Protein 9N5V (pdb70)

Secondary structure (DSSP, 8-state):
-EEEETTEEEE--SSS-HHHHHHHHS----SS--TTS----SS---EEEETTEEEESSSPPP-TT-EEBSS-HHHHHHHHHHHHHHHHH--S-SS-HHHHHSTT---HHHHHHHHHHT-HHHHHHHHHTT-S-HHHHHHH---STTTS-TTTTTSS---HHHHHHHHHHHHHHS-----PPPPP-S-EEEEE--SHHHHHHHHHHHTTT-EEEEEESSSSSSGGGTTTS-TTTS-HHHHHHHHHHHHTTT-EEEES--BTTTB-HHHHHHTSSEEEE--TTBBPPP---BTTTSBTEEEHHHHHHHHHHT------SEEEEE--SHHHHHHHHHHHHTT-EEEEEESS-STT--S-HHHHHHHHHHT-EEEESEEEEEEE-SSB--EEEEEEEE--------EE-S---EEEE-SEEEE-S--B--HHHHHHTT--EETTEEP--TTT-B-SSTTEEE-THHHHSS--HHHHHHHHHHHHHHHHHHHTT-HHHHHHHHH-GGGSHHHHHH-HHHHHHHHHHS---------GGGGSSSPP-PPP-PPPPPHHHHTT--S-SSPPPPHHHHHHHHTT----S-TTTTT-HHHHHHHHTT--TTSS---------B--SSSEEE-GGG-----HHHHIIIIIS-----EEES-GGG-EEESBTTB-GGG---S-STTHHHH-SSSSEEE--SSS-------EEEEEE--SSTT--EEEEEEETTEEEEEE--TTSSS----HIIIII-GGG---SS-EETTEE--HHHHHHHHHHS--EEEE-S-S-HHHHHHHHHHHHHHT--EEES---------HHHHHH--EEEE-S-TTTSTHHHHHTTT-EE-SSS-SEEEEESS----SS-EEEE-SSTTGGGGTTS---S----SSEEEES--GGGGG--S-EEEE----GGG--EEEE-TT--EEEE--SS--SS-STT-/----EEEEE-SHHHHHHTHHHHHHHHHHHHHHTT---EEEEE---S-GGG-SEEEEE-SSEEEEEES--TTTHHHHIIIIIII----TTTEEEEEEEETTEEEEEETTSTTSS---STTSSTTTS-TT-HHHHHHTTTTHHHHHHHTS-HHHHHHHHHHTT-B-TTTT--BHHHHHHHHHHSS-S--EEEEEE----TT--HHHHHHHH-HHHHHHHHHHHHHHHT-SEEEEEEETT-HHHHHHHHHHHHHHHHTTSSBSSGGGSS--BEEEEEEE---SSTTSHHHHHHHHTTS------SSS-TTTS-GGGS-EEEEEHHHHHHHHHHHHHHHHHHHTSB-SSSBSEEEEEEEESBSS-EEEEEESSEEHHIIIIIIS-SBTTSPPEEEEEESGGGSEEEEGGGTTSEESHHHHHHHT---TTSEEEEEETT--HHHHHHHHHHHHHHH--S-SHIIIIIIHHHHHHHHHHHTT---HHHHHHHHHHHHHHHHH-SSHHHHSTTHHHHHHHHH-HHHHHHHHTT--TTS--TTTB--EE-TTT----S-HHHHS----S-----SSS-----TTTSS-SSS-EE--B-/-GGGGGGGS-SSGGGHHHHHHHHHHHHSS--HHHHHHHHHHHT--HHHHHHHHHHSTT---S--

Structure (mmCIF, N/CA/C/O backbone):
data_9N5V
#
_entry.id   9N5V
#
_cell.length_a   1.00
_cell.length_b   1.00
_cell.length_c   1.00
_cell.angle_alpha   90.00
_cell.angle_beta   90.00
_cell.angle_gamma   90.00
#
_symmetry.space_group_name_H-M   'P 1'
#
loop_
_entity.id
_entity.type
_entity.pdbx_description
1 polymer NfnA
2 polymer NfnB
3 polymer NfnC
4 non-polymer 'IRON/SULFUR CLUSTER'
5 non-polymer 'FLAVIN-ADENINE DINUCLEOTIDE'
6 non-polymer 'FE2/S2 (INORGANIC) CLUSTER'
7 non-polymer 'FLAVIN MONONUCLEOTIDE'
8 non-polymer NICOTINAMIDE-ADENINE-DINUCLEOTIDE
9 non-polymer 'ZINC ION'
#
loop_
_atom_site.group_PDB
_atom_site.id
_atom_site.type_symbol
_atom_site.label_atom_id
_atom_site.label_alt_id
_atom_site.label_comp_id
_atom_site.label_asym_id
_atom_site.label_entity_id
_atom_site.label_seq_id
_atom_site.pdbx_PDB_ins_code
_atom_site.Cartn_x
_atom_site.Cartn_y
_atom_site.Cartn_z
_atom_site.occupancy
_atom_site.B_iso_or_equiv
_atom_site.auth_seq_id
_atom_site.auth_comp_id
_atom_site.auth_asym_id
_atom_site.auth_atom_id
_atom_site.pdbx_PDB_model_num
ATOM 1 N N . VAL A 1 10 ? 104.508 116.803 146.164 1.00 103.67 10 VAL A N 1
ATOM 2 C CA . VAL A 1 10 ? 104.058 118.171 146.383 1.00 103.83 10 VAL A CA 1
ATOM 3 C C . VAL A 1 10 ? 103.799 118.853 145.048 1.00 104.24 10 VAL A C 1
ATOM 4 O O . VAL A 1 10 ? 104.312 118.425 144.016 1.00 103.98 10 VAL A O 1
ATOM 8 N N . LYS A 1 11 ? 103.002 119.916 145.069 1.00 102.95 11 LYS A N 1
ATOM 9 C CA . LYS A 1 11 ? 102.672 120.667 143.867 1.00 102.86 11 LYS A CA 1
ATOM 10 C C . LYS A 1 11 ? 103.069 122.125 144.042 1.00 103.31 11 LYS A C 1
ATOM 11 O O . LYS A 1 11 ? 102.886 122.706 145.116 1.00 103.40 11 LYS A O 1
ATOM 17 N N . ILE A 1 12 ? 103.632 122.705 142.983 1.00 92.34 12 ILE A N 1
ATOM 18 C CA . ILE A 1 12 ? 104.037 124.103 142.973 1.00 90.99 12 ILE A CA 1
ATOM 19 C C . ILE A 1 12 ? 103.453 124.763 141.733 1.00 90.96 12 ILE A C 1
ATOM 20 O O . ILE A 1 12 ? 103.034 124.100 140.782 1.00 90.22 12 ILE A O 1
ATOM 25 N N . THR A 1 13 ? 103.425 126.090 141.756 1.00 90.60 13 THR A N 1
ATOM 26 C CA . THR A 1 13 ? 102.936 126.885 140.639 1.00 90.07 13 THR A CA 1
ATOM 27 C C . THR A 1 13 ? 104.101 127.665 140.048 1.00 90.26 13 THR A C 1
ATOM 28 O O . THR A 1 13 ? 104.770 128.421 140.759 1.00 88.75 13 THR A O 1
ATOM 32 N N . VAL A 1 14 ? 104.343 127.479 138.755 1.00 83.56 14 VAL A N 1
ATOM 33 C CA . VAL A 1 14 ? 105.401 128.183 138.041 1.00 80.56 14 VAL A CA 1
ATOM 34 C C . VAL A 1 14 ? 104.748 129.032 136.962 1.00 81.18 14 VAL A C 1
ATOM 35 O O . VAL A 1 14 ? 104.079 128.499 136.067 1.00 80.42 14 VAL A O 1
ATOM 39 N N . ASN A 1 15 ? 104.946 130.349 137.048 1.00 77.63 15 ASN A N 1
ATOM 40 C CA . ASN A 1 15 ? 104.383 131.315 136.104 1.00 76.34 15 ASN A CA 1
ATOM 41 C C . ASN A 1 15 ? 102.864 131.197 136.005 1.00 77.09 15 ASN A C 1
ATOM 42 O O . ASN A 1 15 ? 102.282 131.413 134.940 1.00 77.50 15 ASN A O 1
ATOM 47 N N . GLY A 1 16 ? 102.212 130.853 137.113 1.00 84.59 16 GLY A N 1
ATOM 48 C CA . GLY A 1 16 ? 100.769 130.793 137.167 1.00 84.77 16 GLY A CA 1
ATOM 49 C C . GLY A 1 16 ? 100.148 129.486 136.726 1.00 86.29 16 GLY A C 1
ATOM 50 O O . GLY A 1 16 ? 98.920 129.352 136.796 1.00 88.24 16 GLY A O 1
ATOM 51 N N . LYS A 1 17 ? 100.943 128.522 136.276 1.00 86.85 17 LYS A N 1
ATOM 52 C CA . LYS A 1 17 ? 100.439 127.226 135.845 1.00 89.22 17 LYS A CA 1
ATOM 53 C C . LYS A 1 17 ? 100.765 126.186 136.907 1.00 91.09 17 LYS A C 1
ATOM 54 O O . LYS A 1 17 ? 101.893 126.136 137.406 1.00 92.65 17 LYS A O 1
ATOM 60 N N . GLU A 1 18 ? 99.776 125.369 137.257 1.00 93.69 18 GLU A N 1
ATOM 61 C CA . GLU A 1 18 ? 99.945 124.389 138.320 1.00 93.58 18 GLU A CA 1
ATOM 62 C C . GLU A 1 18 ? 100.800 123.226 137.835 1.00 94.25 18 GLU A C 1
ATOM 63 O O . GLU A 1 18 ? 100.587 122.702 136.737 1.00 92.73 18 GLU A O 1
ATOM 69 N N . PHE A 1 19 ? 101.763 122.822 138.658 1.00 91.65 19 PHE A N 1
ATOM 70 C CA . PHE A 1 19 ? 102.703 121.768 138.312 1.00 90.34 19 PHE A CA 1
ATOM 71 C C . PHE A 1 19 ? 102.864 120.805 139.478 1.00 91.15 19 PHE A C 1
ATOM 72 O O . PHE A 1 19 ? 102.624 121.150 140.637 1.00 89.70 19 PHE A O 1
ATOM 80 N N . GLU A 1 20 ? 103.278 119.584 139.153 1.00 96.45 20 GLU A N 1
ATOM 81 C CA . GLU A 1 20 ? 103.623 118.568 140.139 1.00 96.53 20 GLU A CA 1
ATOM 82 C C . GLU A 1 20 ? 105.104 118.243 140.014 1.00 96.31 20 GLU A C 1
ATOM 83 O O . GLU A 1 20 ? 105.580 117.920 138.921 1.00 96.05 20 GLU A O 1
ATOM 89 N N . ALA A 1 21 ? 105.827 118.323 141.126 1.00 97.74 21 ALA A N 1
ATOM 90 C CA . ALA A 1 21 ? 107.267 118.128 141.106 1.00 96.81 21 ALA A CA 1
ATOM 91 C C . ALA A 1 21 ? 107.704 117.192 142.222 1.00 96.67 21 ALA A C 1
ATOM 92 O O . ALA A 1 21 ? 107.070 117.141 143.281 1.00 95.56 21 ALA A O 1
ATOM 94 N N . PRO A 1 22 ? 108.778 116.432 142.008 1.00 94.23 22 PRO A N 1
ATOM 95 C CA . PRO A 1 22 ? 109.327 115.607 143.090 1.00 94.00 22 PRO A CA 1
ATOM 96 C C . PRO A 1 22 ? 109.889 116.463 144.213 1.00 93.31 22 PRO A C 1
ATOM 97 O O . PRO A 1 22 ? 110.418 117.554 143.990 1.00 92.44 22 PRO A O 1
ATOM 101 N N . LYS A 1 23 ? 109.782 115.944 145.434 1.00 89.14 23 LYS A N 1
ATOM 102 C CA . LYS A 1 23 ? 110.086 116.729 146.623 1.00 87.41 23 LYS A CA 1
ATOM 103 C C . LYS A 1 23 ? 111.563 116.748 146.988 1.00 87.61 23 LYS A C 1
ATOM 104 O O . LYS A 1 23 ? 112.001 117.677 147.674 1.00 86.61 23 LYS A O 1
ATOM 110 N N . ASP A 1 24 ? 112.339 115.758 146.556 1.00 87.46 24 ASP A N 1
ATOM 111 C CA . ASP A 1 24 ? 113.745 115.670 146.929 1.00 87.02 24 ASP A CA 1
ATOM 112 C C . ASP A 1 24 ? 114.681 116.276 145.895 1.00 84.31 24 ASP A C 1
ATOM 113 O O . ASP A 1 24 ? 115.668 116.917 146.266 1.00 83.85 24 ASP A O 1
ATOM 118 N N . LYS A 1 25 ? 114.399 116.087 144.610 1.00 73.13 25 LYS A N 1
ATOM 119 C CA . LYS A 1 25 ? 115.260 116.627 143.570 1.00 73.33 25 LYS A CA 1
ATOM 120 C C . LYS A 1 25 ? 115.210 118.149 143.566 1.00 71.57 25 LYS A C 1
ATOM 121 O O . LYS A 1 25 ? 114.240 118.764 144.014 1.00 72.45 25 LYS A O 1
ATOM 127 N N . SER A 1 26 ? 116.280 118.754 143.063 1.00 54.20 26 SER A N 1
ATOM 128 C CA . SER A 1 26 ? 116.341 120.202 142.966 1.00 50.57 26 SER A CA 1
ATOM 129 C C . SER A 1 26 ? 115.320 120.712 141.956 1.00 51.46 26 SER A C 1
ATOM 130 O O . SER A 1 26 ? 114.898 119.995 141.046 1.00 51.36 26 SER A O 1
ATOM 133 N N . LEU A 1 27 ? 114.910 121.966 142.136 1.00 30.00 27 LEU A N 1
ATOM 134 C CA . LEU A 1 27 ? 113.914 122.549 141.248 1.00 30.00 27 LEU A CA 1
ATOM 135 C C . LEU A 1 27 ? 114.468 122.838 139.862 1.00 30.00 27 LEU A C 1
ATOM 136 O O . LEU A 1 27 ? 113.687 122.934 138.910 1.00 30.00 27 LEU A O 1
ATOM 141 N N . ILE A 1 28 ? 115.789 122.987 139.727 1.00 34.39 28 ILE A N 1
ATOM 142 C CA . ILE A 1 28 ? 116.352 123.377 138.439 1.00 30.22 28 ILE A CA 1
ATOM 143 C C . ILE A 1 28 ? 116.124 122.291 137.395 1.00 36.83 28 ILE A C 1
ATOM 144 O O . ILE A 1 28 ? 115.922 122.595 136.217 1.00 47.10 28 ILE A O 1
ATOM 149 N N . GLU A 1 29 ? 116.106 121.021 137.804 1.00 39.72 29 GLU A N 1
ATOM 150 C CA . GLU A 1 29 ? 115.853 119.937 136.860 1.00 40.03 29 GLU A CA 1
ATOM 151 C C . GLU A 1 29 ? 114.446 120.028 136.278 1.00 48.53 29 GLU A C 1
ATOM 152 O O . GLU A 1 29 ? 114.263 120.035 135.054 1.00 50.42 29 GLU A O 1
ATOM 158 N N . PHE A 1 30 ? 113.438 120.125 137.148 1.00 53.04 30 PHE A N 1
ATOM 159 C CA . PHE A 1 30 ? 112.056 120.220 136.689 1.00 48.99 30 PHE A CA 1
ATOM 160 C C . PHE A 1 30 ? 111.823 121.493 135.881 1.00 46.41 30 PHE A C 1
ATOM 161 O O . PHE A 1 30 ? 111.135 121.472 134.851 1.00 51.26 30 PHE A O 1
ATOM 169 N N . LEU A 1 31 ? 112.398 122.610 136.331 1.00 38.33 31 LEU A N 1
ATOM 170 C CA . LEU A 1 31 ? 112.229 123.872 135.619 1.00 37.92 31 LEU A CA 1
ATOM 171 C C . LEU A 1 31 ? 112.880 123.834 134.241 1.00 36.99 31 LEU A C 1
ATOM 172 O O . LEU A 1 31 ? 112.295 124.314 133.265 1.00 39.85 31 LEU A O 1
ATOM 177 N N . ARG A 1 32 ? 114.086 123.269 134.135 1.00 33.97 32 ARG A N 1
ATOM 178 C CA . ARG A 1 32 ? 114.717 123.111 132.830 1.00 37.26 32 ARG A CA 1
ATOM 179 C C . ARG A 1 32 ? 113.930 122.160 131.945 1.00 43.98 32 ARG A C 1
ATOM 180 O O . ARG A 1 32 ? 113.972 122.280 130.716 1.00 44.84 32 ARG A O 1
ATOM 188 N N . GLU A 1 33 ? 113.230 121.197 132.545 1.00 49.43 33 GLU A N 1
ATOM 189 C CA . GLU A 1 33 ? 112.315 120.376 131.762 1.00 49.46 33 GLU A CA 1
ATOM 190 C C . GLU A 1 33 ? 111.173 121.211 131.194 1.00 49.30 33 GLU A C 1
ATOM 191 O O . GLU A 1 33 ? 110.797 121.045 130.028 1.00 50.20 33 GLU A O 1
ATOM 197 N N . ILE A 1 34 ? 110.611 122.117 131.993 1.00 44.73 34 ILE A N 1
ATOM 198 C CA . ILE A 1 34 ? 109.434 122.844 131.521 1.00 44.76 34 ILE A CA 1
ATOM 199 C C . ILE A 1 34 ? 109.778 124.172 130.842 1.00 46.52 34 ILE A C 1
ATOM 200 O O . ILE A 1 34 ? 109.108 124.557 129.879 1.00 51.70 34 ILE A O 1
ATOM 205 N N . THR A 1 35 ? 110.798 124.889 131.306 1.00 42.73 35 THR A N 1
ATOM 206 C CA . THR A 1 35 ? 111.133 126.185 130.724 1.00 44.82 35 THR A CA 1
ATOM 207 C C . THR A 1 35 ? 112.645 126.269 130.552 1.00 45.42 35 THR A C 1
ATOM 208 O O . THR A 1 35 ? 113.367 125.279 130.706 1.00 45.37 35 THR A O 1
ATOM 212 N N . HIS A 1 36 ? 113.125 127.461 130.215 1.00 38.88 36 HIS A N 1
ATOM 213 C CA . HIS A 1 36 ? 114.548 127.716 130.029 1.00 36.38 36 HIS A CA 1
ATOM 214 C C . HIS A 1 36 ? 115.092 128.346 131.303 1.00 39.56 36 HIS A C 1
ATOM 215 O O . HIS A 1 36 ? 114.729 129.473 131.652 1.00 36.47 36 HIS A O 1
ATOM 222 N N . VAL A 1 37 ? 115.950 127.612 132.000 1.00 42.17 37 VAL A N 1
ATOM 223 C CA . VAL A 1 37 ? 116.625 128.131 133.184 1.00 30.55 37 VAL A CA 1
ATOM 224 C C . VAL A 1 37 ? 118.125 128.002 132.954 1.00 25.74 37 VAL A C 1
ATOM 225 O O . VAL A 1 37 ? 118.661 126.886 132.988 1.00 34.82 37 VAL A O 1
ATOM 229 N N . PRO A 1 38 ? 118.832 129.096 132.689 1.00 15.10 38 PRO A N 1
ATOM 230 C CA . PRO A 1 38 ? 120.279 129.002 132.478 1.00 26.23 38 PRO A CA 1
ATOM 231 C C . PRO A 1 38 ? 121.014 128.618 133.751 1.00 25.20 38 PRO A C 1
ATOM 232 O O . PRO A 1 38 ? 120.564 128.885 134.867 1.00 33.42 38 PRO A O 1
ATOM 236 N N . GLY A 1 39 ? 122.163 127.976 133.568 1.00 19.09 39 GLY A N 1
ATOM 237 C CA . GLY A 1 39 ? 123.001 127.591 134.683 1.00 8.66 39 GLY A CA 1
ATOM 238 C C . GLY A 1 39 ? 124.170 126.727 134.263 1.00 19.99 39 GLY A C 1
ATOM 239 O O . GLY A 1 39 ? 124.013 125.802 133.462 1.00 30.86 39 GLY A O 1
ATOM 240 N N . PHE A 1 40 ? 125.348 127.016 134.808 1.00 26.66 40 PHE A N 1
ATOM 241 C CA . PHE A 1 40 ? 126.575 126.310 134.466 1.00 11.81 40 PHE A CA 1
ATOM 242 C C . PHE A 1 40 ? 126.943 125.222 135.464 1.00 10.83 40 PHE A C 1
ATOM 243 O O . PHE A 1 40 ? 127.398 124.149 135.062 1.00 24.25 40 PHE A O 1
ATOM 251 N N . CYS A 1 41 ? 126.749 125.472 136.758 1.00 13.80 41 CYS A N 1
ATOM 252 C CA . CYS A 1 41 ? 127.415 124.718 137.812 1.00 26.98 41 CYS A CA 1
ATOM 253 C C . CYS A 1 41 ? 126.513 123.686 138.477 1.00 23.80 41 CYS A C 1
ATOM 254 O O . CYS A 1 41 ? 126.685 123.396 139.664 1.00 32.38 41 CYS A O 1
ATOM 257 N N . TYR A 1 42 ? 125.562 123.115 137.751 1.00 26.85 42 TYR A N 1
ATOM 258 C CA . TYR A 1 42 ? 124.711 122.088 138.327 1.00 26.76 42 TYR A CA 1
ATOM 259 C C . TYR A 1 42 ? 124.845 120.780 137.564 1.00 37.91 42 TYR A C 1
ATOM 260 O O . TYR A 1 42 ? 124.878 120.763 136.330 1.00 41.38 42 TYR A O 1
ATOM 269 N N . THR A 1 43 ? 124.928 119.690 138.321 1.00 28.69 43 THR A N 1
ATOM 270 C CA . THR A 1 43 ? 124.807 118.337 137.802 1.00 23.25 43 THR A CA 1
ATOM 271 C C . THR A 1 43 ? 124.360 117.438 138.944 1.00 27.65 43 THR A C 1
ATOM 272 O O . THR A 1 43 ? 124.621 117.727 140.114 1.00 32.37 43 THR A O 1
ATOM 276 N N . GLU A 1 44 ? 123.677 116.349 138.592 1.00 25.99 44 GLU A N 1
ATOM 277 C CA . GLU A 1 44 ? 123.118 115.466 139.611 1.00 26.12 44 GLU A CA 1
ATOM 278 C C . GLU A 1 44 ? 124.200 114.714 140.373 1.00 29.36 44 GLU A C 1
ATOM 279 O O . GLU A 1 44 ? 123.961 114.264 141.498 1.00 31.89 44 GLU A O 1
ATOM 285 N N . ALA A 1 45 ? 125.388 114.573 139.782 1.00 28.79 45 ALA A N 1
ATOM 286 C CA . ALA A 1 45 ? 126.431 113.742 140.373 1.00 32.05 45 ALA A CA 1
ATOM 287 C C . ALA A 1 45 ? 126.942 114.308 141.690 1.00 28.19 45 ALA A C 1
ATOM 288 O O . ALA A 1 45 ? 127.307 113.542 142.589 1.00 28.78 45 ALA A O 1
ATOM 290 N N . PHE A 1 46 ? 126.984 115.628 141.826 1.00 24.33 46 PHE A N 1
ATOM 291 C CA . PHE A 1 46 ? 127.460 116.269 143.040 1.00 26.98 46 PHE A CA 1
ATOM 292 C C . PHE A 1 46 ? 126.332 117.071 143.675 1.00 29.97 46 PHE A C 1
ATOM 293 O O . PHE A 1 46 ? 125.242 117.211 143.116 1.00 27.15 46 PHE A O 1
ATOM 301 N N . ASP A 1 47 ? 126.609 117.597 144.865 1.00 26.41 47 ASP A N 1
ATOM 302 C CA . ASP A 1 47 ? 125.649 118.428 145.566 1.00 26.00 47 ASP A CA 1
ATOM 303 C C . ASP A 1 47 ? 125.438 119.736 144.808 1.00 29.59 47 ASP A C 1
ATOM 304 O O . ASP A 1 47 ? 126.262 120.116 143.973 1.00 24.50 47 ASP A O 1
ATOM 309 N N . PRO A 1 48 ? 124.322 120.425 145.054 1.00 31.99 48 PRO A N 1
ATOM 310 C CA . PRO A 1 48 ? 124.094 121.709 144.381 1.00 23.01 48 PRO A CA 1
ATOM 311 C C . PRO A 1 48 ? 125.209 122.705 144.663 1.00 22.53 48 PRO A C 1
ATOM 312 O O . PRO A 1 48 ? 125.751 122.777 145.767 1.00 20.12 48 PRO A O 1
ATOM 316 N N . TYR A 1 49 ? 125.553 123.464 143.631 1.00 22.41 49 TYR A N 1
ATOM 317 C CA . TYR A 1 49 ? 126.627 124.443 143.658 1.00 14.14 49 TYR A CA 1
ATOM 318 C C . TYR A 1 49 ? 126.033 125.788 143.272 1.00 31.87 49 TYR A C 1
ATOM 319 O O . TYR A 1 49 ? 125.243 125.869 142.327 1.00 32.19 49 TYR A O 1
ATOM 328 N N . GLY A 1 50 ? 126.394 126.835 144.006 1.00 30.52 50 GLY A N 1
ATOM 329 C CA . GLY A 1 50 ? 125.855 128.152 143.729 1.00 21.21 50 GLY A CA 1
ATOM 330 C C . GLY A 1 50 ? 126.876 129.127 143.181 1.00 24.61 50 GLY A C 1
ATOM 331 O O . GLY A 1 50 ? 126.911 130.289 143.594 1.00 33.29 50 GLY A O 1
ATOM 332 N N . SER A 1 51 ? 127.719 128.672 142.255 1.00 1.64 51 SER A N 1
ATOM 333 C CA . SER A 1 51 ? 128.846 129.468 141.793 1.00 3.54 51 SER A CA 1
ATOM 334 C C . SER A 1 51 ? 128.569 130.269 140.526 1.00 25.91 51 SER A C 1
ATOM 335 O O . SER A 1 51 ? 129.423 131.067 140.128 1.00 33.56 51 SER A O 1
ATOM 338 N N . CYS A 1 52 ? 127.421 130.087 139.877 1.00 28.95 52 CYS A N 1
ATOM 339 C CA . CYS A 1 52 ? 127.117 130.850 138.672 1.00 13.14 52 CYS A CA 1
ATOM 340 C C . CYS A 1 52 ? 125.954 131.814 138.836 1.00 20.53 52 CYS A C 1
ATOM 341 O O . CYS A 1 52 ? 125.927 132.842 138.157 1.00 27.37 52 CYS A O 1
ATOM 344 N N . ARG A 1 53 ? 125.004 131.507 139.723 1.00 23.55 53 ARG A N 1
ATOM 345 C CA . ARG A 1 53 ? 123.903 132.406 140.081 1.00 16.70 53 ARG A CA 1
ATOM 346 C C . ARG A 1 53 ? 123.049 132.788 138.875 1.00 17.67 53 ARG A C 1
ATOM 347 O O . ARG A 1 53 ? 122.544 133.909 138.795 1.00 22.00 53 ARG A O 1
ATOM 355 N N . LEU A 1 54 ? 122.869 131.861 137.936 1.00 18.04 54 LEU A N 1
ATOM 356 C CA . LEU A 1 54 ? 122.114 132.124 136.718 1.00 17.00 54 LEU A CA 1
ATOM 357 C C . LEU A 1 54 ? 120.727 131.497 136.713 1.00 21.57 54 LEU A C 1
ATOM 358 O O . LEU A 1 54 ? 119.909 131.855 135.861 1.00 30.88 54 LEU A O 1
ATOM 363 N N . CYS A 1 55 ? 120.438 130.586 137.640 1.00 16.85 55 CYS A N 1
ATOM 364 C CA . CYS A 1 55 ? 119.164 129.879 137.677 1.00 17.64 55 CYS A CA 1
ATOM 365 C C . CYS A 1 55 ? 118.132 130.582 138.545 1.00 30.20 55 CYS A C 1
ATOM 366 O O . CYS A 1 55 ? 117.277 129.921 139.147 1.00 34.64 55 CYS A O 1
ATOM 369 N N . LEU A 1 56 ? 118.201 131.907 138.625 1.00 32.72 56 LEU A N 1
ATOM 370 C CA . LEU A 1 56 ? 117.364 132.669 139.537 1.00 25.97 56 LEU A CA 1
ATOM 371 C C . LEU A 1 56 ? 115.888 132.543 139.179 1.00 28.30 56 LEU A C 1
ATOM 372 O O . LEU A 1 56 ? 115.513 132.494 138.005 1.00 28.23 56 LEU A O 1
ATOM 377 N N . VAL A 1 57 ? 115.051 132.479 140.212 1.00 35.39 57 VAL A N 1
ATOM 378 C CA . VAL A 1 57 ? 113.605 132.516 140.072 1.00 41.20 57 VAL A CA 1
ATOM 379 C C . VAL A 1 57 ? 113.069 133.504 141.097 1.00 42.75 57 VAL A C 1
ATOM 380 O O . VAL A 1 57 ? 113.745 133.861 142.063 1.00 40.13 57 VAL A O 1
ATOM 384 N N . GLN A 1 58 ? 111.842 133.957 140.872 1.00 50.34 58 GLN A N 1
ATOM 385 C CA . GLN A 1 58 ? 111.179 134.868 141.794 1.00 49.94 58 GLN A CA 1
ATOM 386 C C . GLN A 1 58 ? 110.265 134.068 142.710 1.00 54.07 58 GLN A C 1
ATOM 387 O O . GLN A 1 58 ? 109.329 133.409 142.244 1.00 59.12 58 GLN A O 1
ATOM 393 N N . THR A 1 59 ? 110.545 134.124 143.999 1.00 59.52 59 THR A N 1
ATOM 394 C CA . THR A 1 59 ? 109.802 133.453 145.046 1.00 60.38 59 THR A CA 1
ATOM 395 C C . THR A 1 59 ? 109.112 134.484 145.927 1.00 64.12 59 THR A C 1
ATOM 396 O O . THR A 1 59 ? 109.396 135.682 145.839 1.00 65.04 59 THR A O 1
ATOM 400 N N . PRO A 1 60 ? 108.165 134.058 146.769 1.00 70.15 60 PRO A N 1
ATOM 401 C CA . PRO A 1 60 ? 107.590 135.001 147.742 1.00 69.63 60 PRO A CA 1
ATOM 402 C C . PRO A 1 60 ? 108.616 135.634 148.666 1.00 67.98 60 PRO A C 1
ATOM 403 O O . PRO A 1 60 ? 108.454 136.800 149.044 1.00 67.06 60 PRO A O 1
ATOM 407 N N . ARG A 1 61 ? 109.673 134.911 149.037 1.00 71.63 61 ARG A N 1
ATOM 408 C CA . ARG A 1 61 ? 110.700 135.467 149.909 1.00 73.44 61 ARG A CA 1
ATOM 409 C C . ARG A 1 61 ? 111.713 136.329 149.170 1.00 73.57 61 ARG A C 1
ATOM 410 O O . ARG A 1 61 ? 112.559 136.952 149.819 1.00 72.82 61 ARG A O 1
ATOM 418 N N . GLY A 1 62 ? 111.658 136.379 147.844 1.00 59.90 62 GLY A N 1
ATOM 419 C CA . GLY A 1 62 ? 112.588 137.155 147.059 1.00 57.19 62 GLY A CA 1
ATOM 420 C C . GLY A 1 62 ? 113.119 136.334 145.909 1.00 56.64 62 GLY A C 1
ATOM 421 O O . GLY A 1 62 ? 112.526 135.325 145.515 1.00 56.49 62 GLY A O 1
ATOM 422 N N . ILE A 1 63 ? 114.247 136.769 145.369 1.00 44.34 63 ILE A N 1
ATOM 423 C CA . ILE A 1 63 ? 114.877 136.099 144.239 1.00 42.08 63 ILE A CA 1
ATOM 424 C C . ILE A 1 63 ? 115.929 135.138 144.772 1.00 38.08 63 ILE A C 1
ATOM 425 O O . ILE A 1 63 ? 116.800 135.530 145.556 1.00 43.23 63 ILE A O 1
ATOM 430 N N . THR A 1 64 ? 115.847 133.877 144.353 1.00 35.39 64 THR A N 1
ATOM 431 C CA . THR A 1 64 ? 116.782 132.866 144.818 1.00 39.14 64 THR A CA 1
ATOM 432 C C . THR A 1 64 ? 116.965 131.809 143.738 1.00 35.91 64 THR A C 1
ATOM 433 O O . THR A 1 64 ? 116.138 131.662 142.836 1.00 36.90 64 THR A O 1
ATOM 437 N N . THR A 1 65 ? 118.066 131.072 143.847 1.00 31.47 65 THR A N 1
ATOM 438 C CA . THR A 1 65 ? 118.464 130.132 142.811 1.00 29.46 65 THR A CA 1
ATOM 439 C C . THR A 1 65 ? 117.656 128.845 142.890 1.00 31.61 65 THR A C 1
ATOM 440 O O . THR A 1 65 ? 117.418 128.307 143.974 1.00 39.52 65 THR A O 1
ATOM 444 N N . SER A 1 66 ? 117.243 128.349 141.724 1.00 28.72 66 SER A N 1
ATOM 445 C CA . SER A 1 66 ? 116.379 127.179 141.659 1.00 26.31 66 SER A CA 1
ATOM 446 C C . SER A 1 66 ? 117.119 125.871 141.899 1.00 23.60 66 SER A C 1
ATOM 447 O O . SER A 1 66 ? 116.480 124.876 142.254 1.00 27.90 66 SER A O 1
ATOM 450 N N . CYS A 1 67 ? 118.440 125.840 141.713 1.00 28.50 67 CYS A N 1
ATOM 451 C CA . CYS A 1 67 ? 119.175 124.605 141.965 1.00 28.64 67 CYS A CA 1
ATOM 452 C C . CYS A 1 67 ? 119.242 124.289 143.453 1.00 30.75 67 CYS A C 1
ATOM 453 O O . CYS A 1 67 ? 119.283 123.115 143.837 1.00 33.34 67 CYS A O 1
ATOM 456 N N . THR A 1 68 ? 119.250 125.311 144.298 1.00 30.46 68 THR A N 1
ATOM 457 C CA . THR A 1 68 ? 119.237 125.125 145.740 1.00 27.98 68 THR A CA 1
ATOM 458 C C . THR A 1 68 ? 117.827 125.048 146.305 1.00 35.61 68 THR A C 1
ATOM 459 O O . THR A 1 68 ? 117.665 124.803 147.504 1.00 40.51 68 THR A O 1
ATOM 463 N N . LEU A 1 69 ? 116.811 125.247 145.475 1.00 38.46 69 LEU A N 1
ATOM 464 C CA . LEU A 1 69 ? 115.426 125.224 145.920 1.00 35.07 69 LEU A CA 1
ATOM 465 C C . LEU A 1 69 ? 114.869 123.815 145.792 1.00 44.39 69 LEU A C 1
ATOM 466 O O . LEU A 1 69 ? 114.795 123.267 144.688 1.00 48.31 69 LEU A O 1
ATOM 471 N N . LYS A 1 70 ? 114.517 123.252 146.868 1.00 62.27 70 LYS A N 1
ATOM 472 C CA . LYS A 1 70 ? 113.707 122.066 146.669 1.00 62.58 70 LYS A CA 1
ATOM 473 C C . LYS A 1 70 ? 112.233 122.446 146.717 1.00 64.02 70 LYS A C 1
ATOM 474 O O . LYS A 1 70 ? 111.851 123.374 147.437 1.00 63.97 70 LYS A O 1
ATOM 480 N N . PRO A 1 71 ? 111.395 121.766 145.937 1.00 73.73 71 PRO A N 1
ATOM 481 C CA . PRO A 1 71 ? 109.985 122.160 145.857 1.00 74.86 71 PRO A CA 1
ATOM 482 C C . PRO A 1 71 ? 109.296 122.109 147.212 1.00 76.38 71 PRO A C 1
ATOM 483 O O . PRO A 1 71 ? 109.474 121.171 147.992 1.00 79.48 71 PRO A O 1
ATOM 487 N N . MET A 1 72 ? 108.503 123.139 147.482 1.00 92.44 72 MET A N 1
ATOM 488 C CA . MET A 1 72 ? 107.714 123.241 148.696 1.00 94.13 72 MET A CA 1
ATOM 489 C C . MET A 1 72 ? 106.273 123.528 148.304 1.00 96.85 72 MET A C 1
ATOM 490 O O . MET A 1 72 ? 106.013 124.152 147.272 1.00 98.68 72 MET A O 1
ATOM 495 N N . GLU A 1 73 ? 105.340 123.056 149.128 1.00 101.99 73 GLU A N 1
ATOM 496 C CA . GLU A 1 73 ? 103.923 123.163 148.805 1.00 101.25 73 GLU A CA 1
ATOM 497 C C . GLU A 1 73 ? 103.501 124.616 148.635 1.00 99.58 73 GLU A C 1
ATOM 498 O O . GLU A 1 73 ? 103.807 125.470 149.472 1.00 99.59 73 GLU A O 1
ATOM 504 N N . GLY A 1 74 ? 102.795 124.891 147.541 1.00 104.17 74 GLY A N 1
ATOM 505 C CA . GLY A 1 74 ? 102.239 126.205 147.299 1.00 106.00 74 GLY A CA 1
ATOM 506 C C . GLY A 1 74 ? 103.225 127.264 146.865 1.00 107.23 74 GLY A C 1
ATOM 507 O O . GLY A 1 74 ? 102.877 128.449 146.878 1.00 106.94 74 GLY A O 1
ATOM 508 N N . LEU A 1 75 ? 104.439 126.884 146.481 1.00 93.44 75 LEU A N 1
ATOM 509 C CA . LEU A 1 75 ? 105.450 127.862 146.108 1.00 91.09 75 LEU A CA 1
ATOM 510 C C . LEU A 1 75 ? 105.153 128.430 144.726 1.00 88.95 75 LEU A C 1
ATOM 511 O O . LEU A 1 75 ? 104.840 127.685 143.793 1.00 88.08 75 LEU A O 1
ATOM 516 N N . SER A 1 76 ? 105.252 129.749 144.599 1.00 84.83 76 SER A N 1
ATOM 517 C CA . SER A 1 76 ? 105.029 130.437 143.336 1.00 87.04 76 SER A CA 1
ATOM 518 C C . SER A 1 76 ? 106.369 130.829 142.732 1.00 84.03 76 SER A C 1
ATOM 519 O O . SER A 1 76 ? 107.178 131.496 143.384 1.00 83.55 76 SER A O 1
ATOM 522 N N . ILE A 1 77 ? 106.595 130.419 141.488 1.00 67.93 77 ILE A N 1
ATOM 523 C CA . ILE A 1 77 ? 107.862 130.626 140.798 1.00 65.84 77 ILE A CA 1
ATOM 524 C C . ILE A 1 77 ? 107.608 131.475 139.563 1.00 68.98 77 ILE A C 1
ATOM 525 O O . ILE A 1 77 ? 106.792 131.108 138.709 1.00 69.64 77 ILE A O 1
ATOM 530 N N . GLU A 1 78 ? 108.304 132.605 139.465 1.00 61.46 78 GLU A N 1
ATOM 531 C CA . GLU A 1 78 ? 108.289 133.441 138.269 1.00 59.88 78 GLU A CA 1
ATOM 532 C C . GLU A 1 78 ? 109.660 133.342 137.615 1.00 60.96 78 GLU A C 1
ATOM 533 O O . GLU A 1 78 ? 110.653 133.840 138.156 1.00 52.33 78 GLU A O 1
ATOM 539 N N . THR A 1 79 ? 109.708 132.694 136.454 1.00 52.73 79 THR A N 1
ATOM 540 C CA . THR A 1 79 ? 110.965 132.416 135.775 1.00 43.72 79 THR A CA 1
ATOM 541 C C . THR A 1 79 ? 111.409 133.536 134.848 1.00 45.06 79 THR A C 1
ATOM 542 O O . THR A 1 79 ? 112.608 133.657 134.577 1.00 44.83 79 THR A O 1
ATOM 546 N N . LEU A 1 80 ? 110.485 134.346 134.339 1.00 45.82 80 LEU A N 1
ATOM 547 C CA . LEU A 1 80 ? 110.827 135.368 133.353 1.00 44.19 80 LEU A CA 1
ATOM 548 C C . LEU A 1 80 ? 110.161 136.699 133.686 1.00 41.57 80 LEU A C 1
ATOM 549 O O . LEU A 1 80 ? 109.534 137.337 132.840 1.00 48.76 80 LEU A O 1
ATOM 554 N N . SER A 1 81 ? 110.283 137.133 134.935 1.00 33.06 81 SER A N 1
ATOM 555 C CA . SER A 1 81 ? 109.896 138.494 135.258 1.00 30.48 81 SER A CA 1
ATOM 556 C C . SER A 1 81 ? 110.948 139.472 134.739 1.00 31.12 81 SER A C 1
ATOM 557 O O . SER A 1 81 ? 112.037 139.085 134.307 1.00 33.79 81 SER A O 1
ATOM 560 N N . ASP A 1 82 ? 110.603 140.760 134.767 1.00 32.30 82 ASP A N 1
ATOM 561 C CA . ASP A 1 82 ? 111.533 141.783 134.300 1.00 33.15 82 ASP A CA 1
ATOM 562 C C . ASP A 1 82 ? 112.791 141.813 135.157 1.00 36.85 82 ASP A C 1
ATOM 563 O O . ASP A 1 82 ? 113.904 141.955 134.636 1.00 35.00 82 ASP A O 1
ATOM 568 N N . GLU A 1 83 ? 112.632 141.677 136.474 1.00 32.10 83 GLU A N 1
ATOM 569 C CA . GLU A 1 83 ? 113.788 141.669 137.363 1.00 28.72 83 GLU A CA 1
ATOM 570 C C . GLU A 1 83 ? 114.653 140.436 137.139 1.00 34.85 83 GLU A C 1
ATOM 571 O O . GLU A 1 83 ? 115.881 140.520 137.206 1.00 36.45 83 GLU A O 1
ATOM 577 N N . ILE A 1 84 ? 114.034 139.282 136.880 1.00 36.38 84 ILE A N 1
ATOM 578 C CA . ILE A 1 84 ? 114.805 138.065 136.636 1.00 24.89 84 ILE A CA 1
ATOM 579 C C . ILE A 1 84 ? 115.612 138.188 135.349 1.00 27.68 84 ILE A C 1
ATOM 580 O O . ILE A 1 84 ? 116.791 137.813 135.302 1.00 34.61 84 ILE A O 1
ATOM 585 N N . ILE A 1 85 ? 114.995 138.714 134.288 1.00 29.11 85 ILE A N 1
ATOM 586 C CA . ILE A 1 85 ? 115.717 138.945 133.040 1.00 26.97 85 ILE A CA 1
ATOM 587 C C . ILE A 1 85 ? 116.854 139.931 133.261 1.00 32.28 85 ILE A C 1
ATOM 588 O O . ILE A 1 85 ? 117.965 139.740 132.755 1.00 24.75 85 ILE A O 1
ATOM 593 N N . GLU A 1 86 ? 116.595 141.000 134.016 1.00 35.66 86 GLU A N 1
ATOM 594 C CA . GLU A 1 86 ? 117.637 141.988 134.273 1.00 31.16 86 GLU A CA 1
ATOM 595 C C . GLU A 1 86 ? 118.802 141.375 135.039 1.00 29.74 86 GLU A C 1
ATOM 596 O O . GLU A 1 86 ? 119.968 141.605 134.699 1.00 36.31 86 GLU A O 1
ATOM 602 N N . MET A 1 87 ? 118.505 140.567 136.059 1.00 25.89 87 MET A N 1
ATOM 603 C CA . MET A 1 87 ? 119.561 139.933 136.842 1.00 27.70 87 MET A CA 1
ATOM 604 C C . MET A 1 87 ? 120.363 138.945 136.007 1.00 30.12 87 MET A C 1
ATOM 605 O O . MET A 1 87 ? 121.595 138.916 136.093 1.00 26.22 87 MET A O 1
ATOM 610 N N . ARG A 1 88 ? 119.687 138.124 135.199 1.00 29.76 88 ARG A N 1
ATOM 611 C CA . ARG A 1 88 ? 120.396 137.152 134.371 1.00 19.55 88 ARG A CA 1
ATOM 612 C C . ARG A 1 88 ? 121.233 137.838 133.299 1.00 20.56 88 ARG A C 1
ATOM 613 O O . ARG A 1 88 ? 122.359 137.412 133.020 1.00 18.76 88 ARG A O 1
ATOM 621 N N . LYS A 1 89 ? 120.703 138.901 132.689 1.00 26.76 89 LYS A N 1
ATOM 622 C CA . LYS A 1 89 ? 121.469 139.657 131.706 1.00 22.81 89 LYS A CA 1
ATOM 623 C C . LYS A 1 89 ? 122.694 140.295 132.341 1.00 26.07 89 LYS A C 1
ATOM 624 O O . LYS A 1 89 ? 123.784 140.277 131.759 1.00 21.60 89 LYS A O 1
ATOM 630 N N . THR A 1 90 ? 122.537 140.856 133.540 1.00 31.97 90 THR A N 1
ATOM 631 C CA . THR A 1 90 ? 123.673 141.460 134.223 1.00 22.09 90 THR A CA 1
ATOM 632 C C . THR A 1 90 ? 124.707 140.412 134.607 1.00 27.93 90 THR A C 1
ATOM 633 O O . THR A 1 90 ? 125.912 140.656 134.495 1.00 28.14 90 THR A O 1
ATOM 637 N N . ALA A 1 91 ? 124.258 139.235 135.049 1.00 28.64 91 ALA A N 1
ATOM 638 C CA . ALA A 1 91 ? 125.190 138.164 135.387 1.00 21.57 91 ALA A CA 1
ATOM 639 C C . ALA A 1 91 ? 125.951 137.682 134.159 1.00 25.72 91 ALA A C 1
ATOM 640 O O . ALA A 1 91 ? 127.164 137.447 134.221 1.00 27.64 91 ALA A O 1
ATOM 642 N N . LEU A 1 92 ? 125.255 137.533 133.030 1.00 25.97 92 LEU A N 1
ATOM 643 C CA . LEU A 1 92 ? 125.927 137.137 131.799 1.00 16.86 92 LEU A CA 1
ATOM 644 C C . LEU A 1 92 ? 126.914 138.200 131.339 1.00 16.15 92 LEU A C 1
ATOM 645 O O . LEU A 1 92 ? 127.997 137.873 130.850 1.00 28.29 92 LEU A O 1
ATOM 650 N N . GLU A 1 93 ? 126.556 139.479 131.476 1.00 22.31 93 GLU A N 1
ATOM 651 C CA . GLU A 1 93 ? 127.485 140.545 131.112 1.00 20.71 93 GLU A CA 1
ATOM 652 C C . GLU A 1 93 ? 128.703 140.551 132.028 1.00 27.92 93 GLU A C 1
ATOM 653 O O . GLU A 1 93 ? 129.826 140.796 131.574 1.00 25.51 93 GLU A O 1
ATOM 659 N N . LEU A 1 94 ? 128.501 140.267 133.316 1.00 22.06 94 LEU A N 1
ATOM 660 C CA . LEU A 1 94 ? 129.625 140.142 134.239 1.00 16.19 94 LEU A CA 1
ATOM 661 C C . LEU A 1 94 ? 130.544 138.996 133.837 1.00 25.25 94 LEU A C 1
ATOM 662 O O . LEU A 1 94 ? 131.772 139.129 133.887 1.00 32.11 94 LEU A O 1
ATOM 667 N N . ILE A 1 95 ? 129.965 137.858 133.451 1.00 24.53 95 ILE A N 1
ATOM 668 C CA . ILE A 1 95 ? 130.770 136.721 133.013 1.00 11.67 95 ILE A CA 1
ATOM 669 C C . ILE A 1 95 ? 131.519 137.053 131.727 1.00 14.38 95 ILE A C 1
ATOM 670 O O . ILE A 1 95 ? 132.703 136.728 131.580 1.00 26.44 95 ILE A O 1
ATOM 675 N N . LEU A 1 96 ? 130.844 137.707 130.779 1.00 22.91 96 LEU A N 1
ATOM 676 C CA . LEU A 1 96 ? 131.466 138.055 129.505 1.00 17.06 96 LEU A CA 1
ATOM 677 C C . LEU A 1 96 ? 132.557 139.101 129.671 1.00 21.65 96 LEU A C 1
ATOM 678 O O . LEU A 1 96 ? 133.479 139.165 128.851 1.00 25.35 96 LEU A O 1
ATOM 683 N N . SER A 1 97 ? 132.461 139.931 130.710 1.00 21.30 97 SER A N 1
ATOM 684 C CA . SER A 1 97 ? 133.521 140.884 131.009 1.00 18.26 97 SER A CA 1
ATOM 685 C C . SER A 1 97 ? 134.832 140.195 131.350 1.00 25.38 97 SER A C 1
ATOM 686 O O . SER A 1 97 ? 135.896 140.806 131.215 1.00 28.81 97 SER A O 1
ATOM 689 N N . ASP A 1 98 ? 134.777 138.940 131.793 1.00 25.77 98 ASP A N 1
ATOM 690 C CA . ASP A 1 98 ? 135.972 138.170 132.089 1.00 25.10 98 ASP A CA 1
ATOM 691 C C . ASP A 1 98 ? 136.312 137.155 131.005 1.00 28.88 98 ASP A C 1
ATOM 692 O O . ASP A 1 98 ? 137.449 136.674 130.968 1.00 31.96 98 ASP A O 1
ATOM 697 N N . HIS A 1 99 ? 135.366 136.825 130.129 1.00 26.05 99 HIS A N 1
ATOM 698 C CA . HIS A 1 99 ? 135.624 135.860 129.070 1.00 18.81 99 HIS A CA 1
ATOM 699 C C . HIS A 1 99 ? 136.642 136.416 128.084 1.00 20.56 99 HIS A C 1
ATOM 700 O O . HIS A 1 99 ? 136.643 137.608 127.769 1.00 31.33 99 HIS A O 1
ATOM 707 N N . TYR A 1 100 ? 137.518 135.542 127.603 1.00 20.63 100 TYR A N 1
ATOM 708 C CA . TYR A 1 100 ? 138.530 135.905 126.622 1.00 19.51 100 TYR A CA 1
ATOM 709 C C . TYR A 1 100 ? 138.501 134.872 125.509 1.00 21.74 100 TYR A C 1
ATOM 710 O O . TYR A 1 100 ? 138.634 133.673 125.772 1.00 24.33 100 TYR A O 1
ATOM 719 N N . GLY A 1 101 ? 138.316 135.326 124.284 1.00 21.01 101 GLY A N 1
ATOM 720 C CA . GLY A 1 101 ? 138.338 134.429 123.147 1.00 18.23 101 GLY A CA 1
ATOM 721 C C . GLY A 1 101 ? 137.448 134.931 122.033 1.00 19.39 101 GLY A C 1
ATOM 722 O O . GLY A 1 101 ? 136.721 135.911 122.169 1.00 23.78 101 GLY A O 1
ATOM 723 N N . ASP A 1 102 ? 137.527 134.228 120.909 1.00 21.18 102 ASP A N 1
ATOM 724 C CA . ASP A 1 102 ? 136.677 134.463 119.753 1.00 15.50 102 ASP A CA 1
ATOM 725 C C . ASP A 1 102 ? 135.739 133.279 119.583 1.00 12.81 102 ASP A C 1
ATOM 726 O O . ASP A 1 102 ? 136.190 132.130 119.561 1.00 19.34 102 ASP A O 1
ATOM 731 N N . CYS A 1 103 ? 134.440 133.556 119.474 1.00 3.87 103 CYS A N 1
ATOM 732 C CA . CYS A 1 103 ? 133.498 132.500 119.122 1.00 4.21 103 CYS A CA 1
ATOM 733 C C . CYS A 1 103 ? 133.745 132.016 117.701 1.00 16.96 103 CYS A C 1
ATOM 734 O O . CYS A 1 103 ? 133.881 130.814 117.454 1.00 17.91 103 CYS A O 1
ATOM 737 N N . ILE A 1 104 ? 133.820 132.949 116.758 1.00 25.17 104 ILE A N 1
ATOM 738 C CA . ILE A 1 104 ? 134.130 132.663 115.368 1.00 5.34 104 ILE A CA 1
ATOM 739 C C . ILE A 1 104 ? 135.377 133.451 115.000 1.00 7.98 104 ILE A C 1
ATOM 740 O O . ILE A 1 104 ? 135.793 134.369 115.709 1.00 26.29 104 ILE A O 1
ATOM 745 N N . GLY A 1 105 ? 135.984 133.075 113.882 1.00 0.00 105 GLY A N 1
ATOM 746 C CA . GLY A 1 105 ? 137.100 133.819 113.357 1.00 0.00 105 GLY A CA 1
ATOM 747 C C . GLY A 1 105 ? 136.629 135.085 112.674 1.00 7.04 105 GLY A C 1
ATOM 748 O O . GLY A 1 105 ? 135.491 135.172 112.205 1.00 28.49 105 GLY A O 1
ATOM 749 N N . PRO A 1 106 ? 137.498 136.096 112.608 1.00 1.23 106 PRO A N 1
ATOM 750 C CA . PRO A 1 106 ? 137.124 137.343 111.918 1.00 10.17 106 PRO A CA 1
ATOM 751 C C . PRO A 1 106 ? 136.840 137.151 110.442 1.00 19.84 106 PRO A C 1
ATOM 752 O O . PRO A 1 106 ? 136.196 138.011 109.832 1.00 10.72 106 PRO A O 1
ATOM 756 N N . CYS A 1 107 ? 137.315 136.052 109.854 1.00 24.00 107 CYS A N 1
ATOM 757 C CA . CYS A 1 107 ? 136.998 135.736 108.467 1.00 5.60 107 CYS A CA 1
ATOM 758 C C . CYS A 1 107 ? 135.500 135.544 108.268 1.00 17.35 107 CYS A C 1
ATOM 759 O O . CYS A 1 107 ? 134.952 135.915 107.224 1.00 27.37 107 CYS A O 1
ATOM 762 N N . GLN A 1 108 ? 134.824 134.949 109.249 1.00 7.57 108 GLN A N 1
ATOM 763 C CA . GLN A 1 108 ? 133.383 134.756 109.149 1.00 4.27 108 GLN A CA 1
ATOM 764 C C . GLN A 1 108 ? 132.618 136.054 109.372 1.00 15.06 108 GLN A C 1
ATOM 765 O O . GLN A 1 108 ? 131.573 136.269 108.751 1.00 23.53 108 GLN A O 1
ATOM 771 N N . ASN A 1 109 ? 133.121 136.928 110.244 1.00 14.13 109 ASN A N 1
ATOM 772 C CA . ASN A 1 109 ? 132.463 138.211 110.465 1.00 8.40 109 ASN A CA 1
ATOM 773 C C . ASN A 1 109 ? 132.620 139.129 109.261 1.00 18.34 109 ASN A C 1
ATOM 774 O O . ASN A 1 109 ? 131.702 139.883 108.922 1.00 25.56 109 ASN A O 1
ATOM 779 N N . GLY A 1 110 ? 133.783 139.091 108.611 1.00 20.64 110 GLY A N 1
ATOM 780 C CA . GLY A 1 110 ? 134.006 139.956 107.469 1.00 18.29 110 GLY A CA 1
ATOM 781 C C . GLY A 1 110 ? 133.223 139.548 106.242 1.00 18.44 110 GLY A C 1
ATOM 782 O O . GLY A 1 110 ? 132.882 140.395 105.413 1.00 30.70 110 GLY A O 1
ATOM 783 N N . CYS A 1 111 ? 132.931 138.265 106.105 1.00 5.69 111 CYS A N 1
ATOM 784 C CA . CYS A 1 111 ? 132.129 137.798 104.985 1.00 17.50 111 CYS A CA 1
ATOM 785 C C . CYS A 1 111 ? 130.711 138.332 105.122 1.00 24.75 111 CYS A C 1
ATOM 786 O O . CYS A 1 111 ? 130.080 138.121 106.165 1.00 24.88 111 CYS A O 1
ATOM 789 N N . PRO A 1 112 ? 130.182 139.043 104.123 1.00 13.56 112 PRO A N 1
ATOM 790 C CA . PRO A 1 112 ? 128.789 139.507 104.211 1.00 11.34 112 PRO A CA 1
ATOM 791 C C . PRO A 1 112 ? 127.781 138.385 104.376 1.00 18.06 112 PRO A C 1
ATOM 792 O O . PRO A 1 112 ? 126.754 138.585 105.035 1.00 21.49 112 PRO A O 1
ATOM 796 N N . ALA A 1 113 ? 128.036 137.211 103.800 1.00 22.43 113 ALA A N 1
ATOM 797 C CA . ALA A 1 113 ? 127.166 136.069 104.040 1.00 18.51 113 ALA A CA 1
ATOM 798 C C . ALA A 1 113 ? 127.439 135.386 105.372 1.00 21.37 113 ALA A C 1
ATOM 799 O O . ALA A 1 113 ? 126.602 134.596 105.817 1.00 26.08 113 ALA A O 1
ATOM 801 N N . HIS A 1 114 ? 128.574 135.679 106.011 1.00 21.33 114 HIS A N 1
ATOM 802 C CA . HIS A 1 114 ? 128.966 135.097 107.297 1.00 19.91 114 HIS A CA 1
ATOM 803 C C . HIS A 1 114 ? 129.081 133.573 107.204 1.00 19.87 114 HIS A C 1
ATOM 804 O O . HIS A 1 114 ? 128.393 132.824 107.899 1.00 20.29 114 HIS A O 1
ATOM 811 N N . SER A 1 115 ? 129.982 133.125 106.337 1.00 15.63 115 SER A N 1
ATOM 812 C CA . SER A 1 115 ? 130.171 131.704 106.086 1.00 18.55 115 SER A CA 1
ATOM 813 C C . SER A 1 115 ? 131.266 131.131 106.975 1.00 30.51 115 SER A C 1
ATOM 814 O O . SER A 1 115 ? 132.194 131.833 107.385 1.00 34.47 115 SER A O 1
ATOM 817 N N . ASP A 1 116 ? 131.158 129.831 107.255 1.00 24.81 116 ASP A N 1
ATOM 818 C CA . ASP A 1 116 ? 132.092 129.136 108.142 1.00 8.13 116 ASP A CA 1
ATOM 819 C C . ASP A 1 116 ? 133.401 128.906 107.390 1.00 12.93 116 ASP A C 1
ATOM 820 O O . ASP A 1 116 ? 133.694 127.816 106.895 1.00 24.51 116 ASP A O 1
ATOM 825 N N . VAL A 1 117 ? 134.202 129.970 107.317 1.00 16.23 117 VAL A N 1
ATOM 826 C CA . VAL A 1 117 ? 135.444 129.942 106.547 1.00 13.08 117 VAL A CA 1
ATOM 827 C C . VAL A 1 117 ? 136.438 128.953 107.147 1.00 12.00 117 VAL A C 1
ATOM 828 O O . VAL A 1 117 ? 137.058 128.158 106.428 1.00 20.37 117 VAL A O 1
ATOM 832 N N . GLN A 1 118 ? 136.588 128.977 108.472 1.00 20.75 118 GLN A N 1
ATOM 833 C CA . GLN A 1 118 ? 137.567 128.132 109.150 1.00 15.42 118 GLN A CA 1
ATOM 834 C C . GLN A 1 118 ? 137.261 126.651 108.954 1.00 12.35 118 GLN A C 1
ATOM 835 O O . GLN A 1 118 ? 138.174 125.842 108.735 1.00 26.69 118 GLN A O 1
ATOM 841 N N . GLY A 1 119 ? 135.980 126.282 109.009 1.00 15.68 119 GLY A N 1
ATOM 842 C CA . GLY A 1 119 ? 135.613 124.882 108.865 1.00 14.77 119 GLY A CA 1
ATOM 843 C C . GLY A 1 119 ? 135.947 124.316 107.497 1.00 12.97 119 GLY A C 1
ATOM 844 O O . GLY A 1 119 ? 136.513 123.224 107.384 1.00 18.49 119 GLY A O 1
ATOM 845 N N . TYR A 1 120 ? 135.613 125.049 106.432 1.00 15.21 120 TYR A N 1
ATOM 846 C CA . TYR A 1 120 ? 135.919 124.501 105.119 1.00 12.28 120 TYR A CA 1
ATOM 847 C C . TYR A 1 120 ? 137.385 124.672 104.747 1.00 14.52 120 TYR A C 1
ATOM 848 O O . TYR A 1 120 ? 137.885 123.905 103.922 1.00 37.63 120 TYR A O 1
ATOM 857 N N . LEU A 1 121 ? 138.103 125.613 105.364 1.00 12.24 121 LEU A N 1
ATOM 858 C CA . LEU A 1 121 ? 139.557 125.610 105.227 1.00 9.40 121 LEU A CA 1
ATOM 859 C C . LEU A 1 121 ? 140.164 124.358 105.851 1.00 6.27 121 LEU A C 1
ATOM 860 O O . LEU A 1 121 ? 141.088 123.757 105.288 1.00 18.14 121 LEU A O 1
ATOM 865 N N . ALA A 1 122 ? 139.655 123.950 107.017 1.00 15.62 122 ALA A N 1
ATOM 866 C CA . ALA A 1 122 ? 140.105 122.701 107.625 1.00 11.50 122 ALA A CA 1
ATOM 867 C C . ALA A 1 122 ? 139.765 121.501 106.746 1.00 21.83 122 ALA A C 1
ATOM 868 O O . ALA A 1 122 ? 140.576 120.576 106.599 1.00 20.75 122 ALA A O 1
ATOM 870 N N . LEU A 1 123 ? 138.567 121.499 106.156 1.00 19.25 123 LEU A N 1
ATOM 871 C CA . LEU A 1 123 ? 138.182 120.415 105.254 1.00 13.95 123 LEU A CA 1
ATOM 872 C C . LEU A 1 123 ? 139.040 120.387 103.994 1.00 14.96 123 LEU A C 1
ATOM 873 O O . LEU A 1 123 ? 139.301 119.310 103.449 1.00 23.30 123 LEU A O 1
ATOM 878 N N . ILE A 1 124 ? 139.461 121.554 103.506 1.00 19.81 124 ILE A N 1
ATOM 879 C CA . ILE A 1 124 ? 140.366 121.617 102.364 1.00 17.03 124 ILE A CA 1
ATOM 880 C C . ILE A 1 124 ? 141.742 121.085 102.744 1.00 25.43 124 ILE A C 1
ATOM 881 O O . ILE A 1 124 ? 142.396 120.391 101.956 1.00 24.73 124 ILE A O 1
ATOM 886 N N . ALA A 1 125 ? 142.200 121.395 103.959 1.00 31.58 125 ALA A N 1
ATOM 887 C CA . ALA A 1 125 ? 143.479 120.865 104.423 1.00 18.30 125 ALA A CA 1
ATOM 888 C C . ALA A 1 125 ? 143.433 119.348 104.555 1.00 17.86 125 ALA A C 1
ATOM 889 O O . ALA A 1 125 ? 144.420 118.662 104.269 1.00 28.22 125 ALA A O 1
ATOM 891 N N . MET A 1 126 ? 142.297 118.802 104.994 1.00 21.64 126 MET A N 1
ATOM 892 C CA . MET A 1 126 ? 142.175 117.351 105.085 1.00 27.22 126 MET A CA 1
ATOM 893 C C . MET A 1 126 ? 142.048 116.687 103.718 1.00 26.74 126 MET A C 1
ATOM 894 O O . MET A 1 126 ? 142.262 115.475 103.611 1.00 30.60 126 MET A O 1
ATOM 899 N N . GLY A 1 127 ? 141.719 117.443 102.678 1.00 24.37 127 GLY A N 1
ATOM 900 C CA . GLY A 1 127 ? 141.606 116.898 101.344 1.00 22.66 127 GLY A CA 1
ATOM 901 C C . GLY A 1 127 ? 140.208 116.530 100.907 1.00 26.28 127 GLY A C 1
ATOM 902 O O . GLY A 1 127 ? 140.058 115.876 99.871 1.00 32.92 127 GLY A O 1
ATOM 903 N N . ARG A 1 128 ? 139.184 116.922 101.660 1.00 23.61 128 ARG A N 1
ATOM 904 C CA . ARG A 1 128 ? 137.800 116.596 101.327 1.00 23.96 128 ARG A CA 1
ATOM 905 C C . ARG A 1 128 ? 137.144 117.837 100.730 1.00 26.78 128 ARG A C 1
ATOM 906 O O . ARG A 1 128 ? 136.464 118.607 101.406 1.00 33.12 128 ARG A O 1
ATOM 914 N N . TYR A 1 129 ? 137.357 118.020 99.425 1.00 29.59 129 TYR A N 1
ATOM 915 C CA . TYR A 1 129 ? 136.914 119.239 98.754 1.00 22.02 129 TYR A CA 1
ATOM 916 C C . TYR A 1 129 ? 135.397 119.297 98.606 1.00 23.61 129 TYR A C 1
ATOM 917 O O . TYR A 1 129 ? 134.809 120.385 98.682 1.00 31.81 129 TYR A O 1
ATOM 926 N N . HIS A 1 130 ? 134.749 118.149 98.400 1.00 32.65 130 HIS A N 1
ATOM 927 C CA . HIS A 1 130 ? 133.291 118.126 98.327 1.00 29.88 130 HIS A CA 1
ATOM 928 C C . HIS A 1 130 ? 132.668 118.571 99.642 1.00 35.04 130 HIS A C 1
ATOM 929 O O . HIS A 1 130 ? 131.663 119.291 99.651 1.00 37.21 130 HIS A O 1
ATOM 936 N N . GLU A 1 131 ? 133.260 118.164 100.767 1.00 27.66 131 GLU A N 1
ATOM 937 C CA . GLU A 1 131 ? 132.739 118.570 102.068 1.00 24.34 131 GLU A CA 1
ATOM 938 C C . GLU A 1 131 ? 132.972 120.055 102.320 1.00 24.79 131 GLU A C 1
ATOM 939 O O . GLU A 1 131 ? 132.134 120.728 102.936 1.00 32.12 131 GLU A O 1
ATOM 945 N N . ALA A 1 132 ? 134.102 120.585 101.847 1.00 20.79 132 ALA A N 1
ATOM 946 C CA . ALA A 1 132 ? 134.337 122.020 101.948 1.00 7.21 132 ALA A CA 1
ATOM 947 C C . ALA A 1 132 ? 133.295 122.799 101.158 1.00 18.51 132 ALA A C 1
ATOM 948 O O . ALA A 1 132 ? 132.757 123.801 101.644 1.00 34.12 132 ALA A O 1
ATOM 950 N N . VAL A 1 133 ? 132.978 122.340 99.946 1.00 24.56 133 VAL A N 1
ATOM 951 C CA . VAL A 1 133 ? 131.952 123.008 99.150 1.00 23.94 133 VAL A CA 1
ATOM 952 C C . VAL A 1 133 ? 130.589 122.888 99.823 1.00 20.48 133 VAL A C 1
ATOM 953 O O . VAL A 1 133 ? 129.784 123.827 99.797 1.00 28.42 133 VAL A O 1
ATOM 957 N N . LYS A 1 134 ? 130.312 121.739 100.445 1.00 28.78 134 LYS A N 1
ATOM 958 C CA . LYS A 1 134 ? 129.061 121.570 101.176 1.00 24.75 134 LYS A CA 1
ATOM 959 C C . LYS A 1 134 ? 128.948 122.574 102.317 1.00 26.82 134 LYS A C 1
ATOM 960 O O . LYS A 1 134 ? 127.873 123.136 102.558 1.00 29.97 134 LYS A O 1
ATOM 966 N N . LEU A 1 135 ? 130.047 122.813 103.030 1.00 22.15 135 LEU A N 1
ATOM 967 C CA . LEU A 1 135 ? 130.024 123.834 104.073 1.00 20.72 135 LEU A CA 1
ATOM 968 C C . LEU A 1 135 ? 129.885 125.236 103.486 1.00 28.37 135 LEU A C 1
ATOM 969 O O . LEU A 1 135 ? 129.272 126.109 104.110 1.00 30.04 135 LEU A O 1
ATOM 974 N N . MET A 1 136 ? 130.447 125.471 102.297 1.00 31.60 136 MET A N 1
ATOM 975 C CA . MET A 1 136 ? 130.276 126.763 101.633 1.00 18.74 136 MET A CA 1
ATOM 976 C C . MET A 1 136 ? 128.822 127.009 101.245 1.00 13.83 136 MET A C 1
ATOM 977 O O . MET A 1 136 ? 128.342 128.146 101.301 1.00 27.52 136 MET A O 1
ATOM 982 N N . LYS A 1 137 ? 128.114 125.957 100.827 1.00 20.86 137 LYS A N 1
ATOM 983 C CA . LYS A 1 137 ? 126.752 126.107 100.325 1.00 20.20 137 LYS A CA 1
ATOM 984 C C . LYS A 1 137 ? 125.763 126.536 101.400 1.00 28.54 137 LYS A C 1
ATOM 985 O O . LYS A 1 137 ? 124.675 127.014 101.063 1.00 37.80 137 LYS A O 1
ATOM 991 N N . GLU A 1 138 ? 126.101 126.363 102.678 1.00 24.34 138 GLU A N 1
ATOM 992 C CA . GLU A 1 138 ? 125.167 126.699 103.745 1.00 27.35 138 GLU A CA 1
ATOM 993 C C . GLU A 1 138 ? 124.933 128.196 103.873 1.00 28.59 138 GLU A C 1
ATOM 994 O O . GLU A 1 138 ? 123.896 128.603 104.404 1.00 35.89 138 GLU A O 1
ATOM 1000 N N . LYS A 1 139 ? 125.862 129.019 103.407 1.00 19.22 139 LYS A N 1
ATOM 1001 C CA . LYS A 1 139 ? 125.737 130.461 103.542 1.00 16.12 139 LYS A CA 1
ATOM 1002 C C . LYS A 1 139 ? 125.652 131.206 102.223 1.00 29.92 139 LYS A C 1
ATOM 1003 O O . LYS A 1 139 ? 125.021 132.263 102.177 1.00 36.06 139 LYS A O 1
ATOM 1009 N N . TYR A 1 140 ? 126.253 130.696 101.152 1.00 24.06 140 TYR A N 1
ATOM 1010 C CA . TYR A 1 140 ? 126.145 131.372 99.870 1.00 18.41 140 TYR A CA 1
ATOM 1011 C C . TYR A 1 140 ? 126.149 130.364 98.733 1.00 16.21 140 TYR A C 1
ATOM 1012 O O . TYR A 1 140 ? 126.688 129.261 98.851 1.00 21.89 140 TYR A O 1
ATOM 1021 N N . ILE A 1 141 ? 125.521 130.762 97.632 1.00 27.37 141 ILE A N 1
ATOM 1022 C CA . ILE A 1 141 ? 125.514 130.006 96.389 1.00 21.71 141 ILE A CA 1
ATOM 1023 C C . ILE A 1 141 ? 126.715 130.409 95.548 1.00 24.44 141 ILE A C 1
ATOM 1024 O O . ILE A 1 141 ? 127.376 131.414 95.834 1.00 36.37 141 ILE A O 1
ATOM 1029 N N . LEU A 1 142 ? 126.998 129.627 94.510 1.00 13.94 142 LEU A N 1
ATOM 1030 C CA . LEU A 1 142 ? 128.002 129.926 93.495 1.00 16.19 142 LEU A CA 1
ATOM 1031 C C . LEU A 1 142 ? 129.385 130.132 94.100 1.00 19.68 142 LEU A C 1
ATOM 1032 O O . LEU A 1 142 ? 129.918 131.247 94.048 1.00 31.87 142 LEU A O 1
ATOM 1037 N N . PRO A 1 143 ? 130.003 129.098 94.676 1.00 21.25 143 PRO A N 1
ATOM 1038 C CA . PRO A 1 143 ? 131.355 129.277 95.221 1.00 19.28 143 PRO A CA 1
ATOM 1039 C C . PRO A 1 143 ? 132.424 129.452 94.157 1.00 23.39 143 PRO A C 1
ATOM 1040 O O . PRO A 1 143 ? 133.455 130.065 94.445 1.00 29.71 143 PRO A O 1
ATOM 1044 N N . ALA A 1 144 ? 132.219 128.940 92.942 1.00 30.66 144 ALA A N 1
ATOM 1045 C CA . ALA A 1 144 ? 133.198 129.153 91.879 1.00 26.25 144 ALA A CA 1
ATOM 1046 C C . ALA A 1 144 ? 133.161 130.590 91.379 1.00 29.69 144 ALA A C 1
ATOM 1047 O O . ALA A 1 144 ? 134.210 131.218 91.177 1.00 36.48 144 ALA A O 1
ATOM 1049 N N . VAL A 1 145 ? 131.957 131.133 91.195 1.00 33.64 145 VAL A N 1
ATOM 1050 C CA . VAL A 1 145 ? 131.817 132.525 90.784 1.00 27.54 145 VAL A CA 1
ATOM 1051 C C . VAL A 1 145 ? 132.435 133.449 91.823 1.00 21.24 145 VAL A C 1
ATOM 1052 O O . VAL A 1 145 ? 133.169 134.381 91.482 1.00 26.02 145 VAL A O 1
ATOM 1056 N N . LEU A 1 146 ? 132.164 133.196 93.105 1.00 17.43 146 LEU A N 1
ATOM 1057 C CA . LEU A 1 146 ? 132.733 134.023 94.162 1.00 18.69 146 LEU A CA 1
ATOM 1058 C C . LEU A 1 146 ? 134.237 133.823 94.290 1.00 16.85 146 LEU A C 1
ATOM 1059 O O . LEU A 1 146 ? 134.964 134.777 94.579 1.00 19.35 146 LEU A O 1
ATOM 1064 N N . GLY A 1 147 ? 134.726 132.602 94.074 1.00 17.84 147 GLY A N 1
ATOM 1065 C CA . GLY A 1 147 ? 136.158 132.386 94.043 1.00 22.11 147 GLY A CA 1
ATOM 1066 C C . GLY A 1 147 ? 136.842 133.081 92.891 1.00 25.59 147 GLY A C 1
ATOM 1067 O O . GLY A 1 147 ? 138.054 133.308 92.945 1.00 29.98 147 GLY A O 1
ATOM 1068 N N . ARG A 1 148 ? 136.092 133.410 91.843 1.00 23.50 148 ARG A N 1
ATOM 1069 C CA . ARG A 1 148 ? 136.668 134.166 90.739 1.00 17.17 148 ARG A CA 1
ATOM 1070 C C . ARG A 1 148 ? 136.515 135.681 90.890 1.00 22.53 148 ARG A C 1
ATOM 1071 O O . ARG A 1 148 ? 137.421 136.424 90.503 1.00 31.05 148 ARG A O 1
ATOM 1079 N N . VAL A 1 149 ? 135.409 136.169 91.450 1.00 23.87 149 VAL A N 1
ATOM 1080 C CA . VAL A 1 149 ? 135.110 137.595 91.390 1.00 17.63 149 VAL A CA 1
ATOM 1081 C C . VAL A 1 149 ? 135.000 138.272 92.754 1.00 25.44 149 VAL A C 1
ATOM 1082 O O . VAL A 1 149 ? 135.191 139.496 92.821 1.00 33.23 149 VAL A O 1
ATOM 1086 N N . CYS A 1 150 ? 134.715 137.554 93.840 1.00 14.92 150 CYS A N 1
ATOM 1087 C CA . CYS A 1 150 ? 134.348 138.218 95.089 1.00 10.25 150 CYS A CA 1
ATOM 1088 C C . CYS A 1 150 ? 135.487 139.102 95.591 1.00 22.68 150 CYS A C 1
ATOM 1089 O O . CYS A 1 150 ? 136.658 138.710 95.520 1.00 33.27 150 CYS A O 1
ATOM 1092 N N . PRO A 1 151 ? 135.182 140.303 96.098 1.00 19.55 151 PRO A N 1
ATOM 1093 C CA . PRO A 1 151 ? 136.238 141.218 96.558 1.00 15.59 151 PRO A CA 1
ATOM 1094 C C . PRO A 1 151 ? 137.028 140.714 97.757 1.00 29.49 151 PRO A C 1
ATOM 1095 O O . PRO A 1 151 ? 137.963 141.387 98.200 1.00 29.17 151 PRO A O 1
ATOM 1099 N N . ALA A 1 152 ? 136.655 139.546 98.286 1.00 24.13 152 ALA A N 1
ATOM 1100 C CA . ALA A 1 152 ? 137.340 138.896 99.405 1.00 6.98 152 ALA A CA 1
ATOM 1101 C C . ALA A 1 152 ? 137.327 139.776 100.658 1.00 17.88 152 ALA A C 1
ATOM 1102 O O . ALA A 1 152 ? 138.362 140.227 101.151 1.00 16.79 152 ALA A O 1
ATOM 1104 N N . PHE A 1 153 ? 136.116 140.015 101.165 1.00 20.32 153 PHE A N 1
ATOM 1105 C CA . PHE A 1 153 ? 135.954 140.724 102.428 1.00 14.51 153 PHE A CA 1
ATOM 1106 C C . PHE A 1 153 ? 136.486 139.927 103.611 1.00 21.79 153 PHE A C 1
ATOM 1107 O O . PHE A 1 153 ? 136.824 140.520 104.640 1.00 27.53 153 PHE A O 1
ATOM 1115 N N . CYS A 1 154 ? 136.548 138.600 103.491 1.00 23.46 154 CYS A N 1
ATOM 1116 C CA . CYS A 1 154 ? 137.022 137.760 104.584 1.00 11.48 154 CYS A CA 1
ATOM 1117 C C . CYS A 1 154 ? 138.518 137.921 104.813 1.00 15.87 154 CYS A C 1
ATOM 1118 O O . CYS A 1 154 ? 138.993 137.762 105.942 1.00 27.10 154 CYS A O 1
ATOM 1121 N N . GLU A 1 155 ? 139.275 138.219 103.759 1.00 24.44 155 GLU A N 1
ATOM 1122 C CA . GLU A 1 155 ? 140.711 138.408 103.887 1.00 14.87 155 GLU A CA 1
ATOM 1123 C C . GLU A 1 155 ? 141.083 139.810 104.345 1.00 23.88 155 GLU A C 1
ATOM 1124 O O . GLU A 1 155 ? 142.262 140.061 104.613 1.00 35.29 155 GLU A O 1
ATOM 1130 N N . GLU A 1 156 ? 140.116 140.724 104.440 1.00 21.72 156 GLU A N 1
ATOM 1131 C CA . GLU A 1 156 ? 140.419 142.073 104.901 1.00 21.59 156 GLU A CA 1
ATOM 1132 C C . GLU A 1 156 ? 140.748 142.109 106.388 1.00 29.36 156 GLU A C 1
ATOM 1133 O O . GLU A 1 156 ? 141.591 142.905 106.812 1.00 43.03 156 GLU A O 1
ATOM 1139 N N . GLU A 1 157 ? 140.099 141.268 107.195 1.00 26.77 157 GLU A N 1
ATOM 1140 C CA . GLU A 1 157 ? 140.299 141.285 108.641 1.00 32.28 157 GLU A CA 1
ATOM 1141 C C . GLU A 1 157 ? 140.753 139.933 109.184 1.00 26.79 157 GLU A C 1
ATOM 1142 O O . GLU A 1 157 ? 140.620 139.678 110.384 1.00 35.81 157 GLU A O 1
ATOM 1148 N N . CYS A 1 158 ? 141.308 139.076 108.332 1.00 21.34 158 CYS A N 1
ATOM 1149 C CA . CYS A 1 158 ? 141.823 137.790 108.781 1.00 16.75 158 CYS A CA 1
ATOM 1150 C C . CYS A 1 158 ? 142.944 137.989 109.795 1.00 22.47 158 CYS A C 1
ATOM 1151 O O . CYS A 1 158 ? 143.693 138.966 109.745 1.00 28.53 158 CYS A O 1
ATOM 1154 N N . ARG A 1 159 ? 143.038 137.060 110.744 1.00 15.74 159 ARG A N 1
ATOM 1155 C CA . ARG A 1 159 ? 144.059 137.150 111.779 1.00 17.82 159 ARG A CA 1
ATOM 1156 C C . ARG A 1 159 ? 145.454 136.824 111.265 1.00 26.38 159 ARG A C 1
ATOM 1157 O O . ARG A 1 159 ? 146.429 137.046 111.989 1.00 33.08 159 ARG A O 1
ATOM 1165 N N . ARG A 1 160 ? 145.568 136.293 110.050 1.00 21.41 160 ARG A N 1
ATOM 1166 C CA . ARG A 1 160 ? 146.858 136.146 109.394 1.00 20.23 160 ARG A CA 1
ATOM 1167 C C . ARG A 1 160 ? 147.377 137.461 108.830 1.00 19.82 160 ARG A C 1
ATOM 1168 O O . ARG A 1 160 ? 148.561 137.543 108.489 1.00 31.11 160 ARG A O 1
ATOM 1176 N N . ASN A 1 161 ? 146.522 138.483 108.714 1.00 16.28 161 ASN A N 1
ATOM 1177 C CA . ASN A 1 161 ? 147.008 139.824 108.408 1.00 19.14 161 ASN A CA 1
ATOM 1178 C C . ASN A 1 161 ? 147.906 140.345 109.518 1.00 23.36 161 ASN A C 1
ATOM 1179 O O . ASN A 1 161 ? 148.778 141.185 109.275 1.00 30.41 161 ASN A O 1
ATOM 1184 N N . LEU A 1 162 ? 147.698 139.865 110.740 1.00 29.56 162 LEU A N 1
ATOM 1185 C CA . LEU A 1 162 ? 148.530 140.222 111.877 1.00 34.81 162 LEU A CA 1
ATOM 1186 C C . LEU A 1 162 ? 149.810 139.402 111.952 1.00 32.67 162 LEU A C 1
ATOM 1187 O O . LEU A 1 162 ? 150.647 139.676 112.818 1.00 32.25 162 LEU A O 1
ATOM 1192 N N . VAL A 1 163 ? 149.988 138.406 111.084 1.00 36.14 163 VAL A N 1
ATOM 1193 C CA . VAL A 1 163 ? 151.225 137.637 111.099 1.00 33.25 163 VAL A CA 1
ATOM 1194 C C . VAL A 1 163 ? 152.040 137.910 109.844 1.00 35.50 163 VAL A C 1
ATOM 1195 O O . VAL A 1 163 ? 153.066 138.595 109.896 1.00 46.50 163 VAL A O 1
ATOM 1199 N N . GLU A 1 164 ? 151.589 137.385 108.706 1.00 30.60 164 GLU A N 1
ATOM 1200 C CA . GLU A 1 164 ? 152.270 137.653 107.448 1.00 33.16 164 GLU A CA 1
ATOM 1201 C C . GLU A 1 164 ? 151.330 138.175 106.371 1.00 37.43 164 GLU A C 1
ATOM 1202 O O . GLU A 1 164 ? 151.532 139.266 105.828 1.00 42.53 164 GLU A O 1
ATOM 1208 N N . GLU A 1 165 ? 150.280 137.403 106.079 1.00 33.62 165 GLU A N 1
ATOM 1209 C CA . GLU A 1 165 ? 149.466 137.581 104.886 1.00 27.61 165 GLU A CA 1
ATOM 1210 C C . GLU A 1 165 ? 148.176 136.806 105.061 1.00 25.51 165 GLU A C 1
ATOM 1211 O O . GLU A 1 165 ? 148.221 135.663 105.533 1.00 27.73 165 GLU A O 1
ATOM 1217 N N . PRO A 1 166 ? 147.030 137.365 104.676 1.00 20.33 166 PRO A N 1
ATOM 1218 C CA . PRO A 1 166 ? 145.760 136.669 104.897 1.00 18.09 166 PRO A CA 1
ATOM 1219 C C . PRO A 1 166 ? 145.683 135.380 104.098 1.00 23.84 166 PRO A C 1
ATOM 1220 O O . PRO A 1 166 ? 146.293 135.241 103.036 1.00 32.07 166 PRO A O 1
ATOM 1224 N N . LEU A 1 167 ? 144.930 134.427 104.634 1.00 17.46 167 LEU A N 1
ATOM 1225 C CA . LEU A 1 167 ? 144.813 133.126 103.995 1.00 13.79 167 LEU A CA 1
ATOM 1226 C C . LEU A 1 167 ? 144.116 133.255 102.647 1.00 30.69 167 LEU A C 1
ATOM 1227 O O . LEU A 1 167 ? 143.207 134.070 102.473 1.00 37.96 167 LEU A O 1
ATOM 1232 N N . ALA A 1 168 ? 144.556 132.446 101.685 1.00 29.98 168 ALA A N 1
ATOM 1233 C CA . ALA A 1 168 ? 143.982 132.475 100.346 1.00 19.26 168 ALA A CA 1
ATOM 1234 C C . ALA A 1 168 ? 142.616 131.808 100.346 1.00 15.41 168 ALA A C 1
ATOM 1235 O O . ALA A 1 168 ? 142.430 130.755 99.729 1.00 25.45 168 ALA A O 1
ATOM 1237 N N . ILE A 1 169 ? 141.658 132.419 101.041 1.00 17.63 169 ILE A N 1
ATOM 1238 C CA . ILE A 1 169 ? 140.335 131.824 101.177 1.00 16.37 169 ILE A CA 1
ATOM 1239 C C . ILE A 1 169 ? 139.625 131.785 99.832 1.00 17.34 169 ILE A C 1
ATOM 1240 O O . ILE A 1 169 ? 138.995 130.784 99.477 1.00 25.74 169 ILE A O 1
ATOM 1245 N N . ARG A 1 170 ? 139.725 132.866 99.058 1.00 17.98 170 ARG A N 1
ATOM 1246 C CA . ARG A 1 170 ? 139.071 132.903 97.756 1.00 23.09 170 ARG A CA 1
ATOM 1247 C C . ARG A 1 170 ? 139.690 131.897 96.791 1.00 34.66 170 ARG A C 1
ATOM 1248 O O . ARG A 1 170 ? 138.973 131.220 96.049 1.00 36.80 170 ARG A O 1
ATOM 1256 N N . GLN A 1 171 ? 141.018 131.766 96.802 1.00 26.32 171 GLN A N 1
ATOM 1257 C CA . GLN A 1 171 ? 141.677 130.857 95.867 1.00 15.45 171 GLN A CA 1
ATOM 1258 C C . GLN A 1 171 ? 141.456 129.396 96.245 1.00 28.70 171 GLN A C 1
ATOM 1259 O O . GLN A 1 171 ? 141.233 128.550 95.371 1.00 33.31 171 GLN A O 1
ATOM 1265 N N . LEU A 1 172 ? 141.521 129.075 97.539 1.00 25.89 172 LEU A N 1
ATOM 1266 C CA . LEU A 1 172 ? 141.226 127.711 97.972 1.00 15.30 172 LEU A CA 1
ATOM 1267 C C . LEU A 1 172 ? 139.759 127.368 97.741 1.00 18.18 172 LEU A C 1
ATOM 1268 O O . LEU A 1 172 ? 139.429 126.232 97.382 1.00 31.92 172 LEU A O 1
ATOM 1273 N N . LYS A 1 173 ? 138.868 128.341 97.943 1.00 23.95 173 LYS A N 1
ATOM 1274 C CA . LYS A 1 173 ? 137.458 128.140 97.632 1.00 24.90 173 LYS A CA 1
ATOM 1275 C C . LYS A 1 173 ? 137.256 127.897 96.144 1.00 28.28 173 LYS A C 1
ATOM 1276 O O . LYS A 1 173 ? 136.447 127.051 95.752 1.00 34.59 173 LYS A O 1
ATOM 1282 N N . ARG A 1 174 ? 137.990 128.626 95.301 1.00 28.05 174 ARG A N 1
ATOM 1283 C CA . ARG A 1 174 ? 137.923 128.396 93.864 1.00 29.22 174 ARG A CA 1
ATOM 1284 C C . ARG A 1 174 ? 138.412 127.001 93.502 1.00 31.69 174 ARG A C 1
ATOM 1285 O O . ARG A 1 174 ? 137.798 126.320 92.674 1.00 32.94 174 ARG A O 1
ATOM 1293 N N . PHE A 1 175 ? 139.513 126.559 94.114 1.00 31.62 175 PHE A N 1
ATOM 1294 C CA . PHE A 1 175 ? 140.022 125.218 93.835 1.00 31.20 175 PHE A CA 1
ATOM 1295 C C . PHE A 1 175 ? 139.011 124.154 94.242 1.00 26.18 175 PHE A C 1
ATOM 1296 O O . PHE A 1 175 ? 138.746 123.212 93.487 1.00 33.26 175 PHE A O 1
ATOM 1304 N N . ALA A 1 176 ? 138.444 124.286 95.443 1.00 15.21 176 ALA A N 1
ATOM 1305 C CA . ALA A 1 176 ? 137.477 123.303 95.922 1.00 17.33 176 ALA A CA 1
ATOM 1306 C C . ALA A 1 176 ? 136.212 123.309 95.074 1.00 25.43 176 ALA A C 1
ATOM 1307 O O . ALA A 1 176 ? 135.656 122.247 94.773 1.00 28.26 176 ALA A O 1
ATOM 1309 N N . ALA A 1 177 ? 135.751 124.493 94.668 1.00 29.18 177 ALA A N 1
ATOM 1310 C CA . ALA A 1 177 ? 134.561 124.586 93.834 1.00 23.88 177 ALA A CA 1
ATOM 1311 C C . ALA A 1 177 ? 134.802 123.995 92.452 1.00 34.02 177 ALA A C 1
ATOM 1312 O O . ALA A 1 177 ? 133.923 123.329 91.902 1.00 40.76 177 ALA A O 1
ATOM 1314 N N . ASP A 1 178 ? 135.983 124.226 91.873 1.00 32.75 178 ASP A N 1
ATOM 1315 C CA . ASP A 1 178 ? 136.311 123.614 90.588 1.00 30.69 178 ASP A CA 1
ATOM 1316 C C . ASP A 1 178 ? 136.404 122.098 90.703 1.00 33.68 178 ASP A C 1
ATOM 1317 O O . ASP A 1 178 ? 135.923 121.372 89.823 1.00 34.64 178 ASP A O 1
ATOM 1322 N N . TYR A 1 179 ? 137.016 121.605 91.784 1.00 38.26 179 TYR A N 1
ATOM 1323 C CA . TYR A 1 179 ? 137.088 120.167 92.021 1.00 35.17 179 TYR A CA 1
ATOM 1324 C C . TYR A 1 179 ? 135.695 119.565 92.145 1.00 32.58 179 TYR A C 1
ATOM 1325 O O . TYR A 1 179 ? 135.435 118.467 91.642 1.00 40.85 179 TYR A O 1
ATOM 1334 N N . ASP A 1 180 ? 134.790 120.270 92.823 1.00 31.22 180 ASP A N 1
ATOM 1335 C CA . ASP A 1 180 ? 133.425 119.781 92.972 1.00 29.87 180 ASP A CA 1
ATOM 1336 C C . ASP A 1 180 ? 132.663 119.841 91.652 1.00 36.29 180 ASP A C 1
ATOM 1337 O O . ASP A 1 180 ? 131.854 118.957 91.358 1.00 47.62 180 ASP A O 1
ATOM 1342 N N . LEU A 1 181 ? 132.905 120.877 90.848 1.00 36.05 181 LEU A N 1
ATOM 1343 C CA . LEU A 1 181 ? 132.228 120.992 89.560 1.00 41.33 181 LEU A CA 1
ATOM 1344 C C . LEU A 1 181 ? 132.674 119.901 88.596 1.00 42.97 181 LEU A C 1
ATOM 1345 O O . LEU A 1 181 ? 131.861 119.377 87.826 1.00 39.97 181 LEU A O 1
ATOM 1350 N N . GLU A 1 182 ? 133.960 119.545 88.622 1.00 45.40 182 GLU A N 1
ATOM 1351 C CA . GLU A 1 182 ? 134.471 118.578 87.656 1.00 41.81 182 GLU A CA 1
ATOM 1352 C C . GLU A 1 182 ? 134.256 117.139 88.109 1.00 43.69 182 GLU A C 1
ATOM 1353 O O . GLU A 1 182 ? 133.943 116.271 87.288 1.00 52.65 182 GLU A O 1
ATOM 1359 N N . ASN A 1 183 ? 134.421 116.863 89.400 1.00 36.04 183 ASN A N 1
ATOM 1360 C CA . ASN A 1 183 ? 134.405 115.497 89.921 1.00 35.10 183 ASN A CA 1
ATOM 1361 C C . ASN A 1 183 ? 133.060 115.132 90.531 1.00 35.02 183 ASN A C 1
ATOM 1362 O O . ASN A 1 183 ? 132.995 114.405 91.524 1.00 38.21 183 ASN A O 1
ATOM 1367 N N . GLY A 1 184 ? 131.970 115.629 89.957 1.00 40.67 184 GLY A N 1
ATOM 1368 C CA . GLY A 1 184 ? 130.650 115.329 90.451 1.00 44.48 184 GLY A CA 1
ATOM 1369 C C . GLY A 1 184 ? 130.168 116.404 91.397 1.00 47.89 184 GLY A C 1
ATOM 1370 O O . GLY A 1 184 ? 130.682 116.558 92.509 1.00 53.12 184 GLY A O 1
ATOM 1371 N N . PRO A 1 185 ? 129.177 117.179 90.968 1.00 47.45 185 PRO A N 1
ATOM 1372 C CA . PRO A 1 185 ? 128.710 118.297 91.792 1.00 46.60 185 PRO A CA 1
ATOM 1373 C C . PRO A 1 185 ? 128.039 117.814 93.066 1.00 47.47 185 PRO A C 1
ATOM 1374 O O . PRO A 1 185 ? 127.469 116.723 93.122 1.00 48.91 185 PRO A O 1
ATOM 1378 N N . TRP A 1 186 ? 128.120 118.640 94.103 1.00 46.19 186 TRP A N 1
ATOM 1379 C CA . TRP A 1 186 ? 127.412 118.368 95.345 1.00 44.68 186 TRP A CA 1
ATOM 1380 C C . TRP A 1 186 ? 126.051 119.049 95.293 1.00 46.22 186 TRP A C 1
ATOM 1381 O O . TRP A 1 186 ? 125.968 120.272 95.146 1.00 50.51 186 TRP A O 1
ATOM 1392 N N . MET A 1 187 ? 124.992 118.259 95.415 1.00 50.06 187 MET A N 1
ATOM 1393 C CA . MET A 1 187 ? 123.642 118.787 95.402 1.00 47.09 187 MET A CA 1
ATOM 1394 C C . MET A 1 187 ? 122.993 118.577 96.757 1.00 49.27 187 MET A C 1
ATOM 1395 O O . MET A 1 187 ? 123.073 117.473 97.310 1.00 56.30 187 MET A O 1
ATOM 1400 N N . PRO A 1 188 ? 122.354 119.597 97.321 1.00 46.17 188 PRO A N 1
ATOM 1401 C CA . PRO A 1 188 ? 121.750 119.444 98.649 1.00 50.06 188 PRO A CA 1
ATOM 1402 C C . PRO A 1 188 ? 120.504 118.576 98.637 1.00 53.48 188 PRO A C 1
ATOM 1403 O O . PRO A 1 188 ? 120.043 118.145 97.577 1.00 52.64 188 PRO A O 1
ATOM 1407 N N . GLU A 1 189 ? 119.959 118.311 99.818 1.00 61.14 189 GLU A N 1
ATOM 1408 C CA . GLU A 1 189 ? 118.731 117.546 99.966 1.00 59.25 189 GLU A CA 1
ATOM 1409 C C . GLU A 1 189 ? 117.560 118.506 100.104 1.00 58.10 189 GLU A C 1
ATOM 1410 O O . GLU A 1 189 ? 117.610 119.442 100.908 1.00 61.35 189 GLU A O 1
ATOM 1416 N N . ILE A 1 190 ? 116.515 118.277 99.321 1.00 53.43 190 ILE A N 1
ATOM 1417 C CA . ILE A 1 190 ? 115.349 119.154 99.281 1.00 54.21 190 ILE A CA 1
ATOM 1418 C C . ILE A 1 190 ? 114.289 118.581 100.214 1.00 55.76 190 ILE A C 1
ATOM 1419 O O . ILE A 1 190 ? 113.836 117.448 99.994 1.00 57.98 190 ILE A O 1
ATOM 1424 N N . PRO A 1 191 ? 113.883 119.303 101.253 1.00 54.85 191 PRO A N 1
ATOM 1425 C CA . PRO A 1 191 ? 112.838 118.813 102.155 1.00 57.37 191 PRO A CA 1
ATOM 1426 C C . PRO A 1 191 ? 111.511 118.669 101.433 1.00 60.70 191 PRO A C 1
ATOM 1427 O O . PRO A 1 191 ? 111.322 119.242 100.349 1.00 57.69 191 PRO A O 1
ATOM 1431 N N . PRO A 1 192 ? 110.573 117.904 101.994 1.00 74.10 192 PRO A N 1
ATOM 1432 C CA . PRO A 1 192 ? 109.278 117.710 101.333 1.00 72.45 192 PRO A CA 1
ATOM 1433 C C . PRO A 1 192 ? 108.545 119.024 101.112 1.00 72.12 192 PRO A C 1
ATOM 1434 O O . PRO A 1 192 ? 108.774 120.022 101.798 1.00 72.75 192 PRO A O 1
ATOM 1438 N N . SER A 1 193 ? 107.656 119.006 100.121 1.00 75.22 193 SER A N 1
ATOM 1439 C CA . SER A 1 193 ? 107.008 120.226 99.658 1.00 75.04 193 SER A CA 1
ATOM 1440 C C . SER A 1 193 ? 106.174 120.864 100.760 1.00 73.13 193 SER A C 1
ATOM 1441 O O . SER A 1 193 ? 105.372 120.198 101.419 1.00 71.38 193 SER A O 1
ATOM 1444 N N . THR A 1 194 ? 106.369 122.165 100.949 1.00 73.35 194 THR A N 1
ATOM 1445 C CA . THR A 1 194 ? 105.589 122.952 101.891 1.00 78.82 194 THR A CA 1
ATOM 1446 C C . THR A 1 194 ? 104.290 123.467 101.289 1.00 78.49 194 THR A C 1
ATOM 1447 O O . THR A 1 194 ? 103.505 124.106 101.996 1.00 77.03 194 THR A O 1
ATOM 1451 N N . GLY A 1 195 ? 104.046 123.210 100.007 1.00 80.01 195 GLY A N 1
ATOM 1452 C CA . GLY A 1 195 ? 102.818 123.618 99.365 1.00 80.73 195 GLY A CA 1
ATOM 1453 C C . GLY A 1 195 ? 102.755 125.071 98.959 1.00 83.38 195 GLY A C 1
ATOM 1454 O O . GLY A 1 195 ? 101.709 125.512 98.467 1.00 84.92 195 GLY A O 1
ATOM 1455 N N . LYS A 1 196 ? 103.829 125.830 99.147 1.00 67.26 196 LYS A N 1
ATOM 1456 C CA . LYS A 1 196 ? 103.867 127.242 98.800 1.00 65.03 196 LYS A CA 1
ATOM 1457 C C . LYS A 1 196 ? 104.799 127.457 97.618 1.00 65.60 196 LYS A C 1
ATOM 1458 O O . LYS A 1 196 ? 105.867 126.844 97.539 1.00 64.34 196 LYS A O 1
ATOM 1464 N N . ARG A 1 197 ? 104.390 128.321 96.696 1.00 59.87 197 ARG A N 1
ATOM 1465 C CA . ARG A 1 197 ? 105.205 128.680 95.547 1.00 54.23 197 ARG A CA 1
ATOM 1466 C C . ARG A 1 197 ? 105.645 130.132 95.670 1.00 51.26 197 ARG A C 1
ATOM 1467 O O . ARG A 1 197 ? 104.870 130.993 96.096 1.00 54.42 197 ARG A O 1
ATOM 1475 N N . ILE A 1 198 ? 106.897 130.400 95.312 1.00 40.60 198 ILE A N 1
ATOM 1476 C CA . ILE A 1 198 ? 107.478 131.730 95.431 1.00 42.35 198 ILE A CA 1
ATOM 1477 C C . ILE A 1 198 ? 107.880 132.217 94.048 1.00 44.33 198 ILE A C 1
ATOM 1478 O O . ILE A 1 198 ? 108.413 131.451 93.238 1.00 40.62 198 ILE A O 1
ATOM 1483 N N . ALA A 1 199 ? 107.619 133.491 93.782 1.00 38.76 199 ALA A N 1
ATOM 1484 C CA . ALA A 1 199 ? 107.996 134.133 92.534 1.00 36.02 199 ALA A CA 1
ATOM 1485 C C . ALA A 1 199 ? 109.171 135.066 92.788 1.00 33.38 199 ALA A C 1
ATOM 1486 O O . ALA A 1 199 ? 109.148 135.857 93.735 1.00 40.27 199 ALA A O 1
ATOM 1488 N N . VAL A 1 200 ? 110.199 134.964 91.955 1.00 24.82 200 VAL A N 1
ATOM 1489 C CA . VAL A 1 200 ? 111.370 135.824 92.043 1.00 18.07 200 VAL A CA 1
ATOM 1490 C C . VAL A 1 200 ? 111.504 136.576 90.729 1.00 29.13 200 VAL A C 1
ATOM 1491 O O . VAL A 1 200 ? 111.504 135.963 89.656 1.00 38.72 200 VAL A O 1
ATOM 1495 N N . VAL A 1 201 ? 111.613 137.895 90.814 1.00 30.22 201 VAL A N 1
ATOM 1496 C CA . VAL A 1 201 ? 111.738 138.759 89.648 1.00 31.06 201 VAL A CA 1
ATOM 1497 C C . VAL A 1 201 ? 113.186 139.229 89.601 1.00 30.18 201 VAL A C 1
ATOM 1498 O O . VAL A 1 201 ? 113.584 140.138 90.337 1.00 31.77 201 VAL A O 1
ATOM 1502 N N . GLY A 1 202 ? 113.978 138.614 88.729 1.00 27.77 202 GLY A N 1
ATOM 1503 C CA . GLY A 1 202 ? 115.393 138.910 88.641 1.00 26.00 202 GLY A CA 1
ATOM 1504 C C . GLY A 1 202 ? 116.238 137.656 88.699 1.00 34.71 202 GLY A C 1
ATOM 1505 O O . GLY A 1 202 ? 116.140 136.878 89.653 1.00 45.47 202 GLY A O 1
ATOM 1506 N N . GLY A 1 203 ? 117.073 137.448 87.686 1.00 26.80 203 GLY A N 1
ATOM 1507 C CA . GLY A 1 203 ? 117.854 136.231 87.593 1.00 27.52 203 GLY A CA 1
ATOM 1508 C C . GLY A 1 203 ? 119.291 136.390 88.037 1.00 26.86 203 GLY A C 1
ATOM 1509 O O . GLY A 1 203 ? 120.138 135.550 87.723 1.00 31.50 203 GLY A O 1
ATOM 1510 N N . GLY A 1 204 ? 119.579 137.458 88.772 1.00 23.00 204 GLY A N 1
ATOM 1511 C CA . GLY A 1 204 ? 120.923 137.730 89.216 1.00 19.32 204 GLY A CA 1
ATOM 1512 C C . GLY A 1 204 ? 121.300 136.943 90.452 1.00 27.05 204 GLY A C 1
ATOM 1513 O O . GLY A 1 204 ? 120.607 136.006 90.858 1.00 34.19 204 GLY A O 1
ATOM 1514 N N . PRO A 1 205 ? 122.431 137.304 91.064 1.00 29.35 205 PRO A N 1
ATOM 1515 C CA . PRO A 1 205 ? 122.847 136.618 92.299 1.00 19.70 205 PRO A CA 1
ATOM 1516 C C . PRO A 1 205 ? 121.823 136.678 93.419 1.00 20.85 205 PRO A C 1
ATOM 1517 O O . PRO A 1 205 ? 121.654 135.689 94.139 1.00 32.41 205 PRO A O 1
ATOM 1521 N N . ALA A 1 206 ? 121.132 137.807 93.587 1.00 23.33 206 ALA A N 1
ATOM 1522 C CA . ALA A 1 206 ? 120.139 137.910 94.653 1.00 24.13 206 ALA A CA 1
ATOM 1523 C C . ALA A 1 206 ? 118.949 136.998 94.385 1.00 22.50 206 ALA A C 1
ATOM 1524 O O . ALA A 1 206 ? 118.480 136.289 95.285 1.00 38.62 206 ALA A O 1
ATOM 1526 N N . GLY A 1 207 ? 118.445 137.006 93.151 1.00 14.54 207 GLY A N 1
ATOM 1527 C CA . GLY A 1 207 ? 117.344 136.125 92.809 1.00 18.05 207 GLY A CA 1
ATOM 1528 C C . GLY A 1 207 ? 117.719 134.661 92.912 1.00 24.19 207 GLY A C 1
ATOM 1529 O O . GLY A 1 207 ? 116.945 133.845 93.416 1.00 26.48 207 GLY A O 1
ATOM 1530 N N . LEU A 1 208 ? 118.922 134.315 92.453 1.00 28.29 208 LEU A N 1
ATOM 1531 C CA . LEU A 1 208 ? 119.385 132.936 92.542 1.00 21.89 208 LEU A CA 1
ATOM 1532 C C . LEU A 1 208 ? 119.553 132.499 93.992 1.00 19.15 208 LEU A C 1
ATOM 1533 O O . LEU A 1 208 ? 119.222 131.364 94.345 1.00 22.76 208 LEU A O 1
ATOM 1538 N N . ALA A 1 209 ? 120.060 133.388 94.850 1.00 23.33 209 ALA A N 1
ATOM 1539 C CA . ALA A 1 209 ? 120.214 133.054 96.262 1.00 21.13 209 ALA A CA 1
ATOM 1540 C C . ALA A 1 209 ? 118.863 132.872 96.944 1.00 26.51 209 ALA A C 1
ATOM 1541 O O . ALA A 1 209 ? 118.669 131.914 97.704 1.00 33.82 209 ALA A O 1
ATOM 1543 N N . CYS A 1 210 ? 117.918 133.779 96.683 1.00 26.93 210 CYS A N 1
ATOM 1544 C CA . CYS A 1 210 ? 116.580 133.639 97.248 1.00 18.57 210 CYS A CA 1
ATOM 1545 C C . CYS A 1 210 ? 115.923 132.348 96.779 1.00 27.35 210 CYS A C 1
ATOM 1546 O O . CYS A 1 210 ? 115.327 131.618 97.580 1.00 34.75 210 CYS A O 1
ATOM 1549 N N . ALA A 1 211 ? 116.055 132.035 95.488 1.00 25.57 211 ALA A N 1
ATOM 1550 C CA . ALA A 1 211 ? 115.472 130.814 94.946 1.00 19.11 211 ALA A CA 1
ATOM 1551 C C . ALA A 1 211 ? 116.111 129.571 95.551 1.00 17.94 211 ALA A C 1
ATOM 1552 O O . ALA A 1 211 ? 115.408 128.627 95.920 1.00 30.38 211 ALA A O 1
ATOM 1554 N N . TYR A 1 212 ? 117.441 129.554 95.662 1.00 23.97 212 TYR A N 1
ATOM 1555 C CA . TYR A 1 212 ? 118.129 128.393 96.214 1.00 25.98 212 TYR A CA 1
ATOM 1556 C C . TYR A 1 212 ? 117.744 128.161 97.666 1.00 28.70 212 TYR A C 1
ATOM 1557 O O . TYR A 1 212 ? 117.486 127.023 98.073 1.00 31.14 212 TYR A O 1
ATOM 1566 N N . TYR A 1 213 ? 117.681 129.227 98.463 1.00 28.55 213 TYR A N 1
ATOM 1567 C CA . TYR A 1 213 ? 117.401 129.037 99.878 1.00 18.86 213 TYR A CA 1
ATOM 1568 C C . TYR A 1 213 ? 115.916 128.899 100.187 1.00 26.03 213 TYR A C 1
ATOM 1569 O O . TYR A 1 213 ? 115.575 128.454 101.286 1.00 38.74 213 TYR A O 1
ATOM 1578 N N . LEU A 1 214 ? 115.027 129.237 99.254 1.00 27.10 214 LEU A N 1
ATOM 1579 C CA . LEU A 1 214 ? 113.631 128.850 99.397 1.00 31.76 214 LEU A CA 1
ATOM 1580 C C . LEU A 1 214 ? 113.346 127.469 98.829 1.00 35.00 214 LEU A C 1
ATOM 1581 O O . LEU A 1 214 ? 112.361 126.839 99.229 1.00 44.35 214 LEU A O 1
ATOM 1586 N N . ARG A 1 215 ? 114.182 126.990 97.909 1.00 36.23 215 ARG A N 1
ATOM 1587 C CA . ARG A 1 215 ? 114.074 125.622 97.424 1.00 32.39 215 ARG A CA 1
ATOM 1588 C C . ARG A 1 215 ? 114.612 124.634 98.450 1.00 36.92 215 ARG A C 1
ATOM 1589 O O . ARG A 1 215 ? 114.063 123.539 98.608 1.00 38.96 215 ARG A O 1
ATOM 1597 N N . THR A 1 216 ? 115.678 125.007 99.162 1.00 38.70 216 THR A N 1
ATOM 1598 C CA . THR A 1 216 ? 116.216 124.150 100.210 1.00 35.62 216 THR A CA 1
ATOM 1599 C C . THR A 1 216 ? 115.366 124.152 101.472 1.00 43.23 216 THR A C 1
ATOM 1600 O O . THR A 1 216 ? 115.663 123.389 102.396 1.00 46.89 216 THR A O 1
ATOM 1604 N N . MET A 1 217 ? 114.341 124.999 101.549 1.00 36.92 217 MET A N 1
ATOM 1605 C CA . MET A 1 217 ? 113.386 124.944 102.645 1.00 38.75 217 MET A CA 1
ATOM 1606 C C . MET A 1 217 ? 112.109 124.200 102.283 1.00 42.44 217 MET A C 1
ATOM 1607 O O . MET A 1 217 ? 111.419 123.714 103.184 1.00 49.00 217 MET A O 1
ATOM 1612 N N . GLY A 1 218 ? 111.782 124.097 100.997 1.00 40.01 218 GLY A N 1
ATOM 1613 C CA . GLY A 1 218 ? 110.632 123.322 100.577 1.00 45.42 218 GLY A CA 1
ATOM 1614 C C . GLY A 1 218 ? 109.761 123.998 99.539 1.00 42.95 218 GLY A C 1
ATOM 1615 O O . GLY A 1 218 ? 109.164 123.328 98.692 1.00 45.61 218 GLY A O 1
ATOM 1616 N N . HIS A 1 219 ? 109.683 125.324 99.590 1.00 38.90 219 HIS A N 1
ATOM 1617 C CA . HIS A 1 219 ? 108.804 126.058 98.692 1.00 40.96 219 HIS A CA 1
ATOM 1618 C C . HIS A 1 219 ? 109.360 126.056 97.273 1.00 43.74 219 HIS A C 1
ATOM 1619 O O . HIS A 1 219 ? 110.538 126.351 97.056 1.00 46.39 219 HIS A O 1
ATOM 1626 N N . ASP A 1 220 ? 108.509 125.719 96.308 1.00 43.64 220 ASP A N 1
ATOM 1627 C CA . ASP A 1 220 ? 108.909 125.773 94.910 1.00 42.12 220 ASP A CA 1
ATOM 1628 C C . ASP A 1 220 ? 109.066 127.221 94.470 1.00 46.78 220 ASP A C 1
ATOM 1629 O O . ASP A 1 220 ? 108.263 128.085 94.830 1.00 49.85 220 ASP A O 1
ATOM 1634 N N . VAL A 1 221 ? 110.109 127.491 93.693 1.00 38.33 221 VAL A N 1
ATOM 1635 C CA . VAL A 1 221 ? 110.459 128.852 93.314 1.00 35.39 221 VAL A CA 1
ATOM 1636 C C . VAL A 1 221 ? 110.399 128.989 91.801 1.00 39.27 221 VAL A C 1
ATOM 1637 O O . VAL A 1 221 ? 110.833 128.095 91.067 1.00 45.37 221 VAL A O 1
ATOM 1641 N N . THR A 1 222 ? 109.856 130.112 91.341 1.00 39.27 222 THR A N 1
ATOM 1642 C CA . THR A 1 222 ? 109.836 130.474 89.932 1.00 36.96 222 THR A CA 1
ATOM 1643 C C . THR A 1 222 ? 110.606 131.773 89.750 1.00 36.99 222 THR A C 1
ATOM 1644 O O . THR A 1 222 ? 110.317 132.768 90.423 1.00 47.83 222 THR A O 1
ATOM 1648 N N . ILE A 1 223 ? 111.575 131.767 88.842 1.00 23.29 223 ILE A N 1
ATOM 1649 C CA . ILE A 1 223 ? 112.426 132.924 88.592 1.00 23.08 223 ILE A CA 1
ATOM 1650 C C . ILE A 1 223 ? 111.947 133.623 87.329 1.00 34.47 223 ILE A C 1
ATOM 1651 O O . ILE A 1 223 ? 111.780 132.986 86.282 1.00 41.16 223 ILE A O 1
ATOM 1656 N N . PHE A 1 224 ? 111.725 134.929 87.427 1.00 37.27 224 PHE A N 1
ATOM 1657 C CA . PHE A 1 224 ? 111.351 135.762 86.292 1.00 32.43 224 PHE A CA 1
ATOM 1658 C C . PHE A 1 224 ? 112.541 136.635 85.923 1.00 36.29 224 PHE A C 1
ATOM 1659 O O . PHE A 1 224 ? 113.025 137.412 86.753 1.00 37.47 224 PHE A O 1
ATOM 1667 N N . ASP A 1 225 ? 113.008 136.506 84.686 1.00 35.30 225 ASP A N 1
ATOM 1668 C CA . ASP A 1 225 ? 114.144 137.274 84.205 1.00 38.31 225 ASP A CA 1
ATOM 1669 C C . ASP A 1 225 ? 113.839 137.787 82.807 1.00 38.62 225 ASP A C 1
ATOM 1670 O O . ASP A 1 225 ? 113.303 137.055 81.972 1.00 41.12 225 ASP A O 1
ATOM 1675 N N . ALA A 1 226 ? 114.174 139.054 82.562 1.00 39.58 226 ALA A N 1
ATOM 1676 C CA . ALA A 1 226 ? 113.928 139.645 81.252 1.00 44.47 226 ALA A CA 1
ATOM 1677 C C . ALA A 1 226 ? 114.843 139.040 80.195 1.00 48.53 226 ALA A C 1
ATOM 1678 O O . ALA A 1 226 ? 114.390 138.659 79.110 1.00 50.44 226 ALA A O 1
ATOM 1680 N N . MET A 1 227 ? 116.135 138.943 80.497 1.00 47.30 227 MET A N 1
ATOM 1681 C CA . MET A 1 227 ? 117.101 138.420 79.549 1.00 46.56 227 MET A CA 1
ATOM 1682 C C . MET A 1 227 ? 116.927 136.912 79.371 1.00 48.88 227 MET A C 1
ATOM 1683 O O . MET A 1 227 ? 116.415 136.226 80.259 1.00 52.81 227 MET A O 1
ATOM 1688 N N . PRO A 1 228 ? 117.334 136.372 78.216 1.00 43.53 228 PRO A N 1
ATOM 1689 C CA . PRO A 1 228 ? 117.134 134.935 77.970 1.00 43.56 228 PRO A CA 1
ATOM 1690 C C . PRO A 1 228 ? 117.959 134.023 78.863 1.00 47.01 228 PRO A C 1
ATOM 1691 O O . PRO A 1 228 ? 117.623 132.838 78.977 1.00 47.40 228 PRO A O 1
ATOM 1695 N N . HIS A 1 229 ? 119.022 134.519 79.488 1.00 47.61 229 HIS A N 1
ATOM 1696 C CA . HIS A 1 229 ? 119.899 133.697 80.306 1.00 40.95 229 HIS A CA 1
ATOM 1697 C C . HIS A 1 229 ? 119.834 134.135 81.762 1.00 41.67 229 HIS A C 1
ATOM 1698 O O . HIS A 1 229 ? 119.348 135.220 82.089 1.00 43.41 229 HIS A O 1
ATOM 1705 N N . LEU A 1 230 ? 120.336 133.270 82.634 1.00 39.51 230 LEU A N 1
ATOM 1706 C CA . LEU A 1 230 ? 120.409 133.553 84.055 1.00 37.93 230 LEU A CA 1
ATOM 1707 C C . LEU A 1 230 ? 121.763 134.149 84.418 1.00 34.19 230 LEU A C 1
ATOM 1708 O O . LEU A 1 230 ? 122.713 134.141 83.633 1.00 38.89 230 LEU A O 1
ATOM 1713 N N . GLY A 1 231 ? 121.845 134.664 85.641 1.00 26.22 231 GLY A N 1
ATOM 1714 C CA . GLY A 1 231 ? 123.016 135.326 86.141 1.00 31.14 231 GLY A CA 1
ATOM 1715 C C . GLY A 1 231 ? 122.919 136.836 86.122 1.00 30.16 231 GLY A C 1
ATOM 1716 O O . GLY A 1 231 ? 123.594 137.500 86.916 1.00 32.93 231 GLY A O 1
ATOM 1717 N N . GLY A 1 232 ? 122.081 137.389 85.250 1.00 25.40 232 GLY A N 1
ATOM 1718 C CA . GLY A 1 232 ? 121.923 138.824 85.154 1.00 30.14 232 GLY A CA 1
ATOM 1719 C C . GLY A 1 232 ? 123.207 139.531 84.782 1.00 24.71 232 GLY A C 1
ATOM 1720 O O . GLY A 1 232 ? 123.714 139.374 83.668 1.00 37.95 232 GLY A O 1
ATOM 1721 N N . MET A 1 233 ? 123.749 140.306 85.716 1.00 22.27 233 MET A N 1
ATOM 1722 C CA . MET A 1 233 ? 125.006 141.001 85.485 1.00 24.38 233 MET A CA 1
ATOM 1723 C C . MET A 1 233 ? 126.220 140.117 85.731 1.00 31.51 233 MET A C 1
ATOM 1724 O O . MET A 1 233 ? 127.350 140.599 85.612 1.00 30.49 233 MET A O 1
ATOM 1729 N N . MET A 1 234 ? 126.023 138.855 86.105 1.00 38.29 234 MET A N 1
ATOM 1730 C CA . MET A 1 234 ? 127.124 137.904 86.047 1.00 29.48 234 MET A CA 1
ATOM 1731 C C . MET A 1 234 ? 127.385 137.449 84.618 1.00 32.01 234 MET A C 1
ATOM 1732 O O . MET A 1 234 ? 128.521 137.108 84.276 1.00 38.73 234 MET A O 1
ATOM 1737 N N . ARG A 1 235 ? 126.351 137.448 83.780 1.00 33.39 235 ARG A N 1
ATOM 1738 C CA . ARG A 1 235 ? 126.451 137.067 82.378 1.00 25.57 235 ARG A CA 1
ATOM 1739 C C . ARG A 1 235 ? 126.602 138.262 81.447 1.00 31.83 235 ARG A C 1
ATOM 1740 O O . ARG A 1 235 ? 127.429 138.226 80.534 1.00 46.28 235 ARG A O 1
ATOM 1748 N N . TYR A 1 236 ? 125.828 139.324 81.661 1.00 36.56 236 TYR A N 1
ATOM 1749 C CA . TYR A 1 236 ? 125.852 140.496 80.797 1.00 37.76 236 TYR A CA 1
ATOM 1750 C C . TYR A 1 236 ? 126.622 141.658 81.405 1.00 36.65 236 TYR A C 1
ATOM 1751 O O . TYR A 1 236 ? 126.638 142.750 80.832 1.00 42.71 236 TYR A O 1
ATOM 1760 N N . GLY A 1 237 ? 127.248 141.444 82.554 1.00 38.75 237 GLY A N 1
ATOM 1761 C CA . GLY A 1 237 ? 128.034 142.449 83.235 1.00 36.41 237 GLY A CA 1
ATOM 1762 C C . GLY A 1 237 ? 129.501 142.089 83.232 1.00 39.20 237 GLY A C 1
ATOM 1763 O O . GLY A 1 237 ? 130.234 142.445 82.305 1.00 40.09 237 GLY A O 1
ATOM 1764 N N . ILE A 1 238 ? 129.936 141.444 84.312 1.00 36.44 238 ILE A N 1
ATOM 1765 C CA . ILE A 1 238 ? 131.290 140.923 84.495 1.00 34.35 238 ILE A CA 1
ATOM 1766 C C . ILE A 1 238 ? 131.791 140.273 83.210 1.00 37.94 238 ILE A C 1
ATOM 1767 O O . ILE A 1 238 ? 131.177 139.322 82.707 1.00 40.83 238 ILE A O 1
ATOM 1772 N N . PRO A 1 239 ? 132.891 140.761 82.651 1.00 31.80 239 PRO A N 1
ATOM 1773 C CA . PRO A 1 239 ? 133.348 140.291 81.342 1.00 35.88 239 PRO A CA 1
ATOM 1774 C C . PRO A 1 239 ? 133.925 138.889 81.424 1.00 37.86 239 PRO A C 1
ATOM 1775 O O . PRO A 1 239 ? 134.255 138.409 82.519 1.00 40.18 239 PRO A O 1
ATOM 1779 N N . PRO A 1 240 ? 134.050 138.192 80.288 1.00 38.68 240 PRO A N 1
ATOM 1780 C CA . PRO A 1 240 ? 134.446 136.775 80.330 1.00 36.77 240 PRO A CA 1
ATOM 1781 C C . PRO A 1 240 ? 135.908 136.519 80.682 1.00 42.36 240 PRO A C 1
ATOM 1782 O O . PRO A 1 240 ? 136.238 135.374 81.013 1.00 47.98 240 PRO A O 1
ATOM 1786 N N . TYR A 1 241 ? 136.794 137.514 80.626 1.00 37.24 241 TYR A N 1
ATOM 1787 C CA . TYR A 1 241 ? 138.169 137.261 81.048 1.00 35.66 241 TYR A CA 1
ATOM 1788 C C . TYR A 1 241 ? 138.320 137.204 82.562 1.00 43.10 241 TYR A C 1
ATOM 1789 O O . TYR A 1 241 ? 139.371 136.777 83.049 1.00 47.54 241 TYR A O 1
ATOM 1798 N N . ARG A 1 242 ? 137.304 137.621 83.311 1.00 44.13 242 ARG A N 1
ATOM 1799 C CA . ARG A 1 242 ? 137.258 137.442 84.755 1.00 40.22 242 ARG A CA 1
ATOM 1800 C C . ARG A 1 242 ? 136.379 136.274 85.163 1.00 40.50 242 ARG A C 1
ATOM 1801 O O . ARG A 1 242 ? 136.702 135.555 86.112 1.00 40.85 242 ARG A O 1
ATOM 1809 N N . LEU A 1 243 ? 135.270 136.079 84.459 1.00 38.39 243 LEU A N 1
ATOM 1810 C CA . LEU A 1 243 ? 134.313 135.018 84.758 1.00 36.89 243 LEU A CA 1
ATOM 1811 C C . LEU A 1 243 ? 133.942 134.344 83.445 1.00 43.56 243 LEU A C 1
ATOM 1812 O O . LEU A 1 243 ? 133.092 134.862 82.700 1.00 49.55 243 LEU A O 1
ATOM 1817 N N . PRO A 1 244 ? 134.581 133.226 83.107 1.00 34.75 244 PRO A N 1
ATOM 1818 C CA . PRO A 1 244 ? 134.180 132.484 81.907 1.00 32.37 244 PRO A CA 1
ATOM 1819 C C . PRO A 1 244 ? 132.739 132.010 82.011 1.00 36.40 244 PRO A C 1
ATOM 1820 O O . PRO A 1 244 ? 132.258 131.652 83.088 1.00 44.41 244 PRO A O 1
ATOM 1824 N N . LYS A 1 245 ? 132.046 132.015 80.874 1.00 35.92 245 LYS A N 1
ATOM 1825 C CA . LYS A 1 245 ? 130.618 131.736 80.883 1.00 35.28 245 LYS A CA 1
ATOM 1826 C C . LYS A 1 245 ? 130.299 130.250 80.961 1.00 40.24 245 LYS A C 1
ATOM 1827 O O . LYS A 1 245 ? 129.167 129.898 81.298 1.00 43.77 245 LYS A O 1
ATOM 1833 N N . ASP A 1 246 ? 131.258 129.370 80.665 1.00 34.82 246 ASP A N 1
ATOM 1834 C CA . ASP A 1 246 ? 131.030 127.949 80.908 1.00 34.12 246 ASP A CA 1
ATOM 1835 C C . ASP A 1 246 ? 131.073 127.640 82.399 1.00 42.40 246 ASP A C 1
ATOM 1836 O O . ASP A 1 246 ? 130.294 126.815 82.893 1.00 47.38 246 ASP A O 1
ATOM 1841 N N . VAL A 1 247 ? 131.965 128.310 83.132 1.00 42.33 247 VAL A N 1
ATOM 1842 C CA . VAL A 1 247 ? 131.975 128.213 84.589 1.00 40.77 247 VAL A CA 1
ATOM 1843 C C . VAL A 1 247 ? 130.659 128.724 85.158 1.00 36.31 247 VAL A C 1
ATOM 1844 O O . VAL A 1 247 ? 130.082 128.125 86.075 1.00 38.69 247 VAL A O 1
ATOM 1848 N N . LEU A 1 248 ? 130.164 129.840 84.621 1.00 37.02 248 LEU A N 1
ATOM 1849 C CA . LEU A 1 248 ? 128.885 130.374 85.069 1.00 40.89 248 LEU A CA 1
ATOM 1850 C C . LEU A 1 248 ? 127.743 129.424 84.739 1.00 36.27 248 LEU A C 1
ATOM 1851 O O . LEU A 1 248 ? 126.820 129.261 85.541 1.00 42.19 248 LEU A O 1
ATOM 1856 N N . ASP A 1 249 ? 127.781 128.795 83.563 1.00 26.85 249 ASP A N 1
ATOM 1857 C CA . ASP A 1 249 ? 126.746 127.828 83.217 1.00 29.94 249 ASP A CA 1
ATOM 1858 C C . ASP A 1 249 ? 126.763 126.640 84.167 1.00 34.86 249 ASP A C 1
ATOM 1859 O O . ASP A 1 249 ? 125.707 126.180 84.606 1.00 40.55 249 ASP A O 1
ATOM 1864 N N . LYS A 1 250 ? 127.953 126.149 84.522 1.00 42.21 250 LYS A N 1
ATOM 1865 C CA . LYS A 1 250 ? 128.045 125.040 85.471 1.00 43.59 250 LYS A CA 1
ATOM 1866 C C . LYS A 1 250 ? 127.552 125.439 86.863 1.00 42.35 250 LYS A C 1
ATOM 1867 O O . LYS A 1 250 ? 126.841 124.669 87.520 1.00 44.10 250 LYS A O 1
ATOM 1873 N N . ASP A 1 251 ? 127.898 126.644 87.323 1.00 34.10 251 ASP A N 1
ATOM 1874 C CA . ASP A 1 251 ? 127.483 127.074 88.659 1.00 34.23 251 ASP A CA 1
ATOM 1875 C C . ASP A 1 251 ? 125.980 127.352 88.724 1.00 38.83 251 ASP A C 1
ATOM 1876 O O . ASP A 1 251 ? 125.297 126.952 89.681 1.00 45.79 251 ASP A O 1
ATOM 1881 N N . ILE A 1 252 ? 125.444 128.039 87.716 1.00 38.52 252 ILE A N 1
ATOM 1882 C CA . ILE A 1 252 ? 124.007 128.260 87.655 1.00 31.11 252 ILE A CA 1
ATOM 1883 C C . ILE A 1 252 ? 123.275 126.940 87.469 1.00 37.59 252 ILE A C 1
ATOM 1884 O O . ILE A 1 252 ? 122.161 126.775 87.964 1.00 36.83 252 ILE A O 1
ATOM 1889 N N . ALA A 1 253 ? 123.880 125.974 86.774 1.00 33.65 253 ALA A N 1
ATOM 1890 C CA . ALA A 1 253 ? 123.292 124.643 86.709 1.00 33.49 253 ALA A CA 1
ATOM 1891 C C . ALA A 1 253 ? 123.241 124.009 88.088 1.00 36.83 253 ALA A C 1
ATOM 1892 O O . ALA A 1 253 ? 122.248 123.372 88.447 1.00 38.31 253 ALA A O 1
ATOM 1894 N N . THR A 1 254 ? 124.301 124.184 88.879 1.00 33.52 254 THR A N 1
ATOM 1895 C CA . THR A 1 254 ? 124.291 123.687 90.252 1.00 30.53 254 THR A CA 1
ATOM 1896 C C . THR A 1 254 ? 123.127 124.276 91.040 1.00 37.70 254 THR A C 1
ATOM 1897 O O . THR A 1 254 ? 122.453 123.566 91.794 1.00 41.25 254 THR A O 1
ATOM 1901 N N . VAL A 1 255 ? 122.869 125.572 90.865 1.00 43.30 255 VAL A N 1
ATOM 1902 C CA . VAL A 1 255 ? 121.744 126.200 91.562 1.00 37.38 255 VAL A CA 1
ATOM 1903 C C . VAL A 1 255 ? 120.406 125.690 91.022 1.00 37.57 255 VAL A C 1
ATOM 1904 O O . VAL A 1 255 ? 119.509 125.318 91.788 1.00 38.94 255 VAL A O 1
ATOM 1908 N N . ILE A 1 256 ? 120.256 125.654 89.697 1.00 39.17 256 ILE A N 1
ATOM 1909 C CA . ILE A 1 256 ? 118.957 125.438 89.063 1.00 39.97 256 ILE A CA 1
ATOM 1910 C C . ILE A 1 256 ? 118.539 123.970 89.057 1.00 41.17 256 ILE A C 1
ATOM 1911 O O . ILE A 1 256 ? 117.337 123.674 89.014 1.00 42.92 256 ILE A O 1
ATOM 1916 N N . ASN A 1 257 ? 119.485 123.035 89.153 1.00 43.09 257 ASN A N 1
ATOM 1917 C CA . ASN A 1 257 ? 119.133 121.623 89.216 1.00 43.94 257 ASN A CA 1
ATOM 1918 C C . ASN A 1 257 ? 118.414 121.252 90.505 1.00 46.61 257 ASN A C 1
ATOM 1919 O O . ASN A 1 257 ? 117.888 120.139 90.601 1.00 49.44 257 ASN A O 1
ATOM 1924 N N . THR A 1 258 ? 118.386 122.147 91.494 1.00 38.37 258 THR A N 1
ATOM 1925 C CA . THR A 1 258 ? 117.620 121.918 92.711 1.00 40.87 258 THR A CA 1
ATOM 1926 C C . THR A 1 258 ? 116.115 121.932 92.475 1.00 46.36 258 THR A C 1
ATOM 1927 O O . THR A 1 258 ? 115.368 121.478 93.347 1.00 50.70 258 THR A O 1
ATOM 1931 N N . GLY A 1 259 ? 115.652 122.438 91.334 1.00 38.52 259 GLY A N 1
ATOM 1932 C CA . GLY A 1 259 ? 114.246 122.353 90.992 1.00 38.33 259 GLY A CA 1
ATOM 1933 C C . GLY A 1 259 ? 113.562 123.689 90.799 1.00 42.45 259 GLY A C 1
ATOM 1934 O O . GLY A 1 259 ? 112.347 123.802 90.983 1.00 45.30 259 GLY A O 1
ATOM 1935 N N . ILE A 1 260 ? 114.325 124.708 90.424 1.00 43.83 260 ILE A N 1
ATOM 1936 C CA . ILE A 1 260 ? 113.796 126.055 90.252 1.00 37.70 260 ILE A CA 1
ATOM 1937 C C . ILE A 1 260 ? 113.409 126.232 88.791 1.00 41.16 260 ILE A C 1
ATOM 1938 O O . ILE A 1 260 ? 114.264 126.159 87.902 1.00 43.56 260 ILE A O 1
ATOM 1943 N N . GLU A 1 261 ? 112.124 126.461 88.536 1.00 44.00 261 GLU A N 1
ATOM 1944 C CA . GLU A 1 261 ? 111.673 126.676 87.171 1.00 45.38 261 GLU A CA 1
ATOM 1945 C C . GLU A 1 261 ? 112.047 128.084 86.731 1.00 39.98 261 GLU A C 1
ATOM 1946 O O . GLU A 1 261 ? 111.780 129.062 87.435 1.00 42.59 261 GLU A O 1
ATOM 1952 N N . VAL A 1 262 ? 112.683 128.180 85.573 1.00 40.31 262 VAL A N 1
ATOM 1953 C CA . VAL A 1 262 ? 113.253 129.429 85.094 1.00 40.43 262 VAL A CA 1
ATOM 1954 C C . VAL A 1 262 ? 112.358 129.971 83.993 1.00 42.29 262 VAL A C 1
ATOM 1955 O O . VAL A 1 262 ? 112.111 129.293 82.988 1.00 48.86 262 VAL A O 1
ATOM 1959 N N . LYS A 1 263 ? 111.867 131.185 84.183 1.00 38.69 263 LYS A N 1
ATOM 1960 C CA . LYS A 1 263 ? 111.080 131.880 83.176 1.00 42.77 263 LYS A CA 1
ATOM 1961 C C . LYS A 1 263 ? 111.914 133.050 82.673 1.00 45.13 263 LYS A C 1
ATOM 1962 O O . LYS A 1 263 ? 112.125 134.028 83.397 1.00 43.37 263 LYS A O 1
ATOM 1968 N N . THR A 1 264 ? 112.400 132.937 81.444 1.00 47.72 264 THR A N 1
ATOM 1969 C CA . THR A 1 264 ? 113.164 133.988 80.794 1.00 48.31 264 THR A CA 1
ATOM 1970 C C . THR A 1 264 ? 112.330 134.617 79.686 1.00 52.81 264 THR A C 1
ATOM 1971 O O . THR A 1 264 ? 111.391 134.009 79.165 1.00 55.16 264 THR A O 1
ATOM 1975 N N . ASN A 1 265 ? 112.687 135.857 79.341 1.00 51.59 265 ASN A N 1
ATOM 1976 C CA . ASN A 1 265 ? 111.904 136.696 78.434 1.00 52.24 265 ASN A CA 1
ATOM 1977 C C . ASN A 1 2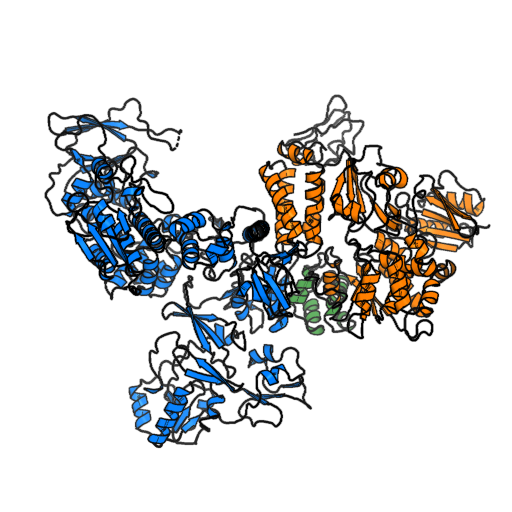65 ? 110.477 136.881 78.939 1.00 54.56 265 ASN A C 1
ATOM 1978 O O . ASN A 1 265 ? 109.538 137.020 78.152 1.00 56.66 265 ASN A O 1
ATOM 1983 N N . THR A 1 266 ? 110.310 136.882 80.261 1.00 50.15 266 THR A N 1
ATOM 1984 C CA . THR A 1 266 ? 109.030 137.135 80.919 1.00 50.65 266 THR A CA 1
ATOM 1985 C C . THR A 1 266 ? 109.296 138.211 81.966 1.00 50.86 266 THR A C 1
ATOM 1986 O O . THR A 1 266 ? 109.633 137.905 83.112 1.00 52.51 266 THR A O 1
ATOM 1990 N N . ALA A 1 267 ? 109.146 139.470 81.570 1.00 56.26 267 ALA A N 1
ATOM 1991 C CA . ALA A 1 267 ? 109.553 140.599 82.390 1.00 59.89 267 ALA A CA 1
ATOM 1992 C C . ALA A 1 267 ? 108.364 141.191 83.135 1.00 64.87 267 ALA A C 1
ATOM 1993 O O . ALA A 1 267 ? 107.239 141.203 82.627 1.00 66.66 267 ALA A O 1
ATOM 1995 N N . LEU A 1 268 ? 108.625 141.676 84.346 1.00 65.50 268 LEU A N 1
ATOM 1996 C CA . LEU A 1 268 ? 107.626 142.401 85.118 1.00 61.02 268 LEU A CA 1
ATOM 1997 C C . LEU A 1 268 ? 107.478 143.813 84.567 1.00 65.50 268 LEU A C 1
ATOM 1998 O O . LEU A 1 268 ? 108.472 144.514 84.357 1.00 64.53 268 LEU A O 1
ATOM 2003 N N . GLY A 1 269 ? 106.235 144.229 84.340 1.00 77.46 269 GLY A N 1
ATOM 2004 C CA . GLY A 1 269 ? 105.935 145.502 83.732 1.00 76.69 269 GLY A CA 1
ATOM 2005 C C . GLY A 1 269 ? 105.668 145.435 82.244 1.00 77.85 269 GLY A C 1
ATOM 2006 O O . GLY A 1 269 ? 105.073 146.366 81.692 1.00 79.30 269 GLY A O 1
ATOM 2007 N N . LYS A 1 270 ? 106.087 144.358 81.585 1.00 75.75 270 LYS A N 1
ATOM 2008 C CA . LYS A 1 270 ? 105.841 144.159 80.166 1.00 76.01 270 LYS A CA 1
ATOM 2009 C C . LYS A 1 270 ? 105.017 142.921 79.857 1.00 76.65 270 LYS A C 1
ATOM 2010 O O . LYS A 1 270 ? 104.259 142.933 78.886 1.00 76.59 270 LYS A O 1
ATOM 2016 N N . ASP A 1 271 ? 105.140 141.859 80.648 1.00 71.73 271 ASP A N 1
ATOM 2017 C CA . ASP A 1 271 ? 104.362 140.645 80.449 1.00 72.08 271 ASP A CA 1
ATOM 2018 C C . ASP A 1 271 ? 103.305 140.443 81.523 1.00 72.60 271 ASP A C 1
ATOM 2019 O O . ASP A 1 271 ? 102.142 140.179 81.203 1.00 75.30 271 ASP A O 1
ATOM 2024 N N . ILE A 1 272 ? 103.678 140.561 82.797 1.00 71.11 272 ILE A N 1
ATOM 2025 C CA . ILE A 1 272 ? 102.741 140.427 83.902 1.00 72.11 272 ILE A CA 1
ATOM 2026 C C . ILE A 1 272 ? 102.896 141.631 84.820 1.00 74.10 272 ILE A C 1
ATOM 2027 O O . ILE A 1 272 ? 103.933 142.298 84.842 1.00 73.33 272 ILE A O 1
ATOM 2032 N N . ALA A 1 273 ? 101.843 141.905 85.579 1.00 77.28 273 ALA A N 1
ATOM 2033 C CA . ALA A 1 273 ? 101.817 143.026 86.504 1.00 75.37 273 ALA A CA 1
ATOM 2034 C C . ALA A 1 273 ? 102.084 142.549 87.926 1.00 78.30 273 ALA A C 1
ATOM 2035 O O . ALA A 1 273 ? 101.870 141.383 88.265 1.00 76.94 273 ALA A O 1
ATOM 2037 N N . LEU A 1 274 ? 102.558 143.477 88.760 1.00 75.17 274 LEU A N 1
ATOM 2038 C CA . LEU A 1 274 ? 102.906 143.123 90.132 1.00 72.37 274 LEU A CA 1
ATOM 2039 C C . LEU A 1 274 ? 101.673 142.775 90.956 1.00 73.01 274 LEU A C 1
ATOM 2040 O O . LEU A 1 274 ? 101.751 141.924 91.848 1.00 75.30 274 LEU A O 1
ATOM 2045 N N . GLU A 1 275 ? 100.533 143.413 90.679 1.00 77.93 275 GLU A N 1
ATOM 2046 C CA . GLU A 1 275 ? 99.298 143.042 91.365 1.00 78.82 275 GLU A CA 1
ATOM 2047 C C . GLU A 1 275 ? 98.889 141.616 91.018 1.00 77.92 275 GLU A C 1
ATOM 2048 O O . GLU A 1 275 ? 98.572 140.813 91.904 1.00 75.80 275 GLU A O 1
ATOM 2054 N N . GLU A 1 276 ? 98.909 141.277 89.728 1.00 78.20 276 GLU A N 1
ATOM 2055 C CA . GLU A 1 276 ? 98.650 139.900 89.328 1.00 78.45 276 GLU A CA 1
ATOM 2056 C C . GLU A 1 276 ? 99.736 138.962 89.834 1.00 77.91 276 GLU A C 1
ATOM 2057 O O . GLU A 1 276 ? 99.452 137.801 90.149 1.00 77.31 276 GLU A O 1
ATOM 2063 N N . LEU A 1 277 ? 100.977 139.446 89.922 1.00 70.99 277 LEU A N 1
ATOM 2064 C CA . LEU A 1 277 ? 102.060 138.623 90.450 1.00 70.35 277 LEU A CA 1
ATOM 2065 C C . LEU A 1 277 ? 101.804 138.246 91.904 1.00 72.07 277 LEU A C 1
ATOM 2066 O O . LEU A 1 277 ? 102.023 137.096 92.303 1.00 72.09 277 LEU A O 1
ATOM 2071 N N . ARG A 1 278 ? 101.339 139.200 92.710 1.00 68.95 278 ARG A N 1
ATOM 2072 C CA . ARG A 1 278 ? 100.985 138.896 94.092 1.00 66.98 278 ARG A CA 1
ATOM 2073 C C . ARG A 1 278 ? 99.745 138.016 94.166 1.00 70.71 278 ARG A C 1
ATOM 2074 O O . ARG A 1 278 ? 99.648 137.142 95.034 1.00 70.90 278 ARG A O 1
ATOM 2082 N N . GLU A 1 279 ? 98.781 138.240 93.272 1.00 75.27 279 GLU A N 1
ATOM 2083 C CA . GLU A 1 279 ? 97.554 137.452 93.296 1.00 74.74 279 GLU A CA 1
ATOM 2084 C C . GLU A 1 279 ? 97.809 135.995 92.930 1.00 75.55 279 GLU A C 1
ATOM 2085 O O . GLU A 1 279 ? 97.102 135.104 93.412 1.00 75.72 279 GLU A O 1
ATOM 2091 N N . GLN A 1 280 ? 98.807 135.731 92.090 1.00 69.58 280 GLN A N 1
ATOM 2092 C CA . GLN A 1 280 ? 99.074 134.388 91.598 1.00 69.52 280 GLN A CA 1
ATOM 2093 C C . GLN A 1 280 ? 100.224 133.697 92.322 1.00 70.56 280 GLN A C 1
ATOM 2094 O O . GLN A 1 280 ? 100.608 132.592 91.928 1.00 71.01 280 GLN A O 1
ATOM 2100 N N . TYR A 1 281 ? 100.783 134.310 93.364 1.00 60.86 281 TYR A N 1
ATOM 2101 C CA . TYR A 1 281 ? 101.918 133.715 94.056 1.00 60.74 281 TYR A CA 1
ATOM 2102 C C . TYR A 1 281 ? 101.839 134.028 95.543 1.00 63.82 281 TYR A C 1
ATOM 2103 O O . TYR A 1 281 ? 101.197 134.992 95.963 1.00 61.17 281 TYR A O 1
ATOM 2112 N N . ASP A 1 282 ? 102.504 133.186 96.339 1.00 59.70 282 ASP A N 1
ATOM 2113 C CA . ASP A 1 282 ? 102.481 133.342 97.790 1.00 56.20 282 ASP A CA 1
ATOM 2114 C C . ASP A 1 282 ? 103.391 134.472 98.263 1.00 55.88 282 ASP A C 1
ATOM 2115 O O . ASP A 1 282 ? 103.031 135.213 99.184 1.00 57.14 282 ASP A O 1
ATOM 2120 N N . ALA A 1 283 ? 104.565 134.621 97.656 1.00 44.72 283 ALA A N 1
ATOM 2121 C CA . ALA A 1 283 ? 105.471 135.703 98.011 1.00 39.60 283 ALA A CA 1
ATOM 2122 C C . ALA A 1 283 ? 106.290 136.078 96.787 1.00 42.00 283 ALA A C 1
ATOM 2123 O O . ALA A 1 283 ? 106.427 135.293 95.846 1.00 44.86 283 ALA A O 1
ATOM 2125 N N . VAL A 1 284 ? 106.831 137.294 96.806 1.00 34.95 284 VAL A N 1
ATOM 2126 C CA . VAL A 1 284 ? 107.561 137.843 95.668 1.00 34.84 284 VAL A CA 1
ATOM 2127 C C . VAL A 1 284 ? 108.801 138.576 96.167 1.00 31.73 284 VAL A C 1
ATOM 2128 O O . VAL A 1 284 ? 108.742 139.331 97.142 1.00 37.54 284 VAL A O 1
ATOM 2132 N N . PHE A 1 285 ? 109.929 138.335 95.499 1.00 22.57 285 PHE A N 1
ATOM 2133 C CA . PHE A 1 285 ? 111.189 139.015 95.764 1.00 15.78 285 PHE A CA 1
ATOM 2134 C C . PHE A 1 285 ? 111.585 139.804 94.525 1.00 23.14 285 PHE A C 1
ATOM 2135 O O . PHE A 1 285 ? 111.571 139.266 93.414 1.00 29.29 285 PHE A O 1
ATOM 2143 N N . LEU A 1 286 ? 111.933 141.075 94.713 1.00 37.90 286 LEU A N 1
ATOM 2144 C CA . LEU A 1 286 ? 112.303 141.959 93.608 1.00 33.81 286 LEU A CA 1
ATOM 2145 C C . LEU A 1 286 ? 113.823 142.067 93.567 1.00 29.15 286 LEU A C 1
ATOM 2146 O O . LEU A 1 286 ? 114.425 142.922 94.215 1.00 33.99 286 LEU A O 1
ATOM 2151 N N . GLY A 1 287 ? 114.445 141.182 92.797 1.00 27.24 287 GLY A N 1
ATOM 2152 C CA . GLY A 1 287 ? 115.871 141.248 92.559 1.00 28.56 287 GLY A CA 1
ATOM 2153 C C . GLY A 1 287 ? 116.154 141.729 91.153 1.00 36.30 287 GLY A C 1
ATOM 2154 O O . GLY A 1 287 ? 117.036 141.201 90.470 1.00 39.98 287 GLY A O 1
ATOM 2155 N N . VAL A 1 288 ? 115.406 142.741 90.713 1.00 38.33 288 VAL A N 1
ATOM 2156 C CA . VAL A 1 288 ? 115.460 143.224 89.337 1.00 32.22 288 VAL A CA 1
ATOM 2157 C C . VAL A 1 288 ? 116.737 144.017 89.099 1.00 26.14 288 VAL A C 1
ATOM 2158 O O . VAL A 1 288 ? 116.973 144.514 87.994 1.00 35.11 288 VAL A O 1
ATOM 2162 N N . GLY A 1 289 ? 117.564 144.145 90.129 1.00 24.59 289 GLY A N 1
ATOM 2163 C CA . GLY A 1 289 ? 118.809 144.848 89.953 1.00 29.79 289 GLY A CA 1
ATOM 2164 C C . GLY A 1 289 ? 118.594 146.340 89.773 1.00 33.80 289 GLY A C 1
ATOM 2165 O O . GLY A 1 289 ? 117.583 146.918 90.177 1.00 38.16 289 GLY A O 1
ATOM 2166 N N . ALA A 1 290 ? 119.582 146.962 89.144 1.00 40.46 290 ALA A N 1
ATOM 2167 C CA . ALA A 1 290 ? 119.616 148.400 88.918 1.00 42.12 290 ALA A CA 1
ATOM 2168 C C . ALA A 1 290 ? 120.019 148.690 87.479 1.00 45.30 290 ALA A C 1
ATOM 2169 O O . ALA A 1 290 ? 120.927 149.475 87.203 1.00 43.89 290 ALA A O 1
ATOM 2171 N N . TRP A 1 291 ? 119.329 148.045 86.536 1.00 39.71 291 TRP A N 1
ATOM 2172 C CA . TRP A 1 291 ? 119.802 147.971 85.157 1.00 36.96 291 TRP A CA 1
ATOM 2173 C C . TRP A 1 291 ? 119.846 149.318 84.450 1.00 39.76 291 TRP A C 1
ATOM 2174 O O . TRP A 1 291 ? 120.459 149.417 83.382 1.00 48.06 291 TRP A O 1
ATOM 2185 N N . LYS A 1 292 ? 119.222 150.352 85.000 1.00 52.09 292 LYS A N 1
ATOM 2186 C CA . LYS A 1 292 ? 119.263 151.668 84.381 1.00 56.19 292 LYS A CA 1
ATOM 2187 C C . LYS A 1 292 ? 120.494 152.423 84.865 1.00 54.93 292 LYS A C 1
ATOM 2188 O O . LYS A 1 292 ? 120.780 152.455 86.066 1.00 60.76 292 LYS A O 1
ATOM 2194 N N . SER A 1 293 ? 121.223 153.018 83.928 1.00 58.14 293 SER A N 1
ATOM 2195 C CA . SER A 1 293 ? 122.435 153.755 84.246 1.00 61.05 293 SER A CA 1
ATOM 2196 C C . SER A 1 293 ? 122.102 155.206 84.560 1.00 64.66 293 SER A C 1
ATOM 2197 O O . SER A 1 293 ? 121.292 155.833 83.872 1.00 67.79 293 SER A O 1
ATOM 2200 N N . ARG A 1 294 ? 122.735 155.735 85.600 1.00 69.15 294 ARG A N 1
ATOM 2201 C CA . ARG A 1 294 ? 122.451 157.089 86.052 1.00 69.87 294 ARG A CA 1
ATOM 2202 C C . ARG A 1 294 ? 123.190 158.092 85.176 1.00 73.50 294 ARG A C 1
ATOM 2203 O O . ARG A 1 294 ? 124.417 158.036 85.055 1.00 74.48 294 ARG A O 1
ATOM 2211 N N . LYS A 1 295 ? 122.439 159.002 84.565 1.00 87.41 295 LYS A N 1
ATOM 2212 C CA . LYS A 1 295 ? 123.036 160.045 83.747 1.00 86.73 295 LYS A CA 1
ATOM 2213 C C . LYS A 1 295 ? 123.809 161.020 84.624 1.00 87.91 295 LYS A C 1
ATOM 2214 O O . LYS A 1 295 ? 123.394 161.339 85.741 1.00 87.65 295 LYS A O 1
ATOM 2220 N N . MET A 1 296 ? 124.947 161.488 84.111 1.00 95.83 296 MET A N 1
ATOM 2221 C CA . MET A 1 296 ? 125.821 162.346 84.904 1.00 96.88 296 MET A CA 1
ATOM 2222 C C . MET A 1 296 ? 125.146 163.667 85.247 1.00 95.92 296 MET A C 1
ATOM 2223 O O . MET A 1 296 ? 125.273 164.163 86.373 1.00 94.82 296 MET A O 1
ATOM 2228 N N . GLY A 1 297 ? 124.429 164.253 84.295 1.00 102.56 297 GLY A N 1
ATOM 2229 C CA . GLY A 1 297 ? 123.702 165.477 84.559 1.00 104.21 297 GLY A CA 1
ATOM 2230 C C . GLY A 1 297 ? 124.485 166.725 84.220 1.00 104.90 297 GLY A C 1
ATOM 2231 O O . GLY A 1 297 ? 124.569 167.651 85.030 1.00 104.89 297 GLY A O 1
ATOM 2232 N N . ILE A 1 298 ? 125.068 166.759 83.023 1.00 102.83 298 ILE A N 1
ATOM 2233 C CA . ILE A 1 298 ? 125.796 167.919 82.532 1.00 102.55 298 ILE A CA 1
ATOM 2234 C C . ILE A 1 298 ? 125.283 168.258 81.139 1.00 102.96 298 ILE A C 1
ATOM 2235 O O . ILE A 1 298 ? 124.577 167.477 80.502 1.00 103.18 298 ILE A O 1
ATOM 2240 N N . GLU A 1 299 ? 125.644 169.449 80.675 1.00 101.09 299 GLU A N 1
ATOM 2241 C CA . GLU A 1 299 ? 125.184 169.908 79.373 1.00 101.47 299 GLU A CA 1
ATOM 2242 C C . GLU A 1 299 ? 125.931 169.182 78.262 1.00 100.85 299 GLU A C 1
ATOM 2243 O O . GLU A 1 299 ? 127.143 168.967 78.342 1.00 100.77 299 GLU A O 1
ATOM 2249 N N . GLY A 1 300 ? 125.198 168.807 77.219 1.00 103.91 300 GLY A N 1
ATOM 2250 C CA . GLY A 1 300 ? 125.794 168.154 76.073 1.00 105.24 300 GLY A CA 1
ATOM 2251 C C . GLY A 1 300 ? 125.918 166.654 76.171 1.00 105.95 300 GLY A C 1
ATOM 2252 O O . GLY A 1 300 ? 126.711 166.064 75.430 1.00 106.65 300 GLY A O 1
ATOM 2253 N N . GLU A 1 301 ? 125.161 166.011 77.060 1.00 103.83 301 GLU A N 1
ATOM 2254 C CA . GLU A 1 301 ? 125.236 164.563 77.197 1.00 104.71 301 GLU A CA 1
ATOM 2255 C C . GLU A 1 301 ? 124.590 163.821 76.038 1.00 105.23 301 GLU A C 1
ATOM 2256 O O . GLU A 1 301 ? 124.793 162.609 75.915 1.00 104.07 301 GLU A O 1
ATOM 2262 N N . ASP A 1 302 ? 123.824 164.505 75.196 1.00 110.55 302 ASP A N 1
ATOM 2263 C CA . ASP A 1 302 ? 123.112 163.862 74.101 1.00 110.75 302 ASP A CA 1
ATOM 2264 C C . ASP A 1 302 ? 123.957 163.717 72.845 1.00 110.91 302 ASP A C 1
ATOM 2265 O O . ASP A 1 302 ? 123.456 163.207 71.838 1.00 110.87 302 ASP A O 1
ATOM 2270 N N . LEU A 1 303 ? 125.212 164.155 72.874 1.00 110.01 303 LEU A N 1
ATOM 2271 C CA . LEU A 1 303 ? 126.058 164.092 71.693 1.00 109.23 303 LEU A CA 1
ATOM 2272 C C . LEU A 1 303 ? 126.343 162.648 71.300 1.00 108.63 303 LEU A C 1
ATOM 2273 O O . LEU A 1 303 ? 126.431 161.754 72.146 1.00 109.26 303 LEU A O 1
ATOM 2278 N N . ASP A 1 304 ? 126.472 162.426 69.994 1.00 107.80 304 ASP A N 1
ATOM 2279 C CA . ASP A 1 304 ? 126.839 161.110 69.492 1.00 108.73 304 ASP A CA 1
ATOM 2280 C C . ASP A 1 304 ? 128.234 160.739 69.977 1.00 109.79 304 ASP A C 1
ATOM 2281 O O . ASP A 1 304 ? 129.157 161.556 69.955 1.00 109.52 304 ASP A O 1
ATOM 2286 N N . GLY A 1 305 ? 128.386 159.496 70.417 1.00 99.68 305 GLY A N 1
ATOM 2287 C CA . GLY A 1 305 ? 129.608 159.062 71.052 1.00 97.04 305 GLY A CA 1
ATOM 2288 C C . GLY A 1 305 ? 129.591 159.110 72.562 1.00 96.14 305 GLY A C 1
ATOM 2289 O O . GLY A 1 305 ? 130.653 158.978 73.180 1.00 95.67 305 GLY A O 1
ATOM 2290 N N . VAL A 1 306 ? 128.430 159.317 73.171 1.00 87.43 306 VAL A N 1
ATOM 2291 C CA . VAL A 1 306 ? 128.249 159.202 74.611 1.00 85.77 306 VAL A CA 1
ATOM 2292 C C . VAL A 1 306 ? 127.375 157.981 74.850 1.00 85.77 306 VAL A C 1
ATOM 2293 O O . VAL A 1 306 ? 126.194 157.965 74.481 1.00 86.97 306 VAL A O 1
ATOM 2297 N N . ILE A 1 307 ? 127.954 156.953 75.464 1.00 74.39 307 ILE A N 1
ATOM 2298 C CA . ILE A 1 307 ? 127.273 155.690 75.696 1.00 72.38 307 ILE A CA 1
ATOM 2299 C C . ILE A 1 307 ? 127.405 155.355 77.174 1.00 71.48 307 ILE A C 1
ATOM 2300 O O . ILE A 1 307 ? 128.273 155.873 77.877 1.00 74.10 307 ILE A O 1
ATOM 2305 N N . HIS A 1 308 ? 126.508 154.504 77.652 1.00 68.96 308 HIS A N 1
ATOM 2306 C CA . HIS A 1 308 ? 126.523 154.089 79.044 1.00 71.59 308 HIS A CA 1
ATOM 2307 C C . HIS A 1 308 ? 127.398 152.855 79.221 1.00 72.09 308 HIS A C 1
ATOM 2308 O O . HIS A 1 308 ? 127.512 152.018 78.322 1.00 73.67 308 HIS A O 1
ATOM 2315 N N . GLY A 1 309 ? 128.023 152.757 80.395 1.00 64.57 309 GLY A N 1
ATOM 2316 C CA . GLY A 1 309 ? 128.947 151.661 80.642 1.00 63.33 309 GLY A CA 1
ATOM 2317 C C . GLY A 1 309 ? 128.273 150.305 80.649 1.00 60.26 309 GLY A C 1
ATOM 2318 O O . GLY A 1 309 ? 128.789 149.341 80.076 1.00 63.53 309 GLY A O 1
ATOM 2319 N N . THR A 1 310 ? 127.115 150.209 81.302 1.00 56.89 310 THR A N 1
ATOM 2320 C CA . THR A 1 310 ? 126.396 148.941 81.349 1.00 58.82 310 THR A CA 1
ATOM 2321 C C . THR A 1 310 ? 125.914 148.529 79.965 1.00 61.52 310 THR A C 1
ATOM 2322 O O . THR A 1 310 ? 125.961 147.345 79.614 1.00 61.87 310 THR A O 1
ATOM 2326 N N . GLU A 1 311 ? 125.444 149.491 79.168 1.00 62.92 311 GLU A N 1
ATOM 2327 C CA . GLU A 1 311 ? 125.007 149.179 77.811 1.00 61.49 311 GLU A CA 1
ATOM 2328 C C . GLU A 1 311 ? 126.176 148.701 76.959 1.00 64.18 311 GLU A C 1
ATOM 2329 O O . GLU A 1 311 ? 126.043 147.745 76.186 1.00 67.78 311 GLU A O 1
ATOM 2335 N N . PHE A 1 312 ? 127.335 149.342 77.107 1.00 57.19 312 PHE A N 1
ATOM 2336 C CA . PHE A 1 312 ? 128.539 148.909 76.407 1.00 54.29 312 PHE A CA 1
ATOM 2337 C C . PHE A 1 312 ? 128.927 147.487 76.803 1.00 59.02 312 PHE A C 1
ATOM 2338 O O . PHE A 1 312 ? 129.235 146.650 75.945 1.00 63.74 312 PHE A O 1
ATOM 2346 N N . LEU A 1 313 ? 128.895 147.191 78.105 1.00 52.25 313 LEU A N 1
ATOM 2347 C CA . LEU A 1 313 ? 129.281 145.862 78.571 1.00 45.38 313 LEU A CA 1
ATOM 2348 C C . LEU A 1 313 ? 128.309 144.791 78.099 1.00 44.30 313 LEU A C 1
ATOM 2349 O O . LEU A 1 313 ? 128.731 143.694 77.720 1.00 47.18 313 LEU A O 1
ATOM 2354 N N . ARG A 1 314 ? 127.005 145.073 78.129 1.00 49.35 314 ARG A N 1
ATOM 2355 C CA . ARG A 1 314 ? 126.056 144.067 77.668 1.00 49.19 314 ARG A CA 1
ATOM 2356 C C . ARG A 1 314 ? 126.118 143.898 76.157 1.00 54.23 314 ARG A C 1
ATOM 2357 O O . ARG A 1 314 ? 125.856 142.804 75.652 1.00 58.41 314 ARG A O 1
ATOM 2365 N N . LYS A 1 315 ? 126.472 144.955 75.420 1.00 63.27 315 LYS A N 1
ATOM 2366 C CA . LYS A 1 315 ? 126.694 144.797 73.987 1.00 65.93 315 LYS A CA 1
ATOM 2367 C C . LYS A 1 315 ? 127.911 143.923 73.711 1.00 66.72 315 LYS A C 1
ATOM 2368 O O . LYS A 1 315 ? 127.890 143.098 72.792 1.00 67.23 315 LYS A O 1
ATOM 2374 N N . VAL A 1 316 ? 128.981 144.093 74.490 1.00 55.88 316 VAL A N 1
ATOM 2375 C CA . VAL A 1 316 ? 130.182 143.289 74.271 1.00 55.83 316 VAL A CA 1
ATOM 2376 C C . VAL A 1 316 ? 129.946 141.834 74.670 1.00 60.01 316 VAL A C 1
ATOM 2377 O O . VAL A 1 316 ? 130.363 140.908 73.964 1.00 58.90 316 VAL A O 1
ATOM 2381 N N . ASN A 1 317 ? 129.280 141.607 75.805 1.00 59.51 317 ASN A N 1
ATOM 2382 C CA . ASN A 1 317 ? 129.056 140.243 76.276 1.00 53.70 317 ASN A CA 1
ATOM 2383 C C . ASN A 1 317 ? 128.114 139.475 75.358 1.00 54.74 317 ASN A C 1
ATOM 2384 O O . ASN A 1 317 ? 128.340 138.292 75.080 1.00 57.26 317 ASN A O 1
ATOM 2389 N N . MET A 1 318 ? 127.051 140.124 74.881 1.00 61.33 318 MET A N 1
ATOM 2390 C CA . MET A 1 318 ? 126.041 139.417 74.103 1.00 67.97 318 MET A CA 1
ATOM 2391 C C . MET A 1 318 ? 126.511 139.053 72.701 1.00 67.25 318 MET A C 1
ATOM 2392 O O . MET A 1 318 ? 125.831 138.275 72.026 1.00 64.94 318 MET A O 1
ATOM 2397 N N . GLY A 1 319 ? 127.642 139.582 72.250 1.00 77.21 319 GLY A N 1
ATOM 2398 C CA . GLY A 1 319 ? 128.140 139.246 70.933 1.00 79.03 319 GLY A CA 1
ATOM 2399 C C . GLY A 1 319 ? 127.642 140.188 69.860 1.00 79.12 319 GLY A C 1
ATOM 2400 O O . GLY A 1 319 ? 127.247 139.756 68.774 1.00 79.18 319 GLY A O 1
ATOM 2401 N N . GLU A 1 320 ? 127.655 141.482 70.155 1.00 85.64 320 GLU A N 1
ATOM 2402 C CA . GLU A 1 320 ? 127.219 142.505 69.222 1.00 87.66 320 GLU A CA 1
ATOM 2403 C C . GLU A 1 320 ? 128.375 143.446 68.909 1.00 89.33 320 GLU A C 1
ATOM 2404 O O . GLU A 1 320 ? 129.404 143.457 69.589 1.00 86.40 320 GLU A O 1
ATOM 2410 N N . LYS A 1 321 ? 128.192 144.235 67.856 1.00 107.03 321 LYS A N 1
ATOM 2411 C CA . LYS A 1 321 ? 129.215 145.159 67.390 1.00 106.25 321 LYS A CA 1
ATOM 2412 C C . LYS A 1 321 ? 128.995 146.520 68.035 1.00 105.57 321 LYS A C 1
ATOM 2413 O O . LYS A 1 321 ? 127.921 147.113 67.895 1.00 104.14 321 LYS A O 1
ATOM 2419 N N . VAL A 1 322 ? 130.008 147.009 68.741 1.00 107.13 322 VAL A N 1
ATOM 2420 C CA . VAL A 1 322 ? 129.981 148.328 69.357 1.00 107.40 322 VAL A CA 1
ATOM 2421 C C . VAL A 1 322 ? 131.090 149.154 68.723 1.00 107.28 322 VAL A C 1
ATOM 2422 O O . VAL A 1 322 ? 132.259 148.751 68.738 1.00 107.26 322 VAL A O 1
ATOM 2426 N N . GLU A 1 323 ? 130.723 150.294 68.149 1.00 106.16 323 GLU A N 1
ATOM 2427 C CA . GLU A 1 323 ? 131.685 151.139 67.452 1.00 106.93 323 GLU A CA 1
ATOM 2428 C C . GLU A 1 323 ? 132.466 151.940 68.483 1.00 105.62 323 GLU A C 1
ATOM 2429 O O . GLU A 1 323 ? 131.934 152.874 69.090 1.00 103.97 323 GLU A O 1
ATOM 2435 N N . LEU A 1 324 ? 133.728 151.578 68.683 1.00 95.91 324 LEU A N 1
ATOM 2436 C CA . LEU A 1 324 ? 134.571 152.204 69.689 1.00 94.51 324 LEU A CA 1
ATOM 2437 C C . LEU A 1 324 ? 135.796 152.809 69.022 1.00 94.71 324 LEU A C 1
ATOM 2438 O O . LEU A 1 324 ? 136.486 152.134 68.252 1.00 94.23 324 LEU A O 1
ATOM 2443 N N . GLY A 1 325 ? 136.066 154.073 69.325 1.00 99.08 325 GLY A N 1
ATOM 2444 C CA . GLY A 1 325 ? 137.206 154.765 68.771 1.00 99.05 325 GLY A CA 1
ATOM 2445 C C . GLY A 1 325 ? 138.483 154.473 69.533 1.00 99.30 325 GLY A C 1
ATOM 2446 O O . GLY A 1 325 ? 138.534 153.656 70.453 1.00 98.54 325 GLY A O 1
ATOM 2447 N N . LYS A 1 326 ? 139.544 155.169 69.124 1.00 94.36 326 LYS A N 1
ATOM 2448 C CA . LYS A 1 326 ? 140.852 154.955 69.732 1.00 92.73 326 LYS A CA 1
ATOM 2449 C C . LYS A 1 326 ? 140.918 155.535 71.139 1.00 92.70 326 LYS A C 1
ATOM 2450 O O . LYS A 1 326 ? 141.452 154.897 72.054 1.00 92.38 326 LYS A O 1
ATOM 2456 N N . ARG A 1 327 ? 140.385 156.738 71.336 1.00 92.82 327 ARG A N 1
ATOM 2457 C CA . ARG A 1 327 ? 140.488 157.446 72.608 1.00 90.70 327 ARG A CA 1
ATOM 2458 C C . ARG A 1 327 ? 139.148 157.375 73.327 1.00 91.21 327 ARG A C 1
ATOM 2459 O O . ARG A 1 327 ? 138.161 157.964 72.878 1.00 94.22 327 ARG A O 1
ATOM 2467 N N . VAL A 1 328 ? 139.121 156.669 74.451 1.00 80.96 328 VAL A N 1
ATOM 2468 C CA . VAL A 1 328 ? 137.912 156.466 75.236 1.00 81.59 328 VAL A CA 1
ATOM 2469 C C . VAL A 1 328 ? 138.152 157.014 76.633 1.00 82.87 328 VAL A C 1
ATOM 2470 O O . VAL A 1 328 ? 139.180 156.719 77.251 1.00 85.86 328 VAL A O 1
ATOM 2474 N N . ILE A 1 329 ? 137.217 157.821 77.120 1.00 81.43 329 ILE A N 1
ATOM 2475 C CA . ILE A 1 329 ? 137.212 158.273 78.504 1.00 79.09 329 ILE A CA 1
ATOM 2476 C C . ILE A 1 329 ? 136.038 157.605 79.205 1.00 78.45 329 ILE A C 1
ATOM 2477 O O . ILE A 1 329 ? 134.930 157.543 78.660 1.00 83.82 329 ILE A O 1
ATOM 2482 N N . VAL A 1 330 ? 136.294 157.071 80.393 1.00 69.95 330 VAL A N 1
ATOM 2483 C CA . VAL A 1 330 ? 135.291 156.386 81.194 1.00 69.72 330 VAL A CA 1
ATOM 2484 C C . VAL A 1 330 ? 135.113 157.157 82.492 1.00 72.69 330 VAL A C 1
ATOM 2485 O O . VAL A 1 330 ? 136.097 157.497 83.157 1.00 74.33 330 VAL A O 1
ATOM 2489 N N . VAL A 1 331 ? 133.865 157.438 82.846 1.00 76.79 331 VAL A N 1
ATOM 2490 C CA . VAL A 1 331 ? 133.536 158.144 84.077 1.00 77.56 331 VAL A CA 1
ATOM 2491 C C . VAL A 1 331 ? 132.986 157.139 85.077 1.00 76.59 331 VAL A C 1
ATOM 2492 O O . VAL A 1 331 ? 132.025 156.420 84.780 1.00 78.00 331 VAL A O 1
ATOM 2496 N N . GLY A 1 332 ? 133.592 157.079 86.248 1.00 69.80 332 GLY A N 1
ATOM 2497 C CA . GLY A 1 332 ? 133.145 156.167 87.283 1.00 68.05 332 GLY A CA 1
ATOM 2498 C C . GLY A 1 332 ? 134.309 155.664 88.107 1.00 69.48 332 GLY A C 1
ATOM 2499 O O . GLY A 1 332 ? 135.474 155.799 87.744 1.00 69.60 332 GLY A O 1
ATOM 2500 N N . GLY A 1 333 ? 133.966 155.069 89.244 1.00 67.66 333 GLY A N 1
ATOM 2501 C CA . GLY A 1 333 ? 134.964 154.511 90.130 1.00 66.78 333 GLY A CA 1
ATOM 2502 C C . GLY A 1 333 ? 134.591 153.135 90.632 1.00 65.28 333 GLY A C 1
ATOM 2503 O O . GLY A 1 333 ? 135.360 152.498 91.355 1.00 64.59 333 GLY A O 1
ATOM 2504 N N . GLY A 1 334 ? 133.411 152.661 90.251 1.00 56.28 334 GLY A N 1
ATOM 2505 C CA . GLY A 1 334 ? 132.943 151.363 90.678 1.00 54.05 334 GLY A CA 1
ATOM 2506 C C . GLY A 1 334 ? 133.574 150.243 89.878 1.00 53.90 334 GLY A C 1
ATOM 2507 O O . GLY A 1 334 ? 134.494 150.436 89.083 1.00 60.59 334 GLY A O 1
ATOM 2508 N N . ASN A 1 335 ? 133.064 149.034 90.117 1.00 44.64 335 ASN A N 1
ATOM 2509 C CA . ASN A 1 335 ? 133.496 147.883 89.332 1.00 38.07 335 ASN A CA 1
ATOM 2510 C C . ASN A 1 335 ? 133.087 148.017 87.872 1.00 41.01 335 ASN A C 1
ATOM 2511 O O . ASN A 1 335 ? 133.748 147.456 86.988 1.00 48.96 335 ASN A O 1
ATOM 2516 N N . THR A 1 336 ? 132.005 148.755 87.606 1.00 37.84 336 THR A N 1
ATOM 2517 C CA . THR A 1 336 ? 131.556 148.958 86.233 1.00 37.30 336 THR A CA 1
ATOM 2518 C C . THR A 1 336 ? 132.606 149.696 85.417 1.00 39.34 336 THR A C 1
ATOM 2519 O O . THR A 1 336 ? 132.877 149.333 84.267 1.00 42.49 336 THR A O 1
ATOM 2523 N N . ALA A 1 337 ? 133.206 150.737 85.999 1.00 52.17 337 ALA A N 1
ATOM 2524 C CA . ALA A 1 337 ? 134.236 151.491 85.295 1.00 48.96 337 ALA A CA 1
ATOM 2525 C C . ALA A 1 337 ? 135.448 150.619 85.002 1.00 49.95 337 ALA A C 1
ATOM 2526 O O . ALA A 1 337 ? 136.028 150.694 83.915 1.00 58.46 337 ALA A O 1
ATOM 2528 N N . MET A 1 338 ? 135.832 149.772 85.955 1.00 48.34 338 MET A N 1
ATOM 2529 C CA . MET A 1 338 ? 136.963 148.879 85.735 1.00 51.28 338 MET A CA 1
ATOM 2530 C C . MET A 1 338 ? 136.680 147.884 84.621 1.00 57.30 338 MET A C 1
ATOM 2531 O O . MET A 1 338 ? 137.546 147.620 83.777 1.00 61.91 338 MET A O 1
ATOM 2536 N N . ASP A 1 339 ? 135.474 147.318 84.601 1.00 49.17 339 ASP A N 1
ATOM 2537 C CA . ASP A 1 339 ? 135.168 146.326 83.579 1.00 41.22 339 ASP A CA 1
ATOM 2538 C C . ASP A 1 339 ? 135.041 146.965 82.201 1.00 45.52 339 ASP A C 1
ATOM 2539 O O . ASP A 1 339 ? 135.525 146.403 81.212 1.00 50.17 339 ASP A O 1
ATOM 2544 N N . VAL A 1 340 ? 134.438 148.155 82.110 1.00 48.69 340 VAL A N 1
ATOM 2545 C CA . VAL A 1 340 ? 134.392 148.817 80.809 1.00 48.56 340 VAL A CA 1
ATOM 2546 C C . VAL A 1 340 ? 135.794 149.220 80.367 1.00 46.46 340 VAL A C 1
ATOM 2547 O O . VAL A 1 340 ? 136.113 149.146 79.179 1.00 50.89 340 VAL A O 1
ATOM 2551 N N . ALA A 1 341 ? 136.667 149.608 81.303 1.00 45.85 341 ALA A N 1
ATOM 2552 C CA . ALA A 1 341 ? 138.025 149.992 80.938 1.00 48.48 341 ALA A CA 1
ATOM 2553 C C . ALA A 1 341 ? 138.816 148.805 80.406 1.00 50.21 341 ALA A C 1
ATOM 2554 O O . ALA A 1 341 ? 139.428 148.883 79.335 1.00 57.93 341 ALA A O 1
ATOM 2556 N N . ARG A 1 342 ? 138.810 147.692 81.138 1.00 48.72 342 ARG A N 1
ATOM 2557 C CA . ARG A 1 342 ? 139.583 146.536 80.711 1.00 51.51 342 ARG A CA 1
ATOM 2558 C C . ARG A 1 342 ? 138.939 145.795 79.544 1.00 51.25 342 ARG A C 1
ATOM 2559 O O . ARG A 1 342 ? 139.620 145.009 78.879 1.00 50.87 342 ARG A O 1
ATOM 2567 N N . THR A 1 343 ? 137.655 146.034 79.267 1.00 51.14 343 THR A N 1
ATOM 2568 C CA . THR A 1 343 ? 137.032 145.478 78.074 1.00 47.49 343 THR A CA 1
ATOM 2569 C C . THR A 1 343 ? 137.266 146.350 76.845 1.00 51.39 343 THR A C 1
ATOM 2570 O O . THR A 1 343 ? 137.448 145.827 75.740 1.00 54.00 343 THR A O 1
ATOM 2574 N N . ALA A 1 344 ? 137.270 147.674 77.016 1.00 49.82 344 ALA A N 1
ATOM 2575 C CA . ALA A 1 344 ? 137.587 148.573 75.915 1.00 52.16 344 ALA A CA 1
ATOM 2576 C C . ALA A 1 344 ? 139.064 148.517 75.558 1.00 56.90 344 ALA A C 1
ATOM 2577 O O . ALA A 1 344 ? 139.431 148.763 74.405 1.00 58.25 344 ALA A O 1
ATOM 2579 N N . LEU A 1 345 ? 139.921 148.212 76.534 1.00 52.11 345 LEU A N 1
ATOM 2580 C CA . LEU A 1 345 ? 141.339 148.031 76.249 1.00 49.33 345 LEU A CA 1
ATOM 2581 C C . LEU A 1 345 ? 141.571 146.831 75.341 1.00 52.14 345 LEU A C 1
ATOM 2582 O O . LEU A 1 345 ? 142.431 146.872 74.455 1.00 54.82 345 LEU A O 1
ATOM 2587 N N . ARG A 1 346 ? 140.816 145.751 75.548 1.00 50.86 346 ARG A N 1
ATOM 2588 C CA . ARG A 1 346 ? 140.953 144.571 74.703 1.00 49.75 346 ARG A CA 1
ATOM 2589 C C . ARG A 1 346 ? 140.369 144.779 73.313 1.00 47.78 346 ARG A C 1
ATOM 2590 O O . ARG A 1 346 ? 140.760 144.072 72.381 1.00 51.12 346 ARG A O 1
ATOM 2598 N N . LEU A 1 347 ? 139.446 145.725 73.153 1.00 53.45 347 LEU A N 1
ATOM 2599 C CA . LEU A 1 347 ? 138.873 146.005 71.844 1.00 56.34 347 LEU A CA 1
ATOM 2600 C C . LEU A 1 347 ? 139.757 146.901 70.987 1.00 55.33 347 LEU A C 1
ATOM 2601 O O . LEU A 1 347 ? 139.466 147.074 69.799 1.00 58.18 347 LEU A O 1
ATOM 2606 N N . GLY A 1 348 ? 140.822 147.463 71.548 1.00 56.91 348 GLY A N 1
ATOM 2607 C CA . GLY A 1 348 ? 141.741 148.262 70.764 1.00 58.83 348 GLY A CA 1
ATOM 2608 C C . GLY A 1 348 ? 141.613 149.754 70.983 1.00 59.32 348 GLY A C 1
ATOM 2609 O O . GLY A 1 348 ? 141.679 150.532 70.028 1.00 59.61 348 GLY A O 1
ATOM 2610 N N . ALA A 1 349 ? 141.435 150.168 72.232 1.00 64.96 349 ALA A N 1
ATOM 2611 C CA . ALA A 1 349 ? 141.275 151.572 72.571 1.00 65.83 349 ALA A CA 1
ATOM 2612 C C . ALA A 1 349 ? 142.320 151.996 73.595 1.00 64.77 349 ALA A C 1
ATOM 2613 O O . ALA A 1 349 ? 143.023 151.173 74.186 1.00 64.29 349 ALA A O 1
ATOM 2615 N N . ASP A 1 350 ? 142.422 153.307 73.788 1.00 71.90 350 ASP A N 1
ATOM 2616 C CA . ASP A 1 350 ? 143.259 153.909 74.823 1.00 71.13 350 ASP A CA 1
ATOM 2617 C C . ASP A 1 350 ? 142.307 154.519 75.844 1.00 71.89 350 ASP A C 1
ATOM 2618 O O . ASP A 1 350 ? 141.804 155.630 75.654 1.00 71.86 350 ASP A O 1
ATOM 2623 N N . VAL A 1 351 ? 142.065 153.792 76.929 1.00 66.76 351 VAL A N 1
ATOM 2624 C CA . VAL A 1 351 ? 140.948 154.066 77.823 1.00 66.92 351 VAL A CA 1
ATOM 2625 C C . VAL A 1 351 ? 141.454 154.763 79.078 1.00 65.84 351 VAL A C 1
ATOM 2626 O O . VAL A 1 351 ? 142.428 154.322 79.700 1.00 70.91 351 VAL A O 1
ATOM 2630 N N . THR A 1 352 ? 140.799 155.860 79.439 1.00 71.21 352 THR A N 1
ATOM 2631 C CA . THR A 1 352 ? 141.055 156.576 80.678 1.00 70.73 352 THR A CA 1
ATOM 2632 C C . THR A 1 352 ? 139.821 156.492 81.566 1.00 70.52 352 THR A C 1
ATOM 2633 O O . THR A 1 352 ? 138.689 156.492 81.074 1.00 76.78 352 THR A O 1
ATOM 2637 N N . VAL A 1 353 ? 140.041 156.414 82.874 1.00 69.74 353 VAL A N 1
ATOM 2638 C CA . VAL A 1 353 ? 138.969 156.278 83.853 1.00 72.94 353 VAL A CA 1
ATOM 2639 C C . VAL A 1 353 ? 138.997 157.493 84.767 1.00 74.21 353 VAL A C 1
ATOM 2640 O O . VAL A 1 353 ? 140.050 157.843 85.308 1.00 74.75 353 VAL A O 1
ATOM 2644 N N . VAL A 1 354 ? 137.843 158.132 84.936 1.00 75.16 354 VAL A N 1
ATOM 2645 C CA . VAL A 1 354 ? 137.724 159.362 85.707 1.00 75.25 354 VAL A CA 1
ATOM 2646 C C . VAL A 1 354 ? 136.860 159.095 86.931 1.00 77.78 354 VAL A C 1
ATOM 2647 O O . VAL A 1 354 ? 135.807 158.457 86.834 1.00 79.77 354 VAL A O 1
ATOM 2651 N N . TYR A 1 355 ? 137.313 159.584 88.084 1.00 76.01 355 TYR A N 1
ATOM 2652 C CA . TYR A 1 355 ? 136.658 159.326 89.357 1.00 74.61 355 TYR A CA 1
ATOM 2653 C C . TYR A 1 355 ? 136.732 160.573 90.225 1.00 78.46 355 TYR A C 1
ATOM 2654 O O . TYR A 1 355 ? 137.736 161.291 90.209 1.00 78.93 355 TYR A O 1
ATOM 2663 N N . ARG A 1 356 ? 135.663 160.827 90.983 1.00 84.76 356 ARG A N 1
ATOM 2664 C CA . ARG A 1 356 ? 135.604 162.028 91.810 1.00 82.83 356 ARG A CA 1
ATOM 2665 C C . ARG A 1 356 ? 136.545 161.958 93.005 1.00 83.59 356 ARG A C 1
ATOM 2666 O O . ARG A 1 356 ? 137.080 162.990 93.425 1.00 86.72 356 ARG A O 1
ATOM 2674 N N . ARG A 1 357 ? 136.751 160.777 93.572 1.00 87.56 357 ARG A N 1
ATOM 2675 C CA . ARG A 1 357 ? 137.450 160.633 94.838 1.00 87.38 357 ARG A CA 1
ATOM 2676 C C . ARG A 1 357 ? 138.849 160.057 94.622 1.00 89.26 357 ARG A C 1
ATOM 2677 O O . ARG A 1 357 ? 139.305 159.875 93.488 1.00 91.19 357 ARG A O 1
ATOM 2685 N N . SER A 1 358 ? 139.537 159.778 95.726 1.00 86.71 358 SER A N 1
ATOM 2686 C CA . SER A 1 358 ? 140.921 159.327 95.689 1.00 87.38 358 SER A CA 1
ATOM 2687 C C . SER A 1 358 ? 140.981 157.832 95.380 1.00 89.31 358 SER A C 1
ATOM 2688 O O . SER A 1 358 ? 139.969 157.184 95.098 1.00 86.94 358 SER A O 1
ATOM 2691 N N . LYS A 1 359 ? 142.190 157.266 95.433 1.00 90.81 359 LYS A N 1
ATOM 2692 C CA . LYS A 1 359 ? 142.369 155.856 95.100 1.00 89.01 359 LYS A CA 1
ATOM 2693 C C . LYS A 1 359 ? 141.807 154.949 96.186 1.00 87.15 359 LYS A C 1
ATOM 2694 O O . LYS A 1 359 ? 141.147 153.948 95.886 1.00 86.48 359 LYS A O 1
ATOM 2700 N N . SER A 1 360 ? 142.063 155.279 97.453 1.00 85.13 360 SER A N 1
ATOM 2701 C CA . SER A 1 360 ? 141.642 154.419 98.551 1.00 84.87 360 SER A CA 1
ATOM 2702 C C . SER A 1 360 ? 140.128 154.350 98.695 1.00 85.64 360 SER A C 1
ATOM 2703 O O . SER A 1 360 ? 139.614 153.359 99.223 1.00 86.69 360 SER A O 1
ATOM 2706 N N . GLU A 1 361 ? 139.406 155.369 98.240 1.00 85.22 361 GLU A N 1
ATOM 2707 C CA . GLU A 1 361 ? 137.955 155.395 98.336 1.00 84.25 361 GLU A CA 1
ATOM 2708 C C . GLU A 1 361 ? 137.281 154.757 97.132 1.00 85.33 361 GLU A C 1
ATOM 2709 O O . GLU A 1 361 ? 136.054 154.821 97.018 1.00 85.65 361 GLU A O 1
ATOM 2715 N N . MET A 1 362 ? 138.051 154.151 96.241 1.00 78.80 362 MET A N 1
ATOM 2716 C CA . MET A 1 362 ? 137.494 153.533 95.047 1.00 72.65 362 MET A CA 1
ATOM 2717 C C . MET A 1 362 ? 136.691 152.300 95.433 1.00 70.75 362 MET A C 1
ATOM 2718 O O . MET A 1 362 ? 137.251 151.369 96.024 1.00 71.59 362 MET A O 1
ATOM 2723 N N . PRO A 1 363 ? 135.393 152.242 95.120 1.00 59.90 363 PRO A N 1
ATOM 2724 C CA . PRO A 1 363 ? 134.599 151.057 95.478 1.00 62.13 363 PRO A CA 1
ATOM 2725 C C . PRO A 1 363 ? 134.963 149.818 94.684 1.00 63.92 363 PRO A C 1
ATOM 2726 O O . PRO A 1 363 ? 134.447 148.736 94.990 1.00 60.18 363 PRO A O 1
ATOM 2730 N N . ALA A 1 364 ? 135.821 149.942 93.680 1.00 61.67 364 ALA A N 1
ATOM 2731 C CA . ALA A 1 364 ? 136.164 148.822 92.826 1.00 53.65 364 ALA A CA 1
ATOM 2732 C C . ALA A 1 364 ? 137.034 147.812 93.565 1.00 53.78 364 ALA A C 1
ATOM 2733 O O . ALA A 1 364 ? 137.693 148.122 94.561 1.00 55.79 364 ALA A O 1
ATOM 2735 N N . ASN A 1 365 ? 137.015 146.582 93.060 1.00 51.85 365 ASN A N 1
ATOM 2736 C CA . ASN A 1 365 ? 137.892 145.539 93.567 1.00 48.35 365 ASN A CA 1
ATOM 2737 C C . ASN A 1 365 ? 139.346 145.944 93.361 1.00 52.08 365 ASN A C 1
ATOM 2738 O O . ASN A 1 365 ? 139.738 146.353 92.265 1.00 58.92 365 ASN A O 1
ATOM 2743 N N . SER A 1 366 ? 140.148 145.836 94.423 1.00 43.62 366 SER A N 1
ATOM 2744 C CA . SER A 1 366 ? 141.495 146.401 94.394 1.00 43.56 366 SER A CA 1
ATOM 2745 C C . SER A 1 366 ? 142.420 145.612 93.476 1.00 45.30 366 SER A C 1
ATOM 2746 O O . SER A 1 366 ? 143.244 146.199 92.761 1.00 50.32 366 SER A O 1
ATOM 2749 N N . ARG A 1 367 ? 142.305 144.282 93.483 1.00 42.44 367 ARG A N 1
ATOM 2750 C CA . ARG A 1 367 ? 143.144 143.478 92.603 1.00 43.54 367 ARG A CA 1
ATOM 2751 C C . ARG A 1 367 ? 142.831 143.747 91.140 1.00 45.94 367 ARG A C 1
ATOM 2752 O O . ARG A 1 367 ? 143.730 143.700 90.297 1.00 49.93 367 ARG A O 1
ATOM 2760 N N . GLU A 1 368 ? 141.573 144.052 90.820 1.00 51.19 368 GLU A N 1
ATOM 2761 C CA . GLU A 1 368 ? 141.235 144.400 89.445 1.00 48.74 368 GLU A CA 1
ATOM 2762 C C . GLU A 1 368 ? 141.834 145.744 89.053 1.00 49.78 368 GLU A C 1
ATOM 2763 O O . GLU A 1 368 ? 142.250 145.929 87.905 1.00 61.01 368 GLU A O 1
ATOM 2769 N N . VAL A 1 369 ? 141.904 146.687 89.995 1.00 52.06 369 VAL A N 1
ATOM 2770 C CA . VAL A 1 369 ? 142.575 147.959 89.734 1.00 53.98 369 VAL A CA 1
ATOM 2771 C C . VAL A 1 369 ? 144.059 147.737 89.465 1.00 57.46 369 VAL A C 1
ATOM 2772 O O . VAL A 1 369 ? 144.631 148.310 88.527 1.00 61.00 369 VAL A O 1
ATOM 2776 N N . GLU A 1 370 ? 144.704 146.897 90.279 1.00 58.11 370 GLU A N 1
ATOM 2777 C CA . GLU A 1 370 ? 146.117 146.598 90.060 1.00 58.15 370 GLU A CA 1
ATOM 2778 C C . GLU A 1 370 ? 146.340 145.899 88.721 1.00 59.65 370 GLU A C 1
ATOM 2779 O O . GLU A 1 370 ? 147.284 146.227 87.989 1.00 61.68 370 GLU A O 1
ATOM 2785 N N . GLU A 1 371 ? 145.474 144.941 88.380 1.00 58.80 371 GLU A N 1
ATOM 2786 C CA . GLU A 1 371 ? 145.587 144.255 87.097 1.00 57.71 371 GLU A CA 1
ATOM 2787 C C . GLU A 1 371 ? 145.397 145.218 85.935 1.00 62.81 371 GLU A C 1
ATOM 2788 O O . GLU A 1 371 ? 146.105 145.127 84.927 1.00 70.53 371 GLU A O 1
ATOM 2794 N N . ALA A 1 372 ? 144.440 146.141 86.052 1.00 57.35 372 ALA A N 1
ATOM 2795 C CA . ALA A 1 372 ? 144.230 147.125 84.997 1.00 56.74 372 ALA A CA 1
ATOM 2796 C C . ALA A 1 372 ? 145.440 148.032 84.847 1.00 56.88 372 ALA A C 1
ATOM 2797 O O . ALA A 1 372 ? 145.789 148.432 83.730 1.00 61.83 372 ALA A O 1
ATOM 2799 N N . GLU A 1 373 ? 146.085 148.378 85.963 1.00 61.51 373 GLU A N 1
ATOM 2800 C CA . GLU A 1 373 ? 147.347 149.103 85.877 1.00 66.87 373 GLU A CA 1
ATOM 2801 C C . GLU A 1 373 ? 148.396 148.284 85.138 1.00 67.42 373 GLU A C 1
ATOM 2802 O O . GLU A 1 373 ? 149.189 148.830 84.364 1.00 65.18 373 GLU A O 1
ATOM 2808 N N . GLU A 1 374 ? 148.414 146.968 85.366 1.00 69.70 374 GLU A N 1
ATOM 2809 C CA . GLU A 1 374 ? 149.334 146.103 84.633 1.00 67.34 374 GLU A CA 1
ATOM 2810 C C . GLU A 1 374 ? 148.994 146.031 83.149 1.00 66.57 374 GLU A C 1
ATOM 2811 O O . GLU A 1 374 ? 149.897 145.920 82.313 1.00 66.33 374 GLU A O 1
ATOM 2817 N N . GLU A 1 375 ? 147.708 146.074 82.802 1.00 65.20 375 GLU A N 1
ATOM 2818 C CA . GLU A 1 375 ? 147.297 145.957 81.410 1.00 67.52 375 GLU A CA 1
ATOM 2819 C C . GLU A 1 375 ? 147.384 147.269 80.643 1.00 67.69 375 GLU A C 1
ATOM 2820 O O . GLU A 1 375 ? 147.331 147.247 79.410 1.00 64.14 375 GLU A O 1
ATOM 2826 N N . GLY A 1 376 ? 147.519 148.401 81.326 1.00 69.71 376 GLY A N 1
ATOM 2827 C CA . GLY A 1 376 ? 147.682 149.666 80.638 1.00 66.99 376 GLY A CA 1
ATOM 2828 C C . GLY A 1 376 ? 146.434 150.522 80.593 1.00 69.73 376 GLY A C 1
ATOM 2829 O O . GLY A 1 376 ? 146.099 151.086 79.548 1.00 73.60 376 GLY A O 1
ATOM 2830 N N . VAL A 1 377 ? 145.732 150.622 81.715 1.00 70.14 377 VAL A N 1
ATOM 2831 C CA . VAL A 1 377 ? 144.563 151.483 81.838 1.00 68.82 377 VAL A CA 1
ATOM 2832 C C . VAL A 1 377 ? 144.972 152.732 82.602 1.00 68.77 377 VAL A C 1
ATOM 2833 O O . VAL A 1 377 ? 145.503 152.643 83.715 1.00 71.20 377 VAL A O 1
ATOM 2837 N N . LYS A 1 378 ? 144.736 153.894 82.002 1.00 64.64 378 LYS A N 1
ATOM 2838 C CA . LYS A 1 378 ? 145.095 155.166 82.612 1.00 63.90 378 LYS A CA 1
ATOM 2839 C C . LYS A 1 378 ? 143.985 155.608 83.554 1.00 66.19 378 LYS A C 1
ATOM 2840 O O . LYS A 1 378 ? 142.808 155.605 83.183 1.00 67.78 378 LYS A O 1
ATOM 2846 N N . PHE A 1 379 ? 144.360 155.983 84.770 1.00 68.76 379 PHE A N 1
ATOM 2847 C CA . PHE A 1 379 ? 143.403 156.358 85.799 1.00 68.36 379 PHE A CA 1
ATOM 2848 C C . PHE A 1 379 ? 143.506 157.844 86.096 1.00 68.45 379 PHE A C 1
ATOM 2849 O O . PHE A 1 379 ? 144.597 158.358 86.356 1.00 70.15 379 PHE A O 1
ATOM 2857 N N . MET A 1 380 ? 142.367 158.521 86.057 1.00 74.90 380 MET A N 1
ATOM 2858 C CA . MET A 1 380 ? 142.238 159.890 86.528 1.00 76.92 380 MET A CA 1
ATOM 2859 C C . MET A 1 380 ? 141.403 159.863 87.800 1.00 79.13 380 MET A C 1
ATOM 2860 O O . MET A 1 380 ? 140.232 159.472 87.768 1.00 78.04 380 MET A O 1
ATOM 2865 N N . PHE A 1 381 ? 142.003 160.262 88.913 1.00 87.93 381 PHE A N 1
ATOM 2866 C CA . PHE A 1 381 ? 141.294 160.376 90.176 1.00 86.66 381 PHE A CA 1
ATOM 2867 C C . PHE A 1 381 ? 141.183 161.841 90.571 1.00 88.47 381 PHE A C 1
ATOM 2868 O O . PHE A 1 381 ? 142.001 162.672 90.164 1.00 88.93 381 PHE A O 1
ATOM 2876 N N . LEU A 1 382 ? 140.153 162.144 91.362 1.00 90.14 382 LEU A N 1
ATOM 2877 C CA . LEU A 1 382 ? 139.852 163.509 91.796 1.00 93.20 382 LEU A CA 1
ATOM 2878 C C . LEU A 1 382 ? 139.624 164.437 90.601 1.00 92.86 382 LEU A C 1
ATOM 2879 O O . LEU A 1 382 ? 140.192 165.526 90.511 1.00 93.24 382 LEU A O 1
ATOM 2884 N N . THR A 1 383 ? 138.782 163.988 89.671 1.00 89.79 383 THR A N 1
ATOM 2885 C CA . THR A 1 383 ? 138.376 164.798 88.530 1.00 89.71 383 THR A CA 1
ATOM 2886 C C . THR A 1 383 ? 136.957 164.400 88.143 1.00 90.85 383 THR A C 1
ATOM 2887 O O . THR A 1 383 ? 136.503 163.296 88.453 1.00 91.96 383 THR A O 1
ATOM 2891 N N . ASN A 1 384 ? 136.252 165.308 87.467 1.00 97.36 384 ASN A N 1
ATOM 2892 C CA . ASN A 1 384 ? 134.881 165.030 87.055 1.00 98.79 384 ASN A CA 1
ATOM 2893 C C . ASN A 1 384 ? 134.523 165.881 85.847 1.00 100.27 384 ASN A C 1
ATOM 2894 O O . ASN A 1 384 ? 135.000 167.015 85.727 1.00 100.78 384 ASN A O 1
ATOM 2899 N N . PRO A 1 385 ? 133.685 165.372 84.946 1.00 99.58 385 PRO A N 1
ATOM 2900 C CA . PRO A 1 385 ? 133.325 166.136 83.745 1.00 98.80 385 PRO A CA 1
ATOM 2901 C C . PRO A 1 385 ? 132.372 167.286 84.028 1.00 96.61 385 PRO A C 1
ATOM 2902 O O . PRO A 1 385 ? 131.569 167.255 84.963 1.00 96.47 385 PRO A O 1
ATOM 2906 N N . VAL A 1 386 ? 132.465 168.310 83.181 1.00 99.46 386 VAL A N 1
ATOM 2907 C CA . VAL A 1 386 ? 131.654 169.516 83.291 1.00 101.13 386 VAL A CA 1
ATOM 2908 C C . VAL A 1 386 ? 130.703 169.655 82.110 1.00 101.91 386 VAL A C 1
ATOM 2909 O O . VAL A 1 386 ? 129.517 169.932 82.288 1.00 103.62 386 VAL A O 1
ATOM 2913 N N . LYS A 1 387 ? 131.215 169.500 80.891 1.00 102.47 387 LYS A N 1
ATOM 2914 C CA . LYS A 1 387 ? 130.369 169.494 79.706 1.00 102.17 387 LYS A CA 1
ATOM 2915 C C . LYS A 1 387 ? 131.096 168.751 78.597 1.00 101.88 387 LYS A C 1
ATOM 2916 O O . LYS A 1 387 ? 132.322 168.615 78.614 1.00 101.45 387 LYS A O 1
ATOM 2922 N N . ILE A 1 388 ? 130.320 168.275 77.631 1.00 103.96 388 ILE A N 1
ATOM 2923 C CA . ILE A 1 388 ? 130.829 167.486 76.516 1.00 104.22 388 ILE A CA 1
ATOM 2924 C C . ILE A 1 388 ? 130.742 168.347 75.265 1.00 105.74 388 ILE A C 1
ATOM 2925 O O . ILE A 1 388 ? 129.646 168.736 74.844 1.00 104.76 388 ILE A O 1
ATOM 2930 N N . ILE A 1 389 ? 131.893 168.642 74.669 1.00 112.60 389 ILE A N 1
ATOM 2931 C CA . ILE A 1 389 ? 132.004 169.648 73.620 1.00 113.05 389 ILE A CA 1
ATOM 2932 C C . ILE A 1 389 ? 132.102 168.954 72.271 1.00 112.98 389 ILE A C 1
ATOM 2933 O O . ILE A 1 389 ? 132.879 168.007 72.103 1.00 112.19 389 ILE A O 1
ATOM 2938 N N . GLY A 1 390 ? 131.314 169.428 71.311 1.00 118.27 390 GLY A N 1
ATOM 2939 C CA . GLY A 1 390 ? 131.318 168.892 69.967 1.00 117.58 390 GLY A CA 1
ATOM 2940 C C . GLY A 1 390 ? 130.103 169.345 69.189 1.00 118.32 390 GLY A C 1
ATOM 2941 O O . GLY A 1 390 ? 129.061 169.641 69.780 1.00 118.13 390 GLY A O 1
ATOM 2942 N N . LYS A 1 391 ? 130.227 169.424 67.863 1.00 116.41 391 LYS A N 1
ATOM 2943 C CA . LYS A 1 391 ? 129.094 169.824 67.035 1.00 116.62 391 LYS A CA 1
ATOM 2944 C C . LYS A 1 391 ? 127.960 168.813 67.142 1.00 116.74 391 LYS A C 1
ATOM 2945 O O . LYS A 1 391 ? 126.870 169.126 67.635 1.00 116.60 391 LYS A O 1
ATOM 2951 N N . GLU A 1 392 ? 128.202 167.599 66.694 1.00 122.70 392 GLU A N 1
ATOM 2952 C CA . GLU A 1 392 ? 127.243 166.508 66.809 1.00 122.68 392 GLU A CA 1
ATOM 2953 C C . GLU A 1 392 ? 127.845 165.277 67.464 1.00 122.09 392 GLU A C 1
ATOM 2954 O O . GLU A 1 392 ? 127.151 164.584 68.210 1.00 121.49 392 GLU A O 1
ATOM 2960 N N . LYS A 1 393 ? 129.113 164.990 67.205 1.00 118.15 393 LYS A N 1
ATOM 2961 C CA . LYS A 1 393 ? 129.830 163.922 67.880 1.00 117.65 393 LYS A CA 1
ATOM 2962 C C . LYS A 1 393 ? 130.752 164.508 68.941 1.00 117.66 393 LYS A C 1
ATOM 2963 O O . LYS A 1 393 ? 131.110 165.687 68.904 1.00 117.96 393 LYS A O 1
ATOM 2969 N N . VAL A 1 394 ? 131.127 163.670 69.899 1.00 111.57 394 VAL A N 1
ATOM 2970 C CA . VAL A 1 394 ? 131.983 164.111 70.994 1.00 111.62 394 VAL A CA 1
ATOM 2971 C C . VAL A 1 394 ? 133.418 164.217 70.498 1.00 112.74 394 VAL A C 1
ATOM 2972 O O . VAL A 1 394 ? 133.948 163.288 69.878 1.00 111.47 394 VAL A O 1
ATOM 2976 N N . GLU A 1 395 ? 134.042 165.357 70.753 1.00 113.45 395 GLU A N 1
ATOM 2977 C CA . GLU A 1 395 ? 135.434 165.583 70.393 1.00 111.63 395 GLU A CA 1
ATOM 2978 C C . GLU A 1 395 ? 136.303 165.946 71.583 1.00 111.26 395 GLU A C 1
ATOM 2979 O O . GLU A 1 395 ? 137.465 165.540 71.636 1.00 110.88 395 GLU A O 1
ATOM 2985 N N . GLU A 1 396 ? 135.776 166.706 72.539 1.00 112.94 396 GLU A N 1
ATOM 2986 C CA . GLU A 1 396 ? 136.503 166.990 73.765 1.00 112.49 396 GLU A CA 1
ATOM 2987 C C . GLU A 1 396 ? 135.509 167.165 74.902 1.00 112.63 396 GLU A C 1
ATOM 2988 O O . GLU A 1 396 ? 134.355 167.544 74.688 1.00 112.89 396 GLU A O 1
ATOM 2994 N N . VAL A 1 397 ? 135.969 166.877 76.115 1.00 108.11 397 VAL A N 1
ATOM 2995 C CA . VAL A 1 397 ? 135.164 167.017 77.320 1.00 107.77 397 VAL A CA 1
ATOM 2996 C C . VAL A 1 397 ? 135.984 167.793 78.340 1.00 107.11 397 VAL A C 1
ATOM 2997 O O . VAL A 1 397 ? 137.164 167.494 78.553 1.00 108.00 397 VAL A O 1
ATOM 3001 N N . GLU A 1 398 ? 135.378 168.810 78.940 1.00 104.67 398 GLU A N 1
ATOM 3002 C CA . GLU A 1 398 ? 136.068 169.643 79.911 1.00 105.20 398 GLU A CA 1
ATOM 3003 C C . GLU A 1 398 ? 135.785 169.124 81.313 1.00 106.73 398 GLU A C 1
ATOM 3004 O O . GLU A 1 398 ? 134.628 168.900 81.681 1.00 107.83 398 GLU A O 1
ATOM 3010 N N . LEU A 1 399 ? 136.845 168.904 82.077 1.00 102.39 399 LEU A N 1
ATOM 3011 C CA . LEU A 1 399 ? 136.730 168.443 83.448 1.00 101.73 399 LEU A CA 1
ATOM 3012 C C . LEU A 1 399 ? 137.300 169.501 84.381 1.00 101.86 399 LEU A C 1
ATOM 3013 O O . LEU A 1 399 ? 137.927 170.473 83.954 1.00 102.78 399 LEU A O 1
ATOM 3018 N N . ILE A 1 400 ? 137.058 169.309 85.672 1.00 107.14 400 ILE A N 1
ATOM 3019 C CA . ILE A 1 400 ? 137.617 170.152 86.718 1.00 106.77 400 ILE A CA 1
ATOM 3020 C C . ILE A 1 400 ? 138.234 169.239 87.766 1.00 105.89 400 ILE A C 1
ATOM 3021 O O . ILE A 1 400 ? 137.618 168.245 88.168 1.00 107.80 400 ILE A O 1
ATOM 3026 N N . LYS A 1 401 ? 139.460 169.548 88.175 1.00 100.01 401 LYS A N 1
ATOM 3027 C CA . LYS A 1 401 ? 140.085 168.803 89.256 1.00 101.19 401 LYS A CA 1
ATOM 3028 C C . LYS A 1 401 ? 139.287 168.996 90.540 1.00 103.11 401 LYS A C 1
ATOM 3029 O O . LYS A 1 401 ? 138.772 170.082 90.811 1.00 103.96 401 LYS A O 1
ATOM 3035 N N . MET A 1 402 ? 139.166 167.931 91.324 1.00 99.65 402 MET A N 1
ATOM 3036 C CA . MET A 1 402 ? 138.350 167.950 92.526 1.00 100.61 402 MET A CA 1
ATOM 3037 C C . MET A 1 402 ? 139.209 167.786 93.771 1.00 100.80 402 MET A C 1
ATOM 3038 O O . MET A 1 402 ? 140.281 167.176 93.734 1.00 100.29 402 MET A O 1
ATOM 3043 N N . LYS A 1 403 ? 138.723 168.348 94.875 1.00 105.34 403 LYS A N 1
ATOM 3044 C CA . LYS A 1 403 ? 139.363 168.213 96.177 1.00 105.46 403 LYS A CA 1
ATOM 3045 C C . LYS A 1 403 ? 138.278 168.214 97.241 1.00 106.32 403 LYS A C 1
ATOM 3046 O O . LYS A 1 403 ? 137.576 169.214 97.410 1.00 106.78 403 LYS A O 1
ATOM 3052 N N . LEU A 1 404 ? 138.146 167.099 97.956 1.00 108.01 404 LEU A N 1
ATOM 3053 C CA . LEU A 1 404 ? 137.106 166.926 98.965 1.00 107.81 404 LEU A CA 1
ATOM 3054 C C . LEU A 1 404 ? 137.649 167.361 100.321 1.00 108.16 404 LEU A C 1
ATOM 3055 O O . LEU A 1 404 ? 138.577 166.744 100.854 1.00 107.48 404 LEU A O 1
ATOM 3060 N N . GLY A 1 405 ? 137.070 168.426 100.876 1.00 115.07 405 GLY A N 1
ATOM 3061 C CA . GLY A 1 405 ? 137.460 168.914 102.180 1.00 115.13 405 GLY A CA 1
ATOM 3062 C C . GLY A 1 405 ? 136.689 168.246 103.305 1.00 115.95 405 GLY A C 1
ATOM 3063 O O . GLY A 1 405 ? 135.795 167.428 103.094 1.00 116.78 405 GLY A O 1
ATOM 3064 N N . GLU A 1 406 ? 137.060 168.612 104.529 1.00 117.69 406 GLU A N 1
ATOM 3065 C CA . GLU A 1 406 ? 136.383 168.087 105.701 1.00 118.09 406 GLU A CA 1
ATOM 3066 C C . GLU A 1 406 ? 134.965 168.652 105.793 1.00 118.66 406 GLU A C 1
ATOM 3067 O O . GLU A 1 406 ? 134.710 169.783 105.369 1.00 118.08 406 GLU A O 1
ATOM 3073 N N . PRO A 1 407 ? 134.014 167.873 106.337 1.00 30.00 407 PRO A N 1
ATOM 3074 C CA . PRO A 1 407 ? 132.625 168.317 106.503 1.00 30.00 407 PRO A CA 1
ATOM 3075 C C . PRO A 1 407 ? 132.494 169.545 107.401 1.00 30.00 407 PRO A C 1
ATOM 3076 O O . PRO A 1 407 ? 132.038 170.585 106.924 1.00 30.00 407 PRO A O 1
ATOM 3080 N N . ARG A 1 412 ? 132.487 162.596 106.186 1.00 120.10 412 ARG A N 1
ATOM 3081 C CA . ARG A 1 412 ? 131.920 162.263 104.885 1.00 120.49 412 ARG A CA 1
ATOM 3082 C C . ARG A 1 412 ? 132.870 162.667 103.764 1.00 120.09 412 ARG A C 1
ATOM 3083 O O . ARG A 1 412 ? 133.184 161.860 102.889 1.00 119.61 412 ARG A O 1
ATOM 3091 N N . ARG A 1 413 ? 133.320 163.924 103.811 1.00 116.80 413 ARG A N 1
ATOM 3092 C CA . ARG A 1 413 ? 134.236 164.488 102.817 1.00 117.00 413 ARG A CA 1
ATOM 3093 C C . ARG A 1 413 ? 133.668 164.356 101.405 1.00 116.60 413 ARG A C 1
ATOM 3094 O O . ARG A 1 413 ? 134.285 163.771 100.513 1.00 116.18 413 ARG A O 1
ATOM 3102 N N . ARG A 1 414 ? 132.468 164.893 101.216 1.00 117.60 414 ARG A N 1
ATOM 3103 C CA . ARG A 1 414 ? 131.850 164.872 99.901 1.00 118.16 414 ARG A CA 1
ATOM 3104 C C . ARG A 1 414 ? 132.667 165.733 98.940 1.00 118.57 414 ARG A C 1
ATOM 3105 O O . ARG A 1 414 ? 133.088 166.838 99.303 1.00 118.92 414 ARG A O 1
ATOM 3113 N N . PRO A 1 415 ? 132.928 165.256 97.723 1.00 113.85 415 PRO A N 1
ATOM 3114 C CA . PRO A 1 415 ? 133.793 166.009 96.808 1.00 113.13 415 PRO A CA 1
ATOM 3115 C C . PRO A 1 415 ? 133.172 167.333 96.386 1.00 112.67 415 PRO A C 1
ATOM 3116 O O . PRO A 1 415 ? 131.981 167.418 96.081 1.00 113.27 415 PRO A O 1
ATOM 3120 N N . MET A 1 416 ? 134.003 168.373 96.371 1.00 108.92 416 MET A N 1
ATOM 3121 C CA . MET A 1 416 ? 133.612 169.698 95.903 1.00 109.18 416 MET A CA 1
ATOM 3122 C C . MET A 1 416 ? 134.695 170.174 94.947 1.00 109.29 416 MET A C 1
ATOM 3123 O O . MET A 1 416 ? 135.884 170.195 95.325 1.00 108.30 416 MET A O 1
ATOM 3128 N N . PRO A 1 417 ? 134.354 170.552 93.719 1.00 109.36 417 PRO A N 1
ATOM 3129 C CA . PRO A 1 417 ? 135.390 170.879 92.736 1.00 109.65 417 PRO A CA 1
ATOM 3130 C C . PRO A 1 417 ? 136.128 172.161 93.081 1.00 109.35 417 PRO A C 1
ATOM 3131 O O . PRO A 1 417 ? 135.600 173.054 93.747 1.00 109.54 417 PRO A O 1
ATOM 3135 N N . ILE A 1 418 ? 137.376 172.238 92.617 1.00 107.71 418 ILE A N 1
ATOM 3136 C CA . ILE A 1 418 ? 138.124 173.482 92.724 1.00 108.39 418 ILE A CA 1
ATOM 3137 C C . ILE A 1 418 ? 137.506 174.525 91.793 1.00 108.47 418 ILE A C 1
ATOM 3138 O O . ILE A 1 418 ? 136.724 174.210 90.889 1.00 107.79 418 ILE A O 1
ATOM 3143 N N . GLU A 1 419 ? 137.856 175.792 92.034 1.00 103.86 419 GLU A N 1
ATOM 3144 C CA . GLU A 1 419 ? 137.195 176.899 91.347 1.00 103.79 419 GLU A CA 1
ATOM 3145 C C . GLU A 1 419 ? 137.386 176.820 89.837 1.00 104.78 419 GLU A C 1
ATOM 3146 O O . GLU A 1 419 ? 136.438 177.041 89.075 1.00 105.28 419 GLU A O 1
ATOM 3152 N N . GLY A 1 420 ? 138.596 176.510 89.382 1.00 104.70 420 GLY A N 1
ATOM 3153 C CA . GLY A 1 420 ? 138.808 176.364 87.956 1.00 104.44 420 GLY A CA 1
ATOM 3154 C C . GLY A 1 420 ? 140.145 175.774 87.563 1.00 105.33 420 GLY A C 1
ATOM 3155 O O . GLY A 1 420 ? 141.197 176.233 88.019 1.00 104.62 420 GLY A O 1
ATOM 3156 N N . SER A 1 421 ? 140.111 174.749 86.712 1.00 106.93 421 SER A N 1
ATOM 3157 C CA . SER A 1 421 ? 141.318 174.159 86.148 1.00 106.92 421 SER A CA 1
ATOM 3158 C C . SER A 1 421 ? 141.225 173.869 84.659 1.00 105.70 421 SER A C 1
ATOM 3159 O O . SER A 1 421 ? 142.274 173.781 84.008 1.00 106.53 421 SER A O 1
ATOM 3162 N N . GLU A 1 422 ? 140.021 173.716 84.103 1.00 103.95 422 GLU A N 1
ATOM 3163 C CA . GLU A 1 422 ? 139.799 173.512 82.670 1.00 105.11 422 GLU A CA 1
ATOM 3164 C C . GLU A 1 422 ? 140.557 172.287 82.153 1.00 104.78 422 GLU A C 1
ATOM 3165 O O . GLU A 1 422 ? 141.438 172.376 81.297 1.00 103.91 422 GLU A O 1
ATOM 3171 N N . PHE A 1 423 ? 140.192 171.127 82.697 1.00 105.03 423 PHE A N 1
ATOM 3172 C CA . PHE A 1 423 ? 140.734 169.848 82.243 1.00 104.71 423 PHE A CA 1
ATOM 3173 C C . PHE A 1 423 ? 140.029 169.469 80.945 1.00 104.76 423 PHE A C 1
ATOM 3174 O O . PHE A 1 423 ? 139.069 168.695 80.917 1.00 103.83 423 PHE A O 1
ATOM 3182 N N . ARG A 1 424 ? 140.516 170.034 79.847 1.00 109.47 424 ARG A N 1
ATOM 3183 C CA . ARG A 1 424 ? 139.974 169.763 78.523 1.00 109.39 424 ARG A CA 1
ATOM 3184 C C . ARG A 1 424 ? 140.858 168.734 77.834 1.00 109.89 424 ARG A C 1
ATOM 3185 O O . ARG A 1 424 ? 142.065 168.950 77.682 1.00 109.82 424 ARG A O 1
ATOM 3193 N N . VAL A 1 425 ? 140.261 167.619 77.424 1.00 111.62 425 VAL A N 1
ATOM 3194 C CA . VAL A 1 425 ? 140.982 166.533 76.775 1.00 110.90 425 VAL A CA 1
ATOM 3195 C C . VAL A 1 425 ? 140.229 166.145 75.510 1.00 110.40 425 VAL A C 1
ATOM 3196 O O . VAL A 1 425 ? 139.000 166.027 75.527 1.00 110.61 425 VAL A O 1
ATOM 3200 N N . LYS A 1 426 ? 140.961 165.973 74.410 1.00 110.15 426 LYS A N 1
ATOM 3201 C CA . LYS A 1 426 ? 140.358 165.578 73.141 1.00 111.49 426 LYS A CA 1
ATOM 3202 C C . LYS A 1 426 ? 140.179 164.065 73.124 1.00 111.23 426 LYS A C 1
ATOM 3203 O O . LYS A 1 426 ? 141.161 163.315 73.112 1.00 110.62 426 LYS A O 1
ATOM 3209 N N . VAL A 1 427 ? 138.926 163.612 73.121 1.00 103.24 427 VAL A N 1
ATOM 3210 C CA . VAL A 1 427 ? 138.604 162.195 73.192 1.00 101.23 427 VAL A CA 1
ATOM 3211 C C . VAL A 1 427 ? 137.558 161.864 72.139 1.00 101.70 427 VAL A C 1
ATOM 3212 O O . VAL A 1 427 ? 136.820 162.729 71.662 1.00 102.80 427 VAL A O 1
ATOM 3216 N N . ASP A 1 428 ? 137.495 160.583 71.786 1.00 100.30 428 ASP A N 1
ATOM 3217 C CA . ASP A 1 428 ? 136.601 160.118 70.736 1.00 100.45 428 ASP A CA 1
ATOM 3218 C C . ASP A 1 428 ? 135.293 159.555 71.267 1.00 100.90 428 ASP A C 1
ATOM 3219 O O . ASP A 1 428 ? 134.254 159.721 70.622 1.00 101.11 428 ASP A O 1
ATOM 3224 N N . ASN A 1 429 ? 135.313 158.897 72.422 1.00 93.76 429 ASN A N 1
ATOM 3225 C CA . ASN A 1 429 ? 134.113 158.348 73.031 1.00 91.06 429 ASN A CA 1
ATOM 3226 C C . ASN A 1 429 ? 134.085 158.684 74.513 1.00 91.48 429 ASN A C 1
ATOM 3227 O O . ASN A 1 429 ? 135.124 158.754 75.172 1.00 91.05 429 ASN A O 1
ATOM 3232 N N . VAL A 1 430 ? 132.878 158.890 75.031 1.00 85.97 430 VAL A N 1
ATOM 3233 C CA . VAL A 1 430 ? 132.639 159.070 76.456 1.00 85.11 430 VAL A CA 1
ATOM 3234 C C . VAL A 1 430 ? 131.727 157.945 76.917 1.00 84.87 430 VAL A C 1
ATOM 3235 O O . VAL A 1 430 ? 130.698 157.677 76.287 1.00 87.33 430 VAL A O 1
ATOM 3239 N N . ILE A 1 431 ? 132.112 157.276 77.998 1.00 71.35 431 ILE A N 1
ATOM 3240 C CA . ILE A 1 431 ? 131.350 156.165 78.552 1.00 71.53 431 ILE A CA 1
ATOM 3241 C C . ILE A 1 431 ? 131.016 156.497 80.000 1.00 74.50 431 ILE A C 1
ATOM 3242 O O . ILE A 1 431 ? 131.915 156.783 80.801 1.00 74.23 431 ILE A O 1
ATOM 3247 N N . LEU A 1 432 ? 129.730 156.460 80.334 1.00 78.30 432 LEU A N 1
ATOM 3248 C CA . LEU A 1 432 ? 129.241 156.860 81.648 1.00 78.71 432 LEU A CA 1
ATOM 3249 C C . LEU A 1 432 ? 128.971 155.625 82.498 1.00 78.19 432 LEU A C 1
ATOM 3250 O O . LEU A 1 432 ? 128.172 154.764 82.117 1.00 77.17 432 LEU A O 1
ATOM 3255 N N . ALA A 1 433 ? 129.633 155.548 83.646 1.00 69.96 433 ALA A N 1
ATOM 3256 C CA . ALA A 1 433 ? 129.415 154.509 84.644 1.00 66.95 433 ALA A CA 1
ATOM 3257 C C . ALA A 1 433 ? 129.325 155.138 86.026 1.00 69.19 433 ALA A C 1
ATOM 3258 O O . ALA A 1 433 ? 129.976 154.711 86.982 1.00 69.02 433 ALA A O 1
ATOM 3260 N N . ILE A 1 434 ? 128.517 156.196 86.129 1.00 70.38 434 ILE A N 1
ATOM 3261 C CA . ILE A 1 434 ? 128.396 156.939 87.381 1.00 71.75 434 ILE A CA 1
ATOM 3262 C C . ILE A 1 434 ? 127.847 156.042 88.480 1.00 71.67 434 ILE A C 1
ATOM 3263 O O . ILE A 1 434 ? 128.356 156.029 89.607 1.00 73.98 434 ILE A O 1
ATOM 3268 N N . GLY A 1 435 ? 126.819 155.267 88.165 1.00 64.37 435 GLY A N 1
ATOM 3269 C CA . GLY A 1 435 ? 126.247 154.346 89.120 1.00 63.27 435 GLY A CA 1
ATOM 3270 C C . GLY A 1 435 ? 125.175 153.502 88.475 1.00 62.02 435 GLY A C 1
ATOM 3271 O O . GLY A 1 435 ? 125.285 153.146 87.299 1.00 63.92 435 GLY A O 1
ATOM 3272 N N . GLN A 1 436 ? 124.127 153.188 89.229 1.00 50.28 436 GLN A N 1
ATOM 3273 C CA . GLN A 1 436 ? 123.025 152.395 88.712 1.00 46.16 436 GLN A CA 1
ATOM 3274 C C . GLN A 1 436 ? 121.787 152.683 89.547 1.00 48.36 436 GLN A C 1
ATOM 3275 O O . GLN A 1 436 ? 121.882 153.092 90.707 1.00 55.42 436 GLN A O 1
ATOM 3281 N N . TYR A 1 437 ? 120.625 152.464 88.937 1.00 53.43 437 TYR A N 1
ATOM 3282 C CA . TYR A 1 437 ? 119.352 152.490 89.645 1.00 55.40 437 TYR A CA 1
ATOM 3283 C C . TYR A 1 437 ? 118.325 151.754 88.797 1.00 53.36 437 TYR A C 1
ATOM 3284 O O . TYR A 1 437 ? 118.579 151.406 87.643 1.00 58.88 437 TYR A O 1
ATOM 3293 N N . CYS A 1 438 ? 117.159 151.521 89.385 1.00 52.78 438 CYS A N 1
ATOM 3294 C CA . CYS A 1 438 ? 116.022 150.984 88.656 1.00 58.86 438 CYS A CA 1
ATOM 3295 C C . CYS A 1 438 ? 115.087 152.122 88.270 1.00 63.71 438 CYS A C 1
ATOM 3296 O O . CYS A 1 438 ? 114.956 153.110 88.997 1.00 63.65 438 CYS A O 1
ATOM 3299 N N . ASP A 1 439 ? 114.434 151.966 87.117 1.00 70.15 439 ASP A N 1
ATOM 3300 C CA . ASP A 1 439 ? 113.675 153.054 86.511 1.00 65.90 439 ASP A CA 1
ATOM 3301 C C . ASP A 1 439 ? 112.608 153.578 87.463 1.00 67.33 439 ASP A C 1
ATOM 3302 O O . ASP A 1 439 ? 111.796 152.813 87.990 1.00 69.01 439 ASP A O 1
ATOM 3307 N N . GLU A 1 440 ? 112.619 154.895 87.682 1.00 71.64 440 GLU A N 1
ATOM 3308 C CA . GLU A 1 440 ? 111.652 155.502 88.587 1.00 74.84 440 GLU A CA 1
ATOM 3309 C C . GLU A 1 440 ? 110.237 155.415 88.036 1.00 76.99 440 GLU A C 1
ATOM 3310 O O . GLU A 1 440 ? 109.284 155.290 88.810 1.00 78.50 440 GLU A O 1
ATOM 3316 N N . GLU A 1 441 ? 110.077 155.492 86.713 1.00 78.58 441 GLU A N 1
ATOM 3317 C CA . GLU A 1 441 ? 108.753 155.320 86.125 1.00 78.87 441 GLU A CA 1
ATOM 3318 C C . GLU A 1 441 ? 108.230 153.909 86.359 1.00 78.38 441 GLU A C 1
ATOM 3319 O O . GLU A 1 441 ? 107.056 153.720 86.701 1.00 80.04 441 GLU A O 1
ATOM 3325 N N . PHE A 1 442 ? 109.091 152.906 86.186 1.00 76.43 442 PHE A N 1
ATOM 3326 C CA . PHE A 1 442 ? 108.691 151.529 86.454 1.00 76.02 442 PHE A CA 1
ATOM 3327 C C . PHE A 1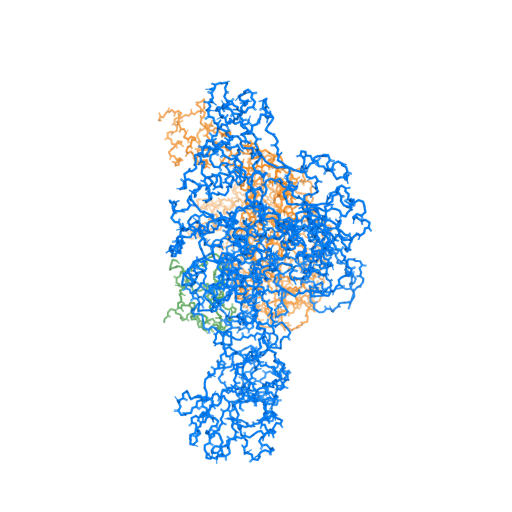 442 ? 108.437 151.304 87.938 1.00 75.78 442 PHE A C 1
ATOM 3328 O O . PHE A 1 442 ? 107.505 150.583 88.308 1.00 80.25 442 PHE A O 1
ATOM 3336 N N . LEU A 1 443 ? 109.262 151.898 88.803 1.00 69.53 443 LEU A N 1
ATOM 3337 C CA . LEU A 1 443 ? 109.043 151.764 90.239 1.00 70.98 443 LEU A CA 1
ATOM 3338 C C . LEU A 1 443 ? 107.742 152.425 90.672 1.00 71.94 443 LEU A C 1
ATOM 3339 O O . LEU A 1 443 ? 107.069 151.932 91.584 1.00 70.45 443 LEU A O 1
ATOM 3344 N N . ARG A 1 444 ? 107.374 153.533 90.032 1.00 82.19 444 ARG A N 1
ATOM 3345 C CA . ARG A 1 444 ? 106.132 154.214 90.370 1.00 81.85 444 ARG A CA 1
ATOM 3346 C C . ARG A 1 444 ? 104.921 153.461 89.835 1.00 81.26 444 ARG A C 1
ATOM 3347 O O . ARG A 1 444 ? 103.887 153.384 90.509 1.00 82.37 444 ARG A O 1
ATOM 3355 N N . THR A 1 445 ? 105.024 152.899 88.628 1.00 81.43 445 THR A N 1
ATOM 3356 C CA . THR A 1 445 ? 103.860 152.274 88.009 1.00 82.06 445 THR A CA 1
ATOM 3357 C C . THR A 1 445 ? 103.517 150.926 88.632 1.00 80.51 445 THR A C 1
ATOM 3358 O O . THR A 1 445 ? 102.411 150.424 88.413 1.00 83.46 445 THR A O 1
ATOM 3362 N N . ILE A 1 446 ? 104.430 150.331 89.401 1.00 74.39 446 ILE A N 1
ATOM 3363 C CA . ILE A 1 446 ? 104.158 149.077 90.091 1.00 76.10 446 ILE A CA 1
ATOM 3364 C C . ILE A 1 446 ? 103.744 149.292 91.535 1.00 76.92 446 ILE A C 1
ATOM 3365 O O . ILE A 1 446 ? 103.461 148.316 92.243 1.00 75.06 446 ILE A O 1
ATOM 3370 N N . GLY A 1 447 ? 103.697 150.539 91.995 1.00 75.26 447 GLY A N 1
ATOM 3371 C CA . GLY A 1 447 ? 103.322 150.828 93.364 1.00 74.40 447 GLY A CA 1
ATOM 3372 C C . GLY A 1 447 ? 104.304 150.334 94.399 1.00 76.40 447 GLY A C 1
ATOM 3373 O O . GLY A 1 447 ? 103.893 149.937 95.494 1.00 78.15 447 GLY A O 1
ATOM 3374 N N . ILE A 1 448 ? 105.595 150.348 94.086 1.00 68.43 448 ILE A N 1
ATOM 3375 C CA . ILE A 1 448 ? 106.644 149.979 95.028 1.00 67.30 448 ILE A CA 1
ATOM 3376 C C . ILE A 1 448 ? 107.442 151.235 95.332 1.00 64.47 448 ILE A C 1
ATOM 3377 O O . ILE A 1 448 ? 107.982 151.873 94.421 1.00 62.64 448 ILE A O 1
ATOM 3382 N N . GLU A 1 449 ? 107.510 151.593 96.609 1.00 61.45 449 GLU A N 1
ATOM 3383 C CA . GLU A 1 449 ? 108.155 152.835 96.996 1.00 62.38 449 GLU A CA 1
ATOM 3384 C C . GLU A 1 449 ? 109.669 152.722 96.878 1.00 60.25 449 GLU A C 1
ATOM 3385 O O . GLU A 1 449 ? 110.262 151.671 97.131 1.00 61.68 449 GLU A O 1
ATOM 3391 N N . ALA A 1 450 ? 110.291 153.828 96.485 1.00 54.99 450 ALA A N 1
ATOM 3392 C CA . ALA A 1 450 ? 111.733 153.889 96.307 1.00 51.40 450 ALA A CA 1
ATOM 3393 C C . ALA A 1 450 ? 112.159 155.346 96.378 1.00 55.16 450 ALA A C 1
ATOM 3394 O O . ALA A 1 450 ? 111.339 156.259 96.266 1.00 60.89 450 ALA A O 1
ATOM 3396 N N . LYS A 1 451 ? 113.459 155.553 96.568 1.00 55.97 451 LYS A N 1
ATOM 3397 C CA . LYS A 1 451 ? 114.027 156.894 96.622 1.00 57.68 451 LYS A CA 1
ATOM 3398 C C . LYS A 1 451 ? 115.316 156.895 95.821 1.00 55.60 451 LYS A C 1
ATOM 3399 O O . LYS A 1 451 ? 116.228 156.118 96.119 1.00 56.78 451 LYS A O 1
ATOM 3405 N N . ARG A 1 452 ? 115.380 157.759 94.804 1.00 58.75 452 ARG A N 1
ATOM 3406 C CA . ARG A 1 452 ? 116.498 157.819 93.859 1.00 59.87 452 ARG A CA 1
ATOM 3407 C C . ARG A 1 452 ? 116.665 156.501 93.105 1.00 60.55 452 ARG A C 1
ATOM 3408 O O . ARG A 1 452 ? 117.765 156.150 92.674 1.00 61.28 452 ARG A O 1
ATOM 3416 N N . GLY A 1 453 ? 115.571 155.761 92.937 1.00 60.39 453 GLY A N 1
ATOM 3417 C CA . GLY A 1 453 ? 115.600 154.481 92.268 1.00 59.66 453 GLY A CA 1
ATOM 3418 C C . GLY A 1 453 ? 115.913 153.300 93.159 1.00 58.33 453 GLY A C 1
ATOM 3419 O O . GLY A 1 453 ? 115.723 152.156 92.731 1.00 59.14 453 GLY A O 1
ATOM 3420 N N . ARG A 1 454 ? 116.382 153.537 94.381 1.00 45.37 454 ARG A N 1
ATOM 3421 C CA . ARG A 1 454 ? 116.687 152.468 95.319 1.00 45.25 454 ARG A CA 1
ATOM 3422 C C . ARG A 1 454 ? 115.460 152.175 96.170 1.00 50.67 454 ARG A C 1
ATOM 3423 O O . ARG A 1 454 ? 114.905 153.082 96.800 1.00 53.41 454 ARG A O 1
ATOM 3431 N N . VAL A 1 455 ? 115.039 150.909 96.184 1.00 42.86 455 VAL A N 1
ATOM 3432 C CA . VAL A 1 455 ? 113.787 150.535 96.830 1.00 36.84 455 VAL A CA 1
ATOM 3433 C C . VAL A 1 455 ? 113.890 150.742 98.336 1.00 41.94 455 VAL A C 1
ATOM 3434 O O . VAL A 1 455 ? 114.893 150.383 98.969 1.00 43.15 455 VAL A O 1
ATOM 3438 N N . LEU A 1 456 ? 112.853 151.349 98.913 1.00 50.79 456 LEU A N 1
ATOM 3439 C CA . LEU A 1 456 ? 112.790 151.612 100.345 1.00 50.51 456 LEU A CA 1
ATOM 3440 C C . LEU A 1 456 ? 112.170 150.416 101.055 1.00 52.93 456 LEU A C 1
ATOM 3441 O O . LEU A 1 456 ? 111.008 150.075 100.810 1.00 46.82 456 LEU A O 1
ATOM 3446 N N . VAL A 1 457 ? 112.947 149.780 101.934 1.00 52.15 457 VAL A N 1
ATOM 3447 C CA . VAL A 1 457 ? 112.493 148.631 102.706 1.00 48.31 457 VAL A CA 1
ATOM 3448 C C . VAL A 1 457 ? 112.958 148.773 104.147 1.00 50.61 457 VAL A C 1
ATOM 3449 O O . VAL A 1 457 ? 113.886 149.522 104.457 1.00 49.99 457 VAL A O 1
ATOM 3453 N N . ASP A 1 458 ? 112.287 148.041 105.030 1.00 52.83 458 ASP A N 1
ATOM 3454 C CA . ASP A 1 458 ? 112.777 147.868 106.388 1.00 48.11 458 ASP A CA 1
ATOM 3455 C C . ASP A 1 458 ? 114.131 147.172 106.352 1.00 47.20 458 ASP A C 1
ATOM 3456 O O . ASP A 1 458 ? 114.364 146.283 105.533 1.00 49.55 458 ASP A O 1
ATOM 3461 N N . GLU A 1 459 ? 115.041 147.595 107.229 1.00 50.93 459 GLU A N 1
ATOM 3462 C CA . GLU A 1 459 ? 116.392 147.046 107.184 1.00 53.31 459 GLU A CA 1
ATOM 3463 C C . GLU A 1 459 ? 116.405 145.567 107.550 1.00 56.76 459 GLU A C 1
ATOM 3464 O O . GLU A 1 459 ? 117.103 144.771 106.910 1.00 56.49 459 GLU A O 1
ATOM 3470 N N . VAL A 1 460 ? 115.639 145.176 108.566 1.00 53.20 460 VAL A N 1
ATOM 3471 C CA . VAL A 1 460 ? 115.655 143.786 109.013 1.00 46.39 460 VAL A CA 1
ATOM 3472 C C . VAL A 1 460 ? 114.886 142.904 108.039 1.00 39.59 460 VAL A C 1
ATOM 3473 O O . VAL A 1 460 ? 115.446 141.990 107.424 1.00 40.60 460 VAL A O 1
ATOM 3477 N N . THR A 1 461 ? 113.591 143.175 107.874 1.00 39.15 461 THR A N 1
ATOM 3478 C CA . THR A 1 461 ? 112.729 142.301 107.091 1.00 38.60 461 THR A CA 1
ATOM 3479 C C . THR A 1 461 ? 112.922 142.453 105.588 1.00 43.59 461 THR A C 1
ATOM 3480 O O . THR A 1 461 ? 112.568 141.533 104.843 1.00 40.92 461 THR A O 1
ATOM 3484 N N . LEU A 1 462 ? 113.474 143.581 105.132 1.00 44.72 462 LEU A N 1
ATOM 3485 C CA . LEU A 1 462 ? 113.643 143.884 103.708 1.00 35.58 462 LEU A CA 1
ATOM 3486 C C . LEU A 1 462 ? 112.319 143.833 102.953 1.00 35.45 462 LEU A C 1
ATOM 3487 O O . LEU A 1 462 ? 112.277 143.460 101.779 1.00 41.88 462 LEU A O 1
ATOM 3492 N N . GLN A 1 463 ? 111.233 144.220 103.614 1.00 35.91 463 GLN A N 1
ATOM 3493 C CA . GLN A 1 463 ? 109.897 144.142 103.043 1.00 36.99 463 GLN A CA 1
ATOM 3494 C C . GLN A 1 463 ? 109.438 145.521 102.591 1.00 42.26 463 GLN A C 1
ATOM 3495 O O . GLN A 1 463 ? 109.606 146.509 103.311 1.00 54.16 463 GLN A O 1
ATOM 3501 N N . THR A 1 464 ? 108.857 145.582 101.395 1.00 46.72 464 THR A N 1
ATOM 3502 C CA . THR A 1 464 ? 108.473 146.853 100.804 1.00 49.78 464 THR A CA 1
ATOM 3503 C C . THR A 1 464 ? 107.148 147.336 101.385 1.00 49.59 464 THR A C 1
ATOM 3504 O O . THR A 1 464 ? 106.571 146.730 102.292 1.00 50.83 464 THR A O 1
ATOM 3508 N N . ASN A 1 465 ? 106.657 148.451 100.845 1.00 53.05 465 ASN A N 1
ATOM 3509 C CA . ASN A 1 465 ? 105.372 148.997 101.254 1.00 56.88 465 ASN A CA 1
ATOM 3510 C C . ASN A 1 465 ? 104.197 148.176 100.747 1.00 54.90 465 ASN A C 1
ATOM 3511 O O . ASN A 1 465 ? 103.067 148.404 101.190 1.00 54.99 465 ASN A O 1
ATOM 3516 N N . LYS A 1 466 ? 104.432 147.240 99.836 1.00 47.88 466 LYS A N 1
ATOM 3517 C CA . LYS A 1 466 ? 103.410 146.315 99.373 1.00 50.32 466 LYS A CA 1
ATOM 3518 C C . LYS A 1 466 ? 103.609 144.980 100.076 1.00 51.53 466 LYS A C 1
ATOM 3519 O O . LYS A 1 466 ? 104.706 144.413 100.041 1.00 51.81 466 LYS A O 1
ATOM 3525 N N . GLU A 1 467 ? 102.557 144.494 100.727 1.00 48.55 467 GLU A N 1
ATOM 3526 C CA . GLU A 1 467 ? 102.672 143.296 101.546 1.00 46.49 467 GLU A CA 1
ATOM 3527 C C . GLU A 1 467 ? 102.949 142.071 100.686 1.00 46.21 467 GLU A C 1
ATOM 3528 O O . GLU A 1 467 ? 102.339 141.878 99.631 1.00 45.18 467 GLU A O 1
ATOM 3534 N N . GLY A 1 468 ? 103.870 141.234 101.153 1.00 45.99 468 GLY A N 1
ATOM 3535 C CA . GLY A 1 468 ? 104.317 140.083 100.404 1.00 43.66 468 GLY A CA 1
ATOM 3536 C C . GLY A 1 468 ? 105.485 140.339 99.480 1.00 44.40 468 GLY A C 1
ATOM 3537 O O . GLY A 1 468 ? 105.990 139.387 98.873 1.00 44.78 468 GLY A O 1
ATOM 3538 N N . VAL A 1 469 ? 105.939 141.582 99.360 1.00 41.10 469 VAL A N 1
ATOM 3539 C CA . VAL A 1 469 ? 106.998 141.956 98.431 1.00 32.50 469 VAL A CA 1
ATOM 3540 C C . VAL A 1 469 ? 108.255 142.262 99.230 1.00 32.79 469 VAL A C 1
ATOM 3541 O O . VAL A 1 469 ? 108.259 143.157 100.084 1.00 35.43 469 VAL A O 1
ATOM 3545 N N . PHE A 1 470 ? 109.318 141.519 98.948 1.00 34.33 470 PHE A N 1
ATOM 3546 C CA . PHE A 1 470 ? 110.639 141.748 99.507 1.00 29.96 470 PHE A CA 1
ATOM 3547 C C . PHE A 1 470 ? 111.580 142.175 98.389 1.00 26.04 470 PHE A C 1
ATOM 3548 O O . PHE A 1 470 ? 111.289 141.996 97.204 1.00 35.95 470 PHE A O 1
ATOM 3556 N N . ALA A 1 471 ? 112.716 142.751 98.770 1.00 21.11 471 ALA A N 1
ATOM 3557 C CA . ALA A 1 471 ? 113.647 143.253 97.774 1.00 29.60 471 ALA A CA 1
ATOM 3558 C C . ALA A 1 471 ? 115.063 143.222 98.327 1.00 24.97 471 ALA A C 1
ATOM 3559 O O . ALA A 1 471 ? 115.280 143.163 99.539 1.00 40.13 471 ALA A O 1
ATOM 3561 N N . GLY A 1 472 ? 116.024 143.260 97.414 1.00 17.29 472 GLY A N 1
ATOM 3562 C CA . GLY A 1 472 ? 117.425 143.208 97.784 1.00 24.34 472 GLY A CA 1
ATOM 3563 C C . GLY A 1 472 ? 118.285 143.244 96.543 1.00 29.90 472 GLY A C 1
ATOM 3564 O O . GLY A 1 472 ? 117.789 143.316 95.415 1.00 33.27 472 GLY A O 1
ATOM 3565 N N . GLY A 1 473 ? 119.595 143.183 96.766 1.00 19.83 473 GLY A N 1
ATOM 3566 C CA . GLY A 1 473 ? 120.539 143.244 95.670 1.00 22.66 473 GLY A CA 1
ATOM 3567 C C . GLY A 1 473 ? 120.892 144.669 95.302 1.00 36.04 473 GLY A C 1
ATOM 3568 O O . GLY A 1 473 ? 120.883 145.550 96.165 1.00 39.73 473 GLY A O 1
ATOM 3569 N N . ASP A 1 474 ? 121.217 144.907 94.028 1.00 34.51 474 ASP A N 1
ATOM 3570 C CA . ASP A 1 474 ? 121.496 146.264 93.570 1.00 23.80 474 ASP A CA 1
ATOM 3571 C C . ASP A 1 474 ? 120.251 147.140 93.568 1.00 28.22 474 ASP A C 1
ATOM 3572 O O . ASP A 1 474 ? 120.372 148.368 93.535 1.00 38.01 474 ASP A O 1
ATOM 3577 N N . LEU A 1 475 ? 119.062 146.536 93.590 1.00 29.25 475 LEU A N 1
ATOM 3578 C CA . LEU A 1 475 ? 117.832 147.316 93.663 1.00 23.15 475 LEU A CA 1
ATOM 3579 C C . LEU A 1 475 ? 117.741 148.083 94.976 1.00 33.81 475 LEU A C 1
ATOM 3580 O O . LEU A 1 475 ? 117.315 149.243 94.999 1.00 38.89 475 LEU A O 1
ATOM 3585 N N . VAL A 1 476 ? 118.139 147.456 96.078 1.00 32.53 476 VAL A N 1
ATOM 3586 C CA . VAL A 1 476 ? 118.076 148.098 97.387 1.00 25.55 476 VAL A CA 1
ATOM 3587 C C . VAL A 1 476 ? 119.402 148.750 97.754 1.00 32.24 476 VAL A C 1
ATOM 3588 O O . VAL A 1 476 ? 119.443 149.916 98.151 1.00 37.90 476 VAL A O 1
ATOM 3592 N N . LEU A 1 477 ? 120.504 148.018 97.621 1.00 25.79 477 LEU A N 1
ATOM 3593 C CA . LEU A 1 477 ? 121.806 148.480 98.080 1.00 24.67 477 LEU A CA 1
ATOM 3594 C C . LEU A 1 477 ? 122.549 149.317 97.049 1.00 29.62 477 LEU A C 1
ATOM 3595 O O . LEU A 1 477 ? 123.625 149.836 97.360 1.00 30.78 477 LEU A O 1
ATOM 3600 N N . GLY A 1 478 ? 122.018 149.457 95.839 1.00 28.76 478 GLY A N 1
ATOM 3601 C CA . GLY A 1 478 ? 122.656 150.260 94.824 1.00 29.54 478 GLY A CA 1
ATOM 3602 C C . GLY A 1 478 ? 123.895 149.600 94.256 1.00 28.81 478 GLY A C 1
ATOM 3603 O O . GLY A 1 478 ? 123.826 148.548 93.617 1.00 28.70 478 GLY A O 1
ATOM 3604 N N . PRO A 1 479 ? 125.056 150.213 94.466 1.00 32.45 479 PRO A N 1
ATOM 3605 C CA . PRO A 1 479 ? 126.321 149.609 93.995 1.00 28.79 479 PRO A CA 1
ATOM 3606 C C . PRO A 1 479 ? 126.861 148.550 94.955 1.00 27.16 479 PRO A C 1
ATOM 3607 O O . PRO A 1 479 ? 127.748 148.777 95.777 1.00 20.21 479 PRO A O 1
ATOM 3611 N N . SER A 1 480 ? 126.312 147.345 94.850 1.00 29.26 480 SER A N 1
ATOM 3612 C CA . SER A 1 480 ? 126.680 146.233 95.712 1.00 19.73 480 SER A CA 1
ATOM 3613 C C . SER A 1 480 ? 127.512 145.219 94.935 1.00 21.12 480 SER A C 1
ATOM 3614 O O . SER A 1 480 ? 127.812 145.395 93.752 1.00 31.96 480 SER A O 1
ATOM 3617 N N . THR A 1 481 ? 127.885 144.146 95.620 1.00 15.10 481 THR A N 1
ATOM 3618 C CA . THR A 1 481 ? 128.681 143.069 95.054 1.00 18.40 481 THR A CA 1
ATOM 3619 C C . THR A 1 481 ? 127.823 141.816 94.914 1.00 13.85 481 THR A C 1
ATOM 3620 O O . THR A 1 481 ? 126.636 141.803 95.246 1.00 15.15 481 THR A O 1
ATOM 3624 N N . VAL A 1 482 ? 128.437 140.754 94.392 1.00 21.44 482 VAL A N 1
ATOM 3625 C CA . VAL A 1 482 ? 127.729 139.487 94.258 1.00 16.26 482 VAL A CA 1
ATOM 3626 C C . VAL A 1 482 ? 127.432 138.895 95.629 1.00 18.33 482 VAL A C 1
ATOM 3627 O O . VAL A 1 482 ? 126.329 138.397 95.881 1.00 27.63 482 VAL A O 1
ATOM 3631 N N . ILE A 1 483 ? 128.408 138.941 96.536 1.00 18.71 483 ILE A N 1
ATOM 3632 C CA . ILE A 1 483 ? 128.229 138.304 97.835 1.00 14.63 483 ILE A CA 1
ATOM 3633 C C . ILE A 1 483 ? 127.217 139.072 98.680 1.00 23.72 483 ILE A C 1
ATOM 3634 O O . ILE A 1 483 ? 126.418 138.470 99.404 1.00 28.37 483 ILE A O 1
ATOM 3639 N N . GLU A 1 484 ? 127.224 140.404 98.599 1.00 22.75 484 GLU A N 1
ATOM 3640 C CA . GLU A 1 484 ? 126.237 141.185 99.341 1.00 13.13 484 GLU A CA 1
ATOM 3641 C C . GLU A 1 484 ? 124.828 140.925 98.822 1.00 18.70 484 GLU A C 1
ATOM 3642 O O . GLU A 1 484 ? 123.876 140.837 99.607 1.00 25.82 484 GLU A O 1
ATOM 3648 N N . SER A 1 485 ? 124.678 140.789 97.504 1.00 21.46 485 SER A N 1
ATOM 3649 C CA . SER A 1 485 ? 123.374 140.470 96.936 1.00 15.98 485 SER A CA 1
ATOM 3650 C C . SER A 1 485 ? 122.919 139.073 97.337 1.00 17.81 485 SER A C 1
ATOM 3651 O O . SER A 1 485 ? 121.736 138.859 97.620 1.00 27.12 485 SER A O 1
ATOM 3654 N N . ILE A 1 486 ? 123.844 138.111 97.374 1.00 22.30 486 ILE A N 1
ATOM 3655 C CA . ILE A 1 486 ? 123.499 136.764 97.823 1.00 24.67 486 ILE A CA 1
ATOM 3656 C C . ILE A 1 486 ? 123.100 136.776 99.295 1.00 23.08 486 ILE A C 1
ATOM 3657 O O . ILE A 1 486 ? 122.180 136.063 99.709 1.00 28.95 486 ILE A O 1
ATOM 3662 N N . ALA A 1 487 ? 123.781 137.589 100.107 1.00 17.43 487 ALA A N 1
ATOM 3663 C CA . ALA A 1 487 ? 123.424 137.707 101.518 1.00 22.92 487 ALA A CA 1
ATOM 3664 C C . ALA A 1 487 ? 122.034 138.306 101.692 1.00 26.23 487 ALA A C 1
ATOM 3665 O O . ALA A 1 487 ? 121.241 137.829 102.514 1.00 27.71 487 ALA A O 1
ATOM 3667 N N . THR A 1 488 ? 121.717 139.350 100.920 1.00 24.49 488 THR A N 1
ATOM 3668 C CA . THR A 1 488 ? 120.378 139.929 100.976 1.00 20.35 488 THR A CA 1
ATOM 3669 C C . THR A 1 488 ? 119.327 138.937 100.493 1.00 17.86 488 THR A C 1
ATOM 3670 O O . THR A 1 488 ? 118.220 138.884 101.036 1.00 28.55 488 THR A O 1
ATOM 3674 N N . GLY A 1 489 ? 119.658 138.135 99.479 1.00 18.40 489 GLY A N 1
ATOM 3675 C CA . GLY A 1 489 ? 118.727 137.118 99.016 1.00 17.73 489 GLY A CA 1
ATOM 3676 C C . GLY A 1 489 ? 118.486 136.021 100.036 1.00 22.40 489 GLY A C 1
ATOM 3677 O O . GLY A 1 489 ? 117.362 135.541 100.189 1.00 28.98 489 GLY A O 1
ATOM 3678 N N . ARG A 1 490 ? 119.537 135.601 100.742 1.00 25.16 490 ARG A N 1
ATOM 3679 C CA . ARG A 1 490 ? 119.367 134.606 101.796 1.00 15.87 490 ARG A CA 1
ATOM 3680 C C . ARG A 1 490 ? 118.542 135.161 102.949 1.00 29.16 490 ARG A C 1
ATOM 3681 O O . ARG A 1 490 ? 117.672 134.467 103.494 1.00 27.88 490 ARG A O 1
ATOM 3689 N N . ARG A 1 491 ? 118.800 136.415 103.330 1.00 33.50 491 ARG A N 1
ATOM 3690 C CA . ARG A 1 491 ? 117.996 137.063 104.359 1.00 20.84 491 ARG A CA 1
ATOM 3691 C C . ARG A 1 491 ? 116.542 137.170 103.923 1.00 27.95 491 ARG A C 1
ATOM 3692 O O . ARG A 1 491 ? 115.625 136.970 104.727 1.00 33.49 491 ARG A O 1
ATOM 3700 N N . ALA A 1 492 ? 116.314 137.464 102.642 1.00 26.33 492 ALA A N 1
ATOM 3701 C CA . ALA A 1 492 ? 114.958 137.539 102.119 1.00 25.37 492 ALA A CA 1
ATOM 3702 C C . ALA A 1 492 ? 114.289 136.174 102.082 1.00 21.95 492 ALA A C 1
ATOM 3703 O O . ALA A 1 492 ? 113.078 136.085 102.266 1.00 30.54 492 ALA A O 1
ATOM 3705 N N . ALA A 1 493 ? 115.049 135.106 101.839 1.00 16.18 493 ALA A N 1
ATOM 3706 C CA . ALA A 1 493 ? 114.473 133.767 101.919 1.00 18.81 493 ALA A CA 1
ATOM 3707 C C . ALA A 1 493 ? 114.073 133.428 103.350 1.00 26.19 493 ALA A C 1
ATOM 3708 O O . ALA A 1 493 ? 113.007 132.842 103.583 1.00 40.57 493 ALA A O 1
ATOM 3710 N N . ILE A 1 494 ? 114.911 133.807 104.319 1.00 25.11 494 ILE A N 1
ATOM 3711 C CA . ILE A 1 494 ? 114.564 133.628 105.729 1.00 28.89 494 ILE A CA 1
ATOM 3712 C C . ILE A 1 494 ? 113.280 134.383 106.059 1.00 32.25 494 ILE A C 1
ATOM 3713 O O . ILE A 1 494 ? 112.359 133.844 106.687 1.00 29.67 494 ILE A O 1
ATOM 3718 N N . MET A 1 495 ? 113.192 135.638 105.615 1.00 32.36 495 MET A N 1
ATOM 3719 C CA . MET A 1 495 ? 112.022 136.455 105.922 1.00 24.51 495 MET A CA 1
ATOM 3720 C C . MET A 1 495 ? 110.784 136.001 105.156 1.00 30.17 495 MET A C 1
ATOM 3721 O O . MET A 1 495 ? 109.668 136.156 105.653 1.00 37.56 495 MET A O 1
ATOM 3726 N N . ILE A 1 496 ? 110.952 135.441 103.957 1.00 31.27 496 ILE A N 1
ATOM 3727 C CA . ILE A 1 496 ? 109.814 134.919 103.210 1.00 32.13 496 ILE A CA 1
ATOM 3728 C C . ILE A 1 496 ? 109.276 133.664 103.877 1.00 36.71 496 ILE A C 1
ATOM 3729 O O . ILE A 1 496 ? 108.059 133.463 103.964 1.00 47.91 496 ILE A O 1
ATOM 3734 N N . ASP A 1 497 ? 110.169 132.808 104.375 1.00 32.27 497 ASP A N 1
ATOM 3735 C CA . ASP A 1 497 ? 109.714 131.661 105.149 1.00 36.08 497 ASP A CA 1
ATOM 3736 C C . ASP A 1 497 ? 109.000 132.109 106.420 1.00 43.33 497 ASP A C 1
ATOM 3737 O O . ASP A 1 497 ? 107.967 131.542 106.787 1.00 48.01 497 ASP A O 1
ATOM 3742 N N . LEU A 1 498 ? 109.526 133.136 107.093 1.00 40.79 498 LEU A N 1
ATOM 3743 C CA . LEU A 1 498 ? 108.874 133.641 108.301 1.00 40.12 498 LEU A CA 1
ATOM 3744 C C . LEU A 1 498 ? 107.506 134.249 107.998 1.00 41.80 498 LEU A C 1
ATOM 3745 O O . LEU A 1 498 ? 106.553 134.057 108.761 1.00 44.98 498 LEU A O 1
ATOM 3750 N N . TYR A 1 499 ? 107.395 134.994 106.897 1.00 37.71 499 TYR A N 1
ATOM 3751 C CA . TYR A 1 499 ? 106.124 135.600 106.513 1.00 45.77 499 TYR A CA 1
ATOM 3752 C C . TYR A 1 499 ? 105.125 134.558 106.032 1.00 46.59 499 TYR A C 1
ATOM 3753 O O . TYR A 1 499 ? 103.912 134.768 106.139 1.00 50.39 499 TYR A O 1
ATOM 3762 N N . LEU A 1 500 ? 105.610 133.434 105.502 1.00 37.28 500 LEU A N 1
ATOM 3763 C CA . LEU A 1 500 ? 104.710 132.397 105.012 1.00 39.88 500 LEU A CA 1
ATOM 3764 C C . LEU A 1 500 ? 104.027 131.650 106.148 1.00 43.07 500 LEU A C 1
ATOM 3765 O O . LEU A 1 500 ? 102.897 131.180 105.982 1.00 46.64 500 LEU A O 1
ATOM 3770 N N . LYS A 1 501 ? 104.687 131.518 107.295 1.00 45.15 501 LYS A N 1
ATOM 3771 C CA . LYS A 1 501 ? 104.086 130.876 108.455 1.00 48.39 501 LYS A CA 1
ATOM 3772 C C . LYS A 1 501 ? 103.549 131.881 109.465 1.00 49.91 501 LYS A C 1
ATOM 3773 O O . LYS A 1 501 ? 103.237 131.502 110.597 1.00 46.57 501 LYS A O 1
ATOM 3779 N N . GLY A 1 502 ? 103.434 133.149 109.078 1.00 57.06 502 GLY A N 1
ATOM 3780 C CA . GLY A 1 502 ? 102.798 134.147 109.912 1.00 58.03 502 GLY A CA 1
ATOM 3781 C C . GLY A 1 502 ? 103.605 134.631 111.092 1.00 61.71 502 GLY A C 1
ATOM 3782 O O . GLY A 1 502 ? 103.021 135.129 112.058 1.00 60.63 502 GLY A O 1
ATOM 3783 N N . LYS A 1 503 ? 104.931 134.514 111.048 1.00 56.61 503 LYS A N 1
ATOM 3784 C CA . LYS A 1 503 ? 105.772 134.858 112.187 1.00 54.06 503 LYS A CA 1
ATOM 3785 C C . LYS A 1 503 ? 106.650 136.078 111.932 1.00 53.67 503 LYS A C 1
ATOM 3786 O O . LYS A 1 503 ? 107.640 136.273 112.639 1.00 59.01 503 LYS A O 1
ATOM 3792 N N . LEU A 1 504 ? 106.306 136.913 110.951 1.00 54.97 504 LEU A N 1
ATOM 3793 C CA . LEU A 1 504 ? 107.219 137.981 110.551 1.00 54.69 504 LEU A CA 1
ATOM 3794 C C . LEU A 1 504 ? 107.258 139.115 111.571 1.00 58.85 504 LEU A C 1
ATOM 3795 O O . LEU A 1 504 ? 108.322 139.692 111.816 1.00 60.49 504 LEU A O 1
ATOM 3800 N N . GLU A 1 505 ? 106.117 139.458 112.171 1.00 62.69 505 GLU A N 1
ATOM 3801 C CA . GLU A 1 505 ? 106.087 140.584 113.103 1.00 59.63 505 GLU A CA 1
ATOM 3802 C C . GLU A 1 505 ? 106.812 140.251 114.403 1.00 62.28 505 GLU A C 1
ATOM 3803 O O . GLU A 1 505 ? 107.629 141.044 114.897 1.00 66.50 505 GLU A O 1
ATOM 3809 N N . LYS A 1 506 ? 106.523 139.079 114.975 1.00 61.68 506 LYS A N 1
ATOM 3810 C CA . LYS A 1 506 ? 107.226 138.661 116.182 1.00 62.29 506 LYS A CA 1
ATOM 3811 C C . LYS A 1 506 ? 108.710 138.472 115.909 1.00 63.24 506 LYS A C 1
ATOM 3812 O O . LYS A 1 506 ? 109.546 138.786 116.761 1.00 62.89 506 LYS A O 1
ATOM 3818 N N . ALA A 1 507 ? 109.057 137.968 114.722 1.00 59.55 507 ALA A N 1
ATOM 3819 C CA . ALA A 1 507 ? 110.464 137.826 114.366 1.00 53.75 507 ALA A CA 1
ATOM 3820 C C . ALA A 1 507 ? 111.143 139.181 114.261 1.00 51.29 507 ALA A C 1
ATOM 3821 O O . ALA A 1 507 ? 112.289 139.337 114.689 1.00 58.48 507 ALA A O 1
ATOM 3823 N N . ARG A 1 508 ? 110.460 140.169 113.680 1.00 45.97 508 ARG A N 1
ATOM 3824 C CA . ARG A 1 508 ? 111.035 141.506 113.605 1.00 54.18 508 ARG A CA 1
ATOM 3825 C C . ARG A 1 508 ? 111.280 142.074 114.995 1.00 57.42 508 ARG A C 1
ATOM 3826 O O . ARG A 1 508 ? 112.354 142.625 115.269 1.00 55.57 508 ARG A O 1
ATOM 3834 N N . GLU A 1 509 ? 110.307 141.920 115.895 1.00 64.05 509 GLU A N 1
ATOM 3835 C CA . GLU A 1 509 ? 110.481 142.421 117.256 1.00 61.45 509 GLU A CA 1
ATOM 3836 C C . GLU A 1 509 ? 111.604 141.687 117.986 1.00 62.87 509 GLU A C 1
ATOM 3837 O O . GLU A 1 509 ? 112.383 142.305 118.719 1.00 62.09 509 GLU A O 1
ATOM 3843 N N . VAL A 1 510 ? 111.701 140.369 117.796 1.00 54.67 510 VAL A N 1
ATOM 3844 C CA . VAL A 1 510 ? 112.741 139.580 118.452 1.00 51.85 510 VAL A CA 1
ATOM 3845 C C . VAL A 1 510 ? 114.121 139.954 117.924 1.00 51.44 510 VAL A C 1
ATOM 3846 O O . VAL A 1 510 ? 115.079 140.094 118.692 1.00 50.98 510 VAL A O 1
ATOM 3850 N N . LEU A 1 511 ? 114.248 140.117 116.608 1.00 54.94 511 LEU A N 1
ATOM 3851 C CA . LEU A 1 511 ? 115.522 140.520 116.029 1.00 52.61 511 LEU A CA 1
ATOM 3852 C C . LEU A 1 511 ? 115.890 141.940 116.426 1.00 53.92 511 LEU A C 1
ATOM 3853 O O . LEU A 1 511 ? 117.076 142.282 116.458 1.00 56.22 511 LEU A O 1
ATOM 3858 N N . LEU A 1 512 ? 114.897 142.784 116.716 1.00 54.20 512 LEU A N 1
ATOM 3859 C CA . LEU A 1 512 ? 115.204 144.095 117.274 1.00 54.82 512 LEU A CA 1
ATOM 3860 C C . LEU A 1 512 ? 115.716 143.973 118.705 1.00 56.87 512 LEU A C 1
ATOM 3861 O O . LEU A 1 512 ? 116.745 144.561 119.057 1.00 58.22 512 LEU A O 1
ATOM 3866 N N . ASP A 1 513 ? 115.013 143.208 119.546 1.00 54.52 513 ASP A N 1
ATOM 3867 C CA . ASP A 1 513 ? 115.498 142.916 120.890 1.00 51.98 513 ASP A CA 1
ATOM 3868 C C . ASP A 1 513 ? 114.886 141.623 121.417 1.00 50.91 513 ASP A C 1
ATOM 3869 O O . ASP A 1 513 ? 113.685 141.576 121.712 1.00 48.41 513 ASP A O 1
ATOM 3874 N N . PRO A 1 514 ? 115.681 140.561 121.571 1.00 43.91 514 PRO A N 1
ATOM 3875 C CA . PRO A 1 514 ? 115.139 139.278 122.029 1.00 40.15 514 PRO A CA 1
ATOM 3876 C C . PRO A 1 514 ? 115.022 139.140 123.536 1.00 43.85 514 PRO A C 1
ATOM 3877 O O . PRO A 1 514 ? 114.337 138.218 123.999 1.00 43.24 514 PRO A O 1
ATOM 3881 N N . SER A 1 515 ? 115.659 140.023 124.306 1.00 45.83 515 SER A N 1
ATOM 3882 C CA . SER A 1 515 ? 115.595 139.952 125.760 1.00 38.85 515 SER A CA 1
ATOM 3883 C C . SER A 1 515 ? 114.228 140.338 126.311 1.00 44.43 515 SER A C 1
ATOM 3884 O O . SER A 1 515 ? 113.996 140.169 127.512 1.00 41.70 515 SER A O 1
ATOM 3887 N N . LYS A 1 516 ? 113.327 140.853 125.474 1.00 52.78 516 LYS A N 1
ATOM 3888 C CA . LYS A 1 516 ? 111.954 141.115 125.881 1.00 50.11 516 LYS A CA 1
ATOM 3889 C C . LYS A 1 516 ? 110.993 139.982 125.544 1.00 52.76 516 LYS A C 1
ATOM 3890 O O . LYS A 1 516 ? 109.905 139.928 126.124 1.00 56.82 516 LYS A O 1
ATOM 3896 N N . HIS A 1 517 ? 111.360 139.084 124.633 1.00 49.94 517 HIS A N 1
ATOM 3897 C CA . HIS A 1 517 ? 110.481 138.011 124.174 1.00 52.17 517 HIS A CA 1
ATOM 3898 C C . HIS A 1 517 ? 111.175 136.658 124.287 1.00 56.37 517 HIS A C 1
ATOM 3899 O O . HIS A 1 517 ? 111.136 135.838 123.368 1.00 61.75 517 HIS A O 1
ATOM 3906 N N . ILE A 1 518 ? 111.817 136.403 125.429 1.00 50.19 518 ILE A N 1
ATOM 3907 C CA . ILE A 1 518 ? 112.642 135.204 125.566 1.00 51.32 518 ILE A CA 1
ATOM 3908 C C . ILE A 1 518 ? 111.780 133.948 125.559 1.00 49.95 518 ILE A C 1
ATOM 3909 O O . ILE A 1 518 ? 112.168 132.913 124.999 1.00 50.29 518 ILE A O 1
ATOM 3914 N N . GLU A 1 519 ? 110.600 134.014 126.179 1.00 62.61 519 GLU A N 1
ATOM 3915 C CA . GLU A 1 519 ? 109.704 132.863 126.179 1.00 66.85 519 GLU A CA 1
ATOM 3916 C C . GLU A 1 519 ? 109.245 132.520 124.768 1.00 67.30 519 GLU A C 1
ATOM 3917 O O . GLU A 1 519 ? 109.156 131.342 124.408 1.00 64.54 519 GLU A O 1
ATOM 3923 N N . GLU A 1 520 ? 108.948 133.536 123.955 1.00 69.18 520 GLU A N 1
ATOM 3924 C CA . GLU A 1 520 ? 108.554 133.282 122.572 1.00 66.33 520 GLU A CA 1
ATOM 3925 C C . GLU A 1 520 ? 109.712 132.713 121.763 1.00 67.38 520 GLU A C 1
ATOM 3926 O O . GLU A 1 520 ? 109.504 131.866 120.888 1.00 70.17 520 GLU A O 1
ATOM 3932 N N . VAL A 1 521 ? 110.935 133.174 122.035 1.00 52.56 521 VAL A N 1
ATOM 3933 C CA . VAL A 1 521 ? 112.108 132.630 121.354 1.00 50.33 521 VAL A CA 1
ATOM 3934 C C . VAL A 1 521 ? 112.276 131.153 121.681 1.00 57.22 521 VAL A C 1
ATOM 3935 O O . VAL A 1 521 ? 112.537 130.331 120.795 1.00 57.80 521 VAL A O 1
ATOM 3939 N N . ILE A 1 522 ? 112.127 130.792 122.957 1.00 65.29 522 ILE A N 1
ATOM 3940 C CA . ILE A 1 522 ? 112.268 129.394 123.354 1.00 64.01 522 ILE A CA 1
ATOM 3941 C C . ILE A 1 522 ? 111.139 128.550 122.773 1.00 64.97 522 ILE A C 1
ATOM 3942 O O . ILE A 1 522 ? 111.363 127.428 122.304 1.00 64.84 522 ILE A O 1
ATOM 3947 N N . TYR A 1 523 ? 109.913 129.079 122.788 1.00 72.34 523 TYR A N 1
ATOM 3948 C CA . TYR A 1 523 ? 108.745 128.294 122.404 1.00 73.49 523 TYR A CA 1
ATOM 3949 C C . TYR A 1 523 ? 108.784 127.899 120.931 1.00 74.64 523 TYR A C 1
ATOM 3950 O O . TYR A 1 523 ? 108.478 126.752 120.584 1.00 74.47 523 TYR A O 1
ATOM 3959 N N . ASP A 1 524 ? 109.157 128.823 120.054 1.00 70.68 524 ASP A N 1
ATOM 3960 C CA . ASP A 1 524 ? 109.166 128.577 118.619 1.00 68.32 524 ASP A CA 1
ATOM 3961 C C . ASP A 1 524 ? 110.578 128.244 118.162 1.00 68.40 524 ASP A C 1
ATOM 3962 O O . ASP A 1 524 ? 111.512 129.015 118.404 1.00 66.81 524 ASP A O 1
ATOM 3967 N N . GLU A 1 525 ? 110.728 127.095 117.503 1.00 64.09 525 GLU A N 1
ATOM 3968 C CA . GLU A 1 525 ? 112.035 126.718 116.980 1.00 62.65 525 GLU A CA 1
ATOM 3969 C C . GLU A 1 525 ? 112.466 127.633 115.842 1.00 60.87 525 GLU A C 1
ATOM 3970 O O . GLU A 1 525 ? 113.665 127.868 115.659 1.00 63.61 525 GLU A O 1
ATOM 3976 N N . ASP A 1 526 ? 111.507 128.159 115.077 1.00 56.83 526 ASP A N 1
ATOM 3977 C CA . ASP A 1 526 ? 111.844 129.058 113.979 1.00 54.35 526 ASP A CA 1
ATOM 3978 C C . ASP A 1 526 ? 112.472 130.347 114.490 1.00 51.30 526 ASP A C 1
ATOM 3979 O O . ASP A 1 526 ? 113.457 130.830 113.923 1.00 48.65 526 ASP A O 1
ATOM 3984 N N . LEU A 1 527 ? 111.917 130.920 115.561 1.00 51.59 527 LEU A N 1
ATOM 3985 C CA . LEU A 1 527 ? 112.488 132.139 116.126 1.00 47.34 527 LEU A CA 1
ATOM 3986 C C . LEU A 1 527 ? 113.871 131.884 116.708 1.00 48.78 527 LEU A C 1
ATOM 3987 O O . LEU A 1 527 ? 114.769 132.721 116.572 1.00 49.31 527 LEU A O 1
ATOM 3992 N N . TYR A 1 528 ? 114.059 130.734 117.358 1.00 45.29 528 TYR A N 1
ATOM 3993 C CA . TYR A 1 528 ? 115.376 130.361 117.863 1.00 43.63 528 TYR A CA 1
ATOM 3994 C C . TYR A 1 528 ? 116.390 130.273 116.728 1.00 48.73 528 TYR A C 1
ATOM 3995 O O . TYR A 1 528 ? 117.497 130.823 116.817 1.00 42.93 528 TYR A O 1
ATOM 4004 N N . ARG A 1 529 ? 116.014 129.600 115.637 1.00 52.55 529 ARG A N 1
ATOM 4005 C CA . ARG A 1 529 ? 116.917 129.458 114.499 1.00 43.92 529 ARG A CA 1
ATOM 4006 C C . ARG A 1 529 ? 117.230 130.802 113.860 1.00 44.22 529 ARG A C 1
ATOM 4007 O O . ARG A 1 529 ? 118.380 131.068 113.498 1.00 51.88 529 ARG A O 1
ATOM 4015 N N . VAL A 1 530 ? 116.216 131.652 113.690 1.00 35.88 530 VAL A N 1
ATOM 4016 C CA . VAL A 1 530 ? 116.434 132.957 113.076 1.00 35.06 530 VAL A CA 1
ATOM 4017 C C . VAL A 1 530 ? 117.331 133.818 113.956 1.00 34.80 530 VAL A C 1
ATOM 4018 O O . VAL A 1 530 ? 118.229 134.509 113.461 1.00 38.89 530 VAL A O 1
ATOM 4022 N N . LEU A 1 531 ? 117.118 133.774 115.273 1.00 30.83 531 LEU A N 1
ATOM 4023 C CA . LEU A 1 531 ? 117.957 134.534 116.191 1.00 29.63 531 LEU A CA 1
ATOM 4024 C C . LEU A 1 531 ? 119.403 134.060 116.145 1.00 33.17 531 LEU A C 1
ATOM 4025 O O . LEU A 1 531 ? 120.331 134.875 116.170 1.00 33.28 531 LEU A O 1
ATOM 4030 N N . PHE A 1 532 ? 119.621 132.747 116.077 1.00 36.38 532 PHE A N 1
ATOM 4031 C CA . PHE A 1 532 ? 120.991 132.251 116.080 1.00 31.68 532 PHE A CA 1
ATOM 4032 C C . PHE A 1 532 ? 121.650 132.292 114.706 1.00 35.44 532 PHE A C 1
ATOM 4033 O O . PHE A 1 532 ? 122.876 132.173 114.623 1.00 41.18 532 PHE A O 1
ATOM 4041 N N . ASP A 1 533 ? 120.876 132.465 113.636 1.00 34.52 533 ASP A N 1
ATOM 4042 C CA . ASP A 1 533 ? 121.446 132.617 112.304 1.00 29.01 533 ASP A CA 1
ATOM 4043 C C . ASP A 1 533 ? 121.748 134.070 111.969 1.00 28.38 533 ASP A C 1
ATOM 4044 O O . ASP A 1 533 ? 122.794 134.362 111.381 1.00 37.09 533 ASP A O 1
ATOM 4049 N N . LEU A 1 534 ? 120.855 134.987 112.332 1.00 21.16 534 LEU A N 1
ATOM 4050 C CA . LEU A 1 534 ? 120.982 136.385 111.948 1.00 24.90 534 LEU A CA 1
ATOM 4051 C C . LEU A 1 534 ? 121.625 137.248 113.022 1.00 27.59 534 LEU A C 1
ATOM 4052 O O . LEU A 1 534 ? 122.419 138.135 112.696 1.00 32.70 534 LEU A O 1
ATOM 4057 N N . ARG A 1 535 ? 121.318 137.007 114.294 1.00 31.65 535 ARG A N 1
ATOM 4058 C CA . ARG A 1 535 ? 121.803 137.845 115.391 1.00 33.19 535 ARG A CA 1
ATOM 4059 C C . ARG A 1 535 ? 122.448 137.000 116.486 1.00 36.68 535 ARG A C 1
ATOM 4060 O O . ARG A 1 535 ? 121.965 136.962 117.621 1.00 40.32 535 ARG A O 1
ATOM 4068 N N . PRO A 1 536 ? 123.554 136.319 116.190 1.00 27.42 536 PRO A N 1
ATOM 4069 C CA . PRO A 1 536 ? 124.199 135.501 117.216 1.00 28.18 536 PRO A CA 1
ATOM 4070 C C . PRO A 1 536 ? 125.228 136.292 118.005 1.00 23.96 536 PRO A C 1
ATOM 4071 O O . PRO A 1 536 ? 125.857 137.227 117.508 1.00 28.71 536 PRO A O 1
ATOM 4075 N N . TYR A 1 537 ? 125.390 135.911 119.268 1.00 18.46 537 TYR A N 1
ATOM 4076 C CA . TYR A 1 537 ? 126.398 136.552 120.099 1.00 16.08 537 TYR A CA 1
ATOM 4077 C C . TYR A 1 537 ? 127.765 136.001 119.732 1.00 18.38 537 TYR A C 1
ATOM 4078 O O . TYR A 1 537 ? 128.025 134.806 119.897 1.00 32.17 537 TYR A O 1
ATOM 4087 N N . ASN A 1 538 ? 128.638 136.864 119.232 1.00 13.52 538 ASN A N 1
ATOM 4088 C CA . ASN A 1 538 ? 130.010 136.490 118.933 1.00 9.96 538 ASN A CA 1
ATOM 4089 C C . ASN A 1 538 ? 130.925 137.258 119.874 1.00 14.49 538 ASN A C 1
ATOM 4090 O O . ASN A 1 538 ? 130.945 138.493 119.856 1.00 27.19 538 ASN A O 1
ATOM 4095 N N . HIS A 1 539 ? 131.651 136.527 120.712 1.00 9.63 539 HIS A N 1
ATOM 4096 C CA . HIS A 1 539 ? 132.644 137.129 121.586 1.00 5.96 539 HIS A CA 1
ATOM 4097 C C . HIS A 1 539 ? 133.876 137.472 120.764 1.00 14.99 539 HIS A C 1
ATOM 4098 O O . HIS A 1 539 ? 134.324 136.667 119.942 1.00 20.12 539 HIS A O 1
ATOM 4105 N N . TRP A 1 540 ? 134.418 138.665 120.971 1.00 13.99 540 TRP A N 1
ATOM 4106 C CA . TRP A 1 540 ? 135.518 139.155 120.158 1.00 10.93 540 TRP A CA 1
ATOM 4107 C C . TRP A 1 540 ? 136.735 139.451 121.016 1.00 17.90 540 TRP A C 1
ATOM 4108 O O . TRP A 1 540 ? 136.618 139.927 122.149 1.00 28.09 540 TRP A O 1
ATOM 4119 N N . LYS A 1 541 ? 137.900 139.153 120.459 1.00 14.16 541 LYS A N 1
ATOM 4120 C CA . LYS A 1 541 ? 139.181 139.396 121.099 1.00 25.70 541 LYS A CA 1
ATOM 4121 C C . LYS A 1 541 ? 139.789 140.657 120.503 1.00 28.86 541 LYS A C 1
ATOM 4122 O O . LYS A 1 541 ? 139.929 140.762 119.280 1.00 37.87 541 LYS A O 1
ATOM 4128 N N . LYS A 1 542 ? 140.131 141.617 121.357 1.00 32.12 542 LYS A N 1
ATOM 4129 C CA . LYS A 1 542 ? 140.801 142.832 120.895 1.00 37.82 542 LYS A CA 1
ATOM 4130 C C . LYS A 1 542 ? 142.280 142.514 120.739 1.00 40.42 542 LYS A C 1
ATOM 4131 O O . LYS A 1 542 ? 143.074 142.651 121.670 1.00 44.31 542 LYS A O 1
ATOM 4137 N N . VAL A 1 543 ? 142.653 142.086 119.540 1.00 30.46 543 VAL A N 1
ATOM 4138 C CA . VAL A 1 543 ? 143.996 141.601 119.273 1.00 28.72 543 VAL A CA 1
ATOM 4139 C C . VAL A 1 543 ? 144.740 142.600 118.404 1.00 32.39 543 VAL A C 1
ATOM 4140 O O . VAL A 1 543 ? 144.153 143.402 117.672 1.00 35.36 543 VAL A O 1
ATOM 4144 N N . THR A 1 544 ? 146.064 142.529 118.483 1.00 43.30 544 THR A N 1
ATOM 4145 C CA . THR A 1 544 ? 146.954 143.332 117.663 1.00 43.32 544 THR A CA 1
ATOM 4146 C C . THR A 1 544 ? 148.122 142.443 117.248 1.00 44.87 544 THR A C 1
ATOM 4147 O O . THR A 1 544 ? 148.072 141.218 117.388 1.00 42.85 544 THR A O 1
ATOM 4151 N N . GLU A 1 545 ? 149.180 143.067 116.725 1.00 50.15 545 GLU A N 1
ATOM 4152 C CA . GLU A 1 545 ? 150.310 142.308 116.197 1.00 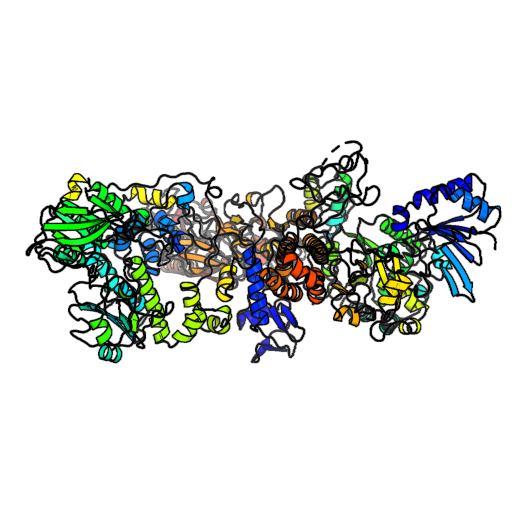44.52 545 GLU A CA 1
ATOM 4153 C C . GLU A 1 545 ? 151.036 141.531 117.287 1.00 45.91 545 GLU A C 1
ATOM 4154 O O . GLU A 1 545 ? 151.674 140.513 117.001 1.00 46.36 545 GLU A O 1
ATOM 4160 N N . LYS A 1 546 ? 150.952 141.991 118.537 1.00 47.00 546 LYS A N 1
ATOM 4161 C CA . LYS A 1 546 ? 151.734 141.394 119.612 1.00 49.48 546 LYS A CA 1
ATOM 4162 C C . LYS A 1 546 ? 151.186 140.049 120.064 1.00 52.02 546 LYS A C 1
ATOM 4163 O O . LYS A 1 546 ? 151.891 139.307 120.755 1.00 54.61 546 LYS A O 1
ATOM 4169 N N . ASP A 1 547 ? 149.953 139.717 119.700 1.00 47.50 547 ASP A N 1
ATOM 4170 C CA . ASP A 1 547 ? 149.329 138.488 120.163 1.00 45.69 547 ASP A CA 1
ATOM 4171 C C . ASP A 1 547 ? 149.639 137.286 119.282 1.00 47.60 547 ASP A C 1
ATOM 4172 O O . ASP A 1 547 ? 149.285 136.162 119.653 1.00 49.16 547 ASP A O 1
ATOM 4177 N N . TYR A 1 548 ? 150.295 137.484 118.144 1.00 41.10 548 TYR A N 1
ATOM 4178 C CA . TYR A 1 548 ? 150.622 136.399 117.228 1.00 33.18 548 TYR A CA 1
ATOM 4179 C C . TYR A 1 548 ? 152.105 136.408 116.886 1.00 44.93 548 TYR A C 1
ATOM 4180 O O . TYR A 1 548 ? 152.503 136.142 115.750 1.00 46.70 548 TYR A O 1
ATOM 4189 N N . GLU A 1 549 ? 152.947 136.707 117.875 1.00 59.10 549 GLU A N 1
ATOM 4190 C CA . GLU A 1 549 ? 154.391 136.683 117.690 1.00 54.05 549 GLU A CA 1
ATOM 4191 C C . GLU A 1 549 ? 154.977 135.282 117.786 1.00 52.74 549 GLU A C 1
ATOM 4192 O O . GLU A 1 549 ? 156.152 135.097 117.457 1.00 56.75 549 GLU A O 1
ATOM 4198 N N . HIS A 1 550 ? 154.197 134.302 118.236 1.00 58.01 550 HIS A N 1
ATOM 4199 C CA . HIS A 1 550 ? 154.698 132.958 118.471 1.00 59.70 550 HIS A CA 1
ATOM 4200 C C . HIS A 1 550 ? 154.469 132.010 117.304 1.00 60.20 550 HIS A C 1
ATOM 4201 O O . HIS A 1 550 ? 155.091 130.944 117.265 1.00 59.85 550 HIS A O 1
ATOM 4208 N N . VAL A 1 551 ? 153.604 132.359 116.364 1.00 57.34 551 VAL A N 1
ATOM 4209 C CA . VAL A 1 551 ? 153.303 131.466 115.253 1.00 56.76 551 VAL A CA 1
ATOM 4210 C C . VAL A 1 551 ? 154.440 131.511 114.242 1.00 53.41 551 VAL A C 1
ATOM 4211 O O . VAL A 1 551 ? 155.185 132.492 114.148 1.00 55.50 551 VAL A O 1
ATOM 4215 N N . GLU A 1 552 ? 154.580 130.430 113.483 1.00 46.67 552 GLU A N 1
ATOM 4216 C CA . GLU A 1 552 ? 155.626 130.338 112.477 1.00 46.99 552 GLU A CA 1
ATOM 4217 C C . GLU A 1 552 ? 155.158 130.994 111.185 1.00 53.00 552 GLU A C 1
ATOM 4218 O O . GLU A 1 552 ? 154.066 130.701 110.690 1.00 54.22 552 GLU A O 1
ATOM 4224 N N . ARG A 1 553 ? 155.981 131.890 110.649 1.00 45.39 553 ARG A N 1
ATOM 4225 C CA . ARG A 1 553 ? 155.639 132.579 109.413 1.00 39.34 553 ARG A CA 1
ATOM 4226 C C . ARG A 1 553 ? 155.640 131.598 108.248 1.00 40.69 553 ARG A C 1
ATOM 4227 O O . ARG A 1 553 ? 156.599 130.845 108.056 1.00 46.52 553 ARG A O 1
ATOM 4235 N N . LYS A 1 554 ? 154.561 131.606 107.469 1.00 36.68 554 LYS A N 1
ATOM 4236 C CA . LYS A 1 554 ? 154.438 130.750 106.301 1.00 37.11 554 LYS A CA 1
ATOM 4237 C C . LYS A 1 554 ? 154.047 131.609 105.105 1.00 37.83 554 LYS A C 1
ATOM 4238 O O . LYS A 1 554 ? 153.085 132.391 105.195 1.00 40.57 554 LYS A O 1
ATOM 4244 N N . PRO A 1 555 ? 154.756 131.507 103.983 1.00 31.32 555 PRO A N 1
ATOM 4245 C CA . PRO A 1 555 ? 154.444 132.362 102.834 1.00 28.03 555 PRO A CA 1
ATOM 4246 C C . PRO A 1 555 ? 153.106 132.016 102.201 1.00 27.79 555 PRO A C 1
ATOM 4247 O O . PRO A 1 555 ? 152.673 130.861 102.186 1.00 31.66 555 PRO A O 1
ATOM 4251 N N . ARG A 1 556 ? 152.449 133.043 101.668 1.00 22.50 556 ARG A N 1
ATOM 4252 C CA . ARG A 1 556 ? 151.202 132.845 100.947 1.00 22.84 556 ARG A CA 1
ATOM 4253 C C . ARG A 1 556 ? 151.492 132.434 99.511 1.00 29.11 556 ARG A C 1
ATOM 4254 O O . ARG A 1 556 ? 152.352 133.014 98.844 1.00 35.29 556 ARG A O 1
ATOM 4262 N N . VAL A 1 557 ? 150.768 131.419 99.040 1.00 33.93 557 VAL A N 1
ATOM 4263 C CA . VAL A 1 557 ? 151.029 130.867 97.718 1.00 31.63 557 VAL A CA 1
ATOM 4264 C C . VAL A 1 557 ? 150.583 131.857 96.650 1.00 34.38 557 VAL A C 1
ATOM 4265 O O . VAL A 1 557 ? 149.564 132.547 96.795 1.00 41.84 557 VAL A O 1
ATOM 4269 N N . LYS A 1 558 ? 151.367 131.959 95.583 1.00 33.45 558 LYS A N 1
ATOM 4270 C CA . LYS A 1 558 ? 151.081 132.861 94.479 1.00 33.71 558 LYS A CA 1
ATOM 4271 C C . LYS A 1 558 ? 150.672 132.058 93.254 1.00 38.21 558 LYS A C 1
ATOM 4272 O O . LYS A 1 558 ? 151.343 131.087 92.888 1.00 36.53 558 LYS A O 1
ATOM 4278 N N . VAL A 1 559 ? 149.570 132.459 92.632 1.00 47.14 559 VAL A N 1
ATOM 4279 C CA . VAL A 1 559 ? 149.099 131.864 91.389 1.00 44.77 559 VAL A CA 1
ATOM 4280 C C . VAL A 1 559 ? 149.542 132.759 90.242 1.00 45.31 559 VAL A C 1
ATOM 4281 O O . VAL A 1 559 ? 149.383 133.984 90.302 1.00 45.43 559 VAL A O 1
ATOM 4285 N N . LYS A 1 560 ? 150.110 132.154 89.204 1.00 53.03 560 LYS A N 1
ATOM 4286 C CA . LYS A 1 560 ? 150.687 132.911 88.102 1.00 54.19 560 LYS A CA 1
ATOM 4287 C C . LYS A 1 560 ? 149.588 133.369 87.153 1.00 53.85 560 LYS A C 1
ATOM 4288 O O . LYS A 1 560 ? 148.848 132.546 86.608 1.00 53.50 560 LYS A O 1
ATOM 4294 N N . LEU A 1 561 ? 149.490 134.677 86.950 1.00 58.84 561 LEU A N 1
ATOM 4295 C CA . LEU A 1 561 ? 148.531 135.217 86.004 1.00 56.93 561 LEU A CA 1
ATOM 4296 C C . LEU A 1 561 ? 149.050 135.065 84.579 1.00 55.68 561 LEU A C 1
ATOM 4297 O O . LEU A 1 561 ? 150.228 134.790 84.343 1.00 57.53 561 LEU A O 1
ATOM 4302 N N . LEU A 1 562 ? 148.146 135.241 83.621 1.00 58.31 562 LEU A N 1
ATOM 4303 C CA . LEU A 1 562 ? 148.565 135.368 82.234 1.00 61.23 562 LEU A CA 1
ATOM 4304 C C . LEU A 1 562 ? 149.379 136.645 82.065 1.00 63.62 562 LEU A C 1
ATOM 4305 O O . LEU A 1 562 ? 149.177 137.631 82.779 1.00 64.14 562 LEU A O 1
ATOM 4310 N N . ASP A 1 563 ? 150.321 136.612 81.129 1.00 71.29 563 ASP A N 1
ATOM 4311 C CA . ASP A 1 563 ? 151.234 137.734 80.953 1.00 70.65 563 ASP A CA 1
ATOM 4312 C C . ASP A 1 563 ? 150.455 138.989 80.572 1.00 70.07 563 ASP A C 1
ATOM 4313 O O . ASP A 1 563 ? 149.567 138.927 79.719 1.00 70.16 563 ASP A O 1
ATOM 4318 N N . PRO A 1 564 ? 150.755 140.137 81.189 1.00 69.69 564 PRO A N 1
ATOM 4319 C CA . PRO A 1 564 ? 149.976 141.354 80.895 1.00 72.56 564 PRO A CA 1
ATOM 4320 C C . PRO A 1 564 ? 149.969 141.743 79.428 1.00 73.26 564 PRO A C 1
ATOM 4321 O O . PRO A 1 564 ? 148.923 142.151 78.901 1.00 76.62 564 PRO A O 1
ATOM 4325 N N . GLU A 1 565 ? 151.109 141.611 78.747 1.00 72.34 565 GLU A N 1
ATOM 4326 C CA . GLU A 1 565 ? 151.179 141.994 77.341 1.00 72.32 565 GLU A CA 1
ATOM 4327 C C . GLU A 1 565 ? 150.297 141.104 76.478 1.00 72.60 565 GLU A C 1
ATOM 4328 O O . GLU A 1 565 ? 149.632 141.588 75.556 1.00 71.18 565 GLU A O 1
ATOM 4334 N N . ILE A 1 566 ? 150.280 139.799 76.755 1.00 71.96 566 ILE A N 1
ATOM 4335 C CA . ILE A 1 566 ? 149.350 138.920 76.058 1.00 72.75 566 ILE A CA 1
ATOM 4336 C C . ILE A 1 566 ? 147.951 139.013 76.655 1.00 73.68 566 ILE A C 1
ATOM 4337 O O . ILE A 1 566 ? 146.975 138.640 75.996 1.00 71.90 566 ILE A O 1
ATOM 4342 N N . ARG A 1 567 ? 147.826 139.524 77.882 1.00 67.66 567 ARG A N 1
ATOM 4343 C CA . ARG A 1 567 ? 146.519 139.655 78.515 1.00 63.14 567 ARG A CA 1
ATOM 4344 C C . ARG A 1 567 ? 145.699 140.778 77.898 1.00 64.96 567 ARG A C 1
ATOM 4345 O O . ARG A 1 567 ? 144.472 140.668 77.802 1.00 69.30 567 ARG A O 1
ATOM 4353 N N . LYS A 1 568 ? 146.348 141.862 77.479 1.00 66.03 568 LYS A N 1
ATOM 4354 C CA . LYS A 1 568 ? 145.630 143.035 76.996 1.00 62.76 568 LYS A CA 1
ATOM 4355 C C . LYS A 1 568 ? 145.158 142.907 75.546 1.00 64.04 568 LYS A C 1
ATOM 4356 O O . LYS A 1 568 ? 144.830 143.926 74.928 1.00 60.98 568 LYS A O 1
ATOM 4362 N N . SER A 1 569 ? 145.114 141.696 74.984 1.00 70.11 569 SER A N 1
ATOM 4363 C CA . SER A 1 569 ? 144.674 141.534 73.603 1.00 69.49 569 SER A CA 1
ATOM 4364 C C . SER A 1 569 ? 143.798 140.302 73.396 1.00 67.50 569 SER A C 1
ATOM 4365 O O . SER A 1 569 ? 143.625 139.867 72.252 1.00 67.62 569 SER A O 1
ATOM 4368 N N . ASN A 1 570 ? 143.247 139.724 74.460 1.00 60.20 570 ASN A N 1
ATOM 4369 C CA . ASN A 1 570 ? 142.404 138.546 74.332 1.00 61.12 570 ASN A CA 1
ATOM 4370 C C . ASN A 1 570 ? 141.421 138.496 75.489 1.00 61.30 570 ASN A C 1
ATOM 4371 O O . ASN A 1 570 ? 141.702 138.989 76.584 1.00 61.59 570 ASN A O 1
ATOM 4376 N N . PHE A 1 571 ? 140.264 137.895 75.235 1.00 53.23 571 PHE A N 1
ATOM 4377 C CA . PHE A 1 571 ? 139.255 137.683 76.271 1.00 51.74 571 PHE A CA 1
ATOM 4378 C C . PHE A 1 571 ? 139.404 136.311 76.922 1.00 54.87 571 PHE A C 1
ATOM 4379 O O . PHE A 1 571 ? 138.453 135.536 77.004 1.00 54.94 571 PHE A O 1
ATOM 4387 N N . LYS A 1 572 ? 140.606 136.002 77.396 1.00 50.67 572 LYS A N 1
ATOM 4388 C CA . LYS A 1 572 ? 140.886 134.735 78.051 1.00 46.25 572 LYS A CA 1
ATOM 4389 C C . LYS A 1 572 ? 141.200 134.960 79.524 1.00 48.64 572 LYS A C 1
ATOM 4390 O O . LYS A 1 572 ? 141.588 136.055 79.940 1.00 51.63 572 LYS A O 1
ATOM 4396 N N . GLU A 1 573 ? 141.029 133.896 80.306 1.00 48.27 573 GLU A N 1
ATOM 4397 C CA . GLU A 1 573 ? 140.986 134.007 81.760 1.00 47.55 573 GLU A CA 1
ATOM 4398 C C . GLU A 1 573 ? 142.342 134.422 82.314 1.00 45.67 573 GLU A C 1
ATOM 4399 O O . GLU A 1 573 ? 143.356 133.765 82.062 1.00 49.06 573 GLU A O 1
ATOM 4405 N N . VAL A 1 574 ? 142.350 135.512 83.080 1.00 36.85 574 VAL A N 1
ATOM 4406 C CA . VAL A 1 574 ? 143.598 136.076 83.584 1.00 36.09 574 VAL A CA 1
ATOM 4407 C C . VAL A 1 574 ? 144.203 135.180 84.658 1.00 39.71 574 VAL A C 1
ATOM 4408 O O . VAL A 1 574 ? 145.409 134.906 84.653 1.00 44.69 574 VAL A O 1
ATOM 4412 N N . GLU A 1 575 ? 143.381 134.713 85.591 1.00 46.75 575 GLU A N 1
ATOM 4413 C CA . GLU A 1 575 ? 143.861 133.992 86.758 1.00 44.71 575 GLU A CA 1
ATOM 4414 C C . GLU A 1 575 ? 143.411 132.541 86.716 1.00 44.82 575 GLU A C 1
ATOM 4415 O O . GLU A 1 575 ? 142.209 132.275 86.586 1.00 50.55 575 GLU A O 1
ATOM 4421 N N . PRO A 1 576 ? 144.330 131.587 86.808 1.00 33.59 576 PRO A N 1
ATOM 4422 C CA . PRO A 1 576 ? 143.957 130.173 86.802 1.00 28.33 576 PRO A CA 1
ATOM 4423 C C . PRO A 1 576 ? 143.769 129.615 88.210 1.00 36.00 576 PRO A C 1
ATOM 4424 O O . PRO A 1 576 ? 144.072 130.259 89.215 1.00 34.49 576 PRO A O 1
ATOM 4428 N N . THR A 1 577 ? 143.256 128.389 88.257 1.00 43.49 577 THR A N 1
ATOM 4429 C CA . THR A 1 577 ? 143.069 127.685 89.517 1.00 41.98 577 THR A CA 1
ATOM 4430 C C . THR A 1 577 ? 144.404 127.149 90.020 1.00 37.04 577 THR A C 1
ATOM 4431 O O . THR A 1 577 ? 145.212 126.630 89.246 1.00 31.05 577 THR A O 1
ATOM 4435 N N . MET A 1 578 ? 144.632 127.282 91.325 1.00 44.37 578 MET A N 1
ATOM 4436 C CA . MET A 1 578 ? 145.912 126.930 91.917 1.00 41.45 578 MET A CA 1
ATOM 4437 C C . MET A 1 578 ? 146.162 125.426 91.833 1.00 45.21 578 MET A C 1
ATOM 4438 O O . MET A 1 578 ? 145.240 124.618 91.696 1.00 47.37 578 MET A O 1
ATOM 4443 N N . ASP A 1 579 ? 147.439 125.060 91.908 1.00 47.48 579 ASP A N 1
ATOM 4444 C CA . ASP A 1 579 ? 147.838 123.667 91.785 1.00 45.75 579 ASP A CA 1
ATOM 4445 C C . ASP A 1 579 ? 147.378 122.856 92.991 1.00 47.23 579 ASP A C 1
ATOM 4446 O O . ASP A 1 579 ? 147.259 123.369 94.105 1.00 47.18 579 ASP A O 1
ATOM 4451 N N . GLU A 1 580 ? 147.125 121.566 92.755 1.00 49.66 580 GLU A N 1
ATOM 4452 C CA . GLU A 1 580 ? 146.689 120.677 93.826 1.00 41.73 580 GLU A CA 1
ATOM 4453 C C . GLU A 1 580 ? 147.770 120.458 94.876 1.00 47.69 580 GLU A C 1
ATOM 4454 O O . GLU A 1 580 ? 147.449 120.118 96.020 1.00 50.44 580 GLU A O 1
ATOM 4460 N N . GLU A 1 581 ? 149.040 120.655 94.519 1.00 54.25 581 GLU A N 1
ATOM 4461 C CA . GLU A 1 581 ? 150.122 120.438 95.472 1.00 54.16 581 GLU A CA 1
ATOM 4462 C C . GLU A 1 581 ? 150.189 121.536 96.527 1.00 53.97 581 GLU A C 1
ATOM 4463 O O . GLU A 1 581 ? 150.531 121.260 97.681 1.00 53.88 581 GLU A O 1
ATOM 4469 N N . THR A 1 582 ? 149.874 122.775 96.159 1.00 43.56 582 THR A N 1
ATOM 4470 C CA . THR A 1 582 ? 149.957 123.899 97.083 1.00 44.33 582 THR A CA 1
ATOM 4471 C C . THR A 1 582 ? 148.677 124.114 97.881 1.00 47.36 582 THR A C 1
ATOM 4472 O O . THR A 1 582 ? 148.658 124.964 98.779 1.00 47.39 582 THR A O 1
ATOM 4476 N N . VAL A 1 583 ? 147.624 123.348 97.589 1.00 35.96 583 VAL A N 1
ATOM 4477 C CA . VAL A 1 583 ? 146.348 123.516 98.279 1.00 30.04 583 VAL A CA 1
ATOM 4478 C C . VAL A 1 583 ? 146.485 123.179 99.759 1.00 38.00 583 VAL A C 1
ATOM 4479 O O . VAL A 1 583 ? 146.044 123.938 100.629 1.00 40.50 583 VAL A O 1
ATOM 4483 N N . LEU A 1 584 ? 147.098 122.032 100.067 1.00 36.68 584 LEU A N 1
ATOM 4484 C CA . LEU A 1 584 ? 147.264 121.635 101.462 1.00 28.87 584 LEU A CA 1
ATOM 4485 C C . LEU A 1 584 ? 148.190 122.589 102.205 1.00 25.80 584 LEU A C 1
ATOM 4486 O O . LEU A 1 584 ? 147.929 122.942 103.362 1.00 32.49 584 LEU A O 1
ATOM 4491 N N . THR A 1 585 ? 149.272 123.020 101.553 1.00 27.96 585 THR A N 1
ATOM 4492 C CA . THR A 1 585 ? 150.200 123.953 102.182 1.00 31.98 585 THR A CA 1
ATOM 4493 C C . THR A 1 585 ? 149.516 125.272 102.516 1.00 32.91 585 THR A C 1
ATOM 4494 O O . THR A 1 585 ? 149.723 125.828 103.601 1.00 26.85 585 THR A O 1
ATOM 4498 N N . GLU A 1 586 ? 148.688 125.785 101.604 1.00 33.47 586 GLU A N 1
ATOM 4499 C CA . GLU A 1 586 ? 148.001 127.042 101.881 1.00 26.53 586 GLU A CA 1
ATOM 4500 C C . GLU A 1 586 ? 146.909 126.863 102.929 1.00 29.29 586 GLU A C 1
ATOM 4501 O O . GLU A 1 586 ? 146.693 127.750 103.761 1.00 33.61 586 GLU A O 1
ATOM 4507 N N . ALA A 1 587 ? 146.213 125.728 102.915 1.00 28.59 587 ALA A N 1
ATOM 4508 C CA . ALA A 1 587 ? 145.154 125.506 103.890 1.00 22.48 587 ALA A CA 1
ATOM 4509 C C . ALA A 1 587 ? 145.678 125.138 105.272 1.00 25.26 587 ALA A C 1
ATOM 4510 O O . ALA A 1 587 ? 144.897 125.134 106.228 1.00 22.83 587 ALA A O 1
ATOM 4512 N N . GLN A 1 588 ? 146.965 124.827 105.405 1.00 23.74 588 GLN A N 1
ATOM 4513 C CA . GLN A 1 588 ? 147.543 124.518 106.705 1.00 18.59 588 GLN A CA 1
ATOM 4514 C C . GLN A 1 588 ? 148.193 125.725 107.373 1.00 23.47 588 GLN A C 1
ATOM 4515 O O . GLN A 1 588 ? 148.808 125.576 108.432 1.00 31.78 588 GLN A O 1
ATOM 4521 N N . ARG A 1 589 ? 148.073 126.910 106.783 1.00 22.21 589 ARG A N 1
ATOM 4522 C CA . ARG A 1 589 ? 148.512 128.141 107.424 1.00 14.94 589 ARG A CA 1
ATOM 4523 C C . ARG A 1 589 ? 147.449 128.737 108.336 1.00 29.32 589 ARG A C 1
ATOM 4524 O O . ARG A 1 589 ? 147.700 129.773 108.959 1.00 31.89 589 ARG A O 1
ATOM 4532 N N . CYS A 1 590 ? 146.274 128.119 108.419 1.00 26.94 590 CYS A N 1
ATOM 4533 C CA . CYS A 1 590 ? 145.202 128.642 109.253 1.00 12.13 590 CYS A CA 1
ATOM 4534 C C . CYS A 1 590 ? 145.557 128.496 110.727 1.00 17.73 590 CYS A C 1
ATOM 4535 O O . CYS A 1 590 ? 146.104 127.477 111.155 1.00 17.50 590 CYS A O 1
ATOM 4538 N N . MET A 1 591 ? 145.246 129.528 111.503 1.00 25.75 591 MET A N 1
ATOM 4539 C CA . MET A 1 591 ? 145.573 129.557 112.919 1.00 22.88 591 MET A CA 1
ATOM 4540 C C . MET A 1 591 ? 144.425 129.104 113.812 1.00 24.22 591 MET A C 1
ATOM 4541 O O . MET A 1 591 ? 144.609 129.027 115.030 1.00 30.04 591 MET A O 1
ATOM 4546 N N . SER A 1 592 ? 143.262 128.798 113.238 1.00 10.55 592 SER A N 1
ATOM 4547 C CA . SER A 1 592 ? 142.096 128.300 113.972 1.00 6.00 592 SER A CA 1
ATOM 4548 C C . SER A 1 592 ? 141.713 129.246 115.113 1.00 15.49 592 SER A C 1
ATOM 4549 O O . SER A 1 592 ? 141.781 128.912 116.295 1.00 25.48 592 SER A O 1
ATOM 4552 N N . CYS A 1 593 ? 141.309 130.456 114.726 1.00 20.24 593 CYS A N 1
ATOM 4553 C CA . CYS A 1 593 ? 141.002 131.486 115.710 1.00 18.02 593 CYS A CA 1
ATOM 4554 C C . CYS A 1 593 ? 139.672 131.234 116.407 1.00 17.35 593 CYS A C 1
ATOM 4555 O O . CYS A 1 593 ? 139.503 131.617 117.570 1.00 28.43 593 CYS A O 1
ATOM 4558 N N . GLY A 1 594 ? 138.721 130.605 115.723 1.00 11.31 594 GLY A N 1
ATOM 4559 C CA . GLY A 1 594 ? 137.427 130.355 116.324 1.00 12.43 594 GLY A CA 1
ATOM 4560 C C . GLY A 1 594 ? 137.504 129.366 117.470 1.00 20.63 594 GLY A C 1
ATOM 4561 O O . GLY A 1 594 ? 138.366 128.489 117.517 1.00 36.94 594 GLY A O 1
ATOM 4562 N N . CYS A 1 595 ? 136.582 129.522 118.415 1.00 21.29 595 CYS A N 1
ATOM 4563 C CA . CYS A 1 595 ? 136.535 128.649 119.578 1.00 16.91 595 CYS A CA 1
ATOM 4564 C C . CYS A 1 595 ? 136.169 127.233 119.156 1.00 20.79 595 CYS A C 1
ATOM 4565 O O . CYS A 1 595 ? 135.274 127.025 118.335 1.00 28.32 595 CYS A O 1
ATOM 4568 N N . MET A 1 596 ? 136.875 126.253 119.721 1.00 21.53 596 MET A N 1
ATOM 4569 C CA . MET A 1 596 ? 136.621 124.860 119.375 1.00 19.83 596 MET A CA 1
ATOM 4570 C C . MET A 1 596 ? 135.273 124.374 119.884 1.00 21.14 596 MET A C 1
ATOM 4571 O O . MET A 1 596 ? 134.754 123.376 119.373 1.00 31.10 596 MET A O 1
ATOM 4576 N N . GLU A 1 597 ? 134.697 125.054 120.871 1.00 22.33 597 GLU A N 1
ATOM 4577 C CA . GLU A 1 597 ? 133.397 124.706 121.421 1.00 21.73 597 GLU A CA 1
ATOM 4578 C C . GLU A 1 597 ? 132.339 125.745 121.072 1.00 23.32 597 GLU A C 1
ATOM 4579 O O . GLU A 1 597 ? 131.421 125.987 121.854 1.00 38.76 597 GLU A O 1
ATOM 4585 N N . VAL A 1 598 ? 132.457 126.364 119.896 1.00 19.94 598 VAL A N 1
ATOM 4586 C CA . VAL A 1 598 ? 131.516 127.409 119.508 1.00 19.61 598 VAL A CA 1
ATOM 4587 C C . VAL A 1 598 ? 130.112 126.840 119.328 1.00 24.39 598 VAL A C 1
ATOM 4588 O O . VAL A 1 598 ? 129.119 127.516 119.623 1.00 29.44 598 VAL A O 1
ATOM 4592 N N . PHE A 1 599 ? 129.996 125.596 118.877 1.00 21.30 599 PHE A N 1
ATOM 4593 C CA . PHE A 1 599 ? 128.688 124.991 118.674 1.00 21.64 599 PHE A CA 1
ATOM 4594 C C . PHE A 1 599 ? 128.110 124.369 119.938 1.00 26.68 599 PHE A C 1
ATOM 4595 O O . PHE A 1 599 ? 126.946 123.957 119.928 1.00 31.18 599 PHE A O 1
ATOM 4603 N N . ARG A 1 600 ? 128.879 124.305 121.025 1.00 27.29 600 ARG A N 1
ATOM 4604 C CA . ARG A 1 600 ? 128.401 123.729 122.271 1.00 16.79 600 ARG A CA 1
ATOM 4605 C C . ARG A 1 600 ? 128.524 124.649 123.476 1.00 18.24 600 ARG A C 1
ATOM 4606 O O . ARG A 1 600 ? 128.007 124.299 124.543 1.00 27.90 600 ARG A O 1
ATOM 4614 N N . CYS A 1 601 ? 129.187 125.797 123.350 1.00 18.64 601 CYS A N 1
ATOM 4615 C CA . CYS A 1 601 ? 129.366 126.686 124.491 1.00 16.01 601 CYS A CA 1
ATOM 4616 C C . CYS A 1 601 ? 128.027 127.260 124.932 1.00 21.44 601 CYS A C 1
ATOM 4617 O O . CYS A 1 601 ? 127.281 127.818 124.123 1.00 28.56 601 CYS A O 1
ATOM 4620 N N . LYS A 1 602 ? 127.723 127.119 126.221 1.00 22.46 602 LYS A N 1
ATOM 4621 C CA . LYS A 1 602 ? 126.450 127.585 126.749 1.00 12.16 602 LYS A CA 1
ATOM 4622 C C . LYS A 1 602 ? 126.470 129.062 127.109 1.00 19.56 602 LYS A C 1
ATOM 4623 O O . LYS A 1 602 ? 125.405 129.689 127.152 1.00 34.70 602 LYS A O 1
ATOM 4629 N N . LEU A 1 603 ? 127.653 129.627 127.360 1.00 14.05 603 LEU A N 1
ATOM 4630 C CA . LEU A 1 603 ? 127.761 131.070 127.534 1.00 11.88 603 LEU A CA 1
ATOM 4631 C C . LEU A 1 603 ? 127.290 131.799 126.285 1.00 20.32 603 LEU A C 1
ATOM 4632 O O . LEU A 1 603 ? 126.558 132.790 126.374 1.00 23.54 603 LEU A O 1
ATOM 4637 N N . ARG A 1 604 ? 127.698 131.314 125.112 1.00 19.52 604 ARG A N 1
ATOM 4638 C CA . ARG A 1 604 ? 127.290 131.935 123.858 1.00 10.48 604 ARG A CA 1
ATOM 4639 C C . ARG A 1 604 ? 125.783 131.843 123.662 1.00 12.76 604 ARG A C 1
ATOM 4640 O O . ARG A 1 604 ? 125.140 132.815 123.249 1.00 27.21 604 ARG A O 1
ATOM 4648 N N . GLU A 1 605 ? 125.202 130.682 123.966 1.00 14.62 605 GLU A N 1
ATOM 4649 C CA . GLU A 1 605 ? 123.762 130.500 123.826 1.00 20.01 605 GLU A CA 1
ATOM 4650 C C . GLU A 1 605 ? 122.997 131.440 124.750 1.00 19.59 605 GLU A C 1
ATOM 4651 O O . GLU A 1 605 ? 122.027 132.089 124.337 1.00 26.79 605 GLU A O 1
ATOM 4657 N N . TYR A 1 606 ? 123.440 131.540 126.005 1.00 23.07 606 TYR A N 1
ATOM 4658 C CA . TYR A 1 606 ? 122.749 132.388 126.969 1.00 14.92 606 TYR A CA 1
ATOM 4659 C C . TYR A 1 606 ? 122.913 133.864 126.627 1.00 16.39 606 TYR A C 1
ATOM 4660 O O . TYR A 1 606 ? 121.987 134.658 126.828 1.00 36.97 606 TYR A O 1
ATOM 4669 N N . ALA A 1 607 ? 124.077 134.251 126.101 1.00 15.09 607 ALA A N 1
ATOM 4670 C CA . ALA A 1 607 ? 124.282 135.644 125.725 1.00 13.47 607 ALA A CA 1
ATOM 4671 C C . ALA A 1 607 ? 123.528 135.998 124.450 1.00 13.97 607 ALA A C 1
ATOM 4672 O O . ALA A 1 607 ? 123.195 137.167 124.232 1.00 24.63 607 ALA A O 1
ATOM 4674 N N . THR A 1 608 ? 123.264 135.011 123.591 1.00 19.62 608 THR A N 1
ATOM 4675 C CA . THR A 1 608 ? 122.387 135.250 122.451 1.00 17.90 608 THR A CA 1
ATOM 4676 C C . THR A 1 608 ? 120.939 135.406 122.898 1.00 26.98 608 THR A C 1
ATOM 4677 O O . THR A 1 608 ? 120.226 136.294 122.415 1.00 31.35 608 THR A O 1
ATOM 4681 N N . LEU A 1 609 ? 120.490 134.560 123.828 1.00 30.02 609 LEU A N 1
ATOM 4682 C CA . LEU A 1 609 ? 119.095 134.613 124.257 1.00 22.44 609 LEU A CA 1
ATOM 4683 C C . LEU A 1 609 ? 118.794 135.845 125.102 1.00 22.63 609 LEU A C 1
ATOM 4684 O O . LEU A 1 609 ? 117.688 136.389 125.025 1.00 34.61 609 LEU A O 1
ATOM 4689 N N . TYR A 1 610 ? 119.745 136.295 125.916 1.00 19.65 610 TYR A N 1
ATOM 4690 C CA . TYR A 1 610 ? 119.503 137.384 126.852 1.00 28.89 610 TYR A CA 1
ATOM 4691 C C . TYR A 1 610 ? 120.056 138.718 126.374 1.00 29.18 610 TYR A C 1
ATOM 4692 O O . TYR A 1 610 ? 120.053 139.681 127.147 1.00 33.57 610 TYR A O 1
ATOM 4701 N N . ASP A 1 611 ? 120.515 138.798 125.124 1.00 26.37 611 ASP A N 1
ATOM 4702 C CA . ASP A 1 611 ? 120.978 140.051 124.524 1.00 26.25 611 ASP A CA 1
ATOM 4703 C C . ASP A 1 611 ? 122.086 140.684 125.366 1.00 28.97 611 ASP A C 1
ATOM 4704 O O . ASP A 1 611 ? 122.048 141.865 125.712 1.00 36.03 611 ASP A O 1
ATOM 4709 N N . ALA A 1 612 ? 123.072 139.870 125.720 1.00 22.18 612 ALA A N 1
ATOM 4710 C CA . ALA A 1 612 ? 124.178 140.345 126.534 1.00 21.14 612 ALA A CA 1
ATOM 4711 C C . ALA A 1 612 ? 125.205 141.061 125.669 1.00 25.48 612 ALA A C 1
ATOM 4712 O O . ALA A 1 612 ? 125.517 140.627 124.557 1.00 31.45 612 ALA A O 1
ATOM 4714 N N . LYS A 1 613 ? 125.718 142.172 126.182 1.00 30.28 613 LYS A N 1
ATOM 4715 C CA . LYS A 1 613 ? 126.725 142.964 125.495 1.00 25.79 613 LYS A CA 1
ATOM 4716 C C . LYS A 1 613 ? 128.082 142.743 126.147 1.00 25.80 613 LYS A C 1
ATOM 4717 O O . LYS A 1 613 ? 128.195 142.711 127.375 1.00 34.47 613 LYS A O 1
ATOM 4723 N N . GLN A 1 614 ? 129.110 142.580 125.317 1.00 16.52 614 GLN A N 1
ATOM 4724 C CA . GLN A 1 614 ? 130.458 142.418 125.846 1.00 11.99 614 GLN A CA 1
ATOM 4725 C C . GLN A 1 614 ? 130.971 143.709 126.474 1.00 26.39 614 GLN A C 1
ATOM 4726 O O . GLN A 1 614 ? 131.770 143.663 127.415 1.00 36.41 614 GLN A O 1
ATOM 4732 N N . ASP A 1 615 ? 130.515 144.859 125.987 1.00 19.56 615 A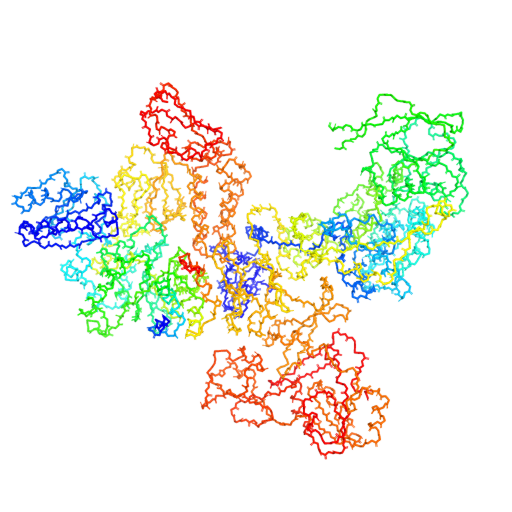SP A N 1
ATOM 4733 C CA . ASP A 1 615 ? 131.027 146.149 126.429 1.00 19.62 615 ASP A CA 1
ATOM 4734 C C . ASP A 1 615 ? 130.261 146.734 127.607 1.00 28.35 615 ASP A C 1
ATOM 4735 O O . ASP A 1 615 ? 130.546 147.868 128.002 1.00 34.34 615 ASP A O 1
ATOM 4740 N N . ALA A 1 616 ? 129.296 146.003 128.168 1.00 29.81 616 ALA A N 1
ATOM 4741 C CA . ALA A 1 616 ? 128.469 146.556 129.236 1.00 30.78 616 ALA A CA 1
ATOM 4742 C C . ALA A 1 616 ? 129.292 146.840 130.487 1.00 24.78 616 ALA A C 1
ATOM 4743 O O . ALA A 1 616 ? 129.233 147.942 131.044 1.00 29.30 616 ALA A O 1
ATOM 4745 N N . PHE A 1 617 ? 130.063 145.859 130.945 1.00 20.96 617 PHE A N 1
ATOM 4746 C CA . PHE A 1 617 ? 131.013 146.044 132.034 1.00 23.81 617 PHE A CA 1
ATOM 4747 C C . PHE A 1 617 ? 132.399 145.736 131.494 1.00 29.55 617 PHE A C 1
ATOM 4748 O O . PHE A 1 617 ? 132.636 144.642 130.974 1.00 38.36 617 PHE A O 1
ATOM 4756 N N . VAL A 1 618 ? 133.301 146.704 131.594 1.00 26.60 618 VAL A N 1
ATOM 4757 C CA . VAL A 1 618 ? 134.636 146.596 131.023 1.00 25.74 618 VAL A CA 1
ATOM 4758 C C . VAL A 1 618 ? 135.647 146.883 132.120 1.00 26.58 618 VAL A C 1
ATOM 4759 O O . VAL A 1 618 ? 135.435 147.768 132.956 1.00 31.35 618 VAL A O 1
ATOM 4763 N N . GLY A 1 619 ? 136.740 146.130 132.126 1.00 14.58 619 GLY A N 1
ATOM 4764 C CA . GLY A 1 619 ? 137.770 146.344 133.127 1.00 18.20 619 GLY A CA 1
ATOM 4765 C C . GLY A 1 619 ? 138.835 145.278 133.049 1.00 20.43 619 GLY A C 1
ATOM 4766 O O . GLY A 1 619 ? 139.048 144.667 131.997 1.00 29.40 619 GLY A O 1
ATOM 4767 N N . GLU A 1 620 ? 139.504 145.067 134.177 1.00 17.30 620 GLU A N 1
ATOM 4768 C CA . GLU A 1 620 ? 140.561 144.070 134.242 1.00 22.98 620 GLU A CA 1
ATOM 4769 C C . GLU A 1 620 ? 139.995 142.673 134.039 1.00 26.05 620 GLU A C 1
ATOM 4770 O O . GLU A 1 620 ? 138.938 142.325 134.572 1.00 22.19 620 GLU A O 1
ATOM 4776 N N . GLN A 1 621 ? 140.698 141.876 133.246 1.00 22.70 621 GLN A N 1
ATOM 4777 C CA . GLN A 1 621 ? 140.425 140.454 133.136 1.00 24.01 621 GLN A CA 1
ATOM 4778 C C . GLN A 1 621 ? 141.741 139.699 133.235 1.00 29.87 621 GLN A C 1
ATOM 4779 O O . GLN A 1 621 ? 142.794 140.196 132.830 1.00 29.77 621 GLN A O 1
ATOM 4785 N N . ASN A 1 622 ? 141.674 138.503 133.807 1.00 26.61 622 ASN A N 1
ATOM 4786 C CA . ASN A 1 622 ? 142.879 137.720 134.024 1.00 17.37 622 ASN A CA 1
ATOM 4787 C C . ASN A 1 622 ? 143.356 137.104 132.716 1.00 27.20 622 ASN A C 1
ATOM 4788 O O . ASN A 1 622 ? 142.563 136.574 131.934 1.00 22.43 622 ASN A O 1
ATOM 4793 N N . LYS A 1 623 ? 144.661 137.181 132.480 1.00 25.64 623 LYS A N 1
ATOM 4794 C CA . LYS A 1 623 ? 145.274 136.602 131.294 1.00 14.72 623 LYS A CA 1
ATOM 4795 C C . LYS A 1 623 ? 145.997 135.322 131.685 1.00 21.48 623 LYS A C 1
ATOM 4796 O O . LYS A 1 623 ? 146.942 135.354 132.480 1.00 20.37 623 LYS A O 1
ATOM 4802 N N . PHE A 1 624 ? 145.553 134.204 131.127 1.00 25.86 624 PHE A N 1
ATOM 4803 C CA . PHE A 1 624 ? 146.134 132.900 131.396 1.00 26.53 624 PHE A CA 1
ATOM 4804 C C . PHE A 1 624 ? 146.762 132.350 130.126 1.00 27.05 624 PHE A C 1
ATOM 4805 O O . PHE A 1 624 ? 146.202 132.486 129.035 1.00 27.46 624 PHE A O 1
ATOM 4813 N N . GLU A 1 625 ? 147.931 131.740 130.269 1.00 20.72 625 GLU A N 1
ATOM 4814 C CA . GLU A 1 625 ? 148.519 131.003 129.165 1.00 25.19 625 GLU A CA 1
ATOM 4815 C C . GLU A 1 625 ? 147.812 129.663 129.011 1.00 34.78 625 GLU A C 1
ATOM 4816 O O . GLU A 1 625 ? 147.263 129.110 129.968 1.00 35.13 625 GLU A O 1
ATOM 4822 N N . ILE A 1 626 ? 147.822 129.151 127.800 1.00 33.22 626 ILE A N 1
ATOM 4823 C CA . ILE A 1 626 ? 147.085 127.941 127.464 1.00 31.89 626 ILE A CA 1
ATOM 4824 C C . ILE A 1 626 ? 147.950 126.727 127.772 1.00 34.08 626 ILE A C 1
ATOM 4825 O O . ILE A 1 626 ? 149.154 126.712 127.494 1.00 33.75 626 ILE A O 1
ATOM 4830 N N . ASP A 1 627 ? 147.333 125.705 128.364 1.00 41.78 627 ASP A N 1
ATOM 4831 C CA . ASP A 1 627 ? 148.032 124.489 128.775 1.00 39.31 627 ASP A CA 1
ATOM 4832 C C . ASP A 1 627 ? 147.814 123.417 127.711 1.00 45.19 627 ASP A C 1
ATOM 4833 O O . ASP A 1 627 ? 146.942 122.556 127.820 1.00 49.03 627 ASP A O 1
ATOM 4838 N N . GLU A 1 628 ? 148.635 123.475 126.665 1.00 45.69 628 GLU A N 1
ATOM 4839 C CA . GLU A 1 628 ? 148.595 122.498 125.588 1.00 42.43 628 GLU A CA 1
ATOM 4840 C C . GLU A 1 628 ? 149.635 121.401 125.759 1.00 46.58 628 GLU A C 1
ATOM 4841 O O . GLU A 1 628 ? 149.812 120.582 124.854 1.00 51.71 628 GLU A O 1
ATOM 4847 N N . THR A 1 629 ? 150.323 121.369 126.900 1.00 47.81 629 THR A N 1
ATOM 4848 C CA . THR A 1 629 ? 151.406 120.417 127.104 1.00 49.23 629 THR A CA 1
ATOM 4849 C C . THR A 1 629 ? 150.921 118.977 127.157 1.00 48.93 629 THR A C 1
ATOM 4850 O O . THR A 1 629 ? 151.711 118.063 126.898 1.00 47.64 629 THR A O 1
ATOM 4854 N N . HIS A 1 630 ? 149.655 118.751 127.488 1.00 42.43 630 HIS A N 1
ATOM 4855 C CA . HIS A 1 630 ? 149.135 117.397 127.527 1.00 42.67 630 HIS A CA 1
ATOM 4856 C C . HIS A 1 630 ? 149.082 116.815 126.115 1.00 43.89 630 HIS A C 1
ATOM 4857 O O . HIS A 1 630 ? 148.908 117.550 125.139 1.00 46.11 630 HIS A O 1
ATOM 4864 N N . PRO A 1 631 ? 149.272 115.501 125.976 1.00 42.83 631 PRO A N 1
ATOM 4865 C CA . PRO A 1 631 ? 149.176 114.887 124.642 1.00 36.92 631 PRO A CA 1
ATOM 4866 C C . PRO A 1 631 ? 147.821 115.048 123.972 1.00 39.82 631 PRO A C 1
ATOM 4867 O O . PRO A 1 631 ? 147.767 115.140 122.740 1.00 42.54 631 PRO A O 1
ATOM 4871 N N . ASN A 1 632 ? 146.719 115.077 124.729 1.00 33.34 632 ASN A N 1
ATOM 4872 C CA . ASN A 1 632 ? 145.407 115.047 124.094 1.00 30.77 632 ASN A CA 1
ATOM 4873 C C . ASN A 1 632 ? 144.365 115.973 124.714 1.00 38.80 632 ASN A C 1
ATOM 4874 O O . ASN A 1 632 ? 143.202 115.923 124.294 1.00 42.28 632 ASN A O 1
ATOM 4879 N N . VAL A 1 633 ? 144.718 116.806 125.691 1.00 32.32 633 VAL A N 1
ATOM 4880 C CA . VAL A 1 633 ? 143.754 117.693 126.339 1.00 27.37 633 VAL A CA 1
ATOM 4881 C C . VAL A 1 633 ? 144.359 119.086 126.474 1.00 28.77 633 VAL A C 1
ATOM 4882 O O . VAL A 1 633 ? 145.520 119.237 126.866 1.00 38.82 633 VAL A O 1
ATOM 4886 N N . VAL A 1 634 ? 143.567 120.103 126.148 1.00 28.67 634 VAL A N 1
ATOM 4887 C CA . VAL A 1 634 ? 143.957 121.503 126.267 1.00 28.30 634 VAL A CA 1
ATOM 4888 C C . VAL A 1 634 ? 143.159 122.133 127.400 1.00 31.03 634 VAL A C 1
ATOM 4889 O O . VAL A 1 634 ? 141.959 121.873 127.542 1.00 36.99 634 VAL A O 1
ATOM 4893 N N . LEU A 1 635 ? 143.826 122.949 128.215 1.00 28.57 635 LEU A N 1
ATOM 4894 C CA . LEU A 1 635 ? 143.188 123.668 129.315 1.00 24.49 635 LEU A CA 1
ATOM 4895 C C . LEU A 1 635 ? 143.419 125.162 129.119 1.00 28.20 635 LEU A C 1
ATOM 4896 O O . LEU A 1 635 ? 144.543 125.648 129.279 1.00 34.63 635 LEU A O 1
ATOM 4901 N N . ASP A 1 636 ? 142.356 125.885 128.776 1.00 29.87 636 ASP A N 1
ATOM 4902 C CA . ASP A 1 636 ? 142.407 127.322 128.514 1.00 27.91 636 ASP A CA 1
ATOM 4903 C C . ASP A 1 636 ? 141.608 128.029 129.605 1.00 32.26 636 ASP A C 1
ATOM 4904 O O . ASP A 1 636 ? 140.378 128.089 129.547 1.00 35.37 636 ASP A O 1
ATOM 4909 N N . ASN A 1 637 ? 142.313 128.570 130.600 1.00 28.84 637 ASN A N 1
ATOM 4910 C CA . ASN A 1 637 ? 141.648 129.234 131.714 1.00 17.29 637 ASN A CA 1
ATOM 4911 C C . ASN A 1 637 ? 141.056 130.587 131.338 1.00 24.51 637 ASN A C 1
ATOM 4912 O O . ASN A 1 637 ? 140.267 131.131 132.117 1.00 35.70 637 ASN A O 1
ATOM 4917 N N . ASN A 1 638 ? 141.416 131.143 130.179 1.00 22.94 638 ASN A N 1
ATOM 4918 C CA . ASN A 1 638 ? 140.832 132.406 129.740 1.00 24.10 638 ASN A CA 1
ATOM 4919 C C . ASN A 1 638 ? 139.351 132.281 129.417 1.00 25.61 638 ASN A C 1
ATOM 4920 O O . ASN A 1 638 ? 138.644 133.293 129.405 1.00 24.95 638 ASN A O 1
ATOM 4925 N N . LYS A 1 639 ? 138.872 131.069 129.140 1.00 21.17 639 LYS A N 1
ATOM 4926 C CA . LYS A 1 639 ? 137.468 130.819 128.847 1.00 15.06 639 LYS A CA 1
ATOM 4927 C C . LYS A 1 639 ? 136.753 130.150 130.014 1.00 24.08 639 LYS A C 1
ATOM 4928 O O . LYS A 1 639 ? 135.653 129.618 129.843 1.00 34.82 639 LYS A O 1
ATOM 4934 N N . CYS A 1 640 ? 137.361 130.165 131.195 1.00 21.01 640 CYS A N 1
ATOM 4935 C CA . CYS A 1 640 ? 136.789 129.521 132.367 1.00 9.67 640 CYS A CA 1
ATOM 4936 C C . CYS A 1 640 ? 135.780 130.444 133.038 1.00 15.54 640 CYS A C 1
ATOM 4937 O O . CYS A 1 640 ? 136.078 131.611 133.308 1.00 26.48 640 CYS A O 1
ATOM 4940 N N . VAL A 1 641 ? 134.580 129.921 133.303 1.00 10.45 641 VAL A N 1
ATOM 4941 C CA . VAL A 1 641 ? 133.557 130.667 134.025 1.00 14.11 641 VAL A CA 1
ATOM 4942 C C . VAL A 1 641 ? 133.500 130.294 135.498 1.00 16.66 641 VAL A C 1
ATOM 4943 O O . VAL A 1 641 ? 132.660 130.833 136.231 1.00 23.75 641 VAL A O 1
ATOM 4947 N N . LEU A 1 642 ? 134.370 129.389 135.950 1.00 21.17 642 LEU A N 1
ATOM 4948 C CA . LEU A 1 642 ? 134.465 128.962 137.348 1.00 14.17 642 LEU A CA 1
ATOM 4949 C C . LEU A 1 642 ? 133.137 128.394 137.856 1.00 15.77 642 LEU A C 1
ATOM 4950 O O . LEU A 1 642 ? 132.513 128.919 138.778 1.00 25.33 642 LEU A O 1
ATOM 4955 N N . CYS A 1 643 ? 132.713 127.300 137.227 1.00 16.58 643 CYS A N 1
ATOM 4956 C CA . CYS A 1 643 ? 131.573 126.542 137.719 1.00 13.50 643 CYS A CA 1
ATOM 4957 C C . CYS A 1 643 ? 131.982 125.402 138.639 1.00 19.08 643 CYS A C 1
ATOM 4958 O O . CYS A 1 643 ? 131.135 124.878 139.370 1.00 20.30 643 CYS A O 1
ATOM 4961 N N . GLY A 1 644 ? 133.252 125.005 138.615 1.00 5.44 644 GLY A N 1
ATOM 4962 C CA . GLY A 1 644 ? 133.763 124.006 139.527 1.00 5.79 644 GLY A CA 1
ATOM 4963 C C . GLY A 1 644 ? 133.404 122.575 139.208 1.00 13.04 644 GLY A C 1
ATOM 4964 O O . GLY A 1 644 ? 133.729 121.686 140.001 1.00 15.75 644 GLY A O 1
ATOM 4965 N N . GLN A 1 645 ? 132.751 122.318 138.073 1.00 19.05 645 GLN A N 1
ATOM 4966 C CA . GLN A 1 645 ? 132.308 120.960 137.768 1.00 13.54 645 GLN A CA 1
ATOM 4967 C C . GLN A 1 645 ? 133.485 120.025 137.521 1.00 13.56 645 GLN A C 1
ATOM 4968 O O . GLN A 1 645 ? 133.430 118.845 137.884 1.00 24.83 645 GLN A O 1
ATOM 4974 N N . CYS A 1 646 ? 134.555 120.526 136.901 1.00 16.25 646 CYS A N 1
ATOM 4975 C CA . CYS A 1 646 ? 135.745 119.705 136.702 1.00 15.66 646 CYS A CA 1
ATOM 4976 C C . CYS A 1 646 ? 136.415 119.366 138.029 1.00 20.92 646 CYS A C 1
ATOM 4977 O O . CYS A 1 646 ? 136.831 118.222 138.246 1.00 24.19 646 CYS A O 1
ATOM 4980 N N . VAL A 1 647 ? 136.529 120.350 138.924 1.00 29.83 647 VAL A N 1
ATOM 4981 C CA . VAL A 1 647 ? 137.102 120.105 140.245 1.00 17.24 647 VAL A CA 1
ATOM 4982 C C . VAL A 1 647 ? 136.242 119.118 141.018 1.00 19.06 647 VAL A C 1
ATOM 4983 O O . VAL A 1 647 ? 136.753 118.183 141.647 1.00 31.07 647 VAL A O 1
ATOM 4987 N N . ASN A 1 648 ? 134.921 119.305 140.974 1.00 11.67 648 ASN A N 1
ATOM 4988 C CA . ASN A 1 648 ? 134.018 118.406 141.681 1.00 12.77 648 ASN A CA 1
ATOM 4989 C C . ASN A 1 648 ? 134.118 116.987 141.140 1.00 20.54 648 ASN A C 1
ATOM 4990 O O . ASN A 1 648 ? 134.148 116.025 141.913 1.00 31.82 648 ASN A O 1
ATOM 4995 N N . PHE A 1 649 ? 134.210 116.836 139.817 1.00 19.94 649 PHE A N 1
ATOM 4996 C CA . PHE A 1 649 ? 134.406 115.514 139.232 1.00 5.98 649 PHE A CA 1
ATOM 4997 C C . PHE A 1 649 ? 135.710 114.891 139.714 1.00 12.97 649 PHE A C 1
ATOM 4998 O O . PHE A 1 649 ? 135.709 113.830 140.347 1.00 27.42 649 PHE A O 1
ATOM 5006 N N . THR A 1 650 ? 136.835 115.561 139.452 1.00 16.13 650 THR A N 1
ATOM 5007 C CA . THR A 1 650 ? 138.139 114.966 139.719 1.00 11.78 650 THR A CA 1
ATOM 5008 C C . THR A 1 650 ? 138.399 114.756 141.206 1.00 13.40 650 THR A C 1
ATOM 5009 O O . THR A 1 650 ? 139.260 113.944 141.558 1.00 22.18 650 THR A O 1
ATOM 5013 N N . HIS A 1 651 ? 137.673 115.443 142.089 1.00 27.95 651 HIS A N 1
ATOM 5014 C CA . HIS A 1 651 ? 137.876 115.265 143.516 1.00 27.21 651 HIS A CA 1
ATOM 5015 C C . HIS A 1 651 ? 136.766 114.492 144.209 1.00 30.53 651 HIS A C 1
ATOM 5016 O O . HIS A 1 651 ? 136.917 114.164 145.390 1.00 37.73 651 HIS A O 1
ATOM 5023 N N . GLU A 1 652 ? 135.672 114.180 143.525 1.00 26.40 652 GLU A N 1
ATOM 5024 C CA . GLU A 1 652 ? 134.594 113.429 144.148 1.00 26.18 652 GLU A CA 1
ATOM 5025 C C . GLU A 1 652 ? 134.338 112.082 143.496 1.00 36.09 652 GLU A C 1
ATOM 5026 O O . GLU A 1 652 ? 134.096 111.103 144.203 1.00 44.27 652 GLU A O 1
ATOM 5032 N N . ILE A 1 653 ? 134.382 111.996 142.172 1.00 27.59 653 ILE A N 1
ATOM 5033 C CA . ILE A 1 653 ? 134.062 110.765 141.465 1.00 22.07 653 ILE A CA 1
ATOM 5034 C C . ILE A 1 653 ? 135.317 110.054 140.982 1.00 26.37 653 ILE A C 1
ATOM 5035 O O . ILE A 1 653 ? 135.510 108.870 141.255 1.00 37.53 653 ILE A O 1
ATOM 5040 N N . ALA A 1 654 ? 136.185 110.763 140.260 1.00 27.42 654 ALA A N 1
ATOM 5041 C CA . ALA A 1 654 ? 137.446 110.164 139.838 1.00 25.75 654 ALA A CA 1
ATOM 5042 C C . ALA A 1 654 ? 138.360 109.912 141.028 1.00 34.69 654 ALA A C 1
ATOM 5043 O O . ALA A 1 654 ? 139.073 108.903 141.066 1.00 41.75 654 ALA A O 1
ATOM 5045 N N . ARG A 1 655 ? 138.338 110.814 142.011 1.00 38.53 655 ARG A N 1
ATOM 5046 C CA . ARG A 1 655 ? 139.236 110.765 143.165 1.00 40.42 655 ARG A CA 1
ATOM 5047 C C . ARG A 1 655 ? 140.694 110.703 142.723 1.00 39.25 655 ARG A C 1
ATOM 5048 O O . ARG A 1 655 ? 141.511 109.974 143.288 1.00 39.77 655 ARG A O 1
ATOM 5056 N N . GLU A 1 656 ? 141.022 111.480 141.689 1.00 28.01 656 GLU A N 1
ATOM 5057 C CA . GLU A 1 656 ? 142.385 111.578 141.194 1.00 33.16 656 GLU A CA 1
ATOM 5058 C C . GLU A 1 656 ? 143.062 112.895 141.534 1.00 32.51 656 GLU A C 1
ATOM 5059 O O . GLU A 1 656 ? 144.294 112.937 141.588 1.00 40.74 656 GLU A O 1
ATOM 5065 N N . GLY A 1 657 ? 142.299 113.957 141.763 1.00 27.21 657 GLY A N 1
ATOM 5066 C CA . GLY A 1 657 ? 142.878 115.248 142.082 1.00 27.69 657 GLY A CA 1
ATOM 5067 C C . GLY A 1 657 ? 143.690 115.856 140.961 1.00 32.05 657 GLY A C 1
ATOM 5068 O O . GLY A 1 657 ? 144.765 116.413 141.215 1.00 36.54 657 GLY A O 1
ATOM 5069 N N . ILE A 1 658 ? 143.206 115.755 139.722 1.00 33.02 658 ILE A N 1
ATOM 5070 C CA . ILE A 1 658 ? 143.941 116.300 138.584 1.00 31.49 658 ILE A CA 1
ATOM 5071 C C . ILE A 1 658 ? 144.069 117.812 138.712 1.00 37.52 658 ILE A C 1
ATOM 5072 O O . ILE A 1 658 ? 145.168 118.368 138.626 1.00 37.60 658 ILE A O 1
ATOM 5077 N N . VAL A 1 659 ? 142.950 118.495 138.946 1.00 29.76 659 VAL A N 1
ATOM 5078 C CA . VAL A 1 659 ? 142.915 119.947 139.040 1.00 27.01 659 VAL A CA 1
ATOM 5079 C C . VAL A 1 659 ? 142.135 120.340 140.284 1.00 26.11 659 VAL A C 1
ATOM 5080 O O . VAL A 1 659 ? 141.386 119.546 140.855 1.00 29.83 659 VAL A O 1
ATOM 5084 N N . ASP A 1 660 ? 142.320 121.587 140.701 1.00 20.40 660 ASP A N 1
ATOM 5085 C CA . ASP A 1 660 ? 141.569 122.126 141.824 1.00 21.73 660 ASP A CA 1
ATOM 5086 C C . ASP A 1 660 ? 141.588 123.644 141.733 1.00 25.78 660 ASP A C 1
ATOM 5087 O O . ASP A 1 660 ? 142.318 124.229 140.929 1.00 31.57 660 ASP A O 1
ATOM 5092 N N . TYR A 1 661 ? 140.752 124.272 142.556 1.00 24.21 661 TYR A N 1
ATOM 5093 C CA . TYR A 1 661 ? 140.772 125.721 142.688 1.00 14.29 661 TYR A CA 1
ATOM 5094 C C . TYR A 1 661 ? 142.133 126.183 143.185 1.00 15.04 661 TYR A C 1
ATOM 5095 O O . TYR A 1 661 ? 142.727 125.569 144.073 1.00 29.60 661 TYR A O 1
ATOM 5104 N N . LEU A 1 662 ? 142.626 127.273 142.610 1.00 30.00 662 LEU A N 1
ATOM 5105 C CA . LEU A 1 662 ? 143.868 127.886 143.057 1.00 30.00 662 LEU A CA 1
ATOM 5106 C C . LEU A 1 662 ? 143.620 129.366 143.296 1.00 30.00 662 LEU A C 1
ATOM 5107 O O . LEU A 1 662 ? 143.062 130.050 142.432 1.00 30.00 662 LEU A O 1
ATOM 5112 N N . PHE A 1 663 ? 144.011 129.841 144.482 1.00 30.00 663 PHE A N 1
ATOM 5113 C CA . PHE A 1 663 ? 143.818 131.215 144.943 1.00 30.00 663 PHE A CA 1
ATOM 5114 C C . PHE A 1 663 ? 142.337 131.569 145.048 1.00 30.00 663 PHE A C 1
ATOM 5115 O O . PHE A 1 663 ? 141.474 130.751 144.717 1.00 30.00 663 PHE A O 1
ATOM 5123 N N . ARG A 1 664 ? 142.022 132.766 145.537 1.00 30.00 664 ARG A N 1
ATOM 5124 C CA . ARG A 1 664 ? 140.634 133.127 145.785 1.00 30.00 664 ARG A CA 1
ATOM 5125 C C . ARG A 1 664 ? 140.355 134.532 145.273 1.00 30.00 664 ARG A C 1
ATOM 5126 O O . ARG A 1 664 ? 141.262 135.351 145.110 1.00 30.00 664 ARG A O 1
ATOM 5134 N N . GLY A 1 665 ? 139.077 134.793 145.012 1.00 19.86 665 GLY A N 1
ATOM 5135 C CA . GLY A 1 665 ? 138.630 136.107 144.598 1.00 19.55 665 GLY A CA 1
ATOM 5136 C C . GLY A 1 665 ? 138.504 136.251 143.098 1.00 12.99 665 GLY A C 1
ATOM 5137 O O . GLY A 1 665 ? 138.003 135.354 142.417 1.00 14.02 665 GLY A O 1
ATOM 5138 N N . PHE A 1 666 ? 138.951 137.388 142.572 1.00 23.42 666 PHE A N 1
ATOM 5139 C CA . PHE A 1 666 ? 138.990 137.584 141.132 1.00 23.17 666 PHE A CA 1
ATOM 5140 C C . PHE A 1 666 ? 140.133 136.820 140.479 1.00 27.85 666 PHE A C 1
ATOM 5141 O O . PHE A 1 666 ? 140.114 136.621 139.261 1.00 27.67 666 PHE A O 1
ATOM 5149 N N . LYS A 1 667 ? 141.110 136.374 141.263 1.00 26.01 667 LYS A N 1
ATOM 5150 C CA . LYS A 1 667 ? 142.296 135.703 140.755 1.00 15.67 667 LYS A CA 1
ATOM 5151 C C . LYS A 1 667 ? 142.160 134.185 140.744 1.00 15.71 667 LYS A C 1
ATOM 5152 O O . LYS A 1 667 ? 143.154 133.487 140.522 1.00 27.84 667 LYS A O 1
ATOM 5158 N N . THR A 1 668 ? 140.962 133.662 140.979 1.00 12.58 668 THR A N 1
ATOM 5159 C CA . THR A 1 668 ? 140.771 132.221 141.058 1.00 6.19 668 THR A CA 1
ATOM 5160 C C . THR A 1 668 ? 140.853 131.583 139.677 1.00 21.89 668 THR A C 1
ATOM 5161 O O . THR A 1 668 ? 140.347 132.126 138.692 1.00 34.46 668 THR A O 1
ATOM 5165 N N . TYR A 1 669 ? 141.493 130.419 139.607 1.00 12.60 669 TYR A N 1
ATOM 5166 C CA . TYR A 1 669 ? 141.482 129.623 138.390 1.00 5.57 669 TYR A CA 1
ATOM 5167 C C . TYR A 1 669 ? 141.517 128.149 138.762 1.00 13.05 669 TYR A C 1
ATOM 5168 O O . TYR A 1 669 ? 141.646 127.783 139.932 1.00 22.53 669 TYR A O 1
ATOM 5177 N N . ILE A 1 670 ? 141.373 127.302 137.749 1.00 19.55 670 ILE A N 1
ATOM 5178 C CA . ILE A 1 670 ? 141.338 125.855 137.919 1.00 15.61 670 ILE A CA 1
ATOM 5179 C C . ILE A 1 670 ? 142.583 125.284 137.258 1.00 24.84 670 ILE A C 1
ATOM 5180 O O . ILE A 1 670 ? 142.679 125.241 136.026 1.00 32.55 670 ILE A O 1
ATOM 5185 N N . GLY A 1 671 ? 143.533 124.834 138.071 1.00 17.53 671 GLY A N 1
ATOM 5186 C CA . GLY A 1 671 ? 144.782 124.317 137.567 1.00 22.52 671 GLY A CA 1
ATOM 5187 C C . GLY A 1 671 ? 145.215 123.068 138.303 1.00 32.91 671 GLY A C 1
ATOM 5188 O O . GLY A 1 671 ? 144.667 122.721 139.352 1.00 31.67 671 GLY A O 1
ATOM 5189 N N . PRO A 1 672 ? 146.201 122.353 137.753 1.00 38.90 672 PRO A N 1
ATOM 5190 C CA . PRO A 1 672 ? 146.638 121.101 138.383 1.00 31.41 672 PRO A CA 1
ATOM 5191 C C . PRO A 1 672 ? 147.243 121.301 139.761 1.00 32.56 672 PRO A C 1
ATOM 5192 O O . PRO A 1 672 ? 146.726 120.795 140.760 1.00 34.92 672 PRO A O 1
ATOM 5196 N N . GLN A 1 673 ? 148.316 122.079 139.817 1.00 34.76 673 GLN A N 1
ATOM 5197 C CA . GLN A 1 673 ? 149.045 122.395 141.037 1.00 33.39 673 GLN A CA 1
ATOM 5198 C C . GLN A 1 673 ? 150.143 123.363 140.627 1.00 35.43 673 GLN A C 1
ATOM 5199 O O . GLN A 1 673 ? 150.418 123.546 139.438 1.00 48.85 673 GLN A O 1
ATOM 5205 N N . LEU A 1 674 ? 150.765 123.985 141.619 1.00 38.65 674 LEU A N 1
ATOM 5206 C CA . LEU A 1 674 ? 151.837 124.923 141.328 1.00 40.92 674 LEU A CA 1
ATOM 5207 C C . LEU A 1 674 ? 153.096 124.165 140.928 1.00 51.40 674 LEU A C 1
ATOM 5208 O O . LEU A 1 674 ? 153.536 123.252 141.632 1.00 50.69 674 LEU A O 1
ATOM 5213 N N . GLY A 1 675 ? 153.674 124.545 139.793 1.00 58.12 675 GLY A N 1
ATOM 5214 C CA . GLY A 1 675 ? 154.884 123.924 139.307 1.00 59.17 675 GLY A CA 1
ATOM 5215 C C . GLY A 1 675 ? 154.688 122.717 138.418 1.00 60.80 675 GLY A C 1
ATOM 5216 O O . GLY A 1 675 ? 155.682 122.146 137.954 1.00 64.77 675 GLY A O 1
ATOM 5217 N N . GLU A 1 676 ? 153.449 122.303 138.168 1.00 54.10 676 GLU A N 1
ATOM 5218 C CA . GLU A 1 676 ? 153.180 121.182 137.281 1.00 56.70 676 GLU A CA 1
ATOM 5219 C C . GLU A 1 676 ? 152.039 121.539 136.344 1.00 58.49 676 GLU A C 1
ATOM 5220 O O . GLU A 1 676 ? 151.199 122.385 136.658 1.00 58.43 676 GLU A O 1
ATOM 5226 N N . ARG A 1 677 ? 152.021 120.888 135.190 1.00 61.05 677 ARG A N 1
ATOM 5227 C CA . ARG A 1 677 ? 150.970 121.060 134.202 1.00 60.86 677 ARG A CA 1
ATOM 5228 C C . ARG A 1 677 ? 150.238 119.735 134.012 1.00 57.47 677 ARG A C 1
ATOM 5229 O O . ARG A 1 677 ? 150.516 118.744 134.688 1.00 59.72 677 ARG A O 1
ATOM 5237 N N . LEU A 1 678 ? 149.286 119.730 133.078 1.00 50.67 678 LEU A N 1
ATOM 5238 C CA . LEU A 1 678 ? 148.376 118.598 132.946 1.00 55.53 678 LEU A CA 1
ATOM 5239 C C . LEU A 1 678 ? 149.052 117.352 132.388 1.00 54.49 678 LEU A C 1
ATOM 5240 O O . LEU A 1 678 ? 148.509 116.253 132.535 1.00 47.62 678 LEU A O 1
ATOM 5245 N N . GLU A 1 679 ? 150.211 117.495 131.742 1.00 63.67 679 GLU A N 1
ATOM 5246 C CA . GLU A 1 679 ? 150.898 116.327 131.201 1.00 63.12 679 GLU A CA 1
ATOM 5247 C C . GLU A 1 679 ? 151.501 115.465 132.301 1.00 64.77 679 GLU A C 1
ATOM 5248 O O . GLU A 1 679 ? 151.571 114.240 132.159 1.00 65.47 679 GLU A O 1
ATOM 5254 N N . ASP A 1 680 ? 151.936 116.079 133.400 1.00 64.20 680 ASP A N 1
ATOM 5255 C CA . ASP A 1 680 ? 152.569 115.342 134.484 1.00 62.92 680 ASP A CA 1
ATOM 5256 C C . ASP A 1 680 ? 151.577 114.548 135.318 1.00 63.60 680 ASP A C 1
ATOM 5257 O O . ASP A 1 680 ? 152.003 113.708 136.116 1.00 66.01 680 ASP A O 1
ATOM 5262 N N . GLN A 1 681 ? 150.281 114.791 135.162 1.00 59.43 681 GLN A N 1
ATOM 5263 C CA . GLN A 1 681 ? 149.287 114.137 135.997 1.00 57.91 681 GLN A CA 1
ATOM 5264 C C . GLN A 1 681 ? 149.040 112.714 135.519 1.00 62.32 681 GLN A C 1
ATOM 5265 O O . GLN A 1 681 ? 148.944 112.452 134.317 1.00 64.13 681 GLN A O 1
ATOM 5271 N N . LYS A 1 682 ? 148.935 111.791 136.474 1.00 65.44 682 LYS A N 1
ATOM 5272 C CA . LYS A 1 682 ? 148.839 110.365 136.193 1.00 64.60 682 LYS A CA 1
ATOM 5273 C C . LYS A 1 682 ? 147.403 109.858 136.240 1.00 65.16 682 LYS A C 1
ATOM 5274 O O . LYS A 1 682 ? 147.161 108.718 136.648 1.00 65.51 682 LYS A O 1
ATOM 5280 N N . GLY A 1 683 ? 146.445 110.680 135.834 1.00 48.67 683 GLY A N 1
ATOM 5281 C CA . GLY A 1 683 ? 145.060 110.275 135.860 1.00 40.74 683 GLY A CA 1
ATOM 5282 C C . GLY A 1 683 ? 144.614 109.585 134.586 1.00 48.06 683 GLY A C 1
ATOM 5283 O O . GLY A 1 683 ? 145.174 109.778 133.510 1.00 49.79 683 GLY A O 1
ATOM 5284 N N . VAL A 1 684 ? 143.575 108.765 134.726 1.00 43.45 684 VAL A N 1
ATOM 5285 C CA . VAL A 1 684 ? 142.967 108.060 133.606 1.00 39.74 684 VAL A CA 1
ATOM 5286 C C . VAL A 1 684 ? 141.619 108.651 133.224 1.00 35.50 684 VAL A C 1
ATOM 5287 O O . VAL A 1 684 ? 141.012 108.211 132.237 1.00 42.32 684 VAL A O 1
ATOM 5291 N N . PHE A 1 685 ? 141.142 109.655 133.957 1.00 36.66 685 PHE A N 1
ATOM 5292 C CA . PHE A 1 685 ? 139.922 110.365 133.595 1.00 39.18 685 PHE A CA 1
ATOM 5293 C C . PHE A 1 685 ? 140.208 111.843 133.370 1.00 38.79 685 PHE A C 1
ATOM 5294 O O . PHE A 1 685 ? 139.504 112.708 133.900 1.00 38.59 685 PHE A O 1
ATOM 5302 N N . ILE A 1 686 ? 141.263 112.141 132.613 1.00 33.36 686 ILE A N 1
ATOM 5303 C CA . ILE A 1 686 ? 141.532 113.523 132.235 1.00 28.80 686 ILE A CA 1
ATOM 5304 C C . ILE A 1 686 ? 140.696 113.921 131.022 1.00 30.73 686 ILE A C 1
ATOM 5305 O O . ILE A 1 686 ? 140.335 115.093 130.866 1.00 41.11 686 ILE A O 1
ATOM 5310 N N . GLY A 1 687 ? 140.351 112.964 130.163 1.00 28.17 687 GLY A N 1
ATOM 5311 C CA . GLY A 1 687 ? 139.546 113.261 128.995 1.00 31.56 687 GLY A CA 1
ATOM 5312 C C . GLY A 1 687 ? 138.072 113.461 129.261 1.00 30.02 687 GLY A C 1
ATOM 5313 O O . GLY A 1 687 ? 137.350 113.902 128.363 1.00 29.38 687 GLY A O 1
ATOM 5314 N N . GLU A 1 688 ? 137.606 113.144 130.470 1.00 32.24 688 GLU A N 1
ATOM 5315 C CA . GLU A 1 688 ? 136.210 113.387 130.812 1.00 27.20 688 GLU A CA 1
ATOM 5316 C C . GLU A 1 688 ? 135.948 114.866 131.054 1.00 31.20 688 GLU A C 1
ATOM 5317 O O . GLU A 1 688 ? 134.823 115.341 130.851 1.00 37.23 688 GLU A O 1
ATOM 5323 N N . LEU A 1 689 ? 136.976 115.609 131.467 1.00 26.68 689 LEU A N 1
ATOM 5324 C CA . LEU A 1 689 ? 136.821 117.030 131.744 1.00 12.57 689 LEU A CA 1
ATOM 5325 C C . LEU A 1 689 ? 136.462 117.831 130.499 1.00 22.97 689 LEU A C 1
ATOM 5326 O O . LEU A 1 689 ? 135.928 118.937 130.623 1.00 39.25 689 LEU A O 1
ATOM 5331 N N . THR A 1 690 ? 136.742 117.301 129.306 1.00 24.34 690 THR A N 1
ATOM 5332 C CA . THR A 1 690 ? 136.327 117.976 128.081 1.00 17.49 690 THR A CA 1
ATOM 5333 C C . THR A 1 690 ? 134.816 117.913 127.891 1.00 21.48 690 THR A C 1
ATOM 5334 O O . THR A 1 690 ? 134.220 118.848 127.348 1.00 39.60 690 THR A O 1
ATOM 5338 N N . ASP A 1 691 ? 134.184 116.823 128.323 1.00 16.68 691 ASP A N 1
ATOM 5339 C CA . ASP A 1 691 ? 132.730 116.756 128.340 1.00 21.01 691 ASP A CA 1
ATOM 5340 C C . ASP A 1 691 ? 132.132 117.439 129.560 1.00 23.54 691 ASP A C 1
ATOM 5341 O O . ASP A 1 691 ? 130.969 117.852 129.516 1.00 28.96 691 ASP A O 1
ATOM 5346 N N . ILE A 1 692 ? 132.896 117.547 130.648 1.00 27.50 692 ILE A N 1
ATOM 5347 C CA . ILE A 1 692 ? 132.394 118.196 131.855 1.00 21.66 692 ILE A CA 1
ATOM 5348 C C . ILE A 1 692 ? 132.274 119.703 131.652 1.00 18.63 692 ILE A C 1
ATOM 5349 O O . ILE A 1 692 ? 131.278 120.317 132.052 1.00 26.50 692 ILE A O 1
ATOM 5354 N N . CYS A 1 693 ? 133.271 120.317 131.024 1.00 13.54 693 CYS A N 1
ATOM 5355 C CA . CYS A 1 693 ? 133.308 121.772 130.914 1.00 16.48 693 CYS A CA 1
ATOM 5356 C C . CYS A 1 693 ? 132.195 122.269 129.997 1.00 22.19 693 CYS A C 1
ATOM 5357 O O . CYS A 1 693 ? 132.003 121.717 128.908 1.00 38.53 693 CYS A O 1
ATOM 5360 N N . PRO A 1 694 ? 131.434 123.289 130.402 1.00 14.71 694 PRO A N 1
ATOM 5361 C CA . PRO A 1 694 ? 130.351 123.795 129.554 1.00 23.20 694 PRO A CA 1
ATOM 5362 C C . PRO A 1 694 ? 130.730 124.932 128.619 1.00 18.16 694 PRO A C 1
ATOM 5363 O O . PRO A 1 694 ? 129.964 125.213 127.688 1.00 16.26 694 PRO A O 1
ATOM 5367 N N . VAL A 1 695 ? 131.871 125.587 128.823 1.00 22.33 695 VAL A N 1
ATOM 5368 C CA . VAL A 1 695 ? 132.186 126.810 128.092 1.00 17.16 695 VAL A CA 1
ATOM 5369 C C . VAL A 1 695 ? 133.541 126.724 127.404 1.00 18.90 695 VAL A C 1
ATOM 5370 O O . VAL A 1 695 ? 134.231 127.736 127.256 1.00 34.93 695 VAL A O 1
ATOM 5374 N N . GLY A 1 696 ? 133.948 125.524 127.006 1.00 9.39 696 GLY A N 1
ATOM 5375 C CA . GLY A 1 696 ? 135.135 125.388 126.176 1.00 24.59 696 GLY A CA 1
ATOM 5376 C C . GLY A 1 696 ? 136.433 125.839 126.809 1.00 26.95 696 GLY A C 1
ATOM 5377 O O . GLY A 1 696 ? 137.300 126.374 126.111 1.00 21.67 696 GLY A O 1
ATOM 5378 N N . ALA A 1 697 ? 136.593 125.639 128.114 1.00 27.19 697 ALA A N 1
ATOM 5379 C CA . ALA A 1 697 ? 137.877 125.893 128.754 1.00 15.95 697 ALA A CA 1
ATOM 5380 C C . ALA A 1 697 ? 138.779 124.667 128.712 1.00 19.55 697 ALA A C 1
ATOM 5381 O O . ALA A 1 697 ? 139.993 124.795 128.528 1.00 25.53 697 ALA A O 1
ATOM 5383 N N . ILE A 1 698 ? 138.203 123.479 128.874 1.00 29.19 698 ILE A N 1
ATOM 5384 C CA . ILE A 1 698 ? 138.913 122.216 128.716 1.00 20.85 698 ILE A CA 1
ATOM 5385 C C . ILE A 1 698 ? 138.442 121.597 127.409 1.00 23.72 698 ILE A C 1
ATOM 5386 O O . ILE A 1 698 ? 137.266 121.240 127.272 1.00 30.96 698 ILE A O 1
ATOM 5391 N N . THR A 1 699 ? 139.353 121.470 126.450 1.00 23.65 699 THR A N 1
ATOM 5392 C CA . THR A 1 699 ? 139.027 120.955 125.130 1.00 23.05 699 THR A CA 1
ATOM 5393 C C . THR A 1 699 ? 139.963 119.808 124.778 1.00 24.86 699 THR A C 1
ATOM 5394 O O . THR A 1 699 ? 140.987 119.585 125.426 1.00 37.94 699 THR A O 1
ATOM 5398 N N . GLU A 1 700 ? 139.597 119.081 123.728 1.00 28.41 700 GLU A N 1
ATOM 5399 C CA . GLU A 1 700 ? 140.324 117.902 123.285 1.00 26.19 700 GLU A CA 1
ATOM 5400 C C . GLU A 1 700 ? 141.080 118.201 121.998 1.00 22.93 700 GLU A C 1
ATOM 5401 O O . GLU A 1 700 ? 140.552 118.851 121.091 1.00 26.97 700 GLU A O 1
ATOM 5407 N N . LYS A 1 701 ? 142.321 117.727 121.927 1.00 29.07 701 LYS A N 1
ATOM 5408 C CA . LYS A 1 701 ? 143.119 117.829 120.711 1.00 30.12 701 LYS A CA 1
ATOM 5409 C C . LYS A 1 701 ? 142.641 116.773 119.725 1.00 39.72 701 LYS A C 1
ATOM 5410 O O . LYS A 1 701 ? 142.863 115.577 119.932 1.00 40.42 701 LYS A O 1
ATOM 5416 N N . LEU A 1 702 ? 141.981 117.210 118.658 1.00 24.58 702 LEU A N 1
ATOM 5417 C CA . LEU A 1 702 ? 141.582 116.287 117.613 1.00 18.23 702 LEU A CA 1
ATOM 5418 C C . LEU A 1 702 ? 142.805 115.853 116.806 1.00 26.09 702 LEU A C 1
ATOM 5419 O O . LEU A 1 702 ? 143.740 116.633 116.615 1.00 25.99 702 LEU A O 1
ATOM 5424 N N . PRO A 1 703 ? 142.822 114.608 116.320 1.00 34.73 703 PRO A N 1
ATOM 5425 C CA . PRO A 1 703 ? 144.025 114.095 115.643 1.00 29.73 703 PRO A CA 1
ATOM 5426 C C . PRO A 1 703 ? 144.265 114.673 114.256 1.00 34.18 703 PRO A C 1
ATOM 5427 O O . PRO A 1 703 ? 145.330 114.413 113.683 1.00 34.09 703 PRO A O 1
ATOM 5431 N N . PHE A 1 704 ? 143.328 115.432 113.698 1.00 31.73 704 PHE A N 1
ATOM 5432 C CA . PHE A 1 704 ? 143.474 115.928 112.339 1.00 29.42 704 PHE A CA 1
ATOM 5433 C C . PHE A 1 704 ? 144.490 117.065 112.286 1.00 33.82 704 PHE A C 1
ATOM 5434 O O . PHE A 1 704 ? 144.885 117.636 113.305 1.00 36.35 704 PHE A O 1
ATOM 5442 N N . VAL A 1 705 ? 144.922 117.385 111.064 1.00 33.56 705 VAL A N 1
ATOM 5443 C CA . VAL A 1 705 ? 145.873 118.476 110.873 1.00 27.91 705 VAL A CA 1
ATOM 5444 C C . VAL A 1 705 ? 145.241 119.804 111.268 1.00 23.66 705 VAL A C 1
ATOM 5445 O O . VAL A 1 705 ? 145.828 120.595 112.015 1.00 23.95 705 VAL A O 1
ATOM 5449 N N . LYS A 1 706 ? 144.034 120.060 110.782 1.00 24.78 706 LYS A N 1
ATOM 5450 C CA . LYS A 1 706 ? 143.280 121.260 111.139 1.00 29.74 706 LYS A CA 1
ATOM 5451 C C . LYS A 1 706 ? 141.969 120.834 111.777 1.00 21.71 706 LYS A C 1
ATOM 5452 O O . LYS A 1 706 ? 141.117 120.233 111.095 1.00 30.50 706 LYS A O 1
ATOM 5458 N N . PRO A 1 707 ? 141.759 121.102 113.063 1.00 12.68 707 PRO A N 1
ATOM 5459 C CA . PRO A 1 707 ? 140.547 120.637 113.748 1.00 16.89 707 PRO A CA 1
ATOM 5460 C C . PRO A 1 707 ? 139.347 121.564 113.641 1.00 26.39 707 PRO A C 1
ATOM 5461 O O . PRO A 1 707 ? 138.394 121.364 114.399 1.00 24.14 707 PRO A O 1
ATOM 5465 N N . GLY A 1 708 ? 139.386 122.550 112.734 1.00 30.00 708 GLY A N 1
ATOM 5466 C CA . GLY A 1 708 ? 138.408 123.615 112.641 1.00 30.00 708 GLY A CA 1
ATOM 5467 C C . GLY A 1 708 ? 136.993 123.149 112.884 1.00 30.00 708 GLY A C 1
ATOM 5468 O O . GLY A 1 708 ? 136.515 122.205 112.251 1.00 30.00 708 GLY A O 1
ATOM 5469 N N . PRO A 1 709 ? 136.312 123.781 113.840 1.00 22.16 709 PRO A N 1
ATOM 5470 C CA . PRO A 1 709 ? 135.073 123.203 114.371 1.00 23.09 709 PRO A CA 1
ATOM 5471 C C . PRO A 1 709 ? 134.027 122.988 113.290 1.00 21.69 709 PRO A C 1
ATOM 5472 O O . PRO A 1 709 ? 133.811 123.837 112.424 1.00 24.62 709 PRO A O 1
ATOM 5476 N N . TRP A 1 710 ? 133.386 121.828 113.351 1.00 17.49 710 TRP A N 1
ATOM 5477 C CA . TRP A 1 710 ? 132.322 121.459 112.438 1.00 22.59 710 TRP A CA 1
ATOM 5478 C C . TRP A 1 710 ? 131.083 121.103 113.247 1.00 18.87 710 TRP A C 1
ATOM 5479 O O . TRP A 1 710 ? 131.180 120.629 114.381 1.00 17.56 710 TRP A O 1
ATOM 5490 N N . LYS A 1 711 ? 129.912 121.353 112.662 1.00 23.11 711 LYS A N 1
ATOM 5491 C CA . LYS A 1 711 ? 128.642 121.062 113.326 1.00 26.85 711 LYS A CA 1
ATOM 5492 C C . LYS A 1 711 ? 128.420 119.553 113.282 1.00 33.04 711 LYS A C 1
ATOM 5493 O O . LYS A 1 711 ? 127.726 119.009 112.419 1.00 35.31 711 LYS A O 1
ATOM 5499 N N . THR A 1 712 ? 129.033 118.866 114.241 1.00 22.98 712 THR A N 1
ATOM 5500 C CA . THR A 1 712 ? 129.024 117.414 114.264 1.00 19.40 712 THR A CA 1
ATOM 5501 C C . THR A 1 712 ? 127.717 116.879 114.842 1.00 19.57 712 THR A C 1
ATOM 5502 O O . THR A 1 712 ? 126.987 117.571 115.555 1.00 12.40 712 THR A O 1
ATOM 5506 N N . GLN A 1 713 ? 127.431 115.622 114.515 1.00 24.10 713 GLN A N 1
ATOM 5507 C CA . GLN A 1 713 ? 126.273 114.907 115.031 1.00 24.21 713 GLN A CA 1
ATOM 5508 C C . GLN A 1 713 ? 126.747 113.713 115.846 1.00 27.65 713 GLN A C 1
ATOM 5509 O O . GLN A 1 713 ? 127.523 112.890 115.333 1.00 36.21 713 GLN A O 1
ATOM 5515 N N . PRO A 1 714 ? 126.337 113.579 117.101 1.00 24.72 714 PRO A N 1
ATOM 5516 C CA . PRO A 1 714 ? 126.715 112.398 117.877 1.00 28.99 714 PRO A CA 1
ATOM 5517 C C . PRO A 1 714 ? 125.871 111.184 117.524 1.00 29.68 714 PRO A C 1
ATOM 5518 O O . PRO A 1 714 ? 124.681 111.284 117.217 1.00 32.28 714 PRO A O 1
ATOM 5522 N N . VAL A 1 715 ? 126.513 110.020 117.577 1.00 29.97 715 VAL A N 1
ATOM 5523 C CA . VAL A 1 715 ? 125.872 108.740 117.308 1.00 33.28 715 VAL A CA 1
ATOM 5524 C C . VAL A 1 715 ? 126.060 107.846 118.528 1.00 37.65 715 VAL A C 1
ATOM 5525 O O . VAL A 1 715 ? 127.115 107.872 119.171 1.00 35.65 715 VAL A O 1
ATOM 5529 N N . LYS A 1 716 ? 125.024 107.079 118.862 1.00 44.16 716 LYS A N 1
ATOM 5530 C CA . LYS A 1 716 ? 125.009 106.256 120.065 1.00 44.73 716 LYS A CA 1
ATOM 5531 C C . LYS A 1 716 ? 125.647 104.901 119.783 1.00 42.69 716 LYS A C 1
ATOM 5532 O O . LYS A 1 716 ? 125.117 104.112 118.995 1.00 44.76 716 LYS A O 1
ATOM 5538 N N . THR A 1 717 ? 126.770 104.628 120.439 1.00 49.00 717 THR A N 1
ATOM 5539 C CA . THR A 1 717 ? 127.484 103.367 120.283 1.00 50.07 717 THR A CA 1
ATOM 5540 C C . THR A 1 717 ? 128.146 103.024 121.615 1.00 53.72 717 THR A C 1
ATOM 5541 O O . THR A 1 717 ? 127.930 103.699 122.626 1.00 60.71 717 THR A O 1
ATOM 5545 N N . VAL A 1 718 ? 128.960 101.966 121.617 1.00 45.32 718 VAL A N 1
ATOM 5546 C CA . VAL A 1 718 ? 129.663 101.525 122.814 1.00 37.47 718 VAL A CA 1
ATOM 5547 C C . VAL A 1 718 ? 131.151 101.420 122.505 1.00 41.27 718 VAL A C 1
ATOM 5548 O O . VAL A 1 718 ? 131.572 101.382 121.347 1.00 52.17 718 VAL A O 1
ATOM 5552 N N . CYS A 1 719 ? 131.947 101.380 123.567 1.00 53.95 719 CYS A N 1
ATOM 5553 C CA . CYS A 1 719 ? 133.388 101.220 123.455 1.00 55.77 719 CYS A CA 1
ATOM 5554 C C . CYS A 1 719 ? 133.767 99.742 123.423 1.00 60.19 719 CYS A C 1
ATOM 5555 O O . CYS A 1 719 ? 133.014 98.870 123.862 1.00 63.54 719 CYS A O 1
ATOM 5558 N N . ASN A 1 720 ? 134.959 99.470 122.893 1.00 60.60 720 ASN A N 1
ATOM 5559 C CA . ASN A 1 720 ? 135.481 98.111 122.803 1.00 57.44 720 ASN A CA 1
ATOM 5560 C C . ASN A 1 720 ? 136.831 97.969 123.494 1.00 63.04 720 ASN A C 1
ATOM 5561 O O . ASN A 1 720 ? 137.570 97.020 123.213 1.00 67.84 720 ASN A O 1
ATOM 5566 N N . GLY A 1 721 ? 137.174 98.900 124.386 1.00 68.90 721 GLY A N 1
ATOM 5567 C CA . GLY A 1 721 ? 138.451 98.814 125.075 1.00 67.84 721 GLY A CA 1
ATOM 5568 C C . GLY A 1 721 ? 138.538 97.620 126.005 1.00 70.98 721 GLY A C 1
ATOM 5569 O O . GLY A 1 721 ? 139.570 96.947 126.070 1.00 72.96 721 GLY A O 1
ATOM 5570 N N . CYS A 1 722 ? 137.463 97.339 126.734 1.00 71.90 722 CYS A N 1
ATOM 5571 C CA . CYS A 1 722 ? 137.411 96.188 127.624 1.00 75.29 722 CYS A CA 1
ATOM 5572 C C . CYS A 1 722 ? 135.981 95.659 127.637 1.00 74.40 722 CYS A C 1
ATOM 5573 O O . CYS A 1 722 ? 135.149 96.049 126.813 1.00 75.45 722 CYS A O 1
ATOM 5576 N N . SER A 1 723 ? 135.694 94.762 128.580 1.00 73.91 723 SER A N 1
ATOM 5577 C CA . SER A 1 723 ? 134.392 94.112 128.630 1.00 71.83 723 SER A CA 1
ATOM 5578 C C . SER A 1 723 ? 133.308 94.987 129.242 1.00 70.78 723 SER A C 1
ATOM 5579 O O . SER A 1 723 ? 132.137 94.597 129.213 1.00 71.91 723 SER A O 1
ATOM 5582 N N . PHE A 1 724 ? 133.667 96.146 129.799 1.00 69.77 724 PHE A N 1
ATOM 5583 C CA . PHE A 1 724 ? 132.654 97.056 130.323 1.00 71.29 724 PHE A CA 1
ATOM 5584 C C . PHE A 1 724 ? 131.749 97.574 129.214 1.00 71.34 724 PHE A C 1
ATOM 5585 O O . PHE A 1 724 ? 130.540 97.733 129.416 1.00 68.23 724 PHE A O 1
ATOM 5593 N N . ALA A 1 725 ? 132.323 97.856 128.043 1.00 69.42 725 ALA A N 1
ATOM 5594 C CA . ALA A 1 725 ? 131.594 98.345 126.873 1.00 64.04 725 ALA A CA 1
ATOM 5595 C C . ALA A 1 725 ? 130.789 99.599 127.213 1.00 62.98 725 ALA A C 1
ATOM 5596 O O . ALA A 1 725 ? 129.562 99.639 127.104 1.00 67.23 725 ALA A O 1
ATOM 5598 N N . CYS A 1 726 ? 131.512 100.630 127.640 1.00 49.54 726 CYS A N 1
ATOM 5599 C CA . CYS A 1 726 ? 130.876 101.868 128.066 1.00 48.71 726 CYS A CA 1
ATOM 5600 C C . CYS A 1 726 ? 130.183 102.556 126.898 1.00 54.64 726 CYS A C 1
ATOM 5601 O O . CYS A 1 726 ? 130.734 102.660 125.798 1.00 55.96 726 CYS A O 1
ATOM 5604 N N . GLU A 1 727 ? 128.962 103.021 127.142 1.00 52.37 727 GLU A N 1
ATOM 5605 C CA . GLU A 1 727 ? 128.232 103.772 126.133 1.00 45.98 727 GLU A CA 1
ATOM 5606 C C . GLU A 1 727 ? 128.887 105.128 125.908 1.00 44.92 727 GLU A C 1
ATOM 5607 O O . GLU A 1 727 ? 129.324 105.790 126.853 1.00 44.65 727 GLU A O 1
ATOM 5613 N N . MET A 1 728 ? 128.953 105.542 124.646 1.00 34.29 728 MET A N 1
ATOM 5614 C CA . MET A 1 728 ? 129.585 106.804 124.302 1.00 32.55 728 MET A CA 1
ATOM 5615 C C . MET A 1 728 ? 128.972 107.340 123.018 1.00 39.22 728 MET A C 1
ATOM 5616 O O . MET A 1 728 ? 128.322 106.614 122.264 1.00 36.73 728 MET A O 1
ATOM 5621 N N . ASN A 1 729 ? 129.186 108.630 122.787 1.00 43.38 729 ASN A N 1
ATOM 5622 C CA . ASN A 1 729 ? 128.795 109.294 121.554 1.00 32.21 729 ASN A CA 1
ATOM 5623 C C . ASN A 1 729 ? 130.035 109.545 120.710 1.00 34.60 729 ASN A C 1
ATOM 5624 O O . ASN A 1 729 ? 131.001 110.148 121.185 1.00 37.60 729 ASN A O 1
ATOM 5629 N N . ILE A 1 730 ? 130.009 109.076 119.472 1.00 36.05 730 ILE A N 1
ATOM 5630 C CA . ILE A 1 730 ? 131.044 109.403 118.502 1.00 38.41 730 ILE A CA 1
ATOM 5631 C C . ILE A 1 730 ? 130.576 110.611 117.707 1.00 37.85 730 ILE A C 1
ATOM 5632 O O . ILE A 1 730 ? 129.484 110.600 117.129 1.00 44.90 730 ILE A O 1
ATOM 5637 N N . GLU A 1 731 ? 131.389 111.660 117.690 1.00 20.52 731 GLU A N 1
ATOM 5638 C CA . GLU A 1 731 ? 131.038 112.887 116.991 1.00 22.33 731 GLU A CA 1
ATOM 5639 C C . GLU A 1 731 ? 131.501 112.779 115.544 1.00 27.84 731 GLU A C 1
ATOM 5640 O O . GLU A 1 731 ? 132.694 112.608 115.278 1.00 30.18 731 GLU A O 1
ATOM 5646 N N . VAL A 1 732 ? 130.552 112.862 114.616 1.00 22.19 732 VAL A N 1
ATOM 5647 C CA . VAL A 1 732 ? 130.792 112.613 113.201 1.00 23.46 732 VAL A CA 1
ATOM 5648 C C . VAL A 1 732 ? 130.415 113.857 112.412 1.00 28.19 732 VAL A C 1
ATOM 5649 O O . VAL A 1 732 ? 129.412 114.512 112.713 1.00 36.83 732 VAL A O 1
ATOM 5653 N N . TYR A 1 733 ? 131.218 114.179 111.400 1.00 22.21 733 TYR A N 1
ATOM 5654 C CA . TYR A 1 733 ? 130.916 115.261 110.463 1.00 27.95 733 TYR A CA 1
ATOM 5655 C C . TYR A 1 733 ? 131.056 114.712 109.046 1.00 25.86 733 TYR A C 1
ATOM 5656 O O . TYR A 1 733 ? 132.119 114.838 108.432 1.00 31.07 733 TYR A O 1
ATOM 5665 N N . ASN A 1 734 ? 129.978 114.118 108.536 1.00 24.44 734 ASN A N 1
ATOM 5666 C CA . ASN A 1 734 ? 129.913 113.576 107.179 1.00 29.66 734 ASN A CA 1
ATOM 5667 C C . ASN A 1 734 ? 131.068 112.607 106.913 1.00 36.26 734 ASN A C 1
ATOM 5668 O O . ASN A 1 734 ? 131.971 112.873 106.123 1.00 37.86 734 ASN A O 1
ATOM 5673 N N . ASP A 1 735 ? 131.022 111.491 107.640 1.00 32.74 735 ASP A N 1
ATOM 5674 C CA . ASP A 1 735 ? 131.911 110.332 107.549 1.00 29.51 735 ASP A CA 1
ATOM 5675 C C . ASP A 1 735 ? 133.292 110.584 108.165 1.00 30.62 735 ASP A C 1
ATOM 5676 O O . ASP A 1 735 ? 134.138 109.682 108.152 1.00 34.13 735 ASP A O 1
ATOM 5681 N N . ILE A 1 736 ? 133.528 111.744 108.767 1.00 26.98 736 ILE A N 1
ATOM 5682 C CA . ILE A 1 736 ? 134.743 111.977 109.540 1.00 30.97 736 ILE A CA 1
ATOM 5683 C C . ILE A 1 736 ? 134.494 111.561 110.984 1.00 34.79 736 ILE A C 1
ATOM 5684 O O . ILE A 1 736 ? 133.557 112.046 111.625 1.00 39.63 736 ILE A O 1
ATOM 5689 N N . LEU A 1 737 ? 135.336 110.668 111.503 1.00 36.05 737 LEU A N 1
ATOM 5690 C CA . LEU A 1 737 ? 135.279 110.262 112.908 1.00 27.05 737 LEU A CA 1
ATOM 5691 C C . LEU A 1 737 ? 136.114 111.250 113.709 1.00 31.26 737 LEU A C 1
ATOM 5692 O O . LEU A 1 737 ? 137.345 111.184 113.703 1.00 44.22 737 LEU A O 1
ATOM 5697 N N . VAL A 1 738 ? 135.449 112.164 114.413 1.00 23.93 738 VAL A N 1
ATOM 5698 C CA . VAL A 1 738 ? 136.150 113.269 115.057 1.00 22.77 738 VAL A CA 1
ATOM 5699 C C . VAL A 1 738 ? 136.593 112.891 116.465 1.00 26.73 738 VAL A C 1
ATOM 5700 O O . VAL A 1 738 ? 137.794 112.844 116.750 1.00 35.65 738 VAL A O 1
ATOM 5704 N N . ARG A 1 739 ? 135.644 112.609 117.353 1.00 21.86 739 ARG A N 1
ATOM 5705 C CA . ARG A 1 739 ? 135.990 112.392 118.752 1.00 29.00 739 ARG A CA 1
ATOM 5706 C C . ARG A 1 739 ? 134.919 111.544 119.421 1.00 31.81 739 ARG A C 1
ATOM 5707 O O . ARG A 1 739 ? 133.831 111.335 118.882 1.00 28.38 739 ARG A O 1
ATOM 5715 N N . ALA A 1 740 ? 135.253 111.056 120.612 1.00 32.75 740 ALA A N 1
ATOM 5716 C CA . ALA A 1 740 ? 134.338 110.300 121.454 1.00 28.20 740 ALA A CA 1
ATOM 5717 C C . ALA A 1 740 ? 133.915 111.165 122.630 1.00 31.13 740 ALA A C 1
ATOM 5718 O O . ALA A 1 740 ? 134.760 111.774 123.294 1.00 32.99 740 ALA A O 1
ATOM 5720 N N . SER A 1 741 ? 132.613 111.221 122.884 1.00 31.98 741 SER A N 1
ATOM 5721 C CA . SER A 1 741 ? 132.073 112.013 123.977 1.00 29.97 741 SER A CA 1
ATOM 5722 C C . SER A 1 741 ? 131.181 111.136 124.843 1.00 30.10 741 SER A C 1
ATOM 5723 O O . SER A 1 741 ? 130.825 110.014 124.479 1.00 28.06 741 SER A O 1
ATOM 5726 N N . SER A 1 742 ? 130.823 111.664 126.006 1.00 30.16 742 SER A N 1
ATOM 5727 C CA . SER A 1 742 ? 130.042 110.926 126.985 1.00 32.47 742 SER A CA 1
ATOM 5728 C C . SER A 1 742 ? 128.579 111.339 126.917 1.00 36.35 742 SER A C 1
ATOM 5729 O O . SER A 1 742 ? 128.259 112.521 126.760 1.00 35.20 742 SER A O 1
ATOM 5732 N N . ARG A 1 743 ? 127.697 110.354 127.023 1.00 38.92 743 ARG A N 1
ATOM 5733 C CA . ARG A 1 743 ? 126.263 110.585 127.049 1.00 31.99 743 ARG A CA 1
ATOM 5734 C C . ARG A 1 743 ? 125.779 110.705 128.486 1.00 43.11 743 ARG A C 1
ATOM 5735 O O . ARG A 1 743 ? 126.333 110.094 129.403 1.00 46.88 743 ARG A O 1
ATOM 5743 N N . LYS A 1 744 ? 124.734 111.508 128.678 1.00 45.00 744 LYS A N 1
ATOM 5744 C CA . LYS A 1 744 ? 124.126 111.615 129.997 1.00 42.21 744 LYS A CA 1
ATOM 5745 C C . LYS A 1 744 ? 123.256 110.410 130.326 1.00 45.11 744 LYS A C 1
ATOM 5746 O O . LYS A 1 744 ? 123.145 110.035 131.498 1.00 45.07 744 LYS A O 1
ATOM 5752 N N . ASP A 1 745 ? 122.640 109.793 129.319 1.00 45.59 745 ASP A N 1
ATOM 5753 C CA . ASP A 1 745 ? 121.761 108.650 129.514 1.00 47.00 745 ASP A CA 1
ATOM 5754 C C . ASP A 1 745 ? 122.508 107.322 129.494 1.00 43.72 745 ASP A C 1
ATOM 5755 O O . ASP A 1 745 ? 121.901 106.282 129.216 1.00 42.58 745 ASP A O 1
ATOM 5760 N N . SER A 1 746 ? 123.805 107.334 129.776 1.00 40.85 746 SER A N 1
ATOM 5761 C CA . SER A 1 746 ? 124.614 106.126 129.825 1.00 40.30 746 SER A CA 1
ATOM 5762 C C . SER A 1 746 ? 124.813 105.704 131.273 1.00 46.29 746 SER A C 1
ATOM 5763 O O . SER A 1 746 ? 124.987 106.547 132.157 1.00 51.05 746 SER A O 1
ATOM 5766 N N . TRP A 1 747 ? 124.775 104.391 131.511 1.00 47.35 747 TRP A N 1
ATOM 5767 C CA . TRP A 1 747 ? 124.884 103.889 132.876 1.00 48.36 747 TRP A CA 1
ATOM 5768 C C . TRP A 1 747 ? 126.245 104.202 133.484 1.00 47.10 747 TRP A C 1
ATOM 5769 O O . TRP A 1 747 ? 126.338 104.467 134.687 1.00 52.15 747 TRP A O 1
ATOM 5780 N N . ASN A 1 748 ? 127.309 104.167 132.682 1.00 39.29 748 ASN A N 1
ATOM 5781 C CA . ASN A 1 748 ? 128.617 104.558 133.190 1.00 40.82 748 ASN A CA 1
ATOM 5782 C C . ASN A 1 748 ? 128.730 106.070 133.330 1.00 45.23 748 ASN A C 1
ATOM 5783 O O . ASN A 1 748 ? 129.277 106.565 134.321 1.00 44.06 748 ASN A O 1
ATOM 5788 N N . GLY A 1 749 ? 128.211 106.817 132.357 1.00 45.19 749 GLY A N 1
ATOM 5789 C CA . GLY A 1 749 ? 128.281 108.260 132.365 1.00 36.60 749 GLY A CA 1
ATOM 5790 C C . GLY A 1 749 ? 129.606 108.843 131.935 1.00 41.39 749 GLY A C 1
ATOM 5791 O O . GLY A 1 749 ? 129.654 110.019 131.559 1.00 50.98 749 GLY A O 1
ATOM 5792 N N . TYR A 1 750 ? 130.683 108.063 131.971 1.00 40.15 750 TYR A N 1
ATOM 5793 C CA . TYR A 1 750 ? 132.015 108.551 131.652 1.00 39.16 750 TYR A CA 1
ATOM 5794 C C . TYR A 1 750 ? 132.747 107.498 130.832 1.00 38.21 750 TYR A C 1
ATOM 5795 O O . TYR A 1 750 ? 132.416 106.311 130.872 1.00 46.25 750 TYR A O 1
ATOM 5804 N N . ILE A 1 751 ? 133.742 107.948 130.073 1.00 33.09 751 ILE A N 1
ATOM 5805 C CA . ILE A 1 751 ? 134.614 107.059 129.319 1.00 33.72 751 ILE A CA 1
ATOM 5806 C C . ILE A 1 751 ? 136.058 107.415 129.641 1.00 36.55 751 ILE A C 1
ATOM 5807 O O . ILE A 1 751 ? 136.376 108.561 129.973 1.00 37.88 751 ILE A O 1
ATOM 5812 N N . CYS A 1 752 ? 136.933 106.420 129.552 1.00 33.71 752 CYS A N 1
ATOM 5813 C CA . CYS A 1 752 ? 138.306 106.573 130.002 1.00 34.96 752 CYS A CA 1
ATOM 5814 C C . CYS A 1 752 ? 139.188 107.143 128.893 1.00 33.60 752 CYS A C 1
ATOM 5815 O O . CYS A 1 752 ? 138.807 107.201 127.723 1.00 39.09 752 CYS A O 1
ATOM 5818 N N . ASP A 1 753 ? 140.392 107.570 129.285 1.00 32.53 753 ASP A N 1
ATOM 5819 C CA . ASP A 1 753 ? 141.303 108.208 128.340 1.00 36.41 753 ASP A CA 1
ATOM 5820 C C . ASP A 1 753 ? 141.854 107.227 127.316 1.00 41.50 753 ASP A C 1
ATOM 5821 O O . ASP A 1 753 ? 142.217 107.640 126.209 1.00 42.02 753 ASP A O 1
ATOM 5826 N N . TYR A 1 754 ? 141.943 105.941 127.661 1.00 44.41 754 TYR A N 1
ATOM 5827 C CA . TYR A 1 754 ? 142.355 104.948 126.674 1.00 41.87 754 TYR A CA 1
ATOM 5828 C C . TYR A 1 754 ? 141.382 104.913 125.504 1.00 47.59 754 TYR A C 1
ATOM 5829 O O . TYR A 1 754 ? 141.791 104.981 124.340 1.00 56.10 754 TYR A O 1
ATOM 5838 N N . CYS A 1 755 ? 140.084 104.828 125.800 1.00 37.49 755 CYS A N 1
ATOM 5839 C CA . CYS A 1 755 ? 139.081 104.791 124.741 1.00 34.34 755 CYS A CA 1
ATOM 5840 C C . CYS A 1 755 ? 139.096 106.071 123.915 1.00 37.35 755 CYS A C 1
ATOM 5841 O O . CYS A 1 755 ? 139.027 106.022 122.682 1.00 41.42 755 CYS A O 1
ATOM 5844 N N . ARG A 1 756 ? 139.198 107.224 124.578 1.00 31.22 756 ARG A N 1
ATOM 5845 C CA . ARG A 1 756 ? 139.161 108.502 123.875 1.00 22.70 756 ARG A CA 1
ATOM 5846 C C . ARG A 1 756 ? 140.370 108.682 122.967 1.00 31.45 756 ARG A C 1
ATOM 5847 O O . ARG A 1 756 ? 140.230 109.085 121.807 1.00 39.81 756 ARG A O 1
ATOM 5855 N N . PHE A 1 757 ? 141.566 108.394 123.476 1.00 41.51 757 PHE A N 1
ATOM 5856 C CA . PHE A 1 757 ? 142.797 108.827 122.826 1.00 38.90 757 PHE A CA 1
ATOM 5857 C C . PHE A 1 757 ? 143.521 107.716 122.080 1.00 37.60 757 PHE A C 1
ATOM 5858 O O . PHE A 1 757 ? 144.068 107.963 121.002 1.00 45.08 757 PHE A O 1
ATOM 5866 N N . GLU A 1 758 ? 143.561 106.499 122.626 1.00 41.07 758 GLU A N 1
ATOM 5867 C CA . GLU A 1 758 ? 144.118 105.387 121.869 1.00 43.34 758 GLU A CA 1
ATOM 5868 C C . GLU A 1 758 ? 143.169 104.916 120.778 1.00 49.15 758 GLU A C 1
ATOM 5869 O O . GLU A 1 758 ? 143.616 104.288 119.813 1.00 53.76 758 GLU A O 1
ATOM 5875 N N . ARG A 1 759 ? 141.878 105.210 120.917 1.00 35.29 759 ARG A N 1
ATOM 5876 C CA . ARG A 1 759 ? 140.840 104.990 119.916 1.00 35.35 759 ARG A CA 1
ATOM 5877 C C . ARG A 1 759 ? 140.758 103.549 119.426 1.00 40.65 759 ARG A C 1
ATOM 5878 O O . ARG A 1 759 ? 141.008 103.289 118.243 1.00 48.06 759 ARG A O 1
ATOM 5886 N N . PRO A 1 760 ? 140.401 102.588 120.285 1.00 45.19 760 PRO A N 1
ATOM 5887 C CA . PRO A 1 760 ? 140.163 101.224 119.789 1.00 48.79 760 PRO A CA 1
ATOM 5888 C C . PRO A 1 760 ? 138.970 101.124 118.857 1.00 52.92 760 PRO A C 1
ATOM 5889 O O . PRO A 1 760 ? 138.870 100.147 118.107 1.00 54.21 760 PRO A O 1
ATOM 5893 N N . TRP A 1 761 ? 138.066 102.102 118.885 1.00 43.93 761 TRP A N 1
ATOM 5894 C CA . TRP A 1 761 ? 136.899 102.109 118.015 1.00 44.05 761 TRP A CA 1
ATOM 5895 C C . TRP A 1 761 ? 137.205 102.616 116.612 1.00 45.78 761 TRP A C 1
ATOM 5896 O O . TRP A 1 761 ? 136.392 102.410 115.705 1.00 47.11 761 TRP A O 1
ATOM 5907 N N . ALA A 1 762 ? 138.352 103.264 116.408 1.00 48.00 762 ALA A N 1
ATOM 5908 C CA . ALA A 1 762 ? 138.691 103.882 115.132 1.00 50.46 762 ALA A CA 1
ATOM 5909 C C . ALA A 1 762 ? 139.894 103.222 114.467 1.00 57.00 762 ALA A C 1
ATOM 5910 O O . ALA A 1 762 ? 140.626 103.873 113.718 1.00 61.48 762 ALA A O 1
ATOM 5912 N N . GLN A 1 763 ? 140.115 101.934 114.724 1.00 55.86 763 GLN A N 1
ATOM 5913 C CA . GLN A 1 763 ? 141.224 101.236 114.096 1.00 57.05 763 GLN A CA 1
ATOM 5914 C C . GLN A 1 763 ? 140.904 99.753 113.990 1.00 60.30 763 GLN A C 1
ATOM 5915 O O . GLN A 1 763 ? 140.053 99.224 114.709 1.00 61.85 763 GLN A O 1
ATOM 5921 N N . ASP A 1 764 ? 141.601 99.094 113.071 1.00 78.01 764 ASP A N 1
ATOM 5922 C CA . ASP A 1 764 ? 141.475 97.662 112.824 1.00 79.17 764 ASP A CA 1
ATOM 5923 C C . ASP A 1 764 ? 142.714 97.217 112.054 1.00 81.78 764 ASP A C 1
ATOM 5924 O O . ASP A 1 764 ? 143.690 97.964 111.934 1.00 81.45 764 ASP A O 1
ATOM 5929 N N . ILE A 1 765 ? 142.677 95.997 111.525 1.00 94.08 765 ILE A N 1
ATOM 5930 C CA . ILE A 1 765 ? 143.756 95.470 110.697 1.00 94.62 765 ILE A CA 1
ATOM 5931 C C . ILE A 1 765 ? 143.325 95.533 109.240 1.00 95.84 765 ILE A C 1
ATOM 5932 O O . ILE A 1 765 ? 142.221 95.097 108.888 1.00 95.48 765 ILE A O 1
ATOM 5937 N N . ALA A 1 766 ? 144.195 96.088 108.392 1.00 105.95 766 ALA A N 1
ATOM 5938 C CA . ALA A 1 766 ? 143.821 96.360 107.008 1.00 106.29 766 ALA A CA 1
ATOM 5939 C C . ALA A 1 766 ? 143.770 95.087 106.172 1.00 108.52 766 ALA A C 1
ATOM 5940 O O . ALA A 1 766 ? 142.847 94.904 105.370 1.00 107.34 766 ALA A O 1
ATOM 5942 N N . GLN A 1 767 ? 144.746 94.196 106.338 1.00 111.51 767 GLN A N 1
ATOM 5943 C CA . GLN A 1 767 ? 144.823 93.012 105.499 1.00 110.44 767 GLN A CA 1
ATOM 5944 C C . GLN A 1 767 ? 144.838 91.753 106.357 1.00 110.12 767 GLN A C 1
ATOM 5945 O O . GLN A 1 767 ? 145.319 91.781 107.493 1.00 110.10 767 GLN A O 1
ATOM 5951 N N . PRO A 1 768 ? 144.305 90.640 105.850 1.00 110.13 768 PRO A N 1
ATOM 5952 C CA . PRO A 1 768 ? 144.345 89.391 106.620 1.00 109.12 768 PRO A CA 1
ATOM 5953 C C . PRO A 1 768 ? 145.775 88.927 106.854 1.00 109.17 768 PRO A C 1
ATOM 5954 O O . PRO A 1 768 ? 146.651 89.091 106.004 1.00 110.11 768 PRO A O 1
ATOM 5958 N N . ILE A 1 769 ? 146.001 88.342 108.025 1.00 112.11 769 ILE A N 1
ATOM 5959 C CA . ILE A 1 769 ? 147.335 87.974 108.480 1.00 113.24 769 ILE A CA 1
ATOM 5960 C C . ILE A 1 769 ? 147.519 86.476 108.304 1.00 113.88 769 ILE A C 1
ATOM 5961 O O . ILE A 1 769 ? 146.711 85.680 108.795 1.00 113.48 769 ILE A O 1
ATOM 5966 N N . LEU A 1 770 ? 148.583 86.093 107.600 1.00 117.81 770 LEU A N 1
ATOM 5967 C CA . LEU A 1 770 ? 148.939 84.693 107.379 1.00 117.34 770 LEU A CA 1
ATOM 5968 C C . LEU A 1 770 ? 150.418 84.553 107.724 1.00 117.32 770 LEU A C 1
ATOM 5969 O O . LEU A 1 770 ? 151.278 84.764 106.865 1.00 117.33 770 LEU A O 1
ATOM 5974 N N . LYS A 1 771 ? 150.697 84.201 108.980 1.00 118.99 771 LYS A N 1
ATOM 5975 C CA . LYS A 1 771 ? 152.063 84.051 109.488 1.00 119.39 771 LYS A CA 1
ATOM 5976 C C . LYS A 1 771 ? 152.867 85.337 109.288 1.00 119.14 771 LYS A C 1
ATOM 5977 O O . LYS A 1 771 ? 153.999 85.326 108.801 1.00 119.05 771 LYS A O 1
ATOM 5983 N N . GLY A 1 772 ? 152.261 86.460 109.662 1.00 116.32 772 GLY A N 1
ATOM 5984 C CA . GLY A 1 772 ? 152.925 87.743 109.558 1.00 115.87 772 GLY A CA 1
ATOM 5985 C C . GLY A 1 772 ? 152.985 88.325 108.166 1.00 115.50 772 GLY A C 1
ATOM 5986 O O . GLY A 1 772 ? 153.687 89.322 107.960 1.00 114.82 772 GLY A O 1
ATOM 5987 N N . ASN A 1 773 ? 152.277 87.741 107.206 1.00 115.05 773 ASN A N 1
ATOM 5988 C CA . ASN A 1 773 ? 152.274 88.209 105.828 1.00 115.03 773 ASN A CA 1
ATOM 5989 C C . ASN A 1 773 ? 150.946 88.884 105.526 1.00 114.81 773 ASN A C 1
ATOM 5990 O O . ASN A 1 773 ? 149.882 88.310 105.776 1.00 114.70 773 ASN A O 1
ATOM 5995 N N . ALA A 1 774 ? 151.012 90.099 104.984 1.00 114.89 774 ALA A N 1
ATOM 5996 C CA . ALA A 1 774 ? 149.813 90.858 104.630 1.00 115.17 774 ALA A CA 1
ATOM 5997 C C . ALA A 1 774 ? 149.317 90.397 103.260 1.00 114.88 774 ALA A C 1
ATOM 5998 O O . ALA A 1 774 ? 149.403 91.100 102.251 1.00 114.48 774 ALA A O 1
ATOM 6000 N N . VAL A 1 775 ? 148.785 89.174 103.242 1.00 118.06 775 VAL A N 1
ATOM 6001 C CA . VAL A 1 775 ? 148.302 88.606 101.992 1.00 118.19 775 VAL A CA 1
ATOM 6002 C C . VAL A 1 775 ? 146.978 89.252 101.600 1.00 118.84 775 VAL A C 1
ATOM 6003 O O . VAL A 1 775 ? 146.276 89.862 102.415 1.00 118.91 775 VAL A O 1
ATOM 6007 N N . SER A 1 776 ? 146.639 89.118 100.322 1.00 121.83 776 SER A N 1
ATOM 6008 C CA . SER A 1 776 ? 145.367 89.605 99.818 1.00 122.32 776 SER A CA 1
ATOM 6009 C C . SER A 1 776 ? 144.251 88.639 100.206 1.00 122.11 776 SER A C 1
ATOM 6010 O O . SER A 1 776 ? 144.484 87.580 100.796 1.00 122.36 776 SER A O 1
ATOM 6013 N N . TRP A 1 777 ? 143.014 89.008 99.873 1.00 118.14 777 TRP A N 1
ATOM 6014 C CA . TRP A 1 777 ? 141.877 88.167 100.218 1.00 118.16 777 TRP A CA 1
ATOM 6015 C C . TRP A 1 777 ? 141.759 86.933 99.336 1.00 119.03 777 TRP A C 1
ATOM 6016 O O . TRP A 1 777 ? 141.133 85.956 99.753 1.00 118.50 777 TRP A O 1
ATOM 6027 N N . GLU A 1 778 ? 142.337 86.950 98.134 1.00 123.50 778 GLU A N 1
ATOM 6028 C CA . GLU A 1 778 ? 142.337 85.749 97.305 1.00 123.20 778 GLU A CA 1
ATOM 6029 C C . GLU A 1 778 ? 143.194 84.656 97.933 1.00 123.18 778 GLU A C 1
ATOM 6030 O O . GLU A 1 778 ? 142.782 83.492 98.004 1.00 123.08 778 GLU A O 1
ATOM 6036 N N . ASP A 1 779 ? 144.389 85.020 98.406 1.00 125.22 779 ASP A N 1
ATOM 6037 C CA . ASP A 1 779 ? 145.253 84.054 99.076 1.00 126.05 779 ASP A CA 1
ATOM 6038 C C . ASP A 1 779 ? 144.629 83.569 100.379 1.00 126.19 779 ASP A C 1
ATOM 6039 O O . ASP A 1 779 ? 144.731 82.384 100.722 1.00 126.08 779 ASP A O 1
ATOM 6044 N N . ALA A 1 780 ? 143.984 84.472 101.120 1.00 126.55 780 ALA A N 1
ATOM 6045 C CA . ALA A 1 780 ? 143.293 84.074 102.341 1.00 127.37 780 ALA A CA 1
ATOM 6046 C C . ALA A 1 780 ? 142.153 83.111 102.041 1.00 128.00 780 ALA A C 1
ATOM 6047 O O . ALA A 1 780 ? 141.941 82.140 102.776 1.00 129.00 780 ALA A O 1
ATOM 6049 N N . GLU A 1 781 ? 141.403 83.366 100.967 1.00 126.17 781 GLU A N 1
ATOM 6050 C CA . GLU A 1 781 ? 140.327 82.460 100.581 1.00 126.37 781 GLU A CA 1
ATOM 6051 C C . GLU A 1 781 ? 140.875 81.103 100.161 1.00 126.88 781 GLU A C 1
ATOM 6052 O O . GLU A 1 781 ? 140.278 80.064 100.465 1.00 126.45 781 GLU A O 1
ATOM 6058 N N . LYS A 1 782 ? 142.007 81.096 99.452 1.00 129.19 782 LYS A N 1
ATOM 6059 C CA . LYS A 1 782 ? 142.642 79.836 99.082 1.00 129.30 782 LYS A CA 1
ATOM 6060 C C . LYS A 1 782 ? 143.070 79.055 100.318 1.00 129.45 782 LYS A C 1
ATOM 6061 O O . LYS A 1 782 ? 142.871 77.836 100.393 1.00 129.26 782 LYS A O 1
ATOM 6067 N N . PHE A 1 783 ? 143.650 79.745 101.303 1.00 127.54 783 PHE A N 1
ATOM 6068 C CA . PHE A 1 783 ? 144.026 79.090 102.552 1.00 127.74 783 PHE A CA 1
ATOM 6069 C C . PHE A 1 783 ? 142.806 78.537 103.277 1.00 128.07 783 PHE A C 1
ATOM 6070 O O . PHE A 1 783 ? 142.844 77.422 103.811 1.00 128.18 783 PHE A O 1
ATOM 6078 N N . LEU A 1 784 ? 141.718 79.308 103.319 1.00 130.13 784 LEU A N 1
ATOM 6079 C CA . LEU A 1 784 ? 140.523 78.872 104.036 1.00 130.33 784 LEU A CA 1
ATOM 6080 C C . LEU A 1 784 ? 139.871 77.672 103.362 1.00 131.03 784 LEU A C 1
ATOM 6081 O O . LEU A 1 784 ? 139.415 76.746 104.042 1.00 130.38 784 LEU A O 1
ATOM 6086 N N . GLU A 1 785 ? 139.809 77.670 102.031 1.00 129.28 785 GLU A N 1
ATOM 6087 C CA . GLU A 1 785 ? 139.156 76.572 101.327 1.00 128.51 785 GLU A CA 1
ATOM 6088 C C . GLU A 1 785 ? 140.024 75.319 101.301 1.00 127.87 785 GLU A C 1
ATOM 6089 O O . GLU A 1 785 ? 139.504 74.201 101.392 1.00 127.33 785 GLU A O 1
ATOM 6095 N N . GLU A 1 786 ? 141.344 75.485 101.177 1.00 129.04 786 GLU A N 1
ATOM 6096 C CA . GLU A 1 786 ? 142.231 74.331 101.063 1.00 129.06 786 GLU A CA 1
ATOM 6097 C C . GLU A 1 786 ? 142.233 73.493 102.336 1.00 129.00 786 GLU A C 1
ATOM 6098 O O . GLU A 1 786 ? 142.223 72.258 102.271 1.00 128.49 786 GLU A O 1
ATOM 6104 N N . LYS A 1 787 ? 142.241 74.137 103.497 1.00 130.58 787 LYS A N 1
ATOM 6105 C CA . LYS A 1 787 ? 142.349 73.446 104.772 1.00 130.43 787 LYS A CA 1
ATOM 6106 C C . LYS A 1 787 ? 141.019 73.474 105.511 1.00 130.86 787 LYS A C 1
ATOM 6107 O O . LYS A 1 787 ? 140.199 74.375 105.318 1.00 131.53 787 LYS A O 1
ATOM 6113 N N . GLU A 1 788 ? 140.812 72.472 106.358 1.00 130.54 788 GLU A N 1
ATOM 6114 C CA . GLU A 1 788 ? 139.625 72.407 107.211 1.00 131.53 788 GLU A CA 1
ATOM 6115 C C . GLU A 1 788 ? 139.930 73.000 108.586 1.00 131.61 788 GLU A C 1
ATOM 6116 O O . GLU A 1 788 ? 139.914 72.321 109.613 1.00 130.98 788 GLU A O 1
ATOM 6122 N N . CYS A 1 789 ? 140.215 74.299 108.584 1.00 126.95 789 CYS A N 1
ATOM 6123 C CA . CYS A 1 789 ? 140.578 74.995 109.808 1.00 126.32 789 CYS A CA 1
ATOM 6124 C C . CYS A 1 789 ? 139.369 75.158 110.719 1.00 126.40 789 CYS A C 1
ATOM 6125 O O . CYS A 1 789 ? 138.220 75.171 110.270 1.00 126.83 789 CYS A O 1
ATOM 6128 N N . ALA A 1 790 ? 139.640 75.282 112.014 1.00 119.01 790 ALA A N 1
ATOM 6129 C CA . ALA A 1 790 ? 138.588 75.562 112.975 1.00 118.71 790 ALA A CA 1
ATOM 6130 C C . ALA A 1 790 ? 138.294 77.056 113.011 1.00 118.40 790 ALA A C 1
ATOM 6131 O O . ALA A 1 790 ? 139.100 77.886 112.583 1.00 117.75 790 ALA A O 1
ATOM 6133 N N . LEU A 1 791 ? 137.122 77.396 113.536 1.00 110.12 791 LEU A N 1
ATOM 6134 C CA . LEU A 1 791 ? 136.645 78.774 113.562 1.00 109.59 791 LEU A CA 1
ATOM 6135 C C . LEU A 1 791 ? 136.812 79.332 114.973 1.00 109.05 791 LEU A C 1
ATOM 6136 O O . LEU A 1 791 ? 136.083 78.945 115.892 1.00 107.81 791 LEU A O 1
ATOM 6141 N N . ILE A 1 792 ? 137.767 80.246 115.138 1.00 106.25 792 ILE A N 1
ATOM 6142 C CA . ILE A 1 792 ? 138.064 80.876 116.420 1.00 106.08 792 ILE A CA 1
ATOM 6143 C C . ILE A 1 792 ? 137.595 82.322 116.358 1.00 106.82 792 ILE A C 1
ATOM 6144 O O . ILE A 1 792 ? 137.903 83.040 115.400 1.00 107.35 792 ILE A O 1
ATOM 6149 N N . LEU A 1 793 ? 136.847 82.747 117.373 1.00 94.36 793 LEU A N 1
ATOM 6150 C CA . LEU A 1 793 ? 136.195 84.052 117.387 1.00 92.67 793 LEU A CA 1
ATOM 6151 C C . LEU A 1 793 ? 136.783 84.911 118.499 1.00 91.58 793 LEU A C 1
ATOM 6152 O O . LEU A 1 793 ? 136.803 84.497 119.662 1.00 92.47 793 LEU A O 1
ATOM 6157 N N . THR A 1 794 ? 137.259 86.099 118.142 1.00 88.42 794 THR A N 1
ATOM 6158 C CA . THR A 1 794 ? 137.645 87.084 119.138 1.00 90.21 794 THR A CA 1
ATOM 6159 C C . THR A 1 794 ? 136.404 87.811 119.649 1.00 91.18 794 THR A C 1
ATOM 6160 O O . THR A 1 794 ? 135.387 87.883 118.955 1.00 91.84 794 THR A O 1
ATOM 6164 N N . PRO A 1 795 ? 136.452 88.360 120.871 1.00 81.73 795 PRO A N 1
ATOM 6165 C CA . PRO A 1 795 ? 135.233 88.930 121.460 1.00 79.65 795 PRO A CA 1
ATOM 6166 C C . PRO A 1 795 ? 134.926 90.339 120.974 1.00 82.68 795 PRO A C 1
ATOM 6167 O O . PRO A 1 795 ? 134.137 91.054 121.600 1.00 85.31 795 PRO A O 1
ATOM 6171 N N . SER A 1 796 ? 135.540 90.752 119.865 1.00 77.11 796 SER A N 1
ATOM 6172 C CA . SER A 1 796 ? 135.333 92.078 119.298 1.00 75.73 796 SER A CA 1
ATOM 6173 C C . SER A 1 796 ? 134.302 92.069 118.174 1.00 70.77 796 SER A C 1
ATOM 6174 O O . SER A 1 796 ? 134.426 92.830 117.210 1.00 71.66 796 SER A O 1
ATOM 6177 N N . LEU A 1 797 ? 133.291 91.210 118.278 1.00 71.80 797 LEU A N 1
ATOM 6178 C CA . LEU A 1 797 ? 132.246 91.088 117.272 1.00 75.06 797 LEU A CA 1
ATOM 6179 C C . LEU A 1 797 ? 130.883 91.162 117.944 1.00 75.32 797 LEU A C 1
ATOM 6180 O O . LEU A 1 797 ? 130.696 90.633 119.042 1.00 76.79 797 LEU A O 1
ATOM 6185 N N . THR A 1 798 ? 129.931 91.810 117.277 1.00 73.94 798 THR A N 1
ATOM 6186 C CA . THR A 1 798 ? 128.596 91.960 117.835 1.00 71.53 798 THR A CA 1
ATOM 6187 C C . THR A 1 798 ? 127.860 90.623 117.838 1.00 75.78 798 THR A C 1
ATOM 6188 O O . THR A 1 798 ? 128.324 89.622 117.288 1.00 80.95 798 THR A O 1
ATOM 6192 N N . ASN A 1 799 ? 126.684 90.622 118.471 1.00 72.49 799 ASN A N 1
ATOM 6193 C CA . ASN A 1 799 ? 125.929 89.384 118.642 1.00 75.38 799 ASN A CA 1
ATOM 6194 C C . ASN A 1 799 ? 125.462 88.819 117.306 1.00 79.50 799 ASN A C 1
ATOM 6195 O O . ASN A 1 799 ? 125.452 87.597 117.115 1.00 81.04 799 ASN A O 1
ATOM 6200 N N . GLU A 1 800 ? 125.061 89.686 116.375 1.00 87.56 800 GLU A N 1
ATOM 6201 C CA . GLU A 1 800 ? 124.600 89.208 115.075 1.00 87.21 800 GLU A CA 1
ATOM 6202 C C . GLU A 1 800 ? 125.725 88.535 114.300 1.00 86.26 800 GLU A C 1
ATOM 6203 O O . GLU A 1 800 ? 125.506 87.515 113.638 1.00 87.69 800 GLU A O 1
ATOM 6209 N N . GLU A 1 801 ? 126.937 89.090 114.373 1.00 85.53 801 GLU A N 1
ATOM 6210 C CA . GLU A 1 801 ? 128.084 88.455 113.732 1.00 83.82 801 GLU A CA 1
ATOM 6211 C C . GLU A 1 801 ? 128.374 87.090 114.344 1.00 86.08 801 GLU A C 1
ATOM 6212 O O . GLU A 1 801 ? 128.664 86.127 113.622 1.00 88.12 801 GLU A O 1
ATOM 6218 N N . ILE A 1 802 ? 128.299 86.986 115.674 1.00 90.13 802 ILE A N 1
ATOM 6219 C CA . ILE A 1 802 ? 128.537 85.706 116.338 1.00 92.09 802 ILE A CA 1
ATOM 6220 C C . ILE A 1 802 ? 127.497 84.682 115.906 1.00 92.01 802 ILE A C 1
ATOM 6221 O O . ILE A 1 802 ? 127.828 83.527 115.608 1.00 92.67 802 ILE A O 1
ATOM 6226 N N . MET A 1 803 ? 126.225 85.088 115.861 1.00 94.80 803 MET A N 1
ATOM 6227 C CA . MET A 1 803 ? 125.174 84.171 115.435 1.00 97.28 803 MET A CA 1
ATOM 6228 C C . MET A 1 803 ? 125.365 83.741 113.986 1.00 99.43 803 MET A C 1
ATOM 6229 O O . MET A 1 803 ? 125.148 82.573 113.646 1.00 100.08 803 MET A O 1
ATOM 6234 N N . PHE A 1 804 ? 125.770 84.670 113.117 1.00 103.38 804 PHE A N 1
ATOM 6235 C CA . PHE A 1 804 ? 125.972 84.327 111.714 1.00 102.55 804 PHE A CA 1
ATOM 6236 C C . PHE A 1 804 ? 127.115 83.332 111.549 1.00 103.00 804 PHE A C 1
ATOM 6237 O O . PHE A 1 804 ? 126.992 82.345 110.813 1.00 105.34 804 PHE A O 1
ATOM 6245 N N . LEU A 1 805 ? 128.232 83.570 112.239 1.00 99.86 805 LEU A N 1
ATOM 6246 C CA . LEU A 1 805 ? 129.360 82.647 112.152 1.00 100.80 805 LEU A CA 1
ATOM 6247 C C . LEU A 1 805 ? 129.005 81.279 112.726 1.00 102.02 805 LEU A C 1
ATOM 6248 O O . LEU A 1 805 ? 129.384 80.244 112.163 1.00 102.43 805 LEU A O 1
ATOM 6253 N N . LYS A 1 806 ? 128.263 81.252 113.837 1.00 105.50 806 LYS A N 1
ATOM 6254 C CA . LYS A 1 806 ? 127.864 79.980 114.430 1.00 105.42 806 LYS A CA 1
ATOM 6255 C C . LYS A 1 806 ? 126.918 79.207 113.517 1.00 105.99 806 LYS A C 1
ATOM 6256 O O . LYS A 1 806 ? 127.058 77.989 113.362 1.00 106.63 806 LYS A O 1
ATOM 6262 N N . GLU A 1 807 ? 125.949 79.894 112.906 1.00 108.67 807 GLU A N 1
ATOM 6263 C CA . GLU A 1 807 ? 125.026 79.222 111.996 1.00 109.93 807 GLU A CA 1
ATOM 6264 C C . GLU A 1 807 ? 125.747 78.710 110.754 1.00 109.05 807 GLU A C 1
ATOM 6265 O O . GLU A 1 807 ? 125.440 77.618 110.258 1.00 108.71 807 GLU A O 1
ATOM 6271 N N . LEU A 1 808 ? 126.702 79.487 110.233 1.00 112.07 808 LEU A N 1
ATOM 6272 C CA . LEU A 1 808 ? 127.497 79.014 109.104 1.00 111.86 808 LEU A CA 1
ATOM 6273 C C . LEU A 1 808 ? 128.298 77.775 109.474 1.00 113.03 808 LEU A C 1
ATOM 6274 O O . LEU A 1 808 ? 128.365 76.817 108.697 1.00 114.11 808 LEU A O 1
ATOM 6279 N N . ALA A 1 809 ? 128.915 77.774 110.659 1.00 112.99 809 ALA A N 1
ATOM 6280 C CA . ALA A 1 809 ? 129.679 76.607 111.087 1.00 113.22 809 ALA A CA 1
ATOM 6281 C C . ALA A 1 809 ? 128.774 75.397 111.275 1.00 112.22 809 ALA A C 1
ATOM 6282 O O . ALA A 1 809 ? 129.169 74.264 110.977 1.00 110.34 809 ALA A O 1
ATOM 6284 N N . GLU A 1 810 ? 127.557 75.619 111.774 1.00 112.04 810 GLU A N 1
ATOM 6285 C CA . GLU A 1 810 ? 126.623 74.517 111.972 1.00 112.43 810 GLU A CA 1
ATOM 6286 C C . GLU A 1 810 ? 126.189 73.911 110.643 1.00 112.45 810 GLU A C 1
ATOM 6287 O O . GLU A 1 810 ? 126.226 72.687 110.468 1.00 112.38 810 GLU A O 1
ATOM 6293 N N . ARG A 1 811 ? 125.775 74.749 109.690 1.00 112.28 811 ARG A N 1
ATOM 6294 C CA . ARG A 1 811 ? 125.283 74.217 108.424 1.00 111.81 811 ARG A CA 1
ATOM 6295 C C . ARG A 1 811 ? 126.404 73.746 107.505 1.00 112.00 811 ARG A C 1
ATOM 6296 O O . ARG A 1 811 ? 126.144 72.960 106.588 1.00 111.89 811 ARG A O 1
ATOM 6304 N N . LYS A 1 812 ? 127.639 74.192 107.730 1.00 113.59 812 LYS A N 1
ATOM 6305 C CA . LYS A 1 812 ? 128.784 73.734 106.957 1.00 113.26 812 LYS A CA 1
ATOM 6306 C C . LYS A 1 812 ? 129.611 72.686 107.687 1.00 114.13 812 LYS A C 1
ATOM 6307 O O . LYS A 1 812 ? 130.565 72.159 107.108 1.00 113.62 812 LYS A O 1
ATOM 6313 N N . GLY A 1 813 ? 129.271 72.370 108.932 1.00 113.98 813 GLY A N 1
ATOM 6314 C CA . GLY A 1 813 ? 129.971 71.332 109.670 1.00 113.67 813 GLY A CA 1
ATOM 6315 C C . GLY A 1 813 ? 131.421 71.628 109.989 1.00 113.78 813 GLY A C 1
ATOM 6316 O O . GLY A 1 813 ? 132.279 70.752 109.817 1.00 113.35 813 GLY A O 1
ATOM 6317 N N . ILE A 1 814 ? 131.718 72.835 110.444 1.00 114.33 814 ILE A N 1
ATOM 6318 C CA . ILE A 1 814 ? 133.065 73.235 110.846 1.00 113.83 814 ILE A CA 1
ATOM 6319 C C . ILE A 1 814 ? 133.064 73.437 112.356 1.00 114.02 814 ILE A C 1
ATOM 6320 O O . ILE A 1 814 ? 132.139 74.067 112.881 1.00 113.71 814 ILE A O 1
ATOM 6325 N N . PRO A 1 815 ? 134.044 72.905 113.085 1.00 112.29 815 PRO A N 1
ATOM 6326 C CA . PRO A 1 815 ? 134.126 73.185 114.524 1.00 111.54 815 PRO A CA 1
ATOM 6327 C C . PRO A 1 815 ? 134.307 74.674 114.791 1.00 112.50 815 PRO A C 1
ATOM 6328 O O . PRO A 1 815 ? 135.001 75.377 114.054 1.00 112.53 815 PRO A O 1
ATOM 6332 N N . ILE A 1 816 ? 133.675 75.146 115.864 1.00 109.84 816 ILE A N 1
ATOM 6333 C CA . ILE A 1 816 ? 133.581 76.568 116.176 1.00 109.46 816 ILE A CA 1
ATOM 6334 C C . ILE A 1 816 ? 134.134 76.800 117.576 1.00 108.73 816 ILE A C 1
ATOM 6335 O O . ILE A 1 816 ? 133.822 76.046 118.506 1.00 107.63 816 ILE A O 1
ATOM 6340 N N . GLY A 1 817 ? 134.967 77.830 117.720 1.00 105.19 817 GLY A N 1
ATOM 6341 C CA . GLY A 1 817 ? 135.572 78.148 119.000 1.00 105.84 817 GLY A CA 1
ATOM 6342 C C . GLY A 1 817 ? 135.846 79.626 119.191 1.00 105.09 817 GLY A C 1
ATOM 6343 O O . GLY A 1 817 ? 135.470 80.446 118.349 1.00 105.43 817 GLY A O 1
ATOM 6344 N N . SER A 1 818 ? 136.502 79.981 120.296 1.00 102.87 818 SER A N 1
ATOM 6345 C CA . SER A 1 818 ? 136.793 81.374 120.602 1.00 102.33 818 SER A CA 1
ATOM 6346 C C . SER A 1 818 ? 138.113 81.462 121.350 1.00 103.92 818 SER A C 1
ATOM 6347 O O . SER A 1 818 ? 138.615 80.471 121.886 1.00 105.61 818 SER A O 1
ATOM 6350 N N . THR A 1 819 ? 138.669 82.674 121.386 1.00 100.44 819 THR A N 1
ATOM 6351 C CA . THR A 1 819 ? 139.946 82.898 122.051 1.00 100.81 819 THR A CA 1
ATOM 6352 C C . THR A 1 819 ? 139.847 82.848 123.569 1.00 101.22 819 THR A C 1
ATOM 6353 O O . THR A 1 819 ? 140.884 82.739 124.232 1.00 101.70 819 THR A O 1
ATOM 6357 N N . ILE A 1 820 ? 138.646 82.927 124.134 1.00 100.20 820 ILE A N 1
ATOM 6358 C CA . ILE A 1 820 ? 138.470 82.935 125.579 1.00 100.58 820 ILE A CA 1
ATOM 6359 C C . ILE A 1 820 ? 137.401 81.919 125.953 1.00 99.73 820 ILE A C 1
ATOM 6360 O O . ILE A 1 820 ? 136.412 81.732 125.237 1.00 99.14 820 ILE A O 1
ATOM 6365 N N . ASP A 1 821 ? 137.624 81.235 127.073 1.00 102.39 821 ASP A N 1
ATOM 6366 C CA . ASP A 1 821 ? 136.682 80.262 127.601 1.00 102.68 821 ASP A CA 1
ATOM 6367 C C . ASP A 1 821 ? 136.381 80.588 129.056 1.00 103.34 821 ASP A C 1
ATOM 6368 O O . ASP A 1 821 ? 137.215 81.157 129.766 1.00 103.36 821 ASP A O 1
ATOM 6373 N N . GLY A 1 822 ? 135.182 80.232 129.491 1.00 101.71 822 GLY A N 1
ATOM 6374 C CA . GLY A 1 822 ? 134.786 80.470 130.862 1.00 101.79 822 GLY A CA 1
ATOM 6375 C C . GLY A 1 822 ? 133.282 80.622 130.972 1.00 100.99 822 GLY A C 1
ATOM 6376 O O . GLY A 1 822 ? 132.537 80.342 130.033 1.00 100.45 822 GLY A O 1
ATOM 6377 N N . GLU A 1 823 ? 132.859 81.072 132.150 1.00 94.44 823 GLU A N 1
ATOM 6378 C CA . GLU A 1 823 ? 131.448 81.275 132.444 1.00 95.31 823 GLU A CA 1
ATOM 6379 C C . GLU A 1 823 ? 131.344 82.136 133.694 1.00 95.56 823 GLU A C 1
ATOM 6380 O O . GLU A 1 823 ? 132.303 82.267 134.457 1.00 94.90 823 GLU A O 1
ATOM 6386 N N . GLY A 1 824 ? 130.169 82.730 133.890 1.00 92.90 824 GLY A N 1
ATOM 6387 C CA . GLY A 1 824 ? 129.904 83.452 135.119 1.00 92.26 824 GLY A CA 1
ATOM 6388 C C . GLY A 1 824 ? 129.302 84.831 134.952 1.00 92.65 824 GLY A C 1
ATOM 6389 O O . GLY A 1 824 ? 128.323 85.007 134.219 1.00 91.56 824 GLY A O 1
ATOM 6390 N N . SER A 1 825 ? 129.888 85.812 135.643 1.00 89.28 825 SER A N 1
ATOM 6391 C CA . SER A 1 825 ? 129.405 87.192 135.674 1.00 87.11 825 SER A CA 1
ATOM 6392 C C . SER A 1 825 ? 127.958 87.246 136.168 1.00 86.78 825 SER A C 1
ATOM 6393 O O . SER A 1 825 ? 127.031 87.624 135.449 1.00 88.07 825 SER A O 1
ATOM 6396 N N . THR A 1 826 ? 127.783 86.840 137.422 1.00 91.29 826 THR A N 1
ATOM 6397 C CA . THR A 1 826 ? 126.483 86.844 138.076 1.00 92.79 826 THR A CA 1
ATOM 6398 C C . THR A 1 826 ? 126.193 88.143 138.812 1.00 92.29 826 THR A C 1
ATOM 6399 O O . THR A 1 826 ? 125.159 88.241 139.480 1.00 92.40 826 THR A O 1
ATOM 6403 N N . ALA A 1 827 ? 127.074 89.135 138.711 1.00 87.65 827 ALA A N 1
ATOM 6404 C CA . ALA A 1 827 ? 126.898 90.399 139.411 1.00 87.14 827 ALA A CA 1
ATOM 6405 C C . ALA A 1 827 ? 126.353 91.457 138.462 1.00 87.02 827 ALA A C 1
ATOM 6406 O O . ALA A 1 827 ? 126.934 91.710 137.403 1.00 86.90 827 ALA A O 1
ATOM 6408 N N . THR A 1 828 ? 125.238 92.070 138.846 1.00 90.30 828 THR A N 1
ATOM 6409 C CA . THR A 1 828 ? 124.691 93.202 138.118 1.00 91.49 828 THR A CA 1
ATOM 6410 C C . THR A 1 828 ? 125.315 94.501 138.622 1.00 90.31 828 THR A C 1
ATOM 6411 O O . THR A 1 828 ? 126.035 94.530 139.621 1.00 91.92 828 THR A O 1
ATOM 6415 N N . LEU A 1 829 ? 125.037 95.591 137.903 1.00 88.18 829 LEU A N 1
ATOM 6416 C CA . LEU A 1 829 ? 125.523 96.899 138.331 1.00 88.92 829 LEU A CA 1
ATOM 6417 C C . LEU A 1 829 ? 124.881 97.321 139.646 1.00 90.31 829 LEU A C 1
ATOM 6418 O O . LEU A 1 829 ? 125.537 97.932 140.499 1.00 89.84 829 LEU A O 1
ATOM 6423 N N . GLU A 1 830 ? 123.596 97.004 139.823 1.00 95.86 830 GLU A N 1
ATOM 6424 C CA . GLU A 1 830 ? 122.910 97.351 141.062 1.00 95.19 830 GLU A CA 1
ATOM 6425 C C . GLU A 1 830 ? 123.538 96.642 142.253 1.00 94.23 830 GLU A C 1
ATOM 6426 O O . GLU A 1 830 ? 123.611 97.205 143.351 1.00 96.08 830 GLU A O 1
ATOM 6432 N N . ASP A 1 831 ? 123.995 95.404 142.055 1.00 90.63 831 ASP A N 1
ATOM 6433 C CA . ASP A 1 831 ? 124.678 94.688 143.127 1.00 91.50 831 ASP A CA 1
ATOM 6434 C C . ASP A 1 831 ? 125.988 95.369 143.499 1.00 92.15 831 ASP A C 1
ATOM 6435 O O . ASP A 1 831 ? 126.309 95.502 144.684 1.00 92.56 831 ASP A O 1
ATOM 6440 N N . ILE A 1 832 ? 126.757 95.808 142.500 1.00 87.66 832 ILE A N 1
ATOM 6441 C CA . ILE A 1 832 ? 128.010 96.502 142.780 1.00 86.89 832 ILE A CA 1
ATOM 6442 C C . ILE A 1 832 ? 127.740 97.822 143.486 1.00 85.71 832 ILE A C 1
ATOM 6443 O O . ILE A 1 832 ? 128.530 98.256 144.331 1.00 87.13 832 ILE A O 1
ATOM 6448 N N . ARG A 1 833 ? 126.623 98.474 143.165 1.00 92.44 833 ARG A N 1
ATOM 6449 C CA . ARG A 1 833 ? 126.300 99.746 143.802 1.00 94.79 833 ARG A CA 1
ATOM 6450 C C . ARG A 1 833 ? 125.830 99.552 145.242 1.00 95.60 833 ARG A C 1
ATOM 6451 O O . ARG A 1 833 ? 126.192 100.335 146.128 1.00 94.47 833 ARG A O 1
ATOM 6459 N N . ASN A 1 834 ? 125.028 98.515 145.496 1.00 97.68 834 ASN A N 1
ATOM 6460 C CA . ASN A 1 834 ? 124.433 98.330 146.816 1.00 96.10 834 ASN A CA 1
ATOM 6461 C C . ASN A 1 834 ? 125.355 97.600 147.784 1.00 95.75 834 ASN A C 1
ATOM 6462 O O . ASN A 1 834 ? 125.276 97.835 148.994 1.00 96.43 834 ASN A O 1
ATOM 6467 N N . ALA A 1 835 ? 126.213 96.713 147.287 1.00 97.39 835 ALA A N 1
ATOM 6468 C CA . ALA A 1 835 ? 127.099 95.962 148.164 1.00 99.70 835 ALA A CA 1
ATOM 6469 C C . ALA A 1 835 ? 128.116 96.882 148.825 1.00 99.70 835 ALA A C 1
ATOM 6470 O O . ALA A 1 835 ? 128.527 97.900 148.263 1.00 99.16 835 ALA A O 1
ATOM 6472 N N . LYS A 1 836 ? 128.520 96.511 150.037 1.00 100.80 836 LYS A N 1
ATOM 6473 C CA . LYS A 1 836 ? 129.450 97.318 150.815 1.00 100.02 836 LYS A CA 1
ATOM 6474 C C . LYS A 1 836 ? 130.861 96.751 150.850 1.00 99.92 836 LYS A C 1
ATOM 6475 O O . LYS A 1 836 ? 131.819 97.521 150.969 1.00 97.59 836 LYS A O 1
ATOM 6481 N N . ARG A 1 837 ? 131.016 95.434 150.742 1.00 104.95 837 ARG A N 1
ATOM 6482 C CA . ARG A 1 837 ? 132.315 94.781 150.841 1.00 105.24 837 ARG A CA 1
ATOM 6483 C C . ARG A 1 837 ? 132.651 94.108 149.519 1.00 105.29 837 ARG A C 1
ATOM 6484 O O . ARG A 1 837 ? 131.815 93.399 148.950 1.00 105.23 837 ARG A O 1
ATOM 6492 N N . VAL A 1 838 ? 133.873 94.331 149.034 1.00 104.99 838 VAL A N 1
ATOM 6493 C CA . VAL A 1 838 ? 134.318 93.791 147.756 1.00 104.15 838 VAL A CA 1
ATOM 6494 C C . VAL A 1 838 ? 135.626 93.037 147.955 1.00 104.38 838 VAL A C 1
ATOM 6495 O O . VAL A 1 838 ? 136.379 93.295 148.900 1.00 104.21 838 VAL A O 1
ATOM 6499 N N . LEU A 1 839 ? 135.885 92.090 147.057 1.00 99.82 839 LEU A N 1
ATOM 6500 C CA . LEU A 1 839 ? 137.148 91.364 147.005 1.00 98.61 839 LEU A CA 1
ATOM 6501 C C . LEU A 1 839 ? 137.842 91.714 145.699 1.00 97.51 839 LEU A C 1
ATOM 6502 O O . LEU A 1 839 ? 137.281 91.501 144.620 1.00 97.22 839 LEU A O 1
ATOM 6507 N N . LEU A 1 840 ? 139.062 92.227 145.798 1.00 99.96 840 LEU A N 1
ATOM 6508 C CA . LEU A 1 840 ? 139.773 92.811 144.668 1.00 100.37 840 LEU A CA 1
ATOM 6509 C C . LEU A 1 840 ? 140.944 91.909 144.299 1.00 100.54 840 LEU A C 1
ATOM 6510 O O . LEU A 1 840 ? 141.947 91.857 145.019 1.00 101.01 840 LEU A O 1
ATOM 6515 N N . LYS A 1 841 ? 140.818 91.201 143.181 1.00 101.26 841 LYS A N 1
ATOM 6516 C CA . LYS A 1 841 ? 141.909 90.405 142.636 1.00 101.10 841 LYS A CA 1
ATOM 6517 C C . LYS A 1 841 ? 142.457 90.958 141.332 1.00 101.49 841 LYS A C 1
ATOM 6518 O O . LYS A 1 841 ? 143.667 90.908 141.109 1.00 100.60 841 LYS A O 1
ATOM 6524 N N . VAL A 1 842 ? 141.594 91.484 140.463 1.00 101.81 842 VAL A N 1
ATOM 6525 C CA . VAL A 1 842 ? 142.059 92.090 139.225 1.00 101.56 842 VAL A CA 1
ATOM 6526 C C . VAL A 1 842 ? 142.830 93.365 139.537 1.00 101.24 842 VAL A C 1
ATOM 6527 O O . VAL A 1 842 ? 142.600 94.029 140.555 1.00 100.75 842 VAL A O 1
ATOM 6531 N N . ASN A 1 843 ? 143.769 93.703 138.661 1.00 105.38 843 ASN A N 1
ATOM 6532 C CA . ASN A 1 843 ? 144.473 94.967 138.793 1.00 106.15 843 ASN A CA 1
ATOM 6533 C C . ASN A 1 843 ? 143.512 96.112 138.502 1.00 105.59 843 ASN A C 1
ATOM 6534 O O . ASN A 1 843 ? 142.835 96.120 137.470 1.00 105.00 843 ASN A O 1
ATOM 6539 N N . ILE A 1 844 ? 143.442 97.072 139.425 1.00 102.64 844 ILE A N 1
ATOM 6540 C CA . ILE A 1 844 ? 142.527 98.199 139.266 1.00 103.63 844 ILE A CA 1
ATOM 6541 C C . ILE A 1 844 ? 142.928 99.054 138.071 1.00 103.89 844 ILE A C 1
ATOM 6542 O O . ILE A 1 844 ? 142.073 99.507 137.300 1.00 104.27 844 ILE A O 1
ATOM 6547 N N . GLU A 1 845 ? 144.232 99.275 137.889 1.00 102.92 845 GLU A N 1
ATOM 6548 C CA . GLU A 1 845 ? 144.699 100.176 136.841 1.00 102.65 845 GLU A CA 1
ATOM 6549 C C . GLU A 1 845 ? 144.335 99.677 135.449 1.00 102.01 845 GLU A C 1
ATOM 6550 O O . GLU A 1 845 ? 144.153 100.486 134.532 1.00 99.70 845 GLU A O 1
ATOM 6556 N N . LYS A 1 846 ? 144.228 98.359 135.265 1.00 98.66 846 LYS A N 1
ATOM 6557 C CA . LYS A 1 846 ? 143.918 97.827 133.941 1.00 97.39 846 LYS A CA 1
ATOM 6558 C C . LYS A 1 846 ? 142.494 98.153 133.516 1.00 97.10 846 LYS A C 1
ATOM 6559 O O . LYS A 1 846 ? 142.245 98.401 132.332 1.00 98.14 846 LYS A O 1
ATOM 6565 N N . TYR A 1 847 ? 141.551 98.158 134.453 1.00 85.90 847 TYR A N 1
ATOM 6566 C CA . TYR A 1 847 ? 140.153 98.463 134.153 1.00 83.33 847 TYR A CA 1
ATOM 6567 C C . TYR A 1 847 ? 139.768 99.755 134.856 1.00 82.20 847 TYR A C 1
ATOM 6568 O O . TYR A 1 847 ? 139.474 99.747 136.065 1.00 80.70 847 TYR A O 1
ATOM 6577 N N . PRO A 1 848 ? 139.758 100.888 134.148 1.00 72.69 848 PRO A N 1
ATOM 6578 C CA . PRO A 1 848 ? 139.614 102.182 134.829 1.00 71.29 848 PRO A CA 1
ATOM 6579 C C . PRO A 1 848 ? 138.213 102.496 135.322 1.00 72.16 848 PRO A C 1
ATOM 6580 O O . PRO A 1 848 ? 138.076 103.366 136.192 1.00 72.40 848 PRO A O 1
ATOM 6584 N N . LEU A 1 849 ? 137.169 101.847 134.801 1.00 62.72 849 LEU A N 1
ATOM 6585 C CA . LEU A 1 849 ? 135.827 102.150 135.286 1.00 57.03 849 LEU A CA 1
ATOM 6586 C C . LEU A 1 849 ? 135.615 101.626 136.700 1.00 58.56 849 LEU A C 1
ATOM 6587 O O . LEU A 1 849 ? 134.801 102.178 137.450 1.00 59.90 849 LEU A O 1
ATOM 6592 N N . LEU A 1 850 ? 136.343 100.573 137.084 1.00 66.83 850 LEU A N 1
ATOM 6593 C CA . LEU A 1 850 ? 136.281 100.079 138.454 1.00 65.88 850 LEU A CA 1
ATOM 6594 C C . LEU A 1 850 ? 136.736 101.125 139.459 1.00 63.91 850 LEU A C 1
ATOM 6595 O O . LEU A 1 850 ? 136.366 101.043 140.633 1.00 66.24 850 LEU A O 1
ATOM 6600 N N . LYS A 1 851 ? 137.537 102.099 139.023 1.00 56.41 851 LYS A N 1
ATOM 6601 C CA . LYS A 1 851 ? 137.912 103.206 139.894 1.00 59.16 851 LYS A CA 1
ATOM 6602 C C . LYS A 1 851 ? 136.690 104.018 140.305 1.00 59.87 851 LYS A C 1
ATOM 6603 O O . LYS A 1 851 ? 136.551 104.395 141.474 1.00 61.79 851 LYS A O 1
ATOM 6609 N N . LEU A 1 852 ? 135.792 104.294 139.357 1.00 52.76 852 LEU A N 1
ATOM 6610 C CA . LEU A 1 852 ? 134.571 105.031 139.669 1.00 49.40 852 LEU A CA 1
ATOM 6611 C C . LEU A 1 852 ? 133.531 104.150 140.348 1.00 47.44 852 LEU A C 1
ATOM 6612 O O . LEU A 1 852 ? 132.809 104.613 141.237 1.00 48.72 852 LEU A O 1
ATOM 6617 N N . LEU A 1 853 ? 133.426 102.886 139.932 1.00 57.05 853 LEU A N 1
ATOM 6618 C CA . LEU A 1 853 ? 132.373 102.025 140.460 1.00 60.04 853 LEU A CA 1
ATOM 6619 C C . LEU A 1 853 ? 132.653 101.585 141.890 1.00 64.36 853 LEU A C 1
ATOM 6620 O O . LEU A 1 853 ? 131.715 101.417 142.677 1.00 64.73 853 LEU A O 1
ATOM 6625 N N . LEU A 1 854 ? 133.921 101.391 142.246 1.00 62.93 854 LEU A N 1
ATOM 6626 C CA . LEU A 1 854 ? 134.297 100.896 143.563 1.00 59.27 854 LEU A CA 1
ATOM 6627 C C . LEU A 1 854 ? 134.811 101.998 144.479 1.00 59.74 854 LEU A C 1
ATOM 6628 O O . LEU A 1 854 ? 135.465 101.703 145.484 1.00 60.59 854 LEU A O 1
ATOM 6633 N N . LYS A 1 855 ? 134.538 103.256 144.153 1.00 59.08 855 LYS A N 1
ATOM 6634 C CA . LYS A 1 855 ? 134.964 104.355 145.007 1.00 60.83 855 LYS A CA 1
ATOM 6635 C C . LYS A 1 855 ? 134.178 104.342 146.312 1.00 63.41 855 LYS A C 1
ATOM 6636 O O . LYS A 1 855 ? 132.945 104.289 146.309 1.00 64.21 855 LYS A O 1
ATOM 6642 N N . GLY A 1 856 ? 134.896 104.398 147.427 1.00 73.29 856 GLY A N 1
ATOM 6643 C CA . GLY A 1 856 ? 134.261 104.411 148.732 1.00 72.62 856 GLY A CA 1
ATOM 6644 C C . GLY A 1 856 ? 133.531 103.138 149.099 1.00 75.50 856 GLY A C 1
ATOM 6645 O O . GLY A 1 856 ? 132.406 103.201 149.611 1.00 76.29 856 GLY A O 1
ATOM 6646 N N . LYS A 1 857 ? 134.136 101.980 148.845 1.00 83.85 857 LYS A N 1
ATOM 6647 C CA . LYS A 1 857 ? 133.564 100.706 149.251 1.00 84.03 857 LYS A CA 1
ATOM 6648 C C . LYS A 1 857 ? 134.655 99.840 149.862 1.00 86.38 857 LYS A C 1
ATOM 6649 O O . LYS A 1 857 ? 135.836 99.980 149.535 1.00 85.01 857 LYS A O 1
ATOM 6655 N N . GLU A 1 858 ? 134.245 98.943 150.755 1.00 101.65 858 GLU A N 1
ATOM 6656 C CA . GLU A 1 858 ? 135.189 98.188 151.570 1.00 102.14 858 GLU A CA 1
ATOM 6657 C C . GLU A 1 858 ? 135.856 97.102 150.736 1.00 103.12 858 GLU A C 1
ATOM 6658 O O . GLU A 1 858 ? 135.174 96.269 150.130 1.00 101.64 858 GLU A O 1
ATOM 6664 N N . ILE A 1 859 ? 137.184 97.106 150.718 1.00 110.89 859 ILE A N 1
ATOM 6665 C CA . ILE A 1 859 ? 137.974 96.090 150.033 1.00 110.85 859 ILE A CA 1
ATOM 6666 C C . ILE A 1 859 ? 138.522 95.148 151.097 1.00 110.45 859 ILE A C 1
ATOM 6667 O O . ILE A 1 859 ? 139.447 95.501 151.836 1.00 109.49 859 ILE A O 1
ATOM 6672 N N . VAL A 1 860 ? 137.959 93.941 151.174 1.00 111.08 860 VAL A N 1
ATOM 6673 C CA . VAL A 1 860 ? 138.301 92.984 152.216 1.00 111.59 860 VAL A CA 1
ATOM 6674 C C . VAL A 1 860 ? 138.649 91.648 151.576 1.00 111.56 860 VAL A C 1
ATOM 6675 O O . VAL A 1 860 ? 138.275 91.358 150.438 1.00 111.16 860 VAL A O 1
ATOM 6679 N N . GLU A 1 861 ? 139.377 90.830 152.335 1.00 111.79 861 GLU A N 1
ATOM 6680 C CA . GLU A 1 861 ? 139.800 89.519 151.858 1.00 111.99 861 GLU A CA 1
ATOM 6681 C C . GLU A 1 861 ? 138.818 88.412 152.211 1.00 111.65 861 GLU A C 1
ATOM 6682 O O . GLU A 1 861 ? 138.749 87.408 151.494 1.00 110.85 861 GLU A O 1
ATOM 6688 N N . GLU A 1 862 ? 138.060 88.566 153.294 1.00 111.23 862 GLU A N 1
ATOM 6689 C CA . GLU A 1 862 ? 137.113 87.554 153.731 1.00 110.75 862 GLU A CA 1
ATOM 6690 C C . GLU A 1 862 ? 135.794 88.222 154.092 1.00 110.92 862 GLU A C 1
ATOM 6691 O O . GLU A 1 862 ? 135.749 89.402 154.448 1.00 110.08 862 GLU A O 1
ATOM 6697 N N . GLY A 1 863 ? 134.713 87.451 153.993 1.00 111.61 863 GLY A N 1
ATOM 6698 C CA . GLY A 1 863 ? 133.391 87.990 154.236 1.00 110.76 863 GLY A CA 1
ATOM 6699 C C . GLY A 1 863 ? 132.874 88.892 153.143 1.00 111.53 863 GLY A C 1
ATOM 6700 O O . GLY A 1 863 ? 131.908 89.625 153.368 1.00 111.04 863 GLY A O 1
ATOM 6701 N N . TYR A 1 864 ? 133.493 88.858 151.968 1.00 110.51 864 TYR A N 1
ATOM 6702 C CA . TYR A 1 864 ? 133.132 89.758 150.884 1.00 109.20 864 TYR A CA 1
ATOM 6703 C C . TYR A 1 864 ? 131.739 89.451 150.352 1.00 109.36 864 TYR A C 1
ATOM 6704 O O . TYR A 1 864 ? 131.352 88.289 150.201 1.00 110.86 864 TYR A O 1
ATOM 6713 N N . GLU A 1 865 ? 130.978 90.510 150.073 1.00 105.54 865 GLU A N 1
ATOM 6714 C CA . GLU A 1 865 ? 129.673 90.339 149.448 1.00 105.60 865 GLU A CA 1
ATOM 6715 C C . GLU A 1 865 ? 129.799 90.126 147.945 1.00 106.94 865 GLU A C 1
ATOM 6716 O O . GLU A 1 865 ? 129.066 89.317 147.367 1.00 107.91 865 GLU A O 1
ATOM 6722 N N . VAL A 1 866 ? 130.721 90.840 147.295 1.00 103.61 866 VAL A N 1
ATOM 6723 C CA . VAL A 1 866 ? 130.945 90.718 145.862 1.00 102.27 866 VAL A CA 1
ATOM 6724 C C . VAL A 1 866 ? 132.444 90.642 145.603 1.00 101.80 866 VAL A C 1
ATOM 6725 O O . VAL A 1 866 ? 133.263 91.046 146.430 1.00 100.86 866 VAL A O 1
ATOM 6729 N N . ALA A 1 867 ? 132.797 90.113 144.433 1.00 98.28 867 ALA A N 1
ATOM 6730 C CA . ALA A 1 867 ? 134.192 89.909 144.071 1.00 97.77 867 ALA A CA 1
ATOM 6731 C C . ALA A 1 867 ? 134.413 90.273 142.610 1.00 96.45 867 ALA A C 1
ATOM 6732 O O . ALA A 1 867 ? 133.488 90.229 141.795 1.00 94.14 867 ALA A O 1
ATOM 6734 N N . ILE A 1 868 ? 135.652 90.637 142.290 1.00 92.25 868 ILE A N 1
ATOM 6735 C CA . ILE A 1 868 ? 136.076 90.895 140.918 1.00 90.52 868 ILE A CA 1
ATOM 6736 C C . ILE A 1 868 ? 137.251 89.975 140.608 1.00 90.65 868 ILE A C 1
ATOM 6737 O O . ILE A 1 868 ? 138.271 89.997 141.308 1.00 92.61 868 ILE A O 1
ATOM 6742 N N . ILE A 1 869 ? 137.100 89.152 139.569 1.00 91.29 869 ILE A N 1
ATOM 6743 C CA . ILE A 1 869 ? 138.096 88.158 139.197 1.00 90.95 869 ILE A CA 1
ATOM 6744 C C . ILE A 1 869 ? 138.351 88.248 137.699 1.00 91.88 869 ILE A C 1
ATOM 6745 O O . ILE A 1 869 ? 137.556 88.800 136.938 1.00 93.14 869 ILE A O 1
ATOM 6750 N N . GLU A 1 870 ? 139.489 87.703 137.284 1.00 94.17 870 GLU A N 1
ATOM 6751 C CA . GLU A 1 870 ? 139.972 87.833 135.917 1.00 93.78 870 GLU A CA 1
ATOM 6752 C C . GLU A 1 870 ? 139.718 86.544 135.150 1.00 94.00 870 GLU A C 1
ATOM 6753 O O . GLU A 1 870 ? 139.986 85.450 135.658 1.00 93.60 870 GLU A O 1
ATOM 6759 N N . GLY A 1 871 ? 139.202 86.677 133.932 1.00 94.86 871 GLY A N 1
ATOM 6760 C CA . GLY A 1 871 ? 138.959 85.541 133.080 1.00 95.93 871 GLY A CA 1
ATOM 6761 C C . GLY A 1 871 ? 140.244 84.843 132.684 1.00 96.75 871 GLY A C 1
ATOM 6762 O O . GLY A 1 871 ? 141.292 85.474 132.521 1.00 95.96 871 GLY A O 1
ATOM 6763 N N . PRO A 1 872 ? 140.191 83.515 132.527 1.00 102.16 872 PRO A N 1
ATOM 6764 C CA . PRO A 1 872 ? 139.037 82.626 132.725 1.00 102.24 872 PRO A CA 1
ATOM 6765 C C . PRO A 1 872 ? 138.748 82.397 134.203 1.00 102.88 872 PRO A C 1
ATOM 6766 O O . PRO A 1 872 ? 139.668 82.352 135.015 1.00 102.82 872 PRO A O 1
ATOM 6770 N N . ALA A 1 873 ? 137.482 82.250 134.586 1.00 99.90 873 ALA A N 1
ATOM 6771 C CA . ALA A 1 873 ? 137.140 82.115 135.993 1.00 99.12 873 ALA A CA 1
ATOM 6772 C C . ALA A 1 873 ? 135.793 81.422 136.120 1.00 99.03 873 ALA A C 1
ATOM 6773 O O . ALA A 1 873 ? 135.010 81.360 135.168 1.00 98.57 873 ALA A O 1
ATOM 6775 N N . GLU A 1 874 ? 135.536 80.904 137.319 1.00 102.70 874 GLU A N 1
ATOM 6776 C CA . GLU A 1 874 ? 134.307 80.199 137.640 1.00 103.24 874 GLU A CA 1
ATOM 6777 C C . GLU A 1 874 ? 133.453 81.049 138.565 1.00 104.85 874 GLU A C 1
ATOM 6778 O O . GLU A 1 874 ? 133.979 81.607 139.537 1.00 103.93 874 GLU A O 1
ATOM 6784 N N . PRO A 1 875 ? 132.154 81.186 138.295 1.00 105.95 875 PRO A N 1
ATOM 6785 C CA . PRO A 1 875 ? 131.305 82.015 139.159 1.00 104.18 875 PRO A CA 1
ATOM 6786 C C . PRO A 1 875 ? 131.239 81.471 140.579 1.00 104.91 875 PRO A C 1
ATOM 6787 O O . PRO A 1 875 ? 131.225 80.259 140.804 1.00 105.66 875 PRO A O 1
ATOM 6791 N N . MET A 1 876 ? 131.201 82.388 141.539 1.00 107.37 876 MET A N 1
ATOM 6792 C CA . MET A 1 876 ? 131.150 82.055 142.953 1.00 107.33 876 MET A CA 1
ATOM 6793 C C . MET A 1 876 ? 129.720 82.154 143.470 1.00 107.27 876 MET A C 1
ATOM 6794 O O . MET A 1 876 ? 128.809 82.619 142.780 1.00 106.05 876 MET A O 1
ATOM 6799 N N . ASP A 1 877 ? 129.529 81.694 144.709 1.00 110.94 877 ASP A N 1
ATOM 6800 C CA . ASP A 1 877 ? 128.226 81.828 145.353 1.00 110.62 877 ASP A CA 1
ATOM 6801 C C . ASP A 1 877 ? 127.861 83.294 145.547 1.00 110.83 877 ASP A C 1
ATOM 6802 O O . ASP A 1 877 ? 126.713 83.692 145.320 1.00 110.68 877 ASP A O 1
ATOM 6807 N N . VAL A 1 878 ? 128.824 84.108 145.965 1.00 107.95 878 VAL A N 1
ATOM 6808 C CA . VAL A 1 878 ? 128.638 85.551 146.081 1.00 106.65 878 VAL A CA 1
ATOM 6809 C C . VAL A 1 878 ? 128.541 86.131 144.675 1.00 107.48 878 VAL A C 1
ATOM 6810 O O . VAL A 1 878 ? 129.075 85.535 143.728 1.00 107.36 878 VAL A O 1
ATOM 6814 N N . PRO A 1 879 ? 127.855 87.258 144.481 1.00 103.55 879 PRO A N 1
ATOM 6815 C CA . PRO A 1 879 ? 127.822 87.885 143.149 1.00 102.69 879 PRO A CA 1
ATOM 6816 C C . PRO A 1 879 ? 129.220 88.269 142.692 1.00 101.80 879 PRO A C 1
ATOM 6817 O O . PRO A 1 879 ? 129.883 89.112 143.298 1.00 99.90 879 PRO A O 1
ATOM 6821 N N . THR A 1 880 ? 129.662 87.642 141.609 1.00 94.31 880 THR A N 1
ATOM 6822 C CA . THR A 1 880 ? 131.026 87.770 141.126 1.00 94.77 880 THR A CA 1
ATOM 6823 C C . THR A 1 880 ? 131.064 88.535 139.811 1.00 95.73 880 THR A C 1
ATOM 6824 O O . THR A 1 880 ? 130.160 88.427 138.978 1.00 94.99 880 THR A O 1
ATOM 6828 N N . LEU A 1 881 ? 132.124 89.315 139.637 1.00 90.11 881 LEU A N 1
ATOM 6829 C CA . LEU A 1 881 ? 132.390 90.024 138.395 1.00 87.70 881 LEU A CA 1
ATOM 6830 C C . LEU A 1 881 ? 133.638 89.425 137.764 1.00 88.79 881 LEU A C 1
ATOM 6831 O O . LEU A 1 881 ? 134.709 89.424 138.380 1.00 91.51 881 LEU A O 1
ATOM 6836 N N . ILE A 1 882 ? 133.501 88.911 136.548 1.00 84.67 882 ILE A N 1
ATOM 6837 C CA . ILE A 1 882 ? 134.625 88.383 135.788 1.00 83.32 882 ILE A CA 1
ATOM 6838 C C . ILE A 1 882 ? 134.853 89.306 134.600 1.00 84.04 882 ILE A C 1
ATOM 6839 O O . ILE A 1 882 ? 133.945 89.528 133.789 1.00 86.09 882 ILE A O 1
ATOM 6844 N N . LEU A 1 883 ? 136.056 89.860 134.508 1.00 86.50 883 LEU A N 1
ATOM 6845 C CA . LEU A 1 883 ? 136.402 90.823 133.472 1.00 87.45 883 LEU A CA 1
ATOM 6846 C C . LEU A 1 883 ? 137.355 90.175 132.481 1.00 88.75 883 LEU A C 1
ATOM 6847 O O . LEU A 1 883 ? 138.474 89.797 132.844 1.00 91.05 883 LEU A O 1
ATOM 6852 N N . HIS A 1 884 ? 136.911 90.047 131.238 1.00 83.37 884 HIS A N 1
ATOM 6853 C CA . HIS A 1 884 ? 137.780 89.653 130.144 1.00 83.13 884 HIS A CA 1
ATOM 6854 C C . HIS A 1 884 ? 138.351 90.914 129.499 1.00 84.77 884 HIS A C 1
ATOM 6855 O O . HIS A 1 884 ? 138.258 92.015 130.048 1.00 83.45 884 HIS A O 1
ATOM 6862 N N . ASP A 1 885 ? 138.959 90.769 128.322 1.00 82.91 885 ASP A N 1
ATOM 6863 C CA . ASP A 1 885 ? 139.496 91.910 127.591 1.00 83.07 885 ASP A CA 1
ATOM 6864 C C . ASP A 1 885 ? 138.761 92.145 126.275 1.00 81.51 885 ASP A C 1
ATOM 6865 O O . ASP A 1 885 ? 139.246 92.894 125.423 1.00 79.81 885 ASP A O 1
ATOM 6870 N N . GLY A 1 886 ? 137.603 91.530 126.095 1.00 77.24 886 GLY A N 1
ATOM 6871 C CA . GLY A 1 886 ? 136.825 91.678 124.874 1.00 79.28 886 GLY A CA 1
ATOM 6872 C C . GLY A 1 886 ? 135.479 92.317 125.153 1.00 77.08 886 GLY A C 1
ATOM 6873 O O . GLY A 1 886 ? 134.854 92.037 126.177 1.00 76.29 886 GLY A O 1
ATOM 6874 N N . VAL A 1 887 ? 135.035 93.168 124.225 1.00 68.42 887 VAL A N 1
ATOM 6875 C CA . VAL A 1 887 ? 133.805 93.931 124.429 1.00 69.47 887 VAL A CA 1
ATOM 6876 C C . VAL A 1 887 ? 132.602 93.000 124.516 1.00 68.38 887 VAL A C 1
ATOM 6877 O O . VAL A 1 887 ? 131.758 93.125 125.411 1.00 70.65 887 VAL A O 1
ATOM 6881 N N . ASN A 1 888 ? 132.511 92.044 123.596 1.00 72.24 888 ASN A N 1
ATOM 6882 C CA . ASN A 1 888 ? 131.428 91.066 123.585 1.00 72.64 888 ASN A CA 1
ATOM 6883 C C . ASN A 1 888 ? 131.901 89.716 124.102 1.00 73.51 888 ASN A C 1
ATOM 6884 O O . ASN A 1 888 ? 131.502 88.664 123.596 1.00 76.03 888 ASN A O 1
ATOM 6889 N N . ALA A 1 889 ? 132.770 89.730 125.115 1.00 71.80 889 ALA A N 1
ATOM 6890 C CA . ALA A 1 889 ? 133.240 88.491 125.718 1.00 72.51 889 ALA A CA 1
ATOM 6891 C C . ALA A 1 889 ? 132.119 87.724 126.399 1.00 72.25 889 ALA A C 1
ATOM 6892 O O . ALA A 1 889 ? 132.266 86.523 126.647 1.00 73.10 889 ALA A O 1
ATOM 6894 N N . THR A 1 890 ? 131.006 88.386 126.709 1.00 70.79 890 THR A N 1
ATOM 6895 C CA . THR A 1 890 ? 129.820 87.720 127.221 1.00 72.88 890 THR A CA 1
ATOM 6896 C C . THR A 1 890 ? 128.927 87.196 126.098 1.00 72.28 890 THR A C 1
ATOM 6897 O O . THR A 1 890 ? 127.739 86.940 126.323 1.00 76.90 890 THR A O 1
ATOM 6901 N N . GLY A 1 891 ? 129.474 87.037 124.893 1.00 72.08 891 GLY A N 1
ATOM 6902 C CA . GLY A 1 891 ? 128.760 86.386 123.811 1.00 75.69 891 GLY A CA 1
ATOM 6903 C C . GLY A 1 891 ? 128.680 84.883 123.930 1.00 75.51 891 GLY A C 1
ATOM 6904 O O . GLY A 1 891 ? 127.982 84.243 123.138 1.00 72.43 891 GLY A O 1
ATOM 6905 N N . LEU A 1 892 ? 129.386 84.309 124.904 1.00 78.64 892 LEU A N 1
ATOM 6906 C CA . LEU A 1 892 ? 129.295 82.888 125.208 1.00 78.67 892 LEU A CA 1
ATOM 6907 C C . LEU A 1 892 ? 128.142 82.552 126.144 1.00 82.29 892 LEU A C 1
ATOM 6908 O O . LEU A 1 892 ? 127.891 81.367 126.387 1.00 85.31 892 LEU A O 1
ATOM 6913 N N . ILE A 1 893 ? 127.439 83.557 126.674 1.00 79.62 893 ILE A N 1
ATOM 6914 C CA . ILE A 1 893 ? 126.345 83.292 127.599 1.00 78.67 893 ILE A CA 1
ATOM 6915 C C . ILE A 1 893 ? 125.133 82.708 126.885 1.00 78.11 893 ILE A C 1
ATOM 6916 O O . ILE A 1 893 ? 124.272 82.099 127.530 1.00 79.04 893 ILE A O 1
ATOM 6921 N N . LYS A 1 894 ? 125.044 82.866 125.569 1.00 78.61 894 LYS A N 1
ATOM 6922 C CA . LYS A 1 894 ? 123.953 82.297 124.787 1.00 79.77 894 LYS A CA 1
ATOM 6923 C C . LYS A 1 894 ? 124.423 81.321 123.722 1.00 82.54 894 LYS A C 1
ATOM 6924 O O . LYS A 1 894 ? 123.784 80.287 123.515 1.00 84.00 894 LYS A O 1
ATOM 6930 N N . ALA A 1 895 ? 125.523 81.624 123.033 1.00 83.58 895 ALA A N 1
ATOM 6931 C CA . ALA A 1 895 ? 126.013 80.727 121.994 1.00 83.31 895 ALA A CA 1
ATOM 6932 C C . ALA A 1 895 ? 126.718 79.512 122.583 1.00 83.70 895 ALA A C 1
ATOM 6933 O O . ALA A 1 895 ? 126.614 78.409 122.036 1.00 83.14 895 ALA A O 1
ATOM 6935 N N . GLY A 1 896 ? 127.425 79.688 123.698 1.00 84.93 896 GLY A N 1
ATOM 6936 C CA . GLY A 1 896 ? 128.233 78.615 124.241 1.00 83.35 896 GLY A CA 1
ATOM 6937 C C . GLY A 1 896 ? 129.337 78.239 123.278 1.00 83.19 896 GLY A C 1
ATOM 6938 O O . GLY A 1 896 ? 129.560 77.059 122.995 1.00 83.10 896 GLY A O 1
ATOM 6939 N N . VAL A 1 897 ? 130.029 79.256 122.760 1.00 89.43 897 VAL A N 1
ATOM 6940 C CA . VAL A 1 897 ? 130.962 79.070 121.656 1.00 91.50 897 VAL A CA 1
ATOM 6941 C C . VAL A 1 897 ? 132.185 78.245 122.055 1.00 92.58 897 VAL A C 1
ATOM 6942 O O . VAL A 1 897 ? 132.908 77.758 121.177 1.00 92.30 897 VAL A O 1
ATOM 6946 N N . THR A 1 898 ? 132.426 78.062 123.357 1.00 97.94 898 THR A N 1
ATOM 6947 C CA . THR A 1 898 ? 133.544 77.282 123.893 1.00 99.67 898 THR A CA 1
ATOM 6948 C C . THR A 1 898 ? 134.898 77.811 123.431 1.00 99.55 898 THR A C 1
ATOM 6949 O O . THR A 1 898 ? 134.988 78.901 122.858 1.00 98.86 898 THR A O 1
ATOM 6953 N N . GLY A 1 899 ? 135.957 77.049 123.690 1.00 106.09 899 GLY A N 1
ATOM 6954 C CA . GLY A 1 899 ? 137.312 77.471 123.416 1.00 107.13 899 GLY A CA 1
ATOM 6955 C C . GLY A 1 899 ? 137.898 76.828 122.176 1.00 107.29 899 GLY A C 1
ATOM 6956 O O . GLY A 1 899 ? 137.184 76.329 121.299 1.00 105.40 899 GLY A O 1
ATOM 6957 N N . ILE A 1 900 ? 139.226 76.845 122.105 1.00 111.49 900 ILE A N 1
ATOM 6958 C CA . ILE A 1 900 ? 139.974 76.296 120.977 1.00 110.97 900 ILE A CA 1
ATOM 6959 C C . ILE A 1 900 ? 139.748 74.790 120.925 1.00 111.37 900 ILE A C 1
ATOM 6960 O O . ILE A 1 900 ? 140.025 74.089 121.909 1.00 110.77 900 ILE A O 1
ATOM 6965 N N . PRO A 1 901 ? 139.257 74.246 119.811 1.00 115.81 901 PRO A N 1
ATOM 6966 C CA . PRO A 1 901 ? 139.002 72.805 119.725 1.00 116.45 901 PRO A CA 1
ATOM 6967 C C . PRO A 1 901 ? 140.216 71.964 119.363 1.00 116.76 901 PRO A C 1
ATOM 6968 O O . PRO A 1 901 ? 140.052 70.767 119.111 1.00 117.10 901 PRO A O 1
ATOM 6972 N N . GLU A 1 902 ? 141.411 72.557 119.325 1.00 120.39 902 GLU A N 1
ATOM 6973 C CA . GLU A 1 902 ? 142.664 71.844 119.070 1.00 120.70 902 GLU A CA 1
ATOM 6974 C C . GLU A 1 902 ? 142.626 71.120 117.720 1.00 121.33 902 GLU A C 1
ATOM 6975 O O . GLU A 1 902 ? 142.664 69.892 117.635 1.00 121.05 902 GLU A O 1
ATOM 6981 N N . ALA A 1 903 ? 142.539 71.913 116.658 1.00 121.52 903 ALA A N 1
ATOM 6982 C CA . ALA A 1 903 ? 142.528 71.411 115.292 1.00 121.05 903 ALA A CA 1
ATOM 6983 C C . ALA A 1 903 ? 143.824 71.797 114.586 1.00 121.12 903 ALA A C 1
ATOM 6984 O O . ALA A 1 903 ? 144.729 72.396 115.173 1.00 120.15 903 ALA A O 1
ATOM 6986 N N . LYS A 1 904 ? 143.907 71.443 113.305 1.00 118.88 904 LYS A N 1
ATOM 6987 C CA . LYS A 1 904 ? 145.077 71.727 112.481 1.00 118.55 904 LYS A CA 1
ATOM 6988 C C . LYS A 1 904 ? 144.806 72.996 111.682 1.00 118.24 904 LYS A C 1
ATOM 6989 O O . LYS A 1 904 ? 143.946 73.002 110.795 1.00 117.14 904 LYS A O 1
ATOM 6995 N N . ALA A 1 905 ? 145.531 74.068 112.020 1.00 121.45 905 ALA A N 1
ATOM 6996 C CA . ALA A 1 905 ? 145.403 75.402 111.432 1.00 121.13 905 ALA A CA 1
ATOM 6997 C C . ALA A 1 905 ? 144.060 76.033 111.782 1.00 121.21 905 ALA A C 1
ATOM 6998 O O . ALA A 1 905 ? 143.061 75.333 111.969 1.00 121.29 905 ALA A O 1
ATOM 7000 N N . TYR A 1 906 ? 144.021 77.359 111.883 1.00 119.29 906 TYR A N 1
ATOM 7001 C CA . TYR A 1 906 ? 142.820 78.042 112.337 1.00 118.85 906 TYR A CA 1
ATOM 7002 C C . TYR A 1 906 ? 142.606 79.316 111.539 1.00 118.46 906 TYR A C 1
ATOM 7003 O O . TYR A 1 906 ? 143.553 79.921 111.030 1.00 118.42 906 TYR A O 1
ATOM 7012 N N . VAL A 1 907 ? 141.344 79.719 111.442 1.00 114.86 907 VAL A N 1
ATOM 7013 C CA . VAL A 1 907 ? 140.965 81.047 110.980 1.00 114.99 907 VAL A CA 1
ATOM 7014 C C . VAL A 1 907 ? 140.347 81.774 112.169 1.00 115.99 907 VAL A C 1
ATOM 7015 O O . VAL A 1 907 ? 139.345 81.320 112.736 1.00 115.29 907 VAL A O 1
ATOM 7019 N N . VAL A 1 908 ? 140.963 82.883 112.566 1.00 113.38 908 VAL A N 1
ATOM 7020 C CA . VAL A 1 908 ? 140.554 83.641 113.742 1.00 112.27 908 VAL A CA 1
ATOM 7021 C C . VAL A 1 908 ? 140.186 85.050 113.296 1.00 112.07 908 VAL A C 1
ATOM 7022 O O . VAL A 1 908 ? 140.962 85.710 112.597 1.00 112.41 908 VAL A O 1
ATOM 7026 N N . ILE A 1 909 ? 138.999 85.501 113.687 1.00 104.25 909 ILE A N 1
ATOM 7027 C CA . ILE A 1 909 ? 138.451 86.775 113.237 1.00 105.17 909 ILE A CA 1
ATOM 7028 C C . ILE A 1 909 ? 138.763 87.812 114.309 1.00 103.64 909 ILE A C 1
ATOM 7029 O O . ILE A 1 909 ? 138.061 87.912 115.318 1.00 104.46 909 ILE A O 1
ATOM 7034 N N . GLY A 1 910 ? 139.805 88.596 114.083 1.00 98.28 910 GLY A N 1
ATOM 7035 C CA . GLY A 1 910 ? 140.294 89.555 115.049 1.00 98.03 910 GLY A CA 1
ATOM 7036 C C . GLY A 1 910 ? 141.650 89.151 115.606 1.00 98.37 910 GLY A C 1
ATOM 7037 O O . GLY A 1 910 ? 142.049 87.984 115.581 1.00 99.46 910 GLY A O 1
ATOM 7038 N N . ASN A 1 911 ? 142.369 90.146 116.117 1.00 101.86 911 ASN A N 1
ATOM 7039 C CA . ASN A 1 911 ? 143.708 89.941 116.654 1.00 102.28 911 ASN A CA 1
ATOM 7040 C C . ASN A 1 911 ? 143.670 89.980 118.176 1.00 102.56 911 ASN A C 1
ATOM 7041 O O . ASN A 1 911 ? 143.110 90.909 118.767 1.00 103.25 911 ASN A O 1
ATOM 7046 N N . SER A 1 912 ? 144.254 88.968 118.801 1.00 105.46 912 SER A N 1
ATOM 7047 C CA . SER A 1 912 ? 144.314 88.843 120.247 1.00 106.39 912 SER A CA 1
ATOM 7048 C C . SER A 1 912 ? 145.680 88.304 120.636 1.00 106.67 912 SER A C 1
ATOM 7049 O O . SER A 1 912 ? 146.345 87.645 119.829 1.00 106.71 912 SER A O 1
ATOM 7052 N N . PRO A 1 913 ? 146.136 88.582 121.860 1.00 107.92 913 PRO A N 1
ATOM 7053 C CA . PRO A 1 913 ? 147.415 88.005 122.307 1.00 107.14 913 PRO A CA 1
ATOM 7054 C C . PRO A 1 913 ? 147.409 86.489 122.368 1.00 107.98 913 PRO A C 1
ATOM 7055 O O . PRO A 1 913 ? 148.476 85.870 122.266 1.00 108.26 913 PRO A O 1
ATOM 7059 N N . ALA A 1 914 ? 146.240 85.868 122.524 1.00 112.31 914 ALA A N 1
ATOM 7060 C CA . ALA A 1 914 ? 146.147 84.416 122.625 1.00 112.72 914 ALA A CA 1
ATOM 7061 C C . ALA A 1 914 ? 146.336 83.712 121.289 1.00 112.97 914 ALA A C 1
ATOM 7062 O O . ALA A 1 914 ? 146.321 82.477 121.256 1.00 112.98 914 ALA A O 1
ATOM 7064 N N . ILE A 1 915 ? 146.497 84.460 120.195 1.00 111.89 915 ILE A N 1
ATOM 7065 C CA . ILE A 1 915 ? 146.765 83.847 118.899 1.00 110.95 915 ILE A CA 1
ATOM 7066 C C . ILE A 1 915 ? 148.108 83.132 118.912 1.00 112.26 915 ILE A C 1
ATOM 7067 O O . ILE A 1 915 ? 148.268 82.081 118.278 1.00 112.71 915 ILE A O 1
ATOM 7072 N N . SER A 1 916 ? 149.087 83.674 119.641 1.00 113.36 916 SER A N 1
ATOM 7073 C CA . SER A 1 916 ? 150.393 83.030 119.737 1.00 113.51 916 SER A CA 1
ATOM 7074 C C . SER A 1 916 ? 150.298 81.645 120.365 1.00 113.71 916 SER A C 1
ATOM 7075 O O . SER A 1 916 ? 151.136 80.779 120.088 1.00 112.63 916 SER A O 1
ATOM 7078 N N . LYS A 1 917 ? 149.288 81.414 121.204 1.00 112.59 917 LYS A N 1
ATOM 7079 C CA . LYS A 1 917 ? 149.094 80.107 121.815 1.00 111.81 917 LYS A CA 1
ATOM 7080 C C . LYS A 1 917 ? 148.611 79.054 120.826 1.00 112.30 917 LYS A C 1
ATOM 7081 O O . LYS A 1 917 ? 148.641 77.864 121.157 1.00 111.98 917 LYS A O 1
ATOM 7087 N N . LEU A 1 918 ? 148.168 79.453 119.638 1.00 114.14 918 LEU A N 1
ATOM 7088 C CA . LEU A 1 918 ? 147.671 78.494 118.663 1.00 114.54 918 LEU A CA 1
ATOM 7089 C C . LEU A 1 918 ? 148.803 77.634 118.113 1.00 114.87 918 LEU A C 1
ATOM 7090 O O . LEU A 1 918 ? 149.944 78.082 117.967 1.00 113.95 918 LEU A O 1
ATOM 7095 N N . LYS A 1 919 ? 148.472 76.384 117.804 1.00 119.66 919 LYS A N 1
ATOM 7096 C CA . LYS A 1 919 ? 149.407 75.442 117.206 1.00 119.67 919 LYS A CA 1
ATOM 7097 C C . LYS A 1 919 ? 149.092 75.313 115.721 1.00 119.76 919 LYS A C 1
ATOM 7098 O O . LYS A 1 919 ? 147.980 74.922 115.350 1.00 119.58 919 LYS A O 1
ATOM 7104 N N . GLY A 1 920 ? 150.068 75.634 114.880 1.00 123.88 920 GLY A N 1
ATOM 7105 C CA . GLY A 1 920 ? 149.894 75.614 113.444 1.00 123.62 920 GLY A CA 1
ATOM 7106 C C . GLY A 1 920 ? 149.716 77.009 112.869 1.00 123.31 920 GLY A C 1
ATOM 7107 O O . GLY A 1 920 ? 149.577 78.006 113.581 1.00 123.51 920 GLY A O 1
ATOM 7108 N N . GLU A 1 921 ? 149.732 77.066 111.541 1.00 121.67 921 GLU A N 1
ATOM 7109 C CA . GLU A 1 921 ? 149.568 78.334 110.844 1.00 122.40 921 GLU A CA 1
ATOM 7110 C C . GLU A 1 921 ? 148.148 78.857 111.017 1.00 122.58 921 GLU A C 1
ATOM 7111 O O . GLU A 1 921 ? 147.177 78.098 110.957 1.00 122.56 921 GLU A O 1
ATOM 7117 N N . TYR A 1 922 ? 148.031 80.165 111.226 1.00 115.72 922 TYR A N 1
ATOM 7118 C CA . TYR A 1 922 ? 146.754 80.801 111.516 1.00 115.04 922 TYR A CA 1
ATOM 7119 C C . TYR A 1 922 ? 146.487 81.917 110.517 1.00 114.63 922 TYR A C 1
ATOM 7120 O O . TYR A 1 922 ? 147.396 82.666 110.150 1.00 114.53 922 TYR A O 1
ATOM 7129 N N . LEU A 1 923 ? 145.239 82.014 110.075 1.00 113.73 923 LEU A N 1
ATOM 7130 C CA . LEU A 1 923 ? 144.788 83.094 109.205 1.00 113.67 923 LEU A CA 1
ATOM 7131 C C . LEU A 1 923 ? 143.920 84.028 110.036 1.00 113.25 923 LEU A C 1
ATOM 7132 O O . LEU A 1 923 ? 142.800 83.671 110.416 1.00 111.65 923 LEU A O 1
ATOM 7137 N N . ILE A 1 924 ? 144.436 85.218 110.320 1.00 113.43 924 ILE A N 1
ATOM 7138 C CA . ILE A 1 924 ? 143.708 86.213 111.095 1.00 113.24 924 ILE A CA 1
ATOM 7139 C C . ILE A 1 924 ? 142.847 87.016 110.128 1.00 113.60 924 ILE A C 1
ATOM 7140 O O . ILE A 1 924 ? 143.354 87.863 109.390 1.00 114.41 924 ILE A O 1
ATOM 7145 N N . LEU A 1 925 ? 141.558 86.745 110.119 1.00 107.14 925 LEU A N 1
ATOM 7146 C CA . LEU A 1 925 ? 140.694 87.617 109.340 1.00 105.73 925 LEU A CA 1
ATOM 7147 C C . LEU A 1 925 ? 140.475 88.928 110.090 1.00 106.26 925 LEU A C 1
ATOM 7148 O O . LEU A 1 925 ? 140.359 88.928 111.318 1.00 107.11 925 LEU A O 1
ATOM 7153 N N . PRO A 1 926 ? 140.431 90.055 109.387 1.00 104.24 926 PRO A N 1
ATOM 7154 C CA . PRO A 1 926 ? 140.120 91.320 110.059 1.00 103.95 926 PRO A CA 1
ATOM 7155 C C . PRO A 1 926 ? 138.700 91.324 110.602 1.00 104.16 926 PRO A C 1
ATOM 7156 O O . PRO A 1 926 ? 137.763 90.854 109.953 1.00 104.08 926 PRO A O 1
ATOM 7160 N N . SER A 1 927 ? 138.550 91.866 111.807 1.00 91.01 927 SER A N 1
ATOM 7161 C CA . SER A 1 927 ? 137.260 91.945 112.476 1.00 89.24 927 SER A CA 1
ATOM 7162 C C . SER A 1 927 ? 136.470 93.185 112.091 1.00 88.22 927 SER A C 1
ATOM 7163 O O . SER A 1 927 ? 135.352 93.367 112.581 1.00 90.71 927 SER A O 1
ATOM 7166 N N . GLY A 1 928 ? 137.025 94.042 111.240 1.00 78.91 928 GLY A N 1
ATOM 7167 C CA . GLY A 1 928 ? 136.341 95.234 110.793 1.00 78.97 928 GLY A CA 1
ATOM 7168 C C . GLY A 1 928 ? 136.517 96.405 111.742 1.00 78.56 928 GLY A C 1
ATOM 7169 O O . GLY A 1 928 ? 136.956 96.272 112.886 1.00 78.21 928 GLY A O 1
ATOM 7170 N N . LEU A 1 929 ? 136.168 97.583 111.237 1.00 69.87 929 LEU A N 1
ATOM 7171 C CA . LEU A 1 929 ? 136.195 98.784 112.057 1.00 66.90 929 LEU A CA 1
ATOM 7172 C C . LEU A 1 929 ? 135.012 98.777 113.016 1.00 66.57 929 LEU A C 1
ATOM 7173 O O . LEU A 1 929 ? 133.872 98.532 112.610 1.00 66.90 929 LEU A O 1
ATOM 7178 N N . TRP A 1 930 ? 135.288 99.033 114.295 1.00 51.57 930 TRP A N 1
ATOM 7179 C CA . TRP A 1 930 ? 134.246 98.947 115.314 1.00 50.80 930 TRP A CA 1
ATOM 7180 C C . TRP A 1 930 ? 133.187 100.025 115.126 1.00 56.71 930 TRP A C 1
ATOM 7181 O O . TRP A 1 930 ? 131.991 99.766 115.303 1.00 56.05 930 TRP A O 1
ATOM 7192 N N . ALA A 1 931 ? 133.604 101.239 114.759 1.00 60.69 931 ALA A N 1
ATOM 7193 C CA . ALA A 1 931 ? 132.676 102.351 114.600 1.00 54.58 931 ALA A CA 1
ATOM 7194 C C . ALA A 1 931 ? 131.743 102.188 113.408 1.00 56.91 931 ALA A C 1
ATOM 7195 O O . ALA A 1 931 ? 130.759 102.928 113.311 1.00 55.26 931 ALA A O 1
ATOM 7197 N N . GLU A 1 932 ? 132.018 101.244 112.508 1.00 67.83 932 GLU A N 1
ATOM 7198 C CA . GLU A 1 932 ? 131.217 101.033 111.312 1.00 66.12 932 GLU A CA 1
ATOM 7199 C C . GLU A 1 932 ? 130.258 99.858 111.448 1.00 68.36 932 GLU A C 1
ATOM 7200 O O . GLU A 1 932 ? 129.718 99.388 110.441 1.00 71.40 932 GLU A O 1
ATOM 7206 N N . LYS A 1 933 ? 130.037 99.370 112.662 1.00 63.26 933 LYS A N 1
ATOM 7207 C CA . LYS A 1 933 ? 129.246 98.172 112.887 1.00 62.80 933 LYS A CA 1
ATOM 7208 C C . LYS A 1 933 ? 127.958 98.514 113.620 1.00 64.04 933 LYS A C 1
ATOM 7209 O O . LYS A 1 933 ? 127.946 99.363 114.517 1.00 69.02 933 LYS A O 1
ATOM 7215 N N . GLU A 1 934 ? 126.873 97.853 113.230 1.00 59.77 934 GLU A N 1
ATOM 7216 C CA . GLU A 1 934 ? 125.589 97.982 113.901 1.00 57.84 934 GLU A CA 1
ATOM 7217 C C . GLU A 1 934 ? 125.211 96.636 114.497 1.00 63.63 934 GLU A C 1
ATOM 7218 O O . GLU A 1 934 ? 125.264 95.610 113.811 1.00 68.07 934 GLU A O 1
ATOM 7224 N N . GLY A 1 935 ? 124.840 96.643 115.768 1.00 63.16 935 GLY A N 1
ATOM 7225 C CA . GLY A 1 935 ? 124.469 95.419 116.443 1.00 62.49 935 GLY A CA 1
ATOM 7226 C C . GLY A 1 935 ? 124.297 95.668 117.924 1.00 63.52 935 GLY A C 1
ATOM 7227 O O . GLY A 1 935 ? 124.370 96.803 118.404 1.00 62.62 935 GLY A O 1
ATOM 7228 N N . THR A 1 936 ? 124.061 94.577 118.640 1.00 64.42 936 THR A N 1
ATOM 7229 C CA . THR A 1 936 ? 123.909 94.601 120.085 1.00 60.85 936 THR A CA 1
ATOM 7230 C C . THR A 1 936 ? 125.047 93.815 120.719 1.00 64.64 936 THR A C 1
ATOM 7231 O O . THR A 1 936 ? 125.465 92.780 120.191 1.00 72.86 936 THR A O 1
ATOM 7235 N N . VAL A 1 937 ? 125.563 94.318 121.838 1.00 60.76 937 VAL A N 1
ATOM 7236 C CA . VAL A 1 937 ? 126.629 93.645 122.565 1.00 64.41 937 VAL A CA 1
ATOM 7237 C C . VAL A 1 937 ? 126.185 93.439 124.006 1.00 65.64 937 VAL A C 1
ATOM 7238 O O . VAL A 1 937 ? 125.315 94.142 124.525 1.00 68.45 937 VAL A O 1
ATOM 7242 N N . THR A 1 938 ? 126.794 92.449 124.650 1.00 65.50 938 THR A N 1
ATOM 7243 C CA . THR A 1 938 ? 126.569 92.164 126.061 1.00 63.99 938 THR A CA 1
ATOM 7244 C C . THR A 1 938 ? 127.867 92.417 126.814 1.00 63.29 938 THR A C 1
ATOM 7245 O O . THR A 1 938 ? 128.908 91.848 126.470 1.00 68.62 938 THR A O 1
ATOM 7249 N N . ASN A 1 939 ? 127.802 93.267 127.831 1.00 60.42 939 ASN A N 1
ATOM 7250 C CA . ASN A 1 939 ? 128.975 93.658 128.594 1.00 63.47 939 ASN A CA 1
ATOM 7251 C C . ASN A 1 939 ? 129.150 92.728 129.793 1.00 66.13 939 ASN A C 1
ATOM 7252 O O . ASN A 1 939 ? 128.531 91.664 129.880 1.00 69.83 939 ASN A O 1
ATOM 7257 N N . ALA A 1 940 ? 130.016 93.123 130.729 1.00 67.33 940 ALA A N 1
ATOM 7258 C CA . ALA A 1 940 ? 130.245 92.317 131.923 1.00 66.92 940 ALA A CA 1
ATOM 7259 C C . ALA A 1 940 ? 128.984 92.205 132.771 1.00 67.37 940 ALA A C 1
ATOM 7260 O O . ALA A 1 940 ? 128.683 91.133 133.310 1.00 71.03 940 ALA A O 1
ATOM 7262 N N . PHE A 1 941 ? 128.232 93.295 132.899 1.00 66.55 941 PHE A N 1
ATOM 7263 C CA . PHE A 1 941 ? 127.050 93.315 133.750 1.00 66.64 941 PHE A CA 1
ATOM 7264 C C . PHE A 1 941 ? 125.839 92.655 133.108 1.00 67.31 941 PHE A C 1
ATOM 7265 O O . PHE A 1 941 ? 124.756 92.681 133.702 1.00 69.25 941 PHE A O 1
ATOM 7273 N N . GLY A 1 942 ? 125.990 92.072 131.925 1.00 64.90 942 GLY A N 1
ATOM 7274 C CA . GLY A 1 942 ? 124.887 91.384 131.283 1.00 66.89 942 GLY A CA 1
ATOM 7275 C C . GLY A 1 942 ? 123.746 92.281 130.859 1.00 66.95 942 GLY A C 1
ATOM 7276 O O . GLY A 1 942 ? 122.578 91.929 131.067 1.00 67.15 942 GLY A O 1
ATOM 7277 N N . MET A 1 943 ? 124.051 93.437 130.278 1.00 62.46 943 MET A N 1
ATOM 7278 C CA . MET A 1 943 ? 123.040 94.319 129.713 1.00 64.75 943 MET A CA 1
ATOM 7279 C C . MET A 1 943 ? 123.303 94.469 128.222 1.00 60.96 943 MET A C 1
ATOM 7280 O O . MET A 1 943 ? 124.451 94.647 127.802 1.00 62.52 943 MET A O 1
ATOM 7285 N N . ASP A 1 944 ? 122.242 94.370 127.426 1.00 62.51 944 ASP A N 1
ATOM 7286 C CA . ASP A 1 944 ? 122.358 94.431 125.974 1.00 65.04 944 ASP A CA 1
ATOM 7287 C C . ASP A 1 944 ? 122.400 95.891 125.542 1.00 65.07 944 ASP A C 1
ATOM 7288 O O . ASP A 1 944 ? 121.424 96.627 125.715 1.00 66.00 944 ASP A O 1
ATOM 7293 N N . LEU A 1 945 ? 123.528 96.310 124.978 1.00 56.88 945 LEU A N 1
ATOM 7294 C CA . LEU A 1 945 ? 123.746 97.692 124.581 1.00 55.30 945 LEU A CA 1
ATOM 7295 C C . LEU A 1 945 ? 123.828 97.789 123.065 1.00 60.64 945 LEU A C 1
ATOM 7296 O O . LEU A 1 945 ? 124.502 96.983 122.417 1.00 64.67 945 LEU A O 1
ATOM 7301 N N . LYS A 1 946 ? 123.139 98.778 122.505 1.00 61.67 946 LYS A N 1
ATOM 7302 C CA . LYS A 1 946 ? 123.080 98.936 121.061 1.00 60.42 946 LYS A CA 1
ATOM 7303 C C . LYS A 1 946 ? 124.347 99.590 120.530 1.00 60.55 946 LYS A C 1
ATOM 7304 O O . LYS A 1 946 ? 124.902 100.503 121.148 1.00 58.65 946 LYS A O 1
ATOM 7310 N N . VAL A 1 947 ? 124.801 99.108 119.378 1.00 56.69 947 VAL A N 1
ATOM 7311 C CA . VAL A 1 947 ? 125.902 99.704 118.632 1.00 55.79 947 VAL A CA 1
ATOM 7312 C C . VAL A 1 947 ? 125.337 100.203 117.311 1.00 54.45 947 VAL A C 1
ATOM 7313 O O . VAL A 1 947 ? 124.609 99.474 116.629 1.00 58.42 947 VAL A O 1
ATOM 7317 N N . LYS A 1 948 ? 125.650 101.447 116.962 1.00 54.67 948 LYS A N 1
ATOM 7318 C CA . LYS A 1 948 ? 125.176 102.048 115.726 1.00 56.37 948 LYS A CA 1
ATOM 7319 C C . LYS A 1 948 ? 126.356 102.519 114.889 1.00 56.61 948 LYS A C 1
ATOM 7320 O O . LYS A 1 948 ? 127.428 102.830 115.414 1.00 56.33 948 LYS A O 1
ATOM 7326 N N . LYS A 1 949 ? 126.143 102.565 113.578 1.00 56.35 949 LYS A N 1
ATOM 7327 C CA . LYS A 1 949 ? 127.204 102.915 112.646 1.00 53.79 949 LYS A CA 1
ATOM 7328 C C . LYS A 1 949 ? 127.348 104.426 112.547 1.00 54.15 949 LYS A C 1
ATOM 7329 O O . LYS A 1 949 ? 126.363 105.143 112.349 1.00 60.05 949 LYS A O 1
ATOM 7335 N N . ALA A 1 950 ? 128.579 104.909 112.689 1.00 50.59 950 ALA A N 1
ATOM 7336 C CA . ALA A 1 950 ? 128.850 106.309 112.397 1.00 51.23 950 ALA A CA 1
ATOM 7337 C C . ALA A 1 950 ? 128.876 106.562 110.895 1.00 56.83 950 ALA A C 1
ATOM 7338 O O . ALA A 1 950 ? 128.340 107.570 110.422 1.00 58.29 950 ALA A O 1
ATOM 7340 N N . ARG A 1 951 ? 129.485 105.656 110.136 1.00 59.74 951 ARG A N 1
ATOM 7341 C CA . ARG A 1 951 ? 129.619 105.770 108.693 1.00 52.13 951 ARG A CA 1
ATOM 7342 C C . ARG A 1 951 ? 129.132 104.481 108.046 1.00 58.37 951 ARG A C 1
ATOM 7343 O O . ARG A 1 951 ? 128.733 103.530 108.724 1.00 59.91 951 ARG A O 1
ATOM 7351 N N . LYS A 1 952 ? 129.168 104.451 106.719 1.00 75.21 952 LYS A N 1
ATOM 7352 C CA . LYS A 1 952 ? 128.824 103.245 105.984 1.00 74.09 952 LYS A CA 1
ATOM 7353 C C . LYS A 1 952 ? 129.975 102.252 106.040 1.00 73.67 952 LYS A C 1
ATOM 7354 O O . LYS A 1 952 ? 131.147 102.631 105.965 1.00 72.38 952 LYS A O 1
ATOM 7360 N N . ALA A 1 953 ? 129.634 100.974 106.175 1.00 83.24 953 ALA A N 1
ATOM 7361 C CA . ALA A 1 953 ? 130.644 99.935 106.316 1.00 84.53 953 ALA A CA 1
ATOM 7362 C C . ALA A 1 953 ? 131.339 99.699 104.982 1.00 87.63 953 ALA A C 1
ATOM 7363 O O . ALA A 1 953 ? 130.691 99.359 103.987 1.00 87.88 953 ALA A O 1
ATOM 7365 N N . HIS A 1 954 ? 132.661 99.882 104.962 1.00 94.30 954 HIS A N 1
ATOM 7366 C CA . HIS A 1 954 ? 133.417 99.676 103.732 1.00 92.81 954 HIS A CA 1
ATOM 7367 C C . HIS A 1 954 ? 133.484 98.199 103.366 1.00 92.93 954 HIS A C 1
ATOM 7368 O O . HIS A 1 954 ? 133.237 97.824 102.214 1.00 92.67 954 HIS A O 1
ATOM 7375 N N . TYR A 1 955 ? 133.813 97.343 104.331 1.00 99.45 955 TYR A N 1
ATOM 7376 C CA . TYR A 1 955 ? 133.810 95.906 104.109 1.00 100.21 955 TYR A CA 1
ATOM 7377 C C . TYR A 1 955 ? 133.171 95.217 105.304 1.00 98.85 955 TYR A C 1
ATOM 7378 O O . TYR A 1 955 ? 133.308 95.662 106.446 1.00 98.93 955 TYR A O 1
ATOM 7387 N N . ASP A 1 956 ? 132.476 94.120 105.027 1.00 110.02 956 ASP A N 1
ATOM 7388 C CA . ASP A 1 956 ? 131.674 93.418 106.016 1.00 110.79 956 ASP A CA 1
ATOM 7389 C C . ASP A 1 956 ? 132.359 92.121 106.420 1.00 111.26 956 ASP A C 1
ATOM 7390 O O . ASP A 1 956 ? 132.925 91.417 105.579 1.00 111.32 956 ASP A O 1
ATOM 7395 N N . VAL A 1 957 ? 132.305 91.817 107.719 1.00 113.36 957 VAL A N 1
ATOM 7396 C CA . VAL A 1 957 ? 132.919 90.598 108.237 1.00 113.90 957 VAL A CA 1
ATOM 7397 C C . VAL A 1 957 ? 132.146 89.368 107.781 1.00 114.77 957 VAL A C 1
ATOM 7398 O O . VAL A 1 957 ? 132.737 88.331 107.456 1.00 114.78 957 VAL A O 1
ATOM 7402 N N . LYS A 1 958 ? 130.815 89.459 107.756 1.00 113.94 958 LYS A N 1
ATOM 7403 C CA . LYS A 1 958 ? 129.993 88.301 107.421 1.00 114.44 958 LYS A CA 1
ATOM 7404 C C . LYS A 1 958 ? 130.181 87.864 105.974 1.00 115.24 958 LYS A C 1
ATOM 7405 O O . LYS A 1 958 ? 129.995 86.685 105.657 1.00 114.84 958 LYS A O 1
ATOM 7411 N N . SER A 1 959 ? 130.550 88.787 105.090 1.00 120.55 959 SER A N 1
ATOM 7412 C CA . SER A 1 959 ? 130.718 88.490 103.675 1.00 120.54 959 SER A CA 1
ATOM 7413 C C . SER A 1 959 ? 132.142 88.086 103.318 1.00 120.75 959 SER A C 1
ATOM 7414 O O . SER A 1 959 ? 132.441 87.900 102.134 1.00 120.33 959 SER A O 1
ATOM 7417 N N . LEU A 1 960 ? 133.024 87.953 104.301 1.00 122.06 960 LEU A N 1
ATOM 7418 C CA . LEU A 1 960 ? 134.408 87.579 104.036 1.00 121.91 960 LEU A CA 1
ATOM 7419 C C . LEU A 1 960 ? 134.513 86.115 103.620 1.00 122.19 960 LEU A C 1
ATOM 7420 O O . LEU A 1 960 ? 133.548 85.359 103.725 1.00 121.89 960 LEU A O 1
ATOM 7425 N N . SER B 2 2 ? 139.375 149.008 202.670 1.00 108.47 2 SER B N 1
ATOM 7426 C CA . SER B 2 2 ? 140.371 148.463 203.584 1.00 108.68 2 SER B CA 1
ATOM 7427 C C . SER B 2 2 ? 141.777 148.629 203.022 1.00 107.69 2 SER B C 1
ATOM 7428 O O . SER B 2 2 ? 142.025 149.506 202.195 1.00 106.37 2 SER B O 1
ATOM 7431 N N . GLU B 2 3 ? 142.695 147.783 203.479 1.00 103.94 3 GLU B N 1
ATOM 7432 C CA . GLU B 2 3 ? 144.066 147.835 202.997 1.00 104.79 3 GLU B CA 1
ATOM 7433 C C . GLU B 2 3 ? 144.140 147.355 201.552 1.00 105.38 3 GLU B C 1
ATOM 7434 O O . GLU B 2 3 ? 143.334 146.535 201.104 1.00 105.21 3 GLU B O 1
ATOM 7440 N N . ILE B 2 4 ? 145.117 147.885 200.820 1.00 98.26 4 ILE B N 1
ATOM 7441 C CA . ILE B 2 4 ? 145.265 147.574 199.403 1.00 96.06 4 ILE B CA 1
ATOM 7442 C C . ILE B 2 4 ? 145.698 146.123 199.250 1.00 97.21 4 ILE B C 1
ATOM 7443 O O . ILE B 2 4 ? 146.765 145.722 199.728 1.00 98.85 4 ILE B O 1
ATOM 7448 N N . LYS B 2 5 ? 144.871 145.330 198.573 1.00 94.96 5 LYS B N 1
ATOM 7449 C CA . LYS B 2 5 ? 145.095 143.896 198.463 1.00 95.15 5 LYS B CA 1
ATOM 7450 C C . LYS B 2 5 ? 145.702 143.474 197.135 1.00 94.57 5 LYS B C 1
ATOM 7451 O O . LYS B 2 5 ? 146.380 142.443 197.082 1.00 92.88 5 LYS B O 1
ATOM 7457 N N . ALA B 2 6 ? 145.479 144.229 196.064 1.00 90.57 6 ALA B N 1
ATOM 7458 C CA . ALA B 2 6 ? 145.941 143.801 194.754 1.00 90.58 6 ALA B CA 1
ATOM 7459 C C . ALA B 2 6 ? 146.190 145.005 193.861 1.00 87.51 6 ALA B C 1
ATOM 7460 O O . ALA B 2 6 ? 145.530 146.040 193.982 1.00 86.69 6 ALA B O 1
ATOM 7462 N N . ILE B 2 7 ? 147.157 144.851 192.964 1.00 81.88 7 ILE B N 1
ATOM 7463 C CA . ILE B 2 7 ? 147.424 145.802 191.894 1.00 80.38 7 ILE B CA 1
ATOM 7464 C C . ILE B 2 7 ? 147.224 145.059 190.583 1.00 80.03 7 ILE B C 1
ATOM 7465 O O . ILE B 2 7 ? 147.827 144.002 190.367 1.00 81.29 7 ILE B O 1
ATOM 7470 N N . ALA B 2 8 ? 146.366 145.593 189.720 1.00 74.39 8 ALA B N 1
ATOM 7471 C CA . ALA B 2 8 ? 145.946 144.891 188.517 1.00 72.31 8 ALA B CA 1
ATOM 7472 C C . ALA B 2 8 ? 146.125 145.780 187.298 1.00 74.29 8 ALA B C 1
ATOM 7473 O O . ALA B 2 8 ? 145.902 146.992 187.363 1.00 78.36 8 ALA B O 1
ATOM 7475 N N . VAL B 2 9 ? 146.524 145.168 186.187 1.00 64.28 9 VAL B N 1
ATOM 7476 C CA . VAL B 2 9 ? 146.732 145.867 184.927 1.00 61.95 9 VAL B CA 1
ATOM 7477 C C . VAL B 2 9 ? 146.026 145.095 183.820 1.00 61.28 9 VAL B C 1
ATOM 7478 O O . VAL B 2 9 ? 146.101 143.863 183.763 1.00 69.02 9 VAL B O 1
ATOM 7482 N N . GLY B 2 10 ? 145.315 145.818 182.957 1.00 55.24 10 GLY B N 1
ATOM 7483 C CA . GLY B 2 10 ? 144.579 145.186 181.878 1.00 58.34 10 GLY B CA 1
ATOM 7484 C C . GLY B 2 10 ? 145.518 144.657 180.813 1.00 60.19 10 GLY B C 1
ATOM 7485 O O . GLY B 2 10 ? 146.228 145.439 180.161 1.00 63.30 10 GLY B O 1
ATOM 7486 N N . MET B 2 11 ? 145.523 143.342 180.608 1.00 52.91 11 MET B N 1
ATOM 7487 C CA . MET B 2 11 ? 146.480 142.681 179.730 1.00 54.94 11 MET B CA 1
ATOM 7488 C C . MET B 2 11 ? 145.777 141.961 178.584 1.00 55.06 11 MET B C 1
ATOM 7489 O O . MET B 2 11 ? 146.104 140.823 178.245 1.00 54.98 11 MET B O 1
ATOM 7494 N N . ASN B 2 12 ? 144.796 142.611 177.972 1.00 54.85 12 ASN B N 1
ATOM 7495 C CA . ASN B 2 12 ? 144.237 142.108 176.725 1.00 52.03 12 ASN B CA 1
ATOM 7496 C C . ASN B 2 12 ? 145.127 142.573 175.574 1.00 56.13 12 ASN B C 1
ATOM 7497 O O . ASN B 2 12 ? 146.183 143.176 175.782 1.00 61.45 12 ASN B O 1
ATOM 7502 N N . SER B 2 13 ? 144.713 142.289 174.339 1.00 54.98 13 SER B N 1
ATOM 7503 C CA . SER B 2 13 ? 145.508 142.694 173.185 1.00 53.98 13 SER B CA 1
ATOM 7504 C C . SER B 2 13 ? 145.591 144.211 173.076 1.00 55.39 13 SER B C 1
ATOM 7505 O O . SER B 2 13 ? 146.646 144.761 172.735 1.00 57.55 13 SER B O 1
ATOM 7508 N N . CYS B 2 14 ? 144.488 144.904 173.366 1.00 59.10 14 CYS B N 1
ATOM 7509 C CA . CYS B 2 14 ? 144.496 146.363 173.338 1.00 59.87 14 CYS B CA 1
ATOM 7510 C C . CYS B 2 14 ? 145.442 146.933 174.387 1.00 60.50 14 CYS B C 1
ATOM 7511 O O . CYS B 2 14 ? 146.161 147.902 174.123 1.00 63.61 14 CYS B O 1
ATOM 7514 N N . GLY B 2 15 ? 145.449 146.350 175.587 1.00 62.68 15 GLY B N 1
ATOM 7515 C CA . GLY B 2 15 ? 146.363 146.814 176.617 1.00 64.83 15 GLY B CA 1
ATOM 7516 C C . GLY B 2 15 ? 147.818 146.557 176.273 1.00 65.62 15 GLY B C 1
ATOM 7517 O O . GLY B 2 15 ? 148.678 147.411 176.502 1.00 67.97 15 GLY B O 1
ATOM 7518 N N . ILE B 2 16 ? 148.113 145.378 175.720 1.00 60.14 16 ILE B N 1
ATOM 7519 C CA . ILE B 2 16 ? 149.483 145.054 175.331 1.00 57.33 16 ILE B CA 1
ATOM 7520 C C . ILE B 2 16 ? 149.959 145.992 174.232 1.00 62.19 16 ILE B C 1
ATOM 7521 O O . ILE B 2 16 ? 151.095 146.480 174.261 1.00 66.54 16 ILE B O 1
ATOM 7526 N N . ALA B 2 17 ? 149.096 146.263 173.248 1.00 63.20 17 ALA B N 1
ATOM 7527 C CA . ALA B 2 17 ? 149.468 147.167 172.165 1.00 61.91 17 ALA B CA 1
ATOM 7528 C C . ALA B 2 17 ? 149.776 148.566 172.679 1.00 62.31 17 ALA B C 1
ATOM 7529 O O . ALA B 2 17 ? 150.658 149.243 172.141 1.00 62.37 17 ALA B O 1
ATOM 7531 N N . ALA B 2 18 ? 149.068 149.015 173.715 1.00 65.28 18 ALA B N 1
ATOM 7532 C CA . ALA B 2 18 ? 149.345 150.313 174.313 1.00 64.79 18 ALA B CA 1
ATOM 7533 C C . ALA B 2 18 ? 150.578 150.305 175.208 1.00 65.96 18 ALA B C 1
ATOM 7534 O O . ALA B 2 18 ? 151.163 151.367 175.439 1.00 67.40 18 ALA B O 1
ATOM 7536 N N . GLY B 2 19 ? 150.989 149.144 175.711 1.00 69.77 19 GLY B N 1
ATOM 7537 C CA . GLY B 2 19 ? 152.150 149.082 176.575 1.00 70.64 19 GLY B CA 1
ATOM 7538 C C . GLY B 2 19 ? 151.868 148.599 177.983 1.00 72.58 19 GLY B C 1
ATOM 7539 O O . GLY B 2 19 ? 152.520 149.040 178.933 1.00 72.54 19 GLY B O 1
ATOM 7540 N N . ALA B 2 20 ? 150.893 147.701 178.141 1.00 70.35 20 ALA B N 1
ATOM 7541 C CA . ALA B 2 20 ? 150.607 147.159 179.464 1.00 66.70 20 ALA B CA 1
ATOM 7542 C C . ALA B 2 20 ? 151.666 146.173 179.933 1.00 67.98 20 ALA B C 1
ATOM 7543 O O . ALA B 2 20 ? 151.772 145.933 181.138 1.00 68.46 20 ALA B O 1
ATOM 7545 N N . ARG B 2 21 ? 152.437 145.584 179.017 1.00 74.07 21 ARG B N 1
ATOM 7546 C CA . ARG B 2 21 ? 153.528 144.705 179.426 1.00 72.28 21 ARG B CA 1
ATOM 7547 C C . ARG B 2 21 ? 154.596 145.482 180.182 1.00 72.28 21 ARG B C 1
ATOM 7548 O O . ARG B 2 21 ? 155.082 145.038 181.230 1.00 73.56 21 ARG B O 1
ATOM 7556 N N . GLU B 2 22 ? 154.966 146.654 179.664 1.00 76.89 22 GLU B N 1
ATOM 7557 C CA . GLU B 2 22 ? 155.938 147.496 180.350 1.00 78.84 22 GLU B CA 1
ATOM 7558 C C . GLU B 2 22 ? 155.406 147.960 181.697 1.00 80.17 22 GLU B C 1
ATOM 7559 O O . GLU B 2 22 ? 156.154 148.015 182.678 1.00 82.21 22 GLU B O 1
ATOM 7565 N N . THR B 2 23 ? 154.116 148.294 181.764 1.00 79.87 23 THR B N 1
ATOM 7566 C CA . THR B 2 23 ? 153.514 148.688 183.034 1.00 78.15 23 THR B CA 1
ATOM 7567 C C . THR B 2 23 ? 153.547 147.543 184.039 1.00 80.25 23 THR B C 1
ATOM 7568 O O . THR B 2 23 ? 153.867 147.748 185.213 1.00 83.13 23 THR B O 1
ATOM 7572 N N . TYR B 2 24 ? 153.222 146.330 183.588 1.00 79.75 24 TYR B N 1
ATOM 7573 C CA . TYR B 2 24 ? 153.248 145.152 184.450 1.00 77.08 24 TYR B CA 1
ATOM 7574 C C . TYR B 2 24 ? 154.652 144.900 184.991 1.00 79.26 24 TYR B C 1
ATOM 7575 O O . TYR B 2 24 ? 154.838 144.667 186.194 1.00 80.11 24 TYR B O 1
ATOM 7584 N N . GLU B 2 25 ? 155.657 144.965 184.114 1.00 86.17 25 GLU B N 1
ATOM 7585 C CA . GLU B 2 25 ? 157.033 144.757 184.552 1.00 86.20 25 GLU B CA 1
ATOM 7586 C C . GLU B 2 25 ? 157.485 145.856 185.506 1.00 88.23 25 GLU B C 1
ATOM 7587 O O . GLU B 2 25 ? 158.187 145.584 186.486 1.00 88.76 25 GLU B O 1
ATOM 7593 N N . ALA B 2 26 ? 157.091 147.103 185.237 1.00 89.15 26 ALA B N 1
ATOM 7594 C CA . ALA B 2 26 ? 157.453 148.204 186.122 1.00 89.43 26 ALA B CA 1
ATOM 7595 C C . ALA B 2 26 ? 156.819 148.042 187.496 1.00 90.70 26 ALA B C 1
ATOM 7596 O O . ALA B 2 26 ? 157.461 148.307 188.517 1.00 92.31 26 ALA B O 1
ATOM 7598 N N . VAL B 2 27 ? 155.558 147.606 187.543 1.00 90.16 27 VAL B N 1
ATOM 7599 C CA . VAL B 2 27 ? 154.894 147.386 188.824 1.00 90.19 27 VAL B CA 1
ATOM 7600 C C . VAL B 2 27 ? 155.571 146.258 189.590 1.00 90.91 27 VAL B C 1
ATOM 7601 O O . VAL B 2 27 ? 155.772 146.353 190.806 1.00 90.17 27 VAL B O 1
ATOM 7605 N N . LYS B 2 28 ? 155.927 145.171 188.898 1.00 96.57 28 LYS B N 1
ATOM 7606 C CA . LYS B 2 28 ? 156.622 144.071 189.562 1.00 95.83 28 LYS B CA 1
ATOM 7607 C C . LYS B 2 28 ? 157.970 144.521 190.113 1.00 97.07 28 LYS B C 1
ATOM 7608 O O . LYS B 2 28 ? 158.327 144.198 191.254 1.00 96.17 28 LYS B O 1
ATOM 7614 N N . GLU B 2 29 ? 158.718 145.295 189.323 1.00 99.01 29 GLU B N 1
ATOM 7615 C CA . GLU B 2 29 ? 160.003 145.809 189.781 1.00 98.98 29 GLU B CA 1
ATOM 7616 C C . GLU B 2 29 ? 159.839 146.738 190.975 1.00 99.71 29 GLU B C 1
ATOM 7617 O O . GLU B 2 29 ? 160.652 146.709 191.902 1.00 100.74 29 GLU B O 1
ATOM 7623 N N . GLU B 2 30 ? 158.807 147.583 190.962 1.00 103.43 30 GLU B N 1
ATOM 7624 C CA . GLU B 2 30 ? 158.611 148.518 192.066 1.00 104.38 30 GLU B CA 1
ATOM 7625 C C . GLU B 2 30 ? 158.172 147.797 193.334 1.00 105.39 30 GLU B C 1
ATOM 7626 O O . GLU B 2 30 ? 158.579 148.173 194.439 1.00 105.65 30 GLU B O 1
ATOM 7632 N N . LEU B 2 31 ? 157.338 146.764 193.199 1.00 104.89 31 LEU B N 1
ATOM 7633 C CA . LEU B 2 31 ? 156.975 145.960 194.360 1.00 104.88 31 LEU B CA 1
ATOM 7634 C C . LEU B 2 31 ? 158.173 145.193 194.899 1.00 104.60 31 LEU B C 1
ATOM 7635 O O . LEU B 2 31 ? 158.240 144.915 196.101 1.00 103.29 31 LEU B O 1
ATOM 7640 N N . GLU B 2 32 ? 159.117 144.827 194.030 1.00 111.26 32 GLU B N 1
ATOM 7641 C CA . GLU B 2 32 ? 160.345 144.198 194.505 1.00 111.75 32 GLU B CA 1
ATOM 7642 C C . GLU B 2 32 ? 161.242 145.201 195.223 1.00 111.30 32 GLU B C 1
ATOM 7643 O O . GLU B 2 32 ? 161.760 144.919 196.309 1.00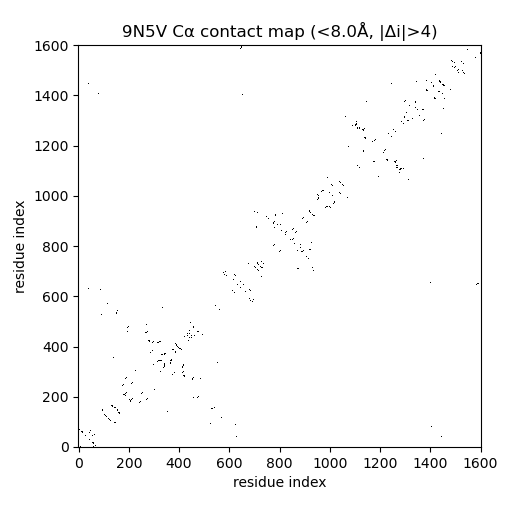 111.77 32 GLU B O 1
ATOM 7649 N N . LYS B 2 33 ? 161.435 146.380 194.628 1.00 110.84 33 LYS B N 1
ATOM 7650 C CA . LYS B 2 33 ? 162.385 147.350 195.166 1.00 112.05 33 LYS B CA 1
ATOM 7651 C C . LYS B 2 33 ? 161.900 147.922 196.491 1.00 112.78 33 LYS B C 1
ATOM 7652 O O . LYS B 2 33 ? 162.650 147.965 197.473 1.00 112.64 33 LYS B O 1
ATOM 7658 N N . ARG B 2 34 ? 160.650 148.368 196.538 1.00 113.47 34 ARG B N 1
ATOM 7659 C CA . ARG B 2 34 ? 159.996 148.720 197.794 1.00 113.61 34 ARG B CA 1
ATOM 7660 C C . ARG B 2 34 ? 159.268 147.469 198.259 1.00 113.01 34 ARG B C 1
ATOM 7661 O O . ARG B 2 34 ? 158.200 147.137 197.743 1.00 112.01 34 ARG B O 1
ATOM 7669 N N . ASN B 2 35 ? 159.845 146.773 199.239 1.00 115.51 35 ASN B N 1
ATOM 7670 C CA . ASN B 2 35 ? 159.395 145.425 199.568 1.00 116.52 35 ASN B CA 1
ATOM 7671 C C . ASN B 2 35 ? 157.965 145.422 200.089 1.00 115.49 35 ASN B C 1
ATOM 7672 O O . ASN B 2 35 ? 157.706 145.799 201.235 1.00 113.59 35 ASN B O 1
ATOM 7677 N N . LEU B 2 36 ? 157.036 144.986 199.243 1.00 112.78 36 LEU B N 1
ATOM 7678 C CA . LEU B 2 36 ? 155.618 144.957 199.567 1.00 112.49 36 LEU B CA 1
ATOM 7679 C C . LEU B 2 36 ? 155.050 143.612 199.149 1.00 111.72 36 LEU B C 1
ATOM 7680 O O . LEU B 2 36 ? 155.316 143.143 198.039 1.00 110.29 36 LEU B O 1
ATOM 7685 N N . ASP B 2 37 ? 154.279 142.997 200.036 1.00 107.55 37 ASP B N 1
ATOM 7686 C CA . ASP B 2 37 ? 153.628 141.723 199.743 1.00 107.05 37 ASP B CA 1
ATOM 7687 C C . ASP B 2 37 ? 152.190 141.959 199.286 1.00 106.29 37 ASP B C 1
ATOM 7688 O O . ASP B 2 37 ? 151.222 141.576 199.940 1.00 106.53 37 ASP B O 1
ATOM 7693 N N . ILE B 2 38 ? 152.067 142.611 198.135 1.00 100.40 38 ILE B N 1
ATOM 7694 C CA . ILE B 2 38 ? 150.779 142.913 197.526 1.00 99.34 38 ILE B CA 1
ATOM 7695 C C . ILE B 2 38 ? 150.681 142.138 196.222 1.00 99.08 38 ILE B C 1
ATOM 7696 O O . ILE B 2 38 ? 151.612 142.158 195.408 1.00 99.98 38 ILE B O 1
ATOM 7701 N N . LYS B 2 39 ? 149.563 141.443 196.037 1.00 92.15 39 LYS B N 1
ATOM 7702 C CA . LYS B 2 39 ? 149.378 140.596 194.868 1.00 91.91 39 LYS B CA 1
ATOM 7703 C C . LYS B 2 39 ? 149.349 141.429 193.594 1.00 90.25 39 LYS B C 1
ATOM 7704 O O . LYS B 2 39 ? 148.803 142.535 193.564 1.00 91.77 39 LYS B O 1
ATOM 7710 N N . LEU B 2 40 ? 149.946 140.892 192.535 1.00 81.78 40 LEU B N 1
ATOM 7711 C CA . LEU B 2 40 ? 150.026 141.571 191.244 1.00 82.14 40 LEU B CA 1
ATOM 7712 C C . LEU B 2 40 ? 149.437 140.645 190.187 1.00 82.37 40 LEU B C 1
ATOM 7713 O O . LEU B 2 40 ? 150.102 139.715 189.722 1.00 84.67 40 LEU B O 1
ATOM 7718 N N . LYS B 2 41 ? 148.193 140.900 189.810 1.00 71.43 41 LYS B N 1
ATOM 7719 C CA . LYS B 2 41 ? 147.490 140.089 188.833 1.00 70.97 41 LYS B CA 1
ATOM 7720 C C . LYS B 2 41 ? 147.241 140.894 187.567 1.00 72.27 41 LYS B C 1
ATOM 7721 O O . LYS B 2 41 ? 147.384 142.118 187.533 1.00 77.10 41 LYS B O 1
ATOM 7727 N N . ILE B 2 42 ? 146.876 140.185 186.510 1.00 58.18 42 ILE B N 1
ATOM 7728 C CA . ILE B 2 42 ? 146.494 140.812 185.256 1.00 54.74 42 ILE B CA 1
ATOM 7729 C C . ILE B 2 42 ? 145.003 140.601 185.056 1.00 60.04 42 ILE B C 1
ATOM 7730 O O . ILE B 2 42 ? 144.439 139.574 185.447 1.00 63.32 42 ILE B O 1
ATOM 7735 N N . VAL B 2 43 ? 144.357 141.602 184.468 1.00 62.47 43 VAL B N 1
ATOM 7736 C CA . VAL B 2 43 ? 142.933 141.527 184.173 1.00 59.09 43 VAL B CA 1
ATOM 7737 C C . VAL B 2 43 ? 142.733 141.788 182.688 1.00 60.23 43 VAL B C 1
ATOM 7738 O O . VAL B 2 43 ? 143.697 142.027 181.953 1.00 58.60 43 VAL B O 1
ATOM 7742 N N . GLY B 2 44 ? 141.486 141.735 182.235 1.00 60.36 44 GLY B N 1
ATOM 7743 C CA . GLY B 2 44 ? 141.166 142.013 180.855 1.00 58.53 44 GLY B CA 1
ATOM 7744 C C . GLY B 2 44 ? 141.030 143.501 180.598 1.00 58.26 44 GLY B C 1
ATOM 7745 O O . GLY B 2 44 ? 141.413 144.348 181.406 1.00 59.07 44 GLY B O 1
ATOM 7746 N N . CYS B 2 45 ? 140.476 143.817 179.434 1.00 63.65 45 CYS B N 1
ATOM 7747 C CA . CYS B 2 45 ? 140.193 145.200 179.086 1.00 63.48 45 CYS B CA 1
ATOM 7748 C C . CYS B 2 45 ? 138.867 145.616 179.705 1.00 65.57 45 CYS B C 1
ATOM 7749 O O . CYS B 2 45 ? 137.841 144.961 179.494 1.00 66.27 45 CYS B O 1
ATOM 7752 N N . VAL B 2 46 ? 138.892 146.702 180.481 1.00 68.48 46 VAL B N 1
ATOM 7753 C CA . VAL B 2 46 ? 137.683 147.158 181.160 1.00 66.66 46 VAL B CA 1
ATOM 7754 C C . VAL B 2 46 ? 136.655 147.652 180.151 1.00 66.69 46 VAL B C 1
ATOM 7755 O O . VAL B 2 46 ? 135.453 147.397 180.290 1.00 66.61 46 VAL B O 1
ATOM 7759 N N . GLY B 2 47 ? 137.109 148.353 179.119 1.00 70.50 47 GLY B N 1
ATOM 7760 C CA . GLY B 2 47 ? 136.221 148.925 178.130 1.00 69.84 47 GLY B CA 1
ATOM 7761 C C . GLY B 2 47 ? 136.697 150.290 177.687 1.00 71.62 47 GLY B C 1
ATOM 7762 O O . GLY B 2 47 ? 136.392 150.736 176.578 1.00 74.45 47 GLY B O 1
ATOM 7763 N N . MET B 2 48 ? 137.457 150.961 178.552 1.00 75.17 48 MET B N 1
ATOM 7764 C CA . MET B 2 48 ? 138.007 152.281 178.248 1.00 77.47 48 MET B CA 1
ATOM 7765 C C . MET B 2 48 ? 139.293 152.102 177.448 1.00 77.18 48 MET B C 1
ATOM 7766 O O . MET B 2 48 ? 140.409 152.244 177.953 1.00 79.40 48 MET B O 1
ATOM 7771 N N . CYS B 2 49 ? 139.123 151.792 176.163 1.00 72.00 49 CYS B N 1
ATOM 7772 C CA . CYS B 2 49 ? 140.265 151.572 175.285 1.00 74.89 49 CYS B CA 1
ATOM 7773 C C . CYS B 2 49 ? 141.025 152.851 174.964 1.00 77.26 49 CYS B C 1
ATOM 7774 O O . CYS B 2 49 ? 142.127 152.771 174.413 1.00 79.44 49 CYS B O 1
ATOM 7777 N N . TYR B 2 50 ? 140.477 154.017 175.293 1.00 72.10 50 TYR B N 1
ATOM 7778 C CA . TYR B 2 50 ? 141.100 155.290 174.959 1.00 71.55 50 TYR B CA 1
ATOM 7779 C C . TYR B 2 50 ? 141.990 155.828 176.072 1.00 72.02 50 TYR B C 1
ATOM 7780 O O . TYR B 2 50 ? 142.475 156.957 175.966 1.00 73.87 50 TYR B O 1
ATOM 7789 N N . ARG B 2 51 ? 142.217 155.050 177.135 1.00 76.67 51 ARG B N 1
ATOM 7790 C CA . ARG B 2 51 ? 143.068 155.483 178.237 1.00 76.62 51 ARG B CA 1
ATOM 7791 C C . ARG B 2 51 ? 144.073 154.413 178.650 1.00 76.87 51 ARG B C 1
ATOM 7792 O O . ARG B 2 51 ? 144.619 154.483 179.756 1.00 78.49 51 ARG B O 1
ATOM 7800 N N . GLU B 2 52 ? 144.330 153.433 177.789 1.00 72.12 52 GLU B N 1
ATOM 7801 C CA . GLU B 2 52 ? 145.239 152.351 178.130 1.00 73.72 52 GLU B CA 1
ATOM 7802 C C . GLU B 2 52 ? 146.677 152.863 178.219 1.00 74.67 52 GLU B C 1
ATOM 7803 O O . GLU B 2 52 ? 147.065 153.770 177.479 1.00 76.37 52 GLU B O 1
ATOM 7809 N N . PRO B 2 53 ? 147.500 152.289 179.112 1.00 76.86 53 PRO B N 1
ATOM 7810 C CA . PRO B 2 53 ? 147.233 151.187 180.054 1.00 77.65 53 PRO B CA 1
ATOM 7811 C C . PRO B 2 53 ? 146.425 151.606 181.277 1.00 77.51 53 PRO B C 1
ATOM 7812 O O . PRO B 2 53 ? 146.441 152.764 181.680 1.00 80.93 53 PRO B O 1
ATOM 7816 N N . LEU B 2 54 ? 145.715 150.666 181.891 1.00 67.06 54 LEU B N 1
ATOM 7817 C CA . LEU B 2 54 ? 144.917 150.922 183.083 1.00 67.61 54 LEU B CA 1
ATOM 7818 C C . LEU B 2 54 ? 145.498 150.147 184.256 1.00 69.40 54 LEU B C 1
ATOM 7819 O O . LEU B 2 54 ? 145.728 148.938 184.152 1.00 71.61 54 LEU B O 1
ATOM 7824 N N . LEU B 2 55 ? 145.729 150.842 185.366 1.00 75.96 55 LEU B N 1
ATOM 7825 C CA . LEU B 2 55 ? 146.251 150.240 186.585 1.00 75.14 55 LEU B CA 1
ATOM 7826 C C . LEU B 2 55 ? 145.192 150.348 187.670 1.00 75.66 55 LEU B C 1
ATOM 7827 O O . LEU B 2 55 ? 144.655 151.433 187.914 1.00 78.67 55 LEU B O 1
ATOM 7832 N N . ASP B 2 56 ? 144.900 149.230 188.322 1.00 80.60 56 ASP B N 1
ATOM 7833 C CA . ASP B 2 56 ? 143.858 149.164 189.332 1.00 81.57 56 ASP B CA 1
ATOM 7834 C C . ASP B 2 56 ? 144.471 149.009 190.715 1.00 82.88 56 ASP B C 1
ATOM 7835 O O . ASP B 2 56 ? 145.396 148.216 190.911 1.00 86.17 56 ASP B O 1
ATOM 7840 N N . ILE B 2 57 ? 143.957 149.780 191.666 1.00 82.29 57 ILE B N 1
ATOM 7841 C CA . ILE B 2 57 ? 144.263 149.612 193.079 1.00 82.51 57 ILE B CA 1
ATOM 7842 C C . ILE B 2 57 ? 143.008 149.066 193.744 1.00 83.37 57 ILE B C 1
ATOM 7843 O O . ILE B 2 57 ? 141.966 149.732 193.758 1.00 82.26 57 ILE B O 1
ATOM 7848 N N . ILE B 2 58 ? 143.104 147.858 194.288 1.00 92.73 58 ILE B N 1
ATOM 7849 C CA . ILE B 2 58 ? 141.945 147.121 194.778 1.00 91.19 58 ILE B CA 1
ATOM 7850 C C . ILE B 2 58 ? 142.005 147.067 196.297 1.00 92.86 58 ILE B C 1
ATOM 7851 O O . ILE B 2 58 ? 143.002 146.618 196.874 1.00 95.66 58 ILE B O 1
ATOM 7856 N N . THR B 2 59 ? 140.941 147.526 196.939 1.00 96.02 59 THR B N 1
ATOM 7857 C CA . THR B 2 59 ? 140.715 147.329 198.361 1.00 96.78 59 THR B CA 1
ATOM 7858 C C . THR B 2 59 ? 139.479 146.455 198.542 1.00 97.22 59 THR B C 1
ATOM 7859 O O . THR B 2 59 ? 138.878 145.980 197.575 1.00 95.61 59 THR B O 1
ATOM 7863 N N . ASP B 2 60 ? 139.098 146.238 199.799 1.00 104.34 60 ASP B N 1
ATOM 7864 C CA . ASP B 2 60 ? 137.940 145.396 200.072 1.00 103.95 60 ASP B CA 1
ATOM 7865 C C . ASP B 2 60 ? 136.629 146.068 199.694 1.00 104.87 60 ASP B C 1
ATOM 7866 O O . ASP B 2 60 ? 135.619 145.376 199.528 1.00 104.39 60 ASP B O 1
ATOM 7871 N N . ASN B 2 61 ? 136.619 147.391 199.548 1.00 105.76 61 ASN B N 1
ATOM 7872 C CA . ASN B 2 61 ? 135.385 148.128 199.313 1.00 105.37 61 ASN B CA 1
ATOM 7873 C C . ASN B 2 61 ? 135.420 149.052 198.104 1.00 103.27 61 ASN B C 1
ATOM 7874 O O . ASN B 2 61 ? 134.346 149.430 197.622 1.00 104.77 61 ASN B O 1
ATOM 7879 N N . GLU B 2 62 ? 136.590 149.428 197.595 1.00 93.87 62 GLU B N 1
ATOM 7880 C CA . GLU B 2 62 ? 136.654 150.338 196.462 1.00 94.06 62 GLU B CA 1
ATOM 7881 C C . GLU B 2 62 ? 137.785 149.943 195.524 1.00 94.24 62 GLU B C 1
ATOM 7882 O O . GLU B 2 62 ? 138.790 149.362 195.940 1.00 97.07 62 GLU B O 1
ATOM 7888 N N . ILE B 2 63 ? 137.601 150.266 194.247 1.00 83.07 63 ILE B N 1
ATOM 7889 C CA . ILE B 2 63 ? 138.609 150.071 193.212 1.00 81.52 63 ILE B CA 1
ATOM 7890 C C . ILE B 2 63 ? 138.863 151.424 192.566 1.00 80.96 63 ILE B C 1
ATOM 7891 O O . ILE B 2 63 ? 137.926 152.073 192.086 1.00 85.07 63 ILE B O 1
ATOM 7896 N N . ILE B 2 64 ? 140.120 151.847 192.554 1.00 77.89 64 ILE B N 1
ATOM 7897 C CA . ILE B 2 64 ? 140.511 153.136 192.000 1.00 78.96 64 ILE B CA 1
ATOM 7898 C C . ILE B 2 64 ? 141.398 152.861 190.796 1.00 79.99 64 ILE B C 1
ATOM 7899 O O . ILE B 2 64 ? 142.515 152.352 190.938 1.00 82.06 64 ILE B O 1
ATOM 7904 N N . THR B 2 65 ? 140.903 153.202 189.610 1.00 79.83 65 THR B N 1
ATOM 7905 C CA . THR B 2 65 ? 141.576 152.897 188.355 1.00 81.32 65 THR B CA 1
ATOM 7906 C C . THR B 2 65 ? 142.257 154.147 187.819 1.00 81.83 65 THR B C 1
ATOM 7907 O O . THR B 2 65 ? 141.647 155.219 187.761 1.00 83.94 65 THR B O 1
ATOM 7911 N N . TYR B 2 66 ? 143.518 154.002 187.425 1.00 83.33 66 TYR B N 1
ATOM 7912 C CA . TYR B 2 66 ? 144.311 155.087 186.869 1.00 81.92 66 TYR B CA 1
ATOM 7913 C C . TYR B 2 66 ? 144.535 154.830 185.384 1.00 83.47 66 TYR B C 1
ATOM 7914 O O . TYR B 2 66 ? 144.851 153.705 184.987 1.00 86.61 66 TYR B O 1
ATOM 7923 N N . GLY B 2 67 ? 144.354 155.867 184.567 1.00 78.32 67 GLY B N 1
ATOM 7924 C CA . GLY B 2 67 ? 144.527 155.757 183.136 1.00 79.35 67 GLY B CA 1
ATOM 7925 C C . GLY B 2 67 ? 145.835 156.357 182.653 1.00 80.76 67 GLY B C 1
ATOM 7926 O O . GLY B 2 67 ? 146.443 157.183 183.328 1.00 83.46 67 GLY B O 1
ATOM 7927 N N . HIS B 2 68 ? 146.252 155.925 181.458 1.00 81.59 68 HIS B N 1
ATOM 7928 C CA . HIS B 2 68 ? 147.504 156.365 180.830 1.00 83.09 68 HIS B CA 1
ATOM 7929 C C . HIS B 2 68 ? 148.713 156.095 181.724 1.00 82.22 68 HIS B C 1
ATOM 7930 O O . HIS B 2 68 ? 149.593 156.943 181.877 1.00 84.18 68 HIS B O 1
ATOM 7937 N N . VAL B 2 69 ? 148.768 154.902 182.311 1.00 80.40 69 VAL B N 1
ATOM 7938 C CA . VAL B 2 69 ? 149.804 154.569 183.292 1.00 81.34 69 VAL B CA 1
ATOM 7939 C C . VAL B 2 69 ? 150.995 154.008 182.521 1.00 82.86 69 VAL B C 1
ATOM 7940 O O . VAL B 2 69 ? 151.094 152.809 182.262 1.00 83.19 69 VAL B O 1
ATOM 7944 N N . THR B 2 70 ? 151.909 154.892 182.150 1.00 89.72 70 THR B N 1
ATOM 7945 C CA . THR B 2 70 ? 153.182 154.497 181.572 1.00 88.97 70 THR B CA 1
ATOM 7946 C C . THR B 2 70 ? 154.124 154.056 182.687 1.00 89.90 70 THR B C 1
ATOM 7947 O O . THR B 2 70 ? 153.837 154.254 183.868 1.00 92.35 70 THR B O 1
ATOM 7951 N N . PRO B 2 71 ? 155.250 153.417 182.351 1.00 89.27 71 PRO B N 1
ATOM 7952 C CA . PRO B 2 71 ? 156.211 153.043 183.401 1.00 89.21 71 PRO B CA 1
ATOM 7953 C C . PRO B 2 71 ? 156.758 154.215 184.198 1.00 89.57 71 PRO B C 1
ATOM 7954 O O . PRO B 2 71 ? 157.214 154.008 185.328 1.00 89.69 71 PRO B O 1
ATOM 7958 N N . ASP B 2 72 ? 156.732 155.435 183.657 1.00 93.50 72 ASP B N 1
ATOM 7959 C CA . ASP B 2 72 ? 157.332 156.559 184.368 1.00 94.37 72 ASP B CA 1
ATOM 7960 C C . ASP B 2 72 ? 156.482 157.013 185.550 1.00 94.64 72 ASP B C 1
ATOM 7961 O O . ASP B 2 72 ? 157.028 157.477 186.557 1.00 94.66 72 ASP B O 1
ATOM 7966 N N . ARG B 2 73 ? 155.161 156.896 185.455 1.00 91.97 73 ARG B N 1
ATOM 7967 C CA . ARG B 2 73 ? 154.274 157.320 186.530 1.00 91.17 73 ARG B CA 1
ATOM 7968 C C . ARG B 2 73 ? 153.922 156.198 187.499 1.00 91.69 73 ARG B C 1
ATOM 7969 O O . ARG B 2 73 ? 153.225 156.450 188.486 1.00 93.01 73 ARG B O 1
ATOM 7977 N N . VAL B 2 74 ? 154.377 154.970 187.236 1.00 94.86 74 VAL B N 1
ATOM 7978 C CA . VAL B 2 74 ? 154.184 153.884 188.203 1.00 95.37 74 VAL B CA 1
ATOM 7979 C C . VAL B 2 74 ? 154.861 154.165 189.539 1.00 96.77 74 VAL B C 1
ATOM 7980 O O . VAL B 2 74 ? 154.246 153.896 190.583 1.00 96.07 74 VAL B O 1
ATOM 7984 N N . PRO B 2 75 ? 156.107 154.666 189.604 1.00 102.92 75 PRO B N 1
ATOM 7985 C CA . PRO B 2 75 ? 156.669 154.992 190.928 1.00 102.89 75 PRO B CA 1
ATOM 7986 C C . PRO B 2 75 ? 155.833 155.982 191.716 1.00 101.58 75 PRO B C 1
ATOM 7987 O O . PRO B 2 75 ? 155.664 155.816 192.931 1.00 101.48 75 PRO B O 1
ATOM 7991 N N . ARG B 2 76 ? 155.282 156.996 191.048 1.00 100.19 76 ARG B N 1
ATOM 7992 C CA . ARG B 2 76 ? 154.485 157.993 191.751 1.00 100.92 76 ARG B CA 1
ATOM 7993 C C . ARG B 2 76 ? 153.198 157.395 192.299 1.00 100.68 76 ARG B C 1
ATOM 7994 O O . ARG B 2 76 ? 152.825 157.670 193.443 1.00 100.64 76 ARG B O 1
ATOM 8002 N N . ILE B 2 77 ? 152.504 156.576 191.506 1.00 99.15 77 ILE B N 1
ATOM 8003 C CA . ILE B 2 77 ? 151.253 156.005 191.991 1.00 98.31 77 ILE B CA 1
ATOM 8004 C C . ILE B 2 77 ? 151.525 155.009 193.111 1.00 97.85 77 ILE B C 1
ATOM 8005 O O . ILE B 2 77 ? 150.782 154.957 194.097 1.00 97.92 77 ILE B O 1
ATOM 8010 N N . ILE B 2 78 ? 152.618 154.247 193.012 1.00 101.30 78 ILE B N 1
ATOM 8011 C CA . ILE B 2 78 ? 152.990 153.349 194.104 1.00 102.64 78 ILE B CA 1
ATOM 8012 C C . ILE B 2 78 ? 153.216 154.145 195.384 1.00 102.81 78 ILE B C 1
ATOM 8013 O O . ILE B 2 78 ? 152.540 153.927 196.397 1.00 102.20 78 ILE B O 1
ATOM 8018 N N . GLU B 2 79 ? 154.108 155.138 195.321 1.00 105.08 79 GLU B N 1
ATOM 8019 C CA . GLU B 2 79 ? 154.457 155.913 196.508 1.00 104.69 79 GLU B CA 1
ATOM 8020 C C . GLU B 2 79 ? 153.244 156.618 197.101 1.00 104.88 79 GLU B C 1
ATOM 8021 O O . GLU B 2 79 ? 153.050 156.610 198.321 1.00 104.50 79 GLU B O 1
ATOM 8027 N N . GLU B 2 80 ? 152.410 157.224 196.257 1.00 103.54 80 GLU B N 1
ATOM 8028 C CA . GLU B 2 80 ? 151.305 158.024 196.762 1.00 103.19 80 GLU B CA 1
ATOM 8029 C C . GLU B 2 80 ? 150.142 157.178 197.260 1.00 102.54 80 GLU B C 1
ATOM 8030 O O . GLU B 2 80 ? 149.468 157.577 198.215 1.00 102.12 80 GLU B O 1
ATOM 8036 N N . HIS B 2 81 ? 149.881 156.022 196.650 1.00 100.07 81 HIS B N 1
ATOM 8037 C CA . HIS B 2 81 ? 148.675 155.280 196.979 1.00 100.07 81 HIS B CA 1
ATOM 8038 C C . HIS B 2 81 ? 148.932 154.094 197.900 1.00 100.23 81 HIS B C 1
ATOM 8039 O O . HIS B 2 81 ? 148.212 153.925 198.887 1.00 99.53 81 HIS B O 1
ATOM 8046 N N . VAL B 2 82 ? 149.936 153.263 197.615 1.00 105.75 82 VAL B N 1
ATOM 8047 C CA . VAL B 2 82 ? 150.106 152.063 198.424 1.00 107.14 82 VAL B CA 1
ATOM 8048 C C . VAL B 2 82 ? 151.034 152.278 199.614 1.00 107.63 82 VAL B C 1
ATOM 8049 O O . VAL B 2 82 ? 151.027 151.461 200.546 1.00 108.31 82 VAL B O 1
ATOM 8053 N N . ILE B 2 83 ? 151.817 153.351 199.622 1.00 108.93 83 ILE B N 1
ATOM 8054 C CA . ILE B 2 83 ? 152.734 153.641 200.718 1.00 109.10 83 ILE B CA 1
ATOM 8055 C C . ILE B 2 83 ? 152.170 154.700 201.654 1.00 108.52 83 ILE B C 1
ATOM 8056 O O . ILE B 2 83 ? 152.138 154.511 202.870 1.00 107.79 83 ILE B O 1
ATOM 8061 N N . ASN B 2 84 ? 151.715 155.823 201.104 1.00 109.19 84 ASN B N 1
ATOM 8062 C CA . ASN B 2 84 ? 151.168 156.898 201.921 1.00 109.29 84 ASN B CA 1
ATOM 8063 C C . ASN B 2 84 ? 149.657 156.797 202.080 1.00 108.77 84 ASN B C 1
ATOM 8064 O O . ASN B 2 84 ? 149.133 157.050 203.170 1.00 108.11 84 ASN B O 1
ATOM 8069 N N . GLY B 2 85 ? 148.945 156.429 201.020 1.00 108.49 85 GLY B N 1
ATOM 8070 C CA . GLY B 2 85 ? 147.503 156.322 201.091 1.00 108.08 85 GLY B CA 1
ATOM 8071 C C . GLY B 2 85 ? 146.775 157.579 200.663 1.00 109.56 85 GLY B C 1
ATOM 8072 O O . GLY B 2 85 ? 145.934 158.098 201.402 1.00 109.09 85 GLY B O 1
ATOM 8073 N N . LYS B 2 86 ? 147.094 158.083 199.475 1.00 108.72 86 LYS B N 1
ATOM 8074 C CA . LYS B 2 86 ? 146.409 159.243 198.920 1.00 107.47 86 LYS B CA 1
ATOM 8075 C C . LYS B 2 86 ? 146.079 159.003 197.452 1.00 107.01 86 LYS B C 1
ATOM 8076 O O . LYS B 2 86 ? 146.986 158.766 196.645 1.00 106.56 86 LYS B O 1
ATOM 8082 N N . PRO B 2 87 ? 144.805 159.032 197.070 1.00 105.22 87 PRO B N 1
ATOM 8083 C CA . PRO B 2 87 ? 144.469 158.976 195.644 1.00 104.76 87 PRO B CA 1
ATOM 8084 C C . PRO B 2 87 ? 144.959 160.217 194.913 1.00 103.93 87 PRO B C 1
ATOM 8085 O O . PRO B 2 87 ? 144.900 161.332 195.434 1.00 103.34 87 PRO B O 1
ATOM 8089 N N . ILE B 2 88 ? 145.447 160.011 193.693 1.00 97.64 88 ILE B N 1
ATOM 8090 C CA . ILE B 2 88 ? 145.870 161.113 192.828 1.00 97.33 88 ILE B CA 1
ATOM 8091 C C . ILE B 2 88 ? 144.674 161.421 191.934 1.00 97.09 88 ILE B C 1
ATOM 8092 O O . ILE B 2 88 ? 144.489 160.823 190.876 1.00 97.23 88 ILE B O 1
ATOM 8097 N N . GLU B 2 89 ? 143.853 162.381 192.370 1.00 95.64 89 GLU B N 1
ATOM 8098 C CA . GLU B 2 89 ? 142.569 162.631 191.724 1.00 95.27 89 GLU B CA 1
ATOM 8099 C C . GLU B 2 89 ? 142.708 163.091 190.280 1.00 95.18 89 GLU B C 1
ATOM 8100 O O . GLU B 2 89 ? 141.747 162.976 189.513 1.00 95.14 89 GLU B O 1
ATOM 8106 N N . ASP B 2 90 ? 143.870 163.616 189.893 1.00 94.37 90 ASP B N 1
ATOM 8107 C CA . ASP B 2 90 ? 144.068 164.009 188.504 1.00 95.18 90 ASP B CA 1
ATOM 8108 C C . ASP B 2 90 ? 144.035 162.800 187.575 1.00 94.50 90 ASP B C 1
ATOM 8109 O O . ASP B 2 90 ? 143.411 162.848 186.508 1.00 93.57 90 ASP B O 1
ATOM 8114 N N . TRP B 2 91 ? 144.687 161.708 187.965 1.00 93.28 91 TRP B N 1
ATOM 8115 C CA . TRP B 2 91 ? 144.820 160.533 187.113 1.00 92.12 91 TRP B CA 1
ATOM 8116 C C . TRP B 2 91 ? 143.733 159.495 187.347 1.00 90.41 91 TRP B C 1
ATOM 8117 O O . TRP B 2 91 ? 143.690 158.497 186.622 1.00 90.32 91 TRP B O 1
ATOM 8128 N N . VAL B 2 92 ? 142.868 159.694 188.338 1.00 85.00 92 VAL B N 1
ATOM 8129 C CA . VAL B 2 92 ? 141.786 158.748 188.589 1.00 83.10 92 VAL B CA 1
ATOM 8130 C C . VAL B 2 92 ? 140.760 158.900 187.472 1.00 85.13 92 VAL B C 1
ATOM 8131 O O . VAL B 2 92 ? 140.015 159.882 187.426 1.00 90.28 92 VAL B O 1
ATOM 8135 N N . VAL B 2 93 ? 140.727 157.930 186.560 1.00 81.85 93 VAL B N 1
ATOM 8136 C CA . VAL B 2 93 ? 139.770 157.951 185.462 1.00 82.81 93 VAL B CA 1
ATOM 8137 C C . VAL B 2 93 ? 138.541 157.105 185.748 1.00 81.46 93 VAL B C 1
ATOM 8138 O O . VAL B 2 93 ? 137.565 157.173 184.984 1.00 82.01 93 VAL B O 1
ATOM 8142 N N . LYS B 2 94 ? 138.547 156.326 186.825 1.00 77.04 94 LYS B N 1
ATOM 8143 C CA . LYS B 2 94 ? 137.448 155.418 187.117 1.00 76.30 94 LYS B CA 1
ATOM 8144 C C . LYS B 2 94 ? 137.503 155.045 188.589 1.00 77.81 94 LYS B C 1
ATOM 8145 O O . LYS B 2 94 ? 138.578 154.737 189.111 1.00 79.19 94 LYS B O 1
ATOM 8151 N N . LYS B 2 95 ? 136.353 155.094 189.253 1.00 81.06 95 LYS B N 1
ATOM 8152 C CA . LYS B 2 95 ? 136.231 154.690 190.646 1.00 80.27 95 LYS B CA 1
ATOM 8153 C C . LYS B 2 95 ? 135.099 153.684 190.758 1.00 80.41 95 LYS B C 1
ATOM 8154 O O . LYS B 2 95 ? 134.004 153.915 190.236 1.00 82.38 95 LYS B O 1
ATOM 8160 N N . ASP B 2 96 ? 135.363 152.574 191.439 1.00 83.71 96 ASP B N 1
ATOM 8161 C CA . ASP B 2 96 ? 134.429 151.460 191.517 1.00 83.48 96 ASP B CA 1
ATOM 8162 C C . ASP B 2 96 ? 134.267 151.059 192.975 1.00 85.35 96 ASP B C 1
ATOM 8163 O O . ASP B 2 96 ? 135.246 150.696 193.631 1.00 85.69 96 ASP B O 1
ATOM 8168 N N . TRP B 2 97 ? 133.037 151.126 193.478 1.00 87.81 97 TRP B N 1
ATOM 8169 C CA . TRP B 2 97 ? 132.726 150.722 194.842 1.00 88.42 97 TRP B CA 1
ATOM 8170 C C . TRP B 2 97 ? 131.467 149.868 194.819 1.00 89.50 97 TRP B C 1
ATOM 8171 O O . TRP B 2 97 ? 130.809 149.724 193.787 1.00 88.32 97 TRP B O 1
ATOM 8182 N N . TRP B 2 98 ? 131.134 149.296 195.972 1.00 91.84 98 TRP B N 1
ATOM 8183 C CA . TRP B 2 98 ? 130.009 148.380 196.094 1.00 92.07 98 TRP B CA 1
ATOM 8184 C C . TRP B 2 98 ? 128.930 148.987 196.978 1.00 88.98 98 TRP B C 1
ATOM 8185 O O . TRP B 2 98 ? 129.227 149.539 198.041 1.00 89.33 98 TRP B O 1
ATOM 8196 N N . GLU B 2 99 ? 127.681 148.877 196.533 1.00 95.98 99 GLU B N 1
ATOM 8197 C CA . GLU B 2 99 ? 126.526 149.376 197.271 1.00 99.08 99 GLU B CA 1
ATOM 8198 C C . GLU B 2 99 ? 125.459 148.292 197.287 1.00 100.16 99 GLU B C 1
ATOM 8199 O O . GLU B 2 99 ? 124.816 148.037 196.264 1.00 98.09 99 GLU B O 1
ATOM 8205 N N . ASN B 2 100 ? 125.276 147.663 198.450 1.00 111.15 100 ASN B N 1
ATOM 8206 C CA . ASN B 2 100 ? 124.242 146.648 198.664 1.00 111.21 100 ASN B CA 1
ATOM 8207 C C . ASN B 2 100 ? 124.371 145.486 197.682 1.00 110.12 100 ASN B C 1
ATOM 8208 O O . ASN B 2 100 ? 123.385 145.028 197.101 1.00 109.09 100 ASN B O 1
ATOM 8213 N N . GLY B 2 101 ? 125.597 145.007 197.492 1.00 112.02 101 GLY B N 1
ATOM 8214 C CA . GLY B 2 101 ? 125.843 143.844 196.668 1.00 112.47 101 GLY B CA 1
ATOM 8215 C C . GLY B 2 101 ? 125.991 144.109 195.187 1.00 113.16 101 GLY B C 1
ATOM 8216 O O . GLY B 2 101 ? 126.282 143.171 194.435 1.00 112.95 101 GLY B O 1
ATOM 8217 N N . GLN B 2 102 ? 125.798 145.345 194.739 1.00 100.59 102 GLN B N 1
ATOM 8218 C CA . GLN B 2 102 ? 125.972 145.701 193.343 1.00 98.52 102 GLN B CA 1
ATOM 8219 C C . GLN B 2 102 ? 127.294 146.438 193.159 1.00 96.86 102 GLN B C 1
ATOM 8220 O O . GLN B 2 102 ? 128.034 146.693 194.110 1.00 97.38 102 GLN B O 1
ATOM 8226 N N . ARG B 2 103 ? 127.589 146.791 191.912 1.00 84.29 103 ARG B N 1
ATOM 8227 C CA . ARG B 2 103 ? 128.835 147.457 191.557 1.00 84.72 103 ARG B CA 1
ATOM 8228 C C . ARG B 2 103 ? 128.521 148.838 191.003 1.00 84.60 103 ARG B C 1
ATOM 8229 O O . ARG B 2 103 ? 127.812 148.963 190.000 1.00 83.99 103 ARG B O 1
ATOM 8237 N N . LYS B 2 104 ? 129.056 149.868 191.650 1.00 85.58 104 LYS B N 1
ATOM 8238 C CA . LYS B 2 104 ? 128.804 151.254 191.282 1.00 82.34 104 LYS B CA 1
ATOM 8239 C C . LYS B 2 104 ? 130.071 151.856 190.697 1.00 82.62 104 LYS B C 1
ATOM 8240 O O . LYS B 2 104 ? 131.148 151.740 191.289 1.00 83.96 104 LYS B O 1
ATOM 8246 N N . THR B 2 105 ? 129.939 152.497 189.541 1.00 79.30 105 THR B N 1
ATOM 8247 C CA . THR B 2 105 ? 131.073 153.050 188.818 1.00 81.36 105 THR B CA 1
ATOM 8248 C C . THR B 2 105 ? 130.887 154.548 188.630 1.00 78.66 105 THR B C 1
ATOM 8249 O O . THR B 2 105 ? 129.804 155.003 188.250 1.00 80.06 105 THR B O 1
ATOM 8253 N N . TRP B 2 106 ? 131.941 155.306 188.911 1.00 75.61 106 TRP B N 1
ATOM 8254 C CA . TRP B 2 106 ? 132.002 156.727 188.608 1.00 76.86 106 TRP B CA 1
ATOM 8255 C C . TRP B 2 106 ? 133.092 156.946 187.574 1.00 76.82 106 TRP B C 1
ATOM 8256 O O . TRP B 2 106 ? 134.224 156.485 187.755 1.00 77.89 106 TRP B O 1
ATOM 8267 N N . ASP B 2 107 ? 132.756 157.647 186.497 1.00 73.39 107 ASP B N 1
ATOM 8268 C CA . ASP B 2 107 ? 133.677 157.870 185.395 1.00 69.93 107 ASP B CA 1
ATOM 8269 C C . ASP B 2 107 ? 133.945 159.358 185.231 1.00 73.37 107 ASP B C 1
ATOM 8270 O O . ASP B 2 107 ? 133.030 160.181 185.328 1.00 72.55 107 ASP B O 1
ATOM 8275 N N . PHE B 2 108 ? 135.213 159.692 184.985 1.00 76.51 108 PHE B N 1
ATOM 8276 C CA . PHE B 2 108 ? 135.597 161.086 184.792 1.00 75.58 108 PHE B CA 1
ATOM 8277 C C . PHE B 2 108 ? 134.960 161.665 183.536 1.00 74.76 108 PHE B C 1
ATOM 8278 O O . PHE B 2 108 ? 134.538 162.827 183.522 1.00 75.13 108 PHE B O 1
ATOM 8286 N N . ASP B 2 109 ? 134.880 160.870 182.474 1.00 71.22 109 ASP B N 1
ATOM 8287 C CA . ASP B 2 109 ? 134.389 161.326 181.184 1.00 68.77 109 ASP B CA 1
ATOM 8288 C C . ASP B 2 109 ? 132.931 160.958 180.937 1.00 69.09 109 ASP B C 1
ATOM 8289 O O . ASP B 2 109 ? 132.429 161.178 179.832 1.00 72.33 109 ASP B O 1
ATOM 8294 N N . GLY B 2 110 ? 132.241 160.409 181.934 1.00 66.31 110 GLY B N 1
ATOM 8295 C CA . GLY B 2 110 ? 130.858 160.019 181.745 1.00 64.20 110 GLY B CA 1
ATOM 8296 C C . GLY B 2 110 ? 130.662 158.850 180.812 1.00 65.80 110 GLY B C 1
ATOM 8297 O O . GLY B 2 110 ? 129.599 158.724 180.202 1.00 67.43 110 GLY B O 1
ATOM 8298 N N . TYR B 2 111 ? 131.670 157.987 180.684 1.00 62.19 111 TYR B N 1
ATOM 8299 C CA . TYR B 2 111 ? 131.619 156.899 179.714 1.00 59.00 111 TYR B CA 1
ATOM 8300 C C . TYR B 2 111 ? 130.581 155.849 180.094 1.00 57.66 111 TYR B C 1
ATOM 8301 O O . TYR B 2 111 ? 129.904 155.295 179.222 1.00 57.71 111 TYR B O 1
ATOM 8310 N N . PHE B 2 112 ? 130.440 155.564 181.386 1.00 60.27 112 PHE B N 1
ATOM 8311 C CA . PHE B 2 112 ? 129.678 154.417 181.860 1.00 60.34 112 PHE B CA 1
ATOM 8312 C C . PHE B 2 112 ? 128.250 154.760 182.265 1.00 63.41 112 PHE B C 1
ATOM 8313 O O . PHE B 2 112 ? 127.550 153.893 182.795 1.00 66.04 112 PHE B O 1
ATOM 8321 N N . VAL B 2 113 ? 127.805 155.997 182.040 1.00 63.40 113 VAL B N 1
ATOM 8322 C CA . VAL B 2 113 ? 126.510 156.428 182.560 1.00 63.58 113 VAL B CA 1
ATOM 8323 C C . VAL B 2 113 ? 125.371 155.649 181.911 1.00 59.30 113 VAL B C 1
ATOM 8324 O O . VAL B 2 113 ? 124.432 155.216 182.589 1.00 57.26 113 VAL B O 1
ATOM 8328 N N . LYS B 2 114 ? 125.429 155.456 180.597 1.00 57.87 114 LYS B N 1
ATOM 8329 C CA . LYS B 2 114 ? 124.378 154.755 179.875 1.00 60.20 114 LYS B CA 1
ATOM 8330 C C . LYS B 2 114 ? 124.765 153.329 179.502 1.00 55.29 114 LYS B C 1
ATOM 8331 O O . LYS B 2 114 ? 124.033 152.677 178.753 1.00 50.72 114 LYS B O 1
ATOM 8337 N N . GLN B 2 115 ? 125.890 152.832 180.007 1.00 54.47 115 GLN B N 1
ATOM 8338 C CA . GLN B 2 115 ? 126.351 151.489 179.688 1.00 52.84 115 GLN B CA 1
ATOM 8339 C C . GLN B 2 115 ? 125.746 150.469 180.643 1.00 55.39 115 GLN B C 1
ATOM 8340 O O . GLN B 2 115 ? 125.624 150.717 181.845 1.00 55.06 115 GLN B O 1
ATOM 8346 N N . LYS B 2 116 ? 125.374 149.315 180.097 1.00 45.36 116 LYS B N 1
ATOM 8347 C CA . LYS B 2 116 ? 124.878 148.185 180.879 1.00 46.93 116 LYS B CA 1
ATOM 8348 C C . LYS B 2 116 ? 125.744 146.979 180.532 1.00 45.92 116 LYS B C 1
ATOM 8349 O O . LYS B 2 116 ? 125.552 146.356 179.485 1.00 46.67 116 LYS B O 1
ATOM 8355 N N . LYS B 2 117 ? 126.688 146.648 181.407 1.00 41.26 117 LYS B N 1
ATOM 8356 C CA . LYS B 2 117 ? 127.658 145.591 181.139 1.00 45.48 117 LYS B CA 1
ATOM 8357 C C . LYS B 2 117 ? 127.063 144.240 181.519 1.00 45.35 117 LYS B C 1
ATOM 8358 O O . LYS B 2 117 ? 126.934 143.919 182.704 1.00 42.44 117 LYS B O 1
ATOM 8364 N N . ILE B 2 118 ? 126.707 143.452 180.508 1.00 41.19 118 ILE B N 1
ATOM 8365 C CA . ILE B 2 118 ? 126.231 142.084 180.690 1.00 36.31 118 ILE B CA 1
ATOM 8366 C C . ILE B 2 118 ? 127.291 141.078 180.254 1.00 41.71 118 ILE B C 1
ATOM 8367 O O . ILE B 2 118 ? 127.675 140.194 181.020 1.00 46.07 118 ILE B O 1
ATOM 8372 N N . VAL B 2 119 ? 127.768 141.195 179.016 1.00 38.18 119 VAL B N 1
ATOM 8373 C CA . VAL B 2 119 ? 128.839 140.331 178.533 1.00 40.60 119 VAL B CA 1
ATOM 8374 C C . VAL B 2 119 ? 130.160 140.685 179.205 1.00 39.61 119 VAL B C 1
ATOM 8375 O O . VAL B 2 119 ? 130.958 139.803 179.541 1.00 39.28 119 VAL B O 1
ATOM 8379 N N . LEU B 2 120 ? 130.406 141.974 179.426 1.00 46.71 120 LEU B N 1
ATOM 8380 C CA . LEU B 2 120 ? 131.706 142.464 179.866 1.00 45.38 120 LEU B CA 1
ATOM 8381 C C . LEU B 2 120 ? 131.709 142.890 181.331 1.00 49.29 120 LEU B C 1
ATOM 8382 O O . LEU B 2 120 ? 132.475 143.774 181.718 1.00 52.39 120 LEU B O 1
ATOM 8387 N N . GLU B 2 121 ? 130.866 142.272 182.160 1.00 48.04 121 GLU B N 1
ATOM 8388 C CA . GLU B 2 121 ? 130.774 142.697 183.554 1.00 47.79 121 GLU B CA 1
ATOM 8389 C C . GLU B 2 121 ? 132.024 142.322 184.343 1.00 51.67 121 GLU B C 1
ATOM 8390 O O . GLU B 2 121 ? 132.460 143.079 185.217 1.00 57.54 121 GLU B O 1
ATOM 8396 N N . ASN B 2 122 ? 132.615 141.165 184.055 1.00 49.57 122 ASN B N 1
ATOM 8397 C CA . ASN B 2 122 ? 133.792 140.709 184.783 1.00 47.46 122 ASN B CA 1
ATOM 8398 C C . ASN B 2 122 ? 135.106 141.111 184.129 1.00 50.12 122 ASN B C 1
ATOM 8399 O O . ASN B 2 122 ? 136.165 140.878 184.720 1.00 49.97 122 ASN B O 1
ATOM 8404 N N . SER B 2 123 ? 135.070 141.695 182.935 1.00 54.87 123 SER B N 1
ATOM 8405 C CA . SER B 2 123 ? 136.298 142.094 182.261 1.00 54.46 123 SER B CA 1
ATOM 8406 C C . SER B 2 123 ? 136.938 143.267 182.988 1.00 57.91 123 SER B C 1
ATOM 8407 O O . SER B 2 123 ? 136.274 144.263 183.288 1.00 63.59 123 SER B O 1
ATOM 8410 N N . GLY B 2 124 ? 138.234 143.152 183.263 1.00 64.49 124 GLY B N 1
ATOM 8411 C CA . GLY B 2 124 ? 138.945 144.173 183.998 1.00 67.44 124 GLY B CA 1
ATOM 8412 C C . GLY B 2 124 ? 138.829 144.080 185.502 1.00 64.74 124 GLY B C 1
ATOM 8413 O O . GLY B 2 124 ? 139.401 144.926 186.201 1.00 66.36 124 GLY B O 1
ATOM 8414 N N . TYR B 2 125 ? 138.110 143.087 186.026 1.00 66.24 125 TYR B N 1
ATOM 8415 C CA . TYR B 2 125 ? 137.980 142.897 187.462 1.00 67.71 125 TYR B CA 1
ATOM 8416 C C . TYR B 2 125 ? 138.470 141.544 187.956 1.00 71.58 125 TYR B C 1
ATOM 8417 O O . TYR B 2 125 ? 138.747 141.413 189.153 1.00 72.12 125 TYR B O 1
ATOM 8426 N N . ILE B 2 126 ? 138.584 140.543 187.085 1.00 66.42 126 ILE B N 1
ATOM 8427 C CA . ILE B 2 126 ? 139.022 139.211 187.474 1.00 62.93 126 ILE B CA 1
ATOM 8428 C C . ILE B 2 126 ? 140.242 138.831 186.647 1.00 64.34 126 ILE B C 1
ATOM 8429 O O . ILE B 2 126 ? 140.482 139.366 185.562 1.00 68.42 126 ILE B O 1
ATOM 8434 N N . ASP B 2 127 ? 141.020 137.898 187.179 1.00 55.85 127 ASP B N 1
ATOM 8435 C CA . ASP B 2 127 ? 142.168 137.371 186.454 1.00 55.69 127 ASP B CA 1
ATOM 8436 C C . ASP B 2 127 ? 141.687 136.344 185.437 1.00 59.94 127 ASP B C 1
ATOM 8437 O O . ASP B 2 127 ? 141.077 135.343 185.826 1.00 68.24 127 ASP B O 1
ATOM 8442 N N . PRO B 2 128 ? 141.920 136.553 184.139 1.00 50.00 128 PRO B N 1
ATOM 8443 C CA . PRO B 2 128 ? 141.512 135.544 183.148 1.00 51.07 128 PRO B CA 1
ATOM 8444 C C . PRO B 2 128 ? 142.260 134.230 183.270 1.00 53.35 128 PRO B C 1
ATOM 8445 O O . PRO B 2 128 ? 141.765 133.206 182.785 1.00 53.62 128 PRO B O 1
ATOM 8449 N N . GLU B 2 129 ? 143.428 134.225 183.899 1.00 54.98 129 GLU B N 1
ATOM 8450 C CA . GLU B 2 129 ? 144.257 133.037 184.012 1.00 54.22 129 GLU B CA 1
ATOM 8451 C C . GLU B 2 129 ? 144.021 132.271 185.305 1.00 56.63 129 GLU B C 1
ATOM 8452 O O . GLU B 2 129 ? 144.714 131.280 185.554 1.00 56.26 129 GLU B O 1
ATOM 8458 N N . ASN B 2 130 ? 143.074 132.705 186.132 1.00 54.81 130 ASN B N 1
ATOM 8459 C CA . ASN B 2 130 ? 142.790 132.067 187.410 1.00 51.68 130 ASN B CA 1
ATOM 8460 C C . ASN B 2 130 ? 141.313 131.709 187.456 1.00 50.99 130 ASN B C 1
ATOM 8461 O O . ASN B 2 130 ? 140.455 132.581 187.291 1.00 52.51 130 ASN B O 1
ATOM 8466 N N . ILE B 2 131 ? 141.019 130.428 187.674 1.00 51.23 131 ILE B N 1
ATOM 8467 C CA . ILE B 2 131 ? 139.631 129.999 187.782 1.00 50.95 131 ILE B CA 1
ATOM 8468 C C . ILE B 2 131 ? 139.098 130.205 189.195 1.00 52.33 131 ILE B C 1
ATOM 8469 O O . ILE B 2 131 ? 137.879 130.268 189.391 1.00 54.37 131 ILE B O 1
ATOM 8474 N N . GLU B 2 132 ? 139.984 130.351 190.182 1.00 59.08 132 GLU B N 1
ATOM 8475 C CA . GLU B 2 132 ? 139.545 130.647 191.540 1.00 56.39 132 GLU B CA 1
ATOM 8476 C C . GLU B 2 132 ? 138.914 132.031 191.632 1.00 59.78 132 GLU B C 1
ATOM 8477 O O . GLU B 2 132 ? 137.921 132.218 192.341 1.00 58.55 132 GLU B O 1
ATOM 8483 N N . GLU B 2 133 ? 139.478 133.016 190.929 1.00 62.39 133 GLU B N 1
ATOM 8484 C CA . GLU B 2 133 ? 138.909 134.359 190.965 1.00 59.84 133 GLU B CA 1
ATOM 8485 C C . GLU B 2 133 ? 137.575 134.420 190.233 1.00 59.09 133 GLU B C 1
ATOM 8486 O O . GLU B 2 133 ? 136.651 135.112 190.676 1.00 60.69 133 GLU B O 1
ATOM 8492 N N . TYR B 2 134 ? 137.457 133.714 189.108 1.00 52.28 134 TYR B N 1
ATOM 8493 C CA . TYR B 2 134 ? 136.174 133.650 188.417 1.00 50.32 134 TYR B CA 1
ATOM 8494 C C . TYR B 2 134 ? 135.134 132.929 189.265 1.00 53.24 134 TYR B C 1
ATOM 8495 O O . TYR B 2 134 ? 133.959 133.308 189.267 1.00 55.28 134 TYR B O 1
ATOM 8504 N N . ILE B 2 135 ? 135.552 131.892 189.995 1.00 52.90 135 ILE B N 1
ATOM 8505 C CA . ILE B 2 135 ? 134.644 131.190 190.899 1.00 51.06 135 ILE B CA 1
ATOM 8506 C C . ILE B 2 135 ? 134.185 132.112 192.024 1.00 51.30 135 ILE B C 1
ATOM 8507 O O . ILE B 2 135 ? 132.995 132.170 192.355 1.00 54.94 135 ILE B O 1
ATOM 8512 N N . ALA B 2 136 ? 135.120 132.856 192.618 1.00 51.21 136 ALA B N 1
ATOM 8513 C CA . ALA B 2 136 ? 134.783 133.725 193.741 1.00 53.07 136 ALA B CA 1
ATOM 8514 C C . ALA B 2 136 ? 133.916 134.900 193.311 1.00 50.50 136 ALA B C 1
ATOM 8515 O O . ALA B 2 136 ? 133.159 135.437 194.125 1.00 51.94 136 ALA B O 1
ATOM 8517 N N . ALA B 2 137 ? 134.007 135.308 192.047 1.00 49.11 137 ALA B N 1
ATOM 8518 C CA . ALA B 2 137 ? 133.201 136.397 191.516 1.00 49.76 137 ALA B CA 1
ATOM 8519 C C . ALA B 2 137 ? 131.831 135.932 191.035 1.00 51.36 137 ALA B C 1
ATOM 8520 O O . ALA B 2 137 ? 131.202 136.620 190.224 1.00 47.70 137 ALA B O 1
ATOM 8522 N N . GLY B 2 138 ? 131.358 134.784 191.513 1.00 57.77 138 GLY B N 1
ATOM 8523 C CA . GLY B 2 138 ? 130.054 134.275 191.152 1.00 56.51 138 GLY B CA 1
ATOM 8524 C C . GLY B 2 138 ? 130.019 133.395 189.925 1.00 53.91 138 GLY B C 1
ATOM 8525 O O . GLY B 2 138 ? 128.933 132.940 189.543 1.00 55.24 138 GLY B O 1
ATOM 8526 N N . GLY B 2 139 ? 131.160 133.135 189.296 1.00 47.40 139 GLY B N 1
ATOM 8527 C CA . GLY B 2 139 ? 131.167 132.340 188.089 1.00 45.95 139 GLY B CA 1
ATOM 8528 C C . GLY B 2 139 ? 130.946 130.865 188.354 1.00 50.87 139 GLY B C 1
ATOM 8529 O O . GLY B 2 139 ? 131.120 130.362 189.464 1.00 53.96 139 GLY B O 1
ATOM 8530 N N . TYR B 2 140 ? 130.524 130.172 187.295 1.00 49.11 140 TYR B N 1
ATOM 8531 C CA . TYR B 2 140 ? 130.266 128.732 187.278 1.00 47.42 140 TYR B CA 1
ATOM 8532 C C . TYR B 2 140 ? 129.144 128.316 188.225 1.00 48.84 140 TYR B C 1
ATOM 8533 O O . TYR B 2 140 ? 128.856 127.123 188.355 1.00 53.99 140 TYR B O 1
ATOM 8542 N N . GLU B 2 141 ? 128.500 129.282 188.883 1.00 54.98 141 GLU B N 1
ATOM 8543 C CA . GLU B 2 141 ? 127.282 128.983 189.626 1.00 54.47 141 GLU B CA 1
ATOM 8544 C C . GLU B 2 141 ? 126.117 128.749 188.677 1.00 55.38 141 GLU B C 1
ATOM 8545 O O . GLU B 2 141 ? 125.243 127.912 188.940 1.00 57.11 141 GLU B O 1
ATOM 8551 N N . ALA B 2 142 ? 126.091 129.488 187.566 1.00 49.25 142 ALA B N 1
ATOM 8552 C CA . ALA B 2 142 ? 125.088 129.245 186.539 1.00 47.15 142 ALA B CA 1
ATOM 8553 C C . ALA B 2 142 ? 125.251 127.863 185.930 1.00 49.31 142 ALA B C 1
ATOM 8554 O O . ALA B 2 142 ? 124.259 127.236 185.550 1.00 50.36 142 ALA B O 1
ATOM 8556 N N . LEU B 2 143 ? 126.487 127.368 185.839 1.00 53.53 143 LEU B N 1
ATOM 8557 C CA . LEU B 2 143 ? 126.705 126.015 185.340 1.00 55.12 143 LEU B CA 1
ATOM 8558 C C . LEU B 2 143 ? 126.069 124.978 186.256 1.00 53.70 143 LEU B C 1
ATOM 8559 O O . LEU B 2 143 ? 125.416 124.042 185.784 1.00 52.25 143 LEU B O 1
ATOM 8564 N N . LYS B 2 144 ? 126.244 125.132 187.569 1.00 53.37 144 LYS B N 1
ATOM 8565 C CA . LYS B 2 144 ? 125.644 124.195 188.513 1.00 52.57 144 LYS B CA 1
ATOM 8566 C C . LYS B 2 144 ? 124.122 124.299 188.507 1.00 57.26 144 LYS B C 1
ATOM 8567 O O . LYS B 2 144 ? 123.422 123.277 188.558 1.00 60.98 144 LYS B O 1
ATOM 8573 N N . LYS B 2 145 ? 123.592 125.522 188.424 1.00 55.40 145 LYS B N 1
ATOM 8574 C CA . LYS B 2 145 ? 122.144 125.684 188.338 1.00 52.92 145 LYS B CA 1
ATOM 8575 C C . LYS B 2 145 ? 121.589 125.038 187.073 1.00 56.35 145 LYS B C 1
ATOM 8576 O O . LYS B 2 145 ? 120.538 124.390 187.110 1.00 61.81 145 LYS B O 1
ATOM 8582 N N . ALA B 2 146 ? 122.288 125.197 185.946 1.00 56.81 146 ALA B N 1
ATOM 8583 C CA . ALA B 2 146 ? 121.843 124.596 184.694 1.00 56.81 146 ALA B CA 1
ATOM 8584 C C . ALA B 2 146 ? 121.968 123.081 184.722 1.00 61.03 146 ALA B C 1
ATOM 8585 O O . ALA B 2 146 ? 121.167 122.383 184.092 1.00 59.15 146 ALA B O 1
ATOM 8587 N N . PHE B 2 147 ? 122.972 122.557 185.426 1.00 62.42 147 PHE B N 1
ATOM 8588 C CA . PHE B 2 147 ? 123.070 121.115 185.612 1.00 58.79 147 PHE B CA 1
ATOM 8589 C C . PHE B 2 147 ? 121.928 120.589 186.466 1.00 59.06 147 PHE B C 1
ATOM 8590 O O . PHE B 2 147 ? 121.513 119.437 186.300 1.00 61.63 147 PHE B O 1
ATOM 8598 N N . LYS B 2 148 ? 121.410 121.408 187.380 1.00 63.01 148 LYS B N 1
ATOM 8599 C CA . LYS B 2 148 ? 120.225 121.012 188.130 1.00 66.49 148 LYS B CA 1
ATOM 8600 C C . LYS B 2 148 ? 118.935 121.177 187.335 1.00 66.09 148 LYS B C 1
ATOM 8601 O O . LYS B 2 148 ? 117.872 120.780 187.823 1.00 69.28 148 LYS B O 1
ATOM 8607 N N . MET B 2 149 ? 118.998 121.749 186.138 1.00 61.97 149 MET B N 1
ATOM 8608 C CA . MET B 2 149 ? 117.842 121.911 185.269 1.00 62.85 149 MET B CA 1
ATOM 8609 C C . MET B 2 149 ? 117.868 120.881 184.146 1.00 65.97 149 MET B C 1
ATOM 8610 O O . MET B 2 149 ? 118.908 120.309 183.816 1.00 68.98 149 MET B O 1
ATOM 8615 N N . LYS B 2 150 ? 116.705 120.648 183.568 1.00 64.41 150 LYS B N 1
ATOM 8616 C CA . LYS B 2 150 ? 116.652 119.806 182.387 1.00 65.83 150 LYS B CA 1
ATOM 8617 C C . LYS B 2 150 ? 117.127 120.587 181.164 1.00 64.21 150 LYS B C 1
ATOM 8618 O O . LYS B 2 150 ? 116.969 121.808 181.102 1.00 66.13 150 LYS B O 1
ATOM 8624 N N . PRO B 2 151 ? 117.735 119.903 180.189 1.00 58.80 151 PRO B N 1
ATOM 8625 C CA . PRO B 2 151 ? 118.205 120.607 178.982 1.00 58.27 151 PRO B CA 1
ATOM 8626 C C . PRO B 2 151 ? 117.108 121.338 178.225 1.00 59.82 151 PRO B C 1
ATOM 8627 O O . PRO B 2 151 ? 117.339 122.445 177.715 1.00 57.68 151 PRO B O 1
ATOM 8631 N N . GLU B 2 152 ? 115.913 120.748 178.143 1.00 63.32 152 GLU B N 1
ATOM 8632 C CA . GLU B 2 152 ? 114.796 121.421 177.487 1.00 62.33 152 GLU B CA 1
ATOM 8633 C C . GLU B 2 152 ? 114.424 122.700 178.221 1.00 62.11 152 GLU B C 1
ATOM 8634 O O . GLU B 2 152 ? 114.080 123.712 177.596 1.00 63.51 152 GLU B O 1
ATOM 8640 N N . GLU B 2 153 ? 114.491 122.671 179.553 1.00 63.69 153 GLU B N 1
ATOM 8641 C CA . GLU B 2 153 ? 114.229 123.871 180.337 1.00 61.28 153 GLU B CA 1
ATOM 8642 C C . GLU B 2 153 ? 115.272 124.947 180.067 1.00 59.94 153 GLU B C 1
ATOM 8643 O O . GLU B 2 153 ? 114.945 126.136 180.038 1.00 61.77 153 GLU B O 1
ATOM 8649 N N . ILE B 2 154 ? 116.529 124.553 179.852 1.00 50.15 154 ILE B N 1
ATOM 8650 C CA . ILE B 2 154 ? 117.562 125.528 179.507 1.00 50.44 154 ILE B CA 1
ATOM 8651 C C . ILE B 2 154 ? 117.285 126.138 178.138 1.00 55.36 154 ILE B C 1
ATOM 8652 O O . ILE B 2 154 ? 117.473 127.346 177.929 1.00 59.60 154 ILE B O 1
ATOM 8657 N N . ILE B 2 155 ? 116.844 125.316 177.183 1.00 55.22 155 ILE B N 1
ATOM 8658 C CA . ILE B 2 155 ? 116.529 125.826 175.849 1.00 52.71 155 ILE B CA 1
ATOM 8659 C C . ILE B 2 155 ? 115.382 126.827 175.919 1.00 53.59 155 ILE B C 1
ATOM 8660 O O . ILE B 2 155 ? 115.435 127.903 175.312 1.00 54.15 155 ILE B O 1
ATOM 8665 N N . ASP B 2 156 ? 114.330 126.488 176.666 1.00 53.58 156 ASP B N 1
ATOM 8666 C CA . ASP B 2 156 ? 113.213 127.415 176.828 1.00 50.72 156 ASP B CA 1
ATOM 8667 C C . ASP B 2 156 ? 113.645 128.679 177.561 1.00 55.10 156 ASP B C 1
ATOM 8668 O O . ASP B 2 156 ? 113.197 129.781 177.227 1.00 57.00 156 ASP B O 1
ATOM 8673 N N . PHE B 2 157 ? 114.513 128.533 178.566 1.00 47.81 157 PHE B N 1
ATOM 8674 C CA . PHE B 2 157 ? 115.091 129.670 179.273 1.00 43.85 157 PHE B CA 1
ATOM 8675 C C . PHE B 2 157 ? 115.747 130.643 178.303 1.00 43.32 157 PHE B C 1
ATOM 8676 O O . PHE B 2 157 ? 115.489 131.851 178.340 1.00 48.47 157 PHE B O 1
ATOM 8684 N N . ILE B 2 158 ? 116.603 130.123 177.423 1.00 41.98 158 ILE B N 1
ATOM 8685 C CA . ILE B 2 158 ? 117.299 130.975 176.463 1.00 44.27 158 ILE B CA 1
ATOM 8686 C C . ILE B 2 158 ? 116.320 131.562 175.450 1.00 47.27 158 ILE B C 1
ATOM 8687 O O . ILE B 2 158 ? 116.477 132.705 175.006 1.00 51.59 158 ILE B O 1
ATOM 8692 N N . THR B 2 159 ? 115.298 130.792 175.068 1.00 47.60 159 THR B N 1
ATOM 8693 C CA . THR B 2 159 ? 114.312 131.281 174.109 1.00 44.80 159 THR B CA 1
ATOM 8694 C C . THR B 2 159 ? 113.527 132.463 174.669 1.00 45.74 159 THR B C 1
ATOM 8695 O O . THR B 2 159 ? 113.252 133.431 173.952 1.00 46.89 159 THR B O 1
ATOM 8699 N N . LYS B 2 160 ? 113.164 132.404 175.950 1.00 44.28 160 LYS B N 1
ATOM 8700 C CA . LYS B 2 160 ? 112.337 133.449 176.542 1.00 45.48 160 LYS B CA 1
ATOM 8701 C C . LYS B 2 160 ? 113.083 134.764 176.728 1.00 46.21 160 LYS B C 1
ATOM 8702 O O . LYS B 2 160 ? 112.441 135.801 176.923 1.00 47.02 160 LYS B O 1
ATOM 8708 N N . SER B 2 161 ? 114.413 134.754 176.677 1.00 44.41 161 SER B N 1
ATOM 8709 C CA . SER B 2 161 ? 115.169 135.976 176.916 1.00 45.03 161 SER B CA 1
ATOM 8710 C C . SER B 2 161 ? 115.186 136.911 175.719 1.00 48.54 161 SER B C 1
ATOM 8711 O O . SER B 2 161 ? 115.536 138.085 175.874 1.00 51.68 161 SER B O 1
ATOM 8714 N N . GLY B 2 162 ? 114.818 136.428 174.538 1.00 41.92 162 GLY B N 1
ATOM 8715 C CA . GLY B 2 162 ? 115.000 137.227 173.342 1.00 38.35 162 GLY B CA 1
ATOM 8716 C C . GLY B 2 162 ? 116.452 137.446 172.996 1.00 34.40 162 GLY B C 1
ATOM 8717 O O . GLY B 2 162 ? 116.792 138.461 172.381 1.00 35.82 162 GLY B O 1
ATOM 8718 N N . LEU B 2 163 ? 117.325 136.516 173.381 1.00 32.16 163 LEU B N 1
ATOM 8719 C CA . LEU B 2 163 ? 118.739 136.621 173.054 1.00 34.30 163 LEU B CA 1
ATOM 8720 C C . LEU B 2 163 ? 118.934 136.316 171.579 1.00 38.18 163 LEU B C 1
ATOM 8721 O O . LEU B 2 163 ? 119.083 135.156 171.186 1.00 44.93 163 LEU B O 1
ATOM 8726 N N . ARG B 2 164 ? 118.896 137.350 170.753 1.00 35.77 164 ARG B N 1
ATOM 8727 C CA . ARG B 2 164 ? 119.100 137.150 169.334 1.00 28.58 164 ARG B CA 1
ATOM 8728 C C . ARG B 2 164 ? 120.589 137.037 169.041 1.00 27.39 164 ARG B C 1
ATOM 8729 O O . ARG B 2 164 ? 121.438 137.431 169.843 1.00 28.08 164 ARG B O 1
ATOM 8737 N N . GLY B 2 165 ? 120.896 136.469 167.881 1.00 36.66 165 GLY B N 1
ATOM 8738 C CA . GLY B 2 165 ? 122.268 136.196 167.516 1.00 35.99 165 GLY B CA 1
ATOM 8739 C C . GLY B 2 165 ? 123.152 137.422 167.496 1.00 32.52 165 GLY B C 1
ATOM 8740 O O . GLY B 2 165 ? 123.022 138.282 166.622 1.00 37.04 165 GLY B O 1
ATOM 8741 N N . ARG B 2 166 ? 124.063 137.507 168.464 1.00 21.11 166 ARG B N 1
ATOM 8742 C CA . ARG B 2 166 ? 125.028 138.595 168.503 1.00 28.11 166 ARG B CA 1
ATOM 8743 C C . ARG B 2 166 ? 126.101 138.463 167.435 1.00 26.76 166 ARG B C 1
ATOM 8744 O O . ARG B 2 166 ? 127.011 139.296 167.387 1.00 31.76 166 ARG B O 1
ATOM 8752 N N . GLY B 2 167 ? 126.022 137.439 166.589 1.00 21.72 167 GLY B N 1
ATOM 8753 C CA . GLY B 2 167 ? 126.941 137.296 165.482 1.00 26.57 167 GLY B CA 1
ATOM 8754 C C . GLY B 2 167 ? 126.684 138.222 164.322 1.00 23.33 167 GLY B C 1
ATOM 8755 O O . GLY B 2 167 ? 127.508 138.281 163.410 1.00 23.18 167 GLY B O 1
ATOM 8756 N N . GLY B 2 168 ? 125.561 138.934 164.325 1.00 26.73 168 GLY B N 1
ATOM 8757 C CA . GLY B 2 168 ? 125.303 139.943 163.319 1.00 29.48 168 GLY B CA 1
ATOM 8758 C C . GLY B 2 168 ? 123.952 139.834 162.646 1.00 29.80 168 GLY B C 1
ATOM 8759 O O . GLY B 2 168 ? 123.312 140.851 162.367 1.00 38.55 168 GLY B O 1
ATOM 8760 N N . ALA B 2 169 ? 123.503 138.610 162.382 1.00 26.33 169 ALA B N 1
ATOM 8761 C CA . ALA B 2 169 ? 122.240 138.414 161.686 1.00 31.14 169 ALA B CA 1
ATOM 8762 C C . ALA B 2 169 ? 121.034 138.473 162.610 1.00 34.06 169 ALA B C 1
ATOM 8763 O O . ALA B 2 169 ? 119.905 138.561 162.118 1.00 35.19 169 ALA B O 1
ATOM 8765 N N . GLY B 2 170 ? 121.242 138.430 163.921 1.00 27.62 170 GLY B N 1
ATOM 8766 C CA . GLY B 2 170 ? 120.144 138.532 164.864 1.00 21.95 170 GLY B CA 1
ATOM 8767 C C . GLY B 2 170 ? 119.171 137.374 164.835 1.00 26.12 170 GLY B C 1
ATOM 8768 O O . GLY B 2 170 ? 117.966 137.580 165.016 1.00 38.11 170 GLY B O 1
ATOM 8769 N N . PHE B 2 171 ? 119.657 136.169 164.607 1.00 18.93 171 PHE B N 1
ATOM 8770 C CA . PHE B 2 171 ? 118.770 135.018 164.671 1.00 20.02 171 PHE B CA 1
ATOM 8771 C C . PHE B 2 171 ? 118.490 134.659 166.130 1.00 29.62 171 PHE B C 1
ATOM 8772 O O . PHE B 2 171 ? 119.376 134.783 166.978 1.00 39.81 171 PHE B O 1
ATOM 8780 N N . PRO B 2 172 ? 117.268 134.236 166.454 1.00 26.90 172 PRO B N 1
ATOM 8781 C CA . PRO B 2 172 ? 116.973 133.816 167.833 1.00 27.59 172 PRO B CA 1
ATOM 8782 C C . PRO B 2 172 ? 117.792 132.595 168.223 1.00 28.10 172 PRO B C 1
ATOM 8783 O O . PRO B 2 172 ? 117.647 131.516 167.646 1.00 41.69 172 PRO B O 1
ATOM 8787 N N . THR B 2 173 ? 118.660 132.780 169.220 1.00 12.91 173 THR B N 1
ATOM 8788 C CA . THR B 2 173 ? 119.615 131.742 169.603 1.00 19.63 173 THR B CA 1
ATOM 8789 C C . THR B 2 173 ? 118.915 130.508 170.160 1.00 25.74 173 THR B C 1
ATOM 8790 O O . THR B 2 173 ? 119.331 129.374 169.885 1.00 24.58 173 THR B O 1
ATOM 8794 N N . GLY B 2 174 ? 117.854 130.706 170.944 1.00 38.36 174 GLY B N 1
ATOM 8795 C CA . GLY B 2 174 ? 117.114 129.571 171.468 1.00 36.09 174 GLY B CA 1
ATOM 8796 C C . GLY B 2 174 ? 116.540 128.694 170.373 1.00 36.46 174 GLY B C 1
ATOM 8797 O O . GLY B 2 174 ? 116.535 127.468 170.488 1.00 35.70 174 GLY B O 1
ATOM 8798 N N . LEU B 2 175 ? 116.061 129.311 169.290 1.00 27.53 175 LEU B N 1
ATOM 8799 C CA . LEU B 2 175 ? 115.595 128.544 168.139 1.00 27.40 175 LEU B CA 1
ATOM 8800 C C . LEU B 2 175 ? 116.731 127.748 167.513 1.00 29.60 175 LEU B C 1
ATOM 8801 O O . LEU B 2 175 ? 116.536 126.607 167.082 1.00 36.78 175 LEU B O 1
ATOM 8806 N N . LYS B 2 176 ? 117.923 128.338 167.452 1.00 23.68 176 LYS B N 1
ATOM 8807 C CA . LYS B 2 176 ? 119.078 127.637 166.905 1.00 20.17 176 LYS B CA 1
ATOM 8808 C C . LYS B 2 176 ? 119.429 126.411 167.741 1.00 27.54 176 LYS B C 1
ATOM 8809 O O . LYS B 2 176 ? 119.672 125.323 167.204 1.00 33.97 176 LYS B O 1
ATOM 8815 N N . TRP B 2 177 ? 119.455 126.571 169.066 1.00 28.87 177 TRP B N 1
ATOM 8816 C CA . TRP B 2 177 ? 119.738 125.434 169.938 1.00 26.41 177 TRP B CA 1
ATOM 8817 C C . TRP B 2 177 ? 118.646 124.381 169.838 1.00 24.93 177 TRP B C 1
ATOM 8818 O O . TRP B 2 177 ? 118.932 123.180 169.878 1.00 30.85 177 TRP B O 1
ATOM 8829 N N . LYS B 2 178 ? 117.388 124.816 169.740 1.00 19.40 178 LYS B N 1
ATOM 8830 C CA . LYS B 2 178 ? 116.280 123.879 169.607 1.00 25.47 178 LYS B CA 1
ATOM 8831 C C . LYS B 2 178 ? 116.391 123.079 168.317 1.00 34.15 178 LYS B C 1
ATOM 8832 O O . LYS B 2 178 ? 116.123 121.873 168.300 1.00 35.88 178 LYS B O 1
ATOM 8838 N N . PHE B 2 179 ? 116.783 123.737 167.225 1.00 31.33 179 PHE B N 1
ATOM 8839 C CA . PHE B 2 179 ? 117.001 123.033 165.966 1.00 26.02 179 PHE B CA 1
ATOM 8840 C C . PHE B 2 179 ? 118.149 122.040 166.077 1.00 27.94 179 PHE B C 1
ATOM 8841 O O . PHE B 2 179 ? 118.044 120.905 165.600 1.00 36.83 179 PHE B O 1
ATOM 8849 N N . THR B 2 180 ? 119.256 122.453 166.698 1.00 28.87 180 THR B N 1
ATOM 8850 C CA . THR B 2 180 ? 120.417 121.571 166.793 1.00 26.66 180 THR B CA 1
ATOM 8851 C C . THR B 2 180 ? 120.128 120.359 167.674 1.00 31.15 180 THR B C 1
ATOM 8852 O O . THR B 2 180 ? 120.563 119.244 167.365 1.00 31.41 180 THR B O 1
ATOM 8856 N N . ARG B 2 181 ? 119.405 120.557 168.779 1.00 35.45 181 ARG B N 1
ATOM 8857 C CA . ARG B 2 181 ? 119.024 119.429 169.623 1.00 34.09 181 ARG B CA 1
ATOM 8858 C C . ARG B 2 181 ? 118.037 118.512 168.912 1.00 33.00 181 ARG B C 1
ATOM 8859 O O . ARG B 2 181 ? 118.166 117.284 168.975 1.00 31.49 181 ARG B O 1
ATOM 8867 N N . ASP B 2 182 ? 117.050 119.087 168.224 1.00 31.24 182 ASP B N 1
ATOM 8868 C CA . ASP B 2 182 ? 116.055 118.289 167.519 1.00 34.39 182 ASP B CA 1
ATOM 8869 C C . ASP B 2 182 ? 116.598 117.635 166.258 1.00 37.43 182 ASP B C 1
ATOM 8870 O O . ASP B 2 182 ? 115.895 116.813 165.663 1.00 40.71 182 ASP B O 1
ATOM 8875 N N . ALA B 2 183 ? 117.805 117.986 165.831 1.00 32.60 183 ALA B N 1
ATOM 8876 C CA . ALA B 2 183 ? 118.354 117.433 164.599 1.00 35.32 183 ALA B CA 1
ATOM 8877 C C . ALA B 2 183 ? 118.578 115.933 164.754 1.00 42.29 183 ALA B C 1
ATOM 8878 O O . ALA B 2 183 ? 119.116 115.493 165.776 1.00 42.78 183 ALA B O 1
ATOM 8880 N N . PRO B 2 184 ? 118.184 115.121 163.772 1.00 41.22 184 PRO B N 1
ATOM 8881 C CA . PRO B 2 184 ? 118.298 113.661 163.913 1.00 44.08 184 PRO B CA 1
ATOM 8882 C C . PRO B 2 184 ? 119.754 113.223 163.915 1.00 47.44 184 PRO B C 1
ATOM 8883 O O . PRO B 2 184 ? 120.483 113.434 162.944 1.00 48.84 184 PRO B O 1
ATOM 8887 N N . GLY B 2 185 ? 120.170 112.608 165.012 1.00 59.96 185 GLY B N 1
ATOM 8888 C CA . GLY B 2 185 ? 121.537 112.152 165.141 1.00 58.26 185 GLY B CA 1
ATOM 8889 C C . GLY B 2 185 ? 121.833 111.777 166.575 1.00 60.49 185 GLY B C 1
ATOM 8890 O O . GLY B 2 185 ? 120.970 111.842 167.454 1.00 60.50 185 GLY B O 1
ATOM 8891 N N . ASP B 2 186 ? 123.070 111.377 166.790 1.00 64.81 186 ASP B N 1
ATOM 8892 C CA . ASP B 2 186 ? 123.510 110.983 168.122 1.00 63.81 186 ASP B CA 1
ATOM 8893 C C . ASP B 2 186 ? 124.765 111.711 168.575 1.00 65.64 186 ASP B C 1
ATOM 8894 O O . ASP B 2 186 ? 124.883 112.037 169.758 1.00 64.92 186 ASP B O 1
ATOM 8899 N N . GLU B 2 187 ? 125.701 111.973 167.671 1.00 52.98 187 GLU B N 1
ATOM 8900 C CA . GLU B 2 187 ? 126.935 112.675 167.995 1.00 50.78 187 GLU B CA 1
ATOM 8901 C C . GLU B 2 187 ? 126.852 114.079 167.417 1.00 47.83 187 GLU B C 1
ATOM 8902 O O . GLU B 2 187 ? 126.702 114.245 166.202 1.00 46.40 187 GLU B O 1
ATOM 8908 N N . LYS B 2 188 ? 126.946 115.082 168.283 1.00 36.89 188 LYS B N 1
ATOM 8909 C CA . LYS B 2 188 ? 126.766 116.468 167.886 1.00 29.59 188 LYS B CA 1
ATOM 8910 C C . LYS B 2 188 ? 127.953 117.297 168.349 1.00 31.47 188 LYS B C 1
ATOM 8911 O O . LYS B 2 188 ? 128.664 116.941 169.291 1.00 41.22 188 LYS B O 1
ATOM 8917 N N . TYR B 2 189 ? 128.160 118.415 167.665 1.00 20.44 189 TYR B N 1
ATOM 8918 C CA . TYR B 2 189 ? 129.235 119.336 167.986 1.00 18.21 189 TYR B CA 1
ATOM 8919 C C . TYR B 2 189 ? 128.660 120.733 168.152 1.00 27.84 189 TYR B C 1
ATOM 8920 O O . TYR B 2 189 ? 127.607 121.057 167.602 1.00 39.43 189 TYR B O 1
ATOM 8929 N N . ILE B 2 190 ? 129.345 121.549 168.945 1.00 26.32 190 ILE B N 1
ATOM 8930 C CA . ILE B 2 190 ? 129.027 122.963 169.071 1.00 25.30 190 ILE B CA 1
ATOM 8931 C C . ILE B 2 190 ? 130.295 123.756 168.803 1.00 21.63 190 ILE B C 1
ATOM 8932 O O . ILE B 2 190 ? 131.387 123.370 169.232 1.00 34.71 190 ILE B O 1
ATOM 8937 N N . VAL B 2 191 ? 130.152 124.851 168.070 1.00 15.81 191 VAL B N 1
ATOM 8938 C CA . VAL B 2 191 ? 131.280 125.658 167.636 1.00 17.21 191 VAL B CA 1
ATOM 8939 C C . VAL B 2 191 ? 131.104 127.065 168.178 1.00 23.02 191 VAL B C 1
ATOM 8940 O O . VAL B 2 191 ? 130.025 127.654 168.054 1.00 34.80 191 VAL B O 1
ATOM 8944 N N . CYS B 2 192 ? 132.154 127.588 168.800 1.00 16.77 192 CYS B N 1
ATOM 8945 C CA . CYS B 2 192 ? 132.226 128.999 169.142 1.00 18.19 192 CYS B CA 1
ATOM 8946 C C . CYS B 2 192 ? 132.847 129.731 167.960 1.00 18.80 192 CYS B C 1
ATOM 8947 O O . CYS B 2 192 ? 133.951 129.388 167.524 1.00 31.88 192 CYS B O 1
ATOM 8950 N N . ASN B 2 193 ? 132.132 130.717 167.432 1.00 20.64 193 ASN B N 1
ATOM 8951 C CA . ASN B 2 193 ? 132.563 131.438 166.237 1.00 20.43 193 ASN B CA 1
ATOM 8952 C C . ASN B 2 193 ? 133.359 132.657 166.683 1.00 20.17 193 ASN B C 1
ATOM 8953 O O . ASN B 2 193 ? 132.793 133.709 166.987 1.00 23.36 193 ASN B O 1
ATOM 8958 N N . ALA B 2 194 ? 134.682 132.512 166.729 1.00 26.69 194 ALA B N 1
ATOM 8959 C CA . ALA B 2 194 ? 135.572 133.587 167.143 1.00 25.44 194 ALA B CA 1
ATOM 8960 C C . ALA B 2 194 ? 136.438 134.094 165.998 1.00 31.69 194 ALA B C 1
ATOM 8961 O O . ALA B 2 194 ? 137.505 134.667 166.237 1.00 35.24 194 ALA B O 1
ATOM 8963 N N . ASP B 2 195 ? 136.005 133.890 164.757 1.00 29.14 195 ASP B N 1
ATOM 8964 C CA . ASP B 2 195 ? 136.758 134.348 163.591 1.00 24.20 195 ASP B CA 1
ATOM 8965 C C . ASP B 2 195 ? 136.354 135.777 163.229 1.00 30.59 195 ASP B C 1
ATOM 8966 O O . ASP B 2 195 ? 135.856 136.065 162.143 1.00 39.61 195 ASP B O 1
ATOM 8971 N N . GLU B 2 196 ? 136.627 136.688 164.158 1.00 35.01 196 GLU B N 1
ATOM 8972 C CA . GLU B 2 196 ? 136.192 138.069 164.016 1.00 37.37 196 GLU B CA 1
ATOM 8973 C C . GLU B 2 196 ? 136.980 138.750 162.905 1.00 41.63 196 GLU B C 1
ATOM 8974 O O . GLU B 2 196 ? 138.081 139.260 163.132 1.00 50.63 196 GLU B O 1
ATOM 8980 N N . GLY B 2 197 ? 136.420 138.752 161.696 1.00 39.16 197 GLY B N 1
ATOM 8981 C CA . GLY B 2 197 ? 137.131 139.225 160.526 1.00 41.92 197 GLY B CA 1
ATOM 8982 C C . GLY B 2 197 ? 137.116 140.717 160.312 1.00 47.31 197 GLY B C 1
ATOM 8983 O O . GLY B 2 197 ? 137.803 141.205 159.411 1.00 54.47 197 GLY B O 1
ATOM 8984 N N . ASP B 2 198 ? 136.358 141.451 161.107 1.00 56.19 198 ASP B N 1
ATOM 8985 C CA . ASP B 2 198 ? 136.317 142.898 160.975 1.00 51.21 198 ASP B CA 1
ATOM 8986 C C . ASP B 2 198 ? 137.608 143.485 161.529 1.00 53.20 198 ASP B C 1
ATOM 8987 O O . ASP B 2 198 ? 137.919 143.266 162.707 1.00 55.02 198 ASP B O 1
ATOM 8992 N N . PRO B 2 199 ? 138.394 144.211 160.729 1.00 61.98 199 PRO B N 1
ATOM 8993 C CA . PRO B 2 199 ? 139.624 144.816 161.265 1.00 64.67 199 PRO B CA 1
ATOM 8994 C C . PRO B 2 199 ? 139.376 145.886 162.313 1.00 68.50 199 PRO B C 1
ATOM 8995 O O . PRO B 2 199 ? 140.300 146.211 163.068 1.00 67.56 199 PRO B O 1
ATOM 8999 N N . GLY B 2 200 ? 138.173 146.449 162.380 1.00 74.98 200 GLY B N 1
ATOM 9000 C CA . GLY B 2 200 ? 137.839 147.466 163.351 1.00 74.81 200 GLY B CA 1
ATOM 9001 C C . GLY B 2 200 ? 137.049 146.998 164.550 1.00 72.46 200 GLY B C 1
ATOM 9002 O O . GLY B 2 200 ? 136.782 147.803 165.447 1.00 75.98 200 GLY B O 1
ATOM 9003 N N . ALA B 2 201 ? 136.662 145.727 164.600 1.00 55.19 201 ALA B N 1
ATOM 9004 C CA . ALA B 2 201 ? 135.899 145.176 165.710 1.00 53.87 201 ALA B CA 1
ATOM 9005 C C . ALA B 2 201 ? 136.717 144.092 166.394 1.00 56.81 201 ALA B C 1
ATOM 9006 O O . ALA B 2 201 ? 137.224 143.181 165.732 1.00 62.45 201 ALA B O 1
ATOM 9008 N N . PHE B 2 202 ? 136.841 144.190 167.719 1.00 47.64 202 PHE B N 1
ATOM 9009 C CA . PHE B 2 202 ? 137.580 143.201 168.494 1.00 43.89 202 PHE B CA 1
ATOM 9010 C C . PHE B 2 202 ? 136.828 142.809 169.759 1.00 42.98 202 PHE B C 1
ATOM 9011 O O . PHE B 2 202 ? 137.448 142.501 170.782 1.00 49.31 202 PHE B O 1
ATOM 9019 N N . MET B 2 203 ? 135.495 142.812 169.704 1.00 36.52 203 MET B N 1
ATOM 9020 C CA . MET B 2 203 ? 134.691 142.523 170.887 1.00 42.31 203 MET B CA 1
ATOM 9021 C C . MET B 2 203 ? 134.778 141.051 171.276 1.00 46.83 203 MET B C 1
ATOM 9022 O O . MET B 2 203 ? 134.963 140.720 172.453 1.00 44.95 203 MET B O 1
ATOM 9027 N N . ASP B 2 204 ? 134.635 140.153 170.297 1.00 41.46 204 ASP B N 1
ATOM 9028 C CA . ASP B 2 204 ? 134.652 138.721 170.585 1.00 33.39 204 ASP B CA 1
ATOM 9029 C C . ASP B 2 204 ? 136.011 138.276 171.109 1.00 40.89 204 ASP B C 1
ATOM 9030 O O . ASP B 2 204 ? 136.093 137.463 172.039 1.00 49.93 204 ASP B O 1
ATOM 9035 N N . ARG B 2 205 ? 137.088 138.797 170.520 1.00 43.02 205 ARG B N 1
ATOM 9036 C CA . ARG B 2 205 ? 138.422 138.511 171.030 1.00 35.96 205 ARG B CA 1
ATOM 9037 C C . ARG B 2 205 ? 138.592 139.055 172.440 1.00 38.92 205 ARG B C 1
ATOM 9038 O O . ARG B 2 205 ? 139.249 138.432 173.281 1.00 44.63 205 ARG B O 1
ATOM 9046 N N . ASN B 2 206 ? 138.003 140.220 172.715 1.00 42.32 206 ASN B N 1
ATOM 9047 C CA . ASN B 2 206 ? 138.068 140.792 174.055 1.00 38.40 206 ASN B CA 1
ATOM 9048 C C . ASN B 2 206 ? 137.369 139.898 175.069 1.00 38.34 206 ASN B C 1
ATOM 9049 O O . ASN B 2 206 ? 137.841 139.744 176.201 1.00 46.90 206 ASN B O 1
ATOM 9054 N N . VAL B 2 207 ? 136.237 139.307 174.687 1.00 36.11 207 VAL B N 1
ATOM 9055 C CA . VAL B 2 207 ? 135.559 138.372 175.581 1.00 37.95 207 VAL B CA 1
ATOM 9056 C C . VAL B 2 207 ? 136.395 137.111 175.771 1.00 39.45 207 VAL B C 1
ATOM 9057 O O . VAL B 2 207 ? 136.506 136.587 176.885 1.00 44.78 207 VAL B O 1
ATOM 9061 N N . LEU B 2 208 ? 136.996 136.605 174.692 1.00 41.94 208 LEU B N 1
ATOM 9062 C CA . LEU B 2 208 ? 137.805 135.393 174.801 1.00 43.17 208 LEU B CA 1
ATOM 9063 C C . LEU B 2 208 ? 139.064 135.612 175.630 1.00 41.46 208 LEU B C 1
ATOM 9064 O O . LEU B 2 208 ? 139.583 134.662 176.227 1.00 40.83 208 LEU B O 1
ATOM 9069 N N . GLU B 2 209 ? 139.578 136.837 175.671 1.00 38.64 209 GLU B N 1
ATOM 9070 C CA . GLU B 2 209 ? 140.785 137.116 176.441 1.00 32.10 209 GLU B CA 1
ATOM 9071 C C . GLU B 2 209 ? 140.463 137.481 177.888 1.00 38.85 209 GLU B C 1
ATOM 9072 O O . GLU B 2 209 ? 140.961 136.844 178.820 1.00 41.53 209 GLU B O 1
ATOM 9078 N N . GLY B 2 210 ? 139.643 138.513 178.087 1.00 42.99 210 GLY B N 1
ATOM 9079 C CA . GLY B 2 210 ? 139.386 139.000 179.432 1.00 41.44 210 GLY B CA 1
ATOM 9080 C C . GLY B 2 210 ? 138.617 138.021 180.298 1.00 43.75 210 GLY B C 1
ATOM 9081 O O . GLY B 2 210 ? 138.958 137.813 181.465 1.00 50.48 210 GLY B O 1
ATOM 9082 N N . ASP B 2 211 ? 137.569 137.412 179.750 1.00 43.87 211 ASP B N 1
ATOM 9083 C CA . ASP B 2 211 ? 136.702 136.508 180.504 1.00 45.08 211 ASP B CA 1
ATOM 9084 C C . ASP B 2 211 ? 136.472 135.227 179.709 1.00 45.31 211 ASP B C 1
ATOM 9085 O O . ASP B 2 211 ? 135.369 134.980 179.210 1.00 45.89 211 ASP B O 1
ATOM 9090 N N . PRO B 2 212 ? 137.500 134.381 179.580 1.00 37.71 212 PRO B N 1
ATOM 9091 C CA . PRO B 2 212 ? 137.325 133.150 178.795 1.00 34.27 212 PRO B CA 1
ATOM 9092 C C . PRO B 2 212 ? 136.434 132.127 179.472 1.00 36.39 212 PRO B C 1
ATOM 9093 O O . PRO B 2 212 ? 135.756 131.355 178.780 1.00 40.72 212 PRO B O 1
ATOM 9097 N N . HIS B 2 213 ? 136.414 132.097 180.805 1.00 37.18 213 HIS B N 1
ATOM 9098 C CA . HIS B 2 213 ? 135.584 131.126 181.506 1.00 39.02 213 HIS B CA 1
ATOM 9099 C C . HIS B 2 213 ? 134.103 131.400 181.297 1.00 36.98 213 HIS B C 1
ATOM 9100 O O . HIS B 2 213 ? 133.293 130.476 181.372 1.00 34.91 213 HIS B O 1
ATOM 9107 N N . ARG B 2 214 ? 133.732 132.650 181.021 1.00 40.44 214 ARG B N 1
ATOM 9108 C CA . ARG B 2 214 ? 132.350 132.952 180.667 1.00 36.84 214 ARG B CA 1
ATOM 9109 C C . ARG B 2 214 ? 131.953 132.254 179.372 1.00 34.59 214 ARG B C 1
ATOM 9110 O O . ARG B 2 214 ? 130.880 131.643 179.286 1.00 41.05 214 ARG B O 1
ATOM 9118 N N . VAL B 2 215 ? 132.826 132.306 178.365 1.00 35.38 215 VAL B N 1
ATOM 9119 C CA . VAL B 2 215 ? 132.568 131.609 177.110 1.00 33.73 215 VAL B CA 1
ATOM 9120 C C . VAL B 2 215 ? 132.547 130.102 177.327 1.00 37.16 215 VAL B C 1
ATOM 9121 O O . VAL B 2 215 ? 131.692 129.396 176.782 1.00 41.78 215 VAL B O 1
ATOM 9125 N N . ILE B 2 216 ? 133.485 129.586 178.125 1.00 44.09 216 ILE B N 1
ATOM 9126 C CA . ILE B 2 216 ? 133.545 128.147 178.379 1.00 35.87 216 ILE B CA 1
ATOM 9127 C C . ILE B 2 216 ? 132.282 127.670 179.090 1.00 30.17 216 ILE B C 1
ATOM 9128 O O . ILE B 2 216 ? 131.712 126.628 178.746 1.00 35.73 216 ILE B O 1
ATOM 9133 N N . GLU B 2 217 ? 131.820 128.430 180.083 1.00 40.78 217 GLU B N 1
ATOM 9134 C CA . GLU B 2 217 ? 130.609 128.074 180.811 1.00 43.67 217 GLU B CA 1
ATOM 9135 C C . GLU B 2 217 ? 129.379 128.151 179.916 1.00 42.54 217 GLU B C 1
ATOM 9136 O O . GLU B 2 217 ? 128.497 127.288 179.993 1.00 49.58 217 GLU B O 1
ATOM 9142 N N . GLY B 2 218 ? 129.301 129.177 179.066 1.00 31.26 218 GLY B N 1
ATOM 9143 C CA . GLY B 2 218 ? 128.211 129.241 178.110 1.00 20.84 218 GLY B CA 1
ATOM 9144 C C . GLY B 2 218 ? 128.204 128.054 177.168 1.00 34.82 218 GLY B C 1
ATOM 9145 O O . GLY B 2 218 ? 127.147 127.503 176.856 1.00 44.01 218 GLY B O 1
ATOM 9146 N N . MET B 2 219 ? 129.388 127.634 176.719 1.00 34.36 219 MET B N 1
ATOM 9147 C CA . MET B 2 219 ? 129.478 126.485 175.826 1.00 24.26 219 MET B CA 1
ATOM 9148 C C . MET B 2 219 ? 129.084 125.193 176.533 1.00 29.55 219 MET B C 1
ATOM 9149 O O . MET B 2 219 ? 128.445 124.328 175.931 1.00 32.36 219 MET B O 1
ATOM 9154 N N . ILE B 2 220 ? 129.445 125.042 177.808 1.00 35.28 220 ILE B N 1
ATOM 9155 C CA . ILE B 2 220 ? 129.063 123.831 178.532 1.00 32.03 220 ILE B CA 1
ATOM 9156 C C . ILE B 2 220 ? 127.556 123.804 178.781 1.00 30.40 220 ILE B C 1
ATOM 9157 O O . ILE B 2 220 ? 126.914 122.750 178.677 1.00 38.19 220 ILE B O 1
ATOM 9162 N N . ILE B 2 221 ? 126.962 124.959 179.095 1.00 35.10 221 ILE B N 1
ATOM 9163 C CA . ILE B 2 221 ? 125.511 125.030 179.257 1.00 37.02 221 ILE B CA 1
ATOM 9164 C C . ILE B 2 221 ? 124.808 124.703 177.945 1.00 37.93 221 ILE B C 1
ATOM 9165 O O . ILE B 2 221 ? 123.835 123.938 177.915 1.00 44.58 221 ILE B O 1
ATOM 9170 N N . GLY B 2 222 ? 125.297 125.268 176.839 1.00 29.11 222 GLY B N 1
ATOM 9171 C CA . GLY B 2 222 ? 124.705 124.978 175.546 1.00 31.43 222 GLY B CA 1
ATOM 9172 C C . GLY B 2 222 ? 124.877 123.530 175.131 1.00 38.84 222 GLY B C 1
ATOM 9173 O O . GLY B 2 222 ? 123.986 122.946 174.516 1.00 37.11 222 GLY B O 1
ATOM 9174 N N . ALA B 2 223 ? 126.023 122.933 175.460 1.00 40.15 223 ALA B N 1
ATOM 9175 C CA . ALA B 2 223 ? 126.263 121.535 175.126 1.00 30.58 223 ALA B CA 1
ATOM 9176 C C . ALA B 2 223 ? 125.367 120.612 175.936 1.00 30.54 223 ALA B C 1
ATOM 9177 O O . ALA B 2 223 ? 124.881 119.601 175.419 1.00 39.42 223 ALA B O 1
ATOM 9179 N N . TYR B 2 224 ? 125.151 120.932 177.213 1.00 41.14 224 TYR B N 1
ATOM 9180 C CA . TYR B 2 224 ? 124.228 120.143 178.020 1.00 44.51 224 TYR B CA 1
ATOM 9181 C C . TYR B 2 224 ? 122.797 120.299 177.522 1.00 46.14 224 TYR B C 1
ATOM 9182 O O . TYR B 2 224 ? 122.022 119.336 177.540 1.00 53.86 224 TYR B O 1
ATOM 9191 N N . ALA B 2 225 ? 122.428 121.501 177.070 1.00 35.19 225 ALA B N 1
ATOM 9192 C CA . ALA B 2 225 ? 121.085 121.707 176.533 1.00 33.83 225 ALA B CA 1
ATOM 9193 C C . ALA B 2 225 ? 120.887 120.976 175.209 1.00 39.30 225 ALA B C 1
ATOM 9194 O O . ALA B 2 225 ? 119.826 120.389 174.971 1.00 47.30 225 ALA B O 1
ATOM 9196 N N . ILE B 2 226 ? 121.892 121.001 174.338 1.00 33.45 226 ILE B N 1
ATOM 9197 C CA . ILE B 2 226 ? 121.758 120.426 173.005 1.00 30.65 226 ILE B CA 1
ATOM 9198 C C . ILE B 2 226 ? 122.004 118.923 173.030 1.00 26.55 226 ILE B C 1
ATOM 9199 O O . ILE B 2 226 ? 121.302 118.155 172.363 1.00 32.57 226 ILE B O 1
ATOM 9204 N N . GLY B 2 227 ? 122.990 118.481 173.795 1.00 31.77 227 GLY B N 1
ATOM 9205 C CA . GLY B 2 227 ? 123.440 117.113 173.753 1.00 32.76 227 GLY B CA 1
ATOM 9206 C C . GLY B 2 227 ? 124.735 116.908 173.006 1.00 35.05 227 GLY B C 1
ATOM 9207 O O . GLY B 2 227 ? 124.919 115.845 172.403 1.00 44.31 227 GLY B O 1
ATOM 9208 N N . ALA B 2 228 ? 125.628 117.889 173.012 1.00 26.46 228 ALA B N 1
ATOM 9209 C CA . ALA B 2 228 ? 126.888 117.779 172.301 1.00 27.63 228 ALA B CA 1
ATOM 9210 C C . ALA B 2 228 ? 127.909 117.010 173.132 1.00 33.58 228 ALA B C 1
ATOM 9211 O O . ALA B 2 228 ? 127.835 116.951 174.361 1.00 43.34 228 ALA B O 1
ATOM 9213 N N . THR B 2 229 ? 128.870 116.410 172.436 1.00 34.15 229 THR B N 1
ATOM 9214 C CA . THR B 2 229 ? 129.950 115.676 173.078 1.00 35.75 229 THR B CA 1
ATOM 9215 C C . THR B 2 229 ? 131.311 116.323 172.896 1.00 36.46 229 THR B C 1
ATOM 9216 O O . THR B 2 229 ? 132.161 116.197 173.778 1.00 40.25 229 THR B O 1
ATOM 9220 N N . LYS B 2 230 ? 131.533 117.010 171.780 1.00 28.24 230 LYS B N 1
ATOM 9221 C CA . LYS B 2 230 ? 132.768 117.736 171.533 1.00 23.18 230 LYS B CA 1
ATOM 9222 C C . LYS B 2 230 ? 132.446 119.183 171.198 1.00 30.97 230 LYS B C 1
ATOM 9223 O O . LYS B 2 230 ? 131.429 119.481 170.568 1.00 43.81 230 LYS B O 1
ATOM 9229 N N . GLY B 2 231 ? 133.322 120.077 171.629 1.00 27.40 231 GLY B N 1
ATOM 9230 C CA . GLY B 2 231 ? 133.169 121.502 171.376 1.00 22.32 231 GLY B CA 1
ATOM 9231 C C . GLY B 2 231 ? 134.397 122.061 170.688 1.00 19.90 231 GLY B C 1
ATOM 9232 O O . GLY B 2 231 ? 135.525 121.716 171.040 1.00 30.66 231 GLY B O 1
ATOM 9233 N N . PHE B 2 232 ? 134.169 122.928 169.708 1.00 10.46 232 PHE B N 1
ATOM 9234 C CA . PHE B 2 232 ? 135.239 123.539 168.936 1.00 14.19 232 PHE B CA 1
ATOM 9235 C C . PHE B 2 232 ? 135.193 125.047 169.119 1.00 22.18 232 PHE B C 1
ATOM 9236 O O . PHE B 2 232 ? 134.131 125.660 168.986 1.00 35.84 232 PHE B O 1
ATOM 9244 N N . ILE B 2 233 ? 136.336 125.640 169.428 1.00 15.64 233 ILE B N 1
ATOM 9245 C CA . ILE B 2 233 ? 136.464 127.088 169.498 1.00 18.02 233 ILE B CA 1
ATOM 9246 C C . ILE B 2 233 ? 137.257 127.511 168.271 1.00 25.29 233 ILE B C 1
ATOM 9247 O O . ILE B 2 233 ? 138.485 127.383 168.235 1.00 33.26 233 ILE B O 1
ATOM 9252 N N . TYR B 2 234 ? 136.554 128.007 167.259 1.00 24.70 234 TYR B N 1
ATOM 9253 C CA . TYR B 2 234 ? 137.187 128.434 166.016 1.00 23.52 234 TYR B CA 1
ATOM 9254 C C . TYR B 2 234 ? 137.709 129.849 166.213 1.00 21.05 234 TYR B C 1
ATOM 9255 O O . TYR B 2 234 ? 136.965 130.823 166.091 1.00 19.87 234 TYR B O 1
ATOM 9264 N N . VAL B 2 235 ? 138.995 129.961 166.519 1.00 22.67 235 VAL B N 1
ATOM 9265 C CA . VAL B 2 235 ? 139.658 131.239 166.727 1.00 21.58 235 VAL B CA 1
ATOM 9266 C C . VAL B 2 235 ? 140.880 131.281 165.822 1.00 18.83 235 VAL B C 1
ATOM 9267 O O . VAL B 2 235 ? 141.530 130.256 165.599 1.00 29.38 235 VAL B O 1
ATOM 9271 N N . ARG B 2 236 ? 141.167 132.454 165.268 1.00 19.89 236 ARG B N 1
ATOM 9272 C CA . ARG B 2 236 ? 142.306 132.593 164.373 1.00 22.59 236 ARG B CA 1
ATOM 9273 C C . ARG B 2 236 ? 143.617 132.359 165.110 1.00 28.30 236 ARG B C 1
ATOM 9274 O O . ARG B 2 236 ? 143.769 132.726 166.277 1.00 33.48 236 ARG B O 1
ATOM 9282 N N . ALA B 2 237 ? 144.571 131.743 164.412 1.00 27.42 237 ALA B N 1
ATOM 9283 C CA . ALA B 2 237 ? 145.932 131.646 164.921 1.00 26.11 237 ALA B CA 1
ATOM 9284 C C . ALA B 2 237 ? 146.633 132.996 164.953 1.00 35.98 237 ALA B C 1
ATOM 9285 O O . ALA B 2 237 ? 147.709 133.103 165.551 1.00 45.09 237 ALA B O 1
ATOM 9287 N N . GLU B 2 238 ? 146.055 134.018 164.321 1.00 38.71 238 GLU B N 1
ATOM 9288 C CA . GLU B 2 238 ? 146.521 135.392 164.444 1.00 36.00 238 GLU B CA 1
ATOM 9289 C C . GLU B 2 238 ? 146.220 135.987 165.815 1.00 38.98 238 GLU B C 1
ATOM 9290 O O . GLU B 2 238 ? 146.703 137.082 166.119 1.00 44.40 238 GLU B O 1
ATOM 9296 N N . TYR B 2 239 ? 145.427 135.304 166.638 1.00 32.42 239 TYR B N 1
ATOM 9297 C CA . TYR B 2 239 ? 145.143 135.734 168.001 1.00 29.02 239 TYR B CA 1
ATOM 9298 C C . TYR B 2 239 ? 145.871 134.811 168.970 1.00 31.68 239 TYR B C 1
ATOM 9299 O O . TYR B 2 239 ? 145.268 133.862 169.485 1.00 35.88 239 TYR B O 1
ATOM 9308 N N . PRO B 2 240 ? 147.156 135.048 169.248 1.00 38.29 240 PRO B N 1
ATOM 9309 C CA . PRO B 2 240 ? 147.918 134.100 170.070 1.00 35.09 240 PRO B CA 1
ATOM 9310 C C . PRO B 2 240 ? 147.581 134.186 171.549 1.00 37.03 240 PRO B C 1
ATOM 9311 O O . PRO B 2 240 ? 147.523 133.163 172.238 1.00 42.03 240 PRO B O 1
ATOM 9315 N N . LEU B 2 241 ? 147.378 135.408 172.047 1.00 37.18 241 LEU B N 1
ATOM 9316 C CA . LEU B 2 241 ? 147.074 135.597 173.462 1.00 40.15 241 LEU B CA 1
ATOM 9317 C C . LEU B 2 241 ? 145.746 134.952 173.828 1.00 35.36 241 LEU B C 1
ATOM 9318 O O . LEU B 2 241 ? 145.619 134.323 174.887 1.00 38.93 241 LEU B O 1
ATOM 9323 N N . ALA B 2 242 ? 144.747 135.097 172.956 1.00 33.82 242 ALA B N 1
ATOM 9324 C CA . ALA B 2 242 ? 143.457 134.464 173.191 1.00 35.04 242 ALA B CA 1
ATOM 9325 C C . ALA B 2 242 ? 143.588 132.950 173.214 1.00 39.76 242 ALA B C 1
ATOM 9326 O O . ALA B 2 242 ? 142.964 132.282 174.043 1.00 44.56 242 ALA B O 1
ATOM 9328 N N . ILE B 2 243 ? 144.407 132.391 172.321 1.00 34.39 243 ILE B N 1
ATOM 9329 C CA . ILE B 2 243 ? 144.596 130.945 172.291 1.00 34.68 243 ILE B CA 1
ATOM 9330 C C . ILE B 2 243 ? 145.295 130.466 173.559 1.00 34.81 243 ILE B C 1
ATOM 9331 O O . ILE B 2 243 ? 144.910 129.451 174.146 1.00 39.61 243 ILE B O 1
ATOM 9336 N N . LYS B 2 244 ? 146.319 131.195 174.008 1.00 35.21 244 LYS B N 1
ATOM 9337 C CA . LYS B 2 244 ? 147.024 130.824 175.233 1.00 35.95 244 LYS B CA 1
ATOM 9338 C C . LYS B 2 244 ? 146.094 130.852 176.442 1.00 38.93 244 LYS B C 1
ATOM 9339 O O . LYS B 2 244 ? 146.077 129.916 177.257 1.00 45.09 244 LYS B O 1
ATOM 9345 N N . ARG B 2 245 ? 145.304 131.921 176.574 1.00 32.70 245 ARG B N 1
ATOM 9346 C CA . ARG B 2 245 ? 144.401 132.013 177.714 1.00 32.81 245 ARG B CA 1
ATOM 9347 C C . ARG B 2 245 ? 143.281 130.988 177.628 1.00 35.96 245 ARG B C 1
ATOM 9348 O O . ARG B 2 245 ? 142.868 130.442 178.656 1.00 44.84 245 ARG B O 1
ATOM 9356 N N . LEU B 2 246 ? 142.802 130.689 176.419 1.00 36.81 246 LEU B N 1
ATOM 9357 C CA . LEU B 2 246 ? 141.817 129.630 176.256 1.00 38.77 246 LEU B CA 1
ATOM 9358 C C . LEU B 2 246 ? 142.387 128.279 176.657 1.00 38.79 246 LEU B C 1
ATOM 9359 O O . LEU B 2 246 ? 141.700 127.481 177.295 1.00 38.91 246 LEU B O 1
ATOM 9364 N N . ARG B 2 247 ? 143.643 128.005 176.296 1.00 38.48 247 ARG B N 1
ATOM 9365 C CA . ARG B 2 247 ? 144.254 126.728 176.655 1.00 34.75 247 ARG B CA 1
ATOM 9366 C C . ARG B 2 247 ? 144.409 126.593 178.165 1.00 39.19 247 ARG B C 1
ATOM 9367 O O . ARG B 2 247 ? 144.076 125.549 178.743 1.00 46.09 247 ARG B O 1
ATOM 9375 N N . ILE B 2 248 ? 144.904 127.642 178.825 1.00 36.19 248 ILE B N 1
ATOM 9376 C CA . ILE B 2 248 ? 145.105 127.538 180.268 1.00 38.70 248 ILE B CA 1
ATOM 9377 C C . ILE B 2 248 ? 143.764 127.465 180.993 1.00 34.66 248 ILE B C 1
ATOM 9378 O O . ILE B 2 248 ? 143.614 126.720 181.970 1.00 41.44 248 ILE B O 1
ATOM 9383 N N . ALA B 2 249 ? 142.755 128.195 180.504 1.00 35.42 249 ALA B N 1
ATOM 9384 C CA . ALA B 2 249 ? 141.427 128.117 181.100 1.00 36.53 249 ALA B CA 1
ATOM 9385 C C . ALA B 2 249 ? 140.797 126.745 180.888 1.00 42.42 249 ALA B C 1
ATOM 9386 O O . ALA B 2 249 ? 140.131 126.221 181.787 1.00 51.55 249 ALA B O 1
ATOM 9388 N N . LEU B 2 250 ? 140.991 126.149 179.708 1.00 39.03 250 LEU B N 1
ATOM 9389 C CA . LEU B 2 250 ? 140.474 124.808 179.458 1.00 40.93 250 LEU B CA 1
ATOM 9390 C C . LEU B 2 250 ? 141.125 123.785 180.377 1.00 46.90 250 LEU B C 1
ATOM 9391 O O . LEU B 2 250 ? 140.441 122.915 180.923 1.00 46.16 250 LEU B O 1
ATOM 9396 N N . LYS B 2 251 ? 142.444 123.873 180.567 1.00 47.97 251 LYS B N 1
ATOM 9397 C CA . LYS B 2 251 ? 143.100 122.905 181.443 1.00 41.30 251 LYS B CA 1
ATOM 9398 C C . LYS B 2 251 ? 142.690 123.112 182.900 1.00 43.62 251 LYS B C 1
ATOM 9399 O O . LYS B 2 251 ? 142.527 122.139 183.649 1.00 50.03 251 LYS B O 1
ATOM 9405 N N . GLN B 2 252 ? 142.478 124.368 183.310 1.00 45.87 252 GLN B N 1
ATOM 9406 C CA . GLN B 2 252 ? 142.040 124.632 184.677 1.00 43.46 252 GLN B CA 1
ATOM 9407 C C . GLN B 2 252 ? 140.613 124.152 184.908 1.00 43.00 252 GLN B C 1
ATOM 9408 O O . GLN B 2 252 ? 140.285 123.666 185.996 1.00 47.86 252 GLN B O 1
ATOM 9414 N N . ALA B 2 253 ? 139.745 124.295 183.905 1.00 46.44 253 ALA B N 1
ATOM 9415 C CA . ALA B 2 253 ? 138.389 123.774 184.029 1.00 50.31 253 ALA B CA 1
ATOM 9416 C C . ALA B 2 253 ? 138.373 122.255 183.986 1.00 56.62 253 ALA B C 1
ATOM 9417 O O . ALA B 2 253 ? 137.514 121.625 184.611 1.00 59.80 253 ALA B O 1
ATOM 9419 N N . ARG B 2 254 ? 139.309 121.654 183.252 1.00 53.30 254 ARG B N 1
ATOM 9420 C CA . ARG B 2 254 ? 139.381 120.201 183.182 1.00 47.14 254 ARG B CA 1
ATOM 9421 C C . ARG B 2 254 ? 139.875 119.610 184.495 1.00 47.11 254 ARG B C 1
ATOM 9422 O O . ARG B 2 254 ? 139.430 118.532 184.902 1.00 50.02 254 ARG B O 1
ATOM 9430 N N . GLU B 2 255 ? 140.787 120.302 185.178 1.00 56.83 255 GLU B N 1
ATOM 9431 C CA . GLU B 2 255 ? 141.271 119.794 186.455 1.00 58.55 255 GLU B CA 1
ATOM 9432 C C . GLU B 2 255 ? 140.317 120.071 187.612 1.00 56.63 255 GLU B C 1
ATOM 9433 O O . GLU B 2 255 ? 140.522 119.525 188.701 1.00 61.10 255 GLU B O 1
ATOM 9439 N N . LYS B 2 256 ? 139.283 120.889 187.412 1.00 48.96 256 LYS B N 1
ATOM 9440 C CA . LYS B 2 256 ? 138.309 121.174 188.459 1.00 49.01 256 LYS B CA 1
ATOM 9441 C C . LYS B 2 256 ? 136.955 120.529 188.185 1.00 50.00 256 LYS B C 1
ATOM 9442 O O . LYS B 2 256 ? 135.952 120.923 188.787 1.00 56.13 256 LYS B O 1
ATOM 9448 N N . GLY B 2 257 ? 136.905 119.546 187.292 1.00 56.45 257 GLY B N 1
ATOM 9449 C CA . GLY B 2 257 ? 135.690 118.787 187.093 1.00 60.48 257 GLY B CA 1
ATOM 9450 C C . GLY B 2 257 ? 134.607 119.477 186.302 1.00 62.06 257 GLY B C 1
ATOM 9451 O O . GLY B 2 257 ? 133.433 119.127 186.450 1.00 65.93 257 GLY B O 1
ATOM 9452 N N . PHE B 2 258 ? 134.955 120.458 185.471 1.00 58.63 258 PHE B N 1
ATOM 9453 C CA . PHE B 2 258 ? 133.982 121.079 184.585 1.00 57.17 258 PHE B CA 1
ATOM 9454 C C . PHE B 2 258 ? 134.123 120.643 183.136 1.00 57.69 258 PHE B C 1
ATOM 9455 O O . PHE B 2 258 ? 133.183 120.830 182.359 1.00 59.33 258 PHE B O 1
ATOM 9463 N N . LEU B 2 259 ? 135.261 120.069 182.759 1.00 51.43 259 LEU B N 1
ATOM 9464 C CA . LEU B 2 259 ? 135.471 119.500 181.437 1.00 49.58 259 LEU B CA 1
ATOM 9465 C C . LEU B 2 259 ? 136.112 118.131 181.585 1.00 50.93 259 LEU B C 1
ATOM 9466 O O . LEU B 2 259 ? 136.934 117.916 182.480 1.00 55.82 259 LEU B O 1
ATOM 9471 N N . GLY B 2 260 ? 135.739 117.209 180.699 1.00 56.84 260 GLY B N 1
ATOM 9472 C CA . GLY B 2 260 ? 136.206 115.842 180.765 1.00 60.26 260 GLY B CA 1
ATOM 9473 C C . GLY B 2 260 ? 135.060 114.877 181.008 1.00 63.06 260 GLY B C 1
ATOM 9474 O O . GLY B 2 260 ? 133.911 115.147 180.640 1.00 63.73 260 GLY B O 1
ATOM 9475 N N . GLU B 2 261 ? 135.386 113.752 181.635 1.00 69.29 261 GLU B N 1
ATOM 9476 C CA . GLU B 2 261 ? 134.416 112.696 181.880 1.00 68.69 261 GLU B CA 1
ATOM 9477 C C . GLU B 2 261 ? 133.693 112.934 183.197 1.00 72.72 261 GLU B C 1
ATOM 9478 O O . GLU B 2 261 ? 134.315 113.281 184.204 1.00 74.94 261 GLU B O 1
ATOM 9484 N N . ASN B 2 262 ? 132.372 112.742 183.176 1.00 77.87 262 ASN B N 1
ATOM 9485 C CA . ASN B 2 262 ? 131.511 112.886 184.350 1.00 77.83 262 ASN B CA 1
ATOM 9486 C C . ASN B 2 262 ? 131.652 114.286 184.958 1.00 77.45 262 ASN B C 1
ATOM 9487 O O . ASN B 2 262 ? 132.144 114.476 186.071 1.00 77.74 262 ASN B O 1
ATOM 9492 N N . ILE B 2 263 ? 131.223 115.269 184.172 1.00 74.04 263 ILE B N 1
ATOM 9493 C CA . ILE B 2 263 ? 131.277 116.666 184.589 1.00 74.22 263 ILE B CA 1
ATOM 9494 C C . ILE B 2 263 ? 130.269 116.870 185.716 1.00 70.93 263 ILE B C 1
ATOM 9495 O O . ILE B 2 263 ? 129.057 116.805 185.493 1.00 71.90 263 ILE B O 1
ATOM 9500 N N . LEU B 2 264 ? 130.775 117.115 186.925 1.00 72.77 264 LEU B N 1
ATOM 9501 C CA . LEU B 2 264 ? 129.955 117.381 188.110 1.00 76.46 264 LEU B CA 1
ATOM 9502 C C . LEU B 2 264 ? 128.949 116.261 188.370 1.00 77.04 264 LEU B C 1
ATOM 9503 O O . LEU B 2 264 ? 127.814 116.501 188.785 1.00 75.00 264 LEU B O 1
ATOM 9508 N N . GLY B 2 265 ? 129.373 115.025 188.120 1.00 85.07 265 GLY B N 1
ATOM 9509 C CA . GLY B 2 265 ? 128.583 113.860 188.484 1.00 83.18 265 GLY B CA 1
ATOM 9510 C C . GLY B 2 265 ? 127.239 113.757 187.801 1.00 85.11 265 GLY B C 1
ATOM 9511 O O . GLY B 2 265 ? 126.325 113.124 188.341 1.00 85.79 265 GLY B O 1
ATOM 9512 N N . SER B 2 266 ? 127.087 114.359 186.625 1.00 78.81 266 SER B N 1
ATOM 9513 C CA . SER B 2 266 ? 125.815 114.364 185.918 1.00 75.80 266 SER B CA 1
ATOM 9514 C C . SER B 2 266 ? 125.772 113.365 184.771 1.00 76.37 266 SER B C 1
ATOM 9515 O O . SER B 2 266 ? 124.806 113.363 184.002 1.00 75.08 266 SER B O 1
ATOM 9518 N N . GLY B 2 267 ? 126.787 112.517 184.638 1.00 76.05 267 GLY B N 1
ATOM 9519 C CA . GLY B 2 267 ? 126.831 111.611 183.510 1.00 75.02 267 GLY B CA 1
ATOM 9520 C C . GLY B 2 267 ? 127.061 112.293 182.185 1.00 74.30 267 GLY B C 1
ATOM 9521 O O . GLY B 2 267 ? 126.700 111.744 181.142 1.00 73.98 267 GLY B O 1
ATOM 9522 N N . PHE B 2 268 ? 127.652 113.483 182.199 1.00 60.97 268 PHE B N 1
ATOM 9523 C CA . PHE B 2 268 ? 127.848 114.297 181.010 1.00 56.56 268 PHE B CA 1
ATOM 9524 C C . PHE B 2 268 ? 129.339 114.469 180.768 1.00 56.07 268 PHE B C 1
ATOM 9525 O O . PHE B 2 268 ? 130.068 114.920 181.656 1.00 57.79 268 PHE B O 1
ATOM 9533 N N . SER B 2 269 ? 129.788 114.105 179.571 1.00 55.51 269 SER B N 1
ATOM 9534 C CA . SER B 2 269 ? 131.186 114.217 179.181 1.00 56.28 269 SER B CA 1
ATOM 9535 C C . SER B 2 269 ? 131.299 115.190 178.020 1.00 55.68 269 SER B C 1
ATOM 9536 O O . SER B 2 269 ? 130.554 115.081 177.041 1.00 58.32 269 SER B O 1
ATOM 9539 N N . PHE B 2 270 ? 132.228 116.135 178.127 1.00 42.23 270 PHE B N 1
ATOM 9540 C CA . PHE B 2 270 ? 132.350 117.179 177.114 1.00 39.66 270 PHE B CA 1
ATOM 9541 C C . PHE B 2 270 ? 133.762 117.738 177.149 1.00 44.01 270 PHE B C 1
ATOM 9542 O O . PHE B 2 270 ? 134.211 118.220 178.192 1.00 50.97 270 PHE B O 1
ATOM 9550 N N . GLU B 2 271 ? 134.455 117.677 176.018 1.00 39.42 271 GLU B N 1
ATOM 9551 C CA . GLU B 2 271 ? 135.781 118.255 175.876 1.00 34.65 271 GLU B CA 1
ATOM 9552 C C . GLU B 2 271 ? 135.745 119.357 174.827 1.00 34.89 271 GLU B C 1
ATOM 9553 O O . GLU B 2 271 ? 134.964 119.304 173.873 1.00 43.51 271 GLU B O 1
ATOM 9559 N N . ILE B 2 272 ? 136.594 120.361 175.015 1.00 31.15 272 ILE B N 1
ATOM 9560 C CA . ILE B 2 272 ? 136.659 121.516 174.129 1.00 29.21 272 ILE B CA 1
ATOM 9561 C C . ILE B 2 272 ? 137.999 121.489 173.410 1.00 34.49 272 ILE B C 1
ATOM 9562 O O . ILE B 2 272 ? 139.057 121.460 174.050 1.00 39.16 272 ILE B O 1
ATOM 9567 N N . VAL B 2 273 ? 137.953 121.510 172.083 1.00 28.90 273 VAL B N 1
ATOM 9568 C CA . VAL B 2 273 ? 139.142 121.512 171.242 1.00 28.30 273 VAL B CA 1
ATOM 9569 C C . VAL B 2 273 ? 139.238 122.871 170.568 1.00 26.75 273 VAL B C 1
ATOM 9570 O O . VAL B 2 273 ? 138.250 123.371 170.021 1.00 38.02 273 VAL B O 1
ATOM 9574 N N . ILE B 2 274 ? 140.418 123.474 170.618 1.00 24.12 274 ILE B N 1
ATOM 9575 C CA . ILE B 2 274 ? 140.638 124.782 170.016 1.00 27.21 274 ILE B CA 1
ATOM 9576 C C . ILE B 2 274 ? 141.057 124.565 168.569 1.00 30.36 274 ILE B C 1
ATOM 9577 O O . ILE B 2 274 ? 142.175 124.125 168.293 1.00 33.09 274 ILE B O 1
ATOM 9582 N N . LYS B 2 275 ? 140.153 124.866 167.643 1.00 26.46 275 LYS B N 1
ATOM 9583 C CA . LYS B 2 275 ? 140.451 124.789 166.222 1.00 25.09 275 LYS B CA 1
ATOM 9584 C C . LYS B 2 275 ? 140.877 126.162 165.727 1.00 22.68 275 LYS B C 1
ATOM 9585 O O . LYS B 2 275 ? 140.196 127.161 165.976 1.00 21.76 275 LYS B O 1
ATOM 9591 N N . GLU B 2 276 ? 142.007 126.207 165.039 1.00 29.10 276 GLU B N 1
ATOM 9592 C CA . GLU B 2 276 ? 142.603 127.456 164.598 1.00 24.88 276 GLU B CA 1
ATOM 9593 C C . GLU B 2 276 ? 142.417 127.604 163.097 1.00 23.05 276 GLU B C 1
ATOM 9594 O O . GLU B 2 276 ? 142.715 126.679 162.334 1.00 23.82 276 GLU B O 1
ATOM 9600 N N . GLY B 2 277 ? 141.907 128.756 162.683 1.00 25.01 277 GLY B N 1
ATOM 9601 C CA . GLY B 2 277 ? 141.776 129.086 161.280 1.00 25.93 277 GLY B CA 1
ATOM 9602 C C . GLY B 2 277 ? 142.968 129.899 160.813 1.00 34.56 277 GLY B C 1
ATOM 9603 O O . GLY B 2 277 ? 143.563 130.650 161.579 1.00 39.72 277 GLY B O 1
ATOM 9604 N N . ALA B 2 278 ? 143.312 129.736 159.535 1.00 27.75 278 ALA B N 1
ATOM 9605 C CA . ALA B 2 278 ? 144.476 130.424 158.992 1.00 25.79 278 ALA B CA 1
ATOM 9606 C C . ALA B 2 278 ? 144.237 131.916 158.816 1.00 29.12 278 ALA B C 1
ATOM 9607 O O . ALA B 2 278 ? 145.204 132.675 158.701 1.00 31.91 278 ALA B O 1
ATOM 9609 N N . GLY B 2 279 ? 142.983 132.351 158.790 1.00 23.97 279 GLY B N 1
ATOM 9610 C CA . GLY B 2 279 ? 142.686 133.764 158.695 1.00 26.28 279 GLY B CA 1
ATOM 9611 C C . GLY B 2 279 ? 142.062 134.175 157.381 1.00 24.92 279 GLY B C 1
ATOM 9612 O O . GLY B 2 279 ? 142.757 134.336 156.374 1.00 33.40 279 GLY B O 1
ATOM 9613 N N . ALA B 2 280 ? 140.744 134.350 157.384 1.00 25.91 280 ALA B N 1
ATOM 9614 C CA . ALA B 2 280 ? 140.026 134.843 156.221 1.00 22.39 280 ALA B CA 1
ATOM 9615 C C . ALA B 2 280 ? 138.688 135.400 156.679 1.00 25.23 280 ALA B C 1
ATOM 9616 O O . ALA B 2 280 ? 138.053 134.843 157.576 1.00 25.73 280 ALA B O 1
ATOM 9618 N N . PHE B 2 281 ? 138.278 136.508 156.067 1.00 25.89 281 PHE B N 1
ATOM 9619 C CA . PHE B 2 281 ? 136.994 137.118 156.384 1.00 22.35 281 PHE B CA 1
ATOM 9620 C C . PHE B 2 281 ? 135.821 136.237 155.981 1.00 15.76 281 PHE B C 1
ATOM 9621 O O . PHE B 2 281 ? 134.739 136.362 156.564 1.00 16.66 281 PHE B O 1
ATOM 9629 N N . VAL B 2 282 ? 136.008 135.354 155.001 1.00 16.15 282 VAL B N 1
ATOM 9630 C CA . VAL B 2 282 ? 134.899 134.536 154.530 1.00 12.82 282 VAL B CA 1
ATOM 9631 C C . VAL B 2 282 ? 134.738 133.280 155.381 1.00 20.76 282 VAL B C 1
ATOM 9632 O O . VAL B 2 282 ? 133.623 132.772 155.535 1.00 23.53 282 VAL B O 1
ATOM 9636 N N . CYS B 2 283 ? 135.819 132.769 155.968 1.00 29.92 283 CYS B N 1
ATOM 9637 C CA . CYS B 2 283 ? 135.703 131.554 156.762 1.00 22.13 283 CYS B CA 1
ATOM 9638 C C . CYS B 2 283 ? 135.106 131.810 158.137 1.00 21.26 283 CYS B C 1
ATOM 9639 O O . CYS B 2 283 ? 134.900 130.857 158.893 1.00 30.57 283 CYS B O 1
ATOM 9642 N N . GLY B 2 284 ? 134.828 133.070 158.479 1.00 24.60 284 GLY B N 1
ATOM 9643 C CA . GLY B 2 284 ? 133.982 133.359 159.620 1.00 15.05 284 GLY B CA 1
ATOM 9644 C C . GLY B 2 284 ? 132.523 133.049 159.376 1.00 14.41 284 GLY B C 1
ATOM 9645 O O . GLY B 2 284 ? 131.768 132.869 160.337 1.00 14.61 284 GLY B O 1
ATOM 9646 N N . GLU B 2 285 ? 132.107 132.993 158.114 1.00 15.31 285 GLU B N 1
ATOM 9647 C CA . GLU B 2 285 ? 130.781 132.493 157.789 1.00 13.75 285 GLU B CA 1
ATOM 9648 C C . GLU B 2 285 ? 130.703 131.017 158.149 1.00 26.60 285 GLU B C 1
ATOM 9649 O O . GLU B 2 285 ? 131.684 130.280 158.019 1.00 32.45 285 GLU B O 1
ATOM 9655 N N . GLU B 2 286 ? 129.531 130.591 158.615 1.00 22.57 286 GLU B N 1
ATOM 9656 C CA . GLU B 2 286 ? 129.425 129.292 159.271 1.00 12.86 286 GLU B CA 1
ATOM 9657 C C . GLU B 2 286 ? 129.718 128.138 158.317 1.00 23.23 286 GLU B C 1
ATOM 9658 O O . GLU B 2 286 ? 130.378 127.169 158.703 1.00 31.78 286 GLU B O 1
ATOM 9664 N N . THR B 2 287 ? 129.234 128.214 157.076 1.00 11.82 287 THR B N 1
ATOM 9665 C CA . THR B 2 287 ? 129.492 127.135 156.125 1.00 13.05 287 THR B CA 1
ATOM 9666 C C . THR B 2 287 ? 130.966 127.073 155.741 1.00 12.95 287 THR B C 1
ATOM 9667 O O . THR B 2 287 ? 131.553 125.985 155.663 1.00 17.83 287 THR B O 1
ATOM 9671 N N . ALA B 2 288 ? 131.591 128.231 155.521 1.00 13.92 288 ALA B N 1
ATOM 9672 C CA . ALA B 2 288 ? 133.024 128.249 155.258 1.00 16.22 288 ALA B CA 1
ATOM 9673 C C . ALA B 2 288 ? 133.823 127.862 156.495 1.00 24.06 288 ALA B C 1
ATOM 9674 O O . ALA B 2 288 ? 134.901 127.274 156.376 1.00 19.30 288 ALA B O 1
ATOM 9676 N N . LEU B 2 289 ? 133.308 128.175 157.686 1.00 26.13 289 LEU B N 1
ATOM 9677 C CA . LEU B 2 289 ? 133.941 127.715 158.918 1.00 9.85 289 LEU B CA 1
ATOM 9678 C C . LEU B 2 289 ? 133.929 126.194 159.007 1.00 9.70 289 LEU B C 1
ATOM 9679 O O . LEU B 2 289 ? 134.934 125.573 159.376 1.00 27.87 289 LEU B O 1
ATOM 9684 N N . ILE B 2 290 ? 132.796 125.579 158.666 1.00 15.92 290 ILE B N 1
ATOM 9685 C CA . ILE B 2 290 ? 132.702 124.123 158.651 1.00 17.46 290 ILE B CA 1
ATOM 9686 C C . ILE B 2 290 ? 133.663 123.538 157.629 1.00 20.88 290 ILE B C 1
ATOM 9687 O O . ILE B 2 290 ? 134.349 122.545 157.896 1.00 21.55 290 ILE B O 1
ATOM 9692 N N . ALA B 2 291 ? 133.731 124.148 156.444 1.00 19.98 291 ALA B N 1
ATOM 9693 C CA . ALA B 2 291 ? 134.632 123.648 155.410 1.00 9.47 291 ALA B CA 1
ATOM 9694 C C . ALA B 2 291 ? 136.094 123.769 155.831 1.00 20.29 291 ALA B C 1
ATOM 9695 O O . ALA B 2 291 ? 136.906 122.889 155.528 1.00 32.66 291 ALA B O 1
ATOM 9697 N N . SER B 2 292 ? 136.451 124.848 156.532 1.00 19.89 292 SER B N 1
ATOM 9698 C CA . SER B 2 292 ? 137.832 125.028 156.967 1.00 16.68 292 SER B CA 1
ATOM 9699 C C . SER B 2 292 ? 138.198 124.121 158.137 1.00 21.19 292 SER B C 1
ATOM 9700 O O . SER B 2 292 ? 139.353 123.697 158.242 1.00 28.73 292 SER B O 1
ATOM 9703 N N . ILE B 2 293 ? 137.250 123.822 159.028 1.00 20.44 293 ILE B N 1
ATOM 9704 C CA . ILE B 2 293 ? 137.532 122.862 160.093 1.00 21.25 293 ILE B CA 1
ATOM 9705 C C . ILE B 2 293 ? 137.703 121.461 159.518 1.00 24.59 293 ILE B C 1
ATOM 9706 O O . ILE B 2 293 ? 138.539 120.683 159.992 1.00 33.30 293 ILE B O 1
ATOM 9711 N N . GLU B 2 294 ? 136.940 121.122 158.479 1.00 20.47 294 GLU B N 1
ATOM 9712 C CA . GLU B 2 294 ? 137.068 119.822 157.834 1.00 18.97 294 GLU B CA 1
ATOM 9713 C C . GLU B 2 294 ? 138.335 119.689 156.998 1.00 27.07 294 GLU B C 1
ATOM 9714 O O . GLU B 2 294 ? 138.630 118.585 156.530 1.00 31.49 294 GLU B O 1
ATOM 9720 N N . GLY B 2 295 ? 139.077 120.770 156.789 1.00 24.03 295 GLY B N 1
ATOM 9721 C CA . GLY B 2 295 ? 140.311 120.717 156.037 1.00 25.23 295 GLY B CA 1
ATOM 9722 C C . GLY B 2 295 ? 140.209 121.098 154.578 1.00 23.59 295 GLY B C 1
ATOM 9723 O O . GLY B 2 295 ? 141.174 120.888 153.837 1.00 29.19 295 GLY B O 1
ATOM 9724 N N . LYS B 2 296 ? 139.082 121.644 154.144 1.00 20.99 296 LYS B N 1
ATOM 9725 C CA . LYS B 2 296 ? 138.892 122.091 152.777 1.00 22.12 296 LYS B CA 1
ATOM 9726 C C . LYS B 2 296 ? 139.198 123.585 152.691 1.00 24.58 296 LYS B C 1
ATOM 9727 O O . LYS B 2 296 ? 139.679 124.200 153.647 1.00 27.64 296 LYS B O 1
ATOM 9733 N N . ARG B 2 297 ? 138.931 124.184 151.537 1.00 23.89 297 ARG B N 1
ATOM 9734 C CA . ARG B 2 297 ? 139.017 125.630 151.410 1.00 23.41 297 ARG B CA 1
ATOM 9735 C C . ARG B 2 297 ? 137.661 126.243 151.731 1.00 25.60 297 ARG B C 1
ATOM 9736 O O . ARG B 2 297 ? 136.617 125.715 151.341 1.00 25.10 297 ARG B O 1
ATOM 9744 N N . GLY B 2 298 ? 137.687 127.360 152.452 1.00 23.84 298 GLY B N 1
ATOM 9745 C CA . GLY B 2 298 ? 136.475 127.938 152.994 1.00 22.37 298 GLY B CA 1
ATOM 9746 C C . GLY B 2 298 ? 135.586 128.623 151.980 1.00 23.28 298 GLY B C 1
ATOM 9747 O O . GLY B 2 298 ? 135.447 129.848 151.995 1.00 30.71 298 GLY B O 1
ATOM 9748 N N . MET B 2 299 ? 134.977 127.842 151.089 1.00 15.63 299 MET B N 1
ATOM 9749 C CA . MET B 2 299 ? 134.008 128.376 150.147 1.00 21.43 299 MET B CA 1
ATOM 9750 C C . MET B 2 299 ? 132.612 128.149 150.696 1.00 25.95 299 MET B C 1
ATOM 9751 O O . MET B 2 299 ? 132.214 126.989 150.880 1.00 23.91 299 MET B O 1
ATOM 9756 N N . PRO B 2 300 ? 131.854 129.202 150.995 1.00 14.94 300 PRO B N 1
ATOM 9757 C CA . PRO B 2 300 ? 130.507 129.008 151.541 1.00 10.17 300 PRO B CA 1
ATOM 9758 C C . PRO B 2 300 ? 129.601 128.259 150.577 1.00 13.60 300 PRO B C 1
ATOM 9759 O O . PRO B 2 300 ? 129.688 128.416 149.358 1.00 30.37 300 PRO B O 1
ATOM 9763 N N . ARG B 2 301 ? 128.733 127.438 151.142 1.00 10.31 301 ARG B N 1
ATOM 9764 C CA . ARG B 2 301 ? 127.774 126.637 150.408 1.00 12.20 301 ARG B CA 1
ATOM 9765 C C . ARG B 2 301 ? 126.367 127.193 150.592 1.00 16.43 301 ARG B C 1
ATOM 9766 O O . ARG B 2 301 ? 126.112 127.964 151.523 1.00 17.90 301 ARG B O 1
ATOM 9774 N N . PRO B 2 302 ? 125.438 126.857 149.697 1.00 19.06 302 PRO B N 1
ATOM 9775 C CA . PRO B 2 302 ? 124.037 127.265 149.887 1.00 19.15 302 PRO B CA 1
ATOM 9776 C C . PRO B 2 302 ? 123.466 126.739 151.197 1.00 22.83 302 PRO B C 1
ATOM 9777 O O . PRO B 2 302 ? 123.383 125.532 151.425 1.00 23.05 302 PRO B O 1
ATOM 9781 N N . ARG B 2 303 ? 123.074 127.669 152.056 1.00 20.43 303 ARG B N 1
ATOM 9782 C CA . ARG B 2 303 ? 122.688 127.444 153.446 1.00 21.85 303 ARG B CA 1
ATOM 9783 C C . ARG B 2 303 ? 121.389 126.689 153.759 1.00 19.54 303 ARG B C 1
ATOM 9784 O O . ARG B 2 303 ? 121.276 126.205 154.889 1.00 17.04 303 ARG B O 1
ATOM 9792 N N . PRO B 2 304 ? 120.370 126.618 152.892 1.00 33.53 304 PRO B N 1
ATOM 9793 C CA . PRO B 2 304 ? 119.113 125.925 153.280 1.00 31.99 304 PRO B CA 1
ATOM 9794 C C . PRO B 2 304 ? 119.332 124.514 153.809 1.00 22.95 304 PRO B C 1
ATOM 9795 O O . PRO B 2 304 ? 118.531 124.041 154.629 1.00 29.53 304 PRO B O 1
ATOM 9799 N N . PRO B 2 305 ? 120.382 123.789 153.379 1.00 24.51 305 PRO B N 1
ATOM 9800 C CA . PRO B 2 305 ? 120.892 122.710 154.240 1.00 30.39 305 PRO B CA 1
ATOM 9801 C C . PRO B 2 305 ? 121.718 123.274 155.388 1.00 26.24 305 PRO B C 1
ATOM 9802 O O . PRO B 2 305 ? 122.944 123.372 155.289 1.00 25.42 305 PRO B O 1
ATOM 9806 N N . TYR B 2 306 ? 121.052 123.660 156.474 1.00 21.59 306 TYR B N 1
ATOM 9807 C CA . TYR B 2 306 ? 121.667 124.527 157.467 1.00 18.52 306 TYR B CA 1
ATOM 9808 C C . TYR B 2 306 ? 122.698 123.785 158.316 1.00 28.06 306 TYR B C 1
ATOM 9809 O O . TYR B 2 306 ? 122.615 122.566 158.488 1.00 35.36 306 TYR B O 1
ATOM 9818 N N . PRO B 2 307 ? 123.690 124.508 158.846 1.00 25.88 307 PRO B N 1
ATOM 9819 C CA . PRO B 2 307 ? 124.721 123.863 159.675 1.00 25.73 307 PRO B CA 1
ATOM 9820 C C . PRO B 2 307 ? 124.189 123.190 160.922 1.00 19.53 307 PRO B C 1
ATOM 9821 O O . PRO B 2 307 ? 124.867 122.307 161.460 1.00 21.46 307 PRO B O 1
ATOM 9825 N N . ALA B 2 308 ? 123.015 123.584 161.414 1.00 23.23 308 ALA B N 1
ATOM 9826 C CA . ALA B 2 308 ? 122.412 122.862 162.527 1.00 20.03 308 ALA B CA 1
ATOM 9827 C C . ALA B 2 308 ? 121.978 121.463 162.112 1.00 25.68 308 ALA B C 1
ATOM 9828 O O . ALA B 2 308 ? 121.940 120.556 162.948 1.00 29.07 308 ALA B O 1
ATOM 9830 N N . GLN B 2 309 ? 121.648 121.271 160.835 1.00 23.95 309 GLN B N 1
ATOM 9831 C CA . GLN B 2 309 ? 121.243 119.964 160.337 1.00 21.45 309 GLN B CA 1
ATOM 9832 C C . GLN B 2 309 ? 122.426 119.161 159.812 1.00 29.45 309 GLN B C 1
ATOM 9833 O O . GLN B 2 309 ? 122.544 117.968 160.108 1.00 33.81 309 GLN B O 1
ATOM 9839 N N . LYS B 2 310 ? 123.307 119.791 159.038 1.00 18.32 310 LYS B N 1
ATOM 9840 C CA . LYS B 2 310 ? 124.500 119.126 158.515 1.00 26.79 310 LYS B CA 1
ATOM 9841 C C . LYS B 2 310 ? 125.680 120.072 158.708 1.00 16.69 310 LYS B C 1
ATOM 9842 O O . LYS B 2 310 ? 125.903 120.970 157.893 1.00 24.24 310 LYS B O 1
ATOM 9848 N N . GLY B 2 311 ? 126.430 119.863 159.784 1.00 15.84 311 GLY B N 1
ATOM 9849 C CA . GLY B 2 311 ? 127.565 120.708 160.082 1.00 22.08 311 GLY B CA 1
ATOM 9850 C C . GLY B 2 311 ? 128.899 120.030 159.868 1.00 22.74 311 GLY B C 1
ATOM 9851 O O . GLY B 2 311 ? 129.257 119.691 158.737 1.00 16.31 311 GLY B O 1
ATOM 9852 N N . LEU B 2 312 ? 129.641 119.817 160.951 1.00 19.95 312 LEU B N 1
ATOM 9853 C CA . LEU B 2 312 ? 130.991 119.269 160.870 1.00 23.42 312 LEU B CA 1
ATOM 9854 C C . LEU B 2 312 ? 130.920 117.775 160.587 1.00 30.95 312 LEU B C 1
ATOM 9855 O O . LEU B 2 312 ? 130.446 116.999 161.424 1.00 32.24 312 LEU B O 1
ATOM 9860 N N . TRP B 2 313 ? 131.417 117.378 159.415 1.00 28.97 313 TRP B N 1
ATOM 9861 C CA . TRP B 2 313 ? 131.431 115.983 158.972 1.00 25.17 313 TRP B CA 1
ATOM 9862 C C . TRP B 2 313 ? 130.026 115.388 158.970 1.00 26.31 313 TRP B C 1
ATOM 9863 O O . TRP B 2 313 ? 129.815 114.238 159.355 1.00 30.89 313 TRP B O 1
ATOM 9874 N N . GLY B 2 314 ? 129.056 116.186 158.529 1.00 19.80 314 GLY B N 1
ATOM 9875 C CA . GLY B 2 314 ? 127.689 115.728 158.389 1.00 20.67 314 GLY B CA 1
ATOM 9876 C C . GLY B 2 314 ? 126.864 115.812 159.655 1.00 24.89 314 GLY B C 1
ATOM 9877 O O . GLY B 2 314 ? 125.661 116.080 159.599 1.00 28.76 314 GLY B O 1
ATOM 9878 N N . ARG B 2 315 ? 127.496 115.580 160.801 1.00 28.26 315 ARG B N 1
ATOM 9879 C CA . ARG B 2 315 ? 126.773 115.550 162.060 1.00 26.86 315 ARG B CA 1
ATOM 9880 C C . ARG B 2 315 ? 126.343 116.959 162.472 1.00 28.09 315 ARG B C 1
ATOM 9881 O O . ARG B 2 315 ? 126.995 117.943 162.114 1.00 26.62 315 ARG B O 1
ATOM 9889 N N . PRO B 2 316 ? 125.238 117.079 163.213 1.00 30.55 316 PRO B N 1
ATOM 9890 C CA . PRO B 2 316 ? 124.693 118.406 163.531 1.00 21.27 316 PRO B CA 1
ATOM 9891 C C . PRO B 2 316 ? 125.665 119.273 164.320 1.00 16.11 316 PRO B C 1
ATOM 9892 O O . PRO B 2 316 ? 126.386 118.797 165.198 1.00 29.66 316 PRO B O 1
ATOM 9896 N N . THR B 2 317 ? 125.657 120.566 164.005 1.00 15.48 317 THR B N 1
ATOM 9897 C CA . THR B 2 317 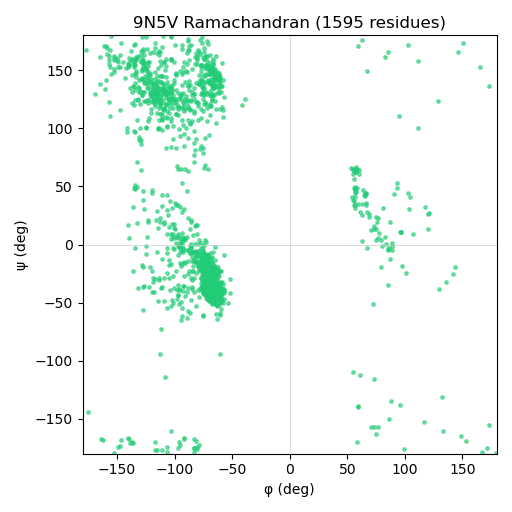? 126.587 121.524 164.586 1.00 9.61 317 THR B CA 1
ATOM 9898 C C . THR B 2 317 ? 125.850 122.804 164.945 1.00 21.99 317 THR B C 1
ATOM 9899 O O . THR B 2 317 ? 125.113 123.350 164.121 1.00 30.77 317 THR B O 1
ATOM 9903 N N . ASN B 2 318 ? 126.058 123.289 166.164 1.00 22.79 318 ASN B N 1
ATOM 9904 C CA . ASN B 2 318 ? 125.537 124.581 166.587 1.00 20.39 318 ASN B CA 1
ATOM 9905 C C . ASN B 2 318 ? 126.684 125.581 166.614 1.00 16.25 318 ASN B C 1
ATOM 9906 O O . ASN B 2 318 ? 127.701 125.347 167.273 1.00 24.07 318 ASN B O 1
ATOM 9911 N N . ILE B 2 319 ? 126.521 126.689 165.900 1.00 20.09 319 ILE B N 1
ATOM 9912 C CA . ILE B 2 319 ? 127.558 127.704 165.770 1.00 17.93 319 ILE B CA 1
ATOM 9913 C C . ILE B 2 319 ? 127.005 129.017 166.302 1.00 26.51 319 ILE B C 1
ATOM 9914 O O . ILE B 2 319 ? 126.055 129.569 165.738 1.00 39.16 319 ILE B O 1
ATOM 9919 N N . ASN B 2 320 ? 127.608 129.524 167.372 1.00 15.17 320 ASN B N 1
ATOM 9920 C CA . ASN B 2 320 ? 127.209 130.793 167.959 1.00 12.81 320 ASN B CA 1
ATOM 9921 C C . ASN B 2 320 ? 128.422 131.701 168.091 1.00 13.82 320 ASN B C 1
ATOM 9922 O O . ASN B 2 320 ? 129.568 131.246 168.115 1.00 24.43 320 ASN B O 1
ATOM 9927 N N . ASN B 2 321 ? 128.150 132.999 168.163 1.00 16.35 321 ASN B N 1
ATOM 9928 C CA . ASN B 2 321 ? 129.185 133.993 168.393 1.00 19.36 321 ASN B CA 1
ATOM 9929 C C . ASN B 2 321 ? 129.684 133.910 169.835 1.00 27.61 321 ASN B C 1
ATOM 9930 O O . ASN B 2 321 ? 129.044 133.320 170.709 1.00 33.17 321 ASN B O 1
ATOM 9935 N N . VAL B 2 322 ? 130.857 134.500 170.072 1.00 27.85 322 VAL B N 1
ATOM 9936 C CA . VAL B 2 322 ? 131.414 134.548 171.421 1.00 24.23 322 VAL B CA 1
ATOM 9937 C C . VAL B 2 322 ? 130.488 135.320 172.353 1.00 29.28 322 VAL B C 1
ATOM 9938 O O . VAL B 2 322 ? 130.267 134.925 173.504 1.00 39.61 322 VAL B O 1
ATOM 9942 N N . GLU B 2 323 ? 129.930 136.429 171.867 1.00 31.62 323 GLU B N 1
ATOM 9943 C CA . GLU B 2 323 ? 129.034 137.242 172.682 1.00 24.41 323 GLU B CA 1
ATOM 9944 C C . GLU B 2 323 ? 127.742 136.497 173.004 1.00 24.77 323 GLU B C 1
ATOM 9945 O O . GLU B 2 323 ? 127.197 136.631 174.108 1.00 38.92 323 GLU B O 1
ATOM 9951 N N . THR B 2 324 ? 127.237 135.708 172.052 1.00 14.32 324 THR B N 1
ATOM 9952 C CA . THR B 2 324 ? 126.045 134.906 172.306 1.00 21.77 324 THR B CA 1
ATOM 9953 C C . THR B 2 324 ? 126.295 133.876 173.403 1.00 25.00 324 THR B C 1
ATOM 9954 O O . THR B 2 324 ? 125.443 133.664 174.273 1.00 26.09 324 THR B O 1
ATOM 9958 N N . TRP B 2 325 ? 127.464 133.232 173.382 1.00 33.01 325 TRP B N 1
ATOM 9959 C CA . TRP B 2 325 ? 127.813 132.303 174.451 1.00 21.46 325 TRP B CA 1
ATOM 9960 C C . TRP B 2 325 ? 128.016 133.023 175.776 1.00 26.41 325 TRP B C 1
ATOM 9961 O O . TRP B 2 325 ? 127.714 132.465 176.835 1.00 40.58 325 TRP B O 1
ATOM 9972 N N . ALA B 2 326 ? 128.532 134.250 175.740 1.00 28.02 326 ALA B N 1
ATOM 9973 C CA . ALA B 2 326 ? 128.789 134.996 176.963 1.00 23.31 326 ALA B CA 1
ATOM 9974 C C . ALA B 2 326 ? 127.519 135.543 177.606 1.00 25.24 326 ALA B C 1
ATOM 9975 O O . ALA B 2 326 ? 127.512 135.790 178.816 1.00 39.22 326 ALA B O 1
ATOM 9977 N N . ASN B 2 327 ? 126.458 135.754 176.825 1.00 33.23 327 ASN B N 1
ATOM 9978 C CA . ASN B 2 327 ? 125.180 136.150 177.412 1.00 30.15 327 ASN B CA 1
ATOM 9979 C C . ASN B 2 327 ? 124.482 135.003 178.137 1.00 25.18 327 ASN B C 1
ATOM 9980 O O . ASN B 2 327 ? 123.638 135.259 179.001 1.00 27.39 327 ASN B O 1
ATOM 9985 N N . VAL B 2 328 ? 124.805 133.753 177.796 1.00 23.88 328 VAL B N 1
ATOM 9986 C CA . VAL B 2 328 ? 124.075 132.610 178.357 1.00 31.00 328 VAL B CA 1
ATOM 9987 C C . VAL B 2 328 ? 124.249 132.466 179.868 1.00 34.98 328 VAL B C 1
ATOM 9988 O O . VAL B 2 328 ? 123.240 132.250 180.563 1.00 37.06 328 VAL B O 1
ATOM 9992 N N . PRO B 2 329 ? 125.466 132.537 180.440 1.00 32.59 329 PRO B N 1
ATOM 9993 C CA . PRO B 2 329 ? 125.567 132.436 181.908 1.00 31.46 329 PRO B CA 1
ATOM 9994 C C . PRO B 2 329 ? 124.784 133.505 182.644 1.00 34.96 329 PRO B C 1
ATOM 9995 O O . PRO B 2 329 ? 124.185 133.222 183.687 1.00 35.09 329 PRO B O 1
ATOM 9999 N N . TRP B 2 330 ? 124.764 134.729 182.112 1.00 41.98 330 TRP B N 1
ATOM 10000 C CA . TRP B 2 330 ? 123.991 135.805 182.724 1.00 40.81 330 TRP B CA 1
ATOM 10001 C C . TRP B 2 330 ? 122.503 135.481 182.711 1.00 41.20 330 TRP B C 1
ATOM 10002 O O . TRP B 2 330 ? 121.782 135.789 183.666 1.00 46.24 330 TRP B O 1
ATOM 10013 N N . ILE B 2 331 ? 122.030 134.858 181.632 1.00 39.03 331 ILE B N 1
ATOM 10014 C CA . ILE B 2 331 ? 120.622 134.494 181.528 1.00 37.96 331 ILE B CA 1
ATOM 10015 C C . ILE B 2 331 ? 120.271 133.394 182.521 1.00 40.35 331 ILE B C 1
ATOM 10016 O O . ILE B 2 331 ? 119.229 133.449 183.183 1.00 47.85 331 ILE B O 1
ATOM 10021 N N . ILE B 2 332 ? 121.125 132.377 182.641 1.00 40.11 332 ILE B N 1
ATOM 10022 C CA . ILE B 2 332 ? 120.826 131.301 183.584 1.00 37.19 332 ILE B CA 1
ATOM 10023 C C . ILE B 2 332 ? 120.944 131.791 185.026 1.00 41.48 332 ILE B C 1
ATOM 10024 O O . ILE B 2 332 ? 120.246 131.295 185.918 1.00 43.86 332 ILE B O 1
ATOM 10029 N N . LYS B 2 333 ? 121.803 132.780 185.278 1.00 45.25 333 LYS B N 1
ATOM 10030 C CA . LYS B 2 333 ? 122.030 133.258 186.638 1.00 44.18 333 LYS B CA 1
ATOM 10031 C C . LYS B 2 333 ? 120.945 134.232 187.085 1.00 45.27 333 LYS B C 1
ATOM 10032 O O . LYS B 2 333 ? 120.333 134.048 188.142 1.00 47.10 333 LYS B O 1
ATOM 10038 N N . HIS B 2 334 ? 120.693 135.276 186.300 1.00 43.09 334 HIS B N 1
ATOM 10039 C CA . HIS B 2 334 ? 119.737 136.307 186.677 1.00 43.27 334 HIS B CA 1
ATOM 10040 C C . HIS B 2 334 ? 118.336 136.058 186.133 1.00 46.50 334 HIS B C 1
ATOM 10041 O O . HIS B 2 334 ? 117.442 136.875 186.375 1.00 51.01 334 HIS B O 1
ATOM 10048 N N . GLY B 2 335 ? 118.119 134.970 185.410 1.00 42.43 335 GLY B N 1
ATOM 10049 C CA . GLY B 2 335 ? 116.815 134.680 184.857 1.00 44.49 335 GLY B CA 1
ATOM 10050 C C . GLY B 2 335 ? 116.559 135.420 183.555 1.00 46.79 335 GLY B C 1
ATOM 10051 O O . GLY B 2 335 ? 117.211 136.406 183.219 1.00 49.48 335 GLY B O 1
ATOM 10052 N N . TRP B 2 336 ? 115.578 134.919 182.807 1.00 50.53 336 TRP B N 1
ATOM 10053 C CA . TRP B 2 336 ? 115.201 135.559 181.555 1.00 48.00 336 TRP B CA 1
ATOM 10054 C C . TRP B 2 336 ? 114.373 136.818 181.769 1.00 50.66 336 TRP B C 1
ATOM 10055 O O . TRP B 2 336 ? 114.263 137.638 180.850 1.00 49.88 336 TRP B O 1
ATOM 10066 N N . GLU B 2 337 ? 113.800 136.989 182.962 1.00 47.90 337 GLU B N 1
ATOM 10067 C CA . GLU B 2 337 ? 113.037 138.196 183.261 1.00 50.18 337 GLU B CA 1
ATOM 10068 C C . GLU B 2 337 ? 113.925 139.434 183.226 1.00 47.70 337 GLU B C 1
ATOM 10069 O O . GLU B 2 337 ? 113.504 140.497 182.755 1.00 46.35 337 GLU B O 1
ATOM 10075 N N . ALA B 2 338 ? 115.156 139.318 183.729 1.00 45.51 338 ALA B N 1
ATOM 10076 C CA . ALA B 2 338 ? 116.068 140.457 183.736 1.00 44.11 338 ALA B CA 1
ATOM 10077 C C . ALA B 2 338 ? 116.553 140.809 182.334 1.00 47.83 338 ALA B C 1
ATOM 10078 O O . ALA B 2 338 ? 116.762 141.989 182.033 1.00 54.36 338 ALA B O 1
ATOM 10080 N N . TYR B 2 339 ? 116.748 139.811 181.471 1.00 47.69 339 TYR B N 1
ATOM 10081 C CA . TYR B 2 339 ? 117.162 140.087 180.101 1.00 42.36 339 TYR B CA 1
ATOM 10082 C C . TYR B 2 339 ? 116.015 140.636 179.262 1.00 42.36 339 TYR B C 1
ATOM 10083 O O . TYR B 2 339 ? 116.242 141.471 178.380 1.00 42.81 339 TYR B O 1
ATOM 10092 N N . ALA B 2 340 ? 114.786 140.186 179.517 1.00 50.91 340 ALA B N 1
ATOM 10093 C CA . ALA B 2 340 ? 113.628 140.764 178.848 1.00 47.02 340 ALA B CA 1
ATOM 10094 C C . ALA B 2 340 ? 113.262 142.137 179.393 1.00 44.78 340 ALA B C 1
ATOM 10095 O O . ALA B 2 340 ? 112.458 142.836 178.769 1.00 52.29 340 ALA B O 1
ATOM 10097 N N . ALA B 2 341 ? 113.823 142.535 180.533 1.00 45.40 341 ALA B N 1
ATOM 10098 C CA . ALA B 2 341 ? 113.601 143.868 181.074 1.00 49.81 341 ALA B CA 1
ATOM 10099 C C . ALA B 2 341 ? 114.447 144.931 180.391 1.00 51.60 341 ALA B C 1
ATOM 10100 O O . ALA B 2 341 ? 114.242 146.121 180.649 1.00 51.05 341 ALA B O 1
ATOM 10102 N N . LEU B 2 342 ? 115.384 144.537 179.535 1.00 51.88 342 LEU B N 1
ATOM 10103 C CA . LEU B 2 342 ? 116.239 145.464 178.810 1.00 52.69 342 LEU B CA 1
ATOM 10104 C C . LEU B 2 342 ? 115.929 145.410 177.321 1.00 53.58 342 LEU B C 1
ATOM 10105 O O . LEU B 2 342 ? 115.601 144.348 176.783 1.00 52.38 342 LEU B O 1
ATOM 10110 N N . GLY B 2 343 ? 116.030 146.559 176.662 1.00 56.43 343 GLY B N 1
ATOM 10111 C CA . GLY B 2 343 ? 115.968 146.629 175.216 1.00 58.37 343 GLY B CA 1
ATOM 10112 C C . GLY B 2 343 ? 114.602 147.032 174.700 1.00 60.76 343 GLY B C 1
ATOM 10113 O O . GLY B 2 343 ? 113.676 147.357 175.449 1.00 59.07 343 GLY B O 1
ATOM 10114 N N . THR B 2 344 ? 114.495 147.015 173.374 1.00 63.24 344 THR B N 1
ATOM 10115 C CA . THR B 2 344 ? 113.237 147.273 172.695 1.00 63.15 344 THR B CA 1
ATOM 10116 C C . THR B 2 344 ? 112.402 145.998 172.636 1.00 63.88 344 THR B C 1
ATOM 10117 O O . THR B 2 344 ? 112.794 144.941 173.134 1.00 64.75 344 THR B O 1
ATOM 10121 N N . GLU B 2 345 ? 111.231 146.101 172.009 1.00 72.25 345 GLU B N 1
ATOM 10122 C CA . GLU B 2 345 ? 110.316 144.967 171.954 1.00 72.77 345 GLU B CA 1
ATOM 10123 C C . GLU B 2 345 ? 110.891 143.829 171.119 1.00 73.72 345 GLU B C 1
ATOM 10124 O O . GLU B 2 345 ? 110.887 142.670 171.547 1.00 75.12 345 GLU B O 1
ATOM 10130 N N . LYS B 2 346 ? 111.389 144.139 169.926 1.00 71.47 346 LYS B N 1
ATOM 10131 C CA . LYS B 2 346 ? 111.871 143.120 169.005 1.00 70.69 346 LYS B CA 1
ATOM 10132 C C . LYS B 2 346 ? 113.373 142.886 169.098 1.00 70.58 346 LYS B C 1
ATOM 10133 O O . LYS B 2 346 ? 113.895 142.027 168.382 1.00 73.42 346 LYS B O 1
ATOM 10139 N N . SER B 2 347 ? 114.076 143.616 169.959 1.00 58.31 347 SER B N 1
ATOM 10140 C CA . SER B 2 347 ? 115.511 143.420 170.159 1.00 57.43 347 SER B CA 1
ATOM 10141 C C . SER B 2 347 ? 115.789 143.583 171.649 1.00 58.88 347 SER B C 1
ATOM 10142 O O . SER B 2 347 ? 115.934 144.705 172.140 1.00 60.78 347 SER B O 1
ATOM 10145 N N . LYS B 2 348 ? 115.855 142.464 172.363 1.00 52.08 348 LYS B N 1
ATOM 10146 C CA . LYS B 2 348 ? 116.067 142.486 173.799 1.00 48.38 348 LYS B CA 1
ATOM 10147 C C . LYS B 2 348 ? 117.559 142.479 174.118 1.00 49.30 348 LYS B C 1
ATOM 10148 O O . LYS B 2 348 ? 118.416 142.370 173.238 1.00 48.60 348 LYS B O 1
ATOM 10154 N N . GLY B 2 349 ? 117.871 142.603 175.401 1.00 50.83 349 GLY B N 1
ATOM 10155 C CA . GLY B 2 349 ? 119.238 142.499 175.856 1.00 47.32 349 GLY B CA 1
ATOM 10156 C C . GLY B 2 349 ? 120.062 143.742 175.578 1.00 46.04 349 GLY B C 1
ATOM 10157 O O . GLY B 2 349 ? 119.553 144.855 175.423 1.00 48.04 349 GLY B O 1
ATOM 10158 N N . THR B 2 350 ? 121.373 143.533 175.535 1.00 42.06 350 THR B N 1
ATOM 10159 C CA . THR B 2 350 ? 122.333 144.594 175.287 1.00 38.58 350 THR B CA 1
ATOM 10160 C C . THR B 2 350 ? 123.270 144.171 174.166 1.00 34.84 350 THR B C 1
ATOM 10161 O O . THR B 2 350 ? 123.437 142.984 173.880 1.00 39.59 350 THR B O 1
ATOM 10165 N N . LYS B 2 351 ? 123.875 145.165 173.524 1.00 38.72 351 LYS B N 1
ATOM 10166 C CA . LYS B 2 351 ? 124.757 144.955 172.387 1.00 42.26 351 LYS B CA 1
ATOM 10167 C C . LYS B 2 351 ? 126.120 145.561 172.688 1.00 41.85 351 LYS B C 1
ATOM 10168 O O . LYS B 2 351 ? 126.213 146.607 173.337 1.00 52.87 351 LYS B O 1
ATOM 10174 N N . VAL B 2 352 ? 127.174 144.900 172.224 1.00 30.24 352 VAL B N 1
ATOM 10175 C CA . VAL B 2 352 ? 128.534 145.405 172.361 1.00 28.53 352 VAL B CA 1
ATOM 10176 C C . VAL B 2 352 ? 128.918 146.077 171.052 1.00 35.73 352 VAL B C 1
ATOM 10177 O O . VAL B 2 352 ? 128.924 145.437 169.994 1.00 41.58 352 VAL B O 1
ATOM 10181 N N . PHE B 2 353 ? 129.237 147.364 171.119 1.00 42.22 353 PHE B N 1
ATOM 10182 C CA . PHE B 2 353 ? 129.617 148.133 169.946 1.00 38.63 353 PHE B CA 1
ATOM 10183 C C . PHE B 2 353 ? 131.056 148.604 170.067 1.00 39.32 353 PHE B C 1
ATOM 10184 O O . PHE B 2 353 ? 131.493 149.040 171.136 1.00 50.26 353 PHE B O 1
ATOM 10192 N N . ALA B 2 354 ? 131.789 148.500 168.966 1.00 35.88 354 ALA B N 1
ATOM 10193 C CA . ALA B 2 354 ? 133.140 149.035 168.877 1.00 39.04 354 ALA B CA 1
ATOM 10194 C C . ALA B 2 354 ? 133.054 150.435 168.286 1.00 48.92 354 ALA B C 1
ATOM 10195 O O . ALA B 2 354 ? 132.786 150.597 167.092 1.00 51.80 354 ALA B O 1
ATOM 10197 N N . LEU B 2 355 ? 133.268 151.446 169.120 1.00 48.42 355 LEU B N 1
ATOM 10198 C CA . LEU B 2 355 ? 133.256 152.830 168.670 1.00 46.97 355 LEU B CA 1
ATOM 10199 C C . LEU B 2 355 ? 134.648 153.194 168.170 1.00 46.71 355 LEU B C 1
ATOM 10200 O O . LEU B 2 355 ? 135.615 153.180 168.939 1.00 46.03 355 LEU B O 1
ATOM 10205 N N . SER B 2 356 ? 134.747 153.513 166.884 1.00 46.35 356 SER B N 1
ATOM 10206 C CA . SER B 2 356 ? 136.016 153.859 166.265 1.00 50.04 356 SER B CA 1
ATOM 10207 C C . SER B 2 356 ? 135.771 155.016 165.305 1.00 49.83 356 SER B C 1
ATOM 10208 O O . SER B 2 356 ? 134.712 155.651 165.322 1.00 49.84 356 SER B O 1
ATOM 10211 N N . GLY B 2 357 ? 136.759 155.298 164.468 1.00 53.37 357 GLY B N 1
ATOM 10212 C CA . GLY B 2 357 ? 136.651 156.387 163.513 1.00 52.24 357 GLY B CA 1
ATOM 10213 C C . GLY B 2 357 ? 137.115 157.692 164.122 1.00 54.85 357 GLY B C 1
ATOM 10214 O O . GLY B 2 357 ? 138.155 157.741 164.777 1.00 56.66 357 GLY B O 1
ATOM 10215 N N . LYS B 2 358 ? 136.335 158.753 163.909 1.00 61.12 358 LYS B N 1
ATOM 10216 C CA . LYS B 2 358 ? 136.644 160.075 164.438 1.00 60.56 358 LYS B CA 1
ATOM 10217 C C . LYS B 2 358 ? 135.941 160.356 165.758 1.00 61.49 358 LYS B C 1
ATOM 10218 O O . LYS B 2 358 ? 135.598 161.510 166.038 1.00 66.13 358 LYS B O 1
ATOM 10224 N N . ILE B 2 359 ? 135.716 159.334 166.573 1.00 60.62 359 ILE B N 1
ATOM 10225 C CA . ILE B 2 359 ? 134.959 159.491 167.804 1.00 60.57 359 ILE B CA 1
ATOM 10226 C C . ILE B 2 359 ? 135.915 159.789 168.954 1.00 61.72 359 ILE B C 1
ATOM 10227 O O . ILE B 2 359 ? 137.110 159.488 168.903 1.00 60.62 359 ILE B O 1
ATOM 10232 N N . LYS B 2 360 ? 135.376 160.404 170.006 1.00 66.26 360 LYS B N 1
ATOM 10233 C CA . LYS B 2 360 ? 136.171 160.871 171.137 1.00 64.88 360 LYS B CA 1
ATOM 10234 C C . LYS B 2 360 ? 136.372 159.775 172.180 1.00 64.21 360 LYS B C 1
ATOM 10235 O O . LYS B 2 360 ? 137.509 159.413 172.499 1.00 64.64 360 LYS B O 1
ATOM 10241 N N . HIS B 2 361 ? 135.280 159.245 172.722 1.00 61.91 361 HIS B N 1
ATOM 10242 C CA . HIS B 2 361 ? 135.351 158.181 173.722 1.00 62.02 361 HIS B CA 1
ATOM 10243 C C . HIS B 2 361 ? 135.139 156.824 173.053 1.00 65.22 361 HIS B C 1
ATOM 10244 O O . HIS B 2 361 ? 134.146 156.130 173.265 1.00 65.57 361 HIS B O 1
ATOM 10251 N N . GLY B 2 362 ? 136.112 156.454 172.226 1.00 61.19 362 GLY B N 1
ATOM 10252 C CA . GLY B 2 362 ? 136.048 155.182 171.542 1.00 58.16 362 GLY B CA 1
ATOM 10253 C C . GLY B 2 362 ? 136.350 154.013 172.457 1.00 62.32 362 GLY B C 1
ATOM 10254 O O . GLY B 2 362 ? 136.960 154.149 173.518 1.00 67.22 362 GLY B O 1
ATOM 10255 N N . GLY B 2 363 ? 135.912 152.843 172.031 1.00 55.79 363 GLY B N 1
ATOM 10256 C CA . GLY B 2 363 ? 136.126 151.629 172.786 1.00 55.44 363 GLY B CA 1
ATOM 10257 C C . GLY B 2 363 ? 134.977 150.668 172.569 1.00 51.37 363 GLY B C 1
ATOM 10258 O O . GLY B 2 363 ? 134.185 150.815 171.643 1.00 58.14 363 GLY B O 1
ATOM 10259 N N . ASN B 2 364 ? 134.906 149.673 173.448 1.00 45.28 364 ASN B N 1
ATOM 10260 C CA . ASN B 2 364 ? 133.845 148.675 173.421 1.00 46.01 364 ASN B CA 1
ATOM 10261 C C . ASN B 2 364 ? 132.788 149.070 174.444 1.00 49.16 364 ASN B C 1
ATOM 10262 O O . ASN B 2 364 ? 133.041 149.040 175.652 1.00 54.07 364 ASN B O 1
ATOM 10267 N N . VAL B 2 365 ? 131.605 149.436 173.960 1.00 43.82 365 VAL B N 1
ATOM 10268 C CA . VAL B 2 365 ? 130.510 149.879 174.813 1.00 41.39 365 VAL B CA 1
ATOM 10269 C C . VAL B 2 365 ? 129.481 148.765 174.911 1.00 38.75 365 VAL B C 1
ATOM 10270 O O . VAL B 2 365 ? 129.138 148.128 173.908 1.00 44.36 365 VAL B O 1
ATOM 10274 N N . GLU B 2 366 ? 129.017 148.506 176.125 1.00 39.00 366 GLU B N 1
ATOM 10275 C CA . GLU B 2 366 ? 127.917 147.582 176.373 1.00 40.65 366 GLU B CA 1
ATOM 10276 C C . GLU B 2 366 ? 126.675 148.431 176.606 1.00 47.03 366 GLU B C 1
ATOM 10277 O O . GLU B 2 366 ? 126.494 148.998 177.685 1.00 52.70 366 GLU B O 1
ATOM 10283 N N . VAL B 2 367 ? 125.820 148.522 175.594 1.00 39.15 367 VAL B N 1
ATOM 10284 C CA . VAL B 2 367 ? 124.674 149.427 175.646 1.00 37.60 367 VAL B CA 1
ATOM 10285 C C . VAL B 2 367 ? 123.383 148.645 175.439 1.00 41.25 367 VAL B C 1
ATOM 10286 O O . VAL B 2 367 ? 123.372 147.649 174.702 1.00 44.88 367 VAL B O 1
ATOM 10290 N N . PRO B 2 368 ? 122.285 149.043 176.076 1.00 45.19 368 PRO B N 1
ATOM 10291 C CA . PRO B 2 368 ? 121.009 148.359 175.844 1.00 46.29 368 PRO B CA 1
ATOM 10292 C C . PRO B 2 368 ? 120.514 148.577 174.425 1.00 47.76 368 PRO B C 1
ATOM 10293 O O . PRO B 2 368 ? 120.771 149.609 173.802 1.00 52.21 368 PRO B O 1
ATOM 10297 N N . MET B 2 369 ? 119.799 147.583 173.911 1.00 49.63 369 MET B N 1
ATOM 10298 C CA . MET B 2 369 ? 119.205 147.729 172.595 1.00 51.05 369 MET B CA 1
ATOM 10299 C C . MET B 2 369 ? 118.028 148.696 172.661 1.00 52.24 369 MET B C 1
ATOM 10300 O O . MET B 2 369 ? 117.485 148.985 173.729 1.00 56.26 369 MET B O 1
ATOM 10305 N N . GLY B 2 370 ? 117.641 149.208 171.499 1.00 54.62 370 GLY B N 1
ATOM 10306 C CA . GLY B 2 370 ? 116.638 150.256 171.482 1.00 57.23 370 GLY B CA 1
ATOM 10307 C C . GLY B 2 370 ? 117.107 151.529 172.150 1.00 59.33 370 GLY B C 1
ATOM 10308 O O . GLY B 2 370 ? 116.356 152.141 172.919 1.00 60.32 370 GLY B O 1
ATOM 10309 N N . ILE B 2 371 ? 118.345 151.930 171.889 1.00 54.81 371 ILE B N 1
ATOM 10310 C CA . ILE B 2 371 ? 118.903 153.178 172.389 1.00 52.77 371 ILE B CA 1
ATOM 10311 C C . ILE B 2 371 ? 119.002 154.143 171.219 1.00 56.76 371 ILE B C 1
ATOM 10312 O O . ILE B 2 371 ? 119.252 153.728 170.082 1.00 56.72 371 ILE B O 1
ATOM 10317 N N . THR B 2 372 ? 118.759 155.423 171.486 1.00 68.99 372 THR B N 1
ATOM 10318 C CA . THR B 2 372 ? 118.919 156.436 170.454 1.00 65.29 372 THR B CA 1
ATOM 10319 C C . THR B 2 372 ? 120.372 156.483 169.999 1.00 62.48 372 THR B C 1
ATOM 10320 O O . THR B 2 372 ? 121.292 156.447 170.821 1.00 62.57 372 THR B O 1
ATOM 10324 N N . LEU B 2 373 ? 120.573 156.542 168.680 1.00 54.41 373 LEU B N 1
ATOM 10325 C CA . LEU B 2 373 ? 121.926 156.549 168.132 1.00 53.15 373 LEU B CA 1
ATOM 10326 C C . LEU B 2 373 ? 122.723 157.740 168.644 1.00 57.78 373 LEU B C 1
ATOM 10327 O O . LEU B 2 373 ? 123.912 157.611 168.964 1.00 63.77 373 LEU B O 1
ATOM 10332 N N . ARG B 2 374 ? 122.086 158.911 168.729 1.00 61.37 374 ARG B N 1
ATOM 10333 C CA . ARG B 2 374 ? 122.809 160.109 169.130 1.00 60.25 374 ARG B CA 1
ATOM 10334 C C . ARG B 2 374 ? 123.279 160.043 170.574 1.00 61.80 374 ARG B C 1
ATOM 10335 O O . ARG B 2 374 ? 124.268 160.697 170.910 1.00 61.54 374 ARG B O 1
ATOM 10343 N N . GLU B 2 375 ? 122.618 159.258 171.426 1.00 68.40 375 GLU B N 1
ATOM 10344 C CA . GLU B 2 375 ? 123.142 159.039 172.770 1.00 68.12 375 GLU B CA 1
ATOM 10345 C C . GLU B 2 375 ? 124.507 158.368 172.711 1.00 65.62 375 GLU B C 1
ATOM 10346 O O . GLU B 2 375 ? 125.483 158.879 173.270 1.00 61.24 375 GLU B O 1
ATOM 10352 N N . ILE B 2 376 ? 124.601 157.252 171.982 1.00 60.21 376 ILE B N 1
ATOM 10353 C CA . ILE B 2 376 ? 125.875 156.557 171.815 1.00 56.72 376 ILE B CA 1
ATOM 10354 C C . ILE B 2 376 ? 126.905 157.482 171.185 1.00 59.16 376 ILE B C 1
ATOM 10355 O O . ILE B 2 376 ? 128.080 157.486 171.572 1.00 62.15 376 ILE B O 1
ATOM 10360 N N . LEU B 2 377 ? 126.478 158.295 170.221 1.00 62.44 377 LEU B N 1
ATOM 10361 C CA . LEU B 2 377 ? 127.428 159.111 169.477 1.00 61.79 377 LEU B CA 1
ATOM 10362 C C . LEU B 2 377 ? 127.938 160.311 170.268 1.00 65.14 377 LEU B C 1
ATOM 10363 O O . LEU B 2 377 ? 129.106 160.685 170.116 1.00 63.98 377 LEU B O 1
ATOM 10368 N N . TYR B 2 378 ? 127.109 160.923 171.111 1.00 68.23 378 TYR B N 1
ATOM 10369 C CA . TYR B 2 378 ? 127.465 162.185 171.749 1.00 68.84 378 TYR B CA 1
ATOM 10370 C C . TYR B 2 378 ? 127.718 162.089 173.245 1.00 69.16 378 TYR B C 1
ATOM 10371 O O . TYR B 2 378 ? 128.588 162.797 173.753 1.00 68.56 378 TYR B O 1
ATOM 10380 N N . GLU B 2 379 ? 126.981 161.260 173.984 1.00 63.91 379 GLU B N 1
ATOM 10381 C CA . GLU B 2 379 ? 127.219 161.166 175.417 1.00 62.51 379 GLU B CA 1
ATOM 10382 C C . GLU B 2 379 ? 128.186 160.037 175.752 1.00 65.49 379 GLU B C 1
ATOM 10383 O O . GLU B 2 379 ? 129.201 160.264 176.417 1.00 63.17 379 GLU B O 1
ATOM 10389 N N . ILE B 2 380 ? 127.884 158.819 175.301 1.00 63.31 380 ILE B N 1
ATOM 10390 C CA . ILE B 2 380 ? 128.792 157.698 175.521 1.00 59.14 380 ILE B CA 1
ATOM 10391 C C . ILE B 2 380 ? 130.066 157.882 174.708 1.00 60.75 380 ILE B C 1
ATOM 10392 O O . ILE B 2 380 ? 131.179 157.725 175.221 1.00 62.15 380 ILE B O 1
ATOM 10397 N N . GLY B 2 381 ? 129.921 158.220 173.425 1.00 65.87 381 GLY B N 1
ATOM 10398 C CA . GLY B 2 381 ? 131.078 158.429 172.576 1.00 66.66 381 GLY B CA 1
ATOM 10399 C C . GLY B 2 381 ? 131.741 159.777 172.738 1.00 71.22 381 GLY B C 1
ATOM 10400 O O . GLY B 2 381 ? 132.872 159.957 172.276 1.00 74.32 381 GLY B O 1
ATOM 10401 N N . GLY B 2 382 ? 131.067 160.728 173.380 1.00 69.77 382 GLY B N 1
ATOM 10402 C CA . GLY B 2 382 ? 131.646 162.040 173.578 1.00 69.98 382 GLY B CA 1
ATOM 10403 C C . GLY B 2 382 ? 131.705 162.907 172.345 1.00 71.11 382 GLY B C 1
ATOM 10404 O O . GLY B 2 382 ? 132.396 163.930 172.359 1.00 75.70 382 GLY B O 1
ATOM 10405 N N . GLY B 2 383 ? 131.004 162.538 171.277 1.00 68.85 383 GLY B N 1
ATOM 10406 C CA . GLY B 2 383 ? 131.110 163.311 170.060 1.00 71.19 383 GLY B CA 1
ATOM 10407 C C . GLY B 2 383 ? 132.429 163.043 169.353 1.00 71.42 383 GLY B C 1
ATOM 10408 O O . GLY B 2 383 ? 133.121 162.056 169.607 1.00 72.73 383 GLY B O 1
ATOM 10409 N N . THR B 2 384 ? 132.770 163.946 168.441 1.00 72.58 384 THR B N 1
ATOM 10410 C CA . THR B 2 384 ? 134.009 163.804 167.699 1.00 74.44 384 THR B CA 1
ATOM 10411 C C . THR B 2 384 ? 135.189 164.312 168.520 1.00 75.29 384 THR B C 1
ATOM 10412 O O . THR B 2 384 ? 135.029 165.013 169.522 1.00 77.77 384 THR B O 1
ATOM 10416 N N . LYS B 2 385 ? 136.391 163.938 168.077 1.00 75.87 385 LYS B N 1
ATOM 10417 C CA . LYS B 2 385 ? 137.596 164.242 168.840 1.00 78.28 385 LYS B CA 1
ATOM 10418 C C . LYS B 2 385 ? 137.866 165.741 168.895 1.00 81.43 385 LYS B C 1
ATOM 10419 O O . LYS B 2 385 ? 138.245 166.268 169.947 1.00 81.23 385 LYS B O 1
ATOM 10425 N N . THR B 2 386 ? 137.675 166.444 167.780 1.00 87.60 386 THR B N 1
ATOM 10426 C CA . THR B 2 386 ? 137.998 167.862 167.689 1.00 86.83 386 THR B CA 1
ATOM 10427 C C . THR B 2 386 ? 136.755 168.744 167.624 1.00 86.90 386 THR B C 1
ATOM 10428 O O . THR B 2 386 ? 136.837 169.893 167.181 1.00 87.13 386 THR B O 1
ATOM 10432 N N . GLY B 2 387 ? 135.605 168.227 168.048 1.00 88.76 387 GLY B N 1
ATOM 10433 C CA . GLY B 2 387 ? 134.396 169.015 168.129 1.00 88.67 387 GLY B CA 1
ATOM 10434 C C . GLY B 2 387 ? 133.654 169.207 166.827 1.00 88.69 387 GLY B C 1
ATOM 10435 O O . GLY B 2 387 ? 132.596 169.847 166.828 1.00 87.55 387 GLY B O 1
ATOM 10436 N N . LYS B 2 388 ? 134.167 168.678 165.720 1.00 86.32 388 LYS B N 1
ATOM 10437 C CA . LYS B 2 388 ? 133.499 168.834 164.438 1.00 86.20 388 LYS B CA 1
ATOM 10438 C C . LYS B 2 388 ? 132.228 167.996 164.392 1.00 85.22 388 LYS B C 1
ATOM 10439 O O . LYS B 2 388 ? 132.140 166.925 164.995 1.00 86.76 388 LYS B O 1
ATOM 10445 N N . LYS B 2 389 ? 131.229 168.505 163.677 1.00 79.38 389 LYS B N 1
ATOM 10446 C CA . LYS B 2 389 ? 129.962 167.799 163.560 1.00 78.91 389 LYS B CA 1
ATOM 10447 C C . LYS B 2 389 ? 130.145 166.511 162.769 1.00 81.61 389 LYS B C 1
ATOM 10448 O O . LYS B 2 389 ? 130.825 166.484 161.741 1.00 82.57 389 LYS B O 1
ATOM 10454 N N . ILE B 2 390 ? 129.536 165.435 163.256 1.00 73.86 390 ILE B N 1
ATOM 10455 C CA . ILE B 2 390 ? 129.688 164.127 162.630 1.00 71.86 390 ILE B CA 1
ATOM 10456 C C . ILE B 2 390 ? 128.740 164.036 161.441 1.00 70.20 390 ILE B C 1
ATOM 10457 O O . ILE B 2 390 ? 127.528 164.226 161.581 1.00 71.01 390 ILE B O 1
ATOM 10462 N N . LYS B 2 391 ? 129.297 163.766 160.261 1.00 65.37 391 LYS B N 1
ATOM 10463 C CA . LYS B 2 391 ? 128.484 163.705 159.052 1.00 64.24 391 LYS B CA 1
ATOM 10464 C C . LYS B 2 391 ? 127.629 162.444 159.024 1.00 63.86 391 LYS B C 1
ATOM 10465 O O . LYS B 2 391 ? 126.433 162.499 158.721 1.00 65.90 391 LYS B O 1
ATOM 10471 N N . ALA B 2 392 ? 128.224 161.300 159.346 1.00 64.98 392 ALA B N 1
ATOM 10472 C CA . ALA B 2 392 ? 127.519 160.029 159.279 1.00 60.93 392 ALA B CA 1
ATOM 10473 C C . ALA B 2 392 ? 128.239 159.018 160.156 1.00 62.49 392 ALA B C 1
ATOM 10474 O O . ALA B 2 392 ? 129.341 159.263 160.651 1.00 63.54 392 ALA B O 1
ATOM 10476 N N . VAL B 2 393 ? 127.595 157.873 160.339 1.00 57.43 393 VAL B N 1
ATOM 10477 C CA . VAL B 2 393 ? 128.189 156.735 161.022 1.00 53.14 393 VAL B CA 1
ATOM 10478 C C . VAL B 2 393 ? 127.883 155.494 160.199 1.00 51.24 393 VAL B C 1
ATOM 10479 O O . VAL B 2 393 ? 126.781 155.353 159.658 1.00 56.57 393 VAL B O 1
ATOM 10483 N N . GLN B 2 394 ? 128.867 154.614 160.065 1.00 51.87 394 GLN B N 1
ATOM 10484 C CA . GLN B 2 394 ? 128.677 153.358 159.361 1.00 51.73 394 GLN B CA 1
ATOM 10485 C C . GLN B 2 394 ? 128.687 152.218 160.374 1.00 45.30 394 GLN B C 1
ATOM 10486 O O . GLN B 2 394 ? 129.555 152.160 161.251 1.00 48.99 394 GLN B O 1
ATOM 10492 N N . LEU B 2 395 ? 127.683 151.352 160.285 1.00 39.19 395 LEU B N 1
ATOM 10493 C CA . LEU B 2 395 ? 127.481 150.270 161.237 1.00 47.25 395 LEU B CA 1
ATOM 10494 C C . LEU B 2 395 ? 127.567 148.944 160.505 1.00 41.73 395 LEU B C 1
ATOM 10495 O O . LEU B 2 395 ? 126.958 148.778 159.445 1.00 45.27 395 LEU B O 1
ATOM 10500 N N . GLY B 2 396 ? 128.309 148.002 161.076 1.00 33.79 396 GLY B N 1
ATOM 10501 C CA . GLY B 2 396 ? 128.480 146.695 160.485 1.00 38.43 396 GLY B CA 1
ATOM 10502 C C . GLY B 2 396 ? 129.838 146.428 159.882 1.00 42.66 396 GLY B C 1
ATOM 10503 O O . GLY B 2 396 ? 130.005 145.403 159.210 1.00 47.69 396 GLY B O 1
ATOM 10504 N N . GLY B 2 397 ? 130.812 147.305 160.095 1.00 40.39 397 GLY B N 1
ATOM 10505 C CA . GLY B 2 397 ? 132.127 147.124 159.535 1.00 38.19 397 GLY B CA 1
ATOM 10506 C C . GLY B 2 397 ? 132.150 147.385 158.045 1.00 42.91 397 GLY B C 1
ATOM 10507 O O . GLY B 2 397 ? 131.291 148.084 157.500 1.00 39.10 397 GLY B O 1
ATOM 10508 N N . PRO B 2 398 ? 133.135 146.810 157.350 1.00 34.79 398 PRO B N 1
ATOM 10509 C CA . PRO B 2 398 ? 133.296 147.092 155.915 1.00 29.87 398 PRO B CA 1
ATOM 10510 C C . PRO B 2 398 ? 132.170 146.562 155.043 1.00 30.88 398 PRO B C 1
ATOM 10511 O O . PRO B 2 398 ? 132.167 146.840 153.838 1.00 31.28 398 PRO B O 1
ATOM 10515 N N . SER B 2 399 ? 131.228 145.806 155.599 1.00 36.18 399 SER B N 1
ATOM 10516 C CA . SER B 2 399 ? 130.065 145.336 154.862 1.00 33.30 399 SER B CA 1
ATOM 10517 C C . SER B 2 399 ? 128.785 146.063 155.259 1.00 35.95 399 SER B C 1
ATOM 10518 O O . SER B 2 399 ? 127.698 145.653 154.842 1.00 30.12 399 SER B O 1
ATOM 10521 N N . GLY B 2 400 ? 128.886 147.126 156.054 1.00 36.13 400 GLY B N 1
ATOM 10522 C CA . GLY B 2 400 ? 127.725 147.823 156.560 1.00 37.51 400 GLY B CA 1
ATOM 10523 C C . GLY B 2 400 ? 127.357 149.038 155.732 1.00 38.53 400 GLY B C 1
ATOM 10524 O O . GLY B 2 400 ? 127.879 149.273 154.642 1.00 44.96 400 GLY B O 1
ATOM 10525 N N . GLY B 2 401 ? 126.433 149.826 156.273 1.00 32.59 401 GLY B N 1
ATOM 10526 C CA . GLY B 2 401 ? 125.984 151.025 155.596 1.00 39.44 401 GLY B CA 1
ATOM 10527 C C . GLY B 2 401 ? 126.174 152.284 156.414 1.00 46.37 401 GLY B C 1
ATOM 10528 O O . GLY B 2 401 ? 126.255 152.222 157.642 1.00 51.81 401 GLY B O 1
ATOM 10529 N N . CYS B 2 402 ? 126.241 153.434 155.748 1.00 51.22 402 CYS B N 1
ATOM 10530 C CA . CYS B 2 402 ? 126.445 154.710 156.421 1.00 46.57 402 CYS B CA 1
ATOM 10531 C C . CYS B 2 402 ? 125.095 155.350 156.718 1.00 49.68 402 CYS B C 1
ATOM 10532 O O . CYS B 2 402 ? 124.333 155.659 155.797 1.00 52.92 402 CYS B O 1
ATOM 10535 N N . ILE B 2 403 ? 124.807 155.548 157.995 1.00 54.60 403 ILE B N 1
ATOM 10536 C CA . ILE B 2 403 ? 123.585 156.212 158.446 1.00 54.42 403 ILE B CA 1
ATOM 10537 C C . ILE B 2 403 ? 123.909 157.682 158.687 1.00 55.68 403 ILE B C 1
ATOM 10538 O O . ILE B 2 403 ? 124.847 157.978 159.439 1.00 57.94 403 ILE B O 1
ATOM 10543 N N . PRO B 2 404 ? 123.183 158.614 158.078 1.00 59.47 404 PRO B N 1
ATOM 10544 C CA . PRO B 2 404 ? 123.574 160.024 158.138 1.00 58.68 404 PRO B CA 1
ATOM 10545 C C . PRO B 2 404 ? 123.242 160.651 159.487 1.00 63.01 404 PRO B C 1
ATOM 10546 O O . PRO B 2 404 ? 122.601 160.051 160.350 1.00 64.99 404 PRO B O 1
ATOM 10550 N N . ASP B 2 405 ? 123.696 161.899 159.644 1.00 66.10 405 ASP B N 1
ATOM 10551 C CA . ASP B 2 405 ? 123.593 162.584 160.928 1.00 65.14 405 ASP B CA 1
ATOM 10552 C C . ASP B 2 405 ? 122.151 162.887 161.311 1.00 67.64 405 ASP B C 1
ATOM 10553 O O . ASP B 2 405 ? 121.821 162.901 162.502 1.00 70.20 405 ASP B O 1
ATOM 10558 N N . TYR B 2 406 ? 121.281 163.135 160.335 1.00 64.85 406 TYR B N 1
ATOM 10559 C CA . TYR B 2 406 ? 119.912 163.516 160.652 1.00 64.50 406 TYR B CA 1
ATOM 10560 C C . TYR B 2 406 ? 119.035 162.329 161.029 1.00 64.23 406 TYR B C 1
ATOM 10561 O O . TYR B 2 406 ? 117.880 162.534 161.416 1.00 66.79 406 TYR B O 1
ATOM 10570 N N . LEU B 2 407 ? 119.546 161.104 160.932 1.00 63.02 407 LEU B N 1
ATOM 10571 C CA . LEU B 2 407 ? 118.832 159.918 161.385 1.00 62.47 407 LEU B CA 1
ATOM 10572 C C . LEU B 2 407 ? 119.411 159.373 162.687 1.00 66.24 407 LEU B C 1
ATOM 10573 O O . LEU B 2 407 ? 119.285 158.182 162.977 1.00 66.50 407 LEU B O 1
ATOM 10578 N N . PHE B 2 408 ? 120.054 160.231 163.480 1.00 62.86 408 PHE B N 1
ATOM 10579 C CA . PHE B 2 408 ? 120.597 159.804 164.763 1.00 55.03 408 PHE B CA 1
ATOM 10580 C C . PHE B 2 408 ? 119.527 159.631 165.829 1.00 53.60 408 PHE B C 1
ATOM 10581 O O . PHE B 2 408 ? 119.833 159.121 166.911 1.00 58.26 408 PHE B O 1
ATOM 10589 N N . ASN B 2 409 ? 118.291 160.046 165.554 1.00 63.98 409 ASN B N 1
ATOM 10590 C CA . ASN B 2 409 ? 117.171 159.727 166.428 1.00 65.06 409 ASN B CA 1
ATOM 10591 C C . ASN B 2 409 ? 116.721 158.282 166.284 1.00 63.99 409 ASN B C 1
ATOM 10592 O O . ASN B 2 409 ? 115.836 157.849 167.028 1.00 63.33 409 ASN B O 1
ATOM 10597 N N . THR B 2 410 ? 117.297 157.543 165.345 1.00 63.54 410 THR B N 1
ATOM 10598 C CA . THR B 2 410 ? 116.925 156.152 165.137 1.00 63.34 410 THR B CA 1
ATOM 10599 C C . THR B 2 410 ? 117.342 155.312 166.337 1.00 66.12 410 THR B C 1
ATOM 10600 O O . THR B 2 410 ? 118.496 155.395 166.773 1.00 72.49 410 THR B O 1
ATOM 10604 N N . PRO B 2 411 ? 116.441 154.515 166.906 1.00 63.09 411 PRO B N 1
ATOM 10605 C CA . PRO B 2 411 ? 116.856 153.557 167.935 1.00 61.43 411 PRO B CA 1
ATOM 10606 C C . PRO B 2 411 ? 117.848 152.553 167.371 1.00 62.74 411 PRO B C 1
ATOM 10607 O O . PRO B 2 411 ? 117.776 152.166 166.204 1.00 65.77 411 PRO B O 1
ATOM 10611 N N . VAL B 2 412 ? 118.792 152.137 168.210 1.00 57.70 412 VAL B N 1
ATOM 10612 C CA . VAL B 2 412 ? 119.791 151.151 167.815 1.00 58.86 412 VAL B CA 1
ATOM 10613 C C . VAL B 2 412 ? 119.232 149.774 168.159 1.00 58.50 412 VAL B C 1
ATOM 10614 O O . VAL B 2 412 ? 119.264 149.341 169.310 1.00 61.25 412 VAL B O 1
ATOM 10618 N N . ASP B 2 413 ? 118.712 149.087 167.148 1.00 58.36 413 ASP B N 1
ATOM 10619 C CA . ASP B 2 413 ? 118.191 147.739 167.296 1.00 53.97 413 ASP B CA 1
ATOM 10620 C C . ASP B 2 413 ? 118.315 147.044 165.948 1.00 55.33 413 ASP B C 1
ATOM 10621 O O . ASP B 2 413 ? 118.815 147.620 164.978 1.00 60.58 413 ASP B O 1
ATOM 10626 N N . TYR B 2 414 ? 117.868 145.790 165.889 1.00 50.13 414 TYR B N 1
ATOM 10627 C CA . TYR B 2 414 ? 118.016 145.027 164.655 1.00 48.72 414 TYR B CA 1
ATOM 10628 C C . TYR B 2 414 ? 117.153 145.603 163.540 1.00 53.22 414 TYR B C 1
ATOM 10629 O O . TYR B 2 414 ? 117.649 145.892 162.444 1.00 52.99 414 TYR B O 1
ATOM 10638 N N . GLU B 2 415 ? 115.866 145.815 163.815 1.00 63.38 415 GLU B N 1
ATOM 10639 C CA . GLU B 2 415 ? 114.948 146.227 162.760 1.00 59.19 415 GLU B CA 1
ATOM 10640 C C . GLU B 2 415 ? 115.212 147.658 162.311 1.00 59.68 415 GLU B C 1
ATOM 10641 O O . GLU B 2 415 ? 115.176 147.949 161.112 1.00 63.11 415 GLU B O 1
ATOM 10647 N N . SER B 2 416 ? 115.491 148.561 163.253 1.00 58.45 416 SER B N 1
ATOM 10648 C CA . SER B 2 416 ? 115.705 149.961 162.898 1.00 61.87 416 SER B CA 1
ATOM 10649 C C . SER B 2 416 ? 116.956 150.136 162.045 1.00 61.84 416 SER B C 1
ATOM 10650 O O . SER B 2 416 ? 116.921 150.803 161.004 1.00 64.41 416 SER B O 1
ATOM 10653 N N . VAL B 2 417 ? 118.072 149.540 162.467 1.00 56.84 417 VAL B N 1
ATOM 10654 C CA . VAL B 2 417 ? 119.310 149.665 161.705 1.00 58.89 417 VAL B CA 1
ATOM 10655 C C . VAL B 2 417 ? 119.197 148.927 160.376 1.00 59.16 417 VAL B C 1
ATOM 10656 O O . VAL B 2 417 ? 119.711 149.392 159.352 1.00 57.15 417 VAL B O 1
ATOM 10660 N N . THR B 2 418 ? 118.513 147.779 160.364 1.00 59.96 418 THR B N 1
ATOM 10661 C CA . THR B 2 418 ? 118.310 147.055 159.112 1.00 61.44 418 THR B CA 1
ATOM 10662 C C . THR B 2 418 ? 117.500 147.878 158.117 1.00 62.92 418 THR B C 1
ATOM 10663 O O . THR B 2 418 ? 117.839 147.943 156.930 1.00 60.18 418 THR B O 1
ATOM 10667 N N . ALA B 2 419 ? 116.433 148.528 158.584 1.00 67.11 419 ALA B N 1
ATOM 10668 C CA . ALA B 2 419 ? 115.568 149.289 157.693 1.00 66.02 419 ALA B CA 1
ATOM 10669 C C . ALA B 2 419 ? 116.181 150.620 157.287 1.00 67.33 419 ALA B C 1
ATOM 10670 O O . ALA B 2 419 ? 115.843 151.148 156.223 1.00 68.56 419 ALA B O 1
ATOM 10672 N N . THR B 2 420 ? 117.064 151.182 158.117 1.00 59.09 420 THR B N 1
ATOM 10673 C CA . THR B 2 420 ? 117.684 152.458 157.773 1.00 60.83 420 THR B CA 1
ATOM 10674 C C . THR B 2 420 ? 118.562 152.328 156.534 1.00 60.72 420 THR B C 1
ATOM 10675 O O . THR B 2 420 ? 118.582 153.221 155.680 1.00 59.71 420 THR B O 1
ATOM 10679 N N . GLY B 2 421 ? 119.275 151.215 156.408 1.00 57.28 421 GLY B N 1
ATOM 10680 C CA . GLY B 2 421 ? 120.135 150.998 155.263 1.00 59.82 421 GLY B CA 1
ATOM 10681 C C . GLY B 2 421 ? 121.409 150.262 155.617 1.00 59.35 421 GLY B C 1
ATOM 10682 O O . GLY B 2 421 ? 122.064 149.684 154.745 1.00 57.94 421 GLY B O 1
ATOM 10683 N N . ALA B 2 422 ? 121.767 150.268 156.897 1.00 55.14 422 ALA B N 1
ATOM 10684 C CA . ALA B 2 422 ? 122.942 149.567 157.382 1.00 50.84 422 ALA B CA 1
ATOM 10685 C C . ALA B 2 422 ? 122.544 148.203 157.942 1.00 49.72 422 ALA B C 1
ATOM 10686 O O . ALA B 2 422 ? 121.394 147.771 157.850 1.00 55.85 422 ALA B O 1
ATOM 10688 N N . ILE B 2 423 ? 123.524 147.507 158.515 1.00 39.09 423 ILE B N 1
ATOM 10689 C CA . ILE B 2 423 ? 123.298 146.242 159.199 1.00 40.08 423 ILE B CA 1
ATOM 10690 C C . ILE B 2 423 ? 124.148 146.223 160.461 1.00 41.09 423 ILE B C 1
ATOM 10691 O O . ILE B 2 423 ? 125.104 146.986 160.604 1.00 40.63 423 ILE B O 1
ATOM 10696 N N . MET B 2 424 ? 123.772 145.347 161.395 1.00 41.27 424 MET B N 1
ATOM 10697 C CA . MET B 2 424 ? 124.530 145.232 162.637 1.00 41.69 424 MET B CA 1
ATOM 10698 C C . MET B 2 424 ? 125.951 144.757 162.371 1.00 38.94 424 MET B C 1
ATOM 10699 O O . MET B 2 424 ? 126.907 145.286 162.951 1.00 37.94 424 MET B O 1
ATOM 10704 N N . GLY B 2 425 ? 126.108 143.770 161.491 1.00 40.59 425 GLY B N 1
ATOM 10705 C CA . GLY B 2 425 ? 127.425 143.296 161.105 1.00 37.97 425 GLY B CA 1
ATOM 10706 C C . GLY B 2 425 ? 128.211 142.788 162.292 1.00 44.03 425 GLY B C 1
ATOM 10707 O O . GLY B 2 425 ? 127.685 142.103 163.175 1.00 54.88 425 GLY B O 1
ATOM 10708 N N . SER B 2 426 ? 129.499 143.127 162.315 1.00 34.04 426 SER B N 1
ATOM 10709 C CA . SER B 2 426 ? 130.314 142.809 163.480 1.00 34.58 426 SER B CA 1
ATOM 10710 C C . SER B 2 426 ? 129.819 143.559 164.708 1.00 34.56 426 SER B C 1
ATOM 10711 O O . SER B 2 426 ? 129.720 142.986 165.798 1.00 42.14 426 SER B O 1
ATOM 10714 N N . GLY B 2 427 ? 129.473 144.829 164.542 1.00 32.94 427 GLY B N 1
ATOM 10715 C CA . GLY B 2 427 ? 129.077 145.656 165.660 1.00 35.16 427 GLY B CA 1
ATOM 10716 C C . GLY B 2 427 ? 129.982 146.859 165.803 1.00 39.02 427 GLY B C 1
ATOM 10717 O O . GLY B 2 427 ? 130.164 147.384 166.903 1.00 45.60 427 GLY B O 1
ATOM 10718 N N . GLY B 2 428 ? 130.565 147.298 164.694 1.00 37.47 428 GLY B N 1
ATOM 10719 C CA . GLY B 2 428 ? 131.487 148.419 164.697 1.00 39.96 428 GLY B CA 1
ATOM 10720 C C . GLY B 2 428 ? 130.824 149.686 164.187 1.00 42.37 428 GLY B C 1
ATOM 10721 O O . GLY B 2 428 ? 130.085 149.662 163.204 1.00 42.50 428 GLY B O 1
ATOM 10722 N N . MET B 2 429 ? 131.095 150.788 164.875 1.00 47.32 429 MET B N 1
ATOM 10723 C CA . MET B 2 429 ? 130.654 152.113 164.458 1.00 42.63 429 MET B CA 1
ATOM 10724 C C . MET B 2 429 ? 131.890 152.918 164.086 1.00 43.57 429 MET B C 1
ATOM 10725 O O . MET B 2 429 ? 132.712 153.238 164.951 1.00 49.69 429 MET B O 1
ATOM 10730 N N . VAL B 2 430 ? 132.026 153.236 162.804 1.00 49.74 430 VAL B N 1
ATOM 10731 C CA . VAL B 2 430 ? 133.095 154.099 162.321 1.00 49.33 430 VAL B CA 1
ATOM 10732 C C . VAL B 2 430 ? 132.503 155.483 162.104 1.00 47.38 430 VAL B C 1
ATOM 10733 O O . VAL B 2 430 ? 131.608 155.664 161.272 1.00 53.36 430 VAL B O 1
ATOM 10737 N N . VAL B 2 431 ? 133.001 156.455 162.856 1.00 54.86 431 VAL B N 1
ATOM 10738 C CA . VAL B 2 431 ? 132.461 157.808 162.849 1.00 55.89 431 VAL B CA 1
ATOM 10739 C C . VAL B 2 431 ? 133.105 158.591 161.714 1.00 58.98 431 VAL B C 1
ATOM 10740 O O . VAL B 2 431 ? 134.332 158.710 161.645 1.00 61.45 431 VAL B O 1
ATOM 10744 N N . MET B 2 432 ? 132.275 159.129 160.830 1.00 60.70 432 MET B N 1
ATOM 10745 C CA . MET B 2 432 ? 132.727 159.933 159.708 1.00 62.19 432 MET B CA 1
ATOM 10746 C C . MET B 2 432 ? 132.181 161.345 159.853 1.00 65.05 432 MET B C 1
ATOM 10747 O O . MET B 2 432 ? 131.004 161.536 160.170 1.00 66.87 432 MET B O 1
ATOM 10752 N N . ASP B 2 433 ? 133.039 162.329 159.622 1.00 73.14 433 ASP B N 1
ATOM 10753 C CA . ASP B 2 433 ? 132.736 163.728 159.884 1.00 75.50 433 ASP B CA 1
ATOM 10754 C C . ASP B 2 433 ? 132.770 164.527 158.581 1.00 78.50 433 ASP B C 1
ATOM 10755 O O . ASP B 2 433 ? 132.810 163.966 157.482 1.00 78.41 433 ASP B O 1
ATOM 10760 N N . GLU B 2 434 ? 132.720 165.856 158.720 1.00 82.29 434 GLU B N 1
ATOM 10761 C CA . GLU B 2 434 ? 132.690 166.743 157.561 1.00 82.85 434 GLU B CA 1
ATOM 10762 C C . GLU B 2 434 ? 133.956 166.630 156.717 1.00 82.53 434 GLU B C 1
ATOM 10763 O O . GLU B 2 434 ? 133.908 166.831 155.498 1.00 82.85 434 GLU B O 1
ATOM 10769 N N . ASP B 2 435 ? 135.091 166.308 157.338 1.00 81.56 435 ASP B N 1
ATOM 10770 C CA . ASP B 2 435 ? 136.348 166.162 156.612 1.00 83.90 435 ASP B CA 1
ATOM 10771 C C . ASP B 2 435 ? 136.401 164.899 155.758 1.00 85.27 435 ASP B C 1
ATOM 10772 O O . ASP B 2 435 ? 137.300 164.774 154.920 1.00 87.63 435 ASP B O 1
ATOM 10777 N N . THR B 2 436 ? 135.458 163.977 155.926 1.00 73.90 436 THR B N 1
ATOM 10778 C CA . THR B 2 436 ? 135.522 162.673 155.281 1.00 72.76 436 THR B CA 1
ATOM 10779 C C . THR B 2 436 ? 134.777 162.688 153.951 1.00 76.40 436 THR B C 1
ATOM 10780 O O . THR B 2 436 ? 133.633 163.146 153.877 1.00 75.22 436 THR B O 1
ATOM 10784 N N . CYS B 2 437 ? 135.433 162.189 152.904 1.00 68.41 437 CYS B N 1
ATOM 10785 C CA . CYS B 2 437 ? 134.801 161.989 151.606 1.00 64.49 437 CYS B CA 1
ATOM 10786 C C . CYS B 2 437 ? 134.128 160.624 151.598 1.00 61.02 437 CYS B C 1
ATOM 10787 O O . CYS B 2 437 ? 134.777 159.604 151.850 1.00 59.40 437 CYS B O 1
ATOM 10790 N N . MET B 2 438 ? 132.829 160.608 151.310 1.00 54.45 438 MET B N 1
ATOM 10791 C CA . MET B 2 438 ? 132.064 159.372 151.392 1.00 54.74 438 MET B CA 1
ATOM 10792 C C . MET B 2 438 ? 132.350 158.433 150.227 1.00 55.18 438 MET B C 1
ATOM 10793 O O . MET B 2 438 ? 132.269 157.210 150.391 1.00 57.58 438 MET B O 1
ATOM 10798 N N . VAL B 2 439 ? 132.679 158.976 149.054 1.00 52.84 439 VAL B N 1
ATOM 10799 C CA . VAL B 2 439 ? 132.998 158.128 147.910 1.00 53.13 439 VAL B CA 1
ATOM 10800 C C . VAL B 2 439 ? 134.268 157.328 148.176 1.00 50.47 439 VAL B C 1
ATOM 10801 O O . VAL B 2 439 ? 134.347 156.135 147.857 1.00 56.04 439 VAL B O 1
ATOM 10805 N N . ASP B 2 440 ? 135.274 157.965 148.780 1.00 42.81 440 ASP B N 1
ATOM 10806 C CA . ASP B 2 440 ? 136.497 157.250 149.131 1.00 47.50 440 ASP B CA 1
ATOM 10807 C C . ASP B 2 440 ? 136.229 156.172 150.176 1.00 53.46 440 ASP B C 1
ATOM 10808 O O . ASP B 2 440 ? 136.836 155.098 150.137 1.00 53.73 440 ASP B O 1
ATOM 10813 N N . VAL B 2 441 ? 135.328 156.443 151.122 1.00 45.68 441 VAL B N 1
ATOM 10814 C CA . VAL B 2 441 ? 134.976 155.450 152.135 1.00 42.01 441 VAL B CA 1
ATOM 10815 C C . VAL B 2 441 ? 134.290 154.248 151.495 1.00 38.81 441 VAL B C 1
ATOM 10816 O O . VAL B 2 441 ? 134.587 153.088 151.826 1.00 44.62 441 VAL B O 1
ATOM 10820 N N . ALA B 2 442 ? 133.363 154.507 150.571 1.00 33.28 442 ALA B N 1
ATOM 10821 C CA . ALA B 2 442 ? 132.726 153.422 149.834 1.00 37.62 442 ALA B CA 1
ATOM 10822 C C . ALA B 2 442 ? 133.756 152.613 149.060 1.00 37.23 442 ALA B C 1
ATOM 10823 O O . ALA B 2 442 ? 133.681 151.380 149.015 1.00 41.64 442 ALA B O 1
ATOM 10825 N N . LYS B 2 443 ? 134.735 153.292 148.457 1.00 36.59 443 LYS B N 1
ATOM 10826 C CA . LYS B 2 443 ? 135.786 152.588 147.729 1.00 34.57 443 LYS B CA 1
ATOM 10827 C C . LYS B 2 443 ? 136.631 151.731 148.665 1.00 35.41 443 LYS B C 1
ATOM 10828 O O . LYS B 2 443 ? 137.028 150.620 148.306 1.00 43.93 443 LYS B O 1
ATOM 10834 N N . PHE B 2 444 ? 136.922 152.237 149.864 1.00 31.88 444 PHE B N 1
ATOM 10835 C CA . PHE B 2 444 ? 137.692 151.477 150.847 1.00 36.95 444 PHE B CA 1
ATOM 10836 C C . PHE B 2 444 ? 136.966 150.193 151.240 1.00 38.58 444 PHE B C 1
ATOM 10837 O O . PHE B 2 444 ? 137.558 149.103 151.274 1.00 41.08 444 PHE B O 1
ATOM 10845 N N . PHE B 2 445 ? 135.669 150.303 151.524 1.00 30.91 445 PHE B N 1
ATOM 10846 C CA . PHE B 2 445 ? 134.920 149.117 151.928 1.00 25.79 445 PHE B CA 1
ATOM 10847 C C . PHE B 2 445 ? 134.734 148.143 150.770 1.00 25.40 445 PHE B C 1
ATOM 10848 O O . PHE B 2 445 ? 134.780 146.922 150.972 1.00 29.09 445 PHE B O 1
ATOM 10856 N N . LEU B 2 446 ? 134.561 148.655 149.551 1.00 30.72 446 LEU B N 1
ATOM 10857 C CA . LEU B 2 446 ? 134.462 147.768 148.399 1.00 22.92 446 LEU B CA 1
ATOM 10858 C C . LEU B 2 446 ? 135.792 147.094 148.094 1.00 20.58 446 LEU B C 1
ATOM 10859 O O . LEU B 2 446 ? 135.809 145.949 147.636 1.00 29.41 446 LEU B O 1
ATOM 10864 N N . ASP B 2 447 ? 136.911 147.777 148.341 1.00 24.59 447 ASP B N 1
ATOM 10865 C CA . ASP B 2 447 ? 138.217 147.147 148.190 1.00 22.96 447 ASP B CA 1
ATOM 10866 C C . ASP B 2 447 ? 138.403 146.024 149.200 1.00 24.02 447 ASP B C 1
ATOM 10867 O O . ASP B 2 447 ? 138.930 144.956 148.861 1.00 35.55 447 ASP B O 1
ATOM 10872 N N . PHE B 2 448 ? 137.975 146.244 150.447 1.00 25.63 448 PHE B N 1
ATOM 10873 C CA . PHE B 2 448 ? 138.052 145.166 151.428 1.00 28.75 448 PHE B CA 1
ATOM 10874 C C . PHE B 2 448 ? 137.174 143.988 151.023 1.00 20.83 448 PHE B C 1
ATOM 10875 O O . PHE B 2 448 ? 137.567 142.828 151.188 1.00 25.38 448 PHE B O 1
ATOM 10883 N N . THR B 2 449 ? 135.977 144.264 150.503 1.00 24.01 449 THR B N 1
ATOM 10884 C CA . THR B 2 449 ? 135.107 143.178 150.058 1.00 20.36 449 THR B CA 1
ATOM 10885 C C . THR B 2 449 ? 135.703 142.430 148.867 1.00 15.32 449 THR B C 1
ATOM 10886 O O . THR B 2 449 ? 135.606 141.199 148.790 1.00 22.76 449 THR B O 1
ATOM 10890 N N . VAL B 2 450 ? 136.318 143.153 147.928 1.00 24.19 450 VAL B N 1
ATOM 10891 C CA . VAL B 2 450 ? 136.952 142.516 146.775 1.00 23.01 450 VAL B CA 1
ATOM 10892 C C . VAL B 2 450 ? 138.098 141.623 147.226 1.00 21.99 450 VAL B C 1
ATOM 10893 O O . VAL B 2 450 ? 138.276 140.509 146.718 1.00 33.55 450 VAL B O 1
ATOM 10897 N N . LYS B 2 451 ? 138.892 142.097 148.187 1.00 12.25 451 LYS B N 1
ATOM 10898 C CA . LYS B 2 451 ? 140.022 141.312 148.671 1.00 18.99 451 LYS B CA 1
ATOM 10899 C C . LYS B 2 451 ? 139.563 140.030 149.357 1.00 22.82 451 LYS B C 1
ATOM 10900 O O . LYS B 2 451 ? 140.168 138.969 149.171 1.00 23.67 451 LYS B O 1
ATOM 10906 N N . GLU B 2 452 ? 138.494 140.104 150.143 1.00 26.69 452 GLU B N 1
ATOM 10907 C CA . GLU B 2 452 ? 138.092 139.009 151.015 1.00 22.53 452 GLU B CA 1
ATOM 10908 C C . GLU B 2 452 ? 137.077 138.064 150.387 1.00 26.19 452 GLU B C 1
ATOM 10909 O O . GLU B 2 452 ? 136.620 137.138 151.063 1.00 35.98 452 GLU B O 1
ATOM 10915 N N . SER B 2 453 ? 136.708 138.274 149.128 1.00 21.95 453 SER B N 1
ATOM 10916 C CA . SER B 2 453 ? 135.798 137.357 148.457 1.00 17.62 453 SER B CA 1
ATOM 10917 C C . SER B 2 453 ? 136.495 136.032 148.171 1.00 18.24 453 SER B C 1
ATOM 10918 O O . SER B 2 453 ? 137.676 135.997 147.819 1.00 27.16 453 SER B O 1
ATOM 10921 N N . CYS B 2 454 ? 135.757 134.934 148.333 1.00 6.36 454 CYS B N 1
ATOM 10922 C CA . CYS B 2 454 ? 136.309 133.618 148.040 1.00 6.13 454 CYS B CA 1
ATOM 10923 C C . CYS B 2 454 ? 136.376 133.329 146.546 1.00 17.40 454 CYS B C 1
ATOM 10924 O O . CYS B 2 454 ? 137.147 132.459 146.131 1.00 31.16 454 CYS B O 1
ATOM 10927 N N . GLY B 2 455 ? 135.599 134.039 145.735 1.00 9.46 455 GLY B N 1
ATOM 10928 C CA . GLY B 2 455 ? 135.636 133.832 144.302 1.00 15.84 455 GLY B CA 1
ATOM 10929 C C . GLY B 2 455 ? 134.831 132.656 143.804 1.00 18.48 455 GLY B C 1
ATOM 10930 O O . GLY B 2 455 ? 135.206 132.040 142.803 1.00 16.10 455 GLY B O 1
ATOM 10931 N N . LYS B 2 456 ? 133.728 132.324 144.471 1.00 17.85 456 LYS B N 1
ATOM 10932 C CA . LYS B 2 456 ? 132.909 131.193 144.050 1.00 15.08 456 LYS B CA 1
ATOM 10933 C C . LYS B 2 456 ? 131.781 131.631 143.118 1.00 25.84 456 LYS B C 1
ATOM 10934 O O . LYS B 2 456 ? 131.738 131.220 141.955 1.00 38.30 456 LYS B O 1
ATOM 10940 N N . CYS B 2 457 ? 130.882 132.482 143.599 1.00 19.57 457 CYS B N 1
ATOM 10941 C CA . CYS B 2 457 ? 129.730 132.886 142.808 1.00 7.35 457 CYS B CA 1
ATOM 10942 C C . CYS B 2 457 ? 130.089 134.053 141.896 1.00 19.39 457 CYS B C 1
ATOM 10943 O O . CYS B 2 457 ? 130.969 134.861 142.203 1.00 32.50 457 CYS B O 1
ATOM 10946 N N . THR B 2 458 ? 129.399 134.123 140.756 1.00 21.81 458 THR B N 1
ATOM 10947 C CA . THR B 2 458 ? 129.752 135.103 139.735 1.00 17.17 458 THR B CA 1
ATOM 10948 C C . THR B 2 458 ? 129.446 136.524 140.188 1.00 19.07 458 THR B C 1
ATOM 10949 O O . THR B 2 458 ? 130.222 137.446 139.912 1.00 24.24 458 THR B O 1
ATOM 10953 N N . PHE B 2 459 ? 128.327 136.719 140.889 1.00 24.03 459 PHE B N 1
ATOM 10954 C CA . PHE B 2 459 ? 127.908 138.070 141.249 1.00 20.04 459 PHE B CA 1
ATOM 10955 C C . PHE B 2 459 ? 128.923 138.744 142.163 1.00 12.68 459 PHE B C 1
ATOM 10956 O O . PHE B 2 459 ? 129.403 139.835 141.856 1.00 19.48 459 PHE B O 1
ATOM 10964 N N . CYS B 2 460 ? 129.304 138.094 143.262 1.00 14.02 460 CYS B N 1
ATOM 10965 C CA . CYS B 2 460 ? 130.313 138.687 144.135 1.00 10.00 460 CYS B CA 1
ATOM 10966 C C . CYS B 2 460 ? 131.625 138.886 143.385 1.00 12.77 460 CYS B C 1
ATOM 10967 O O . CYS B 2 460 ? 132.058 140.022 143.166 1.00 25.74 460 CYS B O 1
ATOM 10970 N N . ARG B 2 461 ? 132.209 137.785 142.899 1.00 7.34 461 ARG B N 1
ATOM 10971 C CA . ARG B 2 461 ? 133.538 137.797 142.289 1.00 8.54 461 ARG B CA 1
ATOM 10972 C C . ARG B 2 461 ? 133.670 138.848 141.192 1.00 20.32 461 ARG B C 1
ATOM 10973 O O . ARG B 2 461 ? 134.683 139.551 141.113 1.00 17.50 461 ARG B O 1
ATOM 10981 N N . LEU B 2 462 ? 132.649 138.988 140.350 1.00 25.07 462 LEU B N 1
ATOM 10982 C CA . LEU B 2 462 ? 132.717 139.870 139.193 1.00 12.77 462 LEU B CA 1
ATOM 10983 C C . LEU B 2 462 ? 132.102 141.240 139.449 1.00 21.19 462 LEU B C 1
ATOM 10984 O O . LEU B 2 462 ? 132.733 142.260 139.162 1.00 28.86 462 LEU B O 1
ATOM 10989 N N . GLY B 2 463 ? 130.870 141.287 139.959 1.00 22.24 463 GLY B N 1
ATOM 10990 C CA . GLY B 2 463 ? 130.217 142.554 140.207 1.00 25.80 463 GLY B CA 1
ATOM 10991 C C . GLY B 2 463 ? 130.875 143.392 141.282 1.00 20.66 463 GLY B C 1
ATOM 10992 O O . GLY B 2 463 ? 130.824 144.617 141.213 1.00 30.10 463 GLY B O 1
ATOM 10993 N N . THR B 2 464 ? 131.488 142.765 142.294 1.00 17.11 464 THR B N 1
ATOM 10994 C CA . THR B 2 464 ? 132.206 143.554 143.286 1.00 24.78 464 THR B CA 1
ATOM 10995 C C . THR B 2 464 ? 133.423 144.226 142.665 1.00 31.53 464 THR B C 1
ATOM 10996 O O . THR B 2 464 ? 133.706 145.397 142.943 1.00 32.99 464 THR B O 1
ATOM 11000 N N . LYS B 2 465 ? 134.136 143.505 141.796 1.00 22.70 465 LYS B N 1
ATOM 11001 C CA . LYS B 2 465 ? 135.254 144.099 141.072 1.00 19.17 465 LYS B CA 1
ATOM 11002 C C . LYS B 2 465 ? 134.781 145.203 140.133 1.00 29.75 465 LYS B C 1
ATOM 11003 O O . LYS B 2 465 ? 135.442 146.237 140.001 1.00 39.43 465 LYS B O 1
ATOM 11009 N N . ARG B 2 466 ? 133.636 145.003 139.475 1.00 24.48 466 ARG B N 1
ATOM 11010 C CA . ARG B 2 466 ? 133.103 146.037 138.589 1.00 20.19 466 ARG B CA 1
ATOM 11011 C C . ARG B 2 466 ? 132.665 147.274 139.368 1.00 20.56 466 ARG B C 1
ATOM 11012 O O . ARG B 2 466 ? 132.904 148.405 138.931 1.00 29.17 466 ARG B O 1
ATOM 11020 N N . MET B 2 467 ? 132.027 147.081 140.524 1.00 23.31 467 MET B N 1
ATOM 11021 C CA . MET B 2 467 ? 131.654 148.207 141.373 1.00 27.74 467 MET B CA 1
ATOM 11022 C C . MET B 2 467 ? 132.885 148.955 141.863 1.00 22.30 467 MET B C 1
ATOM 11023 O O . MET B 2 467 ? 132.893 150.190 141.912 1.00 23.95 467 MET B O 1
ATOM 11028 N N . TRP B 2 468 ? 133.938 148.222 142.231 1.00 9.22 468 TRP B N 1
ATOM 11029 C CA . TRP B 2 468 ? 135.168 148.873 142.664 1.00 19.98 468 TRP B CA 1
ATOM 11030 C C . TRP B 2 468 ? 135.828 149.637 141.520 1.00 34.06 468 TRP B C 1
ATOM 11031 O O . TRP B 2 468 ? 136.384 150.721 141.731 1.00 49.34 468 TRP B O 1
ATOM 11042 N N . GLU B 2 469 ? 135.787 149.085 140.305 1.00 28.87 469 GLU B N 1
ATOM 11043 C CA . GLU B 2 469 ? 136.311 149.803 139.147 1.00 26.55 469 GLU B CA 1
ATOM 11044 C C . GLU B 2 469 ? 135.527 151.083 138.893 1.00 31.75 469 GLU B C 1
ATOM 11045 O O . GLU B 2 469 ? 136.110 152.127 138.583 1.00 33.01 469 GLU B O 1
ATOM 11051 N N . LEU B 2 470 ? 134.200 151.020 139.021 1.00 29.83 470 LEU B N 1
ATOM 11052 C CA . LEU B 2 470 ? 133.381 152.217 138.860 1.00 27.79 470 LEU B CA 1
ATOM 11053 C C . LEU B 2 470 ? 133.705 153.256 139.927 1.00 38.75 470 LEU B C 1
ATOM 11054 O O . LEU B 2 470 ? 133.769 154.457 139.638 1.00 43.86 470 LEU B O 1
ATOM 11059 N N . LEU B 2 471 ? 133.916 152.813 141.167 1.00 33.75 471 LEU B N 1
ATOM 11060 C CA . LEU B 2 471 ? 134.229 153.749 142.243 1.00 31.76 471 LEU B CA 1
ATOM 11061 C C . LEU B 2 471 ? 135.603 154.382 142.057 1.00 33.91 471 LEU B C 1
ATOM 11062 O O . LEU B 2 471 ? 135.792 155.561 142.371 1.00 44.77 471 LEU B O 1
ATOM 11067 N N . ASP B 2 472 ? 136.576 153.614 141.564 1.00 24.33 472 ASP B N 1
ATOM 11068 C CA . ASP B 2 472 ? 137.887 154.189 141.281 1.00 34.16 472 ASP B CA 1
ATOM 11069 C C . ASP B 2 472 ? 137.838 155.119 140.074 1.00 43.56 472 ASP B C 1
ATOM 11070 O O . ASP B 2 472 ? 138.605 156.086 140.007 1.00 45.17 472 ASP B O 1
ATOM 11075 N N . LYS B 2 473 ? 136.959 154.836 139.111 1.00 46.86 473 LYS B N 1
ATOM 11076 C CA . LYS B 2 473 ? 136.752 155.751 137.993 1.00 43.15 473 LYS B CA 1
ATOM 11077 C C . LYS B 2 473 ? 136.147 157.069 138.462 1.00 41.84 473 LYS B C 1
ATOM 11078 O O . LYS B 2 473 ? 136.564 158.144 138.014 1.00 50.21 473 LYS B O 1
ATOM 11084 N N . ILE B 2 474 ? 135.162 157.005 139.358 1.00 37.33 474 ILE B N 1
ATOM 11085 C CA . ILE B 2 474 ? 134.557 158.223 139.889 1.00 40.56 474 ILE B CA 1
ATOM 11086 C C . ILE B 2 474 ? 135.556 158.995 140.746 1.00 39.72 474 ILE B C 1
ATOM 11087 O O . ILE B 2 474 ? 135.651 160.224 140.654 1.00 47.97 474 ILE B O 1
ATOM 11092 N N . THR B 2 475 ? 136.314 158.289 141.589 1.00 35.06 475 THR B N 1
ATOM 11093 C CA . THR B 2 475 ? 137.217 158.955 142.525 1.00 38.58 475 THR B CA 1
ATOM 11094 C C . THR B 2 475 ? 138.329 159.706 141.804 1.00 44.18 475 THR B C 1
ATOM 11095 O O . THR B 2 475 ? 138.704 160.807 142.225 1.00 54.58 475 THR B O 1
ATOM 11099 N N . LYS B 2 476 ? 138.852 159.152 140.713 1.00 46.85 476 LYS B N 1
ATOM 11100 C CA . LYS B 2 476 ? 139.855 159.856 139.925 1.00 49.58 476 LYS B CA 1
ATOM 11101 C C . LYS B 2 476 ? 139.262 160.952 139.049 1.00 51.17 476 LYS B C 1
ATOM 11102 O O . LYS B 2 476 ? 140.010 161.607 138.315 1.00 50.45 476 LYS B O 1
ATOM 11108 N N . GLY B 2 477 ? 137.950 161.168 139.107 1.00 49.41 477 GLY B N 1
ATOM 11109 C CA . GLY B 2 477 ? 137.316 162.224 138.350 1.00 46.84 477 GLY B CA 1
ATOM 11110 C C . GLY B 2 477 ? 136.997 161.884 136.915 1.00 53.72 477 GLY B C 1
ATOM 11111 O O . GLY B 2 477 ? 136.567 162.769 136.168 1.00 56.00 477 GLY B O 1
ATOM 11112 N N . GLU B 2 478 ? 137.192 160.633 136.503 1.00 48.89 478 GLU B N 1
ATOM 11113 C CA . GLU B 2 478 ? 136.924 160.211 135.135 1.00 43.47 478 GLU B CA 1
ATOM 11114 C C . GLU B 2 478 ? 135.527 159.630 134.966 1.00 46.55 478 GLU B C 1
ATOM 11115 O O . GLU B 2 478 ? 135.309 158.793 134.081 1.00 53.58 478 GLU B O 1
ATOM 11121 N N . GLY B 2 479 ? 134.571 160.056 135.792 1.00 46.99 479 GLY B N 1
ATOM 11122 C CA . GLY B 2 479 ? 133.233 159.514 135.768 1.00 45.61 479 GLY B CA 1
ATOM 11123 C C . GLY B 2 479 ? 132.224 160.428 135.087 1.00 46.89 479 GLY B C 1
ATOM 11124 O O . GLY B 2 479 ? 132.530 161.520 134.617 1.00 49.12 479 GLY B O 1
ATOM 11125 N N . ALA B 2 480 ? 130.986 159.943 135.046 1.00 53.83 480 ALA B N 1
ATOM 11126 C CA . ALA B 2 480 ? 129.867 160.672 134.466 1.00 53.53 480 ALA B CA 1
ATOM 11127 C C . ALA B 2 480 ? 128.584 160.151 135.104 1.00 53.63 480 ALA B C 1
ATOM 11128 O O . ALA B 2 480 ? 128.611 159.253 135.949 1.00 57.28 480 ALA B O 1
ATOM 11130 N N . LEU B 2 481 ? 127.451 160.727 134.694 1.00 53.29 481 LEU B N 1
ATOM 11131 C CA . LEU B 2 481 ? 126.159 160.266 135.193 1.00 54.13 481 LEU B CA 1
ATOM 11132 C C . LEU B 2 481 ? 125.850 158.839 134.761 1.00 55.17 481 LEU B C 1
ATOM 11133 O O . LEU B 2 481 ? 125.083 158.148 135.443 1.00 50.26 481 LEU B O 1
ATOM 11138 N N . GLU B 2 482 ? 126.431 158.384 133.650 1.00 54.80 482 GLU B N 1
ATOM 11139 C CA . GLU B 2 482 ? 126.245 157.002 133.225 1.00 52.09 482 GLU B CA 1
ATOM 11140 C C . GLU B 2 482 ? 126.863 156.028 134.220 1.00 55.65 482 GLU B C 1
ATOM 11141 O O . GLU B 2 482 ? 126.303 154.958 134.472 1.00 59.06 482 GLU B O 1
ATOM 11147 N N . ASP B 2 483 ? 128.023 156.374 134.785 1.00 52.29 483 ASP B N 1
ATOM 11148 C CA . ASP B 2 483 ? 128.644 155.515 135.789 1.00 49.82 483 ASP B CA 1
ATOM 11149 C C . ASP B 2 483 ? 127.796 155.433 137.050 1.00 45.49 483 ASP B C 1
ATOM 11150 O O . ASP B 2 483 ? 127.663 154.359 137.649 1.00 48.94 483 ASP B O 1
ATOM 11155 N N . ILE B 2 484 ? 127.214 156.558 137.468 1.00 43.78 484 ILE B N 1
ATOM 11156 C CA . ILE B 2 484 ? 126.313 156.553 138.616 1.00 45.18 484 ILE B CA 1
ATOM 11157 C C . ILE B 2 484 ? 125.085 155.699 138.321 1.00 45.86 484 ILE B C 1
ATOM 11158 O O . ILE B 2 484 ? 124.608 154.954 139.185 1.00 45.13 484 ILE B O 1
ATOM 11163 N N . GLU B 2 485 ? 124.560 155.786 137.095 1.00 48.84 485 GLU B N 1
ATOM 11164 C CA . GLU B 2 485 ? 123.425 154.949 136.713 1.00 53.54 485 GLU B CA 1
ATOM 11165 C C . GLU B 2 485 ? 123.794 153.470 136.742 1.00 50.55 485 GLU B C 1
ATOM 11166 O O . GLU B 2 485 ? 123.007 152.631 137.201 1.00 47.42 485 GLU B O 1
ATOM 11172 N N . LYS B 2 486 ? 124.991 153.133 136.258 1.00 40.38 486 LYS B N 1
ATOM 11173 C CA . LYS B 2 486 ? 125.447 151.749 136.295 1.00 35.27 486 LYS B CA 1
ATOM 11174 C C . LYS B 2 486 ? 125.600 151.258 137.727 1.00 35.58 486 LYS B C 1
ATOM 11175 O O . LYS B 2 486 ? 125.282 150.106 138.027 1.00 29.97 486 LYS B O 1
ATOM 11181 N N . LEU B 2 487 ? 126.091 152.115 138.625 1.00 40.03 487 LEU B N 1
ATOM 11182 C CA . LEU B 2 487 ? 126.188 151.736 140.033 1.00 26.52 487 LEU B CA 1
ATOM 11183 C C . LEU B 2 487 ? 124.813 151.524 140.654 1.00 29.44 487 LEU B C 1
ATOM 11184 O O . LEU B 2 487 ? 124.595 150.545 141.378 1.00 36.25 487 LEU B O 1
ATOM 11189 N N . GLU B 2 488 ? 123.873 152.433 140.386 1.00 37.48 488 GLU B N 1
ATOM 11190 C CA . GLU B 2 488 ? 122.530 152.305 140.935 1.00 36.01 488 GLU B CA 1
ATOM 11191 C C . GLU B 2 488 ? 121.794 151.100 140.376 1.00 34.42 488 GLU B C 1
ATOM 11192 O O . GLU B 2 488 ? 120.873 150.597 141.025 1.00 40.22 488 GLU B O 1
ATOM 11198 N N . LYS B 2 489 ? 122.162 150.641 139.182 1.00 29.10 489 LYS B N 1
ATOM 11199 C CA . LYS B 2 489 ? 121.617 149.384 138.688 1.00 27.66 489 LYS B CA 1
ATOM 11200 C C . LYS B 2 489 ? 122.326 148.189 139.316 1.00 30.03 489 LYS B C 1
ATOM 11201 O O . LYS B 2 489 ? 121.677 147.248 139.781 1.00 33.08 489 LYS B O 1
ATOM 11207 N N . LEU B 2 490 ? 123.658 148.234 139.378 1.00 29.78 490 LEU B N 1
ATOM 11208 C CA . LEU B 2 490 ? 124.453 147.054 139.699 1.00 22.08 490 LEU B CA 1
ATOM 11209 C C . LEU B 2 490 ? 124.386 146.700 141.180 1.00 29.55 490 LEU B C 1
ATOM 11210 O O . LEU B 2 490 ? 124.330 145.517 141.532 1.00 31.71 490 LEU B O 1
ATOM 11215 N N . ALA B 2 491 ? 124.403 147.701 142.063 1.00 27.23 491 ALA B N 1
ATOM 11216 C CA . ALA B 2 491 ? 124.447 147.423 143.499 1.00 9.77 491 ALA B CA 1
ATOM 11217 C C . ALA B 2 491 ? 123.244 146.627 144.005 1.00 24.01 491 ALA B C 1
ATOM 11218 O O . ALA B 2 491 ? 123.453 145.653 144.753 1.00 20.57 491 ALA B O 1
ATOM 11220 N N . PRO B 2 492 ? 121.990 146.958 143.661 1.00 29.04 492 PRO B N 1
ATOM 11221 C CA . PRO B 2 492 ? 120.885 146.060 144.041 1.00 23.88 492 PRO B CA 1
ATOM 11222 C C . PRO B 2 492 ? 121.018 144.668 143.455 1.00 28.34 492 PRO B C 1
ATOM 11223 O O . PRO B 2 492 ? 120.622 143.688 144.099 1.00 30.14 492 PRO B O 1
ATOM 11227 N N . LEU B 2 493 ? 121.584 144.551 142.254 1.00 25.38 493 LEU B N 1
ATOM 11228 C CA . LEU B 2 493 ? 121.750 143.240 141.639 1.00 22.28 493 LEU B CA 1
ATOM 11229 C C . LEU B 2 493 ? 122.808 142.416 142.361 1.00 23.71 493 LEU B C 1
ATOM 11230 O O . LEU B 2 493 ? 122.640 141.206 142.538 1.00 36.82 493 LEU B O 1
ATOM 11235 N N . VAL B 2 494 ? 123.906 143.048 142.781 1.00 18.12 494 VAL B N 1
ATOM 11236 C CA . VAL B 2 494 ? 124.922 142.323 143.539 1.00 23.00 494 VAL B CA 1
ATOM 11237 C C . VAL B 2 494 ? 124.386 141.932 144.910 1.00 20.87 494 VAL B C 1
ATOM 11238 O O . VAL B 2 494 ? 124.713 140.857 145.428 1.00 16.57 494 VAL B O 1
ATOM 11242 N N . LYS B 2 495 ? 123.558 142.784 145.520 1.00 25.37 495 LYS B N 1
ATOM 11243 C CA . LYS B 2 495 ? 122.943 142.419 146.793 1.00 24.64 495 LYS B CA 1
ATOM 11244 C C . LYS B 2 495 ? 121.989 141.238 146.639 1.00 25.21 495 LYS B C 1
ATOM 11245 O O . LYS B 2 495 ? 121.993 140.318 147.464 1.00 32.24 495 LYS B O 1
ATOM 11251 N N . THR B 2 496 ? 121.166 141.243 145.591 1.00 25.73 496 THR B N 1
ATOM 11252 C CA . THR B 2 496 ? 120.156 140.202 145.445 1.00 30.17 496 THR B CA 1
ATOM 11253 C C . THR B 2 496 ? 120.754 138.885 144.964 1.00 30.18 496 THR B C 1
ATOM 11254 O O . THR B 2 496 ? 120.324 137.811 145.400 1.00 33.27 496 THR B O 1
ATOM 11258 N N . GLY B 2 497 ? 121.748 138.941 144.084 1.00 21.60 497 GLY B N 1
ATOM 11259 C CA . GLY B 2 497 ? 122.238 137.769 143.394 1.00 14.89 497 GLY B CA 1
ATOM 11260 C C . GLY B 2 497 ? 123.458 137.086 143.969 1.00 21.21 497 GLY B C 1
ATOM 11261 O O . GLY B 2 497 ? 124.005 136.196 143.311 1.00 30.64 497 GLY B O 1
ATOM 11262 N N . SER B 2 498 ? 123.912 137.461 145.157 1.00 19.91 498 SER B N 1
ATOM 11263 C CA . SER B 2 498 ? 125.054 136.788 145.757 1.00 18.56 498 SER B CA 1
ATOM 11264 C C . SER B 2 498 ? 124.595 135.593 146.590 1.00 22.11 498 SER B C 1
ATOM 11265 O O . SER B 2 498 ? 123.419 135.448 146.925 1.00 30.90 498 SER B O 1
ATOM 11268 N N . LEU B 2 499 ? 125.549 134.727 146.925 1.00 20.70 499 LEU B N 1
ATOM 11269 C CA . LEU B 2 499 ? 125.262 133.473 147.612 1.00 24.34 499 LEU B CA 1
ATOM 11270 C C . LEU B 2 499 ? 125.459 133.548 149.119 1.00 25.53 499 LEU B C 1
ATOM 11271 O O . LEU B 2 499 ? 124.629 133.030 149.870 1.00 33.50 499 LEU B O 1
ATOM 11276 N N . CYS B 2 500 ? 126.535 134.167 149.585 1.00 21.60 500 CYS B N 1
ATOM 11277 C CA . CYS B 2 500 ? 126.781 134.310 151.010 1.00 14.10 500 CYS B CA 1
ATOM 11278 C C . CYS B 2 500 ? 126.635 135.771 151.411 1.00 12.26 500 CYS B C 1
ATOM 11279 O O . CYS B 2 500 ? 126.536 136.666 150.570 1.00 23.28 500 CYS B O 1
ATOM 11282 N N . GLY B 2 501 ? 126.623 136.004 152.724 1.00 14.42 501 GLY B N 1
ATOM 11283 C CA . GLY B 2 501 ? 126.354 137.333 153.241 1.00 18.88 501 GLY B CA 1
ATOM 11284 C C . GLY B 2 501 ? 127.414 138.363 152.914 1.00 15.96 501 GLY B C 1
ATOM 11285 O O . GLY B 2 501 ? 127.145 139.561 153.026 1.00 23.67 501 GLY B O 1
ATOM 11286 N N . LEU B 2 502 ? 128.610 137.928 152.512 1.00 10.39 502 LEU B N 1
ATOM 11287 C CA . LEU B 2 502 ? 129.656 138.875 152.138 1.00 14.56 502 LEU B CA 1
ATOM 11288 C C . LEU B 2 502 ? 129.260 139.667 150.898 1.00 14.44 502 LEU B C 1
ATOM 11289 O O . LEU B 2 502 ? 129.393 140.895 150.864 1.00 35.02 502 LEU B O 1
ATOM 11294 N N . GLY B 2 503 ? 128.769 138.981 149.866 1.00 8.37 503 GLY B N 1
ATOM 11295 C CA . GLY B 2 503 ? 128.317 139.677 148.676 1.00 9.71 503 GLY B CA 1
ATOM 11296 C C . GLY B 2 503 ? 126.966 140.332 148.839 1.00 20.08 503 GLY B C 1
ATOM 11297 O O . GLY B 2 503 ? 126.684 141.342 148.189 1.00 27.94 503 GLY B O 1
ATOM 11298 N N . GLN B 2 504 ? 126.112 139.773 149.698 1.00 23.10 504 GLN B N 1
ATOM 11299 C CA . GLN B 2 504 ? 124.812 140.379 149.949 1.00 13.57 504 GLN B CA 1
ATOM 11300 C C . GLN B 2 504 ? 124.943 141.673 150.742 1.00 26.25 504 GLN B C 1
ATOM 11301 O O . GLN B 2 504 ? 124.121 142.582 150.585 1.00 38.39 504 GLN B O 1
ATOM 11307 N N . THR B 2 505 ? 125.955 141.774 151.597 1.00 22.17 505 THR B N 1
ATOM 11308 C CA . THR B 2 505 ? 126.260 143.005 152.309 1.00 21.31 505 THR B CA 1
ATOM 11309 C C . THR B 2 505 ? 127.340 143.826 151.617 1.00 25.61 505 THR B C 1
ATOM 11310 O O . THR B 2 505 ? 127.671 144.915 152.092 1.00 38.62 505 THR B O 1
ATOM 11314 N N . ALA B 2 506 ? 127.890 143.327 150.512 1.00 21.01 506 ALA B N 1
ATOM 11315 C CA . ALA B 2 506 ? 128.902 144.070 149.763 1.00 16.26 506 ALA B CA 1
ATOM 11316 C C . ALA B 2 506 ? 128.418 145.416 149.232 1.00 28.85 506 ALA B C 1
ATOM 11317 O O . ALA B 2 506 ? 129.159 146.404 149.372 1.00 35.38 506 ALA B O 1
ATOM 11319 N N . PRO B 2 507 ? 127.243 145.541 148.604 1.00 27.30 507 PRO B N 1
ATOM 11320 C CA . PRO B 2 507 ? 126.849 146.845 148.057 1.00 21.41 507 PRO B CA 1
ATOM 11321 C C . PRO B 2 507 ? 126.304 147.819 149.086 1.00 25.83 507 PRO B C 1
ATOM 11322 O O . PRO B 2 507 ? 125.931 148.933 148.704 1.00 31.68 507 PRO B O 1
ATOM 11326 N N . ASN B 2 508 ? 126.242 147.435 150.362 1.00 28.16 508 ASN B N 1
ATOM 11327 C CA . ASN B 2 508 ? 125.663 148.307 151.383 1.00 27.29 508 ASN B CA 1
ATOM 11328 C C . ASN B 2 508 ? 126.336 149.673 151.482 1.00 28.17 508 ASN B C 1
ATOM 11329 O O . ASN B 2 508 ? 125.609 150.681 151.534 1.00 41.51 508 ASN B O 1
ATOM 11334 N N . PRO B 2 509 ? 127.673 149.798 151.525 1.00 23.75 509 PRO B N 1
ATOM 11335 C CA . PRO B 2 509 ? 128.253 151.151 151.605 1.00 29.19 509 PRO B CA 1
ATOM 11336 C C . PRO B 2 509 ? 127.906 152.026 150.416 1.00 33.38 509 PRO B C 1
ATOM 11337 O O . PRO B 2 509 ? 127.540 153.193 150.600 1.00 37.78 509 PRO B O 1
ATOM 11341 N N . VAL B 2 510 ? 127.997 151.485 149.199 1.00 33.62 510 VAL B N 1
ATOM 11342 C CA . VAL B 2 510 ? 127.672 152.257 148.003 1.00 29.61 510 VAL B CA 1
ATOM 11343 C C . VAL B 2 510 ? 126.206 152.659 148.014 1.00 32.54 510 VAL B C 1
ATOM 11344 O O . VAL B 2 510 ? 125.856 153.808 147.721 1.00 40.43 510 VAL B O 1
ATOM 11348 N N . LEU B 2 511 ? 125.327 151.711 148.346 1.00 34.85 511 LEU B N 1
ATOM 11349 C CA . LEU B 2 511 ? 123.898 151.994 148.356 1.00 37.19 511 LEU B CA 1
ATOM 11350 C C . LEU B 2 511 ? 123.560 153.088 149.358 1.00 32.54 511 LEU B C 1
ATOM 11351 O O . LEU B 2 511 ? 122.808 154.015 149.042 1.00 34.34 511 LEU B O 1
ATOM 11356 N N . THR B 2 512 ? 124.127 153.012 150.563 1.00 29.95 512 THR B N 1
ATOM 11357 C CA . THR B 2 512 ? 123.806 154.006 151.581 1.00 33.53 512 THR B CA 1
ATOM 11358 C C . THR B 2 512 ? 124.419 155.362 151.251 1.00 37.55 512 THR B C 1
ATOM 11359 O O . THR B 2 512 ? 123.806 156.403 151.515 1.00 47.86 512 THR B O 1
ATOM 11363 N N . THR B 2 513 ? 125.621 155.374 150.670 1.00 36.70 513 THR B N 1
ATOM 11364 C CA . THR B 2 513 ? 126.220 156.637 150.255 1.00 37.50 513 THR B CA 1
ATOM 11365 C C . THR B 2 513 ? 125.407 157.296 149.146 1.00 36.37 513 THR B C 1
ATOM 11366 O O . THR B 2 513 ? 125.217 158.517 149.149 1.00 43.01 513 THR B O 1
ATOM 11370 N N . LEU B 2 514 ? 124.919 156.507 148.186 1.00 42.54 514 LEU B N 1
ATOM 11371 C CA . LEU B 2 514 ? 124.036 157.050 147.158 1.00 40.14 514 LEU B CA 1
ATOM 11372 C C . LEU B 2 514 ? 122.740 157.568 147.763 1.00 42.67 514 LEU B C 1
ATOM 11373 O O . LEU B 2 514 ? 122.249 158.638 147.384 1.00 48.45 514 LEU B O 1
ATOM 11378 N N . LYS B 2 515 ? 122.170 156.816 148.706 1.00 49.97 515 LYS B N 1
ATOM 11379 C CA . LYS B 2 515 ? 120.876 157.171 149.273 1.00 49.61 515 LYS B CA 1
ATOM 11380 C C . LYS B 2 515 ? 120.968 158.402 150.164 1.00 48.49 515 LYS B C 1
ATOM 11381 O O . LYS B 2 515 ? 119.980 159.128 150.318 1.00 52.03 515 LYS B O 1
ATOM 11387 N N . TYR B 2 516 ? 122.135 158.666 150.738 1.00 45.05 516 TYR B N 1
ATOM 11388 C CA . TYR B 2 516 ? 122.267 159.735 151.715 1.00 49.36 516 TYR B CA 1
ATOM 11389 C C . TYR B 2 516 ? 123.239 160.837 151.322 1.00 53.63 516 TYR B C 1
ATOM 11390 O O . TYR B 2 516 ? 123.048 161.977 151.748 1.00 57.80 516 TYR B O 1
ATOM 11399 N N . PHE B 2 517 ? 124.265 160.544 150.529 1.00 47.87 517 PHE B N 1
ATOM 11400 C CA . PHE B 2 517 ? 125.320 161.511 150.231 1.00 48.46 517 PHE B CA 1
ATOM 11401 C C . PHE B 2 517 ? 125.613 161.550 148.741 1.00 49.89 517 PHE B C 1
ATOM 11402 O O . PHE B 2 517 ? 126.763 161.481 148.302 1.00 48.78 517 PHE B O 1
ATOM 11410 N N . LYS B 2 518 ? 124.558 161.668 147.936 1.00 51.17 518 LYS B N 1
ATOM 11411 C CA . LYS B 2 518 ? 124.727 161.783 146.495 1.00 52.36 518 LYS B CA 1
ATOM 11412 C C . LYS B 2 518 ? 125.310 163.126 146.076 1.00 59.79 518 LYS B C 1
ATOM 11413 O O . LYS B 2 518 ? 125.657 163.289 144.902 1.00 65.32 518 LYS B O 1
ATOM 11419 N N . ASP B 2 519 ? 125.416 164.089 146.996 1.00 64.94 519 ASP B N 1
ATOM 11420 C CA . ASP B 2 519 ? 126.013 165.378 146.661 1.00 62.53 519 ASP B CA 1
ATOM 11421 C C . ASP B 2 519 ? 127.470 165.216 146.252 1.00 63.94 519 ASP B C 1
ATOM 11422 O O . ASP B 2 519 ? 127.902 165.755 145.229 1.00 66.50 519 ASP B O 1
ATOM 11427 N N . GLU B 2 520 ? 128.242 164.458 147.034 1.00 67.53 520 GLU B N 1
ATOM 11428 C CA . GLU B 2 520 ? 129.622 164.187 146.648 1.00 66.30 520 GLU B CA 1
ATOM 11429 C C . GLU B 2 520 ? 129.691 163.288 145.422 1.00 67.81 520 GLU B C 1
ATOM 11430 O O . GLU B 2 520 ? 130.629 163.407 144.627 1.00 72.92 520 GLU B O 1
ATOM 11436 N N . TYR B 2 521 ? 128.707 162.399 145.246 1.00 59.69 521 TYR B N 1
ATOM 11437 C CA . TYR B 2 521 ? 128.642 161.588 144.034 1.00 61.56 521 TYR B CA 1
ATOM 11438 C C . TYR B 2 521 ? 128.561 162.466 142.793 1.00 64.34 521 TYR B C 1
ATOM 11439 O O . TYR B 2 521 ? 129.326 162.288 141.839 1.00 64.82 521 TYR B O 1
ATOM 11448 N N . LEU B 2 522 ? 127.640 163.430 142.796 1.00 60.75 522 LEU B N 1
ATOM 11449 C CA . LEU B 2 522 ? 127.508 164.337 141.662 1.00 58.43 522 LEU B CA 1
ATOM 11450 C C . LEU B 2 522 ? 128.687 165.294 141.557 1.00 59.12 522 LEU B C 1
ATOM 11451 O O . LEU B 2 522 ? 129.078 165.670 140.447 1.00 64.94 522 LEU B O 1
ATOM 11456 N N . ALA B 2 523 ? 129.264 165.699 142.690 1.00 63.85 523 ALA B N 1
ATOM 11457 C CA . ALA B 2 523 ? 130.356 166.664 142.660 1.00 67.97 523 ALA B CA 1
ATOM 11458 C C . ALA B 2 523 ? 131.648 166.048 142.142 1.00 68.53 523 ALA B C 1
ATOM 11459 O O . ALA B 2 523 ? 132.463 166.749 141.532 1.00 68.54 523 ALA B O 1
ATOM 11461 N N . HIS B 2 524 ? 131.862 164.752 142.378 1.00 70.95 524 HIS B N 1
ATOM 11462 C CA . HIS B 2 524 ? 133.066 164.106 141.872 1.00 66.54 524 HIS B CA 1
ATOM 11463 C C . HIS B 2 524 ? 133.039 163.943 140.359 1.00 66.78 524 HIS B C 1
ATOM 11464 O O . HIS B 2 524 ? 134.091 163.710 139.755 1.00 70.72 524 HIS B O 1
ATOM 11471 N N . ILE B 2 525 ? 131.865 164.060 139.737 1.00 67.20 525 ILE B N 1
ATOM 11472 C CA . ILE B 2 525 ? 131.795 164.102 138.280 1.00 70.19 525 ILE B CA 1
ATOM 11473 C C . ILE B 2 525 ? 132.442 165.378 137.755 1.00 75.78 525 ILE B C 1
ATOM 11474 O O . ILE B 2 525 ? 133.111 165.370 136.714 1.00 74.45 525 ILE B O 1
ATOM 11479 N N . GLU B 2 526 ? 132.273 166.486 138.473 1.00 82.13 526 GLU B N 1
ATOM 11480 C CA . GLU B 2 526 ? 132.783 167.785 138.053 1.00 78.54 526 GLU B CA 1
ATOM 11481 C C . GLU B 2 526 ? 134.264 167.974 138.358 1.00 80.43 526 GLU B C 1
ATOM 11482 O O . GLU B 2 526 ? 134.771 169.090 138.210 1.00 82.23 526 GLU B O 1
ATOM 11488 N N . GLY B 2 527 ? 134.965 166.925 138.780 1.00 82.03 527 GLY B N 1
ATOM 11489 C CA . GLY B 2 527 ? 136.376 167.045 139.082 1.00 80.00 527 GLY B CA 1
ATOM 11490 C C . GLY B 2 527 ? 136.692 167.724 140.392 1.00 82.18 527 GLY B C 1
ATOM 11491 O O . GLY B 2 527 ? 137.820 168.189 140.578 1.00 85.12 527 GLY B O 1
ATOM 11492 N N . ARG B 2 528 ? 135.733 167.793 141.312 1.00 81.91 528 ARG B N 1
ATOM 11493 C CA . ARG B 2 528 ? 135.910 168.480 142.584 1.00 82.63 528 ARG B CA 1
ATOM 11494 C C . ARG B 2 528 ? 135.550 167.542 143.725 1.00 83.05 528 ARG B C 1
ATOM 11495 O O . ARG B 2 528 ? 134.496 166.900 143.696 1.00 77.97 528 ARG B O 1
ATOM 11503 N N . CYS B 2 529 ? 136.426 167.468 144.726 1.00 86.45 529 CYS B N 1
ATOM 11504 C CA . CYS B 2 529 ? 136.166 166.703 145.941 1.00 81.49 529 CYS B CA 1
ATOM 11505 C C . CYS B 2 529 ? 135.890 167.660 147.090 1.00 82.92 529 CYS B C 1
ATOM 11506 O O . CYS B 2 529 ? 136.816 168.350 147.547 1.00 84.09 529 CYS B O 1
ATOM 11509 N N . PRO B 2 530 ? 134.651 167.747 147.580 1.00 82.64 530 PRO B N 1
ATOM 11510 C CA . PRO B 2 530 ? 134.356 168.692 148.670 1.00 84.02 530 PRO B CA 1
ATOM 11511 C C . PRO B 2 530 ? 135.147 168.442 149.943 1.00 84.01 530 PRO B C 1
ATOM 11512 O O . PRO B 2 530 ? 135.489 169.403 150.644 1.00 84.94 530 PRO B O 1
ATOM 11516 N N . ALA B 2 531 ? 135.454 167.186 150.267 1.00 83.68 531 ALA B N 1
ATOM 11517 C CA . ALA B 2 531 ? 136.207 166.888 151.479 1.00 83.87 531 ALA B CA 1
ATOM 11518 C C . ALA B 2 531 ? 137.708 167.077 151.311 1.00 84.50 531 ALA B C 1
ATOM 11519 O O . ALA B 2 531 ? 138.431 167.028 152.312 1.00 85.77 531 ALA B O 1
ATOM 11521 N N . LYS B 2 532 ? 138.183 167.284 150.081 1.00 82.76 532 LYS B N 1
ATOM 11522 C CA . LYS B 2 532 ? 139.592 167.562 149.795 1.00 82.93 532 LYS B CA 1
ATOM 11523 C C . LYS B 2 532 ? 140.508 166.457 150.322 1.00 83.20 532 LYS B C 1
ATOM 11524 O O . LYS B 2 532 ? 141.499 166.713 151.008 1.00 83.38 532 LYS B O 1
ATOM 11530 N N . VAL B 2 533 ? 140.168 165.212 149.993 1.00 85.17 533 VAL B N 1
ATOM 11531 C CA . VAL B 2 533 ? 141.014 164.078 150.355 1.00 85.69 533 VAL B CA 1
ATOM 11532 C C . VAL B 2 533 ? 141.350 163.176 149.178 1.00 85.95 533 VAL B C 1
ATOM 11533 O O . VAL B 2 533 ? 142.317 162.395 149.265 1.00 85.69 533 VAL B O 1
ATOM 11537 N N . CYS B 2 534 ? 140.622 163.228 148.064 1.00 80.98 534 CYS B N 1
ATOM 11538 C CA . CYS B 2 534 ? 140.963 162.408 146.908 1.00 78.69 534 CYS B CA 1
ATOM 11539 C C . CYS B 2 534 ? 142.204 162.978 146.235 1.00 77.57 534 CYS B C 1
ATOM 11540 O O . CYS B 2 534 ? 142.220 164.147 145.840 1.00 82.73 534 CYS B O 1
ATOM 11543 N N . LYS B 2 535 ? 143.241 162.150 146.109 1.00 81.02 535 LYS B N 1
ATOM 11544 C CA . LYS B 2 535 ? 144.526 162.626 145.598 1.00 84.43 535 LYS B CA 1
ATOM 11545 C C . LYS B 2 535 ? 144.460 163.189 144.181 1.00 87.94 535 LYS B C 1
ATOM 11546 O O . LYS B 2 535 ? 144.982 164.296 143.964 1.00 88.81 535 LYS B O 1
ATOM 11552 N N . PRO B 2 536 ? 143.865 162.520 143.184 1.00 85.01 536 PRO B N 1
ATOM 11553 C CA . PRO B 2 536 ? 143.891 163.094 141.828 1.00 81.24 536 PRO B CA 1
ATOM 11554 C C . PRO B 2 536 ? 142.980 164.295 141.643 1.00 80.73 536 PRO B C 1
ATOM 11555 O O . PRO B 2 536 ? 143.173 165.045 140.678 1.00 84.54 536 PRO B O 1
ATOM 11559 N N . LEU B 2 537 ? 142.001 164.506 142.518 1.00 79.93 537 LEU B N 1
ATOM 11560 C CA . LEU B 2 537 ? 141.067 165.616 142.373 1.00 81.84 537 LEU B CA 1
ATOM 11561 C C . LEU B 2 537 ? 141.494 166.870 143.124 1.00 82.26 537 LEU B C 1
ATOM 11562 O O . LEU B 2 537 ? 140.800 167.888 143.037 1.00 82.15 537 LEU B O 1
ATOM 11567 N N . ILE B 2 538 ? 142.601 166.826 143.866 1.00 91.86 538 ILE B N 1
ATOM 11568 C CA . ILE B 2 538 ? 143.123 167.984 144.582 1.00 93.03 538 ILE B CA 1
ATOM 11569 C C . ILE B 2 538 ? 144.628 168.058 144.360 1.00 94.86 538 ILE B C 1
ATOM 11570 O O . ILE B 2 538 ? 145.244 167.154 143.796 1.00 91.66 538 ILE B O 1
ATOM 11575 N N . LYS B 2 539 ? 145.214 169.164 144.811 1.00 113.64 539 LYS B N 1
ATOM 11576 C CA . LYS B 2 539 ? 146.660 169.326 144.868 1.00 112.97 539 LYS B CA 1
ATOM 11577 C C . LYS B 2 539 ? 146.992 170.022 146.182 1.00 112.75 539 LYS B C 1
ATOM 11578 O O . LYS B 2 539 ? 146.133 170.186 147.052 1.00 111.14 539 LYS B O 1
ATOM 11584 N N . TYR B 2 540 ? 148.250 170.427 146.339 1.00 117.63 540 TYR B N 1
ATOM 11585 C CA . TYR B 2 540 ? 148.688 171.128 147.541 1.00 118.52 540 TYR B CA 1
ATOM 11586 C C . TYR B 2 540 ? 149.531 172.323 147.131 1.00 119.13 540 TYR B C 1
ATOM 11587 O O . TYR B 2 540 ? 150.524 172.168 146.414 1.00 119.06 540 TYR B O 1
ATOM 11596 N N . VAL B 2 541 ? 149.139 173.507 147.592 1.00 125.27 541 VAL B N 1
ATOM 11597 C CA . VAL B 2 541 ? 149.825 174.748 147.266 1.00 124.71 541 VAL B CA 1
ATOM 11598 C C . VAL B 2 541 ? 150.212 175.444 148.561 1.00 125.94 541 VAL B C 1
ATOM 11599 O O . VAL B 2 541 ? 149.558 175.284 149.597 1.00 125.71 541 VAL B O 1
ATOM 11603 N N . ILE B 2 542 ? 151.290 176.220 148.500 1.00 132.60 542 ILE B N 1
ATOM 11604 C CA . ILE B 2 542 ? 151.795 176.960 149.649 1.00 132.72 542 ILE B CA 1
ATOM 11605 C C . ILE B 2 542 ? 151.502 178.439 149.438 1.00 133.21 542 ILE B C 1
ATOM 11606 O O . ILE B 2 542 ? 151.842 179.005 148.391 1.00 133.10 542 ILE B O 1
ATOM 11611 N N . ILE B 2 543 ? 150.864 179.063 150.423 1.00 130.46 543 ILE B N 1
ATOM 11612 C CA . ILE B 2 543 ? 150.529 180.479 150.354 1.00 130.40 543 ILE B CA 1
ATOM 11613 C C . ILE B 2 543 ? 151.676 181.288 150.943 1.00 130.27 543 ILE B C 1
ATOM 11614 O O . ILE B 2 543 ? 152.136 181.016 152.059 1.00 129.78 543 ILE B O 1
ATOM 11619 N N . THR B 2 544 ? 152.148 182.278 150.182 1.00 130.76 544 THR B N 1
ATOM 11620 C CA . THR B 2 544 ? 153.265 183.103 150.631 1.00 131.04 544 THR B CA 1
ATOM 11621 C C . THR B 2 544 ? 152.867 184.006 151.793 1.00 131.34 544 THR B C 1
ATOM 11622 O O . THR B 2 544 ? 153.707 184.330 152.641 1.00 131.09 544 THR B O 1
ATOM 11626 N N . GLU B 2 545 ? 151.594 184.401 151.860 1.00 126.80 545 GLU B N 1
ATOM 11627 C CA . GLU B 2 545 ? 151.149 185.360 152.865 1.00 125.63 545 GLU B CA 1
ATOM 11628 C C . GLU B 2 545 ? 151.256 184.822 154.286 1.00 125.67 545 GLU B C 1
ATOM 11629 O O . GLU B 2 545 ? 151.294 185.616 155.233 1.00 126.19 545 GLU B O 1
ATOM 11635 N N . LYS B 2 546 ? 151.305 183.500 154.465 1.00 129.43 546 LYS B N 1
ATOM 11636 C CA . LYS B 2 546 ? 151.342 182.914 155.798 1.00 130.10 546 LYS B CA 1
ATOM 11637 C C . LYS B 2 546 ? 152.528 181.980 156.009 1.00 130.61 546 LYS B C 1
ATOM 11638 O O . LYS B 2 546 ? 152.683 181.438 157.110 1.00 131.51 546 LYS B O 1
ATOM 11644 N N . CYS B 2 547 ? 153.367 181.776 154.999 1.00 134.55 547 CYS B N 1
ATOM 11645 C CA . CYS B 2 547 ? 154.460 180.827 155.119 1.00 134.89 547 CYS B CA 1
ATOM 11646 C C . CYS B 2 547 ? 155.636 181.451 155.866 1.00 135.01 547 CYS B C 1
ATOM 11647 O O . CYS B 2 547 ? 155.749 182.671 156.005 1.00 135.08 547 CYS B O 1
ATOM 11650 N N . THR B 2 548 ? 156.530 180.591 156.352 1.00 137.96 548 THR B N 1
ATOM 11651 C CA . THR B 2 548 ? 157.733 181.026 157.048 1.00 138.69 548 THR B CA 1
ATOM 11652 C C . THR B 2 548 ? 158.932 180.206 156.591 1.00 138.48 548 THR B C 1
ATOM 11653 O O . THR B 2 548 ? 158.840 179.451 155.618 1.00 137.86 548 THR B O 1
ATOM 11657 N N . GLY B 2 549 ? 160.058 180.346 157.284 1.00 140.10 549 GLY B N 1
ATOM 11658 C CA . GLY B 2 549 ? 161.266 179.638 156.909 1.00 139.99 549 GLY B CA 1
ATOM 11659 C C . GLY B 2 549 ? 161.429 178.293 157.584 1.00 140.82 549 GLY B C 1
ATOM 11660 O O . GLY B 2 549 ? 162.359 178.101 158.374 1.00 140.10 549 GLY B O 1
ATOM 11661 N N . CYS B 2 550 ? 160.525 177.354 157.290 1.00 148.85 550 CYS B N 1
ATOM 11662 C CA . CYS B 2 550 ? 160.641 176.013 157.855 1.00 149.01 550 CYS B CA 1
ATOM 11663 C C . CYS B 2 550 ? 161.895 175.300 157.372 1.00 148.93 550 CYS B C 1
ATOM 11664 O O . CYS B 2 550 ? 162.560 174.623 158.165 1.00 148.44 550 CYS B O 1
ATOM 11667 N N . THR B 2 551 ? 162.198 175.400 156.072 1.00 146.89 551 THR B N 1
ATOM 11668 C CA . THR B 2 551 ? 163.373 174.813 155.427 1.00 146.95 551 THR B CA 1
ATOM 11669 C C . THR B 2 551 ? 163.297 173.287 155.431 1.00 146.81 551 THR B C 1
ATOM 11670 O O . THR B 2 551 ? 164.170 172.612 154.876 1.00 146.63 551 THR B O 1
ATOM 11674 N N . ALA B 2 552 ? 162.250 172.737 156.041 1.00 145.41 552 ALA B N 1
ATOM 11675 C CA . ALA B 2 552 ? 161.981 171.308 156.041 1.00 145.31 552 ALA B CA 1
ATOM 11676 C C . ALA B 2 552 ? 160.602 170.974 155.491 1.00 145.18 552 ALA B C 1
ATOM 11677 O O . ALA B 2 552 ? 160.186 169.812 155.560 1.00 144.86 552 ALA B O 1
ATOM 11679 N N . CYS B 2 553 ? 159.886 171.970 154.959 1.00 144.05 553 CYS B N 1
ATOM 11680 C CA . CYS B 2 553 ? 158.574 171.718 154.373 1.00 144.56 553 CYS B CA 1
ATOM 11681 C C . CYS B 2 553 ? 158.676 170.772 153.184 1.00 144.74 553 CYS B C 1
ATOM 11682 O O . CYS B 2 553 ? 157.872 169.845 153.044 1.00 144.29 553 CYS B O 1
ATOM 11685 N N . ALA B 2 554 ? 159.664 170.988 152.318 1.00 137.67 554 ALA B N 1
ATOM 11686 C CA . ALA B 2 554 ? 159.925 170.103 151.193 1.00 136.41 554 ALA B CA 1
ATOM 11687 C C . ALA B 2 554 ? 160.989 169.059 151.508 1.00 136.36 554 ALA B C 1
ATOM 11688 O O . ALA B 2 554 ? 161.327 168.251 150.637 1.00 136.52 554 ALA B O 1
ATOM 11690 N N . ILE B 2 555 ? 161.521 169.057 152.729 1.00 134.91 555 ILE B N 1
ATOM 11691 C CA . ILE B 2 555 ? 162.556 168.094 153.096 1.00 135.42 555 ILE B CA 1
ATOM 11692 C C . ILE B 2 555 ? 161.949 166.908 153.835 1.00 135.28 555 ILE B C 1
ATOM 11693 O O . ILE B 2 555 ? 162.261 165.748 153.540 1.00 134.76 555 ILE B O 1
ATOM 11698 N N . MET B 2 556 ? 161.083 167.183 154.814 1.00 132.57 556 MET B N 1
ATOM 11699 C CA . MET B 2 556 ? 160.365 166.121 155.509 1.00 132.35 556 MET B CA 1
ATOM 11700 C C . MET B 2 556 ? 159.541 165.299 154.526 1.00 131.75 556 MET B C 1
ATOM 11701 O O . MET B 2 556 ? 159.586 164.063 154.529 1.00 131.54 556 MET B O 1
ATOM 11706 N N . CYS B 2 557 ? 158.789 165.982 153.673 1.00 129.16 557 CYS B N 1
ATOM 11707 C CA . CYS B 2 557 ? 158.071 165.351 152.577 1.00 129.12 557 CYS B CA 1
ATOM 11708 C C . CYS B 2 557 ? 159.060 164.904 151.507 1.00 129.33 557 CYS B C 1
ATOM 11709 O O . CYS B 2 557 ? 159.923 165.688 151.092 1.00 129.48 557 CYS B O 1
ATOM 11712 N N . PRO B 2 558 ? 158.989 163.647 151.063 1.00 132.06 558 PRO B N 1
ATOM 11713 C CA . PRO B 2 558 ? 159.901 163.196 149.999 1.00 132.65 558 PRO B CA 1
ATOM 11714 C C . PRO B 2 558 ? 159.745 163.959 148.695 1.00 133.20 558 PRO B C 1
ATOM 11715 O O . PRO B 2 558 ? 160.742 164.151 147.986 1.00 131.50 558 PRO B O 1
ATOM 11719 N N . VAL B 2 559 ? 158.530 164.396 148.365 1.00 133.23 559 VAL B N 1
ATOM 11720 C CA . VAL B 2 559 ? 158.226 165.093 147.113 1.00 133.16 559 VAL B CA 1
ATOM 11721 C C . VAL B 2 559 ? 158.673 164.277 145.902 1.00 133.48 559 VAL B C 1
ATOM 11722 O O . VAL B 2 559 ? 158.113 163.220 145.613 1.00 133.00 559 VAL B O 1
ATOM 11726 N N . ARG B 2 566 ? 165.082 178.333 151.845 1.00 136.05 566 ARG B N 1
ATOM 11727 C CA . ARG B 2 566 ? 165.893 178.648 153.014 1.00 136.54 566 ARG B CA 1
ATOM 11728 C C . ARG B 2 566 ? 165.461 179.979 153.621 1.00 136.87 566 ARG B C 1
ATOM 11729 O O . ARG B 2 566 ? 165.838 181.044 153.132 1.00 137.16 566 ARG B O 1
ATOM 11737 N N . GLY B 2 567 ? 164.668 179.910 154.688 1.00 139.19 567 GLY B N 1
ATOM 11738 C CA . GLY B 2 567 ? 164.179 181.116 155.325 1.00 138.99 567 GLY B CA 1
ATOM 11739 C C . GLY B 2 567 ? 163.160 181.882 154.517 1.00 139.31 567 GLY B C 1
ATOM 11740 O O . GLY B 2 567 ? 162.852 183.029 154.850 1.00 138.81 567 GLY B O 1
ATOM 11741 N N . LYS B 2 568 ? 162.628 181.279 153.464 1.00 134.29 568 LYS B N 1
ATOM 11742 C CA . LYS B 2 568 ? 161.681 181.911 152.562 1.00 134.25 568 LYS B CA 1
ATOM 11743 C C . LYS B 2 568 ? 160.577 180.915 152.252 1.00 134.07 568 LYS B C 1
ATOM 11744 O O . LYS B 2 568 ? 160.761 179.705 152.429 1.00 133.09 568 LYS B O 1
ATOM 11750 N N . PRO B 2 569 ? 159.408 181.391 151.821 1.00 136.31 569 PRO B N 1
ATOM 11751 C CA . PRO B 2 569 ? 158.346 180.467 151.392 1.00 136.40 569 PRO B CA 1
ATOM 11752 C C . PRO B 2 569 ? 158.820 179.565 150.263 1.00 136.94 569 PRO B C 1
ATOM 11753 O O . PRO B 2 569 ? 159.127 180.025 149.161 1.00 136.68 569 PRO B O 1
ATOM 11757 N N . HIS B 2 570 ? 158.870 178.266 150.547 1.00 137.99 570 HIS B N 1
ATOM 11758 C CA . HIS B 2 570 ? 159.462 177.299 149.637 1.00 137.67 570 HIS B CA 1
ATOM 11759 C C . HIS B 2 570 ? 158.521 176.998 148.472 1.00 137.56 570 HIS B C 1
ATOM 11760 O O . HIS B 2 570 ? 157.399 177.506 148.388 1.00 137.07 570 HIS B O 1
ATOM 11767 N N . LEU B 2 571 ? 158.991 176.150 147.562 1.00 136.48 571 LEU B N 1
ATOM 11768 C CA . LEU B 2 571 ? 158.286 175.826 146.333 1.00 135.82 571 LEU B CA 1
ATOM 11769 C C . LEU B 2 571 ? 157.734 174.407 146.389 1.00 136.08 571 LEU B C 1
ATOM 11770 O O . LEU B 2 571 ? 158.298 173.526 147.044 1.00 135.26 571 LEU B O 1
ATOM 11775 N N . ILE B 2 572 ? 156.616 174.200 145.698 1.00 136.04 572 ILE B N 1
ATOM 11776 C CA . ILE B 2 572 ? 155.968 172.898 145.603 1.00 135.33 572 ILE B CA 1
ATOM 11777 C C . ILE B 2 572 ? 155.772 172.578 144.128 1.00 135.60 572 ILE B C 1
ATOM 11778 O O . ILE B 2 572 ? 155.141 173.354 143.401 1.00 135.76 572 ILE B O 1
ATOM 11783 N N . ASN B 2 573 ? 156.312 171.441 143.688 1.00 132.87 573 ASN B N 1
ATOM 11784 C CA . ASN B 2 573 ? 156.188 171.004 142.298 1.00 132.27 573 ASN B CA 1
ATOM 11785 C C . ASN B 2 573 ? 154.843 170.303 142.133 1.00 132.03 573 ASN B C 1
ATOM 11786 O O . ASN B 2 573 ? 154.714 169.083 142.264 1.00 131.77 573 ASN B O 1
ATOM 11791 N N . GLN B 2 574 ? 153.817 171.107 141.839 1.00 128.39 574 GLN B N 1
ATOM 11792 C CA . GLN B 2 574 ? 152.469 170.570 141.683 1.00 129.08 574 GLN B CA 1
ATOM 11793 C C . GLN B 2 574 ? 152.365 169.652 140.473 1.00 129.69 574 GLN B C 1
ATOM 11794 O O . GLN B 2 574 ? 151.488 168.781 140.429 1.00 129.33 574 GLN B O 1
ATOM 11800 N N . GLU B 2 575 ? 153.239 169.834 139.482 1.00 132.02 575 GLU B N 1
ATOM 11801 C CA . GLU B 2 575 ? 153.209 168.981 138.299 1.00 132.21 575 GLU B CA 1
ATOM 11802 C C . GLU B 2 575 ? 153.601 167.548 138.637 1.00 132.24 575 GLU B C 1
ATOM 11803 O O . GLU B 2 575 ? 153.016 166.598 138.103 1.00 132.25 575 GLU B O 1
ATOM 11809 N N . ALA B 2 576 ? 154.585 167.370 139.520 1.00 136.86 576 ALA B N 1
ATOM 11810 C CA . ALA B 2 576 ? 155.099 166.048 139.859 1.00 137.23 576 ALA B CA 1
ATOM 11811 C C . ALA B 2 576 ? 154.860 165.687 141.322 1.00 138.50 576 ALA B C 1
ATOM 11812 O O . ALA B 2 576 ? 155.546 164.813 141.859 1.00 139.20 576 ALA B O 1
ATOM 11814 N N . CYS B 2 577 ? 153.905 166.340 141.977 1.00 134.19 577 CYS B N 1
ATOM 11815 C CA . CYS B 2 577 ? 153.606 166.027 143.365 1.00 133.15 577 CYS B CA 1
ATOM 11816 C C . CYS B 2 577 ? 152.893 164.683 143.474 1.00 133.16 577 CYS B C 1
ATOM 11817 O O . CYS B 2 577 ? 152.225 164.222 142.545 1.00 133.59 577 CYS B O 1
ATOM 11820 N N . ILE B 2 578 ? 153.046 164.053 144.638 1.00 131.96 578 ILE B N 1
ATOM 11821 C CA . ILE B 2 578 ? 152.412 162.765 144.887 1.00 131.35 578 ILE B CA 1
ATOM 11822 C C . ILE B 2 578 ? 151.006 162.916 145.459 1.00 131.02 578 ILE B C 1
ATOM 11823 O O . ILE B 2 578 ? 150.236 161.944 145.448 1.00 131.48 578 ILE B O 1
ATOM 11828 N N . LYS B 2 579 ? 150.645 164.112 145.934 1.00 126.45 579 LYS B N 1
ATOM 11829 C CA . LYS B 2 579 ? 149.401 164.341 146.674 1.00 125.95 579 LYS B CA 1
ATOM 11830 C C . LYS B 2 579 ? 149.304 163.404 147.874 1.00 125.61 579 LYS B C 1
ATOM 11831 O O . LYS B 2 579 ? 148.232 162.899 148.212 1.00 124.98 579 LYS B O 1
ATOM 11837 N N . CYS B 2 580 ? 150.446 163.172 148.522 1.00 129.19 580 CYS B N 1
ATOM 11838 C CA . CYS B 2 580 ? 150.506 162.290 149.681 1.00 128.24 580 CYS B CA 1
ATOM 11839 C C . CYS B 2 580 ? 149.919 162.964 150.914 1.00 129.02 580 CYS B C 1
ATOM 11840 O O . CYS B 2 580 ? 148.941 162.481 151.494 1.00 128.71 580 CYS B O 1
ATOM 11843 N N . GLY B 2 581 ? 150.506 164.082 151.328 1.00 132.18 581 GLY B N 1
ATOM 11844 C CA . GLY B 2 581 ? 149.955 164.841 152.428 1.00 131.37 581 GLY B CA 1
ATOM 11845 C C . GLY B 2 581 ? 150.886 165.008 153.607 1.00 131.58 581 GLY B C 1
ATOM 11846 O O . GLY B 2 581 ? 150.446 165.416 154.686 1.00 131.54 581 GLY B O 1
ATOM 11847 N N . THR B 2 582 ? 152.170 164.704 153.432 1.00 131.95 582 THR B N 1
ATOM 11848 C CA . THR B 2 582 ? 153.125 164.877 154.526 1.00 133.11 582 THR B CA 1
ATOM 11849 C C . THR B 2 582 ? 153.730 166.278 154.516 1.00 133.61 582 THR B C 1
ATOM 11850 O O . THR B 2 582 ? 154.938 166.472 154.641 1.00 133.02 582 THR B O 1
ATOM 11854 N N . CYS B 2 583 ? 152.873 167.266 154.352 1.00 132.97 583 CYS B N 1
ATOM 11855 C CA . CYS B 2 583 ? 153.167 168.674 154.579 1.00 132.53 583 CYS B CA 1
ATOM 11856 C C . CYS B 2 583 ? 152.101 169.361 155.414 1.00 132.49 583 CYS B C 1
ATOM 11857 O O . CYS B 2 583 ? 152.429 170.203 156.251 1.00 132.78 583 CYS B O 1
ATOM 11860 N N . TYR B 2 584 ? 150.829 169.011 155.208 1.00 128.59 584 TYR B N 1
ATOM 11861 C CA . TYR B 2 584 ? 149.732 169.693 155.880 1.00 128.52 584 TYR B CA 1
ATOM 11862 C C . TYR B 2 584 ? 149.614 169.294 157.342 1.00 129.33 584 TYR B C 1
ATOM 11863 O O . TYR B 2 584 ? 149.095 170.075 158.145 1.00 129.28 584 TYR B O 1
ATOM 11872 N N . GLU B 2 585 ? 150.081 168.101 157.704 1.00 133.19 585 GLU B N 1
ATOM 11873 C CA . GLU B 2 585 ? 150.104 167.686 159.099 1.00 133.65 585 GLU B CA 1
ATOM 11874 C C . GLU B 2 585 ? 151.360 168.167 159.812 1.00 134.03 585 GLU B C 1
ATOM 11875 O O . GLU B 2 585 ? 151.274 168.721 160.913 1.00 133.08 585 GLU B O 1
ATOM 11881 N N . VAL B 2 586 ? 152.526 167.966 159.205 1.00 140.91 586 VAL B N 1
ATOM 11882 C CA . VAL B 2 586 ? 153.786 168.477 159.767 1.00 141.05 586 VAL B CA 1
ATOM 11883 C C . VAL B 2 586 ? 153.990 169.855 159.148 1.00 140.70 586 VAL B C 1
ATOM 11884 O O . VAL B 2 586 ? 154.681 170.037 158.142 1.00 140.67 586 VAL B O 1
ATOM 11888 N N . CYS B 2 587 ? 153.367 170.855 159.766 1.00 145.21 587 CYS B N 1
ATOM 11889 C CA . CYS B 2 587 ? 153.420 172.223 159.273 1.00 145.71 587 CYS B CA 1
ATOM 11890 C C . CYS B 2 587 ? 153.560 173.182 160.444 1.00 145.53 587 CYS B C 1
ATOM 11891 O O . CYS B 2 587 ? 153.155 172.879 161.569 1.00 144.84 587 CYS B O 1
ATOM 11894 N N . ARG B 2 588 ? 154.139 174.345 160.165 1.00 149.03 588 ARG B N 1
ATOM 11895 C CA . ARG B 2 588 ? 154.272 175.413 161.146 1.00 149.12 588 ARG B CA 1
ATOM 11896 C C . ARG B 2 588 ? 153.298 176.528 160.794 1.00 149.32 588 ARG B C 1
ATOM 11897 O O . ARG B 2 588 ? 153.238 176.961 159.638 1.00 148.74 588 ARG B O 1
ATOM 11905 N N . PHE B 2 589 ? 152.544 176.979 161.790 1.00 143.80 589 PHE B N 1
ATOM 11906 C CA . PHE B 2 589 ? 151.424 177.924 161.626 1.00 143.28 589 PHE B CA 1
ATOM 11907 C C . PHE B 2 589 ? 150.417 177.262 160.679 1.00 142.74 589 PHE B C 1
ATOM 11908 O O . PHE B 2 589 ? 150.175 176.050 160.782 1.00 143.13 589 PHE B O 1
ATOM 11916 N N . ASN B 2 590 ? 149.818 178.014 159.758 1.00 138.75 590 ASN B N 1
ATOM 11917 C CA . ASN B 2 590 ? 148.915 177.476 158.741 1.00 138.73 590 ASN B CA 1
ATOM 11918 C C . ASN B 2 590 ? 149.381 178.056 157.409 1.00 138.63 590 ASN B C 1
ATOM 11919 O O . ASN B 2 590 ? 148.938 179.128 156.991 1.00 138.56 590 ASN B O 1
ATOM 11924 N N . ALA B 2 591 ? 150.285 177.341 156.742 1.00 134.64 591 ALA B N 1
ATOM 11925 C CA . ALA B 2 591 ? 150.960 177.864 155.568 1.00 135.03 591 ALA B CA 1
ATOM 11926 C C . ALA B 2 591 ? 150.647 177.124 154.276 1.00 135.14 591 ALA B C 1
ATOM 11927 O O . ALA B 2 591 ? 151.087 177.573 153.212 1.00 135.38 591 ALA B O 1
ATOM 11929 N N . ILE B 2 592 ? 149.919 176.011 154.327 1.00 127.95 592 ILE B N 1
ATOM 11930 C CA . ILE B 2 592 ? 149.646 175.195 153.147 1.00 127.30 592 ILE B CA 1
ATOM 11931 C C . ILE B 2 592 ? 148.147 174.931 153.098 1.00 127.30 592 ILE B C 1
ATOM 11932 O O . ILE B 2 592 ? 147.640 174.061 153.814 1.00 127.53 592 ILE B O 1
ATOM 11937 N N . GLU B 2 593 ? 147.433 175.683 152.267 1.00 121.51 593 GLU B N 1
ATOM 11938 C CA . GLU B 2 593 ? 146.069 175.322 151.927 1.00 120.28 593 GLU B CA 1
ATOM 11939 C C . GLU B 2 593 ? 146.081 174.198 150.893 1.00 120.60 593 GLU B C 1
ATOM 11940 O O . GLU B 2 593 ? 147.099 173.917 150.255 1.00 119.38 593 GLU B O 1
ATOM 11946 N N . ILE B 2 594 ? 144.935 173.545 150.725 1.00 118.47 594 ILE B N 1
ATOM 11947 C CA . ILE B 2 594 ? 144.879 172.389 149.838 1.00 117.55 594 ILE B CA 1
ATOM 11948 C C . ILE B 2 594 ? 144.415 172.814 148.452 1.00 117.29 594 ILE B C 1
ATOM 11949 O O . ILE B 2 594 ? 145.179 172.730 147.483 1.00 116.26 594 ILE B O 1
ATOM 11954 N N . THR B 2 595 ? 143.169 173.289 148.356 1.00 115.21 595 THR B N 1
ATOM 11955 C CA . THR B 2 595 ? 142.541 173.744 147.114 1.00 114.72 595 THR B CA 1
ATOM 11956 C C . THR B 2 595 ? 142.473 172.658 146.043 1.00 112.49 595 THR B C 1
ATOM 11957 O O . THR B 2 595 ? 143.051 171.576 146.190 1.00 110.38 595 THR B O 1
ATOM 11961 N N . ASP B 2 596 ? 141.749 172.937 144.965 1.00 109.38 596 ASP B N 1
ATOM 11962 C CA . ASP B 2 596 ? 141.596 171.991 143.875 1.00 109.89 596 ASP B CA 1
ATOM 11963 C C . ASP B 2 596 ? 142.753 172.118 142.887 1.00 111.69 596 ASP B C 1
ATOM 11964 O O . ASP B 2 596 ? 143.582 173.028 142.967 1.00 112.55 596 ASP B O 1
ATOM 11969 N N . ALA B 2 597 ? 142.802 171.185 141.942 1.00 113.91 597 ALA B N 1
ATOM 11970 C CA . ALA B 2 597 ? 143.826 171.202 140.905 1.00 113.40 597 ALA B CA 1
ATOM 11971 C C . ALA B 2 597 ? 143.200 171.449 139.539 1.00 113.97 597 ALA B C 1
ATOM 11972 O O . ALA B 2 597 ? 141.978 171.434 139.397 1.00 114.43 597 ALA B O 1
ATOM 11974 N N . ILE C 3 3 ? 164.699 113.407 160.139 1.00 95.61 3 ILE C N 1
ATOM 11975 C CA . ILE C 3 3 ? 164.429 114.358 159.071 1.00 96.67 3 ILE C CA 1
ATOM 11976 C C . ILE C 3 3 ? 163.420 115.386 159.573 1.00 95.45 3 ILE C C 1
ATOM 11977 O O . ILE C 3 3 ? 162.757 115.168 160.585 1.00 93.73 3 ILE C O 1
ATOM 11982 N N . GLN C 3 4 ? 163.314 116.513 158.866 1.00 90.36 4 GLN C N 1
ATOM 11983 C CA . GLN C 3 4 ? 162.419 117.584 159.289 1.00 90.83 4 GLN C CA 1
ATOM 11984 C C . GLN C 3 4 ? 160.950 117.203 159.165 1.00 89.89 4 GLN C C 1
ATOM 11985 O O . GLN C 3 4 ? 160.105 117.836 159.804 1.00 87.05 4 GLN C O 1
ATOM 11991 N N . LEU C 3 5 ? 160.628 116.186 158.370 1.00 84.10 5 LEU C N 1
ATOM 11992 C CA . LEU C 3 5 ? 159.251 115.772 158.134 1.00 81.97 5 LEU C CA 1
ATOM 11993 C C . LEU C 3 5 ? 158.702 114.867 159.234 1.00 82.45 5 LEU C C 1
ATOM 11994 O O . LEU C 3 5 ? 157.679 114.206 159.024 1.00 82.54 5 LEU C O 1
ATOM 11999 N N . GLU C 3 6 ? 159.357 114.826 160.396 1.00 80.51 6 GLU C N 1
ATOM 12000 C CA . GLU C 3 6 ? 158.880 114.015 161.511 1.00 78.93 6 GLU C CA 1
ATOM 12001 C C . GLU C 3 6 ? 157.638 114.601 162.168 1.00 79.88 6 GLU C C 1
ATOM 12002 O O . GLU C 3 6 ? 156.936 113.882 162.885 1.00 82.64 6 GLU C O 1
ATOM 12008 N N . TYR C 3 7 ? 157.358 115.888 161.948 1.00 69.61 7 TYR C N 1
ATOM 12009 C CA . TYR C 3 7 ? 156.199 116.525 162.562 1.00 68.29 7 TYR C CA 1
ATOM 12010 C C . TYR C 3 7 ? 154.883 115.984 162.022 1.00 66.47 7 TYR C C 1
ATOM 12011 O O . TYR C 3 7 ? 153.864 116.069 162.713 1.00 64.41 7 TYR C O 1
ATOM 12020 N N . ILE C 3 8 ? 154.885 115.440 160.803 1.00 69.72 8 ILE C N 1
ATOM 12021 C CA . ILE C 3 8 ? 153.654 114.958 160.186 1.00 68.41 8 ILE C CA 1
ATOM 12022 C C . ILE C 3 8 ? 153.082 113.781 160.959 1.00 72.25 8 ILE C C 1
ATOM 12023 O O . ILE C 3 8 ? 151.866 113.556 160.956 1.00 72.04 8 ILE C O 1
ATOM 12028 N N . TYR C 3 9 ? 153.933 113.024 161.643 1.00 75.30 9 TYR C N 1
ATOM 12029 C CA . TYR C 3 9 ? 153.506 111.794 162.293 1.00 74.77 9 TYR C CA 1
ATOM 12030 C C . TYR C 3 9 ? 152.953 112.013 163.694 1.00 75.72 9 TYR C C 1
ATOM 12031 O O . TYR C 3 9 ? 152.419 111.069 164.286 1.00 77.19 9 TYR C O 1
ATOM 12040 N N . HIS C 3 10 ? 153.053 113.226 164.232 1.00 74.28 10 HIS C N 1
ATOM 12041 C CA . HIS C 3 10 ? 152.366 113.576 165.467 1.00 73.58 10 HIS C CA 1
ATOM 12042 C C . HIS C 3 10 ? 150.932 114.026 165.231 1.00 73.45 10 HIS C C 1
ATOM 12043 O O . HIS C 3 10 ? 150.174 114.162 166.196 1.00 73.12 10 HIS C O 1
ATOM 12050 N N . TYR C 3 11 ? 150.548 114.264 163.982 1.00 65.56 11 TYR C N 1
ATOM 12051 C CA . TYR C 3 11 ? 149.186 114.628 163.630 1.00 61.07 11 TYR C CA 1
ATOM 12052 C C . TYR C 3 11 ? 148.433 113.407 163.122 1.00 60.15 11 TYR C C 1
ATOM 12053 O O . TYR C 3 11 ? 149.009 112.517 162.492 1.00 62.91 11 TYR C O 1
ATOM 12062 N N . GLU C 3 12 ? 147.140 113.378 163.407 1.00 56.88 12 GLU C N 1
ATOM 12063 C CA . GLU C 3 12 ? 146.312 112.250 163.013 1.00 57.22 12 GLU C CA 1
ATOM 12064 C C . GLU C 3 12 ? 146.241 112.161 161.491 1.00 60.41 12 GLU C C 1
ATOM 12065 O O . GLU C 3 12 ? 145.957 113.168 160.829 1.00 62.50 12 GLU C O 1
ATOM 12071 N N . PRO C 3 13 ? 146.492 110.992 160.901 1.00 60.69 13 PRO C N 1
ATOM 12072 C CA . PRO C 3 13 ? 146.434 110.879 159.438 1.00 58.45 13 PRO C CA 1
ATOM 12073 C C . PRO C 3 13 ? 145.017 110.959 158.895 1.00 59.42 13 PRO C C 1
ATOM 12074 O O . PRO C 3 13 ? 144.501 109.993 158.327 1.00 58.97 13 PRO C O 1
ATOM 12078 N N . ASN C 3 14 ? 144.385 112.117 159.064 1.00 53.39 14 ASN C N 1
ATOM 12079 C CA . ASN C 3 14 ? 143.084 112.444 158.515 1.00 51.29 14 ASN C CA 1
ATOM 12080 C C . ASN C 3 14 ? 143.178 113.731 157.708 1.00 49.47 14 ASN C C 1
ATOM 12081 O O . ASN C 3 14 ? 144.036 114.575 157.982 1.00 48.20 14 ASN C O 1
ATOM 12086 N N . PRO C 3 15 ? 142.328 113.901 156.693 1.00 41.78 15 PRO C N 1
ATOM 12087 C CA . PRO C 3 15 ? 142.399 115.120 155.872 1.00 39.26 15 PRO C CA 1
ATOM 12088 C C . PRO C 3 15 ? 142.122 116.401 156.637 1.00 44.47 15 PRO C C 1
ATOM 12089 O O . PRO C 3 15 ? 142.576 117.466 156.204 1.00 49.05 15 PRO C O 1
ATOM 12093 N N . SER C 3 16 ? 141.386 116.344 157.751 1.00 42.80 16 SER C N 1
ATOM 12094 C CA . SER C 3 16 ? 141.117 117.554 158.518 1.00 37.15 16 SER C CA 1
ATOM 12095 C C . SER C 3 16 ? 142.372 118.113 159.170 1.00 38.35 16 SER C C 1
ATOM 12096 O O . SER C 3 16 ? 142.410 119.305 159.491 1.00 40.18 16 SER C O 1
ATOM 12099 N N . SER C 3 17 ? 143.398 117.287 159.366 1.00 35.41 17 SER C N 1
ATOM 12100 C CA . SER C 3 17 ? 144.665 117.747 159.918 1.00 37.13 17 SER C CA 1
ATOM 12101 C C . SER C 3 17 ? 145.484 118.554 158.925 1.00 37.31 17 SER C C 1
ATOM 12102 O O . SER C 3 17 ? 146.608 118.940 159.258 1.00 39.59 17 SER C O 1
ATOM 12105 N N . LEU C 3 18 ? 144.951 118.814 157.730 1.00 33.06 18 LEU C N 1
ATOM 12106 C CA . LEU C 3 18 ? 145.713 119.504 156.694 1.00 30.07 18 LEU C CA 1
ATOM 12107 C C . LEU C 3 18 ? 146.076 120.922 157.119 1.00 38.21 18 LEU C C 1
ATOM 12108 O O . LEU C 3 18 ? 147.249 121.310 157.081 1.00 39.32 18 LEU C O 1
ATOM 12113 N N . ILE C 3 19 ? 145.081 121.710 157.534 1.00 40.54 19 ILE C N 1
ATOM 12114 C CA . ILE C 3 19 ? 145.348 123.097 157.923 1.00 31.48 19 ILE C CA 1
ATOM 12115 C C . ILE C 3 19 ? 146.270 123.189 159.134 1.00 44.37 19 ILE C C 1
ATOM 12116 O O . ILE C 3 19 ? 147.202 124.011 159.108 1.00 50.76 19 ILE C O 1
ATOM 12121 N N . PRO C 3 20 ? 146.082 122.409 160.212 1.00 48.00 20 PRO C N 1
ATOM 12122 C CA . PRO C 3 20 ? 147.125 122.378 161.253 1.00 41.18 20 PRO C CA 1
ATOM 12123 C C . PRO C 3 20 ? 148.486 121.937 160.739 1.00 43.05 20 PRO C C 1
ATOM 12124 O O . PRO C 3 20 ? 149.507 122.491 161.162 1.00 42.32 20 PRO C O 1
ATOM 12128 N N . LEU C 3 21 ? 148.531 120.962 159.827 1.00 38.62 21 LEU C N 1
ATOM 12129 C CA . LEU C 3 21 ? 149.810 120.531 159.268 1.00 37.58 21 LEU C CA 1
ATOM 12130 C C . LEU C 3 21 ? 150.440 121.619 158.409 1.00 38.61 21 LEU C C 1
ATOM 12131 O O . LEU C 3 21 ? 151.660 121.804 158.436 1.00 45.94 21 LEU C O 1
ATOM 12136 N N . LEU C 3 22 ? 149.629 122.339 157.631 1.00 34.81 22 LEU C N 1
ATOM 12137 C CA . LEU C 3 22 ? 150.155 123.446 156.838 1.00 34.49 22 LEU C CA 1
ATOM 12138 C C . LEU C 3 22 ? 150.697 124.554 157.732 1.00 37.65 22 LEU C C 1
ATOM 12139 O O . LEU C 3 22 ? 151.751 125.134 157.448 1.00 40.09 22 LEU C O 1
ATOM 12144 N N . GLN C 3 23 ? 149.989 124.857 158.823 1.00 46.25 23 GLN C N 1
ATOM 12145 C CA . GLN C 3 23 ? 150.469 125.864 159.764 1.00 44.13 23 GLN C CA 1
ATOM 12146 C C . GLN C 3 23 ? 151.760 125.421 160.442 1.00 51.33 23 GLN C C 1
ATOM 12147 O O . GLN C 3 23 ? 152.679 126.227 160.632 1.00 53.93 23 GLN C O 1
ATOM 12153 N N . LYS C 3 24 ? 151.857 124.139 160.799 1.00 50.50 24 LYS C N 1
ATOM 12154 C CA . LYS C 3 24 ? 153.081 123.634 161.413 1.00 48.82 24 LYS C CA 1
ATOM 12155 C C . LYS C 3 24 ? 154.241 123.640 160.424 1.00 47.95 24 LYS C C 1
ATOM 12156 O O . LYS C 3 24 ? 155.385 123.895 160.808 1.00 52.67 24 LYS C O 1
ATOM 12162 N N . THR C 3 25 ? 153.967 123.362 159.149 1.00 50.84 25 THR C N 1
ATOM 12163 C CA . THR C 3 25 ? 155.013 123.433 158.133 1.00 52.65 25 THR C CA 1
ATOM 12164 C C . THR C 3 25 ? 155.489 124.867 157.936 1.00 50.47 25 THR C C 1
ATOM 12165 O O . THR C 3 25 ? 156.693 125.116 157.789 1.00 54.61 25 THR C O 1
ATOM 12169 N N . GLN C 3 26 ? 154.553 125.820 157.929 1.00 52.84 26 GLN C N 1
ATOM 12170 C CA . GLN C 3 26 ? 154.918 127.230 157.853 1.00 51.45 26 GLN C CA 1
ATOM 12171 C C . GLN C 3 26 ? 155.734 127.657 159.066 1.00 56.35 26 GLN C C 1
ATOM 12172 O O . GLN C 3 26 ? 156.615 128.515 158.951 1.00 59.81 26 GLN C O 1
ATOM 12178 N N . GLU C 3 27 ? 155.451 127.081 160.236 1.00 59.32 27 GLU C N 1
ATOM 12179 C CA . GLU C 3 27 ? 156.291 127.331 161.404 1.00 60.28 27 GLU C CA 1
ATOM 12180 C C . GLU C 3 27 ? 157.679 126.721 161.237 1.00 60.90 27 GLU C C 1
ATOM 12181 O O . GLU C 3 27 ? 158.687 127.350 161.580 1.00 60.99 27 GLU C O 1
ATOM 12187 N N . THR C 3 28 ? 157.747 125.498 160.712 1.00 60.68 28 THR C N 1
ATOM 12188 C CA . THR C 3 28 ? 158.999 124.748 160.715 1.00 59.36 28 THR C CA 1
ATOM 12189 C C . THR C 3 28 ? 159.985 125.285 159.684 1.00 59.44 28 THR C C 1
ATOM 12190 O O . THR C 3 28 ? 161.180 125.415 159.973 1.00 64.27 28 THR C O 1
ATOM 12194 N N . PHE C 3 29 ? 159.513 125.607 158.479 1.00 60.86 29 PHE C N 1
ATOM 12195 C CA . PHE C 3 29 ? 160.408 126.024 157.409 1.00 62.54 29 PHE C CA 1
ATOM 12196 C C . PHE C 3 29 ? 160.280 127.491 157.028 1.00 61.71 29 PHE C C 1
ATOM 12197 O O . PHE C 3 29 ? 161.147 128.002 156.312 1.00 59.08 29 PHE C O 1
ATOM 12205 N N . GLY C 3 30 ? 159.239 128.180 157.483 1.00 64.59 30 GLY C N 1
ATOM 12206 C CA . GLY C 3 30 ? 158.926 129.500 156.987 1.00 64.85 30 GLY C CA 1
ATOM 12207 C C . GLY C 3 30 ? 158.087 129.509 155.730 1.00 66.34 30 GLY C C 1
ATOM 12208 O O . GLY C 3 30 ? 157.708 130.591 155.265 1.00 68.83 30 GLY C O 1
ATOM 12209 N N . TYR C 3 31 ? 157.786 128.343 155.170 1.00 60.59 31 TYR C N 1
ATOM 12210 C CA . TYR C 3 31 ? 157.019 128.215 153.938 1.00 60.56 31 TYR C CA 1
ATOM 12211 C C . TYR C 3 31 ? 156.533 126.774 153.836 1.00 62.06 31 TYR C C 1
ATOM 12212 O O . TYR C 3 31 ? 156.596 126.010 154.804 1.00 67.78 31 TYR C O 1
ATOM 12221 N N . LEU C 3 32 ? 156.041 126.401 152.657 1.00 57.56 32 LEU C N 1
ATOM 12222 C CA . LEU C 3 32 ? 155.599 125.035 152.402 1.00 57.78 32 LEU C CA 1
ATOM 12223 C C . LEU C 3 32 ? 156.492 124.392 151.349 1.00 60.08 32 LEU C C 1
ATOM 12224 O O . LEU C 3 32 ? 156.321 124.652 150.148 1.00 62.21 32 LEU C O 1
ATOM 12229 N N . PRO C 3 33 ? 157.459 123.563 151.737 1.00 64.81 33 PRO C N 1
ATOM 12230 C CA . PRO C 3 33 ? 158.343 122.936 150.749 1.00 66.64 33 PRO C CA 1
ATOM 12231 C C . PRO C 3 33 ? 157.615 121.907 149.901 1.00 64.65 33 PRO C C 1
ATOM 12232 O O . PRO C 3 33 ? 156.597 121.339 150.296 1.00 65.83 33 PRO C O 1
ATOM 12236 N N . LYS C 3 34 ? 158.171 121.667 148.711 1.00 57.74 34 LYS C N 1
ATOM 12237 C CA . LYS C 3 34 ? 157.582 120.699 147.790 1.00 58.01 34 LYS C CA 1
ATOM 12238 C C . LYS C 3 34 ? 157.544 119.304 148.400 1.00 62.37 34 LYS C C 1
ATOM 12239 O O . LYS C 3 34 ? 156.512 118.622 148.356 1.00 62.67 34 LYS C O 1
ATOM 12245 N N . GLU C 3 35 ? 158.662 118.864 148.983 1.00 68.98 35 GLU C N 1
ATOM 12246 C CA . GLU C 3 35 ? 158.722 117.507 149.517 1.00 67.97 35 GLU C CA 1
ATOM 12247 C C . GLU C 3 35 ? 157.867 117.365 150.770 1.00 69.54 35 GLU C C 1
ATOM 12248 O O . GLU C 3 35 ? 157.245 116.319 150.986 1.00 70.17 35 GLU C O 1
ATOM 12254 N N . ALA C 3 36 ? 157.822 118.405 151.606 1.00 68.33 36 ALA C N 1
ATOM 12255 C CA . ALA C 3 36 ? 156.953 118.370 152.775 1.00 62.11 36 ALA C CA 1
ATOM 12256 C C . ALA C 3 36 ? 155.491 118.285 152.365 1.00 64.14 36 ALA C C 1
ATOM 12257 O O . ALA C 3 36 ? 154.717 117.523 152.953 1.00 66.81 36 ALA C O 1
ATOM 12259 N N . LEU C 3 37 ? 155.097 119.055 151.349 1.00 61.43 37 LEU C N 1
ATOM 12260 C CA . LEU C 3 37 ? 153.723 118.994 150.866 1.00 58.98 37 LEU C CA 1
ATOM 12261 C C . LEU C 3 37 ? 153.411 117.633 150.260 1.00 61.25 37 LEU C C 1
ATOM 12262 O O . LEU C 3 37 ? 152.301 117.116 150.421 1.00 61.40 37 LEU C O 1
ATOM 12267 N N . GLU C 3 38 ? 154.381 117.029 149.567 1.00 59.42 38 GLU C N 1
ATOM 12268 C CA . GLU C 3 38 ? 154.167 115.694 149.013 1.00 60.88 38 GLU C CA 1
ATOM 12269 C C . GLU C 3 38 ? 154.007 114.647 150.110 1.00 61.23 38 GLU C C 1
ATOM 12270 O O . GLU C 3 38 ? 153.167 113.746 149.998 1.00 60.42 38 GLU C O 1
ATOM 12276 N N . GLU C 3 39 ? 154.813 114.736 151.169 1.00 65.34 39 GLU C N 1
ATOM 12277 C CA . GLU C 3 39 ? 154.658 113.805 152.281 1.00 64.41 39 GLU C CA 1
ATOM 12278 C C . GLU C 3 39 ? 153.345 114.027 153.018 1.00 61.03 39 GLU C C 1
ATOM 12279 O O . GLU C 3 39 ? 152.740 113.067 153.505 1.00 58.46 39 GLU C O 1
ATOM 12285 N N . ILE C 3 40 ? 152.894 115.278 153.113 1.00 64.19 40 ILE C N 1
ATOM 12286 C CA . ILE C 3 40 ? 151.571 115.562 153.664 1.00 64.40 40 ILE C CA 1
ATOM 12287 C C . ILE C 3 40 ? 150.491 114.927 152.797 1.00 62.04 40 ILE C C 1
ATOM 12288 O O . ILE C 3 40 ? 149.516 114.360 153.304 1.00 62.59 40 ILE C O 1
ATOM 12293 N N . SER C 3 41 ? 150.651 115.006 151.475 1.00 59.24 41 SER C N 1
ATOM 12294 C CA . SER C 3 41 ? 149.682 114.404 150.566 1.00 57.96 41 SER C CA 1
ATOM 12295 C C . SER C 3 41 ? 149.647 112.886 150.703 1.00 60.28 41 SER C C 1
ATOM 12296 O O . SER C 3 41 ? 148.573 112.278 150.652 1.00 62.81 41 SER C O 1
ATOM 12299 N N . ARG C 3 42 ? 150.810 112.255 150.863 1.00 63.54 42 ARG C N 1
ATOM 12300 C CA . ARG C 3 42 ? 150.839 110.800 150.996 1.00 64.39 42 ARG C CA 1
ATOM 12301 C C . ARG C 3 42 ? 150.319 110.348 152.357 1.00 66.44 42 ARG C C 1
ATOM 12302 O O . ARG C 3 42 ? 149.583 109.359 152.447 1.00 65.74 42 ARG C O 1
ATOM 12310 N N . TYR C 3 43 ? 150.696 111.051 153.425 1.00 61.42 43 TYR C N 1
ATOM 12311 C CA . TYR C 3 43 ? 150.317 110.636 154.773 1.00 58.31 43 TYR C CA 1
ATOM 12312 C C . TYR C 3 43 ? 148.827 110.833 155.014 1.00 61.96 43 TYR C C 1
ATOM 12313 O O . TYR C 3 43 ? 148.148 109.942 155.534 1.00 68.60 43 TYR C O 1
ATOM 12322 N N . LEU C 3 44 ? 148.300 111.997 154.645 1.00 57.43 44 LEU C N 1
ATOM 12323 C CA . LEU C 3 44 ? 146.873 112.254 154.767 1.00 55.23 44 LEU C CA 1
ATOM 12324 C C . LEU C 3 44 ? 146.061 111.569 153.681 1.00 57.49 44 LEU C C 1
ATOM 12325 O O . LEU C 3 44 ? 144.834 111.493 153.810 1.00 61.67 44 LEU C O 1
ATOM 12330 N N . LYS C 3 45 ? 146.720 111.064 152.634 1.00 56.95 45 LYS C N 1
ATOM 12331 C CA . LYS C 3 45 ? 146.066 110.434 151.486 1.00 55.95 45 LYS C CA 1
ATOM 12332 C C . LYS C 3 45 ? 145.056 111.382 150.843 1.00 58.49 45 LYS C C 1
ATOM 12333 O O . LYS C 3 45 ? 143.916 111.017 150.551 1.00 64.50 45 LYS C O 1
ATOM 12339 N N . VAL C 3 46 ? 145.491 112.618 150.629 1.00 42.07 46 VAL C N 1
ATOM 12340 C CA . VAL C 3 46 ? 144.664 113.635 149.990 1.00 43.47 46 VAL C CA 1
ATOM 12341 C C . VAL C 3 46 ? 145.414 114.108 148.748 1.00 43.73 46 VAL C C 1
ATOM 12342 O O . VAL C 3 46 ? 146.653 114.076 148.730 1.00 42.99 46 VAL C O 1
ATOM 12346 N N . PRO C 3 47 ? 144.720 114.496 147.678 1.00 42.56 47 PRO C N 1
ATOM 12347 C CA . PRO C 3 47 ? 145.423 114.910 146.460 1.00 38.56 47 PRO C CA 1
ATOM 12348 C C . PRO C 3 47 ? 146.274 116.147 146.693 1.00 38.36 47 PRO C C 1
ATOM 12349 O O . PRO C 3 47 ? 145.952 117.007 147.515 1.00 46.69 47 PRO C O 1
ATOM 12353 N N . LEU C 3 48 ? 147.384 116.219 145.960 1.00 31.31 48 LEU C N 1
ATOM 12354 C CA . LEU C 3 48 ? 148.262 117.377 146.067 1.00 24.71 48 LEU C CA 1
ATOM 12355 C C . LEU C 3 48 ? 147.575 118.640 145.569 1.00 31.57 48 LEU C C 1
ATOM 12356 O O . LEU C 3 48 ? 147.876 119.742 146.045 1.00 45.61 48 LEU C O 1
ATOM 12361 N N . SER C 3 49 ? 146.643 118.495 144.625 1.00 30.89 49 SER C N 1
ATOM 12362 C CA . SER C 3 49 ? 145.902 119.646 144.126 1.00 29.16 49 SER C CA 1
ATOM 12363 C C . SER C 3 49 ? 145.059 120.280 145.225 1.00 37.03 49 SER C C 1
ATOM 12364 O O . SER C 3 49 ? 144.951 121.506 145.300 1.00 38.68 49 SER C O 1
ATOM 12367 N N . ARG C 3 50 ? 144.466 119.463 146.099 1.00 34.14 50 ARG C N 1
ATOM 12368 C CA . ARG C 3 50 ? 143.695 120.019 147.206 1.00 34.39 50 ARG C CA 1
ATOM 12369 C C . ARG C 3 50 ? 144.595 120.655 148.261 1.00 25.58 50 ARG C C 1
ATOM 12370 O O . ARG C 3 50 ? 144.222 121.671 148.860 1.00 32.19 50 ARG C O 1
ATOM 12378 N N . VAL C 3 51 ? 145.782 120.085 148.490 1.00 17.68 51 VAL C N 1
ATOM 12379 C CA . VAL C 3 51 ? 146.756 120.715 149.380 1.00 23.73 51 VAL C CA 1
ATOM 12380 C C . VAL C 3 51 ? 147.112 122.104 148.870 1.00 29.72 51 VAL C C 1
ATOM 12381 O O . VAL C 3 51 ? 147.123 123.085 149.625 1.00 32.08 51 VAL C O 1
ATOM 12385 N N . TYR C 3 52 ? 147.385 122.210 147.569 1.00 30.36 52 TYR C N 1
ATOM 12386 C CA . TYR C 3 52 ? 147.737 123.507 147.009 1.00 26.27 52 TYR C CA 1
ATOM 12387 C C . TYR C 3 52 ? 146.544 124.451 146.967 1.00 28.92 52 TYR C C 1
ATOM 12388 O O . TYR C 3 52 ? 146.716 125.657 147.147 1.00 37.40 52 TYR C O 1
ATOM 12397 N N . GLY C 3 53 ? 145.335 123.932 146.754 1.00 19.96 53 GLY C N 1
ATOM 12398 C CA . GLY C 3 53 ? 144.159 124.786 146.804 1.00 19.08 53 GLY C CA 1
ATOM 12399 C C . GLY C 3 53 ? 143.942 125.395 148.175 1.00 21.40 53 GLY C C 1
ATOM 12400 O O . GLY C 3 53 ? 143.678 126.595 148.298 1.00 27.40 53 GLY C O 1
ATOM 12401 N N . VAL C 3 54 ? 144.072 124.581 149.224 1.00 30.24 54 VAL C N 1
ATOM 12402 C CA . VAL C 3 54 ? 143.936 125.092 150.583 1.00 22.06 54 VAL C CA 1
ATOM 12403 C C . VAL C 3 54 ? 145.055 126.077 150.903 1.00 15.89 54 VAL C C 1
ATOM 12404 O O . VAL C 3 54 ? 144.821 127.120 151.524 1.00 21.00 54 VAL C O 1
ATOM 12408 N N . ALA C 3 55 ? 146.283 125.771 150.478 1.00 16.20 55 ALA C N 1
ATOM 12409 C CA . ALA C 3 55 ? 147.404 126.660 150.766 1.00 20.77 55 ALA C CA 1
ATOM 12410 C C . ALA C 3 55 ? 147.267 127.997 150.043 1.00 27.80 55 ALA C C 1
ATOM 12411 O O . ALA C 3 55 ? 147.603 129.047 150.602 1.00 30.01 55 ALA C O 1
ATOM 12413 N N . THR C 3 56 ? 146.780 127.984 148.804 1.00 28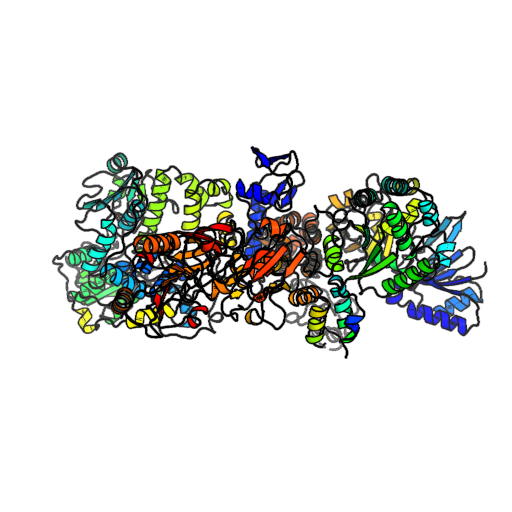.30 56 THR C N 1
ATOM 12414 C CA . THR C 3 56 ? 146.622 129.217 148.045 1.00 19.36 56 THR C CA 1
ATOM 12415 C C . THR C 3 56 ? 145.366 129.990 148.422 1.00 27.83 56 THR C C 1
ATOM 12416 O O . THR C 3 56 ? 145.285 131.185 148.122 1.00 30.89 56 THR C O 1
ATOM 12420 N N . PHE C 3 57 ? 144.388 129.342 149.060 1.00 20.16 57 PHE C N 1
ATOM 12421 C CA . PHE C 3 57 ? 143.186 130.057 149.481 1.00 14.66 57 PHE C CA 1
ATOM 12422 C C . PHE C 3 57 ? 143.501 131.106 150.542 1.00 29.01 57 PHE C C 1
ATOM 12423 O O . PHE C 3 57 ? 142.957 132.214 150.506 1.00 38.26 57 PHE C O 1
ATOM 12431 N N . TYR C 3 58 ? 144.370 130.779 151.492 1.00 26.02 58 TYR C N 1
ATOM 12432 C CA . TYR C 3 58 ? 144.704 131.697 152.571 1.00 24.29 58 TYR C CA 1
ATOM 12433 C C . TYR C 3 58 ? 145.938 132.510 152.207 1.00 30.84 58 TYR C C 1
ATOM 12434 O O . TYR C 3 58 ? 146.911 131.979 151.665 1.00 33.75 58 TYR C O 1
ATOM 12443 N N . ALA C 3 59 ? 145.887 133.808 152.504 1.00 25.47 59 ALA C N 1
ATOM 12444 C CA . ALA C 3 59 ? 146.914 134.733 152.044 1.00 31.26 59 ALA C CA 1
ATOM 12445 C C . ALA C 3 59 ? 148.213 134.640 152.833 1.00 37.30 59 ALA C C 1
ATOM 12446 O O . ALA C 3 59 ? 149.250 135.092 152.338 1.00 37.68 59 ALA C O 1
ATOM 12448 N N . GLN C 3 60 ? 148.190 134.074 154.039 1.00 35.69 60 GLN C N 1
ATOM 12449 C CA . GLN C 3 60 ? 149.408 133.993 154.837 1.00 33.46 60 GLN C CA 1
ATOM 12450 C C . GLN C 3 60 ? 150.371 132.919 154.347 1.00 34.24 60 GLN C C 1
ATOM 12451 O O . GLN C 3 60 ? 151.575 133.029 154.597 1.00 37.33 60 GLN C O 1
ATOM 12457 N N . PHE C 3 61 ? 149.876 131.895 153.657 1.00 36.28 61 PHE C N 1
ATOM 12458 C CA . PHE C 3 61 ? 150.706 130.769 153.247 1.00 37.35 61 PHE C CA 1
ATOM 12459 C C . PHE C 3 61 ? 151.604 131.156 152.080 1.00 41.17 61 PHE C C 1
ATOM 12460 O O . PHE C 3 61 ? 151.133 131.691 151.072 1.00 43.15 61 PHE C O 1
ATOM 12468 N N . ARG C 3 62 ? 152.895 130.866 152.209 1.00 51.12 62 ARG C N 1
ATOM 12469 C CA . ARG C 3 62 ? 153.888 131.230 151.211 1.00 50.94 62 ARG C CA 1
ATOM 12470 C C . ARG C 3 62 ? 154.587 129.979 150.699 1.00 50.32 62 ARG C C 1
ATOM 12471 O O . ARG C 3 62 ? 154.792 129.016 151.442 1.00 53.61 62 ARG C O 1
ATOM 12479 N N . PHE C 3 63 ? 154.945 129.996 149.416 1.00 48.41 63 PHE C N 1
ATOM 12480 C CA . PHE C 3 63 ? 155.582 128.855 148.772 1.00 49.16 63 PHE C CA 1
ATOM 12481 C C . PHE C 3 63 ? 157.047 129.074 148.449 1.00 52.67 63 PHE C C 1
ATOM 12482 O O . PHE C 3 63 ? 157.804 128.103 148.399 1.00 47.86 63 PHE C O 1
ATOM 12490 N N . GLU C 3 64 ? 157.459 130.313 148.212 1.00 68.75 64 GLU C N 1
ATOM 12491 C CA . GLU C 3 64 ? 158.871 130.599 148.061 1.00 67.81 64 GLU C CA 1
ATOM 12492 C C . GLU C 3 64 ? 159.579 130.364 149.393 1.00 71.00 64 GLU C C 1
ATOM 12493 O O . GLU C 3 64 ? 158.968 130.499 150.455 1.00 69.34 64 GLU C O 1
ATOM 12499 N N . PRO C 3 65 ? 160.867 130.007 149.366 1.00 74.00 65 PRO C N 1
ATOM 12500 C CA . PRO C 3 65 ? 161.573 129.679 150.617 1.00 70.35 65 PRO C CA 1
ATOM 12501 C C . PRO C 3 65 ? 161.567 130.786 151.664 1.00 68.43 65 PRO C C 1
ATOM 12502 O O . PRO C 3 65 ? 161.990 130.531 152.799 1.00 70.86 65 PRO C O 1
ATOM 12506 N N . LEU C 3 66 ? 161.106 131.988 151.334 1.00 30.00 66 LEU C N 1
ATOM 12507 C CA . LEU C 3 66 ? 160.978 133.053 152.320 1.00 30.00 66 LEU C CA 1
ATOM 12508 C C . LEU C 3 66 ? 159.812 132.775 153.260 1.00 30.00 66 LEU C C 1
ATOM 12509 O O . LEU C 3 66 ? 159.001 131.884 153.010 1.00 30.00 66 LEU C O 1
#

Sequence (1601 aa):
VKITVNGKEFEAPKDKSLIEFLREITHVPGFCYTEAFDPYGSCRLCLVQTPRGITTSCTLKPMEGLSIETLSDEIIEMRKTALELILSDHYGDCIGPCQNGCPAHSDVQGYLALIAMGRYHEAVKLMKEKYILPAVLGRVCPAFCEEECRRNLVEEPLAIRQLKRFAADYDLENGPWMPEIPPSTGKRIAVVGGGPAGLACAYYLRTMGHDVTIFDAMPHLGGMMRYGIPPYRLPKDVLDKDIATVINTGIEVKTNTALGKDIALEELREQYDAVFLGVGAWKSRKMGIEGEDLDGVIHGTEFLRKVNMGEKVELGKRVIVVGGGNTAMDVARTALRLGADVTVVYRRSKSEMPANSREVEEAEEEGVKFMFLTNPVKIIGKEKVEEVELIKMKLGEPRRRPMPIEGSEFRVKVDNVILAIGQYCDEEFLRTIGIEAKRGRVLVDEVTLQTNKEGVFAGGDLVLGPSTVIESIATGRRAAIMIDLYLKGKLEKAREVLLDPSKHIEEVIYDEDLYRVLFDLRPYNHWKKVTEKDYEHVERKPRVKVKLLDPEIRKSNFKEVEPTMDEETVLTEAQRCMSCGCMEVFRCKLREYATLYDAKQDAFVGEQNKFEIDETHPNVVLDNNKCVLCGQCVNFTHEIAREGIVDYLFRGFKTYIGPQLGERLEDQKGVFIGELTDICPVGAITEKLPFVKPGPWKTQPVKTVCNGCSFACEMNIEVYNDILVRASSRKDSWNGYICDYCRFERPWAQDIAQPILKGNAVSWEDAEKFLEEKECALILTPSLTNEEIMFLKELAERKGIPIGSTIDGEGSTATLEDIRNAKRVLLKVNIEKYPLLKLLLKGKEIVEEGYEVAIIEGPAEPMDVPTLILHDGVNATGLIKAGVTGIPEAKAYVVIGNSPAISKLKGEYLILPSGLWAEKEGTVTNAFGMDLKVKKARKAHYDVKSLSEIKAIAVGMNSCGIAAGARETYEAVKEELEKRNLDIKLKIVGCVGMCYREPLLDIITDNEIITYGHVTPDRVPRIIEEHVINGKPIEDWVVKKDWWENGQRKTWDFDGYFVKQKKIVLENSGYIDPENIEEYIAAGGYEALKKAFKMKPEEIIDFITKSGLRGRGGAGFPTGLKWKFTRDAPGDEKYIVCNADEGDPGAFMDRNVLEGDPHRVIEGMIIGAYAIGATKGFIYVRAEYPLAIKRLRIALKQAREKGFLGENILGSGFSFEIVIKEGAGAFVCGEETALIASIEGKRGMPRPRPPYPAQKGLWGRPTNINNVETWANVPWIIKHGWEAYAALGTEKSKGTKVFALSGKIKHGGNVEVPMGITLREILYEIGGGTKTGKKIKAVQLGGPSGGCIPDYLFNTPVDYESVTATGAIMGSGGMVVMDEDTCMVDVAKFFLDFTVKESCGKCTFCRLGTKRMWELLDKITKGEGALEDIEKLEKLAPLVKTGSLCGLGQTAPNPVLTTLKYFKDEYLAHIEGRCPAKVCKPLIKYVIITEKCTGCTACAIMCPVRGKPHLINQEACIKCGTCYEVCRFNAIEITDAIQLEYIYHYEPNPSSLIPLLQKTQETFGYLPKEALEEISRYLKVPLSRVYGVATFYAQFRFEPL

B-factor: mean 58.08, std 31.77, range [0.63, 161.17]

Organism: Thermococcus sibiricus (strain DSM 12597 / MM 739) (NCBI:txid604354)

Foldseek 3Di:
DWEAEPNHIGDDDQPAFQLVVCVVVADFDDFQDDPVDQDDPQQVRRWWQWPVGIDHRRPDGDDPHIYTYRQDPVSLVVNLVSLLVLLQFFFAWQAFLLQVQQLLSARLQVLLLVLLQPNLQLSVVSVVVRFAQLLLCLLFPLRSSQVPGCCVLPPGGFSSSQLSNQSCVCCLVVPHDADDFDEAPPFEEEEEAQALLSLLLQQLLRNPHHAYEYEEQAQDGHHCLQLNQFCQRPPVVSVVSRSCSSCVSHHHYHYNQHEPPHDAVVVVVVVHPFYEYARAFQAADDPDAAACQAAQEAALSVVSNCVRVDHDDDDDAFEEEEAQEQSSLRSQLVVLQVHHQYEYEEQADDVPRNYNVVSVVLSVLLHYHYHYQKDWHHFDDDRFGFKTWIFGWDFDDPVSDIDGDPDDGRIDTGRHYYYRHFGAHDPVSCVVNPWDDDPRAGDADPQLQATPDPRYHYFDCSHVTRDDSSNSSSSSSSNSLSNVCVSVPNNVVLVVCCVPLLVVLRVCVVDVSSVVCLCSPPFDISDHPDHSVVPPPDDDDDHDDFQFDRSNVSSHDSHHGTDRDDSVCSSVSSLVRPQRRFQCSVQAVSRVSCSNSVHDNVPDHDDYDADDWQPVAPWKIAAFSQDSPSCQLVCCCVPQLVQQQWDWDDDDRPITIARDPPDHNNPGPGFQLVQVQQSRRHRRMHTDWPRSRPRHDPWDWDWFFFWQWQQGWIWTFTDDANDGTFIHFDPPTPLRGDTPCCTPVPLLADWDDAKAWPNDRDHVVVVVVVPVVDLAAAEEEQAAFLVLVVLVLVCCVVVVHQFFYLFAADALQDALVNLQPFAEEEEDDDCVSPVSCSRSCPNGHHDHPPGQEYEDEPPDYYDPRRYFYIYRGRQPVSCVPSVRHHDPQDEEHEYAGDDPSVVVHDYIYIHHMNARNQQDWHWGQGRNGDTGTRDHSDHGPDDPSVD/DAFAEKEKADAPLQVVLPRVQVLVLLVVLCVVVVDPHYYAYFHDLWQSVFPTWMWGDDPFKIFIFGVDHSVCSVVCCCQPNPVNHDPVVRRQKMWGDDPHDIDIDGPQLQCVQFDDQLNPCGPPAHLLDVVRCVVVVPCPLLVLLLVPALQVLLVQQQLLLLFFLQFQRHRQSVLLVLLLPAPDQAEEEEALAQLQFPQDCVLSSSLQRPVSLLVSLRLSSCNNRVHAEYEYEHAPVRVNSVVSNVSSQVVCVVVQCAAACRVVSRHHYHYDYHHAPHFPQCSPQQLVLCVSQPHHRDHDFDPCPQSRQGRVGRGYHYGYSSSSNNSSSCSVVHSVVQQVFEDDNFTHWHWAAEAAQFQSGTTGTHTFQAQQVCCQCRNRVHGNVPAHFQWKWAAHLLWATQGPVRSRFTHGQVRRVVRQTTNHNRYIHTHGQLDFLLVSLLVSLVVLQVRDPCDDCLSVPLSVVLNVLSVCLLLLNDDVVSVVVLVVSLVVQLVPDRDVSSVSNSRHVVNCVVRPCVQVHVSNVLAHSSLQRQNSWFKFWDQVFAFAPVCLCPVPVQGGGGDDHDRVRHPSPPVRCVPDDDHTMDIGGD/DLLPVLVVDDLAPVCLVVLQVVCCVSQVAQEPVSLVVNCVSNVHDSVVSVVVQVVDPSHHHPSD

Radius of gyration: 42.81 Å; Cα contacts (8 Å, |Δi|>4): 3544; chains: 3; bounding box: 68×114×137 Å

Solvent-accessible surface area: 66606 Å² total; per-residue (Å²): 51,98,1,47,4,86,76,131,117,46,120,4,72,135,108,107,12,0,1,53,26,0,86,128,64,34,24,4,0,5,5,6,30,31,105,52,24,113,45,30,1,0,4,13,0,3,2,0,56,10,93,172,29,42,46,3,0,5,12,23,100,12,116,107,57,7,49,0,76,0,39,20,118,97,0,24,70,3,0,44,4,0,0,15,0,5,3,8,30,16,38,2,2,12,15,3,12,14,32,74,19,11,40,7,81,0,28,2,13,0,3,3,1,0,0,2,44,31,92,13,52,40,0,1,58,14,0,8,94,36,6,0,0,3,0,0,0,0,18,9,10,30,13,54,14,20,124,64,15,14,9,59,35,19,69,55,23,3,0,2,13,26,0,11,5,18,0,1,18,74,4,24,132,85,35,71,52,67,23,157,56,56,121,86,59,69,87,121,0,0,0,8,7,2,12,17,6,0,0,0,0,0,5,16,0,43,32,55,1,6,66,1,3,0,6,14,53,33,59,93,13,0,5,48,2,26,9,7,26,0,37,1,24,0,22,48,93,15,0,71,82,1,10,43,5,0,35,102,12,43,6,95,55,68,44,105,18,14,12,49,170,93,46,51,4,98,92,2,75,144,87,42,63,2,1,0,2,8,33,15,2,88,91,12,80,86,26,61,36,119,18,22,142,33,106,20,27,40,40,0,17,66,0,7,58,49,26,35,76,70,86,194,29,155,33,18,132,131,1,2,0,10,6,5,24,48,39,0,0,7,0,0,1,0,0,13,20,79,54,10,40,0,35,0,1,22,93,74,34,135,109,68,21,86,11,9,84,50,7,22,94,14,0,86,72,1,25,4,100,32,59,41,36,3,18,4,65,74,4,45,25,190,142,120,2,70,41,0,34,5,18,94,5,121,27,43,133,127,204,114,136,21,135,77,81,173,51,52,138,64,106,54,143,9,63,18,0,0,0,6,47,22,21,34,12,40,65,110,43,6,154,105,17,32,4,90,31,137,182,2,99,5,76,35,44,131,20,6,9,37,12,107,37,131,5,0,0,0,1,2,34,1,14,61,0,113,20,26,18,2,50,8,0,22,16,0,31,78,0,0,13,0,0,16,2,73,38,76,61,40,15,144,70,1,82,91,3,13,103,40,0,2,135,42,1,94,65,1,65,192,29,134,19,1,66,117,6,0,48,64,30,75,42,25,30,2,69,54,189,33,54,87,139,52,23,106,150,34,132,110,73,102,41,30,152,28,155,50,55,87,48,139,96,3,68,84,29,74,121,50,6,19,53,46,7,95,98,150,43,0,72,84,0,0,56,1,21,42,30,31,7,10,56,22,14,81,105,13,86,1,37,56,15,2,3,1,0,16,5,93,60,106,26,5,108,35,100,64,19,126,45,134,84,11,100,46,18,92,36,0,20,6,18,16,10,28,32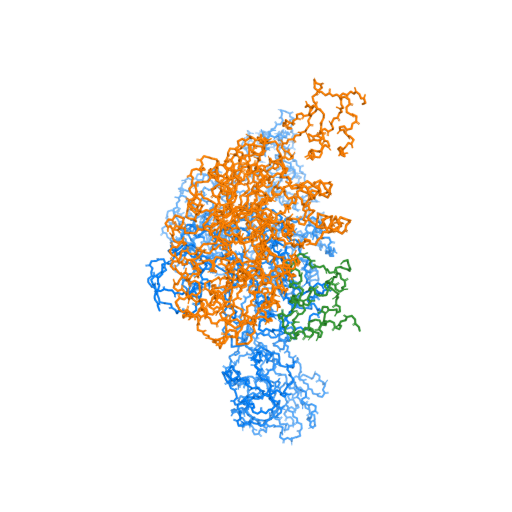,7,11,12,2,18,14,3,26,0,1,20,86,30,1,144,32,5,4,1,4,6,1,75,36,3,16,132,5,54,4,2,13,14,45,77,63,90,1,90,71,22,186,18,41,2,2,0,2,1,3,35,29,24,19,2,4,3,5,15,10,64,23,86,41,90,28,34,0,13,15,122,33,121,76,24,100,0,0,9,24,18,23,2,1,1,14,20,0,25,1,18,15,18,62,63,3,23,8,11,0,6,27,29,194,110,10,48,11,19,36,3,23,17,107,2,0,32,109,26,14,0,35,108,63,34,74,80,0,46,26,122,69,81,84,22,61,83,130,62,2,92,140,13,56,133,120,76,145,3,0,22,2,4,3,20,34,0,0,46,87,4,15,101,82,14,64,78,35,3,134,164,122,66,51,69,41,0,6,27,33,75,36,115,14,26,74,1,66,23,120,51,2,141,99,11,124,94,1,15,52,136,6,81,44,147,128,5,16,9,0,72,23,30,14,71,55,38,103,103,46,144,154,51,61,73,2,0,3,8,72,15,90,24,142,49,66,156,40,35,0,0,8,0,17,104,4,0,6,3,13,16,30,81,185,30,44,13,89,18,73,55,138,33,179,5,4,2,0,3,1,88,27,127,32,12,95,165,23,151,50,74,58,0,9,16,0,13,9,21,7,0,11,19,99,15,44,0,12,0,2,12,50,57,103,14,141,2,71,70,22,54,158,52,138,68,64,7,67,91,63,96,140,19,115,8,0,0,0,3,5,0,26,32,1,52,94,55,16,0,108,102,0,48,84,18,0,97,122,26,15,132,171,88,137,48,155,31,132,30,27,9,1,0,4,3,4,0,41,51,46,21,7,2,0,5,0,24,12,89,87,55,8,6,1,0,2,83,2,62,58,112,55,1,59,132,1,0,61,61,12,23,68,90,50,133,63,19,116,119,43,4,7,2,76,0,85,101,93,147,78,112,79,64,59,107,15,126,32,27,0,18,122,77,24,86,31,0,0,4,31,17,0,2,30,9,18,1,61,46,5,93,36,4,46,89,50,15,8,0,90,3,0,86,84,0,26,178,28,125,27,88,77,0,0,66,37,1,52,110,0,26,3,49,12,1,50,15,103,1,91,50,1,1,67,47,0,64,97,0,68,99,5,123,51,128,66,15,4,0,0,0,25,2,9,15,14,9,82,35,0,74,4,5,38,7,1,1,1,0,1,0,1,8,0,0,1,0,0,0,0,0,0,39,0,4,30,1,61,52,0,3,0,3,0,26,43,121,13,97,22,0,16,107,1,0,113,41,0,6,113,37,0,106,116,75,33,8,5,18,150,91,2,77,61,47,74,24,43,1,80,9,48,13,50,53,1,10,21,3,44,4,0,17,38,30,3,0,0,5,14,6,8,29,4,92,20,0,19,4,64,10,74,81,53,109,4,9,79,118,5,0,91,34,90,4,1,0,4,7,20,0,1,1,0,0,0,0,7,18,0,0,91,88,14,89,119,34,0,31,80,40,33,37,145,139,1,52,0,0,0,0,1,7,7,38,46,89,16,105,18,13,8,12,0,0,0,33,4,29,14,40,0,87,42,0,2,88,103,1,0,22,10,10,164,97,70,85,128,2,34,0,0,1,1,5,3,8,9,0,0,0,0,0,43,135,55,1,98,22,57,1,9,10,76,28,0,79,82,16,24,1,40,4,17,26,0,3,0,42,3,6,3,95,72,24,2,0,0,49,24,0,45,133,16,0,48,44,2,24,121,26,4,10,0,12,8,0,0,11,13,2,0,1,20,3,0,54,39,10,0,30,81,0,6,95,22,112,14,42,106,124,18,3,102,57,0,68,73,0,0,55,15,0,74,55,0,4,19,14,29,14,1,65,30,0,0,5,0,0,44,4,0,16,134,34,26,66,120,13,0,76,8,0,30,110,31,107,1,57,6,84,73,3,94,66,13,4,54,33,24,34,34,99,138,88,26,58,39,59,53,24,24,28,131,114,8,116,74,200,53,93,46,26,127,29,78,68,168,76,28,98,40,72,24,62,18,128,151,76,31,138,142,105,6,9,76,22,51,64,90,148,110,15,101,15,0,122,160,61,113,73,62,65,21,12,1,5,37,0,0,25,79,0,39,141,62,54,33,46,4,13,111,108,0,1,64,34,0,14,135,47,5,184,18,38,22,1,57,0,4,1,1,0,8,0,3,87,82,12,96,53,90,101,135

Nearest PDB structures (foldseek):
  8oh5-assembly1_C  TM=8.739E-01  e=1.942E-90  Sporomusa ovata DSM 2662
  4ylf-assembly1_B  TM=8.905E-01  e=4.583E-38  Thermotoga maritima MSB8
  5vj7-assembly1_A  TM=8.647E-01  e=7.543E-38  Pyrococcus furiosus COM1
  6s6s-assembly1_F  TM=9.166E-01  e=9.449E-33  Azospirillum brasilense
  7mfm-assembly1_I  TM=8.557E-01  e=1.094E-28  Bacillus subtilis

InterPro domains:
  IPR000283 NADH:ubiquinone oxidoreductase, 75kDa subunit, conserved site [PS00641] (38-55)
  IPR009051 Alpha-helical ferredoxin [G3DSA:1.10.1060.10] (83-193)
  IPR023753 FAD/NAD(P)-binding domain [PF07992] (197-488)
  IPR028261 Dihydroprymidine dehydrogenase domain II [PF14691] (106-183)
  IPR036010 2Fe-2S ferredoxin-like superfamily [SSF54292] (9-104)
  IPR036188 FAD/NAD(P)-binding domain superfamily [G3DSA:3.50.50.60] (194-318)
  IPR036188 FAD/NAD(P)-binding domain superfamily [G3DSA:3.50.50.60] (323-521)
  IPR054351 NADH-ubiquinone oxidoreductase, ferredoxin-like domain [PF22117] (631-699)